Protein 7MI4 (pdb70)

Sequence (1978 aa):
DGSIPLIPVRMLNEHVYCPRLAYLMWVQGEFSHNEFTVDGVIRHRRVDAGGGVLPSETQEDSRIHARSVSLSSERLGITAKIDLVEGEGAYVSPVDYKRGKRPHVAGGAYEPERVQLCAQGLLLREHGFASDGGALYFVASRERVPVAFDDELIGRTLAAIDEMGRTALSGTMPPPLEDSPKCPRCSLVGICLPDEVRFLSHLSVEPRPIIPADGRGLPLYVQSPKAYVRKDGDCLVIEEERVRVAEARLGETSQVALFGNATLTTAALHECLRREIPVTWLSYGGWFMGHTVSTGHRNVETRTYQYQRSFDPETCLNLARRWIVAKIANCRTLLRRNWRGEGDEAKAPPGLLMSLQDDMRHAMRAPSLEVLLGIEGASAGRYFQHFSRMLRGGDGEGMGFDFTTRNRRPPKDPVNALLSFAYAMLTREWTVALAAVGLDPYRGFYHQPRFGRPALALDMMEPFRPLIADSTVLMAINNGEIRTGDFVRSAGGCNLTDSARKRFIAGFERRMEQEVTHPIFKYTISYRRLLEVQARLLTRYLSGEIPAYPNFVTGRGLPLYVQSPKAYVRKDGDCLVIEEERVRVAEARLGETSQVALFGNATLTTAALHECLRREIPVTWLSYGGWFMGHTVSTGHRNVETRTYQYQRSFDPETCLNLARRWIVAKIANCRTLLRRNWRGEGDEAKAPPGLLMSLQDDMRHAMRAPSLEVLLGIEGASAGRYFQHFSRMLRGGDGEGMGFDFTTRNRRPPKDPVNALLSFAYAMLTREWTVALAAVGLDPYRGFYHQPRFGRPALALDMMEPFRPLIADSTVLMAINNGEIRTGDFVRSAGGCNLTDSARKRFIAGFERRMEQEVTHPIFKYTISYRRLLEVQARLLTRYLSGEIPAYPNFVTDGSIPLIPVRMLNEHVYCPRLAYLMWVQGEFSHNEFTVDGVIRHRRVDAGGGVLPSETQEDSRIHARSVSLSSERLGITAKIDLVEGEGAYVSPVDYKRGKRPHVAGGAYEPERVQLCAQGLLLREHGFASDGGALYFVASRERVPVAFDDELIGRTLAAIDEMGRTALSGTMPPPLEDSPKCPRCSLVGICLPDEVRFLSHLSVEPRPIIPADGRGLPLYVQSPKAYVRKDGDCLVIEEERVRVAEARLGETSQVALFGNATLTTAALHECLRREIPVTWLSYGGWFMGHTVSTGHRNVETRTYQYQRSFDPETCLNLARRWIVAKIANCRTLLRRNWRGEGDEAKAPPGLLMSLQDDMRHAMRAPSLEVLLGIEGASAGRYFQHFSRMLRGGDGEGMGFDFTTRNRRPPKDPVNALLSFAYAMLTREWTVALAAVGLDPYRGFYHQPRFGRPALALDMMEPFRPLIADSTVLMAINNGEIRTGDFVRSAGGCNLTDSARKRFIAGFERRMEQEVTHPIFKYTISYRRLLEVQARLLTRYLSGEIPAYPNFVTGRGLPLYVQSPKAYVRKDGDCLVIEEERVRVAEARLGETSQVALFGNATLTTAALHECLRREIPVTWLSYGGWFMGHTVSTGHRNVETRTYQYQRSFDPETCLNLARRWIVAKIANCRTLLRRNWRGEGDEAKAPPGLLMSLQDDMRHAMRAPSLEVLLGIEGASAGRYFQHFSRMLRGGDGEGMGFDFTTRNRRPPKDPVNALLSFAYAMLTREWTVALAAVGLDPYRGFYHQPRFGRPALALDMMEPFRPLIADSTVLMAINNGEIRTGDFVRSAGGCNLTDSARKRFIAGFERRMEQEVTHPIFKYTISYRRLLEVQARLLTRYLSGEIPAYPNFVTMEHLYIVSYDIRNQRRWRRLFKTMHGFGCWLQLSVFQCRLDRIRIIKMEAAINEIVNHAEDHVLILDLGPAENVKPKVSSIGKTFDPILRQAVIVMEHLYIVSYDIRNQRRWRRLFKTMHGFGCWLQLSVFQCRLDRIRIIKMEAAINEIVNHAEDHVLILDLGPAENVKPKVSSIGKTFDPILRQAVIV

CATH classification: 3.90.320.10 (+2 more: 3.100.10.20, 1.20.120.920)

Structure (mmCIF, N/CA/C/O backbone):
data_7MI4
#
_entry.id   7MI4
#
_cell.length_a   1.00
_cell.length_b   1.00
_cell.length_c   1.00
_cell.angle_alpha   90.00
_cell.angle_beta   90.00
_cell.angle_gamma   90.00
#
_symmetry.space_group_name_H-M   'P 1'
#
loop_
_entity.id
_entity.type
_entity.pdbx_description
1 polymer 'CRISPR-associated exonuclease Cas4/endonuclease Cas1 fusion'
2 polymer 'CRISPR-associated endoribonuclease Cas2'
3 polymer 'DNA (35-MER)'
4 non-polymer 'IRON/SULFUR CLUSTER'
5 non-polymer 'MANGANESE (II) ION'
#
loop_
_atom_site.group_PDB
_atom_site.id
_atom_site.type_symbol
_atom_site.label_atom_id
_atom_site.label_alt_id
_atom_site.label_comp_id
_atom_site.label_asym_id
_atom_site.label_entity_id
_atom_site.label_seq_id
_atom_site.pdbx_PDB_ins_code
_atom_site.Cartn_x
_atom_site.Cartn_y
_atom_site.Cartn_z
_atom_site.occupancy
_atom_site.B_iso_or_equiv
_atom_site.auth_seq_id
_atom_site.auth_comp_id
_atom_site.auth_asym_id
_atom_site.auth_atom_id
_atom_site.pdbx_PDB_model_num
ATOM 1 N N . ASP A 1 5 ? 176.118 155.496 207.815 1.00 77.00 5 ASP A N 1
ATOM 2 C CA . ASP A 1 5 ? 174.978 154.631 208.090 1.00 77.00 5 ASP A CA 1
ATOM 3 C C . ASP A 1 5 ? 174.251 154.250 206.804 1.00 77.00 5 ASP A C 1
ATOM 4 O O . ASP A 1 5 ? 174.797 154.374 205.709 1.00 77.00 5 ASP A O 1
ATOM 9 N N . GLY A 1 6 ? 173.014 153.786 206.949 1.00 72.32 6 GLY A N 1
ATOM 10 C CA . GLY A 1 6 ? 172.199 153.428 205.807 1.00 72.32 6 GLY A CA 1
ATOM 11 C C . GLY A 1 6 ? 171.541 154.630 205.168 1.00 72.32 6 GLY A C 1
ATOM 12 O O . GLY A 1 6 ? 170.466 154.520 204.572 1.00 72.32 6 GLY A O 1
ATOM 13 N N . SER A 1 7 ? 172.182 155.791 205.281 1.00 71.27 7 SER A N 1
ATOM 14 C CA . SER A 1 7 ? 171.655 156.994 204.658 1.00 71.27 7 SER A CA 1
ATOM 15 C C . SER A 1 7 ? 171.658 156.913 203.140 1.00 71.27 7 SER A C 1
ATOM 16 O O . SER A 1 7 ? 171.022 157.751 202.495 1.00 71.27 7 SER A O 1
ATOM 19 N N . ILE A 1 8 ? 172.350 155.941 202.558 1.00 60.19 8 ILE A N 1
ATOM 20 C CA . ILE A 1 8 ? 172.440 155.844 201.107 1.00 60.19 8 ILE A CA 1
ATOM 21 C C . ILE A 1 8 ? 172.853 154.434 200.704 1.00 60.19 8 ILE A C 1
ATOM 22 O O . ILE A 1 8 ? 173.830 153.894 201.234 1.00 60.19 8 ILE A O 1
ATOM 27 N N . PRO A 1 9 ? 172.130 153.794 199.798 1.00 54.92 9 PRO A N 1
ATOM 28 C CA . PRO A 1 9 ? 172.542 152.482 199.309 1.00 54.92 9 PRO A CA 1
ATOM 29 C C . PRO A 1 9 ? 173.739 152.604 198.382 1.00 54.92 9 PRO A C 1
ATOM 30 O O . PRO A 1 9 ? 174.208 153.693 198.065 1.00 54.92 9 PRO A O 1
ATOM 34 N N . LEU A 1 10 ? 174.231 151.452 197.951 1.00 57.75 10 LEU A N 1
ATOM 35 C CA . LEU A 1 10 ? 175.315 151.436 196.987 1.00 57.75 10 LEU A CA 1
ATOM 36 C C . LEU A 1 10 ? 174.827 151.983 195.658 1.00 57.75 10 LEU A C 1
ATOM 37 O O . LEU A 1 10 ? 173.768 151.592 195.168 1.00 57.75 10 LEU A O 1
ATOM 42 N N . ILE A 1 11 ? 175.604 152.883 195.073 1.00 53.37 11 ILE A N 1
ATOM 43 C CA . ILE A 1 11 ? 175.240 153.515 193.811 1.00 53.37 11 ILE A CA 1
ATOM 44 C C . ILE A 1 11 ? 175.330 152.506 192.678 1.00 53.37 11 ILE A C 1
ATOM 45 O O . ILE A 1 11 ? 176.424 152.011 192.391 1.00 53.37 11 ILE A O 1
ATOM 50 N N . PRO A 1 12 ? 174.240 152.180 192.000 1.00 52.17 12 PRO A N 1
ATOM 51 C CA . PRO A 1 12 ? 174.357 151.368 190.792 1.00 52.17 12 PRO A CA 1
ATOM 52 C C . PRO A 1 12 ? 175.161 152.118 189.751 1.00 52.17 12 PRO A C 1
ATOM 53 O O . PRO A 1 12 ? 174.997 153.324 189.580 1.00 52.17 12 PRO A O 1
ATOM 57 N N . VAL A 1 13 ? 176.038 151.404 189.046 1.00 54.07 13 VAL A N 1
ATOM 58 C CA . VAL A 1 13 ? 176.928 152.113 188.143 1.00 54.07 13 VAL A CA 1
ATOM 59 C C . VAL A 1 13 ? 176.194 152.636 186.929 1.00 54.07 13 VAL A C 1
ATOM 60 O O . VAL A 1 13 ? 176.724 153.496 186.226 1.00 54.07 13 VAL A O 1
ATOM 64 N N . ARG A 1 14 ? 174.993 152.147 186.639 1.00 53.95 14 ARG A N 1
ATOM 65 C CA . ARG A 1 14 ? 174.221 152.796 185.591 1.00 53.95 14 ARG A CA 1
ATOM 66 C C . ARG A 1 14 ? 173.723 154.153 186.055 1.00 53.95 14 ARG A C 1
ATOM 67 O O . ARG A 1 14 ? 173.665 155.098 185.269 1.00 53.95 14 ARG A O 1
ATOM 75 N N . MET A 1 15 ? 173.369 154.282 187.330 1.00 52.31 15 MET A N 1
ATOM 76 C CA . MET A 1 15 ? 173.091 155.614 187.843 1.00 52.31 15 MET A CA 1
ATOM 77 C C . MET A 1 15 ? 174.342 156.470 187.843 1.00 52.31 15 MET A C 1
ATOM 78 O O . MET A 1 15 ? 174.251 157.692 187.726 1.00 52.31 15 MET A O 1
ATOM 83 N N . LEU A 1 16 ? 175.514 155.860 187.970 1.00 51.37 16 LEU A N 1
ATOM 84 C CA . LEU A 1 16 ? 176.742 156.623 187.801 1.00 51.37 16 LEU A CA 1
ATOM 85 C C . LEU A 1 16 ? 176.894 157.090 186.367 1.00 51.37 16 LEU A C 1
ATOM 86 O O . LEU A 1 16 ? 177.387 158.190 186.113 1.00 51.37 16 LEU A O 1
ATOM 91 N N . ASN A 1 17 ? 176.489 156.257 185.418 1.00 52.17 17 ASN A N 1
ATOM 92 C CA . ASN A 1 17 ? 176.474 156.667 184.024 1.00 52.17 17 ASN A CA 1
ATOM 93 C C . ASN A 1 17 ? 175.514 157.822 183.811 1.00 52.17 17 ASN A C 1
ATOM 94 O O . ASN A 1 17 ? 175.808 158.751 183.058 1.00 52.17 17 ASN A O 1
ATOM 99 N N . GLU A 1 18 ? 174.358 157.780 184.464 1.00 52.74 18 GLU A N 1
ATOM 100 C CA . GLU A 1 18 ? 173.365 158.826 184.256 1.00 52.74 18 GLU A CA 1
ATOM 101 C C . GLU A 1 18 ? 173.770 160.128 184.926 1.00 52.74 18 GLU A C 1
ATOM 102 O O . GLU A 1 18 ? 173.487 161.208 184.405 1.00 52.74 18 GLU A O 1
ATOM 108 N N . HIS A 1 19 ? 174.424 160.055 186.081 1.00 51.24 19 HIS A N 1
ATOM 109 C CA . HIS A 1 19 ? 174.736 161.275 186.810 1.00 51.24 19 HIS A CA 1
ATOM 110 C C . HIS A 1 19 ? 175.664 162.177 186.022 1.00 51.24 19 HIS A C 1
ATOM 111 O O . HIS A 1 19 ? 175.470 163.394 185.989 1.00 51.24 19 HIS A O 1
ATOM 118 N N . VAL A 1 20 ? 176.689 161.610 185.390 1.00 51.09 20 VAL A N 1
ATOM 119 C CA . VAL A 1 20 ? 177.586 162.429 184.590 1.00 51.09 20 VAL A CA 1
ATOM 120 C C . VAL A 1 20 ? 176.924 162.932 183.325 1.00 51.09 20 VAL A C 1
ATOM 121 O O . VAL A 1 20 ? 177.501 163.762 182.623 1.00 51.09 20 VAL A O 1
ATOM 125 N N . TYR A 1 21 ? 175.728 162.446 183.018 1.00 53.94 21 TYR A N 1
ATOM 126 C CA . TYR A 1 21 ? 174.950 162.923 181.886 1.00 53.94 21 TYR A CA 1
ATOM 127 C C . TYR A 1 21 ? 174.059 164.097 182.276 1.00 53.94 21 TYR A C 1
ATOM 128 O O . TYR A 1 21 ? 174.121 165.157 181.652 1.00 53.94 21 TYR A O 1
ATOM 137 N N . CYS A 1 22 ? 173.233 163.926 183.301 1.00 50.21 22 CYS A N 1
ATOM 138 C CA . CYS A 1 22 ? 172.362 164.973 183.814 1.00 50.21 22 CYS A CA 1
ATOM 139 C C . CYS A 1 22 ? 172.084 164.684 185.278 1.00 50.21 22 CYS A C 1
ATOM 140 O O . CYS A 1 22 ? 171.345 163.747 185.581 1.00 50.21 22 CYS A O 1
ATOM 143 N N . PRO A 1 23 ? 172.649 165.447 186.208 1.00 48.69 23 PRO A N 1
ATOM 144 C CA . PRO A 1 23 ? 172.460 165.121 187.629 1.00 48.69 23 PRO A CA 1
ATOM 145 C C . PRO A 1 23 ? 171.009 165.006 188.042 1.00 48.69 23 PRO A C 1
ATOM 146 O O . PRO A 1 23 ? 170.664 164.157 188.872 1.00 48.69 23 PRO A O 1
ATOM 150 N N . ARG A 1 24 ? 170.141 165.837 187.476 1.00 49.16 24 ARG A N 1
ATOM 151 C CA . ARG A 1 24 ? 168.719 165.704 187.747 1.00 49.16 24 ARG A CA 1
ATOM 152 C C . ARG A 1 24 ? 168.201 164.361 187.270 1.00 49.16 24 ARG A C 1
ATOM 153 O O . ARG A 1 24 ? 167.323 163.772 187.901 1.00 49.16 24 ARG A O 1
ATOM 161 N N . LEU A 1 25 ? 168.716 163.867 186.146 1.00 45.50 25 LEU A N 1
ATOM 162 C CA . LEU A 1 25 ? 168.281 162.565 185.659 1.00 45.50 25 LEU A CA 1
ATOM 163 C C . LEU A 1 25 ? 168.659 161.465 186.629 1.00 45.50 25 LEU A C 1
ATOM 164 O O . LEU A 1 25 ? 167.863 160.559 186.887 1.00 45.50 25 LEU A O 1
ATOM 169 N N . ALA A 1 26 ? 169.874 161.510 187.164 1.00 45.34 26 ALA A N 1
ATOM 170 C CA . ALA A 1 26 ? 170.260 160.509 188.146 1.00 45.34 26 ALA A CA 1
ATOM 171 C C . ALA A 1 26 ? 169.397 160.613 189.384 1.00 45.34 26 ALA A C 1
ATOM 172 O O . ALA A 1 26 ? 168.975 159.597 189.938 1.00 45.34 26 ALA A O 1
ATOM 174 N N . TYR A 1 27 ? 169.115 161.832 189.831 1.00 46.34 27 TYR A N 1
ATOM 175 C CA . TYR A 1 27 ? 168.266 161.986 191.003 1.00 46.34 27 TYR A CA 1
ATOM 176 C C . TYR A 1 27 ? 166.896 161.380 190.761 1.00 46.34 27 TYR A C 1
ATOM 177 O O . TYR A 1 27 ? 166.403 160.600 191.576 1.00 46.34 27 TYR A O 1
ATOM 186 N N . LEU A 1 28 ? 166.278 161.702 189.631 1.00 45.68 28 LEU A N 1
ATOM 187 C CA . LEU A 1 28 ? 164.966 161.144 189.336 1.00 45.68 28 LEU A CA 1
ATOM 188 C C . LEU A 1 28 ? 165.019 159.628 189.291 1.00 45.68 28 LEU A C 1
ATOM 189 O O . LEU A 1 28 ? 164.250 158.952 189.975 1.00 45.68 28 LEU A O 1
ATOM 194 N N . MET A 1 29 ? 165.940 159.073 188.508 1.00 45.24 29 MET A N 1
ATOM 195 C CA . MET A 1 29 ? 165.902 157.640 188.263 1.00 45.24 29 MET A CA 1
ATOM 196 C C . MET A 1 29 ? 166.323 156.833 189.476 1.00 45.24 29 MET A C 1
ATOM 197 O O . MET A 1 29 ? 165.907 155.682 189.616 1.00 45.24 29 MET A O 1
ATOM 202 N N . TRP A 1 30 ? 167.143 157.391 190.359 1.00 44.56 30 TRP A N 1
ATOM 203 C CA . TRP A 1 30 ? 167.671 156.605 191.461 1.00 44.56 30 TRP A CA 1
ATOM 204 C C . TRP A 1 30 ? 166.975 156.893 192.778 1.00 44.56 30 TRP A C 1
ATOM 205 O O . TRP A 1 30 ? 166.593 155.963 193.485 1.00 44.56 30 TRP A O 1
ATOM 216 N N . VAL A 1 31 ? 166.803 158.166 193.129 1.00 43.45 31 VAL A N 1
ATOM 217 C CA . VAL A 1 31 ? 166.220 158.515 194.415 1.00 43.45 31 VAL A CA 1
ATOM 218 C C . VAL A 1 31 ? 164.702 158.519 194.390 1.00 43.45 31 VAL A C 1
ATOM 219 O O . VAL A 1 31 ? 164.074 158.593 195.453 1.00 43.45 31 VAL A O 1
ATOM 223 N N . GLN A 1 32 ? 164.082 158.425 193.219 1.00 46.47 32 GLN A N 1
ATOM 224 C CA . GLN A 1 32 ? 162.626 158.415 193.194 1.00 46.47 32 GLN A CA 1
ATOM 225 C C . GLN A 1 32 ? 162.042 157.403 192.219 1.00 46.47 32 GLN A C 1
ATOM 226 O O . GLN A 1 32 ? 160.896 157.566 191.803 1.00 46.47 32 GLN A O 1
ATOM 232 N N . GLY A 1 33 ? 162.765 156.361 191.849 1.00 48.54 33 GLY A N 1
ATOM 233 C CA . GLY A 1 33 ? 162.243 155.507 190.806 1.00 48.54 33 GLY A CA 1
ATOM 234 C C . GLY A 1 33 ? 162.024 156.314 189.544 1.00 48.54 33 GLY A C 1
ATOM 235 O O . GLY A 1 33 ? 162.988 156.731 188.904 1.00 48.54 33 GLY A O 1
ATOM 236 N N . GLU A 1 34 ? 160.768 156.550 189.183 1.00 53.01 34 GLU A N 1
ATOM 237 C CA . GLU A 1 34 ? 160.407 157.474 188.110 1.00 53.01 34 GLU A CA 1
ATOM 238 C C . GLU A 1 34 ? 161.192 157.189 186.831 1.00 53.01 34 GLU A C 1
ATOM 239 O O . GLU A 1 34 ? 162.044 157.959 186.408 1.00 53.01 34 GLU A O 1
ATOM 245 N N . PHE A 1 35 ? 160.897 156.048 186.232 1.00 56.96 35 PHE A N 1
ATOM 246 C CA . PHE A 1 35 ? 161.412 155.739 184.912 1.00 56.96 35 PHE A CA 1
ATOM 247 C C . PHE A 1 35 ? 160.282 155.728 183.893 1.00 56.96 35 PHE A C 1
ATOM 248 O O . PHE A 1 35 ? 159.128 155.461 184.228 1.00 56.96 35 PHE A O 1
ATOM 256 N N . SER A 1 36 ? 160.623 156.036 182.646 1.00 57.42 36 SER A N 1
ATOM 257 C CA . SER A 1 36 ? 159.679 155.955 181.545 1.00 57.42 36 SER A CA 1
ATOM 258 C C . SER A 1 36 ? 160.445 155.625 180.279 1.00 57.42 36 SER A C 1
ATOM 259 O O . SER A 1 36 ? 161.628 155.939 180.149 1.00 57.42 36 SER A O 1
ATOM 262 N N . HIS A 1 37 ? 159.759 154.997 179.339 1.00 57.44 37 HIS A N 1
ATOM 263 C CA . HIS A 1 37 ? 160.391 154.489 178.137 1.00 57.44 37 HIS A CA 1
ATOM 264 C C . HIS A 1 37 ? 160.143 155.424 176.967 1.00 57.44 37 HIS A C 1
ATOM 265 O O . HIS A 1 37 ? 159.221 156.241 176.981 1.00 57.44 37 HIS A O 1
ATOM 272 N N . ASN A 1 38 ? 160.986 155.298 175.954 1.00 61.14 38 ASN A N 1
ATOM 273 C CA . ASN A 1 38 ? 160.774 155.962 174.680 1.00 61.14 38 ASN A CA 1
ATOM 274 C C . ASN A 1 38 ? 161.313 155.041 173.597 1.00 61.14 38 ASN A C 1
ATOM 275 O O . ASN A 1 38 ? 161.575 153.857 173.831 1.00 61.14 38 ASN A O 1
ATOM 280 N N . GLU A 1 39 ? 161.452 155.580 172.392 1.00 65.30 39 GLU A N 1
ATOM 281 C CA . GLU A 1 39 ? 162.098 154.849 171.314 1.00 65.30 39 GLU A CA 1
ATOM 282 C C . GLU A 1 39 ? 163.354 154.138 171.798 1.00 65.30 39 GLU A C 1
ATOM 283 O O . GLU A 1 39 ? 163.477 152.911 171.698 1.00 65.30 39 GLU A O 1
ATOM 289 N N . PHE A 1 40 ? 164.284 154.899 172.360 1.00 61.32 40 PHE A N 1
ATOM 290 C CA . PHE A 1 40 ? 165.645 154.424 172.541 1.00 61.32 40 PHE A CA 1
ATOM 291 C C . PHE A 1 40 ? 165.834 153.508 173.741 1.00 61.32 40 PHE A C 1
ATOM 292 O O . PHE A 1 40 ? 166.619 152.565 173.662 1.00 61.32 40 PHE A O 1
ATOM 300 N N . THR A 1 41 ? 165.156 153.748 174.860 1.00 62.00 41 THR A N 1
ATOM 301 C CA . THR A 1 41 ? 165.277 152.810 175.969 1.00 62.00 41 THR A CA 1
ATOM 302 C C . THR A 1 41 ? 164.730 151.446 175.585 1.00 62.00 41 THR A C 1
ATOM 303 O O . THR A 1 41 ? 165.341 150.413 175.880 1.00 62.00 41 THR A O 1
ATOM 307 N N . VAL A 1 42 ? 163.583 151.425 174.909 1.00 61.84 42 VAL A N 1
ATOM 308 C CA . VAL A 1 42 ? 163.019 150.166 174.445 1.00 61.84 42 VAL A CA 1
ATOM 309 C C . VAL A 1 42 ? 163.969 149.490 173.473 1.00 61.84 42 VAL A C 1
ATOM 310 O O . VAL A 1 42 ? 164.218 148.283 173.566 1.00 61.84 42 VAL A O 1
ATOM 314 N N . ASP A 1 43 ? 164.528 150.255 172.533 1.00 66.55 43 ASP A N 1
ATOM 315 C CA . ASP A 1 43 ? 165.445 149.665 171.565 1.00 66.55 43 ASP A CA 1
ATOM 316 C C . ASP A 1 43 ? 166.682 149.096 172.244 1.00 66.55 43 ASP A C 1
ATOM 317 O O . ASP A 1 43 ? 167.171 148.023 171.869 1.00 66.55 43 ASP A O 1
ATOM 322 N N . GLY A 1 44 ? 167.214 149.801 173.236 1.00 65.21 44 GLY A N 1
ATOM 323 C CA . GLY A 1 44 ? 168.380 149.297 173.933 1.00 65.21 44 GLY A CA 1
ATOM 324 C C . GLY A 1 44 ? 168.084 148.029 174.702 1.00 65.21 44 GLY A C 1
ATOM 325 O O . GLY A 1 44 ? 168.894 147.097 174.718 1.00 65.21 44 GLY A O 1
ATOM 326 N N . VAL A 1 45 ? 166.926 147.975 175.356 1.00 64.77 45 VAL A N 1
ATOM 327 C CA . VAL A 1 45 ? 166.546 146.746 176.039 1.00 64.77 45 VAL A CA 1
ATOM 328 C C . VAL A 1 45 ? 166.440 145.608 175.039 1.00 64.77 45 VAL A C 1
ATOM 329 O O . VAL A 1 45 ? 166.857 144.480 175.315 1.00 64.77 45 VAL A O 1
ATOM 333 N N . ILE A 1 46 ? 165.885 145.887 173.860 1.00 69.65 46 ILE A N 1
ATOM 334 C CA . ILE A 1 46 ? 165.746 144.849 172.843 1.00 69.65 46 ILE A CA 1
ATOM 335 C C . ILE A 1 46 ? 167.112 144.328 172.419 1.00 69.65 46 ILE A C 1
ATOM 336 O O . ILE A 1 46 ? 167.314 143.118 172.291 1.00 69.65 46 ILE A O 1
ATOM 341 N N . ARG A 1 47 ? 168.071 145.228 172.197 1.00 72.74 47 ARG A N 1
ATOM 342 C CA . ARG A 1 47 ? 169.438 144.794 171.904 1.00 72.74 47 ARG A CA 1
ATOM 343 C C . ARG A 1 47 ? 169.998 143.912 173.005 1.00 72.74 47 ARG A C 1
ATOM 344 O O . ARG A 1 47 ? 170.481 142.809 172.737 1.00 72.74 47 ARG A O 1
ATOM 352 N N . HIS A 1 48 ? 169.926 144.368 174.251 1.00 69.96 48 HIS A N 1
ATOM 353 C CA . HIS A 1 48 ? 170.616 143.651 175.314 1.00 69.96 48 HIS A CA 1
ATOM 354 C C . HIS A 1 48 ? 169.965 142.310 175.602 1.00 69.96 48 HIS A C 1
ATOM 355 O O . HIS A 1 48 ? 170.648 141.361 176.003 1.00 69.96 48 HIS A O 1
ATOM 362 N N . ARG A 1 49 ? 168.654 142.209 175.395 1.00 79.05 49 ARG A N 1
ATOM 363 C CA . ARG A 1 49 ? 167.901 141.083 175.932 1.00 79.05 49 ARG A CA 1
ATOM 364 C C . ARG A 1 49 ? 168.299 139.773 175.274 1.00 79.05 49 ARG A C 1
ATOM 365 O O . ARG A 1 49 ? 168.570 138.782 175.960 1.00 79.05 49 ARG A O 1
ATOM 373 N N . ARG A 1 50 ? 168.344 139.745 173.944 1.00 86.86 50 ARG A N 1
ATOM 374 C CA . ARG A 1 50 ? 168.469 138.469 173.250 1.00 86.86 50 ARG A CA 1
ATOM 375 C C . ARG A 1 50 ? 169.792 137.770 173.524 1.00 86.86 50 ARG A C 1
ATOM 376 O O . ARG A 1 50 ? 169.922 136.580 173.217 1.00 86.86 50 ARG A O 1
ATOM 384 N N . VAL A 1 51 ? 170.778 138.464 174.079 1.00 84.16 51 VAL A N 1
ATOM 385 C CA . VAL A 1 51 ? 172.060 137.819 174.311 1.00 84.16 51 VAL A CA 1
ATOM 386 C C . VAL A 1 51 ? 172.496 137.944 175.766 1.00 84.16 51 VAL A C 1
ATOM 387 O O . VAL A 1 51 ? 172.752 136.931 176.425 1.00 84.16 51 VAL A O 1
ATOM 391 N N . ASP A 1 52 ? 172.571 139.164 176.293 1.00 81.26 52 ASP A N 1
ATOM 392 C CA . ASP A 1 52 ? 173.223 139.354 177.581 1.00 81.26 52 ASP A CA 1
ATOM 393 C C . ASP A 1 52 ? 172.285 139.239 178.771 1.00 81.26 52 ASP A C 1
ATOM 394 O O . ASP A 1 52 ? 172.757 139.249 179.911 1.00 81.26 52 ASP A O 1
ATOM 399 N N . ALA A 1 53 ? 170.977 139.144 178.549 1.00 84.61 53 ALA A N 1
ATOM 400 C CA . ALA A 1 53 ? 170.092 138.814 179.657 1.00 84.61 53 ALA A CA 1
ATOM 401 C C . ALA A 1 53 ? 170.376 137.409 180.167 1.00 84.61 53 ALA A C 1
ATOM 402 O O . ALA A 1 53 ? 170.387 137.169 181.379 1.00 84.61 53 ALA A O 1
ATOM 404 N N . GLY A 1 54 ? 170.611 136.471 179.255 1.00 84.33 54 GLY A N 1
ATOM 405 C CA . GLY A 1 54 ? 170.964 135.124 179.664 1.00 84.33 54 GLY A CA 1
ATOM 406 C C . GLY A 1 54 ? 172.421 135.038 180.080 1.00 84.33 54 GLY A C 1
ATOM 407 O O . GLY A 1 54 ? 173.309 135.609 179.445 1.00 84.33 54 GLY A O 1
ATOM 408 N N . GLY A 1 55 ? 172.667 134.300 181.155 1.00 90.86 55 GLY A N 1
ATOM 409 C CA . GLY A 1 55 ? 173.997 134.196 181.709 1.00 90.86 55 GLY A CA 1
ATOM 410 C C . GLY A 1 55 ? 174.918 133.346 180.857 1.00 90.86 55 GLY A C 1
ATOM 411 O O . GLY A 1 55 ? 174.540 132.768 179.837 1.00 90.86 55 GLY A O 1
ATOM 412 N N . GLY A 1 56 ? 176.165 133.279 181.296 1.00 93.77 56 GLY A N 1
ATOM 413 C CA . GLY A 1 56 ? 177.198 132.526 180.607 1.00 93.77 56 GLY A CA 1
ATOM 414 C C . GLY A 1 56 ? 178.178 131.948 181.597 1.00 93.77 56 GLY A C 1
ATOM 415 O O . GLY A 1 56 ? 177.795 131.490 182.677 1.00 93.77 56 GLY A O 1
ATOM 416 N N . VAL A 1 57 ? 179.457 131.965 181.228 1.00 97.92 57 VAL A N 1
ATOM 417 C CA . VAL A 1 57 ? 180.498 131.405 182.079 1.00 97.92 57 VAL A CA 1
ATOM 418 C C . VAL A 1 57 ? 180.662 132.266 183.328 1.00 97.92 57 VAL A C 1
ATOM 419 O O . VAL A 1 57 ? 180.309 133.450 183.343 1.00 97.92 57 VAL A O 1
ATOM 423 N N . LEU A 1 58 ? 181.171 131.660 184.399 1.00 102.63 58 LEU A N 1
ATOM 424 C CA . LEU A 1 58 ? 181.500 132.389 185.611 1.00 102.63 58 LEU A CA 1
ATOM 425 C C . LEU A 1 58 ? 182.918 132.957 185.548 1.00 102.63 58 LEU A C 1
ATOM 426 O O . LEU A 1 58 ? 183.811 132.359 184.943 1.00 102.63 58 LEU A O 1
ATOM 431 N N . PRO A 1 59 ? 183.147 134.117 186.152 1.00 102.88 59 PRO A N 1
ATOM 432 C CA . PRO A 1 59 ? 184.526 134.565 186.366 1.00 102.88 59 PRO A CA 1
ATOM 433 C C . PRO A 1 59 ? 185.201 133.676 187.387 1.00 102.88 59 PRO A C 1
ATOM 434 O O . PRO A 1 59 ? 184.844 133.702 188.567 1.00 102.88 59 PRO A O 1
ATOM 438 N N . SER A 1 60 ? 186.167 132.883 186.942 1.00 106.31 60 SER A N 1
ATOM 439 C CA . SER A 1 60 ? 186.785 131.903 187.819 1.00 106.31 60 SER A CA 1
ATOM 440 C C . SER A 1 60 ? 187.408 132.581 189.030 1.00 106.31 60 SER A C 1
ATOM 441 O O . SER A 1 60 ? 188.083 133.605 188.906 1.00 106.31 60 SER A O 1
ATOM 444 N N . GLU A 1 61 ? 187.154 132.019 190.210 1.00 110.66 61 GLU A N 1
ATOM 445 C CA . GLU A 1 61 ? 187.833 132.488 191.413 1.00 110.66 61 GLU A CA 1
ATOM 446 C C . GLU A 1 61 ? 189.326 132.209 191.334 1.00 110.66 61 GLU A C 1
ATOM 447 O O . GLU A 1 61 ? 190.151 133.091 191.596 1.00 110.66 61 GLU A O 1
ATOM 453 N N . THR A 1 62 ? 189.689 130.983 190.973 1.00 113.21 62 THR A N 1
ATOM 454 C CA . THR A 1 62 ? 191.079 130.591 190.783 1.00 113.21 62 THR A CA 1
ATOM 455 C C . THR A 1 62 ? 191.385 130.685 189.294 1.00 113.21 62 THR A C 1
ATOM 456 O O . THR A 1 62 ? 190.942 129.843 188.508 1.00 113.21 62 THR A O 1
ATOM 460 N N . GLN A 1 63 ? 192.142 131.708 188.910 1.00 110.52 63 GLN A N 1
ATOM 461 C CA . GLN A 1 63 ? 192.457 131.977 187.514 1.00 110.52 63 GLN A CA 1
ATOM 462 C C . GLN A 1 63 ? 193.935 131.718 187.281 1.00 110.52 63 GLN A C 1
ATOM 463 O O . GLN A 1 63 ? 194.785 132.393 187.871 1.00 110.52 63 GLN A O 1
ATOM 469 N N . GLU A 1 64 ? 194.243 130.743 186.426 1.00 116.59 64 GLU A N 1
ATOM 470 C CA . GLU A 1 64 ? 195.628 130.506 186.035 1.00 116.59 64 GLU A CA 1
ATOM 471 C C . GLU A 1 64 ? 195.862 130.782 184.557 1.00 116.59 64 GLU A C 1
ATOM 472 O O . GLU A 1 64 ? 196.595 131.717 184.226 1.00 116.59 64 GLU A O 1
ATOM 478 N N . ASP A 1 65 ? 195.216 130.033 183.660 1.00 119.17 65 ASP A N 1
ATOM 479 C CA . ASP A 1 65 ? 195.344 130.256 182.218 1.00 119.17 65 ASP A CA 1
ATOM 480 C C . ASP A 1 65 ? 194.138 129.607 181.543 1.00 119.17 65 ASP A C 1
ATOM 481 O O . ASP A 1 65 ? 194.122 128.389 181.343 1.00 119.17 65 ASP A O 1
ATOM 486 N N . SER A 1 66 ? 193.153 130.424 181.179 1.00 111.24 66 SER A N 1
ATOM 487 C CA . SER A 1 66 ? 192.022 129.978 180.371 1.00 111.24 66 SER A CA 1
ATOM 488 C C . SER A 1 66 ? 191.189 131.198 180.017 1.00 111.24 66 SER A C 1
ATOM 489 O O . SER A 1 66 ? 191.156 132.177 180.764 1.00 111.24 66 SER A O 1
ATOM 492 N N . ARG A 1 67 ? 190.521 131.127 178.871 1.00 101.64 67 ARG A N 1
ATOM 493 C CA . ARG A 1 67 ? 189.707 132.237 178.406 1.00 101.64 67 ARG A CA 1
ATOM 494 C C . ARG A 1 67 ? 188.550 132.482 179.364 1.00 101.64 67 ARG A C 1
ATOM 495 O O . ARG A 1 67 ? 187.843 131.546 179.749 1.00 101.64 67 ARG A O 1
ATOM 503 N N . ILE A 1 68 ? 188.361 133.741 179.744 1.00 96.02 68 ILE A N 1
ATOM 504 C CA . ILE A 1 68 ? 187.237 134.164 180.568 1.00 96.02 68 ILE A CA 1
ATOM 505 C C . ILE A 1 68 ? 186.246 134.878 179.666 1.00 96.02 68 ILE A C 1
ATOM 506 O O . ILE A 1 68 ? 186.576 135.907 179.067 1.00 96.02 68 ILE A O 1
ATOM 511 N N . HIS A 1 69 ? 185.040 134.338 179.554 1.00 91.13 69 HIS A N 1
ATOM 512 C CA . HIS A 1 69 ? 184.014 134.942 178.714 1.00 91.13 69 HIS A CA 1
ATOM 513 C C . HIS A 1 69 ? 182.700 135.017 179.471 1.00 91.13 69 HIS A C 1
ATOM 514 O O . HIS A 1 69 ? 181.649 134.590 178.994 1.00 91.13 69 HIS A O 1
ATOM 521 N N . ALA A 1 70 ? 182.756 135.556 180.679 1.00 86.98 70 ALA A N 1
ATOM 522 C CA . ALA A 1 70 ? 181.565 135.692 181.497 1.00 86.98 70 ALA A CA 1
ATOM 523 C C . ALA A 1 70 ? 180.622 136.741 180.924 1.00 86.98 70 ALA A C 1
ATOM 524 O O . ALA A 1 70 ? 181.037 137.673 180.234 1.00 86.98 70 ALA A O 1
ATOM 526 N N . ARG A 1 71 ? 179.334 136.580 181.215 1.00 84.16 71 ARG A N 1
ATOM 527 C CA . ARG A 1 71 ? 178.304 137.474 180.705 1.00 84.16 71 ARG A CA 1
ATOM 528 C C . ARG A 1 71 ? 177.291 137.773 181.799 1.00 84.16 71 ARG A C 1
ATOM 529 O O . ARG A 1 71 ? 176.867 136.868 182.521 1.00 84.16 71 ARG A O 1
ATOM 537 N N . SER A 1 72 ? 176.897 139.042 181.905 1.00 76.78 72 SER A N 1
ATOM 538 C CA . SER A 1 72 ? 175.982 139.518 182.942 1.00 76.78 72 SER A CA 1
ATOM 539 C C . SER A 1 72 ? 176.485 139.128 184.331 1.00 76.78 72 SER A C 1
ATOM 540 O O . SER A 1 72 ? 175.889 138.329 185.046 1.00 76.78 72 SER A O 1
ATOM 543 N N . VAL A 1 73 ? 177.612 139.725 184.685 1.00 70.78 73 VAL A N 1
ATOM 544 C CA . VAL A 1 73 ? 178.320 139.405 185.914 1.00 70.78 73 VAL A CA 1
ATOM 545 C C . VAL A 1 73 ? 178.021 140.492 186.929 1.00 70.78 73 VAL A C 1
ATOM 546 O O . VAL A 1 73 ? 178.237 141.677 186.657 1.00 70.78 73 VAL A O 1
ATOM 550 N N . SER A 1 74 ? 177.529 140.103 188.095 1.00 66.96 74 SER A N 1
ATOM 551 C CA . SER A 1 74 ? 177.081 141.052 189.105 1.00 66.96 74 SER A CA 1
ATOM 552 C C . SER A 1 74 ? 178.132 141.155 190.198 1.00 66.96 74 SER A C 1
ATOM 553 O O . SER A 1 74 ? 178.330 140.209 190.963 1.00 66.96 74 SER A O 1
ATOM 556 N N . LEU A 1 75 ? 178.789 142.304 190.285 1.00 66.08 75 LEU A N 1
ATOM 557 C CA . LEU A 1 75 ? 179.748 142.583 191.339 1.00 66.08 75 LEU A CA 1
ATOM 558 C C . LEU A 1 75 ? 179.250 143.742 192.179 1.00 66.08 75 LEU A C 1
ATOM 559 O O . LEU A 1 75 ? 178.294 144.429 191.820 1.00 66.08 75 LEU A O 1
ATOM 564 N N . SER A 1 76 ? 179.910 143.951 193.308 1.00 68.10 76 SER A N 1
ATOM 565 C CA . SER A 1 76 ? 179.787 145.214 194.012 1.00 68.10 76 SER A CA 1
ATOM 566 C C . SER A 1 76 ? 180.924 145.309 195.004 1.00 68.10 76 SER A C 1
ATOM 567 O O . SER A 1 76 ? 181.373 144.300 195.544 1.00 68.10 76 SER A O 1
ATOM 570 N N . SER A 1 77 ? 181.372 146.525 195.247 1.00 68.65 77 SER A N 1
ATOM 571 C CA . SER A 1 77 ? 182.290 146.795 196.331 1.00 68.65 77 SER A CA 1
ATOM 572 C C . SER A 1 77 ? 181.668 147.847 197.222 1.00 68.65 77 SER A C 1
ATOM 573 O O . SER A 1 77 ? 181.062 148.804 196.744 1.00 68.65 77 SER A O 1
ATOM 576 N N . GLU A 1 78 ? 181.807 147.661 198.524 1.00 71.12 78 GLU A N 1
ATOM 577 C CA . GLU A 1 78 ? 181.215 148.604 199.451 1.00 71.12 78 GLU A CA 1
ATOM 578 C C . GLU A 1 78 ? 182.242 149.549 200.047 1.00 71.12 78 GLU A C 1
ATOM 579 O O . GLU A 1 78 ? 181.859 150.537 200.677 1.00 71.12 78 GLU A O 1
ATOM 585 N N . ARG A 1 79 ? 183.533 149.276 199.856 1.00 72.18 79 ARG A N 1
ATOM 586 C CA . ARG A 1 79 ? 184.539 150.310 200.058 1.00 72.18 79 ARG A CA 1
ATOM 587 C C . ARG A 1 79 ? 184.377 151.419 199.028 1.00 72.18 79 ARG A C 1
ATOM 588 O O . ARG A 1 79 ? 184.378 152.606 199.371 1.00 72.18 79 ARG A O 1
ATOM 596 N N . LEU A 1 80 ? 184.232 151.050 197.754 1.00 66.23 80 LEU A N 1
ATOM 597 C CA . LEU A 1 80 ? 183.984 152.056 196.727 1.00 66.23 80 LEU A CA 1
ATOM 598 C C . LEU A 1 80 ? 182.613 152.686 196.903 1.00 66.23 80 LEU A C 1
ATOM 599 O O . LEU A 1 80 ? 182.472 153.911 196.846 1.00 66.23 80 LEU A O 1
ATOM 604 N N . GLY A 1 81 ? 181.596 151.869 197.128 1.00 62.57 81 GLY A N 1
ATOM 605 C CA . GLY A 1 81 ? 180.241 152.346 197.206 1.00 62.57 81 GLY A CA 1
ATOM 606 C C . GLY A 1 81 ? 179.421 152.172 195.953 1.00 62.57 81 GLY A C 1
ATOM 607 O O . GLY A 1 81 ? 178.432 152.889 195.790 1.00 62.57 81 GLY A O 1
ATOM 608 N N . ILE A 1 82 ? 179.785 151.248 195.067 1.00 58.56 82 ILE A N 1
ATOM 609 C CA . ILE A 1 82 ? 179.060 151.061 193.822 1.00 58.56 82 ILE A CA 1
ATOM 610 C C . ILE A 1 82 ? 178.693 149.598 193.648 1.00 58.56 82 ILE A C 1
ATOM 611 O O . ILE A 1 82 ? 179.286 148.705 194.251 1.00 58.56 82 ILE A O 1
ATOM 616 N N . THR A 1 83 ? 177.690 149.368 192.809 1.00 60.65 83 THR A N 1
ATOM 617 C CA . THR A 1 83 ? 177.224 148.037 192.457 1.00 60.65 83 THR A CA 1
ATOM 618 C C . THR A 1 83 ? 177.023 147.993 190.957 1.00 60.65 83 THR A C 1
ATOM 619 O O . THR A 1 83 ? 176.557 148.968 190.372 1.00 60.65 83 THR A O 1
ATOM 623 N N . ALA A 1 84 ? 177.363 146.872 190.333 1.00 61.57 84 ALA A N 1
ATOM 624 C CA . ALA A 1 84 ? 177.304 146.808 188.885 1.00 61.57 84 ALA A CA 1
ATOM 625 C C . ALA A 1 84 ? 176.855 145.431 188.444 1.00 61.57 84 ALA A C 1
ATOM 626 O O . ALA A 1 84 ? 176.901 144.465 189.205 1.00 61.57 84 ALA A O 1
ATOM 628 N N . LYS A 1 85 ? 176.414 145.357 187.193 1.00 65.58 85 LYS A N 1
ATOM 629 C CA . LYS A 1 85 ? 176.055 144.102 186.545 1.00 65.58 85 LYS A CA 1
ATOM 630 C C . LYS A 1 85 ? 176.654 144.189 185.147 1.00 65.58 85 LYS A C 1
ATOM 631 O O . LYS A 1 85 ? 176.003 144.647 184.208 1.00 65.58 85 LYS A O 1
ATOM 637 N N . ILE A 1 86 ? 177.903 143.746 185.022 1.00 68.73 86 ILE A N 1
ATOM 638 C CA . ILE A 1 86 ? 178.694 143.999 183.825 1.00 68.73 86 ILE A CA 1
ATOM 639 C C . ILE A 1 86 ? 178.125 143.223 182.650 1.00 68.73 86 ILE A C 1
ATOM 640 O O . ILE A 1 86 ? 177.833 142.028 182.762 1.00 68.73 86 ILE A O 1
ATOM 645 N N . ASP A 1 87 ? 177.976 143.898 181.507 1.00 72.79 87 ASP A N 1
ATOM 646 C CA . ASP A 1 87 ? 177.398 143.236 180.341 1.00 72.79 87 ASP A CA 1
ATOM 647 C C . ASP A 1 87 ? 178.235 142.044 179.909 1.00 72.79 87 ASP A C 1
ATOM 648 O O . ASP A 1 87 ? 177.691 140.975 179.621 1.00 72.79 87 ASP A O 1
ATOM 653 N N . LEU A 1 88 ? 179.555 142.195 179.867 1.00 76.59 88 LEU A N 1
ATOM 654 C CA . LEU A 1 88 ? 180.392 141.055 179.526 1.00 76.59 88 LEU A CA 1
ATOM 655 C C . LEU A 1 88 ? 181.795 141.312 180.053 1.00 76.59 88 LEU A C 1
ATOM 656 O O . LEU A 1 88 ? 182.172 142.457 180.299 1.00 76.59 88 LEU A O 1
ATOM 661 N N . VAL A 1 89 ? 182.559 140.241 180.243 1.00 78.56 89 VAL A N 1
ATOM 662 C CA . VAL A 1 89 ? 183.919 140.334 180.759 1.00 78.56 89 VAL A CA 1
ATOM 663 C C . VAL A 1 89 ? 184.814 139.439 179.918 1.00 78.56 89 VAL A C 1
ATOM 664 O O . VAL A 1 89 ? 184.693 138.212 179.978 1.00 78.56 89 VAL A O 1
ATOM 668 N N . GLU A 1 90 ? 185.713 140.041 179.146 1.00 83.95 90 GLU A N 1
ATOM 669 C CA . GLU A 1 90 ? 186.650 139.297 178.314 1.00 83.95 90 GLU A CA 1
ATOM 670 C C . GLU A 1 90 ? 188.019 139.324 178.968 1.00 83.95 90 GLU A C 1
ATOM 671 O O . GLU A 1 90 ? 188.599 140.397 179.148 1.00 83.95 90 GLU A O 1
ATOM 677 N N . GLY A 1 91 ? 188.546 138.154 179.297 1.00 96.50 91 GLY A N 1
ATOM 678 C CA . GLY A 1 91 ? 189.836 138.118 179.948 1.00 96.50 91 GLY A CA 1
ATOM 679 C C . GLY A 1 91 ? 190.651 136.883 179.641 1.00 96.50 91 GLY A C 1
ATOM 680 O O . GLY A 1 91 ? 190.118 135.772 179.610 1.00 96.50 91 GLY A O 1
ATOM 681 N N . GLU A 1 92 ? 191.947 137.065 179.421 1.00 103.44 92 GLU A N 1
ATOM 682 C CA . GLU A 1 92 ? 192.869 135.959 179.187 1.00 103.44 92 GLU A CA 1
ATOM 683 C C . GLU A 1 92 ? 193.565 135.641 180.509 1.00 103.44 92 GLU A C 1
ATOM 684 O O . GLU A 1 92 ? 194.480 136.342 180.939 1.00 103.44 92 GLU A O 1
ATOM 690 N N . GLY A 1 93 ? 193.062 134.626 181.198 1.00 106.70 93 GLY A N 1
ATOM 691 C CA . GLY A 1 93 ? 193.712 134.145 182.397 1.00 106.70 93 GLY A CA 1
ATOM 692 C C . GLY A 1 93 ? 193.507 135.042 183.597 1.00 106.70 93 GLY A C 1
ATOM 693 O O . GLY A 1 93 ? 192.689 134.740 184.466 1.00 106.70 93 GLY A O 1
ATOM 694 N N . ALA A 1 94 ? 194.224 136.167 183.648 1.00 100.61 94 ALA A N 1
ATOM 695 C CA . ALA A 1 94 ? 194.140 137.048 184.806 1.00 100.61 94 ALA A CA 1
ATOM 696 C C . ALA A 1 94 ? 194.099 138.517 184.410 1.00 100.61 94 ALA A C 1
ATOM 697 O O . ALA A 1 94 ? 194.244 139.387 185.276 1.00 100.61 94 ALA A O 1
ATOM 699 N N . TYR A 1 95 ? 193.908 138.816 183.128 1.00 96.02 95 TYR A N 1
ATOM 700 C CA . TYR A 1 95 ? 193.819 140.183 182.624 1.00 96.02 95 TYR A CA 1
ATOM 701 C C . TYR A 1 95 ? 192.449 140.299 181.968 1.00 96.02 95 TYR A C 1
ATOM 702 O O . TYR A 1 95 ? 192.271 139.919 180.809 1.00 96.02 95 TYR A O 1
ATOM 711 N N . VAL A 1 96 ? 191.479 140.805 182.716 1.00 84.99 96 VAL A N 1
ATOM 712 C CA . VAL A 1 96 ? 190.108 140.864 182.267 1.00 84.99 96 VAL A CA 1
ATOM 713 C C . VAL A 1 96 ? 189.812 142.267 181.756 1.00 84.99 96 VAL A C 1
ATOM 714 O O . VAL A 1 96 ? 190.605 143.190 181.911 1.00 84.99 96 VAL A O 1
ATOM 718 N N . SER A 1 97 ? 188.667 142.426 181.123 1.00 78.09 97 SER A N 1
ATOM 719 C CA . SER A 1 97 ? 188.291 143.719 180.580 1.00 78.09 97 SER A CA 1
ATOM 720 C C . SER A 1 97 ? 186.781 143.800 180.432 1.00 78.09 97 SER A C 1
ATOM 721 O O . SER A 1 97 ? 186.177 142.954 179.758 1.00 78.09 97 SER A O 1
ATOM 724 N N . PRO A 1 98 ? 186.140 144.781 181.060 1.00 71.73 98 PRO A N 1
ATOM 725 C CA . PRO A 1 98 ? 184.694 144.940 180.900 1.00 71.73 98 PRO A CA 1
ATOM 726 C C . PRO A 1 98 ? 184.337 145.273 179.466 1.00 71.73 98 PRO A C 1
ATOM 727 O O . PRO A 1 98 ? 185.086 145.949 178.763 1.00 71.73 98 PRO A O 1
ATOM 731 N N . VAL A 1 99 ? 183.180 144.793 179.035 1.00 72.77 99 VAL A N 1
ATOM 732 C CA . VAL A 1 99 ? 182.636 145.111 177.726 1.00 72.77 99 VAL A CA 1
ATOM 733 C C . VAL A 1 99 ? 181.180 145.488 177.923 1.00 72.77 99 VAL A C 1
ATOM 734 O O . VAL A 1 99 ? 180.393 144.682 178.433 1.00 72.77 99 VAL A O 1
ATOM 738 N N . ASP A 1 100 ? 180.825 146.703 177.532 1.00 70.72 100 ASP A N 1
ATOM 739 C CA . ASP A 1 100 ? 179.467 147.202 177.655 1.00 70.72 100 ASP A CA 1
ATOM 740 C C . ASP A 1 100 ? 178.860 147.313 176.270 1.00 70.72 100 ASP A C 1
ATOM 741 O O . ASP A 1 100 ? 179.478 147.874 175.364 1.00 70.72 100 ASP A O 1
ATOM 746 N N . TYR A 1 101 ? 177.659 146.783 176.111 1.00 70.61 101 TYR A N 1
ATOM 747 C CA . TYR A 1 101 ? 176.958 146.878 174.845 1.00 70.61 101 TYR A CA 1
ATOM 748 C C . TYR A 1 101 ? 176.175 148.177 174.790 1.00 70.61 101 TYR A C 1
ATOM 749 O O . TYR A 1 101 ? 175.664 148.657 175.803 1.00 70.61 101 TYR A O 1
ATOM 758 N N . LYS A 1 102 ? 176.075 148.735 173.591 1.00 68.70 102 LYS A N 1
ATOM 759 C CA . LYS A 1 102 ? 175.280 149.929 173.359 1.00 68.70 102 LYS A CA 1
ATOM 760 C C . LYS A 1 102 ? 174.268 149.614 172.272 1.00 68.70 102 LYS A C 1
ATOM 761 O O . LYS A 1 102 ? 174.070 148.445 171.938 1.00 68.70 102 LYS A O 1
ATOM 767 N N . ARG A 1 103 ? 173.619 150.621 171.718 1.00 69.19 103 ARG A N 1
ATOM 768 C CA . ARG A 1 103 ? 172.577 150.342 170.742 1.00 69.19 103 ARG A CA 1
ATOM 769 C C . ARG A 1 103 ? 172.849 150.906 169.359 1.00 69.19 103 ARG A C 1
ATOM 770 O O . ARG A 1 103 ? 172.483 150.276 168.366 1.00 69.19 103 ARG A O 1
ATOM 778 N N . GLY A 1 104 ? 173.478 152.070 169.254 1.00 79.42 104 GLY A N 1
ATOM 779 C CA . GLY A 1 104 ? 173.527 152.809 168.015 1.00 79.42 104 GLY A CA 1
ATOM 780 C C . GLY A 1 104 ? 174.847 152.686 167.288 1.00 79.42 104 GLY A C 1
ATOM 781 O O . GLY A 1 104 ? 175.640 151.766 167.518 1.00 79.42 104 GLY A O 1
ATOM 782 N N . LYS A 1 105 ? 175.079 153.631 166.382 1.00 87.08 105 LYS A N 1
ATOM 783 C CA . LYS A 1 105 ? 176.324 153.700 165.641 1.00 87.08 105 LYS A CA 1
ATOM 784 C C . LYS A 1 105 ? 177.437 154.211 166.548 1.00 87.08 105 LYS A C 1
ATOM 785 O O . LYS A 1 105 ? 177.207 154.638 167.680 1.00 87.08 105 LYS A O 1
ATOM 791 N N . ARG A 1 106 ? 178.657 154.163 166.047 1.00 85.15 106 ARG A N 1
ATOM 792 C CA . ARG A 1 106 ? 179.739 154.836 166.738 1.00 85.15 106 ARG A CA 1
ATOM 793 C C . ARG A 1 106 ? 179.449 156.332 166.760 1.00 85.15 106 ARG A C 1
ATOM 794 O O . ARG A 1 106 ? 179.099 156.903 165.720 1.00 85.15 106 ARG A O 1
ATOM 802 N N . PRO A 1 107 ? 179.558 156.993 167.904 1.00 85.22 107 PRO A N 1
ATOM 803 C CA . PRO A 1 107 ? 179.291 158.431 167.947 1.00 85.22 107 PRO A CA 1
ATOM 804 C C . PRO A 1 107 ? 180.375 159.212 167.227 1.00 85.22 107 PRO A C 1
ATOM 805 O O . PRO A 1 107 ? 181.477 158.723 166.975 1.00 85.22 107 PRO A O 1
ATOM 809 N N . HIS A 1 108 ? 180.046 160.451 166.894 1.00 86.75 108 HIS A N 1
ATOM 810 C CA . HIS A 1 108 ? 180.945 161.297 166.116 1.00 86.75 108 HIS A CA 1
ATOM 811 C C . HIS A 1 108 ? 181.732 162.224 167.040 1.00 86.75 108 HIS A C 1
ATOM 812 O O . HIS A 1 108 ? 181.645 163.447 166.965 1.00 86.75 108 HIS A O 1
ATOM 819 N N . VAL A 1 109 ? 182.511 161.619 167.936 1.00 84.48 109 VAL A N 1
ATOM 820 C CA . VAL A 1 109 ? 183.264 162.362 168.936 1.00 84.48 109 VAL A CA 1
ATOM 821 C C . VAL A 1 109 ? 184.676 161.797 169.007 1.00 84.48 109 VAL A C 1
ATOM 822 O O . VAL A 1 109 ? 184.936 160.658 168.615 1.00 84.48 109 VAL A O 1
ATOM 826 N N . ALA A 1 110 ? 185.596 162.620 169.503 1.00 87.00 110 ALA A N 1
ATOM 827 C CA . ALA A 1 110 ? 186.977 162.192 169.663 1.00 87.00 110 ALA A CA 1
ATOM 828 C C . ALA A 1 110 ? 187.053 161.049 170.658 1.00 87.00 110 ALA A C 1
ATOM 829 O O . ALA A 1 110 ? 186.612 161.180 171.802 1.00 87.00 110 ALA A O 1
ATOM 831 N N . GLY A 1 111 ? 187.621 159.930 170.226 1.00 86.21 111 GLY A N 1
ATOM 832 C CA . GLY A 1 111 ? 187.668 158.740 171.038 1.00 86.21 111 GLY A CA 1
ATOM 833 C C . GLY A 1 111 ? 186.488 157.816 170.864 1.00 86.21 111 GLY A C 1
ATOM 834 O O . GLY A 1 111 ? 186.512 156.700 171.396 1.00 86.21 111 GLY A O 1
ATOM 835 N N . GLY A 1 112 ? 185.453 158.245 170.148 1.00 83.29 112 GLY A N 1
ATOM 836 C CA . GLY A 1 112 ? 184.344 157.371 169.832 1.00 83.29 112 GLY A CA 1
ATOM 837 C C . GLY A 1 112 ? 183.467 156.973 170.995 1.00 83.29 112 GLY A C 1
ATOM 838 O O . GLY A 1 112 ? 182.650 156.063 170.845 1.00 83.29 112 GLY A O 1
ATOM 839 N N . ALA A 1 113 ? 183.612 157.610 172.152 1.00 80.89 113 ALA A N 1
ATOM 840 C CA . ALA A 1 113 ? 182.800 157.279 173.313 1.00 80.89 113 ALA A CA 1
ATOM 841 C C . ALA A 1 113 ? 182.539 158.544 174.108 1.00 80.89 113 ALA A C 1
ATOM 842 O O . ALA A 1 113 ? 183.478 159.270 174.442 1.00 80.89 113 ALA A O 1
ATOM 844 N N . TYR A 1 114 ? 181.273 158.801 174.413 1.00 73.33 114 TYR A N 1
ATOM 845 C CA . TYR A 1 114 ? 180.925 160.021 175.115 1.00 73.33 114 TYR A CA 1
ATOM 846 C C . TYR A 1 114 ? 181.393 159.950 176.558 1.00 73.33 114 TYR A C 1
ATOM 847 O O . TYR A 1 114 ? 181.795 158.902 177.060 1.00 73.33 114 TYR A O 1
ATOM 856 N N . GLU A 1 115 ? 181.356 161.098 177.221 1.00 71.54 115 GLU A N 1
ATOM 857 C CA . GLU A 1 115 ? 181.800 161.160 178.609 1.00 71.54 115 GLU A CA 1
ATOM 858 C C . GLU A 1 115 ? 181.084 160.186 179.533 1.00 71.54 115 GLU A C 1
ATOM 859 O O . GLU A 1 115 ? 181.762 159.582 180.380 1.00 71.54 115 GLU A O 1
ATOM 865 N N . PRO A 1 116 ? 179.769 159.994 179.460 1.00 65.80 116 PRO A N 1
ATOM 866 C CA . PRO A 1 116 ? 179.124 159.078 180.406 1.00 65.80 116 PRO A CA 1
ATOM 867 C C . PRO A 1 116 ? 179.589 157.632 180.325 1.00 65.80 116 PRO A C 1
ATOM 868 O O . PRO A 1 116 ? 180.086 157.094 181.319 1.00 65.80 116 PRO A O 1
ATOM 872 N N . GLU A 1 117 ? 179.449 156.989 179.165 1.00 67.73 117 GLU A N 1
ATOM 873 C CA . GLU A 1 117 ? 179.809 155.579 179.076 1.00 67.73 117 GLU A CA 1
ATOM 874 C C . GLU A 1 117 ? 181.270 155.342 179.426 1.00 67.73 117 GLU A C 1
ATOM 875 O O . GLU A 1 117 ? 181.613 154.285 179.962 1.00 67.73 117 GLU A O 1
ATOM 881 N N . ARG A 1 118 ? 182.146 156.300 179.147 1.00 68.66 118 ARG A N 1
ATOM 882 C CA . ARG A 1 118 ? 183.526 156.132 179.576 1.00 68.66 118 ARG A CA 1
ATOM 883 C C . ARG A 1 118 ? 183.607 156.020 181.088 1.00 68.66 118 ARG A C 1
ATOM 884 O O . ARG A 1 118 ? 184.353 155.191 181.619 1.00 68.66 118 ARG A O 1
ATOM 892 N N . VAL A 1 119 ? 182.822 156.828 181.799 1.00 64.54 119 VAL A N 1
ATOM 893 C CA . VAL A 1 119 ? 182.810 156.767 183.255 1.00 64.54 119 VAL A CA 1
ATOM 894 C C . VAL A 1 119 ? 182.214 155.456 183.739 1.00 64.54 119 VAL A C 1
ATOM 895 O O . VAL A 1 119 ? 182.687 154.869 184.717 1.00 64.54 119 VAL A O 1
ATOM 899 N N . GLN A 1 120 ? 181.163 154.979 183.078 1.00 62.07 120 GLN A N 1
ATOM 900 C CA . GLN A 1 120 ? 180.589 153.696 183.468 1.00 62.07 120 GLN A CA 1
ATOM 901 C C . GLN A 1 120 ? 181.608 152.575 183.314 1.00 62.07 120 GLN A C 1
ATOM 902 O O . GLN A 1 120 ? 181.760 151.726 184.202 1.00 62.07 120 GLN A O 1
ATOM 908 N N . LEU A 1 121 ? 182.323 152.560 182.189 1.00 64.61 121 LEU A N 1
ATOM 909 C CA . LEU A 1 121 ? 183.317 151.518 181.962 1.00 64.61 121 LEU A CA 1
ATOM 910 C C . LEU A 1 121 ? 184.460 151.619 182.955 1.00 64.61 121 LEU A C 1
ATOM 911 O O . LEU A 1 121 ? 184.973 150.599 183.418 1.00 64.61 121 LEU A O 1
ATOM 916 N N . CYS A 1 122 ? 184.882 152.834 183.295 1.00 67.42 122 CYS A N 1
ATOM 917 C CA . CYS A 1 122 ? 185.934 152.960 184.296 1.00 67.42 122 CYS A CA 1
ATOM 918 C C . CYS A 1 122 ? 185.458 152.488 185.661 1.00 67.42 122 CYS A C 1
ATOM 919 O O . CYS A 1 122 ? 186.229 151.889 186.416 1.00 67.42 122 CYS A O 1
ATOM 922 N N . ALA A 1 123 ? 184.197 152.752 186.006 1.00 63.09 123 ALA A N 1
ATOM 923 C CA . ALA A 1 123 ? 183.686 152.287 187.291 1.00 63.09 123 ALA A CA 1
ATOM 924 C C . ALA A 1 123 ? 183.657 150.770 187.350 1.00 63.09 123 ALA A C 1
ATOM 925 O O . ALA A 1 123 ? 184.088 150.168 188.341 1.00 63.09 123 ALA A O 1
ATOM 927 N N . GLN A 1 124 ? 183.162 150.133 186.291 1.00 62.45 124 GLN A N 1
ATOM 928 C CA . GLN A 1 124 ? 183.190 148.677 186.250 1.00 62.45 124 GLN A CA 1
ATOM 929 C C . GLN A 1 124 ? 184.620 148.163 186.290 1.00 62.45 124 GLN A C 1
ATOM 930 O O . GLN A 1 124 ? 184.896 147.120 186.888 1.00 62.45 124 GLN A O 1
ATOM 936 N N . GLY A 1 125 ? 185.546 148.889 185.675 1.00 67.56 125 GLY A N 1
ATOM 937 C CA . GLY A 1 125 ? 186.942 148.502 185.751 1.00 67.56 125 GLY A CA 1
ATOM 938 C C . GLY A 1 125 ? 187.483 148.542 187.164 1.00 67.56 125 GLY A C 1
ATOM 939 O O . GLY A 1 125 ? 188.199 147.635 187.586 1.00 67.56 125 GLY A O 1
ATOM 940 N N . LEU A 1 126 ? 187.154 149.593 187.915 1.00 66.12 126 LEU A N 1
ATOM 941 C CA . LEU A 1 126 ? 187.576 149.639 189.309 1.00 66.12 126 LEU A CA 1
ATOM 942 C C . LEU A 1 126 ? 186.973 148.489 190.096 1.00 66.12 126 LEU A C 1
ATOM 943 O O . LEU A 1 126 ? 187.640 147.889 190.945 1.00 66.12 126 LEU A O 1
ATOM 948 N N . LEU A 1 127 ? 185.707 148.174 189.837 1.00 66.44 127 LEU A N 1
ATOM 949 C CA . LEU A 1 127 ? 185.080 147.058 190.534 1.00 66.44 127 LEU A CA 1
ATOM 950 C C . LEU A 1 127 ? 185.807 145.755 190.246 1.00 66.44 127 LEU A C 1
ATOM 951 O O . LEU A 1 127 ? 186.040 144.950 191.153 1.00 66.44 127 LEU A O 1
ATOM 956 N N . LEU A 1 128 ? 186.172 145.526 188.985 1.00 70.84 128 LEU A N 1
ATOM 957 C CA . LEU A 1 128 ? 186.927 144.322 188.658 1.00 70.84 128 LEU A CA 1
ATOM 958 C C . LEU A 1 128 ? 188.280 144.325 189.351 1.00 70.84 128 LEU A C 1
ATOM 959 O O . LEU A 1 128 ? 188.719 143.297 189.873 1.00 70.84 128 LEU A O 1
ATOM 964 N N . ARG A 1 129 ? 188.950 145.477 189.383 1.00 72.73 129 ARG A N 1
ATOM 965 C CA . ARG A 1 129 ? 190.219 145.560 190.097 1.00 72.73 129 ARG A CA 1
ATOM 966 C C . ARG A 1 129 ? 190.049 145.224 191.566 1.00 72.73 129 ARG A C 1
ATOM 967 O O . ARG A 1 129 ? 190.967 144.683 192.189 1.00 72.73 129 ARG A O 1
ATOM 975 N N . GLU A 1 130 ? 188.890 145.544 192.138 1.00 72.78 130 GLU A N 1
ATOM 976 C CA . GLU A 1 130 ? 188.668 145.288 193.556 1.00 72.78 130 GLU A CA 1
ATOM 977 C C . GLU A 1 130 ? 188.690 143.799 193.860 1.00 72.78 130 GLU A C 1
ATOM 978 O O . GLU A 1 130 ? 189.242 143.374 194.879 1.00 72.78 130 GLU A O 1
ATOM 984 N N . HIS A 1 131 ? 188.101 142.990 192.985 1.00 76.97 131 HIS A N 1
ATOM 985 C CA . HIS A 1 131 ? 187.980 141.558 193.214 1.00 76.97 131 HIS A CA 1
ATOM 986 C C . HIS A 1 131 ? 189.211 140.785 192.772 1.00 76.97 131 HIS A C 1
ATOM 987 O O . HIS A 1 131 ? 189.124 139.574 192.537 1.00 76.97 131 HIS A O 1
ATOM 994 N N . GLY A 1 132 ? 190.356 141.445 192.654 1.00 77.25 132 GLY A N 1
ATOM 995 C CA . GLY A 1 132 ? 191.573 140.750 192.290 1.00 77.25 132 GLY A CA 1
ATOM 996 C C . GLY A 1 132 ? 191.667 140.436 190.814 1.00 77.25 132 GLY A C 1
ATOM 997 O O . GLY A 1 132 ? 191.667 139.270 190.414 1.00 77.25 132 GLY A O 1
ATOM 998 N N . PHE A 1 133 ? 191.732 141.476 189.991 1.00 81.12 133 PHE A N 1
ATOM 999 C CA . PHE A 1 133 ? 191.913 141.327 188.559 1.00 81.12 133 PHE A CA 1
ATOM 1000 C C . PHE A 1 133 ? 192.721 142.507 188.051 1.00 81.12 133 PHE A C 1
ATOM 1001 O O . PHE A 1 133 ? 192.837 143.535 188.719 1.00 81.12 133 PHE A O 1
ATOM 1009 N N . ALA A 1 134 ? 193.291 142.349 186.864 1.00 86.59 134 ALA A N 1
ATOM 1010 C CA . ALA A 1 134 ? 194.062 143.407 186.223 1.00 86.59 134 ALA A CA 1
ATOM 1011 C C . ALA A 1 134 ? 193.340 143.801 184.946 1.00 86.59 134 ALA A C 1
ATOM 1012 O O . ALA A 1 134 ? 193.422 143.090 183.941 1.00 86.59 134 ALA A O 1
ATOM 1014 N N . SER A 1 135 ? 192.645 144.937 184.975 1.00 83.38 135 SER A N 1
ATOM 1015 C CA . SER A 1 135 ? 191.813 145.335 183.849 1.00 83.38 135 SER A CA 1
ATOM 1016 C C . SER A 1 135 ? 192.504 146.349 182.946 1.00 83.38 135 SER A C 1
ATOM 1017 O O . SER A 1 135 ? 192.782 146.051 181.782 1.00 83.38 135 SER A O 1
ATOM 1020 N N . ASP A 1 136 ? 192.814 147.530 183.476 1.00 83.62 136 ASP A N 1
ATOM 1021 C CA . ASP A 1 136 ? 193.508 148.577 182.730 1.00 83.62 136 ASP A CA 1
ATOM 1022 C C . ASP A 1 136 ? 192.937 148.788 181.331 1.00 83.62 136 ASP A C 1
ATOM 1023 O O . ASP A 1 136 ? 193.678 149.092 180.394 1.00 83.62 136 ASP A O 1
ATOM 1028 N N . GLY A 1 137 ? 191.632 148.625 181.168 1.00 78.94 137 GLY A N 1
ATOM 1029 C CA . GLY A 1 137 ? 191.028 148.826 179.865 1.00 78.94 137 GLY A CA 1
ATOM 1030 C C . GLY A 1 137 ? 189.618 148.290 179.825 1.00 78.94 137 GLY A C 1
ATOM 1031 O O . GLY A 1 137 ? 189.165 147.581 180.723 1.00 78.94 137 GLY A O 1
ATOM 1032 N N . GLY A 1 138 ? 188.929 148.644 178.750 1.00 73.14 138 GLY A N 1
ATOM 1033 C CA . GLY A 1 138 ? 187.573 148.205 178.529 1.00 73.14 138 GLY A CA 1
ATOM 1034 C C . GLY A 1 138 ? 187.192 148.436 177.087 1.00 73.14 138 GLY A C 1
ATOM 1035 O O . GLY A 1 138 ? 188.014 148.848 176.270 1.00 73.14 138 GLY A O 1
ATOM 1036 N N . ALA A 1 139 ? 185.927 148.188 176.779 1.00 72.27 139 ALA A N 1
ATOM 1037 C CA . ALA A 1 139 ? 185.470 148.324 175.405 1.00 72.27 139 ALA A CA 1
ATOM 1038 C C . ALA A 1 139 ? 183.996 148.686 175.403 1.00 72.27 139 ALA A C 1
ATOM 1039 O O . ALA A 1 139 ? 183.292 148.507 176.395 1.00 72.27 139 ALA A O 1
ATOM 1041 N N . LEU A 1 140 ? 183.540 149.214 174.272 1.00 73.80 140 LEU A N 1
ATOM 1042 C CA . LEU A 1 140 ? 182.117 149.471 174.036 1.00 73.80 140 LEU A CA 1
ATOM 1043 C C . LEU A 1 140 ? 181.754 148.740 172.751 1.00 73.80 140 LEU A C 1
ATOM 1044 O O . LEU A 1 140 ? 182.244 149.084 171.676 1.00 73.80 140 LEU A O 1
ATOM 1049 N N . TYR A 1 141 ? 180.903 147.732 172.864 1.00 76.58 141 TYR A N 1
ATOM 1050 C CA . TYR A 1 141 ? 180.542 146.911 171.714 1.00 76.58 141 TYR A CA 1
ATOM 1051 C C . TYR A 1 141 ? 179.180 147.364 171.216 1.00 76.58 141 TYR A C 1
ATOM 1052 O O . TYR A 1 141 ? 178.142 146.919 171.693 1.00 76.58 141 TYR A O 1
ATOM 1061 N N . PHE A 1 142 ? 179.177 148.277 170.252 1.00 78.88 142 PHE A N 1
ATOM 1062 C CA . PHE A 1 142 ? 177.928 148.736 169.660 1.00 78.88 142 PHE A CA 1
ATOM 1063 C C . PHE A 1 142 ? 177.250 147.623 168.887 1.00 78.88 142 PHE A C 1
ATOM 1064 O O . PHE A 1 142 ? 177.788 147.159 167.888 1.00 78.88 142 PHE A O 1
ATOM 1072 N N . VAL A 1 143 ? 176.055 147.211 169.302 1.00 80.93 143 VAL A N 1
ATOM 1073 C CA . VAL A 1 143 ? 175.452 146.028 168.696 1.00 80.93 143 VAL A CA 1
ATOM 1074 C C . VAL A 1 143 ? 175.138 146.258 167.224 1.00 80.93 143 VAL A C 1
ATOM 1075 O O . VAL A 1 143 ? 175.223 145.328 166.413 1.00 80.93 143 VAL A O 1
ATOM 1079 N N . ALA A 1 144 ? 174.788 147.489 166.848 1.00 83.52 144 ALA A N 1
ATOM 1080 C CA . ALA A 1 144 ? 174.335 147.737 165.483 1.00 83.52 144 ALA A CA 1
ATOM 1081 C C . ALA A 1 144 ? 175.452 147.519 164.466 1.00 83.52 144 ALA A C 1
ATOM 1082 O O . ALA A 1 144 ? 175.250 146.841 163.452 1.00 83.52 144 ALA A O 1
ATOM 1084 N N . SER A 1 145 ? 176.653 148.033 164.736 1.00 84.03 145 SER A N 1
ATOM 1085 C CA . SER A 1 145 ? 177.751 147.769 163.817 1.00 84.03 145 SER A CA 1
ATOM 1086 C C . SER A 1 145 ? 178.814 146.878 164.441 1.00 84.03 145 SER A C 1
ATOM 1087 O O . SER A 1 145 ? 179.818 146.606 163.783 1.00 84.03 145 SER A O 1
ATOM 1090 N N . ARG A 1 146 ? 178.622 146.405 165.677 1.00 83.55 146 ARG A N 1
ATOM 1091 C CA . ARG A 1 146 ? 179.633 145.592 166.357 1.00 83.55 146 ARG A CA 1
ATOM 1092 C C . ARG A 1 146 ? 181.043 146.069 166.095 1.00 83.55 146 ARG A C 1
ATOM 1093 O O . ARG A 1 146 ? 181.960 145.300 165.819 1.00 83.55 146 ARG A O 1
ATOM 1101 N N . GLU A 1 147 ? 181.189 147.371 166.211 1.00 82.73 147 GLU A N 1
ATOM 1102 C CA . GLU A 1 147 ? 182.454 148.069 166.099 1.00 82.73 147 GLU A CA 1
ATOM 1103 C C . GLU A 1 147 ? 182.972 148.325 167.510 1.00 82.73 147 GLU A C 1
ATOM 1104 O O . GLU A 1 147 ? 182.755 149.384 168.092 1.00 82.73 147 GLU A O 1
ATOM 1110 N N . ARG A 1 148 ? 183.664 147.333 168.061 1.00 78.06 148 ARG A N 1
ATOM 1111 C CA . ARG A 1 148 ? 184.223 147.455 169.399 1.00 78.06 148 ARG A CA 1
ATOM 1112 C C . ARG A 1 148 ? 185.127 148.670 169.494 1.00 78.06 148 ARG A C 1
ATOM 1113 O O . ARG A 1 148 ? 186.115 148.773 168.767 1.00 78.06 148 ARG A O 1
ATOM 1121 N N . VAL A 1 149 ? 184.786 149.590 170.386 1.00 76.99 149 VAL A N 1
ATOM 1122 C CA . VAL A 1 149 ? 185.575 150.799 170.596 1.00 76.99 149 VAL A CA 1
ATOM 1123 C C . VAL A 1 149 ? 186.307 150.691 171.926 1.00 76.99 149 VAL A C 1
ATOM 1124 O O . VAL A 1 149 ? 185.674 150.766 172.986 1.00 76.99 149 VAL A O 1
ATOM 1128 N N . PRO A 1 150 ? 187.620 150.491 171.923 1.00 73.50 150 PRO A N 1
ATOM 1129 C CA . PRO A 1 150 ? 188.348 150.377 173.188 1.00 73.50 150 PRO A CA 1
ATOM 1130 C C . PRO A 1 150 ? 188.321 151.674 173.977 1.00 73.50 150 PRO A C 1
ATOM 1131 O O . PRO A 1 150 ? 188.157 152.762 173.427 1.00 73.50 150 PRO A O 1
ATOM 1135 N N . VAL A 1 151 ? 188.460 151.533 175.290 1.00 72.38 151 VAL A N 1
ATOM 1136 C CA . VAL A 1 151 ? 188.597 152.648 176.217 1.00 72.38 151 VAL A CA 1
ATOM 1137 C C . VAL A 1 151 ? 189.718 152.310 177.183 1.00 72.38 151 VAL A C 1
ATOM 1138 O O . VAL A 1 151 ? 189.749 151.208 177.738 1.00 72.38 151 VAL A O 1
ATOM 1142 N N . ALA A 1 152 ? 190.639 153.241 177.379 1.00 74.96 152 ALA A N 1
ATOM 1143 C CA . ALA A 1 152 ? 191.752 153.044 178.294 1.00 74.96 152 ALA A CA 1
ATOM 1144 C C . ALA A 1 152 ? 191.499 153.831 179.570 1.00 74.96 152 ALA A C 1
ATOM 1145 O O . ALA A 1 152 ? 191.102 154.998 179.517 1.00 74.96 152 ALA A O 1
ATOM 1147 N N . PHE A 1 153 ? 191.729 153.191 180.714 1.00 77.22 153 PHE A N 1
ATOM 1148 C CA . PHE A 1 153 ? 191.451 153.809 182.007 1.00 77.22 153 PHE A CA 1
ATOM 1149 C C . PHE A 1 153 ? 192.559 154.809 182.316 1.00 77.22 153 PHE A C 1
ATOM 1150 O O . PHE A 1 153 ? 193.433 154.590 183.157 1.00 77.22 153 PHE A O 1
ATOM 1158 N N . ASP A 1 154 ? 192.515 155.934 181.609 1.00 83.07 154 ASP A N 1
ATOM 1159 C CA . ASP A 1 154 ? 193.408 157.041 181.906 1.00 83.07 154 ASP A CA 1
ATOM 1160 C C . ASP A 1 154 ? 193.213 157.493 183.349 1.00 83.07 154 ASP A C 1
ATOM 1161 O O . ASP A 1 154 ? 192.198 157.210 183.983 1.00 83.07 154 ASP A O 1
ATOM 1166 N N . ASP A 1 155 ? 194.205 158.206 183.873 1.00 85.34 155 ASP A N 1
ATOM 1167 C CA . ASP A 1 155 ? 194.203 158.488 185.303 1.00 85.34 155 ASP A CA 1
ATOM 1168 C C . ASP A 1 155 ? 193.095 159.462 185.686 1.00 85.34 155 ASP A C 1
ATOM 1169 O O . ASP A 1 155 ? 192.356 159.225 186.651 1.00 85.34 155 ASP A O 1
ATOM 1174 N N . GLU A 1 156 ? 192.969 160.577 184.962 1.00 82.42 156 GLU A N 1
ATOM 1175 C CA . GLU A 1 156 ? 191.930 161.524 185.343 1.00 82.42 156 GLU A CA 1
ATOM 1176 C C . GLU A 1 156 ? 190.547 161.043 184.931 1.00 82.42 156 GLU A C 1
ATOM 1177 O O . GLU A 1 156 ? 189.546 161.609 185.369 1.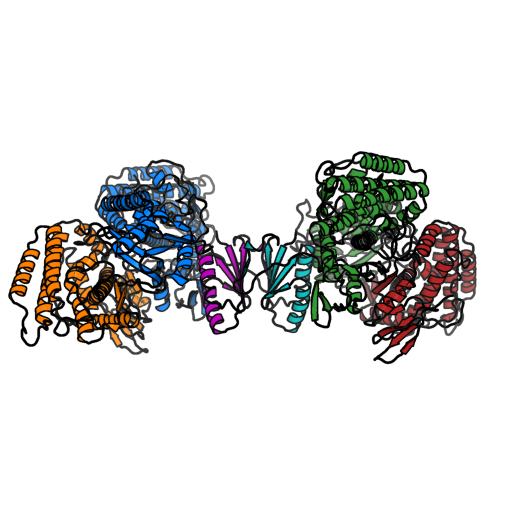00 82.42 156 GLU A O 1
ATOM 1183 N N . LEU A 1 157 ? 190.469 159.983 184.127 1.00 75.40 157 LEU A N 1
ATOM 1184 C CA . LEU A 1 157 ? 189.204 159.274 183.985 1.00 75.40 157 LEU A CA 1
ATOM 1185 C C . LEU A 1 157 ? 188.781 158.654 185.310 1.00 75.40 157 LEU A C 1
ATOM 1186 O O . LEU A 1 157 ? 187.613 158.743 185.704 1.00 75.40 157 LEU A O 1
ATOM 1191 N N . ILE A 1 158 ? 189.717 158.017 186.012 1.00 73.20 158 ILE A N 1
ATOM 1192 C CA . ILE A 1 158 ? 189.421 157.520 187.349 1.00 73.20 158 ILE A CA 1
ATOM 1193 C C . ILE A 1 158 ? 189.132 158.678 188.290 1.00 73.20 158 ILE A C 1
ATOM 1194 O O . ILE A 1 158 ? 188.282 158.576 189.186 1.00 73.20 158 ILE A O 1
ATOM 1199 N N . GLY A 1 159 ? 189.833 159.795 188.111 1.00 73.37 159 GLY A N 1
ATOM 1200 C CA . GLY A 1 159 ? 189.507 160.974 188.896 1.00 73.37 159 GLY A CA 1
ATOM 1201 C C . GLY A 1 159 ? 188.068 161.408 188.702 1.00 73.37 159 GLY A C 1
ATOM 1202 O O . GLY A 1 159 ? 187.351 161.685 189.666 1.00 73.37 159 GLY A O 1
ATOM 1203 N N . ARG A 1 160 ? 187.625 161.454 187.445 1.00 73.22 160 ARG A N 1
ATOM 1204 C CA . ARG A 1 160 ? 186.239 161.783 187.144 1.00 73.22 160 ARG A CA 1
ATOM 1205 C C . ARG A 1 160 ? 185.295 160.800 187.806 1.00 73.22 160 ARG A C 1
ATOM 1206 O O . ARG A 1 160 ? 184.274 161.197 188.370 1.00 73.22 160 ARG A O 1
ATOM 1214 N N . THR A 1 161 ? 185.613 159.508 187.733 1.00 67.05 161 THR A N 1
ATOM 1215 C CA . THR A 1 161 ? 184.709 158.499 188.270 1.00 67.05 161 THR A CA 1
ATOM 1216 C C . THR A 1 161 ? 184.538 158.654 189.772 1.00 67.05 161 THR A C 1
ATOM 1217 O O . THR A 1 161 ? 183.413 158.655 190.285 1.00 67.05 161 THR A O 1
ATOM 1221 N N . LEU A 1 162 ? 185.642 158.795 190.499 1.00 66.14 162 LEU A N 1
ATOM 1222 C CA . LEU A 1 162 ? 185.516 158.935 191.947 1.00 66.14 162 LEU A CA 1
ATOM 1223 C C . LEU A 1 162 ? 184.866 160.260 192.317 1.00 66.14 162 LEU A C 1
ATOM 1224 O O . LEU A 1 162 ? 184.086 160.331 193.278 1.00 66.14 162 LEU A O 1
ATOM 1229 N N . ALA A 1 163 ? 185.163 161.323 191.564 1.00 65.36 163 ALA A N 1
ATOM 1230 C CA . ALA A 1 163 ? 184.487 162.585 191.810 1.00 65.36 163 ALA A CA 1
ATOM 1231 C C . ALA A 1 163 ? 182.991 162.435 191.629 1.00 65.36 163 ALA A C 1
ATOM 1232 O O . ALA A 1 163 ? 182.212 162.955 192.429 1.00 65.36 163 ALA A O 1
ATOM 1234 N N . ALA A 1 164 ? 182.571 161.724 190.586 1.00 61.17 164 ALA A N 1
ATOM 1235 C CA . ALA A 1 164 ? 181.149 161.538 190.341 1.00 61.17 164 ALA A CA 1
ATOM 1236 C C . ALA A 1 164 ? 180.508 160.696 191.430 1.00 61.17 164 ALA A C 1
ATOM 1237 O O . ALA A 1 164 ? 179.360 160.937 191.806 1.00 61.17 164 ALA A O 1
ATOM 1239 N N . ILE A 1 165 ? 181.225 159.705 191.953 1.00 63.52 165 ILE A N 1
ATOM 1240 C CA . ILE A 1 165 ? 180.675 158.936 193.068 1.00 63.52 165 ILE A CA 1
ATOM 1241 C C . ILE A 1 165 ? 180.418 159.849 194.257 1.00 63.52 165 ILE A C 1
ATOM 1242 O O . ILE A 1 165 ? 179.336 159.830 194.860 1.00 63.52 165 ILE A O 1
ATOM 1247 N N . ASP A 1 166 ? 181.401 160.682 194.597 1.00 65.81 166 ASP A N 1
ATOM 1248 C CA . ASP A 1 166 ? 181.208 161.583 195.728 1.00 65.81 166 ASP A CA 1
ATOM 1249 C C . ASP A 1 166 ? 180.090 162.577 195.457 1.00 65.81 166 ASP A C 1
ATOM 1250 O O . ASP A 1 166 ? 179.281 162.873 196.344 1.00 65.81 166 ASP A O 1
ATOM 1255 N N . GLU A 1 167 ? 180.032 163.108 194.239 1.00 63.27 167 GLU A N 1
ATOM 1256 C CA . GLU A 1 167 ? 179.016 164.096 193.910 1.00 63.27 167 GLU A CA 1
ATOM 1257 C C . GLU A 1 167 ? 177.622 163.498 194.015 1.00 63.27 167 GLU A C 1
ATOM 1258 O O . GLU A 1 167 ? 176.716 164.119 194.581 1.00 63.27 167 GLU A O 1
ATOM 1264 N N . MET A 1 168 ? 177.431 162.284 193.497 1.00 58.37 168 MET A N 1
ATOM 1265 C CA . MET A 1 168 ? 176.119 161.665 193.605 1.00 58.37 168 MET A CA 1
ATOM 1266 C C . MET A 1 168 ? 175.769 161.386 195.051 1.00 58.37 168 MET A C 1
ATOM 1267 O O . MET A 1 168 ? 174.620 161.574 195.462 1.00 58.37 168 MET A O 1
ATOM 1272 N N . GLY A 1 169 ? 176.739 160.931 195.840 1.00 60.52 169 GLY A N 1
ATOM 1273 C CA . GLY A 1 169 ? 176.459 160.712 197.245 1.00 60.52 169 GLY A CA 1
ATOM 1274 C C . GLY A 1 169 ? 175.976 161.972 197.931 1.00 60.52 169 GLY A C 1
ATOM 1275 O O . GLY A 1 169 ? 174.970 161.964 198.647 1.00 60.52 169 GLY A O 1
ATOM 1276 N N . ARG A 1 170 ? 176.673 163.082 197.702 1.00 63.99 170 ARG A N 1
ATOM 1277 C CA . ARG A 1 170 ? 176.279 164.312 198.376 1.00 63.99 170 ARG A CA 1
ATOM 1278 C C . ARG A 1 170 ? 174.930 164.804 197.884 1.00 63.99 170 ARG A C 1
ATOM 1279 O O . ARG A 1 170 ? 174.085 165.208 198.690 1.00 63.99 170 ARG A O 1
ATOM 1287 N N . THR A 1 171 ? 174.694 164.770 196.574 1.00 59.16 171 THR A N 1
ATOM 1288 C CA . THR A 1 171 ? 173.427 165.282 196.081 1.00 59.16 171 THR A CA 1
ATOM 1289 C C . THR A 1 171 ? 172.260 164.407 196.497 1.00 59.16 171 THR A C 1
ATOM 1290 O O . THR A 1 171 ? 171.140 164.908 196.599 1.00 59.16 171 THR A O 1
ATOM 1294 N N . ALA A 1 172 ? 172.487 163.119 196.748 1.00 58.17 172 ALA A N 1
ATOM 1295 C CA . ALA A 1 172 ? 171.408 162.295 197.270 1.00 58.17 172 ALA A CA 1
ATOM 1296 C C . ALA A 1 172 ? 171.170 162.566 198.745 1.00 58.17 172 ALA A C 1
ATOM 1297 O O . ALA A 1 172 ? 170.020 162.624 199.185 1.00 58.17 172 ALA A O 1
ATOM 1299 N N . LEU A 1 173 ? 172.236 162.735 199.527 1.00 61.76 173 LEU A N 1
ATOM 1300 C CA . LEU A 1 173 ? 172.035 162.983 200.950 1.00 61.76 173 LEU A CA 1
ATOM 1301 C C . LEU A 1 173 ? 171.424 164.350 201.208 1.00 61.76 173 LEU A C 1
ATOM 1302 O O . LEU A 1 173 ? 170.735 164.534 202.215 1.00 61.76 173 LEU A O 1
ATOM 1307 N N . SER A 1 174 ? 171.672 165.321 200.329 1.00 60.28 174 SER A N 1
ATOM 1308 C CA . SER A 1 174 ? 171.151 166.662 200.564 1.00 60.28 174 SER A CA 1
ATOM 1309 C C . SER A 1 174 ? 169.632 166.673 200.544 1.00 60.28 174 SER A C 1
ATOM 1310 O O . SER A 1 174 ? 168.997 167.320 201.383 1.00 60.28 174 SER A O 1
ATOM 1313 N N . GLY A 1 175 ? 169.031 165.966 199.598 1.00 53.20 175 GLY A N 1
ATOM 1314 C CA . GLY A 1 175 ? 167.592 165.931 199.491 1.00 53.20 175 GLY A CA 1
ATOM 1315 C C . GLY A 1 175 ? 166.987 167.007 198.627 1.00 53.20 175 GLY A C 1
ATOM 1316 O O . GLY A 1 175 ? 165.774 167.223 198.695 1.00 53.20 175 GLY A O 1
ATOM 1317 N N . THR A 1 176 ? 167.786 167.693 197.818 1.00 53.38 176 THR A N 1
ATOM 1318 C CA . THR A 1 176 ? 167.299 168.732 196.924 1.00 53.38 176 THR A CA 1
ATOM 1319 C C . THR A 1 176 ? 167.611 168.328 195.495 1.00 53.38 176 THR A C 1
ATOM 1320 O O . THR A 1 176 ? 168.776 168.127 195.146 1.00 53.38 176 THR A O 1
ATOM 1324 N N . MET A 1 177 ? 166.581 168.215 194.683 1.00 54.53 177 MET A N 1
ATOM 1325 C CA . MET A 1 177 ? 166.757 167.768 193.315 1.00 54.53 177 MET A CA 1
ATOM 1326 C C . MET A 1 177 ? 167.477 168.837 192.515 1.00 54.53 177 MET A C 1
ATOM 1327 O O . MET A 1 177 ? 167.037 169.992 192.503 1.00 54.53 177 MET A O 1
ATOM 1332 N N . PRO A 1 178 ? 168.579 168.506 191.847 1.00 50.02 178 PRO A N 1
ATOM 1333 C CA . PRO A 1 178 ? 169.341 169.528 191.147 1.00 50.02 178 PRO A CA 1
ATOM 1334 C C . PRO A 1 178 ? 168.547 170.113 190.003 1.00 50.02 178 PRO A C 1
ATOM 1335 O O . PRO A 1 178 ? 167.652 169.455 189.442 1.00 50.02 178 PRO A O 1
ATOM 1339 N N . PRO A 1 179 ? 168.830 171.351 189.607 1.00 49.29 179 PRO A N 1
ATOM 1340 C CA . PRO A 1 179 ? 168.031 172.022 188.592 1.00 49.29 179 PRO A CA 1
ATOM 1341 C C . PRO A 1 179 ? 168.179 171.347 187.245 1.00 49.29 179 PRO A C 1
ATOM 1342 O O . PRO A 1 179 ? 169.110 170.558 187.041 1.00 49.29 179 PRO A O 1
ATOM 1346 N N . PRO A 1 180 ? 167.280 171.615 186.308 1.00 53.09 180 PRO A N 1
ATOM 1347 C CA . PRO A 1 180 ? 167.406 171.016 184.984 1.00 53.09 180 PRO A CA 1
ATOM 1348 C C . PRO A 1 180 ? 168.571 171.623 184.229 1.00 53.09 180 PRO A C 1
ATOM 1349 O O . PRO A 1 180 ? 169.121 172.657 184.605 1.00 53.09 180 PRO A O 1
ATOM 1353 N N . LEU A 1 181 ? 168.956 170.946 183.155 1.00 57.83 181 LEU A N 1
ATOM 1354 C CA . LEU A 1 181 ? 169.990 171.472 182.284 1.00 57.83 181 LEU A CA 1
ATOM 1355 C C . LEU A 1 181 ? 169.497 172.735 181.605 1.00 57.83 181 LEU A C 1
ATOM 1356 O O . LEU A 1 181 ? 168.299 172.921 181.391 1.00 57.83 181 LEU A O 1
ATOM 1361 N N . GLU A 1 182 ? 170.431 173.609 181.251 1.00 69.23 182 GLU A N 1
ATOM 1362 C CA . GLU A 1 182 ? 170.069 174.909 180.697 1.00 69.23 182 GLU A CA 1
ATOM 1363 C C . GLU A 1 182 ? 169.885 174.784 179.193 1.00 69.23 182 GLU A C 1
ATOM 1364 O O . GLU A 1 182 ? 170.845 174.881 178.429 1.00 69.23 182 GLU A O 1
ATOM 1370 N N . ASP A 1 183 ? 168.645 174.568 178.770 1.00 69.79 183 ASP A N 1
ATOM 1371 C CA . ASP A 1 183 ? 168.283 174.624 177.359 1.00 69.79 183 ASP A CA 1
ATOM 1372 C C . ASP A 1 183 ? 169.129 173.660 176.536 1.00 69.79 183 ASP A C 1
ATOM 1373 O O . ASP A 1 183 ? 169.489 173.934 175.393 1.00 69.79 183 ASP A O 1
ATOM 1378 N N . SER A 1 184 ? 169.436 172.519 177.121 1.00 62.43 184 SER A N 1
ATOM 1379 C CA . SER A 1 184 ? 170.362 171.581 176.522 1.00 62.43 184 SER A CA 1
ATOM 1380 C C . SER A 1 184 ? 169.723 170.834 175.363 1.00 62.43 184 SER A C 1
ATOM 1381 O O . SER A 1 184 ? 168.501 170.795 175.237 1.00 62.43 184 SER A O 1
ATOM 1384 N N . PRO A 1 185 ? 170.535 170.262 174.472 1.00 59.70 185 PRO A N 1
ATOM 1385 C CA . PRO A 1 185 ? 170.000 169.302 173.503 1.00 59.70 185 PRO A CA 1
ATOM 1386 C C . PRO A 1 185 ? 169.910 167.888 174.036 1.00 59.70 185 PRO A C 1
ATOM 1387 O O . PRO A 1 185 ? 169.371 167.021 173.339 1.00 59.70 185 PRO A O 1
ATOM 1391 N N . LYS A 1 186 ? 170.441 167.615 175.227 1.00 56.85 186 LYS A N 1
ATOM 1392 C CA . LYS A 1 186 ? 170.244 166.302 175.828 1.00 56.85 186 LYS A CA 1
ATOM 1393 C C . LYS A 1 186 ? 168.779 166.064 176.152 1.00 56.85 186 LYS A C 1
ATOM 1394 O O . LYS A 1 186 ? 168.246 164.982 175.891 1.00 56.85 186 LYS A O 1
ATOM 1400 N N . CYS A 1 187 ? 168.118 167.068 176.717 1.00 56.92 187 CYS A N 1
ATOM 1401 C CA . CYS A 1 187 ? 166.788 166.881 177.292 1.00 56.92 187 CYS A CA 1
ATOM 1402 C C . CYS A 1 187 ? 165.735 166.386 176.308 1.00 56.92 187 CYS A C 1
ATOM 1403 O O . CYS A 1 187 ? 164.911 165.548 176.704 1.00 56.92 187 CYS A O 1
ATOM 1406 N N . PRO A 1 188 ? 165.675 166.838 175.054 1.00 56.61 188 PRO A N 1
ATOM 1407 C CA . PRO A 1 188 ? 164.574 166.399 174.185 1.00 56.61 188 PRO A CA 1
ATOM 1408 C C . PRO A 1 188 ? 164.512 164.909 173.909 1.00 56.61 188 PRO A C 1
ATOM 1409 O O . PRO A 1 188 ? 163.660 164.472 173.134 1.00 56.61 188 PRO A O 1
ATOM 1413 N N . ARG A 1 189 ? 165.399 164.114 174.502 1.00 55.55 189 ARG A N 1
ATOM 1414 C CA . ARG A 1 189 ? 165.318 162.676 174.290 1.00 55.55 189 ARG A CA 1
ATOM 1415 C C . ARG A 1 189 ? 165.604 161.863 175.545 1.00 55.55 189 ARG A C 1
ATOM 1416 O O . ARG A 1 189 ? 165.797 160.650 175.445 1.00 55.55 189 ARG A O 1
ATOM 1424 N N . CYS A 1 190 ? 165.611 162.474 176.726 1.00 55.03 190 CYS A N 1
ATOM 1425 C CA . CYS A 1 190 ? 166.062 161.783 177.922 1.00 55.03 190 CYS A CA 1
ATOM 1426 C C . CYS A 1 190 ? 165.012 160.851 178.496 1.00 55.03 190 CYS A C 1
ATOM 1427 O O . CYS A 1 190 ? 165.194 160.346 179.605 1.00 55.03 190 CYS A O 1
ATOM 1430 N N . SER A 1 191 ? 163.902 160.643 177.796 1.00 53.17 191 SER A N 1
ATOM 1431 C CA . SER A 1 191 ? 162.903 159.649 178.176 1.00 53.17 191 SER A CA 1
ATOM 1432 C C . SER A 1 191 ? 162.282 159.927 179.534 1.00 53.17 191 SER A C 1
ATOM 1433 O O . SER A 1 191 ? 161.432 159.165 179.993 1.00 53.17 191 SER A O 1
ATOM 1436 N N . LEU A 1 192 ? 162.706 160.997 180.192 1.00 48.77 192 LEU A N 1
ATOM 1437 C CA . LEU A 1 192 ? 162.021 161.505 181.368 1.00 48.77 192 LEU A CA 1
ATOM 1438 C C . LEU A 1 192 ? 161.629 162.955 181.174 1.00 48.77 192 LEU A C 1
ATOM 1439 O O . LEU A 1 192 ? 161.163 163.592 182.121 1.00 48.77 192 LEU A O 1
ATOM 1444 N N . VAL A 1 193 ? 161.810 163.490 179.970 1.00 52.68 193 VAL A N 1
ATOM 1445 C CA . VAL A 1 193 ? 161.455 164.867 179.706 1.00 52.68 193 VAL A CA 1
ATOM 1446 C C . VAL A 1 193 ? 159.992 165.106 180.015 1.00 52.68 193 VAL A C 1
ATOM 1447 O O . VAL A 1 193 ? 159.603 166.228 180.346 1.00 52.68 193 VAL A O 1
ATOM 1451 N N . GLY A 1 194 ? 159.169 164.065 179.952 1.00 51.22 194 GLY A N 1
ATOM 1452 C CA . GLY A 1 194 ? 157.803 164.183 180.409 1.00 51.22 194 GLY A CA 1
ATOM 1453 C C . GLY A 1 194 ? 157.654 164.203 181.909 1.00 51.22 194 GLY A C 1
ATOM 1454 O O . GLY A 1 194 ? 156.556 164.479 182.398 1.00 51.22 194 GLY A O 1
ATOM 1455 N N . ILE A 1 195 ? 158.721 163.912 182.645 1.00 49.50 195 ILE A N 1
ATOM 1456 C CA . ILE A 1 195 ? 158.710 163.950 184.096 1.00 49.50 195 ILE A CA 1
ATOM 1457 C C . ILE A 1 195 ? 159.646 165.020 184.637 1.00 49.50 195 ILE A C 1
ATOM 1458 O O . ILE A 1 195 ? 159.345 165.657 185.646 1.00 49.50 195 ILE A O 1
ATOM 1463 N N . CYS A 1 196 ? 160.795 165.214 183.994 1.00 54.73 196 CYS A N 1
ATOM 1464 C CA . CYS A 1 196 ? 161.667 166.313 184.383 1.00 54.73 196 CYS A CA 1
ATOM 1465 C C . CYS A 1 196 ? 160.963 167.640 184.193 1.00 54.73 196 CYS A C 1
ATOM 1466 O O . CYS A 1 196 ? 161.063 168.529 185.043 1.00 54.73 196 CYS A O 1
ATOM 1469 N N . LEU A 1 197 ? 160.223 167.776 183.098 1.00 57.76 197 LEU A N 1
ATOM 1470 C CA . LEU A 1 197 ? 159.604 169.036 182.707 1.00 57.76 197 LEU A CA 1
ATOM 1471 C C . LEU A 1 197 ? 160.660 170.137 182.726 1.00 57.76 197 LEU A C 1
ATOM 1472 O O . LEU A 1 197 ? 160.573 171.076 183.533 1.00 57.76 197 LEU A O 1
ATOM 1477 N N . PRO A 1 198 ? 161.672 170.043 181.896 1.00 60.69 198 PRO A N 1
ATOM 1478 C CA . PRO A 1 198 ? 162.813 170.946 182.023 1.00 60.69 198 PRO A CA 1
ATOM 1479 C C . PRO A 1 198 ? 162.442 172.389 181.765 1.00 60.69 198 PRO A C 1
ATOM 1480 O O . PRO A 1 198 ? 162.648 173.252 182.622 1.00 60.69 198 PRO A O 1
ATOM 1484 N N . ASP A 1 199 ? 161.868 172.660 180.597 1.00 68.73 199 ASP A N 1
ATOM 1485 C CA . ASP A 1 199 ? 161.615 174.040 180.213 1.00 68.73 199 ASP A CA 1
ATOM 1486 C C . ASP A 1 199 ? 160.538 174.666 181.081 1.00 68.73 199 ASP A C 1
ATOM 1487 O O . ASP A 1 199 ? 160.610 175.854 181.404 1.00 68.73 199 ASP A O 1
ATOM 1492 N N . GLU A 1 200 ? 159.539 173.886 181.483 1.00 66.03 200 GLU A N 1
ATOM 1493 C CA . GLU A 1 200 ? 158.496 174.435 182.335 1.00 66.03 200 GLU A CA 1
ATOM 1494 C C . GLU A 1 200 ? 159.055 174.844 183.687 1.00 66.03 200 GLU A C 1
ATOM 1495 O O . GLU A 1 200 ? 158.776 175.942 184.177 1.00 66.03 200 GLU A O 1
ATOM 1501 N N . VAL A 1 201 ? 159.858 173.981 184.306 1.00 62.14 201 VAL A N 1
ATOM 1502 C CA . VAL A 1 201 ? 160.407 174.322 185.611 1.00 62.14 201 VAL A CA 1
ATOM 1503 C C . VAL A 1 201 ? 161.385 175.477 185.485 1.00 62.14 201 VAL A C 1
ATOM 1504 O O . VAL A 1 201 ? 161.441 176.358 186.350 1.00 62.14 201 VAL A O 1
ATOM 1508 N N . ARG A 1 202 ? 162.158 175.507 184.402 1.00 68.43 202 ARG A N 1
ATOM 1509 C CA . ARG A 1 202 ? 163.025 176.652 184.167 1.00 68.43 202 ARG A CA 1
ATOM 1510 C C . ARG A 1 202 ? 162.216 177.937 184.121 1.00 68.43 202 ARG A C 1
ATOM 1511 O O . ARG A 1 202 ? 162.509 178.897 184.840 1.00 68.43 202 ARG A O 1
ATOM 1519 N N . PHE A 1 203 ? 161.165 177.955 183.305 1.00 69.24 203 PHE A N 1
ATOM 1520 C CA . PHE A 1 203 ? 160.399 179.175 183.109 1.00 69.24 203 PHE A CA 1
ATOM 1521 C C . PHE A 1 203 ? 159.712 179.622 184.395 1.00 69.24 203 PHE A C 1
ATOM 1522 O O . PHE A 1 203 ? 159.746 180.805 184.736 1.00 69.24 203 PHE A O 1
ATOM 1530 N N . LEU A 1 204 ? 159.080 178.705 185.126 1.00 64.89 204 LEU A N 1
ATOM 1531 C CA . LEU A 1 204 ? 158.359 179.153 186.312 1.00 64.89 204 LEU A CA 1
ATOM 1532 C C . LEU A 1 204 ? 159.274 179.437 187.485 1.00 64.89 204 LEU A C 1
ATOM 1533 O O . LEU A 1 204 ? 158.922 180.243 188.347 1.00 64.89 204 LEU A O 1
ATOM 1538 N N . SER A 1 205 ? 160.435 178.804 187.552 1.00 68.61 205 SER A N 1
ATOM 1539 C CA . SER A 1 205 ? 161.350 179.091 188.642 1.00 68.61 205 SER A CA 1
ATOM 1540 C C . SER A 1 205 ? 162.087 180.406 188.448 1.00 68.61 205 SER A C 1
ATOM 1541 O O . SER A 1 205 ? 163.068 180.668 189.150 1.00 68.61 205 SER A O 1
ATOM 1544 N N . HIS A 1 206 ? 161.644 181.216 187.490 1.00 75.97 206 HIS A N 1
ATOM 1545 C CA . HIS A 1 206 ? 162.151 182.543 187.181 1.00 75.97 206 HIS A CA 1
ATOM 1546 C C . HIS A 1 206 ? 163.542 182.533 186.575 1.00 75.97 206 HIS A C 1
ATOM 1547 O O . HIS A 1 206 ? 164.158 183.595 186.450 1.00 75.97 206 HIS A O 1
ATOM 1554 N N . LEU A 1 207 ? 164.060 181.376 186.178 1.00 74.76 207 LEU A N 1
ATOM 1555 C CA . LEU A 1 207 ? 165.228 181.344 185.303 1.00 74.76 207 LEU A CA 1
ATOM 1556 C C . LEU A 1 207 ? 164.748 181.541 183.865 1.00 74.76 207 LEU A C 1
ATOM 1557 O O . LEU A 1 207 ? 165.038 180.764 182.959 1.00 74.76 207 LEU A O 1
ATOM 1562 N N . SER A 1 208 ? 164.028 182.647 183.682 1.00 82.03 208 SER A N 1
ATOM 1563 C CA . SER A 1 208 ? 163.007 182.748 182.648 1.00 82.03 208 SER A CA 1
ATOM 1564 C C . SER A 1 208 ? 163.568 182.597 181.242 1.00 82.03 208 SER A C 1
ATOM 1565 O O . SER A 1 208 ? 164.543 183.249 180.861 1.00 82.03 208 SER A O 1
ATOM 1568 N N . VAL A 1 209 ? 162.919 181.731 180.471 1.00 84.29 209 VAL A N 1
ATOM 1569 C CA . VAL A 1 209 ? 163.204 181.508 179.062 1.00 84.29 209 VAL A CA 1
ATOM 1570 C C . VAL A 1 209 ? 161.862 181.476 178.345 1.00 84.29 209 VAL A C 1
ATOM 1571 O O . VAL A 1 209 ? 160.825 181.779 178.944 1.00 84.29 209 VAL A O 1
ATOM 1575 N N . GLU A 1 210 ? 161.866 181.138 177.062 1.00 88.06 210 GLU A N 1
ATOM 1576 C CA . GLU A 1 210 ? 160.614 180.854 176.380 1.00 88.06 210 GLU A CA 1
ATOM 1577 C C . GLU A 1 210 ? 160.490 179.350 176.194 1.00 88.06 210 GLU A C 1
ATOM 1578 O O . GLU A 1 210 ? 161.304 178.759 175.467 1.00 88.06 210 GLU A O 1
ATOM 1584 N N . PRO A 1 211 ? 159.520 178.690 176.828 1.00 81.41 211 PRO A N 1
ATOM 1585 C CA . PRO A 1 211 ? 159.458 177.224 176.769 1.00 81.41 211 PRO A CA 1
ATOM 1586 C C . PRO A 1 211 ? 159.389 176.709 175.342 1.00 81.41 211 PRO A C 1
ATOM 1587 O O . PRO A 1 211 ? 158.505 177.078 174.569 1.00 81.41 211 PRO A O 1
ATOM 1591 N N . ARG A 1 212 ? 160.336 175.843 175.006 1.00 76.94 212 ARG A N 1
ATOM 1592 C CA . ARG A 1 212 ? 160.400 175.263 173.683 1.00 76.94 212 ARG A CA 1
ATOM 1593 C C . ARG A 1 212 ? 159.196 174.347 173.485 1.00 76.94 212 ARG A C 1
ATOM 1594 O O . ARG A 1 212 ? 158.586 173.905 174.460 1.00 76.94 212 ARG A O 1
ATOM 1602 N N . PRO A 1 213 ? 158.812 174.063 172.238 1.00 81.92 213 PRO A N 1
ATOM 1603 C CA . PRO A 1 213 ? 157.541 173.366 172.027 1.00 81.92 213 PRO A CA 1
ATOM 1604 C C . PRO A 1 213 ? 157.570 171.985 172.647 1.00 81.92 213 PRO A C 1
ATOM 1605 O O . PRO A 1 213 ? 158.627 171.368 172.786 1.00 81.92 213 PRO A O 1
ATOM 1609 N N . ILE A 1 214 ? 156.388 171.523 173.049 1.00 83.81 214 ILE A N 1
ATOM 1610 C CA . ILE A 1 214 ? 156.250 170.290 173.813 1.00 83.81 214 ILE A CA 1
ATOM 1611 C C . ILE A 1 214 ? 157.017 169.170 173.137 1.00 83.81 214 ILE A C 1
ATOM 1612 O O . ILE A 1 214 ? 156.793 168.854 171.964 1.00 83.81 214 ILE A O 1
ATOM 1617 N N . ILE A 1 215 ? 157.973 168.606 173.859 1.00 83.99 215 ILE A N 1
ATOM 1618 C CA . ILE A 1 215 ? 158.569 167.355 173.425 1.00 83.99 215 ILE A CA 1
ATOM 1619 C C . ILE A 1 215 ? 157.445 166.338 173.563 1.00 83.99 215 ILE A C 1
ATOM 1620 O O . ILE A 1 215 ? 157.102 165.936 174.685 1.00 83.99 215 ILE A O 1
ATOM 1625 N N . PRO A 1 216 ? 156.843 165.908 172.458 1.00 87.94 216 PRO A N 1
ATOM 1626 C CA . PRO A 1 216 ? 155.517 165.288 172.536 1.00 87.94 216 PRO A CA 1
ATOM 1627 C C . PRO A 1 216 ? 155.543 163.952 173.255 1.00 87.94 216 PRO A C 1
ATOM 1628 O O . PRO A 1 216 ? 156.558 163.253 173.291 1.00 87.94 216 PRO A O 1
ATOM 1632 N N . ALA A 1 217 ? 154.403 163.611 173.844 1.00 88.74 217 ALA A N 1
ATOM 1633 C CA . ALA A 1 217 ? 154.247 162.315 174.479 1.00 88.74 217 ALA A CA 1
ATOM 1634 C C . ALA A 1 217 ? 154.315 161.209 173.438 1.00 88.74 217 ALA A C 1
ATOM 1635 O O . ALA A 1 217 ? 154.010 161.412 172.260 1.00 88.74 217 ALA A O 1
ATOM 1637 N N . ASP A 1 218 ? 154.720 160.025 173.884 1.00 85.51 218 ASP A N 1
ATOM 1638 C CA . ASP A 1 218 ? 154.908 158.896 172.989 1.00 85.51 218 ASP A CA 1
ATOM 1639 C C . ASP A 1 218 ? 154.564 157.601 173.706 1.00 85.51 218 ASP A C 1
ATOM 1640 O O . ASP A 1 218 ? 154.798 157.465 174.910 1.00 85.51 218 ASP A O 1
ATOM 1645 N N . GLY A 1 219 ? 154.008 156.655 172.955 1.00 84.51 219 GLY A N 1
ATOM 1646 C CA . GLY A 1 219 ? 153.718 155.338 173.481 1.00 84.51 219 GLY A CA 1
ATOM 1647 C C . GLY A 1 219 ? 152.683 155.306 174.583 1.00 84.51 219 GLY A C 1
ATOM 1648 O O . GLY A 1 219 ? 152.891 154.658 175.612 1.00 84.51 219 GLY A O 1
ATOM 1649 N N . ARG A 1 220 ? 151.571 156.008 174.393 1.00 79.84 220 ARG A N 1
ATOM 1650 C CA . ARG A 1 220 ? 150.442 155.904 175.302 1.00 79.84 220 ARG A CA 1
ATOM 1651 C C . ARG A 1 220 ? 149.162 155.853 174.489 1.00 79.84 220 ARG A C 1
ATOM 1652 O O . ARG A 1 220 ? 149.032 156.548 173.479 1.00 79.84 220 ARG A O 1
ATOM 1660 N N . GLY A 1 221 ? 148.223 155.023 174.926 1.00 64.97 221 GLY A N 1
ATOM 1661 C CA . GLY A 1 221 ? 147.006 154.771 174.194 1.00 64.97 221 GLY A CA 1
ATOM 1662 C C . GLY A 1 221 ? 145.822 155.547 174.726 1.00 64.97 221 GLY A C 1
ATOM 1663 O O . GLY A 1 221 ? 145.961 156.533 175.456 1.00 64.97 221 GLY A O 1
ATOM 1664 N N . LEU A 1 222 ? 144.637 155.086 174.358 1.00 59.95 222 LEU A N 1
ATOM 1665 C CA . LEU A 1 222 ? 143.372 155.705 174.700 1.00 59.95 222 LEU A CA 1
ATOM 1666 C C . LEU A 1 222 ? 142.552 154.756 175.559 1.00 59.95 222 LEU A C 1
ATOM 1667 O O . LEU A 1 222 ? 142.774 153.543 175.536 1.00 59.95 222 LEU A O 1
ATOM 1672 N N . PRO A 1 223 ? 141.605 155.267 176.334 1.00 55.46 223 PRO A N 1
ATOM 1673 C CA . PRO A 1 223 ? 140.899 154.420 177.293 1.00 55.46 223 PRO A CA 1
ATOM 1674 C C . PRO A 1 223 ? 140.027 153.385 176.613 1.00 55.46 223 PRO A C 1
ATOM 1675 O O . PRO A 1 223 ? 139.820 153.383 175.403 1.00 55.46 223 PRO A O 1
ATOM 1679 N N . LEU A 1 224 ? 139.527 152.476 177.437 1.00 56.10 224 LEU A N 1
ATOM 1680 C CA . LEU A 1 224 ? 138.496 151.520 177.067 1.00 56.10 224 LEU A CA 1
ATOM 1681 C C . LEU A 1 224 ? 137.277 151.800 177.922 1.00 56.10 224 LEU A C 1
ATOM 1682 O O . LEU A 1 224 ? 137.349 151.717 179.150 1.00 56.10 224 LEU A O 1
ATOM 1687 N N . TYR A 1 225 ? 136.168 152.138 177.285 1.00 59.84 225 TYR A N 1
ATOM 1688 C CA . TYR A 1 225 ? 134.925 152.405 177.985 1.00 59.84 225 TYR A CA 1
ATOM 1689 C C . TYR A 1 225 ? 133.987 151.235 177.772 1.00 59.84 225 TYR A C 1
ATOM 1690 O O . TYR A 1 225 ? 133.765 150.821 176.635 1.00 59.84 225 TYR A O 1
ATOM 1699 N N . VAL A 1 226 ? 133.452 150.699 178.851 1.00 61.50 226 VAL A N 1
ATOM 1700 C CA . VAL A 1 226 ? 132.512 149.590 178.784 1.00 61.50 226 VAL A CA 1
ATOM 1701 C C . VAL A 1 226 ? 131.234 150.082 179.444 1.00 61.50 226 VAL A C 1
ATOM 1702 O O . VAL A 1 226 ? 131.038 149.939 180.651 1.00 61.50 226 VAL A O 1
ATOM 1706 N N . GLN A 1 227 ? 130.345 150.660 178.647 1.00 72.14 227 GLN A N 1
ATOM 1707 C CA . GLN A 1 227 ? 129.129 151.248 179.180 1.00 72.14 227 GLN A CA 1
ATOM 1708 C C . GLN A 1 227 ? 127.945 150.302 179.142 1.00 72.14 227 GLN A C 1
ATOM 1709 O O . GLN A 1 227 ? 126.997 150.496 179.908 1.00 72.14 227 GLN A O 1
ATOM 1715 N N . SER A 1 228 ? 127.966 149.304 178.272 1.00 74.16 228 SER A N 1
ATOM 1716 C CA . SER A 1 228 ? 126.848 148.381 178.177 1.00 74.16 228 SER A CA 1
ATOM 1717 C C . SER A 1 228 ? 126.681 147.647 179.499 1.00 74.16 228 SER A C 1
ATOM 1718 O O . SER A 1 228 ? 127.669 147.164 180.060 1.00 74.16 228 SER A O 1
ATOM 1721 N N . PRO A 1 229 ? 125.465 147.545 180.030 1.00 78.74 229 PRO A N 1
ATOM 1722 C CA . PRO A 1 229 ? 125.274 146.884 181.321 1.00 78.74 229 PRO A CA 1
ATOM 1723 C C . PRO A 1 229 ? 125.259 145.370 181.236 1.00 78.74 229 PRO A C 1
ATOM 1724 O O . PRO A 1 229 ? 125.078 144.713 182.265 1.00 78.74 229 PRO A O 1
ATOM 1728 N N . LYS A 1 230 ? 125.435 144.803 180.051 1.00 80.93 230 LYS A N 1
ATOM 1729 C CA . LYS A 1 230 ? 125.470 143.359 179.866 1.00 80.93 230 LYS A CA 1
ATOM 1730 C C . LYS A 1 230 ? 126.620 142.971 178.950 1.00 80.93 230 LYS A C 1
ATOM 1731 O O . LYS A 1 230 ? 126.482 142.166 178.029 1.00 80.93 230 LYS A O 1
ATOM 1737 N N . ALA A 1 231 ? 127.788 143.539 179.204 1.00 75.22 231 ALA A N 1
ATOM 1738 C CA . ALA A 1 231 ? 128.986 143.205 178.457 1.00 75.22 231 ALA A CA 1
ATOM 1739 C C . ALA A 1 231 ? 129.851 142.245 179.256 1.00 75.22 231 ALA A C 1
ATOM 1740 O O . ALA A 1 231 ? 129.763 142.168 180.485 1.00 75.22 231 ALA A O 1
ATOM 1742 N N . TYR A 1 232 ? 130.714 141.532 178.542 1.00 78.92 232 TYR A N 1
ATOM 1743 C CA . TYR A 1 232 ? 131.553 140.485 179.109 1.00 78.92 232 TYR A CA 1
ATOM 1744 C C . TYR A 1 232 ? 132.915 140.664 178.460 1.00 78.92 232 TYR A C 1
ATOM 1745 O O . TYR A 1 232 ? 133.084 140.349 177.281 1.00 78.92 232 TYR A O 1
ATOM 1754 N N . VAL A 1 233 ? 133.869 141.204 179.202 1.00 67.02 233 VAL A N 1
ATOM 1755 C CA . VAL A 1 233 ? 135.185 141.508 178.668 1.00 67.02 233 VAL A CA 1
ATOM 1756 C C . VAL A 1 233 ? 136.107 140.362 179.029 1.00 67.02 233 VAL A C 1
ATOM 1757 O O . VAL A 1 233 ? 136.369 140.115 180.212 1.00 67.02 233 VAL A O 1
ATOM 1761 N N . ARG A 1 234 ? 136.614 139.673 178.014 1.00 69.74 234 ARG A N 1
ATOM 1762 C CA . ARG A 1 234 ? 137.442 138.502 178.217 1.00 69.74 234 ARG A CA 1
ATOM 1763 C C . ARG A 1 234 ? 138.721 138.649 177.414 1.00 69.74 234 ARG A C 1
ATOM 1764 O O . ARG A 1 234 ? 138.803 139.438 176.472 1.00 69.74 234 ARG A O 1
ATOM 1772 N N . LYS A 1 235 ? 139.732 137.895 177.817 1.00 67.31 235 LYS A N 1
ATOM 1773 C CA . LYS A 1 235 ? 141.045 137.970 177.204 1.00 67.31 235 LYS A CA 1
ATOM 1774 C C . LYS A 1 235 ? 141.105 137.063 175.988 1.00 67.31 235 LYS A C 1
ATOM 1775 O O . LYS A 1 235 ? 140.508 135.986 175.974 1.00 67.31 235 LYS A O 1
ATOM 1781 N N . ASP A 1 236 ? 141.817 137.507 174.958 1.00 68.33 236 ASP A N 1
ATOM 1782 C CA . ASP A 1 236 ? 141.981 136.723 173.748 1.00 68.33 236 ASP A CA 1
ATOM 1783 C C . ASP A 1 236 ? 143.459 136.877 173.383 1.00 68.33 236 ASP A C 1
ATOM 1784 O O . ASP A 1 236 ? 143.852 137.231 172.279 1.00 68.33 236 ASP A O 1
ATOM 1789 N N . GLY A 1 237 ? 144.309 136.696 174.380 1.00 66.58 237 GLY A N 1
ATOM 1790 C CA . GLY A 1 237 ? 145.735 136.779 174.170 1.00 66.58 237 GLY A CA 1
ATOM 1791 C C . GLY A 1 237 ? 146.302 138.150 174.442 1.00 66.58 237 GLY A C 1
ATOM 1792 O O . GLY A 1 237 ? 146.562 138.492 175.595 1.00 66.58 237 GLY A O 1
ATOM 1793 N N . ASP A 1 238 ? 146.527 138.938 173.397 1.00 63.83 238 ASP A N 1
ATOM 1794 C CA . ASP A 1 238 ? 146.892 140.334 173.572 1.00 63.83 238 ASP A CA 1
ATOM 1795 C C . ASP A 1 238 ? 145.749 141.287 173.301 1.00 63.83 238 ASP A C 1
ATOM 1796 O O . ASP A 1 238 ? 145.688 142.344 173.922 1.00 63.83 238 ASP A O 1
ATOM 1801 N N . CYS A 1 239 ? 144.839 140.940 172.403 1.00 64.81 239 CYS A N 1
ATOM 1802 C CA . CYS A 1 239 ? 143.602 141.685 172.303 1.00 64.81 239 CYS A CA 1
ATOM 1803 C C . CYS A 1 239 ? 142.787 141.489 173.574 1.00 64.81 239 CYS A C 1
ATOM 1804 O O . CYS A 1 239 ? 143.183 140.778 174.495 1.00 64.81 239 CYS A O 1
ATOM 1807 N N . LEU A 1 240 ? 141.632 142.134 173.618 1.00 61.82 240 LEU A N 1
ATOM 1808 C CA . LEU A 1 240 ? 140.739 142.072 174.770 1.00 61.82 240 LEU A CA 1
ATOM 1809 C C . LEU A 1 240 ? 139.325 142.147 174.219 1.00 61.82 240 LEU A C 1
ATOM 1810 O O . LEU A 1 240 ? 138.816 143.244 173.985 1.00 61.82 240 LEU A O 1
ATOM 1815 N N . VAL A 1 241 ? 138.685 141.011 174.005 1.00 65.29 241 VAL A N 1
ATOM 1816 C CA . VAL A 1 241 ? 137.432 140.998 173.264 1.00 65.29 241 VAL A CA 1
ATOM 1817 C C . VAL A 1 241 ? 136.278 141.252 174.217 1.00 65.29 241 VAL A C 1
ATOM 1818 O O . VAL A 1 241 ? 136.167 140.617 175.270 1.00 65.29 241 VAL A O 1
ATOM 1822 N N . ILE A 1 242 ? 135.439 142.211 173.860 1.00 68.45 242 ILE A N 1
ATOM 1823 C CA . ILE A 1 242 ? 134.261 142.568 174.631 1.00 68.45 242 ILE A CA 1
ATOM 1824 C C . ILE A 1 242 ? 133.075 141.950 173.926 1.00 68.45 242 ILE A C 1
ATOM 1825 O O . ILE A 1 242 ? 132.637 142.449 172.888 1.00 68.45 242 ILE A O 1
ATOM 1830 N N . GLU A 1 243 ? 132.545 140.866 174.466 1.00 81.70 243 GLU A N 1
ATOM 1831 C CA . GLU A 1 243 ? 131.424 140.190 173.843 1.00 81.70 243 GLU A CA 1
ATOM 1832 C C . GLU A 1 243 ? 130.174 140.451 174.664 1.00 81.70 243 GLU A C 1
ATOM 1833 O O . GLU A 1 243 ? 130.219 140.455 175.897 1.00 81.70 243 GLU A O 1
ATOM 1839 N N . GLU A 1 244 ? 129.080 140.729 173.977 1.00 85.94 244 GLU A N 1
ATOM 1840 C CA . GLU A 1 244 ? 127.807 141.038 174.601 1.00 85.94 244 GLU A CA 1
ATOM 1841 C C . GLU A 1 244 ? 126.753 140.103 174.044 1.00 85.94 244 GLU A C 1
ATOM 1842 O O . GLU A 1 244 ? 126.531 140.070 172.832 1.00 85.94 244 GLU A O 1
ATOM 1848 N N . GLU A 1 245 ? 126.101 139.350 174.925 1.00 91.42 245 GLU A N 1
ATOM 1849 C CA . GLU A 1 245 ? 125.171 138.311 174.492 1.00 91.42 245 GLU A CA 1
ATOM 1850 C C . GLU A 1 245 ? 125.858 137.320 173.559 1.00 91.42 245 GLU A C 1
ATOM 1851 O O . GLU A 1 245 ? 125.323 136.963 172.509 1.00 91.42 245 GLU A O 1
ATOM 1857 N N . ARG A 1 246 ? 127.071 136.910 173.919 1.00 90.12 246 ARG A N 1
ATOM 1858 C CA . ARG A 1 246 ? 127.813 135.850 173.241 1.00 90.12 246 ARG A CA 1
ATOM 1859 C C . ARG A 1 246 ? 128.209 136.203 171.812 1.00 90.12 246 ARG A C 1
ATOM 1860 O O . ARG A 1 246 ? 128.500 135.309 171.016 1.00 90.12 246 ARG A O 1
ATOM 1868 N N . VAL A 1 247 ? 128.247 137.480 171.451 1.00 84.10 247 VAL A N 1
ATOM 1869 C CA . VAL A 1 247 ? 128.720 137.893 170.138 1.00 84.10 247 VAL A CA 1
ATOM 1870 C C . VAL A 1 247 ? 129.773 138.976 170.313 1.00 84.10 247 VAL A C 1
ATOM 1871 O O . VAL A 1 247 ? 129.620 139.877 171.142 1.00 84.10 247 VAL A O 1
ATOM 1875 N N . ARG A 1 248 ? 130.852 138.877 169.546 1.00 78.32 248 ARG A N 1
ATOM 1876 C CA . ARG A 1 248 ? 131.970 139.806 169.672 1.00 78.32 248 ARG A CA 1
ATOM 1877 C C . ARG A 1 248 ? 131.529 141.185 169.214 1.00 78.32 248 ARG A C 1
ATOM 1878 O O . ARG A 1 248 ? 131.334 141.426 168.023 1.00 78.32 248 ARG A O 1
ATOM 1886 N N . VAL A 1 249 ? 131.374 142.103 170.166 1.00 76.36 249 VAL A N 1
ATOM 1887 C CA . VAL A 1 249 ? 131.003 143.469 169.821 1.00 76.36 249 VAL A CA 1
ATOM 1888 C C . VAL A 1 249 ? 132.222 144.250 169.352 1.00 76.36 249 VAL A C 1
ATOM 1889 O O . VAL A 1 249 ? 132.188 144.911 168.309 1.00 76.36 249 VAL A O 1
ATOM 1893 N N . ALA A 1 250 ? 133.315 144.190 170.107 1.00 70.79 250 ALA A N 1
ATOM 1894 C CA . ALA A 1 250 ? 134.523 144.899 169.715 1.00 70.79 250 ALA A CA 1
ATOM 1895 C C . ALA A 1 250 ? 135.724 144.278 170.402 1.00 70.79 250 ALA A C 1
ATOM 1896 O O . ALA A 1 250 ? 135.597 143.590 171.415 1.00 70.79 250 ALA A O 1
ATOM 1898 N N . GLU A 1 251 ? 136.896 144.543 169.836 1.00 69.95 251 GLU A N 1
ATOM 1899 C CA . GLU A 1 251 ? 138.169 144.123 170.396 1.00 69.95 251 GLU A CA 1
ATOM 1900 C C . GLU A 1 251 ? 138.989 145.355 170.743 1.00 69.95 251 GLU A C 1
ATOM 1901 O O . GLU A 1 251 ? 138.865 146.399 170.103 1.00 69.95 251 GLU A O 1
ATOM 1907 N N . ALA A 1 252 ? 139.825 145.233 171.766 1.00 62.00 252 ALA A N 1
ATOM 1908 C CA . ALA A 1 252 ? 140.688 146.325 172.193 1.00 62.00 252 ALA A CA 1
ATOM 1909 C C . ALA A 1 252 ? 142.099 145.796 172.351 1.00 62.00 252 ALA A C 1
ATOM 1910 O O . ALA A 1 252 ? 142.321 144.841 173.097 1.00 62.00 252 ALA A O 1
ATOM 1912 N N . ARG A 1 253 ? 143.048 146.414 171.664 1.00 60.98 253 ARG A N 1
ATOM 1913 C CA . ARG A 1 253 ? 144.429 145.963 171.711 1.00 60.98 253 ARG A CA 1
ATOM 1914 C C . ARG A 1 253 ? 145.073 146.453 172.995 1.00 60.98 253 ARG A C 1
ATOM 1915 O O . ARG A 1 253 ? 145.108 147.658 173.253 1.00 60.98 253 ARG A O 1
ATOM 1923 N N . LEU A 1 254 ? 145.594 145.528 173.796 1.00 58.64 254 LEU A N 1
ATOM 1924 C CA . LEU A 1 254 ? 146.109 145.900 175.103 1.00 58.64 254 LEU A CA 1
ATOM 1925 C C . LEU A 1 254 ? 147.321 146.807 175.018 1.00 58.64 254 LEU A C 1
ATOM 1926 O O . LEU A 1 254 ? 147.543 147.605 175.929 1.00 58.64 254 LEU A O 1
ATOM 1931 N N . GLY A 1 255 ? 148.111 146.710 173.956 1.00 59.67 255 GLY A N 1
ATOM 1932 C CA . GLY A 1 255 ? 149.219 147.631 173.807 1.00 59.67 255 GLY A CA 1
ATOM 1933 C C . GLY A 1 255 ? 148.767 149.052 173.560 1.00 59.67 255 GLY A C 1
ATOM 1934 O O . GLY A 1 255 ? 149.518 149.998 173.805 1.00 59.67 255 GLY A O 1
ATOM 1935 N N . GLU A 1 256 ? 147.544 149.225 173.078 1.00 62.84 256 GLU A N 1
ATOM 1936 C CA . GLU A 1 256 ? 147.014 150.527 172.720 1.00 62.84 256 GLU A CA 1
ATOM 1937 C C . GLU A 1 256 ? 145.941 151.005 173.681 1.00 62.84 256 GLU A C 1
ATOM 1938 O O . GLU A 1 256 ? 145.280 152.006 173.405 1.00 62.84 256 GLU A O 1
ATOM 1944 N N . THR A 1 257 ? 145.750 150.314 174.794 1.00 57.13 257 THR A N 1
ATOM 1945 C CA . THR A 1 257 ? 144.767 150.688 175.798 1.00 57.13 257 THR A CA 1
ATOM 1946 C C . THR A 1 257 ? 145.482 151.283 176.998 1.00 57.13 257 THR A C 1
ATOM 1947 O O . THR A 1 257 ? 146.489 150.738 177.453 1.00 57.13 257 THR A O 1
ATOM 1951 N N . SER A 1 258 ? 144.969 152.401 177.503 1.00 56.05 258 SER A N 1
ATOM 1952 C CA . SER A 1 258 ? 145.605 153.095 178.609 1.00 56.05 258 SER A CA 1
ATOM 1953 C C . SER A 1 258 ? 144.818 153.053 179.907 1.00 56.05 258 SER A C 1
ATOM 1954 O O . SER A 1 258 ? 145.416 153.227 180.969 1.00 56.05 258 SER A O 1
ATOM 1957 N N . GLN A 1 259 ? 143.506 152.853 179.855 1.00 53.80 259 GLN A N 1
ATOM 1958 C CA . GLN A 1 259 ? 142.698 152.641 181.046 1.00 53.80 259 GLN A CA 1
ATOM 1959 C C . GLN A 1 259 ? 141.572 151.690 180.699 1.00 53.80 259 GLN A C 1
ATOM 1960 O O . GLN A 1 259 ? 141.386 151.313 179.546 1.00 53.80 259 GLN A O 1
ATOM 1966 N N . VAL A 1 260 ? 140.806 151.310 181.711 1.00 53.77 260 VAL A N 1
ATOM 1967 C CA . VAL A 1 260 ? 139.580 150.550 181.522 1.00 53.77 260 VAL A CA 1
ATOM 1968 C C . VAL A 1 260 ? 138.540 151.108 182.473 1.00 53.77 260 VAL A C 1
ATOM 1969 O O . VAL A 1 260 ? 138.821 151.297 183.658 1.00 53.77 260 VAL A O 1
ATOM 1973 N N . ALA A 1 261 ? 137.346 151.381 181.965 1.00 56.01 261 ALA A N 1
ATOM 1974 C CA . ALA A 1 261 ? 136.253 151.876 182.786 1.00 56.01 261 ALA A CA 1
ATOM 1975 C C . ALA A 1 261 ? 135.081 150.923 182.653 1.00 56.01 261 ALA A C 1
ATOM 1976 O O . ALA A 1 261 ? 134.574 150.716 181.549 1.00 56.01 261 ALA A O 1
ATOM 1978 N N . LEU A 1 262 ? 134.648 150.352 183.766 1.00 59.04 262 LEU A N 1
ATOM 1979 C CA . LEU A 1 262 ? 133.574 149.367 183.767 1.00 59.04 262 LEU A CA 1
ATOM 1980 C C . LEU A 1 262 ? 132.339 150.004 184.381 1.00 59.04 262 LEU A C 1
ATOM 1981 O O . LEU A 1 262 ? 132.265 150.185 185.596 1.00 59.04 262 LEU A O 1
ATOM 1986 N N . PHE A 1 263 ? 131.364 150.323 183.539 1.00 65.31 263 PHE A N 1
ATOM 1987 C CA . PHE A 1 263 ? 130.141 150.971 183.976 1.00 65.31 263 PHE A CA 1
ATOM 1988 C C . PHE A 1 263 ? 129.100 149.933 184.354 1.00 65.31 263 PHE A C 1
ATOM 1989 O O . PHE A 1 263 ? 128.783 149.048 183.558 1.00 65.31 263 PHE A O 1
ATOM 1997 N N . GLY A 1 264 ? 128.560 150.053 185.559 1.00 69.93 264 GLY A N 1
ATOM 1998 C CA . GLY A 1 264 ? 127.421 149.233 185.926 1.00 69.93 264 GLY A CA 1
ATOM 1999 C C . GLY A 1 264 ? 127.784 147.770 186.070 1.00 69.93 264 GLY A C 1
ATOM 2000 O O . GLY A 1 264 ? 128.846 147.412 186.585 1.00 69.93 264 GLY A O 1
ATOM 2001 N N . ASN A 1 265 ? 126.880 146.912 185.617 1.00 71.80 265 ASN A N 1
ATOM 2002 C CA . ASN A 1 265 ? 127.036 145.468 185.758 1.00 71.80 265 ASN A CA 1
ATOM 2003 C C . ASN A 1 265 ? 127.717 144.850 184.545 1.00 71.80 265 ASN A C 1
ATOM 2004 O O . ASN A 1 265 ? 127.233 143.879 183.973 1.00 71.80 265 ASN A O 1
ATOM 2009 N N . ALA A 1 266 ? 128.854 145.402 184.147 1.00 69.63 266 ALA A N 1
ATOM 2010 C CA . ALA A 1 266 ? 129.657 144.836 183.076 1.00 69.63 266 ALA A CA 1
ATOM 2011 C C . ALA A 1 266 ? 130.721 143.946 183.692 1.00 69.63 266 ALA A C 1
ATOM 2012 O O . ALA A 1 266 ? 131.423 144.365 184.614 1.00 69.63 266 ALA A O 1
ATOM 2014 N N . THR A 1 267 ? 130.833 142.721 183.196 1.00 70.58 267 THR A N 1
ATOM 2015 C CA . THR A 1 267 ? 131.707 141.732 183.809 1.00 70.58 267 THR A CA 1
ATOM 2016 C C . THR A 1 267 ? 133.061 141.720 183.123 1.00 70.58 267 THR A C 1
ATOM 2017 O O . THR A 1 267 ? 133.156 141.902 181.909 1.00 70.58 267 THR A O 1
ATOM 2021 N N . LEU A 1 268 ? 134.106 141.499 183.910 1.00 62.98 268 LEU A N 1
ATOM 2022 C CA . LEU A 1 268 ? 135.473 141.417 183.420 1.00 62.98 268 LEU A CA 1
ATOM 2023 C C . LEU A 1 268 ? 136.072 140.115 183.922 1.00 62.98 268 LEU A C 1
ATOM 2024 O O . LEU A 1 268 ? 136.249 139.942 185.130 1.00 62.98 268 LEU A O 1
ATOM 2029 N N . THR A 1 269 ? 136.373 139.201 183.005 1.00 66.42 269 THR A N 1
ATOM 2030 C CA . THR A 1 269 ? 136.885 137.903 183.411 1.00 66.42 269 THR A CA 1
ATOM 2031 C C . THR A 1 269 ? 138.193 138.062 184.162 1.00 66.42 269 THR A C 1
ATOM 2032 O O . THR A 1 269 ? 139.018 138.915 183.836 1.00 66.42 269 THR A O 1
ATOM 2036 N N . THR A 1 270 ? 138.383 137.219 185.174 1.00 67.99 270 THR A N 1
ATOM 2037 C CA . THR A 1 270 ? 139.533 137.371 186.053 1.00 67.99 270 THR A CA 1
ATOM 2038 C C . THR A 1 270 ? 140.840 137.319 185.286 1.00 67.99 270 THR A C 1
ATOM 2039 O O . THR A 1 270 ? 141.803 137.991 185.660 1.00 67.99 270 THR A O 1
ATOM 2043 N N . ALA A 1 271 ? 140.898 136.541 184.212 1.00 65.76 271 ALA A N 1
ATOM 2044 C CA . ALA A 1 271 ? 142.118 136.505 183.422 1.00 65.76 271 ALA A CA 1
ATOM 2045 C C . ALA A 1 271 ? 142.393 137.849 182.774 1.00 65.76 271 ALA A C 1
ATOM 2046 O O . ALA A 1 271 ? 143.543 138.298 182.727 1.00 65.76 271 ALA A O 1
ATOM 2048 N N . ALA A 1 272 ? 141.355 138.507 182.264 1.00 63.27 272 ALA A N 1
ATOM 2049 C CA . ALA A 1 272 ? 141.549 139.832 181.694 1.00 63.27 272 ALA A CA 1
ATOM 2050 C C . ALA A 1 272 ? 142.023 140.809 182.753 1.00 63.27 272 ALA A C 1
ATOM 2051 O O . ALA A 1 272 ? 142.876 141.662 182.490 1.00 63.27 272 ALA A O 1
ATOM 2053 N N . LEU A 1 273 ? 141.481 140.698 183.960 1.00 62.48 273 LEU A N 1
ATOM 2054 C CA . LEU A 1 273 ? 141.939 141.545 185.048 1.00 62.48 273 LEU A CA 1
ATOM 2055 C C . LEU A 1 273 ? 143.410 141.309 185.342 1.00 62.48 273 LEU A C 1
ATOM 2056 O O . LEU A 1 273 ? 144.167 142.261 185.542 1.00 62.48 273 LEU A O 1
ATOM 2061 N N . HIS A 1 274 ? 143.834 140.047 185.376 1.00 64.47 274 HIS A N 1
ATOM 2062 C CA . HIS A 1 274 ? 145.241 139.764 185.629 1.00 64.47 274 HIS A CA 1
ATOM 2063 C C . HIS A 1 274 ? 146.115 140.363 184.546 1.00 64.47 274 HIS A C 1
ATOM 2064 O O . HIS A 1 274 ? 147.156 140.962 184.835 1.00 64.47 274 HIS A O 1
ATOM 2071 N N . GLU A 1 275 ? 145.705 140.218 183.292 1.00 65.53 275 GLU A N 1
ATOM 2072 C CA . GLU A 1 275 ? 146.511 140.751 182.203 1.00 65.53 275 GLU A CA 1
ATOM 2073 C C . GLU A 1 275 ? 146.582 142.266 182.262 1.00 65.53 275 GLU A C 1
ATOM 2074 O O . GLU A 1 275 ? 147.614 142.855 181.934 1.00 65.53 275 GLU A O 1
ATOM 2080 N N . CYS A 1 276 ? 145.494 142.920 182.662 1.00 63.59 276 CYS A N 1
ATOM 2081 C CA . CYS A 1 276 ? 145.553 144.363 182.857 1.00 63.59 276 CYS A CA 1
ATOM 2082 C C . CYS A 1 276 ? 146.506 144.715 183.985 1.00 63.59 276 CYS A C 1
ATOM 2083 O O . CYS A 1 276 ? 147.242 145.701 183.902 1.00 63.59 276 CYS A O 1
ATOM 2086 N N . LEU A 1 277 ? 146.507 143.919 185.049 1.00 63.40 277 LEU A N 1
ATOM 2087 C CA . LEU A 1 277 ? 147.391 144.194 186.172 1.00 63.40 277 LEU A CA 1
ATOM 2088 C C . LEU A 1 277 ? 148.852 144.055 185.778 1.00 63.40 277 LEU A C 1
ATOM 2089 O O . LEU A 1 277 ? 149.701 144.813 186.256 1.00 63.40 277 LEU A O 1
ATOM 2094 N N . ARG A 1 278 ? 149.166 143.090 184.915 1.00 67.95 278 ARG A N 1
ATOM 2095 C CA . ARG A 1 278 ? 150.559 142.850 184.554 1.00 67.95 278 ARG A CA 1
ATOM 2096 C C . ARG A 1 278 ? 151.163 144.026 183.806 1.00 67.95 278 ARG A C 1
ATOM 2097 O O . ARG A 1 278 ? 152.387 144.117 183.695 1.00 67.95 278 ARG A O 1
ATOM 2105 N N . ARG A 1 279 ? 150.339 144.927 183.288 1.00 62.30 279 ARG A N 1
ATOM 2106 C CA . ARG A 1 279 ? 150.823 146.066 182.526 1.00 62.30 279 ARG A CA 1
ATOM 2107 C C . ARG A 1 279 ? 150.626 147.391 183.246 1.00 62.30 279 ARG A C 1
ATOM 2108 O O . ARG A 1 279 ? 150.903 148.443 182.665 1.00 62.30 279 ARG A O 1
ATOM 2116 N N . GLU A 1 280 ? 150.166 147.356 184.491 1.00 66.20 280 GLU A N 1
ATOM 2117 C CA . GLU A 1 280 ? 149.617 148.509 185.195 1.00 66.20 280 GLU A CA 1
ATOM 2118 C C . GLU A 1 280 ? 148.772 149.359 184.260 1.00 66.20 280 GLU A C 1
ATOM 2119 O O . GLU A 1 280 ? 149.067 150.519 183.984 1.00 66.20 280 GLU A O 1
ATOM 2125 N N . ILE A 1 281 ? 147.720 148.739 183.752 1.00 57.89 281 ILE A N 1
ATOM 2126 C CA . ILE A 1 281 ? 146.643 149.448 183.074 1.00 57.89 281 ILE A CA 1
ATOM 2127 C C . ILE A 1 281 ? 145.540 149.668 184.100 1.00 57.89 281 ILE A C 1
ATOM 2128 O O . ILE A 1 281 ? 144.904 148.692 184.519 1.00 57.89 281 ILE A O 1
ATOM 2133 N N . PRO A 1 282 ? 145.290 150.897 184.539 1.00 54.89 282 PRO A N 1
ATOM 2134 C CA . PRO A 1 282 ? 144.321 151.097 185.617 1.00 54.89 282 PRO A CA 1
ATOM 2135 C C . PRO A 1 282 ? 142.943 150.620 185.212 1.00 54.89 282 PRO A C 1
ATOM 2136 O O . PRO A 1 282 ? 142.487 150.866 184.098 1.00 54.89 282 PRO A O 1
ATOM 2140 N N . VAL A 1 283 ? 142.264 149.965 186.140 1.00 54.89 283 VAL A N 1
ATOM 2141 C CA . VAL A 1 283 ? 140.908 149.489 185.932 1.00 54.89 283 VAL A CA 1
ATOM 2142 C C . VAL A 1 283 ? 140.023 150.152 186.969 1.00 54.89 283 VAL A C 1
ATOM 2143 O O . VAL A 1 283 ? 140.301 150.070 188.168 1.00 54.89 283 VAL A O 1
ATOM 2147 N N . THR A 1 284 ? 138.963 150.806 186.518 1.00 54.60 284 THR A N 1
ATOM 2148 C CA . THR A 1 284 ? 138.123 151.600 187.395 1.00 54.60 284 THR A CA 1
ATOM 2149 C C . THR A 1 284 ? 136.692 151.117 187.292 1.00 54.60 284 THR A C 1
ATOM 2150 O O . THR A 1 284 ? 136.137 151.053 186.193 1.00 54.60 284 THR A O 1
ATOM 2154 N N . TRP A 1 285 ? 136.095 150.803 188.432 1.00 59.81 285 TRP A N 1
ATOM 2155 C CA . TRP A 1 285 ? 134.721 150.339 188.495 1.00 59.81 285 TRP A CA 1
ATOM 2156 C C . TRP A 1 285 ? 133.813 151.510 188.823 1.00 59.81 285 TRP A C 1
ATOM 2157 O O . TRP A 1 285 ? 134.074 152.264 189.765 1.00 59.81 285 TRP A O 1
ATOM 2168 N N . LEU A 1 286 ? 132.748 151.657 188.056 1.00 65.29 286 LEU A N 1
ATOM 2169 C CA . LEU A 1 286 ? 131.839 152.766 188.235 1.00 65.29 286 LEU A CA 1
ATOM 2170 C C . LEU A 1 286 ? 130.424 152.237 188.351 1.00 65.29 286 LEU A C 1
ATOM 2171 O O . LEU A 1 286 ? 130.103 151.167 187.836 1.00 65.29 286 LEU A O 1
ATOM 2176 N N . SER A 1 287 ? 129.576 152.996 189.028 1.00 73.22 287 SER A N 1
ATOM 2177 C CA . SER A 1 287 ? 128.169 152.665 189.016 1.00 73.22 287 SER A CA 1
ATOM 2178 C C . SER A 1 287 ? 127.603 152.840 187.617 1.00 73.22 287 SER A C 1
ATOM 2179 O O . SER A 1 287 ? 128.284 153.273 186.687 1.00 73.22 287 SER A O 1
ATOM 2182 N N . TYR A 1 288 ? 126.329 152.494 187.473 1.00 77.76 288 TYR A N 1
ATOM 2183 C CA . TYR A 1 288 ? 125.673 152.650 186.183 1.00 77.76 288 TYR A CA 1
ATOM 2184 C C . TYR A 1 288 ? 125.587 154.117 185.793 1.00 77.76 288 TYR A C 1
ATOM 2185 O O . TYR A 1 288 ? 125.681 154.462 184.610 1.00 77.76 288 TYR A O 1
ATOM 2194 N N . GLY A 1 289 ? 125.400 154.994 186.777 1.00 75.22 289 GLY A N 1
ATOM 2195 C CA . GLY A 1 289 ? 125.312 156.423 186.570 1.00 75.22 289 GLY A CA 1
ATOM 2196 C C . GLY A 1 289 ? 126.612 157.184 186.631 1.00 75.22 289 GLY A C 1
ATOM 2197 O O . GLY A 1 289 ? 126.596 158.412 186.551 1.00 75.22 289 GLY A O 1
ATOM 2198 N N . GLY A 1 290 ? 127.745 156.504 186.776 1.00 74.01 290 GLY A N 1
ATOM 2199 C CA . GLY A 1 290 ? 129.036 157.160 186.790 1.00 74.01 290 GLY A CA 1
ATOM 2200 C C . GLY A 1 290 ? 129.696 157.269 188.145 1.00 74.01 290 GLY A C 1
ATOM 2201 O O . GLY A 1 290 ? 130.843 157.721 188.214 1.00 74.01 290 GLY A O 1
ATOM 2202 N N . TRP A 1 291 ? 129.018 156.882 189.220 1.00 74.52 291 TRP A N 1
ATOM 2203 C CA . TRP A 1 291 ? 129.621 156.911 190.544 1.00 74.52 291 TRP A CA 1
ATOM 2204 C C . TRP A 1 291 ? 130.902 156.096 190.556 1.00 74.52 291 TRP A C 1
ATOM 2205 O O . TRP A 1 291 ? 130.921 154.953 190.105 1.00 74.52 291 TRP A O 1
ATOM 2216 N N . PHE A 1 292 ? 131.968 156.679 191.085 1.00 64.65 292 PHE A N 1
ATOM 2217 C CA . PHE A 1 292 ? 133.297 156.074 191.042 1.00 64.65 292 PHE A CA 1
ATOM 2218 C C . PHE A 1 292 ? 133.464 155.177 192.258 1.00 64.65 292 PHE A C 1
ATOM 2219 O O . PHE A 1 292 ? 133.809 155.648 193.342 1.00 64.65 292 PHE A O 1
ATOM 2227 N N . MET A 1 293 ? 133.224 153.875 192.094 1.00 66.53 293 MET A N 1
ATOM 2228 C CA . MET A 1 293 ? 133.248 153.015 193.267 1.00 66.53 293 MET A CA 1
ATOM 2229 C C . MET A 1 293 ? 134.676 152.708 193.681 1.00 66.53 293 MET A C 1
ATOM 2230 O O . MET A 1 293 ? 135.127 153.137 194.745 1.00 66.53 293 MET A O 1
ATOM 2235 N N . GLY A 1 294 ? 135.421 152.012 192.831 1.00 60.24 294 GLY A N 1
ATOM 2236 C CA . GLY A 1 294 ? 136.768 151.633 193.191 1.00 60.24 294 GLY A CA 1
ATOM 2237 C C . GLY A 1 294 ? 137.647 151.510 191.970 1.00 60.24 294 GLY A C 1
ATOM 2238 O O . GLY A 1 294 ? 137.201 151.677 190.837 1.00 60.24 294 GLY A O 1
ATOM 2239 N N . HIS A 1 295 ? 138.916 151.220 192.216 1.00 58.54 295 HIS A N 1
ATOM 2240 C CA . HIS A 1 295 ? 139.881 151.053 191.147 1.00 58.54 295 HIS A CA 1
ATOM 2241 C C . HIS A 1 295 ? 140.908 150.031 191.590 1.00 58.54 295 HIS A C 1
ATOM 2242 O O . HIS A 1 295 ? 140.771 149.404 192.640 1.00 58.54 295 HIS A O 1
ATOM 2249 N N . THR A 1 296 ? 141.950 149.870 190.791 1.00 56.46 296 THR A N 1
ATOM 2250 C CA . THR A 1 296 ? 142.977 148.883 191.064 1.00 56.46 296 THR A CA 1
ATOM 2251 C C . THR A 1 296 ? 144.287 149.582 191.390 1.00 56.46 296 THR A C 1
ATOM 2252 O O . THR A 1 296 ? 144.619 150.612 190.799 1.00 56.46 296 THR A O 1
ATOM 2256 N N . VAL A 1 297 ? 145.011 149.038 192.365 1.00 59.89 297 VAL A N 1
ATOM 2257 C CA . VAL A 1 297 ? 146.300 149.562 192.784 1.00 59.89 297 VAL A CA 1
ATOM 2258 C C . VAL A 1 297 ? 147.276 148.402 192.877 1.00 59.89 297 VAL A C 1
ATOM 2259 O O . VAL A 1 297 ? 146.889 147.236 192.870 1.00 59.89 297 VAL A O 1
ATOM 2263 N N . SER A 1 298 ? 148.563 148.733 192.966 1.00 65.09 298 SER A N 1
ATOM 2264 C CA . SER A 1 298 ? 149.585 147.686 193.022 1.00 65.09 298 SER A CA 1
ATOM 2265 C C . SER A 1 298 ? 150.753 148.188 193.870 1.00 65.09 298 SER A C 1
ATOM 2266 O O . SER A 1 298 ? 151.668 148.836 193.360 1.00 65.09 298 SER A O 1
ATOM 2269 N N . THR A 1 299 ? 150.711 147.862 195.162 1.00 65.95 299 THR A N 1
ATOM 2270 C CA . THR A 1 299 ? 151.838 148.055 196.075 1.00 65.95 299 THR A CA 1
ATOM 2271 C C . THR A 1 299 ? 152.411 149.465 195.990 1.00 65.95 299 THR A C 1
ATOM 2272 O O . THR A 1 299 ? 153.626 149.661 195.987 1.00 65.95 299 THR A O 1
ATOM 2276 N N . GLY A 1 300 ? 151.532 150.455 195.903 1.00 62.80 300 GLY A N 1
ATOM 2277 C CA . GLY A 1 300 ? 151.958 151.841 195.917 1.00 62.80 300 GLY A CA 1
ATOM 2278 C C . GLY A 1 300 ? 152.854 152.263 194.770 1.00 62.80 300 GLY A C 1
ATOM 2279 O O . GLY A 1 300 ? 153.241 151.452 193.925 1.00 62.80 300 GLY A O 1
ATOM 2280 N N . HIS A 1 301 ? 153.191 153.546 194.740 1.00 55.07 301 HIS A N 1
ATOM 2281 C CA . HIS A 1 301 ? 154.062 154.119 193.728 1.00 55.07 301 HIS A CA 1
ATOM 2282 C C . HIS A 1 301 ? 155.406 154.417 194.366 1.00 55.07 301 HIS A C 1
ATOM 2283 O O . HIS A 1 301 ? 155.463 155.048 195.425 1.00 55.07 301 HIS A O 1
ATOM 2290 N N . ARG A 1 302 ? 156.482 153.978 193.716 1.00 52.52 302 ARG A N 1
ATOM 2291 C CA . ARG A 1 302 ? 157.785 153.931 194.363 1.00 52.52 302 ARG A CA 1
ATOM 2292 C C . ARG A 1 302 ? 158.341 155.301 194.700 1.00 52.52 302 ARG A C 1
ATOM 2293 O O . ARG A 1 302 ? 159.296 155.385 195.475 1.00 52.52 302 ARG A O 1
ATOM 2301 N N . ASN A 1 303 ? 157.776 156.366 194.153 1.00 49.59 303 ASN A N 1
ATOM 2302 C CA . ASN A 1 303 ? 158.179 157.713 194.525 1.00 49.59 303 ASN A CA 1
ATOM 2303 C C . ASN A 1 303 ? 157.579 158.059 195.878 1.00 49.59 303 ASN A C 1
ATOM 2304 O O . ASN A 1 303 ? 156.356 158.061 196.035 1.00 49.59 303 ASN A O 1
ATOM 2309 N N . VAL A 1 304 ? 158.429 158.352 196.855 1.00 49.92 304 VAL A N 1
ATOM 2310 C CA . VAL A 1 304 ? 157.963 158.694 198.184 1.00 49.92 304 VAL A CA 1
ATOM 2311 C C . VAL A 1 304 ? 158.081 160.180 198.465 1.00 49.92 304 VAL A C 1
ATOM 2312 O O . VAL A 1 304 ? 157.248 160.726 199.196 1.00 49.92 304 VAL A O 1
ATOM 2316 N N . GLU A 1 305 ? 159.096 160.845 197.923 1.00 50.34 305 GLU A N 1
ATOM 2317 C CA . GLU A 1 305 ? 159.254 162.268 198.168 1.00 50.34 305 GLU A CA 1
ATOM 2318 C C . GLU A 1 305 ? 157.991 163.022 197.797 1.00 50.34 305 GLU A C 1
ATOM 2319 O O . GLU A 1 305 ? 157.582 163.948 198.505 1.00 50.34 305 GLU A O 1
ATOM 2325 N N . THR A 1 306 ? 157.341 162.620 196.708 1.00 48.41 306 THR A N 1
ATOM 2326 C CA . THR A 1 306 ? 156.127 163.300 196.283 1.00 48.41 306 THR A CA 1
ATOM 2327 C C . THR A 1 306 ? 155.042 163.206 197.341 1.00 48.41 306 THR A C 1
ATOM 2328 O O . THR A 1 306 ? 154.481 164.223 197.758 1.00 48.41 306 THR A O 1
ATOM 2332 N N . ARG A 1 307 ? 154.739 161.995 197.803 1.00 49.61 307 ARG A N 1
ATOM 2333 C CA . ARG A 1 307 ? 153.666 161.840 198.776 1.00 49.61 307 ARG A CA 1
ATOM 2334 C C . ARG A 1 307 ? 154.043 162.441 200.117 1.00 49.61 307 ARG A C 1
ATOM 2335 O O . ARG A 1 307 ? 153.191 163.016 200.803 1.00 49.61 307 ARG A O 1
ATOM 2343 N N . THR A 1 308 ? 155.303 162.305 200.522 1.00 50.71 308 THR A N 1
ATOM 2344 C CA . THR A 1 308 ? 155.721 162.898 201.784 1.00 50.71 308 THR A CA 1
ATOM 2345 C C . THR A 1 308 ? 155.528 164.400 201.756 1.00 50.71 308 THR A C 1
ATOM 2346 O O . THR A 1 308 ? 154.970 164.984 202.692 1.00 50.71 308 THR A O 1
ATOM 2350 N N . TYR A 1 309 ? 155.965 165.043 200.676 1.00 51.49 309 TYR A N 1
ATOM 2351 C CA . TYR A 1 309 ? 155.752 166.475 200.545 1.00 51.49 309 TYR A CA 1
ATOM 2352 C C . TYR A 1 309 ? 154.272 166.801 200.539 1.00 51.49 309 TYR A C 1
ATOM 2353 O O . TYR A 1 309 ? 153.842 167.755 201.193 1.00 51.49 309 TYR A O 1
ATOM 2362 N N . GLN A 1 310 ? 153.473 166.020 199.812 1.00 50.78 310 GLN A N 1
ATOM 2363 C CA . GLN A 1 310 ? 152.051 166.320 199.720 1.00 50.78 310 GLN A CA 1
ATOM 2364 C C . GLN A 1 310 ? 151.410 166.323 201.092 1.00 50.78 310 GLN A C 1
ATOM 2365 O O . GLN A 1 310 ? 150.700 167.260 201.450 1.00 50.78 310 GLN A O 1
ATOM 2371 N N . TYR A 1 311 ? 151.666 165.289 201.885 1.00 53.71 311 TYR A N 1
ATOM 2372 C CA . TYR A 1 311 ? 151.033 165.224 203.197 1.00 53.71 311 TYR A CA 1
ATOM 2373 C C . TYR A 1 311 ? 151.577 166.295 204.129 1.00 53.71 311 TYR A C 1
ATOM 2374 O O . TYR A 1 311 ? 150.807 166.968 204.830 1.00 53.71 311 TYR A O 1
ATOM 2383 N N . GLN A 1 312 ? 152.894 166.492 204.133 1.00 56.60 312 GLN A N 1
ATOM 2384 C CA . GLN A 1 312 ? 153.482 167.462 205.045 1.00 56.60 312 GLN A CA 1
ATOM 2385 C C . GLN A 1 312 ? 152.988 168.868 204.747 1.00 56.60 312 GLN A C 1
ATOM 2386 O O . GLN A 1 312 ? 152.786 169.665 205.666 1.00 56.60 312 GLN A O 1
ATOM 2392 N N . ARG A 1 313 ? 152.787 169.195 203.470 1.00 55.58 313 ARG A N 1
ATOM 2393 C CA . ARG A 1 313 ? 152.190 170.478 203.132 1.00 55.58 313 ARG A CA 1
ATOM 2394 C C . ARG A 1 313 ? 150.697 170.495 203.400 1.00 55.58 313 ARG A C 1
ATOM 2395 O O . ARG A 1 313 ? 150.146 171.548 203.725 1.00 55.58 313 ARG A O 1
ATOM 2403 N N . SER A 1 314 ? 150.029 169.351 203.269 1.00 56.44 314 SER A N 1
ATOM 2404 C CA . SER A 1 314 ? 148.615 169.282 203.595 1.00 56.44 314 SER A CA 1
ATOM 2405 C C . SER A 1 314 ? 148.367 169.637 205.046 1.00 56.44 314 SER A C 1
ATOM 2406 O O . SER A 1 314 ? 147.319 170.197 205.375 1.00 56.44 314 SER A O 1
ATOM 2409 N N . PHE A 1 315 ? 149.313 169.335 205.922 1.00 59.50 315 PHE A N 1
ATOM 2410 C CA . PHE A 1 315 ? 149.173 169.725 207.317 1.00 59.50 315 PHE A CA 1
ATOM 2411 C C . PHE A 1 315 ? 149.553 171.176 207.572 1.00 59.50 315 PHE A C 1
ATOM 2412 O O . PHE A 1 315 ? 149.813 171.535 208.724 1.00 59.50 315 PHE A O 1
ATOM 2420 N N . ASP A 1 316 ? 149.608 172.013 206.542 1.00 67.50 316 ASP A N 1
ATOM 2421 C CA . ASP A 1 316 ? 149.966 173.417 206.692 1.00 67.50 316 ASP A CA 1
ATOM 2422 C C . ASP A 1 316 ? 148.799 174.285 206.247 1.00 67.50 316 ASP A C 1
ATOM 2423 O O . ASP A 1 316 ? 148.382 174.195 205.081 1.00 67.50 316 ASP A O 1
ATOM 2428 N N . PRO A 1 317 ? 148.248 175.135 207.111 1.00 71.53 317 PRO A N 1
ATOM 2429 C CA . PRO A 1 317 ? 147.020 175.852 206.732 1.00 71.53 317 PRO A CA 1
ATOM 2430 C C . PRO A 1 317 ? 147.175 176.768 205.531 1.00 71.53 317 PRO A C 1
ATOM 2431 O O . PRO A 1 317 ? 146.480 176.567 204.534 1.00 71.53 317 PRO A O 1
ATOM 2435 N N . GLU A 1 318 ? 148.065 177.761 205.579 1.00 76.20 318 GLU A N 1
ATOM 2436 C CA . GLU A 1 318 ? 148.105 178.726 204.484 1.00 76.20 318 GLU A CA 1
ATOM 2437 C C . GLU A 1 318 ? 148.540 178.133 203.157 1.00 76.20 318 GLU A C 1
ATOM 2438 O O . GLU A 1 318 ? 148.212 178.708 202.122 1.00 76.20 318 GLU A O 1
ATOM 2444 N N . THR A 1 319 ? 149.259 177.015 203.135 1.00 68.65 319 THR A N 1
ATOM 2445 C CA . THR A 1 319 ? 149.472 176.352 201.853 1.00 68.65 319 THR A CA 1
ATOM 2446 C C . THR A 1 319 ? 148.149 175.876 201.277 1.00 68.65 319 THR A C 1
ATOM 2447 O O . THR A 1 319 ? 147.847 176.107 200.098 1.00 68.65 319 THR A O 1
ATOM 2451 N N . CYS A 1 320 ? 147.328 175.238 202.114 1.00 67.73 320 CYS A N 1
ATOM 2452 C CA . CYS A 1 320 ? 145.993 174.840 201.690 1.00 67.73 320 CYS A CA 1
ATOM 2453 C C . CYS A 1 320 ? 145.186 176.047 201.251 1.00 67.73 320 CYS A C 1
ATOM 2454 O O . CYS A 1 320 ? 144.484 176.002 200.237 1.00 67.73 320 CYS A O 1
ATOM 2457 N N . LEU A 1 321 ? 145.276 177.138 202.006 1.00 69.59 321 LEU A N 1
ATOM 2458 C CA . LEU A 1 321 ? 144.483 178.320 201.708 1.00 69.59 321 LEU A CA 1
ATOM 2459 C C . LEU A 1 321 ? 144.899 178.953 200.391 1.00 69.59 321 LEU A C 1
ATOM 2460 O O . LEU A 1 321 ? 144.045 179.332 199.586 1.00 69.59 321 LEU A O 1
ATOM 2465 N N . ASN A 1 322 ? 146.202 179.087 200.154 1.00 67.61 322 ASN A N 1
ATOM 2466 C CA . ASN A 1 322 ? 146.658 179.667 198.902 1.00 67.61 322 ASN A CA 1
ATOM 2467 C C . ASN A 1 322 ? 146.253 178.796 197.731 1.00 67.61 322 ASN A C 1
ATOM 2468 O O . ASN A 1 322 ? 145.776 179.302 196.710 1.00 67.61 322 ASN A O 1
ATOM 2473 N N . LEU A 1 323 ? 146.407 177.481 197.866 1.00 61.54 323 LEU A N 1
ATOM 2474 C CA . LEU A 1 323 ? 146.016 176.603 196.774 1.00 61.54 323 LEU A CA 1
ATOM 2475 C C . LEU A 1 323 ? 144.522 176.699 196.495 1.00 61.54 323 LEU A C 1
ATOM 2476 O O . LEU A 1 323 ? 144.107 176.792 195.336 1.00 61.54 323 LEU A O 1
ATOM 2481 N N . ALA A 1 324 ? 143.699 176.696 197.541 1.00 63.59 324 ALA A N 1
ATOM 2482 C CA . ALA A 1 324 ? 142.258 176.766 197.341 1.00 63.59 324 ALA A CA 1
ATOM 2483 C C . ALA A 1 324 ? 141.845 178.092 196.721 1.00 63.59 324 ALA A C 1
ATOM 2484 O O . ALA A 1 324 ? 140.966 178.131 195.851 1.00 63.59 324 ALA A O 1
ATOM 2486 N N . ARG A 1 325 ? 142.448 179.193 197.169 1.00 66.57 325 ARG A N 1
ATOM 2487 C CA . ARG A 1 325 ? 142.177 180.483 196.549 1.00 66.57 325 ARG A CA 1
ATOM 2488 C C . ARG A 1 325 ? 142.487 180.441 195.067 1.00 66.57 325 ARG A C 1
ATOM 2489 O O . ARG A 1 325 ? 141.638 180.781 194.239 1.00 66.57 325 ARG A O 1
ATOM 2497 N N . ARG A 1 326 ? 143.706 180.023 194.713 1.00 65.58 326 ARG A N 1
ATOM 2498 C CA . ARG A 1 326 ? 144.039 179.877 193.303 1.00 65.58 326 ARG A CA 1
ATOM 2499 C C . ARG A 1 326 ? 142.982 179.072 192.577 1.00 65.58 326 ARG A C 1
ATOM 2500 O O . ARG A 1 326 ? 142.521 179.469 191.506 1.00 65.58 326 ARG A O 1
ATOM 2508 N N . TRP A 1 327 ? 142.582 177.937 193.144 1.00 58.47 327 TRP A N 1
ATOM 2509 C CA . TRP A 1 327 ? 141.741 177.011 192.396 1.00 58.47 327 TRP A CA 1
ATOM 2510 C C . TRP A 1 327 ? 140.376 177.607 192.117 1.00 58.47 327 TRP A C 1
ATOM 2511 O O . TRP A 1 327 ? 139.912 177.608 190.974 1.00 58.47 327 TRP A O 1
ATOM 2522 N N . ILE A 1 328 ? 139.705 178.125 193.142 1.00 61.15 328 ILE A N 1
ATOM 2523 C CA . ILE A 1 328 ? 138.361 178.595 192.847 1.00 61.15 328 ILE A CA 1
ATOM 2524 C C . ILE A 1 328 ? 138.373 179.945 192.147 1.00 61.15 328 ILE A C 1
ATOM 2525 O O . ILE A 1 328 ? 137.416 180.261 191.435 1.00 61.15 328 ILE A O 1
ATOM 2530 N N . VAL A 1 329 ? 139.431 180.746 192.282 1.00 61.36 329 VAL A N 1
ATOM 2531 C CA . VAL A 1 329 ? 139.536 181.932 191.441 1.00 61.36 329 VAL A CA 1
ATOM 2532 C C . VAL A 1 329 ? 139.682 181.532 189.985 1.00 61.36 329 VAL A C 1
ATOM 2533 O O . VAL A 1 329 ? 139.079 182.141 189.096 1.00 61.36 329 VAL A O 1
ATOM 2537 N N . ALA A 1 330 ? 140.469 180.496 189.714 1.00 60.92 330 ALA A N 1
ATOM 2538 C CA . ALA A 1 330 ? 140.546 179.991 188.353 1.00 60.92 330 ALA A CA 1
ATOM 2539 C C . ALA A 1 330 ? 139.191 179.491 187.887 1.00 60.92 330 ALA A C 1
ATOM 2540 O O . ALA A 1 330 ? 138.806 179.706 186.734 1.00 60.92 330 ALA A O 1
ATOM 2542 N N . LYS A 1 331 ? 138.450 178.822 188.769 1.00 59.57 331 LYS A N 1
ATOM 2543 C CA . LYS A 1 331 ? 137.140 178.317 188.377 1.00 59.57 331 LYS A CA 1
ATOM 2544 C C . LYS A 1 331 ? 136.206 179.454 188.008 1.00 59.57 331 LYS A C 1
ATOM 2545 O O . LYS A 1 331 ? 135.499 179.387 187.001 1.00 59.57 331 LYS A O 1
ATOM 2551 N N . ILE A 1 332 ? 136.188 180.511 188.814 1.00 61.67 332 ILE A N 1
ATOM 2552 C CA . ILE A 1 332 ? 135.282 181.615 188.533 1.00 61.67 332 ILE A CA 1
ATOM 2553 C C . ILE A 1 332 ? 135.705 182.350 187.271 1.00 61.67 332 ILE A C 1
ATOM 2554 O O . ILE A 1 332 ? 134.863 182.761 186.466 1.00 61.67 332 ILE A O 1
ATOM 2559 N N . ALA A 1 333 ? 137.009 182.523 187.066 1.00 63.18 333 ALA A N 1
ATOM 2560 C CA . ALA A 1 333 ? 137.465 183.162 185.839 1.00 63.18 333 ALA A CA 1
ATOM 2561 C C . ALA A 1 333 ? 137.058 182.355 184.620 1.00 63.18 333 ALA A C 1
ATOM 2562 O O . ALA A 1 333 ? 136.603 182.915 183.617 1.00 63.18 333 ALA A O 1
ATOM 2564 N N . ASN A 1 334 ? 137.208 181.036 184.687 1.00 62.30 334 ASN A N 1
ATOM 2565 C CA . ASN A 1 334 ? 136.809 180.206 183.563 1.00 62.30 334 ASN A CA 1
ATOM 2566 C C . ASN A 1 334 ? 135.306 180.225 183.358 1.00 62.30 334 ASN A C 1
ATOM 2567 O O . ASN A 1 334 ? 134.841 180.172 182.217 1.00 62.30 334 ASN A O 1
ATOM 2572 N N . CYS A 1 335 ? 134.531 180.293 184.439 1.00 68.39 335 CYS A N 1
ATOM 2573 C CA . CYS A 1 335 ? 133.088 180.419 184.292 1.00 68.39 335 CYS A CA 1
ATOM 2574 C C . CYS A 1 335 ? 132.736 181.702 183.557 1.00 68.39 335 CYS A C 1
ATOM 2575 O O . CYS A 1 335 ? 131.914 181.695 182.636 1.00 68.39 335 CYS A O 1
ATOM 2578 N N . ARG A 1 336 ? 133.359 182.815 183.947 1.00 71.76 336 ARG A N 1
ATOM 2579 C CA . ARG A 1 336 ? 133.123 184.075 183.248 1.00 71.76 336 ARG A CA 1
ATOM 2580 C C . ARG A 1 336 ? 133.460 183.945 181.776 1.00 71.76 336 ARG A C 1
ATOM 2581 O O . ARG A 1 336 ? 132.693 184.373 180.908 1.00 71.76 336 ARG A O 1
ATOM 2589 N N . THR A 1 337 ? 134.620 183.368 181.480 1.00 69.98 337 THR A N 1
ATOM 2590 C CA . THR A 1 337 ? 135.065 183.282 180.099 1.00 69.98 337 THR A CA 1
ATOM 2591 C C . THR A 1 337 ? 134.120 182.428 179.275 1.00 69.98 337 THR A C 1
ATOM 2592 O O . THR A 1 337 ? 133.823 182.747 178.119 1.00 69.98 337 THR A O 1
ATOM 2596 N N . LEU A 1 338 ? 133.641 181.327 179.850 1.00 72.67 338 LEU A N 1
ATOM 2597 C CA . LEU A 1 338 ? 132.698 180.476 179.137 1.00 72.67 338 LEU A CA 1
ATOM 2598 C C . LEU A 1 338 ? 131.385 181.203 178.899 1.00 72.67 338 LEU A C 1
ATOM 2599 O O . LEU A 1 338 ? 130.856 181.210 177.777 1.00 72.67 338 LEU A O 1
ATOM 2604 N N . LEU A 1 339 ? 130.851 181.832 179.950 1.00 75.51 339 LEU A N 1
ATOM 2605 C CA . LEU A 1 339 ? 129.618 182.594 179.824 1.00 75.51 339 LEU A CA 1
ATOM 2606 C C . LEU A 1 339 ? 129.719 183.602 178.699 1.00 75.51 339 LEU A C 1
ATOM 2607 O O . LEU A 1 339 ? 128.800 183.737 177.891 1.00 75.51 339 LEU A O 1
ATOM 2612 N N . ARG A 1 340 ? 130.834 184.325 178.634 1.00 76.57 340 ARG A N 1
ATOM 2613 C CA . ARG A 1 340 ? 131.044 185.222 177.509 1.00 76.57 340 ARG A CA 1
ATOM 2614 C C . ARG A 1 340 ? 131.033 184.456 176.199 1.00 76.57 340 ARG A C 1
ATOM 2615 O O . ARG A 1 340 ? 130.063 184.510 175.438 1.00 76.57 340 ARG A O 1
ATOM 2623 N N . ARG A 1 341 ? 132.078 183.670 175.961 1.00 78.67 341 ARG A N 1
ATOM 2624 C CA . ARG A 1 341 ? 132.378 183.239 174.607 1.00 78.67 341 ARG A CA 1
ATOM 2625 C C . ARG A 1 341 ? 131.300 182.351 174.022 1.00 78.67 341 ARG A C 1
ATOM 2626 O O . ARG A 1 341 ? 131.211 182.246 172.796 1.00 78.67 341 ARG A O 1
ATOM 2634 N N . ASN A 1 342 ? 130.471 181.717 174.848 1.00 81.92 342 ASN A N 1
ATOM 2635 C CA . ASN A 1 342 ? 129.423 180.862 174.309 1.00 81.92 342 ASN A CA 1
ATOM 2636 C C . ASN A 1 342 ? 128.026 181.350 174.654 1.00 81.92 342 ASN A C 1
ATOM 2637 O O . ASN A 1 342 ? 127.080 180.564 174.591 1.00 81.92 342 ASN A O 1
ATOM 2642 N N . TRP A 1 343 ? 127.866 182.619 175.009 1.00 93.17 343 TRP A N 1
ATOM 2643 C CA . TRP A 1 343 ? 126.532 183.171 175.185 1.00 93.17 343 TRP A CA 1
ATOM 2644 C C . TRP A 1 343 ? 125.882 183.318 173.820 1.00 93.17 343 TRP A C 1
ATOM 2645 O O . TRP A 1 343 ? 126.482 183.883 172.902 1.00 93.17 343 TRP A O 1
ATOM 2656 N N . ARG A 1 344 ? 124.666 182.800 173.674 1.00 96.28 344 ARG A N 1
ATOM 2657 C CA . ARG A 1 344 ? 123.941 182.839 172.407 1.00 96.28 344 ARG A CA 1
ATOM 2658 C C . ARG A 1 344 ? 122.574 183.464 172.658 1.00 96.28 344 ARG A C 1
ATOM 2659 O O . ARG A 1 344 ? 121.610 182.778 172.998 1.00 96.28 344 ARG A O 1
ATOM 2667 N N . GLY A 1 345 ? 122.506 184.786 172.504 1.00 109.89 345 GLY A N 1
ATOM 2668 C CA . GLY A 1 345 ? 121.255 185.506 172.509 1.00 109.89 345 GLY A CA 1
ATOM 2669 C C . GLY A 1 345 ? 120.893 185.988 171.112 1.00 109.89 345 GLY A C 1
ATOM 2670 O O . GLY A 1 345 ? 121.604 185.762 170.136 1.00 109.89 345 GLY A O 1
ATOM 2671 N N . GLU A 1 346 ? 119.756 186.676 171.033 1.00 118.74 346 GLU A N 1
ATOM 2672 C CA . GLU A 1 346 ? 119.198 187.110 169.757 1.00 118.74 346 GLU A CA 1
ATOM 2673 C C . GLU A 1 346 ? 119.447 188.586 169.466 1.00 118.74 346 GLU A C 1
ATOM 2674 O O . GLU A 1 346 ? 119.939 188.928 168.388 1.00 118.74 346 GLU A O 1
ATOM 2680 N N . GLY A 1 347 ? 119.114 189.470 170.402 1.00 119.16 347 GLY A N 1
ATOM 2681 C CA . GLY A 1 347 ? 119.310 190.895 170.227 1.00 119.16 347 GLY A CA 1
ATOM 2682 C C . GLY A 1 347 ? 119.084 191.631 171.529 1.00 119.16 347 GLY A C 1
ATOM 2683 O O . GLY A 1 347 ? 118.053 191.440 172.182 1.00 119.16 347 GLY A O 1
ATOM 2684 N N . ASP A 1 348 ? 120.053 192.460 171.921 1.00 120.93 348 ASP A N 1
ATOM 2685 C CA . ASP A 1 348 ? 120.174 193.095 173.233 1.00 120.93 348 ASP A CA 1
ATOM 2686 C C . ASP A 1 348 ? 120.443 192.058 174.314 1.00 120.93 348 ASP A C 1
ATOM 2687 O O . ASP A 1 348 ? 120.746 192.419 175.456 1.00 120.93 348 ASP A O 1
ATOM 2692 N N . GLU A 1 349 ? 120.380 190.778 173.976 1.00 116.13 349 GLU A N 1
ATOM 2693 C CA . GLU A 1 349 ? 120.788 189.696 174.843 1.00 116.13 349 GLU A CA 1
ATOM 2694 C C . GLU A 1 349 ? 121.949 188.921 174.253 1.00 116.13 349 GLU A C 1
ATOM 2695 O O . GLU A 1 349 ? 122.523 188.072 174.944 1.00 116.13 349 GLU A O 1
ATOM 2701 N N . ALA A 1 350 ? 122.309 189.193 172.996 1.00 111.22 350 ALA A N 1
ATOM 2702 C CA . ALA A 1 350 ? 123.289 188.380 172.291 1.00 111.22 350 ALA A CA 1
ATOM 2703 C C . ALA A 1 350 ? 124.687 188.529 172.863 1.00 111.22 350 ALA A C 1
ATOM 2704 O O . ALA A 1 350 ? 125.577 187.758 172.493 1.00 111.22 350 ALA A O 1
ATOM 2706 N N . LYS A 1 351 ? 124.905 189.504 173.735 1.00 103.31 351 LYS A N 1
ATOM 2707 C CA . LYS A 1 351 ? 126.195 189.697 174.368 1.00 103.31 351 LYS A CA 1
ATOM 2708 C C . LYS A 1 351 ? 125.972 189.893 175.861 1.00 103.31 351 LYS A C 1
ATOM 2709 O O . LYS A 1 351 ? 124.941 190.418 176.286 1.00 103.31 351 LYS A O 1
ATOM 2715 N N . ALA A 1 352 ? 126.959 189.484 176.648 1.00 96.15 352 ALA A N 1
ATOM 2716 C CA . ALA A 1 352 ? 126.746 189.256 178.070 1.00 96.15 352 ALA A CA 1
ATOM 2717 C C . ALA A 1 352 ? 126.346 190.538 178.798 1.00 96.15 352 ALA A C 1
ATOM 2718 O O . ALA A 1 352 ? 126.838 191.622 178.474 1.00 96.15 352 ALA A O 1
ATOM 2720 N N . PRO A 1 353 ? 125.458 190.443 179.782 1.00 95.41 353 PRO A N 1
ATOM 2721 C CA . PRO A 1 353 ? 125.126 191.600 180.616 1.00 95.41 353 PRO A CA 1
ATOM 2722 C C . PRO A 1 353 ? 126.259 191.924 181.570 1.00 95.41 353 PRO A C 1
ATOM 2723 O O . PRO A 1 353 ? 126.678 191.068 182.363 1.00 95.41 353 PRO A O 1
ATOM 2727 N N . PRO A 1 354 ? 126.779 193.150 181.527 1.00 92.50 354 PRO A N 1
ATOM 2728 C CA . PRO A 1 354 ? 127.945 193.485 182.360 1.00 92.50 354 PRO A CA 1
ATOM 2729 C C . PRO A 1 354 ? 127.672 193.448 183.852 1.00 92.50 354 PRO A C 1
ATOM 2730 O O . PRO A 1 354 ? 128.626 193.333 184.629 1.00 92.50 354 PRO A O 1
ATOM 2734 N N . GLY A 1 355 ? 126.416 193.566 184.285 1.00 90.99 355 GLY A N 1
ATOM 2735 C CA . GLY A 1 355 ? 126.131 193.459 185.709 1.00 90.99 355 GLY A CA 1
ATOM 2736 C C . GLY A 1 355 ? 126.490 192.095 186.266 1.00 90.99 355 GLY A C 1
ATOM 2737 O O . GLY A 1 355 ? 127.081 191.984 187.344 1.00 90.99 355 GLY A O 1
ATOM 2738 N N . LEU A 1 356 ? 126.149 191.038 185.525 1.00 88.89 356 LEU A N 1
ATOM 2739 C CA . LEU A 1 356 ? 126.595 189.695 185.880 1.00 88.89 356 LEU A CA 1
ATOM 2740 C C . LEU A 1 356 ? 128.110 189.598 185.906 1.00 88.89 356 LEU A C 1
ATOM 2741 O O . LEU A 1 356 ? 128.682 188.983 186.809 1.00 88.89 356 LEU A O 1
ATOM 2746 N N . LEU A 1 357 ? 128.775 190.166 184.903 1.00 86.56 357 LEU A N 1
ATOM 2747 C CA . LEU A 1 357 ? 130.230 190.121 184.872 1.00 86.56 357 LEU A CA 1
ATOM 2748 C C . LEU A 1 357 ? 130.823 190.882 186.044 1.00 86.56 357 LEU A C 1
ATOM 2749 O O . LEU A 1 357 ? 131.841 190.467 186.610 1.00 86.56 357 LEU A O 1
ATOM 2754 N N . MET A 1 358 ? 130.199 192.001 186.420 1.00 90.17 358 MET A N 1
ATOM 2755 C CA . MET A 1 358 ? 130.605 192.714 187.626 1.00 90.17 358 MET A CA 1
ATOM 2756 C C . MET A 1 358 ? 130.487 191.820 188.848 1.00 90.17 358 MET A C 1
ATOM 2757 O O . MET A 1 358 ? 131.421 191.736 189.651 1.00 90.17 358 MET A O 1
ATOM 2762 N N . SER A 1 359 ? 129.348 191.141 189.008 1.00 86.09 359 SER A N 1
ATOM 2763 C CA . SER A 1 359 ? 129.173 190.273 190.168 1.00 86.09 359 SER A CA 1
ATOM 2764 C C . SER A 1 359 ? 130.204 189.151 190.181 1.00 86.09 359 SER A C 1
ATOM 2765 O O . SER A 1 359 ? 130.819 188.863 191.216 1.00 86.09 359 SER A O 1
ATOM 2768 N N . LEU A 1 360 ? 130.436 188.534 189.028 1.00 82.52 360 LEU A N 1
ATOM 2769 C CA . LEU A 1 360 ? 131.353 187.406 188.977 1.00 82.52 360 LEU A CA 1
ATOM 2770 C C . LEU A 1 360 ? 132.782 187.845 189.242 1.00 82.52 360 LEU A C 1
ATOM 2771 O O . LEU A 1 360 ? 133.514 187.163 189.960 1.00 82.52 360 LEU A O 1
ATOM 2776 N N . GLN A 1 361 ? 133.201 188.977 188.682 1.00 80.95 361 GLN A N 1
ATOM 2777 C CA . GLN A 1 361 ? 134.556 189.440 188.940 1.00 80.95 361 GLN A CA 1
ATOM 2778 C C . GLN A 1 361 ? 134.717 189.874 190.385 1.00 80.95 361 GLN A C 1
ATOM 2779 O O . GLN A 1 361 ? 135.751 189.602 191.010 1.00 80.95 361 GLN A O 1
ATOM 2785 N N . ASP A 1 362 ? 133.706 190.540 190.943 1.00 83.08 362 ASP A N 1
ATOM 2786 C CA . ASP A 1 362 ? 133.774 190.905 192.349 1.00 83.08 362 ASP A CA 1
ATOM 2787 C C . ASP A 1 362 ? 133.846 189.669 193.234 1.00 83.08 362 ASP A C 1
ATOM 2788 O O . ASP A 1 362 ? 134.524 189.688 194.262 1.00 83.08 362 ASP A O 1
ATOM 2793 N N . ASP A 1 363 ? 133.188 188.580 192.838 1.00 82.74 363 ASP A N 1
ATOM 2794 C CA . ASP A 1 363 ? 133.284 187.345 193.609 1.00 82.74 363 ASP A CA 1
ATOM 2795 C C . ASP A 1 363 ? 134.643 186.689 193.440 1.00 82.74 363 ASP A C 1
ATOM 2796 O O . ASP A 1 363 ? 135.201 186.156 194.407 1.00 82.74 363 ASP A O 1
ATOM 2801 N N . MET A 1 364 ? 135.187 186.719 192.223 1.00 75.96 364 MET A N 1
ATOM 2802 C CA . MET A 1 364 ? 136.565 186.293 192.011 1.00 75.96 364 MET A CA 1
ATOM 2803 C C . MET A 1 364 ? 137.475 186.981 193.009 1.00 75.96 364 MET A C 1
ATOM 2804 O O . MET A 1 364 ? 138.308 186.345 193.661 1.00 75.96 364 MET A O 1
ATOM 2809 N N . ARG A 1 365 ? 137.296 188.284 193.175 1.00 80.87 365 ARG A N 1
ATOM 2810 C CA . ARG A 1 365 ? 138.271 189.035 193.948 1.00 80.87 365 ARG A CA 1
ATOM 2811 C C . ARG A 1 365 ? 138.008 188.894 195.443 1.00 80.87 365 ARG A C 1
ATOM 2812 O O . ARG A 1 365 ? 138.949 188.828 196.246 1.00 80.87 365 ARG A O 1
ATOM 2820 N N . HIS A 1 366 ? 136.734 188.775 195.826 1.00 80.77 366 HIS A N 1
ATOM 2821 C CA . HIS A 1 366 ? 136.357 188.458 197.203 1.00 80.77 366 HIS A CA 1
ATOM 2822 C C . HIS A 1 366 ? 136.911 187.107 197.630 1.00 80.77 366 HIS A C 1
ATOM 2823 O O . HIS A 1 366 ? 137.235 186.901 198.802 1.00 80.77 366 HIS A O 1
ATOM 2830 N N . ALA A 1 367 ? 136.989 186.158 196.698 1.00 77.97 367 ALA A N 1
ATOM 2831 C CA . ALA A 1 367 ? 137.600 184.878 197.019 1.00 77.97 367 ALA A CA 1
ATOM 2832 C C . ALA A 1 367 ? 139.109 185.009 197.107 1.00 77.97 367 ALA A C 1
ATOM 2833 O O . ALA A 1 367 ? 139.734 184.445 198.008 1.00 77.97 367 ALA A O 1
ATOM 2835 N N . MET A 1 368 ? 139.704 185.776 196.196 1.00 80.52 368 MET A N 1
ATOM 2836 C CA . MET A 1 368 ? 141.141 186.005 196.255 1.00 80.52 368 MET A CA 1
ATOM 2837 C C . MET A 1 368 ? 141.560 186.602 197.590 1.00 80.52 368 MET A C 1
ATOM 2838 O O . MET A 1 368 ? 142.676 186.353 198.053 1.00 80.52 368 MET A O 1
ATOM 2843 N N . ARG A 1 369 ? 140.691 187.384 198.228 1.00 81.96 369 ARG A N 1
ATOM 2844 C CA . ARG A 1 369 ? 141.003 187.941 199.540 1.00 81.96 369 ARG A CA 1
ATOM 2845 C C . ARG A 1 369 ? 140.336 187.178 200.679 1.00 81.96 369 ARG A C 1
ATOM 2846 O O . ARG A 1 369 ? 139.973 187.780 201.693 1.00 81.96 369 ARG A O 1
ATOM 2854 N N . ALA A 1 370 ? 140.179 185.867 200.543 1.00 77.43 370 ALA A N 1
ATOM 2855 C CA . ALA A 1 370 ? 139.439 185.107 201.540 1.00 77.43 370 ALA A CA 1
ATOM 2856 C C . ALA A 1 370 ? 140.256 184.939 202.816 1.00 77.43 370 ALA A C 1
ATOM 2857 O O . ALA A 1 370 ? 141.476 184.777 202.757 1.00 77.43 370 ALA A O 1
ATOM 2859 N N . PRO A 1 371 ? 139.619 184.970 203.972 1.00 78.28 371 PRO A N 1
ATOM 2860 C CA . PRO A 1 371 ? 140.349 184.772 205.226 1.00 78.28 371 PRO A CA 1
ATOM 2861 C C . PRO A 1 371 ? 140.576 183.311 205.578 1.00 78.28 371 PRO A C 1
ATOM 2862 O O . PRO A 1 371 ? 141.607 182.973 206.164 1.00 78.28 371 PRO A O 1
ATOM 2866 N N . SER A 1 372 ? 139.633 182.434 205.250 1.00 81.19 372 SER A N 1
ATOM 2867 C CA . SER A 1 372 ? 139.745 181.034 205.636 1.00 81.19 372 SER A CA 1
ATOM 2868 C C . SER A 1 372 ? 138.934 180.184 204.671 1.00 81.19 372 SER A C 1
ATOM 2869 O O . SER A 1 372 ? 138.295 180.694 203.749 1.00 81.19 372 SER A O 1
ATOM 2872 N N . LEU A 1 373 ? 138.951 178.871 204.901 1.00 77.92 373 LEU A N 1
ATOM 2873 C CA . LEU A 1 373 ? 138.309 177.960 203.963 1.00 77.92 373 LEU A CA 1
ATOM 2874 C C . LEU A 1 373 ? 136.796 178.040 204.053 1.00 77.92 373 LEU A C 1
ATOM 2875 O O . LEU A 1 373 ? 136.104 177.758 203.070 1.00 77.92 373 LEU A O 1
ATOM 2880 N N . GLU A 1 374 ? 136.267 178.437 205.209 1.00 81.45 374 GLU A N 1
ATOM 2881 C CA . GLU A 1 374 ? 134.822 178.543 205.366 1.00 81.45 374 GLU A CA 1
ATOM 2882 C C . GLU A 1 374 ? 134.253 179.588 204.416 1.00 81.45 374 GLU A C 1
ATOM 2883 O O . GLU A 1 374 ? 133.335 179.307 203.630 1.00 81.45 374 GLU A O 1
ATOM 2889 N N . VAL A 1 375 ? 134.816 180.796 204.457 1.00 78.80 375 VAL A N 1
ATOM 2890 C CA . VAL A 1 375 ? 134.363 181.869 203.585 1.00 78.80 375 VAL A CA 1
ATOM 2891 C C . VAL A 1 375 ? 134.622 181.514 202.137 1.00 78.80 375 VAL A C 1
ATOM 2892 O O . VAL A 1 375 ? 133.848 181.882 201.248 1.00 78.80 375 VAL A O 1
ATOM 2896 N N . LEU A 1 376 ? 135.713 180.803 201.871 1.00 76.37 376 LEU A N 1
ATOM 2897 C CA . LEU A 1 376 ? 135.986 180.384 200.506 1.00 76.37 376 LEU A CA 1
ATOM 2898 C C . LEU A 1 376 ? 134.897 179.466 199.985 1.00 76.37 376 LEU A C 1
ATOM 2899 O O . LEU A 1 376 ? 134.445 179.615 198.846 1.00 76.37 376 LEU A O 1
ATOM 2904 N N . LEU A 1 377 ? 134.456 178.510 200.800 1.00 78.15 377 LEU A N 1
ATOM 2905 C CA . LEU A 1 377 ? 133.383 177.633 200.354 1.00 78.15 377 LEU A CA 1
ATOM 2906 C C . LEU A 1 377 ? 132.098 178.421 200.151 1.00 78.15 377 LEU A C 1
ATOM 2907 O O . LEU A 1 377 ? 131.359 178.183 199.187 1.00 78.15 377 LEU A O 1
ATOM 2912 N N . GLY A 1 378 ? 131.826 179.378 201.038 1.00 79.07 378 GLY A N 1
ATOM 2913 C CA . GLY A 1 378 ? 130.647 180.214 200.854 1.00 79.07 378 GLY A CA 1
ATOM 2914 C C . GLY A 1 378 ? 130.671 180.971 199.538 1.00 79.07 378 GLY A C 1
ATOM 2915 O O . GLY A 1 378 ? 129.677 181.009 198.803 1.00 79.07 378 GLY A O 1
ATOM 2916 N N . ILE A 1 379 ? 131.816 181.571 199.215 1.00 77.42 379 ILE A N 1
ATOM 2917 C CA . ILE A 1 379 ? 131.923 182.343 197.982 1.00 77.42 379 ILE A CA 1
ATOM 2918 C C . ILE A 1 379 ? 131.833 181.433 196.769 1.00 77.42 379 ILE A C 1
ATOM 2919 O O . ILE A 1 379 ? 131.227 181.792 195.751 1.00 77.42 379 ILE A O 1
ATOM 2924 N N . GLU A 1 380 ? 132.444 180.250 196.841 1.00 73.71 380 GLU A N 1
ATOM 2925 C CA . GLU A 1 380 ? 132.320 179.311 195.735 1.00 73.71 380 GLU A CA 1
ATOM 2926 C C . GLU A 1 380 ? 130.864 178.966 195.497 1.00 73.71 380 GLU A C 1
ATOM 2927 O O . GLU A 1 380 ? 130.401 178.942 194.352 1.00 73.71 380 GLU A O 1
ATOM 2933 N N . GLY A 1 381 ? 130.122 178.719 196.575 1.00 76.81 381 GLY A N 1
ATOM 2934 C CA . GLY A 1 381 ? 128.713 178.408 196.424 1.00 76.81 381 GLY A CA 1
ATOM 2935 C C . GLY A 1 381 ? 127.941 179.537 195.775 1.00 76.81 381 GLY A C 1
ATOM 2936 O O . GLY A 1 381 ? 127.160 179.317 194.850 1.00 76.81 381 GLY A O 1
ATOM 2937 N N . ALA A 1 382 ? 128.159 180.766 196.244 1.00 77.41 382 ALA A N 1
ATOM 2938 C CA . ALA A 1 382 ? 127.413 181.895 195.693 1.00 77.41 382 ALA A CA 1
ATOM 2939 C C . ALA A 1 382 ? 127.722 182.095 194.213 1.00 77.41 382 ALA A C 1
ATOM 2940 O O . ALA A 1 382 ? 126.814 182.290 193.391 1.00 77.41 382 ALA A O 1
ATOM 2942 N N . SER A 1 383 ? 129.003 182.047 193.852 1.00 78.93 383 SER A N 1
ATOM 2943 C CA . SER A 1 383 ? 129.371 182.255 192.459 1.00 78.93 383 SER A CA 1
ATOM 2944 C C . SER A 1 383 ? 128.835 181.149 191.569 1.00 78.93 383 SER A C 1
ATOM 2945 O O . SER A 1 383 ? 128.346 181.418 190.467 1.00 78.93 383 SER A O 1
ATOM 2948 N N . ALA A 1 384 ? 128.933 179.896 192.012 1.00 78.10 384 ALA A N 1
ATOM 2949 C CA . ALA A 1 384 ? 128.387 178.806 191.214 1.00 78.10 384 ALA A CA 1
ATOM 2950 C C . ALA A 1 384 ? 126.881 178.937 191.083 1.00 78.10 384 ALA A C 1
ATOM 2951 O O . ALA A 1 384 ? 126.311 178.608 190.039 1.00 78.10 384 ALA A O 1
ATOM 2953 N N . GLY A 1 385 ? 126.219 179.422 192.132 1.00 80.22 385 GLY A N 1
ATOM 2954 C CA . GLY A 1 385 ? 124.790 179.649 192.038 1.00 80.22 385 GLY A CA 1
ATOM 2955 C C . GLY A 1 385 ? 124.445 180.644 190.952 1.00 80.22 385 GLY A C 1
ATOM 2956 O O . GLY A 1 385 ? 123.565 180.398 190.127 1.00 80.22 385 GLY A O 1
ATOM 2957 N N . ARG A 1 386 ? 125.151 181.774 190.921 1.00 80.54 386 ARG A N 1
ATOM 2958 C CA . ARG A 1 386 ? 124.884 182.753 189.871 1.00 80.54 386 ARG A CA 1
ATOM 2959 C C . ARG A 1 386 ? 125.190 182.180 188.496 1.00 80.54 386 ARG A C 1
ATOM 2960 O O . ARG A 1 386 ? 124.417 182.361 187.543 1.00 80.54 386 ARG A O 1
ATOM 2968 N N . TYR A 1 387 ? 126.314 181.478 188.376 1.00 76.84 387 TYR A N 1
ATOM 2969 C CA . TYR A 1 387 ? 126.708 180.948 187.081 1.00 76.84 387 TYR A CA 1
ATOM 2970 C C . TYR A 1 387 ? 125.664 179.982 186.554 1.00 76.84 387 TYR A C 1
ATOM 2971 O O . TYR A 1 387 ? 125.276 180.048 185.388 1.00 76.84 387 TYR A O 1
ATOM 2980 N N . PHE A 1 388 ? 125.173 179.088 187.406 1.00 79.92 388 PHE A N 1
ATOM 2981 C CA . PHE A 1 388 ? 124.173 178.145 186.928 1.00 79.92 388 PHE A CA 1
ATOM 2982 C C . PHE A 1 388 ? 122.833 178.820 186.705 1.00 79.92 388 PHE A C 1
ATOM 2983 O O . PHE A 1 388 ? 122.096 178.432 185.795 1.00 79.92 388 PHE A O 1
ATOM 2991 N N . GLN A 1 389 ? 122.505 179.832 187.510 1.00 81.63 389 GLN A N 1
ATOM 2992 C CA . GLN A 1 389 ? 121.305 180.612 187.250 1.00 81.63 389 GLN A CA 1
ATOM 2993 C C . GLN A 1 389 ? 121.302 181.150 185.836 1.00 81.63 389 GLN A C 1
ATOM 2994 O O . GLN A 1 389 ? 120.263 181.156 185.173 1.00 81.63 389 GLN A O 1
ATOM 3000 N N . HIS A 1 390 ? 122.453 181.589 185.352 1.00 81.26 390 HIS A N 1
ATOM 3001 C CA . HIS A 1 390 ? 122.538 182.035 183.974 1.00 81.26 390 HIS A CA 1
ATOM 3002 C C . HIS A 1 390 ? 122.951 180.937 183.010 1.00 81.26 390 HIS A C 1
ATOM 3003 O O . HIS A 1 390 ? 123.099 181.213 181.822 1.00 81.26 390 HIS A O 1
ATOM 3010 N N . PHE A 1 391 ? 123.176 179.714 183.485 1.00 79.60 391 PHE A N 1
ATOM 3011 C CA . PHE A 1 391 ? 123.691 178.675 182.598 1.00 79.60 391 PHE A CA 1
ATOM 3012 C C . PHE A 1 391 ? 122.759 178.395 181.434 1.00 79.60 391 PHE A C 1
ATOM 3013 O O . PHE A 1 391 ? 123.208 178.250 180.294 1.00 79.60 391 PHE A O 1
ATOM 3021 N N . SER A 1 392 ? 121.459 178.306 181.696 1.00 87.27 392 SER A N 1
ATOM 3022 C CA . SER A 1 392 ? 120.511 177.983 180.636 1.00 87.27 392 SER A CA 1
ATOM 3023 C C . SER A 1 392 ? 120.450 179.048 179.566 1.00 87.27 392 SER A C 1
ATOM 3024 O O . SER A 1 392 ? 119.815 178.826 178.530 1.00 87.27 392 SER A O 1
ATOM 3027 N N . ARG A 1 393 ? 121.120 180.176 179.788 1.00 90.00 393 ARG A N 1
ATOM 3028 C CA . ARG A 1 393 ? 121.010 181.321 178.900 1.00 90.00 393 ARG A CA 1
ATOM 3029 C C . ARG A 1 393 ? 121.499 180.964 177.507 1.00 90.00 393 ARG A C 1
ATOM 3030 O O . ARG A 1 393 ? 121.106 181.603 176.526 1.00 90.00 393 ARG A O 1
ATOM 3038 N N . MET A 1 394 ? 122.352 179.942 177.413 1.00 85.09 394 MET A N 1
ATOM 3039 C CA . MET A 1 394 ? 123.360 179.844 176.374 1.00 85.09 394 MET A CA 1
ATOM 3040 C C . MET A 1 394 ? 123.443 178.489 175.691 1.00 85.09 394 MET A C 1
ATOM 3041 O O . MET A 1 394 ? 124.484 178.179 175.103 1.00 85.09 394 MET A O 1
ATOM 3046 N N . LEU A 1 395 ? 122.402 177.667 175.751 1.00 93.27 395 LEU A N 1
ATOM 3047 C CA . LEU A 1 395 ? 122.394 176.378 175.071 1.00 93.27 395 LEU A CA 1
ATOM 3048 C C . LEU A 1 395 ? 121.277 176.361 174.037 1.00 93.27 395 LEU A C 1
ATOM 3049 O O . LEU A 1 395 ? 120.133 176.703 174.349 1.00 93.27 395 LEU A O 1
ATOM 3054 N N . ARG A 1 396 ? 121.625 175.994 172.802 1.00 96.49 396 ARG A N 1
ATOM 3055 C CA . ARG A 1 396 ? 120.683 175.949 171.683 1.00 96.49 396 ARG A CA 1
ATOM 3056 C C . ARG A 1 396 ? 119.945 177.272 171.512 1.00 96.49 396 ARG A C 1
ATOM 3057 O O . ARG A 1 396 ? 118.820 177.312 171.006 1.00 96.49 396 ARG A O 1
ATOM 3065 N N . GLY A 1 397 ? 120.571 178.367 171.930 1.00 100.74 397 GLY A N 1
ATOM 3066 C CA . GLY A 1 397 ? 119.909 179.661 171.913 1.00 100.74 397 GLY A CA 1
ATOM 3067 C C . GLY A 1 397 ? 118.679 179.709 172.790 1.00 100.74 397 GLY A C 1
ATOM 3068 O O . GLY A 1 397 ? 117.771 180.513 172.542 1.00 100.74 397 GLY A O 1
ATOM 3069 N N . GLY A 1 398 ? 118.630 178.869 173.812 1.00 103.94 398 GLY A N 1
ATOM 3070 C CA . GLY A 1 398 ? 117.493 178.789 174.712 1.00 103.94 398 GLY A CA 1
ATOM 3071 C C . GLY A 1 398 ? 117.078 177.345 174.894 1.00 103.94 398 GLY A C 1
ATOM 3072 O O . GLY A 1 398 ? 117.460 176.457 174.130 1.00 103.94 398 GLY A O 1
ATOM 3073 N N . ASP A 1 399 ? 116.275 177.101 175.925 1.00 113.47 399 ASP A N 1
ATOM 3074 C CA . ASP A 1 399 ? 115.837 175.744 176.214 1.00 113.47 399 ASP A CA 1
ATOM 3075 C C . ASP A 1 399 ? 115.006 175.197 175.061 1.00 113.47 399 ASP A C 1
ATOM 3076 O O . ASP A 1 399 ? 114.211 175.915 174.448 1.00 113.47 399 ASP A O 1
ATOM 3081 N N . GLY A 1 400 ? 115.205 173.923 174.760 1.00 110.35 400 GLY A N 1
ATOM 3082 C CA . GLY A 1 400 ? 114.407 173.217 173.778 1.00 110.35 400 GLY A CA 1
ATOM 3083 C C . GLY A 1 400 ? 113.207 172.555 174.415 1.00 110.35 400 GLY A C 1
ATOM 3084 O O . GLY A 1 400 ? 112.731 172.964 175.478 1.00 110.35 400 GLY A O 1
ATOM 3085 N N . GLU A 1 401 ? 112.712 171.507 173.769 1.00 108.83 401 GLU A N 1
ATOM 3086 C CA . GLU A 1 401 ? 111.615 170.730 174.331 1.00 108.83 401 GLU A CA 1
ATOM 3087 C C . GLU A 1 401 ? 112.189 169.800 175.392 1.00 108.83 401 GLU A C 1
ATOM 3088 O O . GLU A 1 401 ? 113.007 168.932 175.080 1.00 108.83 401 GLU A O 1
ATOM 3094 N N . GLY A 1 402 ? 111.784 169.986 176.644 1.00 101.47 402 GLY A N 1
ATOM 3095 C CA . GLY A 1 402 ? 112.212 169.094 177.702 1.00 101.47 402 GLY A CA 1
ATOM 3096 C C . GLY A 1 402 ? 113.615 169.341 178.219 1.00 101.47 402 GLY A C 1
ATOM 3097 O O . GLY A 1 402 ? 113.915 168.974 179.355 1.00 101.47 402 GLY A O 1
ATOM 3098 N N . MET A 1 403 ? 114.474 169.958 177.409 1.00 97.84 403 MET A N 1
ATOM 3099 C CA . MET A 1 403 ? 115.856 170.226 177.781 1.00 97.84 403 MET A CA 1
ATOM 3100 C C . MET A 1 403 ? 115.897 171.375 178.769 1.00 97.84 403 MET A C 1
ATOM 3101 O O . MET A 1 403 ? 116.541 172.394 178.508 1.00 97.84 403 MET A O 1
ATOM 3106 N N . GLY A 1 404 ? 115.214 171.218 179.896 1.00 94.43 404 GLY A N 1
ATOM 3107 C CA . GLY A 1 404 ? 115.003 172.293 180.852 1.00 94.43 404 GLY A CA 1
ATOM 3108 C C . GLY A 1 404 ? 115.968 172.175 182.018 1.00 94.43 404 GLY A C 1
ATOM 3109 O O . GLY A 1 404 ? 116.014 171.145 182.694 1.00 94.43 404 GLY A O 1
ATOM 3110 N N . PHE A 1 405 ? 116.745 173.230 182.232 1.00 89.63 405 PHE A N 1
ATOM 3111 C CA . PHE A 1 405 ? 117.626 173.342 183.383 1.00 89.63 405 PHE A CA 1
ATOM 3112 C C . PHE A 1 405 ? 116.860 173.963 184.535 1.00 89.63 405 PHE A C 1
ATOM 3113 O O . PHE A 1 405 ? 116.139 174.945 184.344 1.00 89.63 405 PHE A O 1
ATOM 3121 N N . ASP A 1 406 ? 116.991 173.386 185.718 1.00 93.51 406 ASP A N 1
ATOM 3122 C CA . ASP A 1 406 ? 116.579 174.079 186.928 1.00 93.51 406 ASP A CA 1
ATOM 3123 C C . ASP A 1 406 ? 117.837 174.347 187.744 1.00 93.51 406 ASP A C 1
ATOM 3124 O O . ASP A 1 406 ? 118.531 173.414 188.163 1.00 93.51 406 ASP A O 1
ATOM 3129 N N . PHE A 1 407 ? 118.126 175.630 187.954 1.00 93.01 407 PHE A N 1
ATOM 3130 C CA . PHE A 1 407 ? 119.332 176.045 188.658 1.00 93.01 407 PHE A CA 1
ATOM 3131 C C . PHE A 1 407 ? 119.338 175.631 190.121 1.00 93.01 407 PHE A C 1
ATOM 3132 O O . PHE A 1 407 ? 120.408 175.543 190.729 1.00 93.01 407 PHE A O 1
ATOM 3140 N N . THR A 1 408 ? 118.167 175.394 190.704 1.00 96.84 408 THR A N 1
ATOM 3141 C CA . THR A 1 408 ? 118.076 174.997 192.102 1.00 96.84 408 THR A CA 1
ATOM 3142 C C . THR A 1 408 ? 118.193 173.495 192.297 1.00 96.84 408 THR A C 1
ATOM 3143 O O . THR A 1 408 ? 118.285 173.033 193.437 1.00 96.84 408 THR A O 1
ATOM 3147 N N . THR A 1 409 ? 118.189 172.733 191.212 1.00 96.29 409 THR A N 1
ATOM 3148 C CA . THR A 1 409 ? 118.227 171.284 191.281 1.00 96.29 409 THR A CA 1
ATOM 3149 C C . THR A 1 409 ? 119.640 170.724 191.292 1.00 96.29 409 THR A C 1
ATOM 3150 O O . THR A 1 409 ? 119.807 169.501 191.235 1.00 96.29 409 THR A O 1
ATOM 3154 N N . ARG A 1 410 ? 120.652 171.579 191.357 1.00 93.96 410 ARG A N 1
ATOM 3155 C CA . ARG A 1 410 ? 122.025 171.112 191.306 1.00 93.96 410 ARG A CA 1
ATOM 3156 C C . ARG A 1 410 ? 122.471 170.557 192.648 1.00 93.96 410 ARG A C 1
ATOM 3157 O O . ARG A 1 410 ? 121.842 170.784 193.684 1.00 93.96 410 ARG A O 1
ATOM 3165 N N . ASN A 1 411 ? 123.567 169.803 192.608 1.00 102.51 411 ASN A N 1
ATOM 3166 C CA . ASN A 1 411 ? 124.331 169.441 193.793 1.00 102.51 411 ASN A CA 1
ATOM 3167 C C . ASN A 1 411 ? 123.593 168.462 194.697 1.00 102.51 411 ASN A C 1
ATOM 3168 O O . ASN A 1 411 ? 123.755 168.515 195.916 1.00 102.51 411 ASN A O 1
ATOM 3173 N N . ARG A 1 412 ? 122.770 167.569 194.157 1.00 103.38 412 ARG A N 1
ATOM 3174 C CA . ARG A 1 412 ? 122.161 166.543 194.990 1.00 103.38 412 ARG A CA 1
ATOM 3175 C C . ARG A 1 412 ? 121.783 165.306 194.187 1.00 103.38 412 ARG A C 1
ATOM 3176 O O . ARG A 1 412 ? 121.745 165.327 192.954 1.00 103.38 412 ARG A O 1
ATOM 3184 N N . ARG A 1 413 ? 121.460 164.235 194.921 1.00 99.03 413 ARG A N 1
ATOM 3185 C CA . ARG A 1 413 ? 121.750 162.886 194.439 1.00 99.03 413 ARG A CA 1
ATOM 3186 C C . ARG A 1 413 ? 121.005 162.539 193.154 1.00 99.03 413 ARG A C 1
ATOM 3187 O O . ARG A 1 413 ? 121.661 162.395 192.109 1.00 99.03 413 ARG A O 1
ATOM 3195 N N . PRO A 1 414 ? 119.679 162.410 193.132 1.00 97.92 414 PRO A N 1
ATOM 3196 C CA . PRO A 1 414 ? 119.022 161.960 191.904 1.00 97.92 414 PRO A CA 1
ATOM 3197 C C . PRO A 1 414 ? 118.721 163.124 190.977 1.00 97.92 414 PRO A C 1
ATOM 3198 O O . PRO A 1 414 ? 117.988 164.055 191.341 1.00 97.92 414 PRO A O 1
ATOM 3202 N N . PRO A 1 415 ? 119.272 163.113 189.763 1.00 91.21 415 PRO A N 1
ATOM 3203 C CA . PRO A 1 415 ? 119.042 164.225 188.832 1.00 91.21 415 PRO A CA 1
ATOM 3204 C C . PRO A 1 415 ? 117.634 164.159 188.265 1.00 91.21 415 PRO A C 1
ATOM 3205 O O . PRO A 1 415 ? 117.266 163.179 187.616 1.00 91.21 415 PRO A O 1
ATOM 3209 N N . LYS A 1 416 ? 116.851 165.210 188.490 1.00 94.88 416 LYS A N 1
ATOM 3210 C CA . LYS A 1 416 ? 115.506 165.270 187.940 1.00 94.88 416 LYS A CA 1
ATOM 3211 C C . LYS A 1 416 ? 115.343 166.336 186.867 1.00 94.88 416 LYS A C 1
ATOM 3212 O O . LYS A 1 416 ? 114.266 166.923 186.746 1.00 94.88 416 LYS A O 1
ATOM 3218 N N . ASP A 1 417 ? 116.384 166.592 186.094 1.00 90.80 417 ASP A N 1
ATOM 3219 C CA . ASP A 1 417 ? 116.314 167.308 184.833 1.00 90.80 417 ASP A CA 1
ATOM 3220 C C . ASP A 1 417 ? 117.126 166.507 183.835 1.00 90.80 417 ASP A C 1
ATOM 3221 O O . ASP A 1 417 ? 117.973 165.700 184.228 1.00 90.80 417 ASP A O 1
ATOM 3226 N N . PRO A 1 418 ? 116.885 166.682 182.561 1.00 87.50 418 PRO A N 1
ATOM 3227 C CA . PRO A 1 418 ? 117.749 166.023 181.581 1.00 87.50 418 PRO A CA 1
ATOM 3228 C C . PRO A 1 418 ? 119.153 166.588 181.643 1.00 87.50 418 PRO A C 1
ATOM 3229 O O . PRO A 1 418 ? 120.140 165.855 181.767 1.00 87.50 418 PRO A O 1
ATOM 3233 N N . VAL A 1 419 ? 119.245 167.913 181.586 1.00 81.11 419 VAL A N 1
ATOM 3234 C CA . VAL A 1 419 ? 120.548 168.556 181.575 1.00 81.11 419 VAL A CA 1
ATOM 3235 C C . VAL A 1 419 ? 121.226 168.470 182.938 1.00 81.11 419 VAL A C 1
ATOM 3236 O O . VAL A 1 419 ? 122.456 168.447 183.017 1.00 81.11 419 VAL A O 1
ATOM 3240 N N . ASN A 1 420 ? 120.461 168.402 184.028 1.00 81.20 420 ASN A N 1
ATOM 3241 C CA . ASN A 1 420 ? 121.077 168.112 185.318 1.00 81.20 420 ASN A CA 1
ATOM 3242 C C . ASN A 1 420 ? 121.745 166.749 185.311 1.00 81.20 420 ASN A C 1
ATOM 3243 O O . ASN A 1 420 ? 122.867 166.597 185.804 1.00 81.20 420 ASN A O 1
ATOM 3248 N N . ALA A 1 421 ? 121.067 165.742 184.766 1.00 76.04 421 ALA A N 1
ATOM 3249 C CA . ALA A 1 421 ? 121.670 164.421 184.674 1.00 76.04 421 ALA A CA 1
ATOM 3250 C C . ALA A 1 421 ? 122.903 164.455 183.797 1.00 76.04 421 ALA A C 1
ATOM 3251 O O . ALA A 1 421 ? 123.911 163.809 184.100 1.00 76.04 421 ALA A O 1
ATOM 3253 N N . LEU A 1 422 ? 122.842 165.206 182.704 1.00 70.83 422 LEU A N 1
ATOM 3254 C CA . LEU A 1 422 ? 123.987 165.293 181.812 1.00 70.83 422 LEU A CA 1
ATOM 3255 C C . LEU A 1 422 ? 125.182 165.930 182.513 1.00 70.83 422 LEU A C 1
ATOM 3256 O O . LEU A 1 422 ? 126.311 165.435 182.408 1.00 70.83 422 LEU A O 1
ATOM 3261 N N . LEU A 1 423 ? 124.951 167.007 183.265 1.00 72.97 423 LEU A N 1
ATOM 3262 C CA . LEU A 1 423 ? 126.034 167.624 184.024 1.00 72.97 423 LEU A CA 1
ATOM 3263 C C . LEU A 1 423 ? 126.596 166.671 185.061 1.00 72.97 423 LEU A C 1
ATOM 3264 O O . LEU A 1 423 ? 127.813 166.582 185.236 1.00 72.97 423 LEU A O 1
ATOM 3269 N N . SER A 1 424 ? 125.728 165.989 185.800 1.00 68.44 424 SER A N 1
ATOM 3270 C CA . SER A 1 424 ? 126.235 165.122 186.852 1.00 68.44 424 SER A CA 1
ATOM 3271 C C . SER A 1 424 ? 127.050 163.984 186.265 1.00 68.44 424 SER A C 1
ATOM 3272 O O . SER A 1 424 ? 128.086 163.604 186.819 1.00 68.44 424 SER A O 1
ATOM 3275 N N . PHE A 1 425 ? 126.613 163.446 185.131 1.00 65.82 425 PHE A N 1
ATOM 3276 C CA . PHE A 1 425 ? 127.397 162.417 184.468 1.00 65.82 425 PHE A CA 1
ATOM 3277 C C . PHE A 1 425 ? 128.748 162.957 184.034 1.00 65.82 425 PHE A C 1
ATOM 3278 O O . PHE A 1 425 ? 129.778 162.310 184.247 1.00 65.82 425 PHE A O 1
ATOM 3286 N N . ALA A 1 426 ? 128.776 164.155 183.448 1.00 59.18 426 ALA A N 1
ATOM 3287 C CA . ALA A 1 426 ? 130.052 164.708 183.005 1.00 59.18 426 ALA A CA 1
ATOM 3288 C C . ALA A 1 426 ? 130.994 164.951 184.176 1.00 59.18 426 ALA A C 1
ATOM 3289 O O . ALA A 1 426 ? 132.192 164.675 184.083 1.00 59.18 426 ALA A O 1
ATOM 3291 N N . TYR A 1 427 ? 130.480 165.477 185.284 1.00 60.10 427 TYR A N 1
ATOM 3292 C CA . TYR A 1 427 ? 131.323 165.700 186.453 1.00 60.10 427 TYR A CA 1
ATOM 3293 C C . TYR A 1 427 ? 131.883 164.390 186.973 1.00 60.10 427 TYR A C 1
ATOM 3294 O O . TYR A 1 427 ? 133.089 164.263 187.221 1.00 60.10 427 TYR A O 1
ATOM 3303 N N . ALA A 1 428 ? 131.009 163.405 187.164 1.00 58.19 428 ALA A N 1
ATOM 3304 C CA . ALA A 1 428 ? 131.439 162.147 187.742 1.00 58.19 428 ALA A CA 1
ATOM 3305 C C . ALA A 1 428 ? 132.307 161.358 186.786 1.00 58.19 428 ALA A C 1
ATOM 3306 O O . ALA A 1 428 ? 132.927 160.380 187.203 1.00 58.19 428 ALA A O 1
ATOM 3308 N N . MET A 1 429 ? 132.363 161.751 185.521 1.00 60.72 429 MET A N 1
ATOM 3309 C CA . MET A 1 429 ? 133.198 161.061 184.561 1.00 60.72 429 MET A CA 1
ATOM 3310 C C . MET A 1 429 ? 134.450 161.851 184.215 1.00 60.72 429 MET A C 1
ATOM 3311 O O . MET A 1 429 ? 135.323 161.335 183.511 1.00 60.72 429 MET A O 1
ATOM 3316 N N . LEU A 1 430 ? 134.551 163.090 184.690 1.00 55.59 430 LEU A N 1
ATOM 3317 C CA . LEU A 1 430 ? 135.822 163.809 184.726 1.00 55.59 430 LEU A CA 1
ATOM 3318 C C . LEU A 1 430 ? 136.596 163.530 186.004 1.00 55.59 430 LEU A C 1
ATOM 3319 O O . LEU A 1 430 ? 137.835 163.574 186.002 1.00 55.59 430 LEU A O 1
ATOM 3324 N N . THR A 1 431 ? 135.889 163.270 187.102 1.00 52.51 431 THR A N 1
ATOM 3325 C CA . THR A 1 431 ? 136.574 162.926 188.340 1.00 52.51 431 THR A CA 1
ATOM 3326 C C . THR A 1 431 ? 137.440 161.693 188.155 1.00 52.51 431 THR A C 1
ATOM 3327 O O . THR A 1 431 ? 138.534 161.607 188.715 1.00 52.51 431 THR A O 1
ATOM 3331 N N . ARG A 1 432 ? 136.975 160.733 187.360 1.00 53.62 432 ARG A N 1
ATOM 3332 C CA . ARG A 1 432 ? 137.769 159.542 187.088 1.00 53.62 432 ARG A CA 1
ATOM 3333 C C . ARG A 1 432 ? 139.056 159.891 186.357 1.00 53.62 432 ARG A C 1
ATOM 3334 O O . ARG A 1 432 ? 140.133 159.384 186.689 1.00 53.62 432 ARG A O 1
ATOM 3342 N N . GLU A 1 433 ? 138.960 160.743 185.339 1.00 55.97 433 GLU A N 1
ATOM 3343 C CA . GLU A 1 433 ? 140.147 161.142 184.597 1.00 55.97 433 GLU A CA 1
ATOM 3344 C C . GLU A 1 433 ? 141.157 161.792 185.518 1.00 55.97 433 GLU A C 1
ATOM 3345 O O . GLU A 1 433 ? 142.351 161.475 185.481 1.00 55.97 433 GLU A O 1
ATOM 3351 N N . TRP A 1 434 ? 140.691 162.707 186.358 1.00 52.14 434 TRP A N 1
ATOM 3352 C CA . TRP A 1 434 ? 141.610 163.379 187.263 1.00 52.14 434 TRP A CA 1
ATOM 3353 C C . TRP A 1 434 ? 142.219 162.409 188.258 1.00 52.14 434 TRP A C 1
ATOM 3354 O O . TRP A 1 434 ? 143.407 162.507 188.569 1.00 52.14 434 TRP A O 1
ATOM 3365 N N . THR A 1 435 ? 141.432 161.469 188.775 1.00 48.36 435 THR A N 1
ATOM 3366 C CA . THR A 1 435 ? 141.986 160.514 189.723 1.00 48.36 435 THR A CA 1
ATOM 3367 C C . THR A 1 435 ? 143.074 159.678 189.082 1.00 48.36 435 THR A C 1
ATOM 3368 O O . THR A 1 435 ? 144.136 159.469 189.675 1.00 48.36 435 THR A O 1
ATOM 3372 N N . VAL A 1 436 ? 142.839 159.197 187.866 1.00 47.58 436 VAL A N 1
ATOM 3373 C CA . VAL A 1 436 ? 143.847 158.379 187.203 1.00 47.58 436 VAL A CA 1
ATOM 3374 C C . VAL A 1 436 ? 145.105 159.194 186.949 1.00 47.58 436 VAL A C 1
ATOM 3375 O O . VAL A 1 436 ? 146.224 158.749 187.233 1.00 47.58 436 VAL A O 1
ATOM 3379 N N . ALA A 1 437 ? 144.942 160.415 186.443 1.00 45.86 437 ALA A N 1
ATOM 3380 C CA . ALA A 1 437 ? 146.106 161.239 186.144 1.00 45.86 437 ALA A CA 1
ATOM 3381 C C . ALA A 1 437 ? 146.896 161.560 187.402 1.00 45.86 437 ALA A C 1
ATOM 3382 O O . ALA A 1 437 ? 148.127 161.584 187.376 1.00 45.86 437 ALA A O 1
ATOM 3384 N N . LEU A 1 438 ? 146.208 161.816 188.511 1.00 46.13 438 LEU A N 1
ATOM 3385 C CA . LEU A 1 438 ? 146.902 162.150 189.745 1.00 46.13 438 LEU A CA 1
ATOM 3386 C C . LEU A 1 438 ? 147.592 160.945 190.350 1.00 46.13 438 LEU A C 1
ATOM 3387 O O . LEU A 1 438 ? 148.653 161.085 190.959 1.00 46.13 438 LEU A O 1
ATOM 3392 N N . ALA A 1 439 ? 147.002 159.765 190.232 1.00 47.28 439 ALA A N 1
ATOM 3393 C CA . ALA A 1 439 ? 147.673 158.591 190.755 1.00 47.28 439 ALA A CA 1
ATOM 3394 C C . ALA A 1 439 ? 148.820 158.149 189.872 1.00 47.28 439 ALA A C 1
ATOM 3395 O O . ALA A 1 439 ? 149.693 157.417 190.339 1.00 47.28 439 ALA A O 1
ATOM 3397 N N . ALA A 1 440 ? 148.841 158.571 188.613 1.00 48.30 440 ALA A N 1
ATOM 3398 C CA . ALA A 1 440 ? 149.921 158.172 187.726 1.00 48.30 440 ALA A CA 1
ATOM 3399 C C . ALA A 1 440 ? 151.184 158.996 187.903 1.00 48.30 440 ALA A C 1
ATOM 3400 O O . ALA A 1 440 ? 152.197 158.668 187.285 1.00 48.30 440 ALA A O 1
ATOM 3402 N N . VAL A 1 441 ? 151.158 160.052 188.711 1.00 46.86 441 VAL A N 1
ATOM 3403 C CA . VAL A 1 441 ? 152.329 160.889 188.916 1.00 46.86 441 VAL A CA 1
ATOM 3404 C C . VAL A 1 441 ? 152.879 160.747 190.319 1.00 46.86 441 VAL A C 1
ATOM 3405 O O . VAL A 1 441 ? 153.680 161.576 190.751 1.00 46.86 441 VAL A O 1
ATOM 3409 N N . GLY A 1 442 ? 152.463 159.726 191.049 1.00 49.18 442 GLY A N 1
ATOM 3410 C CA . GLY A 1 442 ? 152.967 159.492 192.376 1.00 49.18 442 GLY A CA 1
ATOM 3411 C C . GLY A 1 442 ? 152.164 160.121 193.486 1.00 49.18 442 GLY A C 1
ATOM 3412 O O . GLY A 1 442 ? 152.347 159.742 194.644 1.00 49.18 442 GLY A O 1
ATOM 3413 N N . LEU A 1 443 ? 151.275 161.056 193.180 1.00 47.24 443 LEU A N 1
ATOM 3414 C CA . LEU A 1 443 ? 150.501 161.694 194.226 1.00 47.24 443 LEU A CA 1
ATOM 3415 C C . LEU A 1 443 ? 149.486 160.718 194.801 1.00 47.24 443 LEU A C 1
ATOM 3416 O O . LEU A 1 443 ? 149.281 159.619 194.289 1.00 47.24 443 LEU A O 1
ATOM 3421 N N . ASP A 1 444 ? 148.851 161.129 195.889 1.00 52.58 444 ASP A N 1
ATOM 3422 C CA . ASP A 1 444 ? 147.783 160.349 196.496 1.00 52.58 444 ASP A CA 1
ATOM 3423 C C . ASP A 1 444 ? 146.468 161.053 196.231 1.00 52.58 444 ASP A C 1
ATOM 3424 O O . ASP A 1 444 ? 146.203 162.094 196.846 1.00 52.58 444 ASP A O 1
ATOM 3429 N N . PRO A 1 445 ? 145.607 160.537 195.354 1.00 48.87 445 PRO A N 1
ATOM 3430 C CA . PRO A 1 445 ? 144.450 161.320 194.913 1.00 48.87 445 PRO A CA 1
ATOM 3431 C C . PRO A 1 445 ? 143.432 161.590 195.991 1.00 48.87 445 PRO A C 1
ATOM 3432 O O . PRO A 1 445 ? 142.470 162.313 195.722 1.00 48.87 445 PRO A O 1
ATOM 3436 N N . TYR A 1 446 ? 143.584 161.044 197.189 1.00 51.85 446 TYR A N 1
ATOM 3437 C CA . TYR A 1 446 ? 142.543 161.196 198.189 1.00 51.85 446 TYR A CA 1
ATOM 3438 C C . TYR A 1 446 ? 142.859 162.221 199.258 1.00 51.85 446 TYR A C 1
ATOM 3439 O O . TYR A 1 446 ? 141.946 162.637 199.973 1.00 51.85 446 TYR A O 1
ATOM 3448 N N . ARG A 1 447 ? 144.108 162.626 199.408 1.00 53.48 447 ARG A N 1
ATOM 3449 C CA . ARG A 1 447 ? 144.463 163.616 200.415 1.00 53.48 447 ARG A CA 1
ATOM 3450 C C . ARG A 1 447 ? 144.425 164.977 199.752 1.00 53.48 447 ARG A C 1
ATOM 3451 O O . ARG A 1 447 ? 145.323 165.326 198.986 1.00 53.48 447 ARG A O 1
ATOM 3459 N N . GLY A 1 448 ? 143.386 165.746 200.041 1.00 55.84 448 GLY A N 1
ATOM 3460 C CA . GLY A 1 448 ? 143.167 167.027 199.404 1.00 55.84 448 GLY A CA 1
ATOM 3461 C C . GLY A 1 448 ? 143.354 168.160 200.388 1.00 55.84 448 GLY A C 1
ATOM 3462 O O . GLY A 1 448 ? 143.225 167.977 201.598 1.00 55.84 448 GLY A O 1
ATOM 3463 N N . PHE A 1 449 ? 143.655 169.337 199.857 1.00 60.22 449 PHE A N 1
ATOM 3464 C CA . PHE A 1 449 ? 143.875 170.516 200.677 1.00 60.22 449 PHE A CA 1
ATOM 3465 C C . PHE A 1 449 ? 142.591 171.283 200.936 1.00 60.22 449 PHE A C 1
ATOM 3466 O O . PHE A 1 449 ? 142.411 171.846 202.019 1.00 60.22 449 PHE A O 1
ATOM 3474 N N . TYR A 1 450 ? 141.690 171.308 199.962 1.00 61.97 450 TYR A N 1
ATOM 3475 C CA . TYR A 1 450 ? 140.448 172.058 200.058 1.00 61.97 450 TYR A CA 1
ATOM 3476 C C . TYR A 1 450 ? 139.281 171.159 200.444 1.00 61.97 450 TYR A C 1
ATOM 3477 O O . TYR A 1 450 ? 138.613 171.399 201.451 1.00 61.97 450 TYR A O 1
ATOM 3486 N N . HIS A 1 451 ? 139.029 170.123 199.657 1.00 59.68 451 HIS A N 1
ATOM 3487 C CA . HIS A 1 451 ? 137.875 169.272 199.872 1.00 59.68 451 HIS A CA 1
ATOM 3488 C C . HIS A 1 451 ? 138.146 168.254 200.968 1.00 59.68 451 HIS A C 1
ATOM 3489 O O . HIS A 1 451 ? 139.289 167.977 201.329 1.00 59.68 451 HIS A O 1
ATOM 3496 N N . GLN A 1 452 ? 137.075 167.701 201.496 1.00 63.78 452 GLN A N 1
ATOM 3497 C CA . GLN A 1 452 ? 137.189 166.650 202.479 1.00 63.78 452 GLN A CA 1
ATOM 3498 C C . GLN A 1 452 ? 136.896 165.304 201.841 1.00 63.78 452 GLN A C 1
ATOM 3499 O O . GLN A 1 452 ? 136.073 165.212 200.929 1.00 63.78 452 GLN A O 1
ATOM 3505 N N . PRO A 1 453 ? 137.552 164.239 202.290 1.00 63.17 453 PRO A N 1
ATOM 3506 C CA . PRO A 1 453 ? 137.373 162.944 201.634 1.00 63.17 453 PRO A CA 1
ATOM 3507 C C . PRO A 1 453 ? 136.006 162.365 201.953 1.00 63.17 453 PRO A C 1
ATOM 3508 O O . PRO A 1 453 ? 135.575 162.355 203.106 1.00 63.17 453 PRO A O 1
ATOM 3512 N N . ARG A 1 454 ? 135.322 161.895 200.917 1.00 67.91 454 ARG A N 1
ATOM 3513 C CA . ARG A 1 454 ? 134.066 161.192 201.095 1.00 67.91 454 ARG A CA 1
ATOM 3514 C C . ARG A 1 454 ? 133.875 160.246 199.923 1.00 67.91 454 ARG A C 1
ATOM 3515 O O . ARG A 1 454 ? 134.491 160.404 198.868 1.00 67.91 454 ARG A O 1
ATOM 3523 N N . PHE A 1 455 ? 133.016 159.252 200.130 1.00 68.50 455 PHE A N 1
ATOM 3524 C CA . PHE A 1 455 ? 132.998 158.085 199.262 1.00 68.50 455 PHE A CA 1
ATOM 3525 C C . PHE A 1 455 ? 132.684 158.463 197.825 1.00 68.50 455 PHE A C 1
ATOM 3526 O O . PHE A 1 455 ? 131.791 159.265 197.553 1.00 68.50 455 PHE A O 1
ATOM 3534 N N . GLY A 1 456 ? 133.429 157.867 196.902 1.00 66.44 456 GLY A N 1
ATOM 3535 C CA . GLY A 1 456 ? 133.201 158.045 195.491 1.00 66.44 456 GLY A CA 1
ATOM 3536 C C . GLY A 1 456 ? 133.771 159.307 194.908 1.00 66.44 456 GLY A C 1
ATOM 3537 O O . GLY A 1 456 ? 133.708 159.489 193.689 1.00 66.44 456 GLY A O 1
ATOM 3538 N N . ARG A 1 457 ? 134.332 160.189 195.729 1.00 65.76 457 ARG A N 1
ATOM 3539 C CA . ARG A 1 457 ? 134.813 161.484 195.263 1.00 65.76 457 ARG A CA 1
ATOM 3540 C C . ARG A 1 457 ? 136.132 161.783 195.955 1.00 65.76 457 ARG A C 1
ATOM 3541 O O . ARG A 1 457 ? 136.159 162.337 197.060 1.00 65.76 457 ARG A O 1
ATOM 3549 N N . PRO A 1 458 ? 137.252 161.415 195.337 1.00 54.25 458 PRO A N 1
ATOM 3550 C CA . PRO A 1 458 ? 138.553 161.633 195.971 1.00 54.25 458 PRO A CA 1
ATOM 3551 C C . PRO A 1 458 ? 138.787 163.108 196.215 1.00 54.25 458 PRO A C 1
ATOM 3552 O O . PRO A 1 458 ? 138.444 163.950 195.390 1.00 54.25 458 PRO A O 1
ATOM 3556 N N . ALA A 1 459 ? 139.392 163.421 197.352 1.00 51.36 459 ALA A N 1
ATOM 3557 C CA . ALA A 1 459 ? 139.443 164.811 197.766 1.00 51.36 459 ALA A CA 1
ATOM 3558 C C . ALA A 1 459 ? 140.398 165.646 196.936 1.00 51.36 459 ALA A C 1
ATOM 3559 O O . ALA A 1 459 ? 140.293 166.871 196.959 1.00 51.36 459 ALA A O 1
ATOM 3561 N N . LEU A 1 460 ? 141.330 165.039 196.216 1.00 48.96 460 LEU A N 1
ATOM 3562 C CA . LEU A 1 460 ? 142.260 165.840 195.436 1.00 48.96 460 LEU A CA 1
ATOM 3563 C C . LEU A 1 460 ? 141.856 165.964 193.983 1.00 48.96 460 LEU A C 1
ATOM 3564 O O . LEU A 1 460 ? 142.098 167.007 193.372 1.00 48.96 460 LEU A O 1
ATOM 3569 N N . ALA A 1 461 ? 141.248 164.933 193.408 1.00 49.11 461 ALA A N 1
ATOM 3570 C CA . ALA A 1 461 ? 140.689 165.094 192.078 1.00 49.11 461 ALA A CA 1
ATOM 3571 C C . ALA A 1 461 ? 139.586 166.134 192.088 1.00 49.11 461 ALA A C 1
ATOM 3572 O O . ALA A 1 461 ? 139.519 166.984 191.197 1.00 49.11 461 ALA A O 1
ATOM 3574 N N . LEU A 1 462 ? 138.717 166.094 193.096 1.00 54.11 462 LEU A N 1
ATOM 3575 C CA . LEU A 1 462 ? 137.701 167.129 193.226 1.00 54.11 462 LEU A CA 1
ATOM 3576 C C . LEU A 1 462 ? 138.324 168.506 193.325 1.00 54.11 462 LEU A C 1
ATOM 3577 O O . LEU A 1 462 ? 137.729 169.485 192.872 1.00 54.11 462 LEU A O 1
ATOM 3582 N N . ASP A 1 463 ? 139.504 168.607 193.929 1.00 53.95 463 ASP A N 1
ATOM 3583 C CA . ASP A 1 463 ? 140.174 169.895 194.020 1.00 53.95 463 ASP A CA 1
ATOM 3584 C C . ASP A 1 463 ? 140.679 170.334 192.662 1.00 53.95 463 ASP A C 1
ATOM 3585 O O . ASP A 1 463 ? 140.222 171.336 192.108 1.00 53.95 463 ASP A O 1
ATOM 3590 N N . MET A 1 464 ? 141.599 169.581 192.092 1.00 52.69 464 MET A N 1
ATOM 3591 C CA . MET A 1 464 ? 142.251 170.061 190.889 1.00 52.69 464 MET A CA 1
ATOM 3592 C C . MET A 1 464 ? 141.367 169.989 189.662 1.00 52.69 464 MET A C 1
ATOM 3593 O O . MET A 1 464 ? 141.798 170.418 188.592 1.00 52.69 464 MET A O 1
ATOM 3598 N N . MET A 1 465 ? 140.162 169.455 189.768 1.00 56.09 465 MET A N 1
ATOM 3599 C CA . MET A 1 465 ? 139.230 169.565 188.666 1.00 56.09 465 MET A CA 1
ATOM 3600 C C . MET A 1 465 ? 138.450 170.865 188.692 1.00 56.09 465 MET A C 1
ATOM 3601 O O . MET A 1 465 ? 137.802 171.189 187.695 1.00 56.09 465 MET A O 1
ATOM 3606 N N . GLU A 1 466 ? 138.499 171.619 189.789 1.00 57.46 466 GLU A N 1
ATOM 3607 C CA . GLU A 1 466 ? 137.669 172.818 189.890 1.00 57.46 466 GLU A CA 1
ATOM 3608 C C . GLU A 1 466 ? 137.933 173.814 188.771 1.00 57.46 466 GLU A C 1
ATOM 3609 O O . GLU A 1 466 ? 136.961 174.309 188.180 1.00 57.46 466 GLU A O 1
ATOM 3615 N N . PRO A 1 467 ? 139.171 174.160 188.425 1.00 54.94 467 PRO A N 1
ATOM 3616 C CA . PRO A 1 467 ? 139.360 174.998 187.239 1.00 54.94 467 PRO A CA 1
ATOM 3617 C C . PRO A 1 467 ? 138.848 174.361 185.969 1.00 54.94 467 PRO A C 1
ATOM 3618 O O . PRO A 1 467 ? 138.427 175.079 185.058 1.00 54.94 467 PRO A O 1
ATOM 3622 N N . PHE A 1 468 ? 138.872 173.042 185.867 1.00 53.88 468 PHE A N 1
ATOM 3623 C CA . PHE A 1 468 ? 138.578 172.393 184.602 1.00 53.88 468 PHE A CA 1
ATOM 3624 C C . PHE A 1 468 ? 137.121 172.018 184.434 1.00 53.88 468 PHE A C 1
ATOM 3625 O O . PHE A 1 468 ? 136.761 171.491 183.381 1.00 53.88 468 PHE A O 1
ATOM 3633 N N . ARG A 1 469 ? 136.274 172.260 185.431 1.00 57.21 469 ARG A N 1
ATOM 3634 C CA . ARG A 1 469 ? 134.856 171.962 185.250 1.00 57.21 469 ARG A CA 1
ATOM 3635 C C . ARG A 1 469 ? 134.273 172.721 184.069 1.00 57.21 469 ARG A C 1
ATOM 3636 O O . ARG A 1 469 ? 133.775 172.075 183.132 1.00 57.21 469 ARG A O 1
ATOM 3644 N N . PRO A 1 470 ? 134.340 174.054 184.009 1.00 58.27 470 PRO A N 1
ATOM 3645 C CA . PRO A 1 470 ? 133.767 174.744 182.851 1.00 58.27 470 PRO A CA 1
ATOM 3646 C C . PRO A 1 470 ? 134.429 174.392 181.540 1.00 58.27 470 PRO A C 1
ATOM 3647 O O . PRO A 1 470 ? 133.754 174.376 180.508 1.00 58.27 470 PRO A O 1
ATOM 3651 N N . LEU A 1 471 ? 135.725 174.110 181.532 1.00 58.99 471 LEU A N 1
ATOM 3652 C CA . LEU A 1 471 ? 136.389 173.900 180.254 1.00 58.99 471 LEU A CA 1
ATOM 3653 C C . LEU A 1 471 ? 136.085 172.542 179.655 1.00 58.99 471 LEU A C 1
ATOM 3654 O O . LEU A 1 471 ? 136.052 172.412 178.429 1.00 58.99 471 LEU A O 1
ATOM 3659 N N . ILE A 1 472 ? 135.905 171.517 180.477 1.00 59.11 472 ILE A N 1
ATOM 3660 C CA . ILE A 1 472 ? 135.708 170.157 179.994 1.00 59.11 472 ILE A CA 1
ATOM 3661 C C . ILE A 1 472 ? 134.278 169.694 180.211 1.00 59.11 472 ILE A C 1
ATOM 3662 O O . ILE A 1 472 ? 133.569 169.389 179.256 1.00 59.11 472 ILE A O 1
ATOM 3667 N N . ALA A 1 473 ? 133.820 169.670 181.457 1.00 60.96 473 ALA A N 1
ATOM 3668 C CA . ALA A 1 473 ? 132.500 169.120 181.729 1.00 60.96 473 ALA A CA 1
ATOM 3669 C C . ALA A 1 473 ? 131.406 169.981 181.113 1.00 60.96 473 ALA A C 1
ATOM 3670 O O . ALA A 1 473 ? 130.627 169.515 180.271 1.00 60.96 473 ALA A O 1
ATOM 3672 N N . ASP A 1 474 ? 131.328 171.243 181.528 1.00 64.45 474 ASP A N 1
ATOM 3673 C CA . ASP A 1 474 ? 130.279 172.118 181.026 1.00 64.45 474 ASP A CA 1
ATOM 3674 C C . ASP A 1 474 ? 130.406 172.326 179.530 1.00 64.45 474 ASP A C 1
ATOM 3675 O O . ASP A 1 474 ? 129.401 172.388 178.818 1.00 64.45 474 ASP A O 1
ATOM 3680 N N . SER A 1 475 ? 131.630 172.447 179.031 1.00 64.25 475 SER A N 1
ATOM 3681 C CA . SER A 1 475 ? 131.805 172.606 177.598 1.00 64.25 475 SER A CA 1
ATOM 3682 C C . SER A 1 475 ? 131.302 171.386 176.847 1.00 64.25 475 SER A C 1
ATOM 3683 O O . SER A 1 475 ? 130.694 171.518 175.782 1.00 64.25 475 SER A O 1
ATOM 3686 N N . THR A 1 476 ? 131.552 170.188 177.372 1.00 65.55 476 THR A N 1
ATOM 3687 C CA . THR A 1 476 ? 131.055 168.996 176.704 1.00 65.55 476 THR A CA 1
ATOM 3688 C C . THR A 1 476 ? 129.541 168.956 176.716 1.00 65.55 476 THR A C 1
ATOM 3689 O O . THR A 1 476 ? 128.922 168.607 175.709 1.00 65.55 476 THR A O 1
ATOM 3693 N N . VAL A 1 477 ? 128.926 169.309 177.843 1.00 67.16 477 VAL A N 1
ATOM 3694 C CA . VAL A 1 477 ? 127.468 169.339 177.897 1.00 67.16 477 VAL A CA 1
ATOM 3695 C C . VAL A 1 477 ? 126.926 170.306 176.857 1.00 67.16 477 VAL A C 1
ATOM 3696 O O . VAL A 1 477 ? 125.991 169.990 176.110 1.00 67.16 477 VAL A O 1
ATOM 3700 N N . LEU A 1 478 ? 127.515 171.495 176.784 1.00 72.23 478 LEU A N 1
ATOM 3701 C CA . LEU A 1 478 ? 127.019 172.512 175.869 1.00 72.23 478 LEU A CA 1
ATOM 3702 C C . LEU A 1 478 ? 127.176 172.074 174.426 1.00 72.23 478 LEU A C 1
ATOM 3703 O O . LEU A 1 478 ? 126.249 172.204 173.623 1.00 72.23 478 LEU A O 1
ATOM 3708 N N . MET A 1 479 ? 128.348 171.562 174.072 1.00 74.74 479 MET A N 1
ATOM 3709 C CA . MET A 1 479 ? 128.569 171.140 172.698 1.00 74.74 479 MET A CA 1
ATOM 3710 C C . MET A 1 479 ? 127.673 169.965 172.340 1.00 74.74 479 MET A C 1
ATOM 3711 O O . MET A 1 479 ? 127.185 169.873 171.208 1.00 74.74 479 MET A O 1
ATOM 3716 N N . ALA A 1 480 ? 127.424 169.070 173.296 1.00 76.89 480 ALA A N 1
ATOM 3717 C CA . ALA A 1 480 ? 126.555 167.933 173.029 1.00 76.89 480 ALA A CA 1
ATOM 3718 C C . ALA A 1 480 ? 125.127 168.379 172.768 1.00 76.89 480 ALA A C 1
ATOM 3719 O O . ALA A 1 480 ? 124.489 167.908 171.821 1.00 76.89 480 ALA A O 1
ATOM 3721 N N . ILE A 1 481 ? 124.601 169.283 173.592 1.00 76.89 481 ILE A N 1
ATOM 3722 C CA . ILE A 1 481 ? 123.233 169.733 173.361 1.00 76.89 481 ILE A CA 1
ATOM 3723 C C . ILE A 1 481 ? 123.135 170.543 172.077 1.00 76.89 481 ILE A C 1
ATOM 3724 O O . ILE A 1 481 ? 122.229 170.328 171.265 1.00 76.89 481 ILE A O 1
ATOM 3729 N N . ASN A 1 482 ? 124.064 171.474 171.858 1.00 82.06 482 ASN A N 1
ATOM 3730 C CA . ASN A 1 482 ? 123.980 172.339 170.687 1.00 82.06 482 ASN A CA 1
ATOM 3731 C C . ASN A 1 482 ? 124.095 171.543 169.395 1.00 82.06 482 ASN A C 1
ATOM 3732 O O . ASN A 1 482 ? 123.280 171.710 168.483 1.00 82.06 482 ASN A O 1
ATOM 3737 N N . ASN A 1 483 ? 125.087 170.659 169.300 1.00 82.44 483 ASN A N 1
ATOM 3738 C CA . ASN A 1 483 ? 125.288 169.940 168.051 1.00 82.44 483 ASN A CA 1
ATOM 3739 C C . ASN A 1 483 ? 124.210 168.902 167.794 1.00 82.44 483 ASN A C 1
ATOM 3740 O O . ASN A 1 483 ? 124.175 168.326 166.703 1.00 82.44 483 ASN A O 1
ATOM 3745 N N . GLY A 1 484 ? 123.345 168.644 168.767 1.00 85.25 484 GLY A N 1
ATOM 3746 C CA . GLY A 1 484 ? 122.321 167.639 168.606 1.00 85.25 484 GLY A CA 1
ATOM 3747 C C . GLY A 1 484 ? 122.746 166.241 168.979 1.00 85.25 484 GLY A C 1
ATOM 3748 O O . GLY A 1 484 ? 122.108 165.276 168.550 1.00 85.25 484 GLY A O 1
ATOM 3749 N N . GLU A 1 485 ? 123.821 166.095 169.750 1.00 85.20 485 GLU A N 1
ATOM 3750 C CA . GLU A 1 485 ? 124.143 164.790 170.312 1.00 85.20 485 GLU A CA 1
ATOM 3751 C C . GLU A 1 485 ? 122.980 164.243 171.121 1.00 85.20 485 GLU A C 1
ATOM 3752 O O . GLU A 1 485 ? 122.677 163.050 171.048 1.00 85.20 485 GLU A O 1
ATOM 3758 N N . ILE A 1 486 ? 122.317 165.098 171.894 1.00 83.87 486 ILE A N 1
ATOM 3759 C CA . ILE A 1 486 ? 121.268 164.698 172.816 1.00 83.87 486 ILE A CA 1
ATOM 3760 C C . ILE A 1 486 ? 120.053 165.565 172.553 1.00 83.87 486 ILE A C 1
ATOM 3761 O O . ILE A 1 486 ? 120.164 166.793 172.491 1.00 83.87 486 ILE A O 1
ATOM 3766 N N . ARG A 1 487 ? 118.905 164.927 172.371 1.00 88.03 487 ARG A N 1
ATOM 3767 C CA . ARG A 1 487 ? 117.622 165.605 172.402 1.00 88.03 487 ARG A CA 1
ATOM 3768 C C . ARG A 1 487 ? 116.771 164.914 173.458 1.00 88.03 487 ARG A C 1
ATOM 3769 O O . ARG A 1 487 ? 117.235 164.016 174.164 1.00 88.03 487 ARG A O 1
ATOM 3777 N N . THR A 1 488 ? 115.515 165.335 173.576 1.00 91.06 488 THR A N 1
ATOM 3778 C CA . THR A 1 488 ? 114.702 164.893 174.702 1.00 91.06 488 THR A CA 1
ATOM 3779 C C . THR A 1 488 ? 114.425 163.399 174.644 1.00 91.06 488 THR A C 1
ATOM 3780 O O . THR A 1 488 ? 114.308 162.744 175.686 1.00 91.06 488 THR A O 1
ATOM 3784 N N . GLY A 1 489 ? 114.308 162.844 173.439 1.00 88.08 489 GLY A N 1
ATOM 3785 C CA . GLY A 1 489 ? 114.007 161.430 173.320 1.00 88.08 489 GLY A CA 1
ATOM 3786 C C . GLY A 1 489 ? 115.065 160.547 173.946 1.00 88.08 489 GLY A C 1
ATOM 3787 O O . GLY A 1 489 ? 114.770 159.434 174.385 1.00 88.08 489 GLY A O 1
ATOM 3788 N N . ASP A 1 490 ? 116.303 161.036 174.012 1.00 85.62 490 ASP A N 1
ATOM 3789 C CA . ASP A 1 490 ? 117.404 160.233 174.524 1.00 85.62 490 ASP A CA 1
ATOM 3790 C C . ASP A 1 490 ? 117.261 159.916 176.002 1.00 85.62 490 ASP A C 1
ATOM 3791 O O . ASP A 1 490 ? 117.908 158.985 176.485 1.00 85.62 490 ASP A O 1
ATOM 3796 N N . PHE A 1 491 ? 116.447 160.657 176.733 1.00 88.47 491 PHE A N 1
ATOM 3797 C CA . PHE A 1 491 ? 116.322 160.411 178.157 1.00 88.47 491 PHE A CA 1
ATOM 3798 C C . PHE A 1 491 ? 115.167 159.469 178.448 1.00 88.47 491 PHE A C 1
ATOM 3799 O O . PHE A 1 491 ? 114.223 159.340 177.669 1.00 88.47 491 PHE A O 1
ATOM 3807 N N . VAL A 1 492 ? 115.261 158.800 179.589 1.00 93.54 492 VAL A N 1
ATOM 3808 C CA . VAL A 1 492 ? 114.183 157.978 180.114 1.00 93.54 492 VAL A CA 1
ATOM 3809 C C . VAL A 1 492 ? 113.946 158.363 181.563 1.00 93.54 492 VAL A C 1
ATOM 3810 O O . VAL A 1 492 ? 114.891 158.504 182.349 1.00 93.54 492 VAL A O 1
ATOM 3814 N N . ARG A 1 493 ? 112.681 158.552 181.907 1.00 98.26 493 ARG A N 1
ATOM 3815 C CA . ARG A 1 493 ? 112.319 158.871 183.271 1.00 98.26 493 ARG A CA 1
ATOM 3816 C C . ARG A 1 493 ? 112.524 157.657 184.163 1.00 98.26 493 ARG A C 1
ATOM 3817 O O . ARG A 1 493 ? 112.725 156.534 183.697 1.00 98.26 493 ARG A O 1
ATOM 3825 N N . SER A 1 494 ? 112.486 157.902 185.466 1.00 103.28 494 SER A N 1
ATOM 3826 C CA . SER A 1 494 ? 112.522 156.837 186.452 1.00 103.28 494 SER A CA 1
ATOM 3827 C C . SER A 1 494 ? 112.094 157.431 187.781 1.00 103.28 494 SER A C 1
ATOM 3828 O O . SER A 1 494 ? 112.117 158.651 187.970 1.00 103.28 494 SER A O 1
ATOM 3831 N N . ALA A 1 495 ? 111.710 156.547 188.703 1.00 108.60 495 ALA A N 1
ATOM 3832 C CA . ALA A 1 495 ? 111.320 156.995 190.033 1.00 108.60 495 ALA A CA 1
ATOM 3833 C C . ALA A 1 495 ? 112.412 157.836 190.673 1.00 108.60 495 ALA A C 1
ATOM 3834 O O . ALA A 1 495 ? 112.118 158.808 191.379 1.00 108.60 495 ALA A O 1
ATOM 3836 N N . GLY A 1 496 ? 113.675 157.486 190.435 1.00 106.34 496 GLY A N 1
ATOM 3837 C CA . GLY A 1 496 ? 114.759 158.314 190.932 1.00 106.34 496 GLY A CA 1
ATOM 3838 C C . GLY A 1 496 ? 114.807 159.677 190.266 1.00 106.34 496 GLY A C 1
ATOM 3839 O O . GLY A 1 496 ? 114.948 160.703 190.936 1.00 106.34 496 GLY A O 1
ATOM 3840 N N . GLY A 1 497 ? 114.671 159.710 188.942 1.00 102.07 497 GLY A N 1
ATOM 3841 C CA . GLY A 1 497 ? 114.887 160.947 188.216 1.00 102.07 497 GLY A CA 1
ATOM 3842 C C . GLY A 1 497 ? 114.974 160.764 186.717 1.00 102.07 497 GLY A C 1
ATOM 3843 O O . GLY A 1 497 ? 114.066 160.202 186.106 1.00 102.07 497 GLY A O 1
ATOM 3844 N N . CYS A 1 498 ? 116.049 161.252 186.109 1.00 96.46 498 CYS A N 1
ATOM 3845 C CA . CYS A 1 498 ? 116.269 161.130 184.676 1.00 96.46 498 CYS A CA 1
ATOM 3846 C C . CYS A 1 498 ? 117.507 160.282 184.434 1.00 96.46 498 CYS A C 1
ATOM 3847 O O . CYS A 1 498 ? 118.462 160.345 185.212 1.00 96.46 498 CYS A O 1
ATOM 3850 N N . ASN A 1 499 ? 117.494 159.492 183.368 1.00 92.22 499 ASN A N 1
ATOM 3851 C CA . ASN A 1 499 ? 118.669 158.739 182.965 1.00 92.22 499 ASN A CA 1
ATOM 3852 C C . ASN A 1 499 ? 118.752 158.736 181.450 1.00 92.22 499 ASN A C 1
ATOM 3853 O O . ASN A 1 499 ? 117.855 159.220 180.761 1.00 92.22 499 ASN A O 1
ATOM 3858 N N . LEU A 1 500 ? 119.829 158.169 180.926 1.00 83.59 500 LEU A N 1
ATOM 3859 C CA . LEU A 1 500 ? 120.078 158.163 179.496 1.00 83.59 500 LEU A CA 1
ATOM 3860 C C . LEU A 1 500 ? 119.945 156.755 178.940 1.00 83.59 500 LEU A C 1
ATOM 3861 O O . LEU A 1 500 ? 120.331 155.783 179.592 1.00 83.59 500 LEU A O 1
ATOM 3866 N N . THR A 1 501 ? 119.397 156.650 177.736 1.00 83.83 501 THR A N 1
ATOM 3867 C CA . THR A 1 501 ? 119.416 155.387 177.024 1.00 83.83 501 THR A CA 1
ATOM 3868 C C . THR A 1 501 ? 120.835 155.057 176.584 1.00 83.83 501 THR A C 1
ATOM 3869 O O . THR A 1 501 ? 121.721 155.913 176.562 1.00 83.83 501 THR A O 1
ATOM 3873 N N . ASP A 1 502 ? 121.046 153.793 176.221 1.00 81.73 502 ASP A N 1
ATOM 3874 C CA . ASP A 1 502 ? 122.373 153.374 175.794 1.00 81.73 502 ASP A CA 1
ATOM 3875 C C . ASP A 1 502 ? 122.822 154.153 174.570 1.00 81.73 502 ASP A C 1
ATOM 3876 O O . ASP A 1 502 ? 123.992 154.542 174.464 1.00 81.73 502 ASP A O 1
ATOM 3881 N N . SER A 1 503 ? 121.909 154.394 173.633 1.00 81.42 503 SER A N 1
ATOM 3882 C CA . SER A 1 503 ? 122.257 155.226 172.490 1.00 81.42 503 SER A CA 1
ATOM 3883 C C . SER A 1 503 ? 122.718 156.602 172.932 1.00 81.42 503 SER A C 1
ATOM 3884 O O . SER A 1 503 ? 123.553 157.219 172.266 1.00 81.42 503 SER A O 1
ATOM 3887 N N . ALA A 1 504 ? 122.164 157.114 174.032 1.00 79.24 504 ALA A N 1
ATOM 3888 C CA . ALA A 1 504 ? 122.616 158.392 174.554 1.00 79.24 504 ALA A CA 1
ATOM 3889 C C . ALA A 1 504 ? 123.961 158.271 175.244 1.00 79.24 504 ALA A C 1
ATOM 3890 O O . ALA A 1 504 ? 124.822 159.139 175.082 1.00 79.24 504 ALA A O 1
ATOM 3892 N N . ARG A 1 505 ? 124.148 157.223 176.040 1.00 74.19 505 ARG A N 1
ATOM 3893 C CA . ARG A 1 505 ? 125.380 157.109 176.803 1.00 74.19 505 ARG A CA 1
ATOM 3894 C C . ARG A 1 505 ? 126.577 156.943 175.888 1.00 74.19 505 ARG A C 1
ATOM 3895 O O . ARG A 1 505 ? 127.618 157.562 176.115 1.00 74.19 505 ARG A O 1
ATOM 3903 N N . LYS A 1 506 ? 126.449 156.136 174.840 1.00 71.69 506 LYS A N 1
ATOM 3904 C CA . LYS A 1 506 ? 127.579 155.962 173.936 1.00 71.69 506 LYS A CA 1
ATOM 3905 C C . LYS A 1 506 ? 127.939 157.268 173.245 1.00 71.69 506 LYS A C 1
ATOM 3906 O O . LYS A 1 506 ? 129.118 157.625 173.154 1.00 71.69 506 LYS A O 1
ATOM 3912 N N . ARG A 1 507 ? 126.941 158.001 172.759 1.00 74.92 507 ARG A N 1
ATOM 3913 C CA . ARG A 1 507 ? 127.234 159.256 172.078 1.00 74.92 507 ARG A CA 1
ATOM 3914 C C . ARG A 1 507 ? 127.842 160.271 173.031 1.00 74.92 507 ARG A C 1
ATOM 3915 O O . ARG A 1 507 ? 128.801 160.965 172.676 1.00 74.92 507 ARG A O 1
ATOM 3923 N N . PHE A 1 508 ? 127.307 160.372 174.246 1.00 66.77 508 PHE A N 1
ATOM 3924 C CA . PHE A 1 508 ? 127.841 161.338 175.195 1.00 66.77 508 PHE A CA 1
ATOM 3925 C C . PHE A 1 508 ? 129.265 160.996 175.590 1.00 66.77 508 PHE A C 1
ATOM 3926 O O . PHE A 1 508 ? 130.114 161.884 175.707 1.00 66.77 508 PHE A O 1
ATOM 3934 N N . ILE A 1 509 ? 129.545 159.717 175.819 1.00 62.26 509 ILE A N 1
ATOM 3935 C CA . ILE A 1 509 ? 130.897 159.321 176.176 1.00 62.26 509 ILE A CA 1
ATOM 3936 C C . ILE A 1 509 ? 131.847 159.595 175.024 1.00 62.26 509 ILE A C 1
ATOM 3937 O O . ILE A 1 509 ? 132.982 160.033 175.231 1.00 62.26 509 ILE A O 1
ATOM 3942 N N . ALA A 1 510 ? 131.404 159.355 173.793 1.00 63.00 510 ALA A N 1
ATOM 3943 C CA . ALA A 1 510 ? 132.253 159.680 172.655 1.00 63.00 510 ALA A CA 1
ATOM 3944 C C . ALA A 1 510 ? 132.529 161.172 172.597 1.00 63.00 510 ALA A C 1
ATOM 3945 O O . ALA A 1 510 ? 133.646 161.593 172.280 1.00 63.00 510 ALA A O 1
ATOM 3947 N N . GLY A 1 511 ? 131.521 161.987 172.897 1.00 64.96 511 GLY A N 1
ATOM 3948 C CA . GLY A 1 511 ? 131.737 163.424 172.923 1.00 64.96 511 GLY A CA 1
ATOM 3949 C C . GLY A 1 511 ? 132.736 163.838 173.983 1.00 64.96 511 GLY A C 1
ATOM 3950 O O . GLY A 1 511 ? 133.613 164.669 173.738 1.00 64.96 511 GLY A O 1
ATOM 3951 N N . PHE A 1 512 ? 132.623 163.257 175.173 1.00 60.98 512 PHE A N 1
ATOM 3952 C CA . PHE A 1 512 ? 133.570 163.573 176.233 1.00 60.98 512 PHE A CA 1
ATOM 3953 C C . PHE A 1 512 ? 134.978 163.162 175.839 1.00 60.98 512 PHE A C 1
ATOM 3954 O O . PHE A 1 512 ? 135.945 163.874 176.123 1.00 60.98 512 PHE A O 1
ATOM 3962 N N . GLU A 1 513 ? 135.116 162.007 175.195 1.00 64.96 513 GLU A N 1
ATOM 3963 C CA . GLU A 1 513 ? 136.431 161.580 174.737 1.00 64.96 513 GLU A CA 1
ATOM 3964 C C . GLU A 1 513 ? 136.995 162.553 173.717 1.00 64.96 513 GLU A C 1
ATOM 3965 O O . GLU A 1 513 ? 138.179 162.907 173.772 1.00 64.96 513 GLU A O 1
ATOM 3971 N N . ARG A 1 514 ? 136.164 162.996 172.776 1.00 66.76 514 ARG A N 1
ATOM 3972 C CA . ARG A 1 514 ? 136.633 163.962 171.794 1.00 66.76 514 ARG A CA 1
ATOM 3973 C C . ARG A 1 514 ? 137.080 165.240 172.474 1.00 66.76 514 ARG A C 1
ATOM 3974 O O . ARG A 1 514 ? 138.060 165.864 172.058 1.00 66.76 514 ARG A O 1
ATOM 3982 N N . ARG A 1 515 ? 136.372 165.647 173.524 1.00 62.50 515 ARG A N 1
ATOM 3983 C CA . ARG A 1 515 ? 136.799 166.821 174.273 1.00 62.50 515 ARG A CA 1
ATOM 3984 C C . ARG A 1 515 ? 138.150 166.595 174.929 1.00 62.50 515 ARG A C 1
ATOM 3985 O O . ARG A 1 515 ? 139.017 167.472 174.898 1.00 62.50 515 ARG A O 1
ATOM 3993 N N . MET A 1 516 ? 138.352 165.425 175.530 1.00 64.04 516 MET A N 1
ATOM 3994 C CA . MET A 1 516 ? 139.614 165.172 176.213 1.00 64.04 516 MET A CA 1
ATOM 3995 C C . MET A 1 516 ? 140.781 165.123 175.247 1.00 64.04 516 MET A C 1
ATOM 3996 O O . MET A 1 516 ? 141.886 165.536 175.601 1.00 64.04 516 MET A O 1
ATOM 4001 N N . GLU A 1 517 ? 140.575 164.624 174.035 1.00 66.25 517 GLU A N 1
ATOM 4002 C CA . GLU A 1 517 ? 141.655 164.571 173.061 1.00 66.25 517 GLU A CA 1
ATOM 4003 C C . GLU A 1 517 ? 141.680 165.791 172.152 1.00 66.25 517 GLU A C 1
ATOM 4004 O O . GLU A 1 517 ? 142.197 165.713 171.035 1.00 66.25 517 GLU A O 1
ATOM 4010 N N . GLN A 1 518 ? 141.141 166.914 172.607 1.00 68.61 518 GLN A N 1
ATOM 4011 C CA . GLN A 1 518 ? 141.045 168.126 171.808 1.00 68.61 518 GLN A CA 1
ATOM 4012 C C . GLN A 1 518 ? 142.121 169.111 172.230 1.00 68.61 518 GLN A C 1
ATOM 4013 O O . GLN A 1 518 ? 142.154 169.540 173.385 1.00 68.61 518 GLN A O 1
ATOM 4019 N N . GLU A 1 519 ? 142.977 169.490 171.288 1.00 71.95 519 GLU A N 1
ATOM 4020 C CA . GLU A 1 519 ? 144.136 170.312 171.598 1.00 71.95 519 GLU A CA 1
ATOM 4021 C C . GLU A 1 519 ? 143.736 171.730 171.971 1.00 71.95 519 GLU A C 1
ATOM 4022 O O . GLU A 1 519 ? 142.758 172.273 171.455 1.00 71.95 519 GLU A O 1
ATOM 4028 N N . VAL A 1 520 ? 144.501 172.327 172.879 1.00 69.96 520 VAL A N 1
ATOM 4029 C CA . VAL A 1 520 ? 144.387 173.728 173.239 1.00 69.96 520 VAL A CA 1
ATOM 4030 C C . VAL A 1 520 ? 145.782 174.334 173.220 1.00 69.96 520 VAL A C 1
ATOM 4031 O O . VAL A 1 520 ? 146.751 173.677 172.854 1.00 69.96 520 VAL A O 1
ATOM 4035 N N . THR A 1 521 ? 145.881 175.599 173.615 1.00 69.77 521 THR A N 1
ATOM 4036 C CA . THR A 1 521 ? 147.167 176.265 173.762 1.00 69.77 521 THR A CA 1
ATOM 4037 C C . THR A 1 521 ? 147.309 176.748 175.193 1.00 69.77 521 THR A C 1
ATOM 4038 O O . THR A 1 521 ? 146.449 177.478 175.692 1.00 69.77 521 THR A O 1
ATOM 4042 N N . HIS A 1 522 ? 148.386 176.349 175.837 1.00 67.73 522 HIS A N 1
ATOM 4043 C CA . HIS A 1 522 ? 148.603 176.723 177.223 1.00 67.73 522 HIS A CA 1
ATOM 4044 C C . HIS A 1 522 ? 148.782 178.231 177.332 1.00 67.73 522 HIS A C 1
ATOM 4045 O O . HIS A 1 522 ? 149.551 178.811 176.564 1.00 67.73 522 HIS A O 1
ATOM 4052 N N . PRO A 1 523 ? 148.082 178.899 178.246 1.00 67.04 523 PRO A N 1
ATOM 4053 C CA . PRO A 1 523 ? 148.288 180.344 178.398 1.00 67.04 523 PRO A CA 1
ATOM 4054 C C . PRO A 1 523 ? 149.710 180.716 178.755 1.00 67.04 523 PRO A C 1
ATOM 4055 O O . PRO A 1 523 ? 150.214 181.743 178.287 1.00 67.04 523 PRO A O 1
ATOM 4059 N N . ILE A 1 524 ? 150.377 179.905 179.566 1.00 67.05 524 ILE A N 1
ATOM 4060 C CA . ILE A 1 524 ? 151.672 180.283 180.112 1.00 67.05 524 ILE A CA 1
ATOM 4061 C C . ILE A 1 524 ? 152.802 179.863 179.191 1.00 67.05 524 ILE A C 1
ATOM 4062 O O . ILE A 1 524 ? 153.694 180.654 178.882 1.00 67.05 524 ILE A O 1
ATOM 4067 N N . PHE A 1 525 ? 152.787 178.619 178.728 1.00 68.44 525 PHE A N 1
ATOM 4068 C CA . PHE A 1 525 ? 153.882 178.107 177.924 1.00 68.44 525 PHE A CA 1
ATOM 4069 C C . PHE A 1 525 ? 153.637 178.215 176.429 1.00 68.44 525 PHE A C 1
ATOM 4070 O O . PHE A 1 525 ? 154.602 178.208 175.661 1.00 68.44 525 PHE A O 1
ATOM 4078 N N . LYS A 1 526 ? 152.383 178.311 176.002 1.00 70.69 526 LYS A N 1
ATOM 4079 C CA . LYS A 1 526 ? 152.032 178.581 174.612 1.00 70.69 526 LYS A CA 1
ATOM 4080 C C . LYS A 1 526 ? 152.533 177.486 173.671 1.00 70.69 526 LYS A C 1
ATOM 4081 O O . LYS A 1 526 ? 153.369 177.710 172.800 1.00 70.69 526 LYS A O 1
ATOM 4087 N N . TYR A 1 527 ? 151.998 176.286 173.860 1.00 72.43 527 TYR A N 1
ATOM 4088 C CA . TYR A 1 527 ? 152.124 175.233 172.866 1.00 72.43 527 TYR A CA 1
ATOM 4089 C C . TYR A 1 527 ? 150.845 174.413 172.843 1.00 72.43 527 TYR A C 1
ATOM 4090 O O . TYR A 1 527 ? 150.093 174.380 173.818 1.00 72.43 527 TYR A O 1
ATOM 4099 N N . THR A 1 528 ? 150.597 173.764 171.711 1.00 69.99 528 THR A N 1
ATOM 4100 C CA . THR A 1 528 ? 149.379 172.985 171.542 1.00 69.99 528 THR A CA 1
ATOM 4101 C C . THR A 1 528 ? 149.501 171.686 172.319 1.00 69.99 528 THR A C 1
ATOM 4102 O O . THR A 1 528 ? 150.388 170.873 172.049 1.00 69.99 528 THR A O 1
ATOM 4106 N N . ILE A 1 529 ? 148.610 171.488 173.282 1.00 65.89 529 ILE A N 1
ATOM 4107 C CA . ILE A 1 529 ? 148.629 170.319 174.147 1.00 65.89 529 ILE A CA 1
ATOM 4108 C C . ILE A 1 529 ? 147.201 169.823 174.312 1.00 65.89 529 ILE A C 1
ATOM 4109 O O . ILE A 1 529 ? 146.289 170.617 174.561 1.00 65.89 529 ILE A O 1
ATOM 4114 N N . SER A 1 530 ? 147.000 168.521 174.155 1.00 63.61 530 SER A N 1
ATOM 4115 C CA . SER A 1 530 ? 145.680 167.960 174.373 1.00 63.61 530 SER A CA 1
ATOM 4116 C C . SER A 1 530 ? 145.300 168.076 175.842 1.00 63.61 530 SER A C 1
ATOM 4117 O O . SER A 1 530 ? 146.151 168.210 176.718 1.00 63.61 530 SER A O 1
ATOM 4120 N N . TYR A 1 531 ? 143.998 168.037 176.110 1.00 61.07 531 TYR A N 1
ATOM 4121 C CA . TYR A 1 531 ? 143.540 168.167 177.486 1.00 61.07 531 TYR A CA 1
ATOM 4122 C C . TYR A 1 531 ? 144.044 167.021 178.345 1.00 61.07 531 TYR A C 1
ATOM 4123 O O . TYR A 1 531 ? 144.414 167.221 179.507 1.00 61.07 531 TYR A O 1
ATOM 4132 N N . ARG A 1 532 ? 144.057 165.810 177.796 1.00 61.65 532 ARG A N 1
ATOM 4133 C CA . ARG A 1 532 ? 144.519 164.665 178.565 1.00 61.65 532 ARG A CA 1
ATOM 4134 C C . ARG A 1 532 ? 145.979 164.820 178.956 1.00 61.65 532 ARG A C 1
ATOM 4135 O O . ARG A 1 532 ? 146.358 164.520 180.091 1.00 61.65 532 ARG A O 1
ATOM 4143 N N . ARG A 1 533 ? 146.817 165.282 178.030 1.00 66.90 533 ARG A N 1
ATOM 4144 C CA . ARG A 1 533 ? 148.199 165.578 178.382 1.00 66.90 533 ARG A CA 1
ATOM 4145 C C . ARG A 1 533 ? 148.269 166.721 179.376 1.00 66.90 533 ARG A C 1
ATOM 4146 O O . ARG A 1 533 ? 149.157 166.760 180.234 1.00 66.90 533 ARG A O 1
ATOM 4154 N N . LEU A 1 534 ? 147.352 167.671 179.259 1.00 58.11 534 LEU A N 1
ATOM 4155 C CA . LEU A 1 534 ? 147.392 168.834 180.126 1.00 58.11 534 LEU A CA 1
ATOM 4156 C C . LEU A 1 534 ? 147.127 168.443 181.567 1.00 58.11 534 LEU A C 1
ATOM 4157 O O . LEU A 1 534 ? 147.706 169.023 182.487 1.00 58.11 534 LEU A O 1
ATOM 4162 N N . LEU A 1 535 ? 146.254 167.465 181.788 1.00 55.75 535 LEU A N 1
ATOM 4163 C CA . LEU A 1 535 ? 146.008 167.022 183.153 1.00 55.75 535 LEU A CA 1
ATOM 4164 C C . LEU A 1 535 ? 147.274 166.454 183.777 1.00 55.75 535 LEU A C 1
ATOM 4165 O O . LEU A 1 535 ? 147.594 166.752 184.933 1.00 55.75 535 LEU A O 1
ATOM 4170 N N . GLU A 1 536 ? 148.016 165.647 183.022 1.00 60.96 536 GLU A N 1
ATOM 4171 C CA . GLU A 1 536 ? 149.258 165.093 183.543 1.00 60.96 536 GLU A CA 1
ATOM 4172 C C . GLU A 1 536 ? 150.275 166.186 183.813 1.00 60.96 536 GLU A C 1
ATOM 4173 O O . GLU A 1 536 ? 150.962 166.168 184.839 1.00 60.96 536 GLU A O 1
ATOM 4179 N N . VAL A 1 537 ? 150.400 167.137 182.891 1.00 54.79 537 VAL A N 1
ATOM 4180 C CA . VAL A 1 537 ? 151.363 168.215 183.078 1.00 54.79 537 VAL A CA 1
ATOM 4181 C C . VAL A 1 537 ? 151.025 169.015 184.322 1.00 54.79 537 VAL A C 1
ATOM 4182 O O . VAL A 1 537 ? 151.909 169.385 185.100 1.00 54.79 537 VAL A O 1
ATOM 4186 N N . GLN A 1 538 ? 149.742 169.286 184.541 1.00 53.45 538 GLN A N 1
ATOM 4187 C CA . GLN A 1 538 ? 149.347 170.037 185.724 1.00 53.45 538 GLN A CA 1
ATOM 4188 C C . GLN A 1 538 ? 149.595 169.244 186.998 1.00 53.45 538 GLN A C 1
ATOM 4189 O O . GLN A 1 538 ? 150.020 169.808 188.011 1.00 53.45 538 GLN A O 1
ATOM 4195 N N . ALA A 1 539 ? 149.339 167.939 186.977 1.00 50.66 539 ALA A N 1
ATOM 4196 C CA . ALA A 1 539 ? 149.642 167.136 188.154 1.00 50.66 539 ALA A CA 1
ATOM 4197 C C . ALA A 1 539 ? 151.128 167.177 188.469 1.00 50.66 539 ALA A C 1
ATOM 4198 O O . ALA A 1 539 ? 151.528 167.343 189.629 1.00 50.66 539 ALA A O 1
ATOM 4200 N N . ARG A 1 540 ? 151.964 167.043 187.444 1.00 48.27 540 ARG A N 1
ATOM 4201 C CA . ARG A 1 540 ? 153.400 167.082 187.671 1.00 48.27 540 ARG A CA 1
ATOM 4202 C C . ARG A 1 540 ? 153.829 168.431 188.218 1.00 48.27 540 ARG A C 1
ATOM 4203 O O . ARG A 1 540 ? 154.680 168.508 189.110 1.00 48.27 540 ARG A O 1
ATOM 4211 N N . LEU A 1 541 ? 153.256 169.509 187.693 1.00 48.63 541 LEU A N 1
ATOM 4212 C CA . LEU A 1 541 ? 153.613 170.822 188.203 1.00 48.63 541 LEU A CA 1
ATOM 4213 C C . LEU A 1 541 ? 153.171 170.993 189.643 1.00 48.63 541 LEU A C 1
ATOM 4214 O O . LEU A 1 541 ? 153.842 171.683 190.410 1.00 48.63 541 LEU A O 1
ATOM 4219 N N . LEU A 1 542 ? 152.059 170.379 190.038 1.00 49.04 542 LEU A N 1
ATOM 4220 C CA . LEU A 1 542 ? 151.702 170.414 191.451 1.00 49.04 542 LEU A CA 1
ATOM 4221 C C . LEU A 1 542 ? 152.734 169.681 192.289 1.00 49.04 542 LEU A C 1
ATOM 4222 O O . LEU A 1 542 ? 153.088 170.132 193.385 1.00 49.04 542 LEU A O 1
ATOM 4227 N N . THR A 1 543 ? 153.217 168.538 191.803 1.00 47.51 543 THR A N 1
ATOM 4228 C CA . THR A 1 543 ? 154.262 167.839 192.547 1.00 47.51 543 THR A CA 1
ATOM 4229 C C . THR A 1 543 ? 155.486 168.721 192.708 1.00 47.51 543 THR A C 1
ATOM 4230 O O . THR A 1 543 ? 156.069 168.797 193.794 1.00 47.51 543 THR A O 1
ATOM 4234 N N . ARG A 1 544 ? 155.880 169.409 191.638 1.00 49.68 544 ARG A N 1
ATOM 4235 C CA . ARG A 1 544 ? 157.029 170.300 191.732 1.00 49.68 544 ARG A CA 1
ATOM 4236 C C . ARG A 1 544 ? 156.772 171.429 192.715 1.00 49.68 544 ARG A C 1
ATOM 4237 O O . ARG A 1 544 ? 157.651 171.774 193.506 1.00 49.68 544 ARG A O 1
ATOM 4245 N N . TYR A 1 545 ? 155.579 172.018 192.688 1.00 50.10 545 TYR A N 1
ATOM 4246 C CA . TYR A 1 545 ? 155.304 173.124 193.595 1.00 50.10 545 TYR A CA 1
ATOM 4247 C C . TYR A 1 545 ? 155.375 172.672 195.040 1.00 50.10 545 TYR A C 1
ATOM 4248 O O . TYR A 1 545 ? 155.961 173.354 195.884 1.00 50.10 545 TYR A O 1
ATOM 4257 N N . LEU A 1 546 ? 154.777 171.523 195.349 1.00 50.32 546 LEU A N 1
ATOM 4258 C CA . LEU A 1 546 ? 154.873 171.010 196.710 1.00 50.32 546 LEU A CA 1
ATOM 4259 C C . LEU A 1 546 ? 156.307 170.684 197.065 1.00 50.32 546 LEU A C 1
ATOM 4260 O O . LEU A 1 546 ? 156.696 170.773 198.231 1.00 50.32 546 LEU A O 1
ATOM 4265 N N . SER A 1 547 ? 157.109 170.322 196.070 1.00 50.96 547 SER A N 1
ATOM 4266 C CA . SER A 1 547 ? 158.511 170.026 196.297 1.00 50.96 547 SER A CA 1
ATOM 4267 C C . SER A 1 547 ? 159.316 171.255 196.654 1.00 50.96 547 SER A C 1
ATOM 4268 O O . SER A 1 547 ? 160.496 171.123 196.984 1.00 50.96 547 SER A O 1
ATOM 4271 N N . GLY A 1 548 ? 158.726 172.438 196.578 1.00 52.28 548 GLY A N 1
ATOM 4272 C CA . GLY A 1 548 ? 159.482 173.648 196.781 1.00 52.28 548 GLY A CA 1
ATOM 4273 C C . GLY A 1 548 ? 160.367 174.020 195.621 1.00 52.28 548 GLY A C 1
ATOM 4274 O O . GLY A 1 548 ? 161.179 174.939 195.751 1.00 52.28 548 GLY A O 1
ATOM 4275 N N . GLU A 1 549 ? 160.247 173.332 194.493 1.00 55.57 549 GLU A N 1
ATOM 4276 C CA . GLU A 1 549 ? 161.104 173.625 193.357 1.00 55.57 549 GLU A CA 1
ATOM 4277 C C . GLU A 1 549 ? 160.687 174.906 192.657 1.00 55.57 549 GLU A C 1
ATOM 4278 O O . GLU A 1 549 ? 161.543 175.699 192.260 1.00 55.57 549 GLU A O 1
ATOM 4284 N N . ILE A 1 550 ? 159.388 175.130 192.497 1.00 53.34 550 ILE A N 1
ATOM 4285 C CA . ILE A 1 550 ? 158.902 176.323 191.811 1.00 53.34 550 ILE A CA 1
ATOM 4286 C C . ILE A 1 550 ? 158.150 177.193 192.808 1.00 53.34 550 ILE A C 1
ATOM 4287 O O . ILE A 1 550 ? 157.673 176.685 193.828 1.00 53.34 550 ILE A O 1
ATOM 4292 N N . PRO A 1 551 ? 158.032 178.501 192.575 1.00 55.47 551 PRO A N 1
ATOM 4293 C CA . PRO A 1 551 ? 157.409 179.352 193.595 1.00 55.47 551 PRO A CA 1
ATOM 4294 C C . PRO A 1 551 ? 155.923 179.112 193.771 1.00 55.47 551 PRO A C 1
ATOM 4295 O O . PRO A 1 551 ? 155.440 179.117 194.909 1.00 55.47 551 PRO A O 1
ATOM 4299 N N . ALA A 1 552 ? 155.174 178.910 192.691 1.00 55.35 552 ALA A N 1
ATOM 4300 C CA . ALA A 1 552 ? 153.733 178.776 192.823 1.00 55.35 552 ALA A CA 1
ATOM 4301 C C . ALA A 1 552 ? 153.174 177.933 191.690 1.00 55.35 552 ALA A C 1
ATOM 4302 O O . ALA A 1 552 ? 153.767 177.820 190.618 1.00 55.35 552 ALA A O 1
ATOM 4304 N N . TYR A 1 553 ? 152.011 177.363 191.943 1.00 57.01 553 TYR A N 1
ATOM 4305 C CA . TYR A 1 553 ? 151.346 176.458 191.016 1.00 57.01 553 TYR A CA 1
ATOM 4306 C C . TYR A 1 553 ? 150.671 177.249 189.900 1.00 57.01 553 TYR A C 1
ATOM 4307 O O . TYR A 1 553 ? 149.968 178.222 190.180 1.00 57.01 553 TYR A O 1
ATOM 4316 N N . PRO A 1 554 ? 150.872 176.880 188.633 1.00 59.04 554 PRO A N 1
ATOM 4317 C CA . PRO A 1 554 ? 150.236 177.591 187.513 1.00 59.04 554 PRO A CA 1
ATOM 4318 C C . PRO A 1 554 ? 148.832 177.062 187.269 1.00 59.04 554 PRO A C 1
ATOM 4319 O O . PRO A 1 554 ? 148.659 175.917 186.847 1.00 59.04 554 PRO A O 1
ATOM 4323 N N . ASN A 1 555 ? 147.831 177.909 187.480 1.00 61.84 555 ASN A N 1
ATOM 4324 C CA . ASN A 1 555 ? 146.466 177.431 187.623 1.00 61.84 555 ASN A CA 1
ATOM 4325 C C . ASN A 1 555 ? 145.720 177.239 186.317 1.00 61.84 555 ASN A C 1
ATOM 4326 O O . ASN A 1 555 ? 144.599 176.727 186.348 1.00 61.84 555 ASN A O 1
ATOM 4331 N N . PHE A 1 556 ? 146.289 177.627 185.181 1.00 61.24 556 PHE A N 1
ATOM 4332 C CA . PHE A 1 556 ? 145.627 177.468 183.888 1.00 61.24 556 PHE A CA 1
ATOM 4333 C C . PHE A 1 556 ? 144.286 178.206 183.865 1.00 61.24 556 PHE A C 1
ATOM 4334 O O . PHE A 1 556 ? 143.211 177.614 183.832 1.00 61.24 556 PHE A O 1
ATOM 4342 N N . VAL A 1 557 ? 144.384 179.521 183.930 1.00 62.99 557 VAL A N 1
ATOM 4343 C CA . VAL A 1 557 ? 143.246 180.393 183.685 1.00 62.99 557 VAL A CA 1
ATOM 4344 C C . VAL A 1 557 ? 143.242 180.757 182.212 1.00 62.99 557 VAL A C 1
ATOM 4345 O O . VAL A 1 557 ? 144.270 181.170 181.668 1.00 62.99 557 VAL A O 1
ATOM 4349 N N . THR A 1 558 ? 142.100 180.598 181.559 1.00 62.85 558 THR A N 1
ATOM 4350 C CA . THR A 1 558 ? 142.007 180.977 180.160 1.00 62.85 558 THR A CA 1
ATOM 4351 C C . THR A 1 558 ? 140.919 182.013 179.943 1.00 62.85 558 THR A C 1
ATOM 4352 O O . THR A 1 558 ? 141.055 182.891 179.093 1.00 62.85 558 THR A O 1
ATOM 4356 N N . GLY B 1 219 ? 138.931 142.934 217.864 1.00 105.57 219 GLY B N 1
ATOM 4357 C CA . GLY B 1 219 ? 138.768 142.886 216.418 1.00 105.57 219 GLY B CA 1
ATOM 4358 C C . GLY B 1 219 ? 137.358 143.030 215.845 1.00 105.57 219 GLY B C 1
ATOM 4359 O O . GLY B 1 219 ? 136.400 143.236 216.593 1.00 105.57 219 GLY B O 1
ATOM 4360 N N . ARG B 1 220 ? 137.259 142.962 214.502 1.00 104.48 220 ARG B N 1
ATOM 4361 C CA . ARG B 1 220 ? 136.013 143.024 213.721 1.00 104.48 220 ARG B CA 1
ATOM 4362 C C . ARG B 1 220 ? 135.773 141.829 212.803 1.00 104.48 220 ARG B C 1
ATOM 4363 O O . ARG B 1 220 ? 134.609 141.468 212.594 1.00 104.48 220 ARG B O 1
ATOM 4371 N N . GLY B 1 221 ? 136.804 141.205 212.254 1.00 101.10 221 GLY B N 1
ATOM 4372 C CA . GLY B 1 221 ? 136.607 140.263 211.173 1.00 101.10 221 GLY B CA 1
ATOM 4373 C C . GLY B 1 221 ? 137.921 139.797 210.593 1.00 101.10 221 GLY B C 1
ATOM 4374 O O . GLY B 1 221 ? 138.995 140.268 210.959 1.00 101.10 221 GLY B O 1
ATOM 4375 N N . LEU B 1 222 ? 137.808 138.844 209.672 1.00 98.14 222 LEU B N 1
ATOM 4376 C CA . LEU B 1 222 ? 138.981 138.136 209.222 1.00 98.14 222 LEU B CA 1
ATOM 4377 C C . LEU B 1 222 ? 138.980 137.962 207.712 1.00 98.14 222 LEU B C 1
ATOM 4378 O O . LEU B 1 222 ? 137.912 137.862 207.093 1.00 98.14 222 LEU B O 1
ATOM 4383 N N . PRO B 1 223 ? 140.159 137.930 207.108 1.00 90.56 223 PRO B N 1
ATOM 4384 C CA . PRO B 1 223 ? 140.250 137.737 205.662 1.00 90.56 223 PRO B CA 1
ATOM 4385 C C . PRO B 1 223 ? 139.718 136.385 205.235 1.00 90.56 223 PRO B C 1
ATOM 4386 O O . PRO B 1 223 ? 139.824 135.390 205.954 1.00 90.56 223 PRO B O 1
ATOM 4390 N N . LEU B 1 224 ? 139.145 136.361 204.038 1.00 86.92 224 LEU B N 1
ATOM 4391 C CA . LEU B 1 224 ? 138.584 135.156 203.443 1.00 86.92 224 LEU B CA 1
ATOM 4392 C C . LEU B 1 224 ? 139.440 134.760 202.253 1.00 86.92 224 LEU B C 1
ATOM 4393 O O . LEU B 1 224 ? 139.621 135.554 201.328 1.00 86.92 224 LEU B O 1
ATOM 4398 N N . TYR B 1 225 ? 139.954 133.539 202.269 1.00 90.09 225 TYR B N 1
ATOM 4399 C CA . TYR B 1 225 ? 140.882 133.065 201.250 1.00 90.09 225 TYR B CA 1
ATOM 4400 C C . TYR B 1 225 ? 140.184 132.015 200.400 1.00 90.09 225 TYR B C 1
ATOM 4401 O O . TYR B 1 225 ? 139.901 130.912 200.875 1.00 90.09 225 TYR B O 1
ATOM 4410 N N . VAL B 1 226 ? 139.925 132.354 199.141 1.00 87.21 226 VAL B N 1
ATOM 4411 C CA . VAL B 1 226 ? 139.203 131.478 198.226 1.00 87.21 226 VAL B CA 1
ATOM 4412 C C . VAL B 1 226 ? 140.248 130.669 197.466 1.00 87.21 226 VAL B C 1
ATOM 4413 O O . VAL B 1 226 ? 140.691 131.055 196.386 1.00 87.21 226 VAL B O 1
ATOM 4417 N N . GLN B 1 227 ? 140.643 129.529 198.038 1.00 92.02 227 GLN B N 1
ATOM 4418 C CA . GLN B 1 227 ? 141.685 128.711 197.424 1.00 92.02 227 GLN B CA 1
ATOM 4419 C C . GLN B 1 227 ? 141.238 128.115 196.097 1.00 92.02 227 GLN B C 1
ATOM 4420 O O . GLN B 1 227 ? 142.042 127.991 195.167 1.00 92.02 227 GLN B O 1
ATOM 4426 N N . SER B 1 228 ? 139.981 127.730 195.993 1.00 91.72 228 SER B N 1
ATOM 4427 C CA . SER B 1 228 ? 139.537 126.973 194.839 1.00 91.72 228 SER B CA 1
ATOM 4428 C C . SER B 1 228 ? 139.641 127.815 193.578 1.00 91.72 228 SER B C 1
ATOM 4429 O O . SER B 1 228 ? 138.924 128.815 193.455 1.00 91.72 228 SER B O 1
ATOM 4432 N N . PRO B 1 229 ? 140.487 127.447 192.616 1.00 90.48 229 PRO B N 1
ATOM 4433 C CA . PRO B 1 229 ? 140.430 128.104 191.309 1.00 90.48 229 PRO B CA 1
ATOM 4434 C C . PRO B 1 229 ? 139.123 127.864 190.595 1.00 90.48 229 PRO B C 1
ATOM 4435 O O . PRO B 1 229 ? 138.809 128.591 189.650 1.00 90.48 229 PRO B O 1
ATOM 4439 N N . LYS B 1 230 ? 138.352 126.866 191.009 1.00 92.11 230 LYS B N 1
ATOM 4440 C CA . LYS B 1 230 ? 137.065 126.596 190.392 1.00 92.11 230 LYS B CA 1
ATOM 4441 C C . LYS B 1 230 ? 136.022 127.630 190.781 1.00 92.11 230 LYS B C 1
ATOM 4442 O O . LYS B 1 230 ? 134.972 127.711 190.136 1.00 92.11 230 LYS B O 1
ATOM 4448 N N . ALA B 1 231 ? 136.284 128.410 191.822 1.00 89.89 231 ALA B N 1
ATOM 4449 C CA . ALA B 1 231 ? 135.216 129.022 192.598 1.00 89.89 231 ALA B CA 1
ATOM 4450 C C . ALA B 1 231 ? 134.472 130.102 191.825 1.00 89.89 231 ALA B C 1
ATOM 4451 O O . ALA B 1 231 ? 135.009 130.747 190.922 1.00 89.89 231 ALA B O 1
ATOM 4453 N N . TYR B 1 232 ? 133.216 130.299 192.217 1.00 91.90 232 TYR B N 1
ATOM 4454 C CA . TYR B 1 232 ? 132.355 131.352 191.699 1.00 91.90 232 TYR B CA 1
ATOM 4455 C C . TYR B 1 232 ? 131.686 131.997 192.900 1.00 91.90 232 TYR B C 1
ATOM 4456 O O . TYR B 1 232 ? 130.990 131.315 193.652 1.00 91.90 232 TYR B O 1
ATOM 4465 N N . VAL B 1 233 ? 131.911 133.289 193.103 1.00 88.86 233 VAL B N 1
ATOM 4466 C CA . VAL B 1 233 ? 131.505 133.976 194.321 1.00 88.86 233 VAL B CA 1
ATOM 4467 C C . VAL B 1 233 ? 130.369 134.925 193.988 1.00 88.86 233 VAL B C 1
ATOM 4468 O O . VAL B 1 233 ? 130.501 135.776 193.099 1.00 88.86 233 VAL B O 1
ATOM 4472 N N . ARG B 1 234 ? 129.261 134.786 194.705 1.00 94.40 234 ARG B N 1
ATOM 4473 C CA . ARG B 1 234 ? 128.107 135.654 194.545 1.00 94.40 234 ARG B CA 1
ATOM 4474 C C . ARG B 1 234 ? 127.827 136.399 195.842 1.00 94.40 234 ARG B C 1
ATOM 4475 O O . ARG B 1 234 ? 128.420 136.132 196.889 1.00 94.40 234 ARG B O 1
ATOM 4483 N N . LYS B 1 235 ? 126.879 137.325 195.768 1.00 95.19 235 LYS B N 1
ATOM 4484 C CA . LYS B 1 235 ? 126.368 138.024 196.937 1.00 95.19 235 LYS B CA 1
ATOM 4485 C C . LYS B 1 235 ? 124.966 137.525 197.239 1.00 95.19 235 LYS B C 1
ATOM 4486 O O . LYS B 1 235 ? 124.112 137.484 196.347 1.00 95.19 235 LYS B O 1
ATOM 4492 N N . ASP B 1 236 ? 124.731 137.147 198.491 1.00 101.65 236 ASP B N 1
ATOM 4493 C CA . ASP B 1 236 ? 123.415 136.728 198.964 1.00 101.65 236 ASP B CA 1
ATOM 4494 C C . ASP B 1 236 ? 122.996 137.698 200.059 1.00 101.65 236 ASP B C 1
ATOM 4495 O O . ASP B 1 236 ? 123.202 137.440 201.246 1.00 101.65 236 ASP B O 1
ATOM 4500 N N . GLY B 1 237 ? 122.394 138.812 199.655 1.00 103.18 237 GLY B N 1
ATOM 4501 C CA . GLY B 1 237 ? 121.983 139.818 200.610 1.00 103.18 237 GLY B CA 1
ATOM 4502 C C . GLY B 1 237 ? 123.140 140.321 201.444 1.00 103.18 237 GLY B C 1
ATOM 4503 O O . GLY B 1 237 ? 123.989 141.073 200.960 1.00 103.18 237 GLY B O 1
ATOM 4504 N N . ASP B 1 238 ? 123.181 139.904 202.708 1.00 104.28 238 ASP B N 1
ATOM 4505 C CA . ASP B 1 238 ? 124.265 140.247 203.619 1.00 104.28 238 ASP B CA 1
ATOM 4506 C C . ASP B 1 238 ? 125.353 139.185 203.647 1.00 104.28 238 ASP B C 1
ATOM 4507 O O . ASP B 1 238 ? 126.157 139.147 204.586 1.00 104.28 238 ASP B O 1
ATOM 4512 N N . CYS B 1 239 ? 125.406 138.322 202.639 1.00 103.57 239 CYS B N 1
ATOM 4513 C CA . CYS B 1 239 ? 126.290 137.169 202.651 1.00 103.57 239 CYS B CA 1
ATOM 4514 C C . CYS B 1 239 ? 127.050 137.064 201.340 1.00 103.57 239 CYS B C 1
ATOM 4515 O O . CYS B 1 239 ? 126.573 137.493 200.287 1.00 103.57 239 CYS B O 1
ATOM 4518 N N . LEU B 1 240 ? 128.240 136.482 201.418 1.00 98.78 240 LEU B N 1
ATOM 4519 C CA . LEU B 1 240 ? 129.075 136.214 200.256 1.00 98.78 240 LEU B CA 1
ATOM 4520 C C . LEU B 1 240 ? 129.204 134.708 200.104 1.00 98.78 240 LEU B C 1
ATOM 4521 O O . LEU B 1 240 ? 129.859 134.054 200.922 1.00 98.78 240 LEU B O 1
ATOM 4526 N N . VAL B 1 241 ? 128.597 134.161 199.058 1.00 97.53 241 VAL B N 1
ATOM 4527 C CA . VAL B 1 241 ? 128.416 132.722 198.923 1.00 97.53 241 VAL B CA 1
ATOM 4528 C C . VAL B 1 241 ? 129.426 132.191 197.919 1.00 97.53 241 VAL B C 1
ATOM 4529 O O . VAL B 1 241 ? 129.598 132.762 196.835 1.00 97.53 241 VAL B O 1
ATOM 4533 N N . ILE B 1 242 ? 130.102 131.108 198.286 1.00 97.07 242 ILE B N 1
ATOM 4534 C CA . ILE B 1 242 ? 131.081 130.457 197.427 1.00 97.07 242 ILE B CA 1
ATOM 4535 C C . ILE B 1 242 ? 130.426 129.243 196.792 1.00 97.07 242 ILE B C 1
ATOM 4536 O O . ILE B 1 242 ? 129.874 128.392 197.498 1.00 97.07 242 ILE B O 1
ATOM 4541 N N . GLU B 1 243 ? 130.488 129.149 195.469 1.00 100.16 243 GLU B N 1
ATOM 4542 C CA . GLU B 1 243 ? 129.991 127.981 194.763 1.00 100.16 243 GLU B CA 1
ATOM 4543 C C . GLU B 1 243 ? 131.117 127.348 193.963 1.00 100.16 243 GLU B C 1
ATOM 4544 O O . GLU B 1 243 ? 132.080 128.012 193.576 1.00 100.16 243 GLU B O 1
ATOM 4550 N N . GLU B 1 244 ? 130.978 126.047 193.723 1.00 105.30 244 GLU B N 1
ATOM 4551 C CA . GLU B 1 244 ? 132.023 125.226 193.130 1.00 105.30 244 GLU B CA 1
ATOM 4552 C C . GLU B 1 244 ? 131.674 124.772 191.720 1.00 105.30 244 GLU B C 1
ATOM 4553 O O . GLU B 1 244 ? 132.431 125.022 190.781 1.00 105.30 244 GLU B O 1
ATOM 4559 N N . GLU B 1 245 ? 130.547 124.092 191.556 1.00 108.14 245 GLU B N 1
ATOM 4560 C CA . GLU B 1 245 ? 130.049 123.625 190.269 1.00 108.14 245 GLU B CA 1
ATOM 4561 C C . GLU B 1 245 ? 128.542 123.787 190.219 1.00 108.14 245 GLU B C 1
ATOM 4562 O O . GLU B 1 245 ? 127.805 122.869 189.861 1.00 108.14 245 GLU B O 1
ATOM 4568 N N . ARG B 1 246 ? 128.073 124.976 190.594 1.00 103.32 246 ARG B N 1
ATOM 4569 C CA . ARG B 1 246 ? 126.707 125.285 191.005 1.00 103.32 246 ARG B CA 1
ATOM 4570 C C . ARG B 1 246 ? 126.391 124.683 192.362 1.00 103.32 246 ARG B C 1
ATOM 4571 O O . ARG B 1 246 ? 125.229 124.710 192.782 1.00 103.32 246 ARG B O 1
ATOM 4579 N N . VAL B 1 247 ? 127.388 124.155 193.069 1.00 102.95 247 VAL B N 1
ATOM 4580 C CA . VAL B 1 247 ? 127.228 123.602 194.406 1.00 102.95 247 VAL B CA 1
ATOM 4581 C C . VAL B 1 247 ? 127.997 124.463 195.399 1.00 102.95 247 VAL B C 1
ATOM 4582 O O . VAL B 1 247 ? 129.117 124.911 195.120 1.00 102.95 247 VAL B O 1
ATOM 4586 N N . ARG B 1 248 ? 127.388 124.705 196.556 1.00 99.16 248 ARG B N 1
ATOM 4587 C CA . ARG B 1 248 ? 127.929 125.605 197.563 1.00 99.16 248 ARG B CA 1
ATOM 4588 C C . ARG B 1 248 ? 129.189 125.032 198.197 1.00 99.16 248 ARG B C 1
ATOM 4589 O O . ARG B 1 248 ? 129.402 123.819 198.216 1.00 99.16 248 ARG B O 1
ATOM 4597 N N . VAL B 1 249 ? 130.034 125.922 198.713 1.00 100.26 249 VAL B N 1
ATOM 4598 C CA . VAL B 1 249 ? 131.223 125.507 199.446 1.00 100.26 249 VAL B CA 1
ATOM 4599 C C . VAL B 1 249 ? 131.194 126.092 200.852 1.00 100.26 249 VAL B C 1
ATOM 4600 O O . VAL B 1 249 ? 131.211 125.352 201.839 1.00 100.26 249 VAL B O 1
ATOM 4604 N N . ALA B 1 250 ? 131.147 127.417 200.960 1.00 100.57 250 ALA B N 1
ATOM 4605 C CA . ALA B 1 250 ? 131.242 128.070 202.259 1.00 100.57 250 ALA B CA 1
ATOM 4606 C C . ALA B 1 250 ? 130.650 129.469 202.158 1.00 100.57 250 ALA B C 1
ATOM 4607 O O . ALA B 1 250 ? 130.183 129.891 201.097 1.00 100.57 250 ALA B O 1
ATOM 4609 N N . GLU B 1 251 ? 130.676 130.190 203.280 1.00 103.53 251 GLU B N 1
ATOM 4610 C CA . GLU B 1 251 ? 130.120 131.532 203.366 1.00 103.53 251 GLU B CA 1
ATOM 4611 C C . GLU B 1 251 ? 131.068 132.436 204.135 1.00 103.53 251 GLU B C 1
ATOM 4612 O O . GLU B 1 251 ? 131.908 131.968 204.906 1.00 103.53 251 GLU B O 1
ATOM 4618 N N . ALA B 1 252 ? 130.923 133.741 203.913 1.00 103.29 252 ALA B N 1
ATOM 4619 C CA . ALA B 1 252 ? 131.647 134.760 204.661 1.00 103.29 252 ALA B CA 1
ATOM 4620 C C . ALA B 1 252 ? 130.718 135.690 205.422 1.00 103.29 252 ALA B C 1
ATOM 4621 O O . ALA B 1 252 ? 130.913 135.913 206.622 1.00 103.29 252 ALA B O 1
ATOM 4623 N N . ARG B 1 253 ? 129.727 136.257 204.741 1.00 103.92 253 ARG B N 1
ATOM 4624 C CA . ARG B 1 253 ? 128.611 137.022 205.291 1.00 103.92 253 ARG B CA 1
ATOM 4625 C C . ARG B 1 253 ? 128.988 138.425 205.749 1.00 103.92 253 ARG B C 1
ATOM 4626 O O . ARG B 1 253 ? 128.215 139.056 206.478 1.00 103.92 253 ARG B O 1
ATOM 4634 N N . LEU B 1 254 ? 130.154 138.927 205.358 1.00 98.61 254 LEU B N 1
ATOM 4635 C CA . LEU B 1 254 ? 130.514 140.342 205.309 1.00 98.61 254 LEU B CA 1
ATOM 4636 C C . LEU B 1 254 ? 130.531 141.019 206.672 1.00 98.61 254 LEU B C 1
ATOM 4637 O O . LEU B 1 254 ? 130.892 142.194 206.748 1.00 98.61 254 LEU B O 1
ATOM 4642 N N . GLY B 1 255 ? 130.166 140.332 207.745 1.00 104.49 255 GLY B N 1
ATOM 4643 C CA . GLY B 1 255 ? 130.190 140.950 209.052 1.00 104.49 255 GLY B CA 1
ATOM 4644 C C . GLY B 1 255 ? 131.571 140.843 209.652 1.00 104.49 255 GLY B C 1
ATOM 4645 O O . GLY B 1 255 ? 132.130 141.825 210.147 1.00 104.49 255 GLY B O 1
ATOM 4646 N N . GLU B 1 256 ? 132.133 139.641 209.601 1.00 103.57 256 GLU B N 1
ATOM 4647 C CA . GLU B 1 256 ? 133.503 139.398 210.018 1.00 103.57 256 GLU B CA 1
ATOM 4648 C C . GLU B 1 256 ? 134.447 139.227 208.837 1.00 103.57 256 GLU B C 1
ATOM 4649 O O . GLU B 1 256 ? 135.334 138.368 208.879 1.00 103.57 256 GLU B O 1
ATOM 4655 N N . THR B 1 257 ? 134.272 140.005 207.777 1.00 97.72 257 THR B N 1
ATOM 4656 C CA . THR B 1 257 ? 135.131 139.847 206.617 1.00 97.72 257 THR B CA 1
ATOM 4657 C C . THR B 1 257 ? 136.224 140.907 206.579 1.00 97.72 257 THR B C 1
ATOM 4658 O O . THR B 1 257 ? 136.136 141.958 207.212 1.00 97.72 257 THR B O 1
ATOM 4662 N N . SER B 1 258 ? 137.259 140.605 205.809 1.00 89.61 258 SER B N 1
ATOM 4663 C CA . SER B 1 258 ? 138.365 141.505 205.520 1.00 89.61 258 SER B CA 1
ATOM 4664 C C . SER B 1 258 ? 138.632 141.225 204.045 1.00 89.61 258 SER B C 1
ATOM 4665 O O . SER B 1 258 ? 137.726 140.797 203.321 1.00 89.61 258 SER B O 1
ATOM 4668 N N . GLN B 1 259 ? 139.841 141.523 203.567 1.00 79.55 259 GLN B N 1
ATOM 4669 C CA . GLN B 1 259 ? 140.125 141.343 202.146 1.00 79.55 259 GLN B CA 1
ATOM 4670 C C . GLN B 1 259 ? 139.592 140.008 201.656 1.00 79.55 259 GLN B C 1
ATOM 4671 O O . GLN B 1 259 ? 139.670 138.997 202.353 1.00 79.55 259 GLN B O 1
ATOM 4677 N N . VAL B 1 260 ? 139.052 140.011 200.451 1.00 74.46 260 VAL B N 1
ATOM 4678 C CA . VAL B 1 260 ? 138.643 138.792 199.777 1.00 74.46 260 VAL B CA 1
ATOM 4679 C C . VAL B 1 260 ? 139.748 138.457 198.791 1.00 74.46 260 VAL B C 1
ATOM 4680 O O . VAL B 1 260 ? 140.000 139.212 197.849 1.00 74.46 260 VAL B O 1
ATOM 4684 N N . ALA B 1 261 ? 140.431 137.344 199.012 1.00 75.94 261 ALA B N 1
ATOM 4685 C CA . ALA B 1 261 ? 141.563 136.964 198.183 1.00 75.94 261 ALA B CA 1
ATOM 4686 C C . ALA B 1 261 ? 141.110 135.935 197.163 1.00 75.94 261 ALA B C 1
ATOM 4687 O O . ALA B 1 261 ? 140.664 134.847 197.531 1.00 75.94 261 ALA B O 1
ATOM 4689 N N . LEU B 1 262 ? 141.228 136.271 195.888 1.00 77.23 262 LEU B N 1
ATOM 4690 C CA . LEU B 1 262 ? 140.771 135.406 194.811 1.00 77.23 262 LEU B CA 1
ATOM 4691 C C . LEU B 1 262 ? 141.993 134.847 194.105 1.00 77.23 262 LEU B C 1
ATOM 4692 O O . LEU B 1 262 ? 142.849 135.611 193.653 1.00 77.23 262 LEU B O 1
ATOM 4697 N N . PHE B 1 263 ? 142.075 133.527 194.003 1.00 82.60 263 PHE B N 1
ATOM 4698 C CA . PHE B 1 263 ? 143.210 132.915 193.337 1.00 82.60 263 PHE B CA 1
ATOM 4699 C C . PHE B 1 263 ? 142.933 132.783 191.841 1.00 82.60 263 PHE B C 1
ATOM 4700 O O . PHE B 1 263 ? 141.923 133.264 191.327 1.00 82.60 263 PHE B O 1
ATOM 4708 N N . GLY B 1 264 ? 143.845 132.132 191.129 1.00 86.99 264 GLY B N 1
ATOM 4709 C CA . GLY B 1 264 ? 143.818 132.138 189.679 1.00 86.99 264 GLY B CA 1
ATOM 4710 C C . GLY B 1 264 ? 142.520 131.699 189.034 1.00 86.99 264 GLY B C 1
ATOM 4711 O O . GLY B 1 264 ? 142.044 130.587 189.269 1.00 86.99 264 GLY B O 1
ATOM 4712 N N . ASN B 1 265 ? 141.949 132.572 188.207 1.00 85.95 265 ASN B N 1
ATOM 4713 C CA . ASN B 1 265 ? 140.709 132.302 187.476 1.00 85.95 265 ASN B CA 1
ATOM 4714 C C . ASN B 1 265 ? 139.568 131.882 188.395 1.00 85.95 265 ASN B C 1
ATOM 4715 O O . ASN B 1 265 ? 138.716 131.075 188.026 1.00 85.95 265 ASN B O 1
ATOM 4720 N N . ALA B 1 266 ? 139.537 132.437 189.598 1.00 82.63 266 ALA B N 1
ATOM 4721 C CA . ALA B 1 266 ? 138.303 132.398 190.359 1.00 82.63 266 ALA B CA 1
ATOM 4722 C C . ALA B 1 266 ? 137.362 133.452 189.791 1.00 82.63 266 ALA B C 1
ATOM 4723 O O . ALA B 1 266 ? 137.745 134.255 188.941 1.00 82.63 266 ALA B O 1
ATOM 4725 N N . THR B 1 267 ? 136.114 133.462 190.234 1.00 85.17 267 THR B N 1
ATOM 4726 C CA . THR B 1 267 ? 135.168 134.431 189.701 1.00 85.17 267 THR B CA 1
ATOM 4727 C C . THR B 1 267 ? 134.494 135.178 190.837 1.00 85.17 267 THR B C 1
ATOM 4728 O O . THR B 1 267 ? 134.125 134.580 191.848 1.00 85.17 267 THR B O 1
ATOM 4732 N N . LEU B 1 268 ? 134.334 136.486 190.666 1.00 80.47 268 LEU B N 1
ATOM 4733 C CA . LEU B 1 268 ? 133.661 137.341 191.638 1.00 80.47 268 LEU B CA 1
ATOM 4734 C C . LEU B 1 268 ? 132.629 138.171 190.891 1.00 80.47 268 LEU B C 1
ATOM 4735 O O . LEU B 1 268 ? 132.995 139.064 190.123 1.00 80.47 268 LEU B O 1
ATOM 4740 N N . THR B 1 269 ? 131.347 137.880 191.099 1.00 80.41 269 THR B N 1
ATOM 4741 C CA . THR B 1 269 ? 130.314 138.580 190.348 1.00 80.41 269 THR B CA 1
ATOM 4742 C C . THR B 1 269 ? 130.368 140.074 190.627 1.00 80.41 269 THR B C 1
ATOM 4743 O O . THR B 1 269 ? 130.586 140.501 191.763 1.00 80.41 269 THR B O 1
ATOM 4747 N N . THR B 1 270 ? 130.156 140.873 189.579 1.00 76.45 270 THR B N 1
ATOM 4748 C CA . THR B 1 270 ? 130.313 142.318 189.708 1.00 76.45 270 THR B CA 1
ATOM 4749 C C . THR B 1 270 ? 129.390 142.901 190.761 1.00 76.45 270 THR B C 1
ATOM 4750 O O . THR B 1 270 ? 129.716 143.926 191.360 1.00 76.45 270 THR B O 1
ATOM 4754 N N . ALA B 1 271 ? 128.231 142.289 190.989 1.00 77.53 271 ALA B N 1
ATOM 4755 C CA . ALA B 1 271 ? 127.396 142.734 192.096 1.00 77.53 271 ALA B CA 1
ATOM 4756 C C . ALA B 1 271 ? 128.088 142.491 193.427 1.00 77.53 271 ALA B C 1
ATOM 4757 O O . ALA B 1 271 ? 128.064 143.350 194.315 1.00 77.53 271 ALA B O 1
ATOM 4759 N N . ALA B 1 272 ? 128.724 141.332 193.582 1.00 76.87 272 ALA B N 1
ATOM 4760 C CA . ALA B 1 272 ? 129.480 141.078 194.800 1.00 76.87 272 ALA B CA 1
ATOM 4761 C C . ALA B 1 272 ? 130.651 142.036 194.920 1.00 76.87 272 ALA B C 1
ATOM 4762 O O . ALA B 1 272 ? 130.969 142.504 196.016 1.00 76.87 272 ALA B O 1
ATOM 4764 N N . LEU B 1 273 ? 131.308 142.337 193.802 1.00 71.17 273 LEU B N 1
ATOM 4765 C CA . LEU B 1 273 ? 132.405 143.294 193.835 1.00 71.17 273 LEU B CA 1
ATOM 4766 C C . LEU B 1 273 ? 131.924 144.661 194.285 1.00 71.17 273 LEU B C 1
ATOM 4767 O O . LEU B 1 273 ? 132.575 145.318 195.102 1.00 71.17 273 LEU B O 1
ATOM 4772 N N . HIS B 1 274 ? 130.786 145.109 193.762 1.00 71.37 274 HIS B N 1
ATOM 4773 C CA . HIS B 1 274 ? 130.254 146.400 194.167 1.00 71.37 274 HIS B CA 1
ATOM 4774 C C . HIS B 1 274 ? 129.883 146.397 195.637 1.00 71.37 274 HIS B C 1
ATOM 4775 O O . HIS B 1 274 ? 130.094 147.390 196.338 1.00 71.37 274 HIS B O 1
ATOM 4782 N N . GLU B 1 275 ? 129.321 145.294 196.126 1.00 77.02 275 GLU B N 1
ATOM 4783 C CA . GLU B 1 275 ? 128.986 145.237 197.542 1.00 77.02 275 GLU B CA 1
ATOM 4784 C C . GLU B 1 275 ? 130.233 145.248 198.410 1.00 77.02 275 GLU B C 1
ATOM 4785 O O . GLU B 1 275 ? 130.206 145.779 199.524 1.00 77.02 275 GLU B O 1
ATOM 4791 N N . CYS B 1 276 ? 131.325 144.657 197.933 1.00 74.20 276 CYS B N 1
ATOM 4792 C CA . CYS B 1 276 ? 132.582 144.767 198.661 1.00 74.20 276 CYS B CA 1
ATOM 4793 C C . CYS B 1 276 ? 133.083 146.203 198.670 1.00 74.20 276 CYS B C 1
ATOM 4794 O O . CYS B 1 276 ? 133.510 146.711 199.712 1.00 74.20 276 CYS B O 1
ATOM 4797 N N . LEU B 1 277 ? 133.033 146.873 197.518 1.00 70.12 277 LEU B N 1
ATOM 4798 C CA . LEU B 1 277 ? 133.554 148.233 197.426 1.00 70.12 277 LEU B CA 1
ATOM 4799 C C . LEU B 1 277 ? 132.754 149.195 198.291 1.00 70.12 277 LEU B C 1
ATOM 4800 O O . LEU B 1 277 ? 133.329 150.042 198.980 1.00 70.12 277 LEU B O 1
ATOM 4805 N N . ARG B 1 278 ? 131.428 1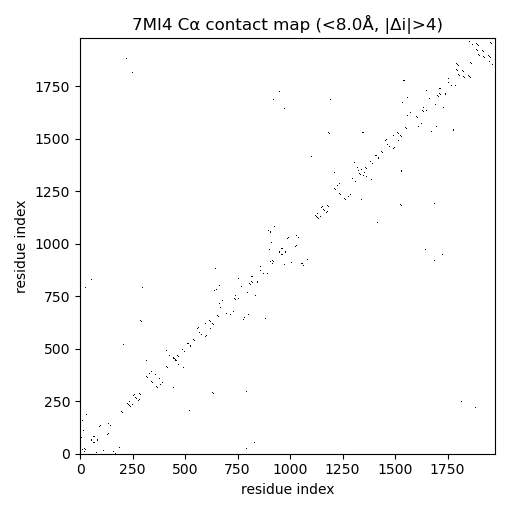49.073 198.279 1.00 74.00 278 ARG B N 1
ATOM 4806 C CA . ARG B 1 278 ? 130.605 149.955 199.092 1.00 74.00 278 ARG B CA 1
ATOM 4807 C C . ARG B 1 278 ? 130.935 149.809 200.565 1.00 74.00 278 ARG B C 1
ATOM 4808 O O . ARG B 1 278 ? 130.814 150.772 201.328 1.00 74.00 278 ARG B O 1
ATOM 4816 N N . ARG B 1 279 ? 131.345 148.617 200.986 1.00 80.48 279 ARG B N 1
ATOM 4817 C CA . ARG B 1 279 ? 131.800 148.403 202.349 1.00 80.48 279 ARG B CA 1
ATOM 4818 C C . ARG B 1 279 ? 133.306 148.496 202.486 1.00 80.48 279 ARG B C 1
ATOM 4819 O O . ARG B 1 279 ? 133.829 148.275 203.579 1.00 80.48 279 ARG B O 1
ATOM 4827 N N . GLU B 1 280 ? 134.003 148.822 201.406 1.00 76.36 280 GLU B N 1
ATOM 4828 C CA . GLU B 1 280 ? 135.381 149.289 201.483 1.00 76.36 280 GLU B CA 1
ATOM 4829 C C . GLU B 1 280 ? 136.302 148.172 201.981 1.00 76.36 280 GLU B C 1
ATOM 4830 O O . GLU B 1 280 ? 137.077 148.328 202.925 1.00 76.36 280 GLU B O 1
ATOM 4836 N N . ILE B 1 281 ? 136.199 147.036 201.305 1.00 73.91 281 ILE B N 1
ATOM 4837 C CA . ILE B 1 281 ? 136.892 145.793 201.630 1.00 73.91 281 ILE B CA 1
ATOM 4838 C C . ILE B 1 281 ? 137.928 145.535 200.542 1.00 73.91 281 ILE B C 1
ATOM 4839 O O . ILE B 1 281 ? 137.565 145.424 199.366 1.00 73.91 281 ILE B O 1
ATOM 4844 N N . PRO B 1 282 ? 139.192 145.419 200.873 1.00 69.53 282 PRO B N 1
ATOM 4845 C CA . PRO B 1 282 ? 140.243 145.361 199.839 1.00 69.53 282 PRO B CA 1
ATOM 4846 C C . PRO B 1 282 ? 140.374 144.020 199.124 1.00 69.53 282 PRO B C 1
ATOM 4847 O O . PRO B 1 282 ? 141.195 143.178 199.448 1.00 69.53 282 PRO B O 1
ATOM 4851 N N . VAL B 1 283 ? 139.550 143.819 198.097 1.00 66.35 283 VAL B N 1
ATOM 4852 C CA . VAL B 1 283 ? 139.652 142.614 197.280 1.00 66.35 283 VAL B CA 1
ATOM 4853 C C . VAL B 1 283 ? 141.045 142.530 196.686 1.00 66.35 283 VAL B C 1
ATOM 4854 O O . VAL B 1 283 ? 141.519 143.476 196.049 1.00 66.35 283 VAL B O 1
ATOM 4858 N N . THR B 1 284 ? 141.710 141.398 196.883 1.00 69.51 284 THR B N 1
ATOM 4859 C CA . THR B 1 284 ? 143.062 141.196 196.385 1.00 69.51 284 THR B CA 1
ATOM 4860 C C . THR B 1 284 ? 143.104 139.979 195.474 1.00 69.51 284 THR B C 1
ATOM 4861 O O . THR B 1 284 ? 142.436 138.974 195.730 1.00 69.51 284 THR B O 1
ATOM 4865 N N . TRP B 1 285 ? 143.874 140.085 194.398 1.00 68.56 285 TRP B N 1
ATOM 4866 C CA . TRP B 1 285 ? 143.925 139.063 193.364 1.00 68.56 285 TRP B CA 1
ATOM 4867 C C . TRP B 1 285 ? 145.283 138.388 193.392 1.00 68.56 285 TRP B C 1
ATOM 4868 O O . TRP B 1 285 ? 146.304 139.031 193.133 1.00 68.56 285 TRP B O 1
ATOM 4879 N N . LEU B 1 286 ? 145.294 137.097 193.685 1.00 77.04 286 LEU B N 1
ATOM 4880 C CA . LEU B 1 286 ? 146.509 136.308 193.657 1.00 77.04 286 LEU B CA 1
ATOM 4881 C C . LEU B 1 286 ? 146.453 135.334 192.492 1.00 77.04 286 LEU B C 1
ATOM 4882 O O . LEU B 1 286 ? 145.375 134.925 192.058 1.00 77.04 286 LEU B O 1
ATOM 4887 N N . SER B 1 287 ? 147.623 134.962 191.990 1.00 88.46 287 SER B N 1
ATOM 4888 C CA . SER B 1 287 ? 147.692 133.956 190.949 1.00 88.46 287 SER B CA 1
ATOM 4889 C C . SER B 1 287 ? 147.238 132.611 191.502 1.00 88.46 287 SER B C 1
ATOM 4890 O O . SER B 1 287 ? 146.895 132.476 192.676 1.00 88.46 287 SER B O 1
ATOM 4893 N N . TYR B 1 288 ? 147.232 131.594 190.643 1.00 96.11 288 TYR B N 1
ATOM 4894 C CA . TYR B 1 288 ? 146.805 130.274 191.092 1.00 96.11 288 TYR B CA 1
ATOM 4895 C C . TYR B 1 288 ? 147.705 129.767 192.204 1.00 96.11 288 TYR B C 1
ATOM 4896 O O . TYR B 1 288 ? 147.230 129.229 193.208 1.00 96.11 288 TYR B O 1
ATOM 4905 N N . GLY B 1 289 ? 149.015 129.923 192.036 1.00 94.58 289 GLY B N 1
ATOM 4906 C CA . GLY B 1 289 ? 149.932 129.481 193.068 1.00 94.58 289 GLY B CA 1
ATOM 4907 C C . GLY B 1 289 ? 149.807 130.292 194.340 1.00 94.58 289 GLY B C 1
ATOM 4908 O O . GLY B 1 289 ? 149.873 129.747 195.443 1.00 94.58 289 GLY B O 1
ATOM 4909 N N . GLY B 1 290 ? 149.609 131.596 194.207 1.00 86.11 290 GLY B N 1
ATOM 4910 C CA . GLY B 1 290 ? 149.588 132.470 195.358 1.00 86.11 290 GLY B CA 1
ATOM 4911 C C . GLY B 1 290 ? 150.414 133.708 195.109 1.00 86.11 290 GLY B C 1
ATOM 4912 O O . GLY B 1 290 ? 150.622 134.524 196.009 1.00 86.11 290 GLY B O 1
ATOM 4913 N N . TRP B 1 291 ? 150.903 133.852 193.883 1.00 83.58 291 TRP B N 1
ATOM 4914 C CA . TRP B 1 291 ? 151.629 135.055 193.514 1.00 83.58 291 TRP B CA 1
ATOM 4915 C C . TRP B 1 291 ? 150.694 136.249 193.517 1.00 83.58 291 TRP B C 1
ATOM 4916 O O . TRP B 1 291 ? 149.612 136.201 192.929 1.00 83.58 291 TRP B O 1
ATOM 4927 N N . PHE B 1 292 ? 151.113 137.323 194.173 1.00 73.84 292 PHE B N 1
ATOM 4928 C CA . PHE B 1 292 ? 150.298 138.527 194.219 1.00 73.84 292 PHE B CA 1
ATOM 4929 C C . PHE B 1 292 ? 150.264 139.191 192.855 1.00 73.84 292 PHE B C 1
ATOM 4930 O O . PHE B 1 292 ? 151.278 139.251 192.156 1.00 73.84 292 PHE B O 1
ATOM 4938 N N . MET B 1 293 ? 149.096 139.709 192.476 1.00 73.03 293 MET B N 1
ATOM 4939 C CA . MET B 1 293 ? 148.940 140.350 191.180 1.00 73.03 293 MET B CA 1
ATOM 4940 C C . MET B 1 293 ? 148.311 141.731 191.241 1.00 73.03 293 MET B C 1
ATOM 4941 O O . MET B 1 293 ? 148.329 142.434 190.229 1.00 73.03 293 MET B O 1
ATOM 4946 N N . GLY B 1 294 ? 147.748 142.133 192.364 1.00 69.97 294 GLY B N 1
ATOM 4947 C CA . GLY B 1 294 ? 147.151 143.450 192.468 1.00 69.97 294 GLY B CA 1
ATOM 4948 C C . GLY B 1 294 ? 146.038 143.453 193.490 1.00 69.97 294 GLY B C 1
ATOM 4949 O O . GLY B 1 294 ? 145.546 142.415 193.918 1.00 69.97 294 GLY B O 1
ATOM 4950 N N . HIS B 1 295 ? 145.643 144.652 193.876 1.00 65.21 295 HIS B N 1
ATOM 4951 C CA . HIS B 1 295 ? 144.552 144.853 194.804 1.00 65.21 295 HIS B CA 1
ATOM 4952 C C . HIS B 1 295 ? 143.362 145.436 194.065 1.00 65.21 295 HIS B C 1
ATOM 4953 O O . HIS B 1 295 ? 143.361 145.550 192.840 1.00 65.21 295 HIS B O 1
ATOM 4960 N N . THR B 1 296 ? 142.335 145.802 194.821 1.00 61.60 296 THR B N 1
ATOM 4961 C CA . THR B 1 296 ? 141.202 146.538 194.272 1.00 61.60 296 THR B CA 1
ATOM 4962 C C . THR B 1 296 ? 140.599 147.311 195.436 1.00 61.60 296 THR B C 1
ATOM 4963 O O . THR B 1 296 ? 139.828 146.753 196.218 1.00 61.60 296 THR B O 1
ATOM 4967 N N . VAL B 1 297 ? 140.962 148.574 195.557 1.00 60.85 297 VAL B N 1
ATOM 4968 C CA . VAL B 1 297 ? 140.570 149.368 196.707 1.00 60.85 297 VAL B CA 1
ATOM 4969 C C . VAL B 1 297 ? 139.425 150.280 196.310 1.00 60.85 297 VAL B C 1
ATOM 4970 O O . VAL B 1 297 ? 139.237 150.604 195.135 1.00 60.85 297 VAL B O 1
ATOM 4974 N N . SER B 1 298 ? 138.650 150.683 197.303 1.00 64.49 298 SER B N 1
ATOM 4975 C CA . SER B 1 298 ? 137.495 151.536 197.102 1.00 64.49 298 SER B CA 1
ATOM 4976 C C . SER B 1 298 ? 137.872 153.001 197.246 1.00 64.49 298 SER B C 1
ATOM 4977 O O . SER B 1 298 ? 138.807 153.359 197.962 1.00 64.49 298 SER B O 1
ATOM 4980 N N . THR B 1 299 ? 137.108 153.855 196.576 1.00 65.57 299 THR B N 1
ATOM 4981 C CA . THR B 1 299 ? 137.349 155.293 196.603 1.00 65.57 299 THR B CA 1
ATOM 4982 C C . THR B 1 299 ? 136.576 155.933 197.751 1.00 65.57 299 THR B C 1
ATOM 4983 O O . THR B 1 299 ? 135.727 156.798 197.567 1.00 65.57 299 THR B O 1
ATOM 4987 N N . GLY B 1 300 ? 136.903 155.493 198.961 1.00 69.86 300 GLY B N 1
ATOM 4988 C CA . GLY B 1 300 ? 136.306 156.059 200.149 1.00 69.86 300 GLY B CA 1
ATOM 4989 C C . GLY B 1 300 ? 137.368 156.385 201.177 1.00 69.86 300 GLY B C 1
ATOM 4990 O O . GLY B 1 300 ? 138.512 155.943 201.081 1.00 69.86 300 GLY B O 1
ATOM 4991 N N . HIS B 1 301 ? 136.967 157.161 202.157 1.00 73.35 301 HIS B N 1
ATOM 4992 C CA . HIS B 1 301 ? 137.908 157.585 203.181 1.00 73.35 301 HIS B CA 1
ATOM 4993 C C . HIS B 1 301 ? 138.216 156.518 204.140 1.00 73.35 301 HIS B C 1
ATOM 4994 O O . HIS B 1 301 ? 138.716 156.878 205.201 1.00 73.35 301 HIS B O 1
ATOM 5001 N N . ARG B 1 302 ? 137.913 155.245 203.887 1.00 76.00 302 ARG B N 1
ATOM 5002 C CA . ARG B 1 302 ? 138.170 154.218 204.893 1.00 76.00 302 ARG B CA 1
ATOM 5003 C C . ARG B 1 302 ? 139.632 154.220 205.284 1.00 76.00 302 ARG B C 1
ATOM 5004 O O . ARG B 1 302 ? 139.973 154.155 206.467 1.00 76.00 302 ARG B O 1
ATOM 5012 N N . ASN B 1 303 ? 140.509 154.288 204.291 1.00 68.71 303 ASN B N 1
ATOM 5013 C CA . ASN B 1 303 ? 141.917 154.010 204.496 1.00 68.71 303 ASN B CA 1
ATOM 5014 C C . ASN B 1 303 ? 142.765 155.263 204.431 1.00 68.71 303 ASN B C 1
ATOM 5015 O O . ASN B 1 303 ? 143.850 155.300 205.015 1.00 68.71 303 ASN B O 1
ATOM 5020 N N . VAL B 1 304 ? 142.290 156.293 203.734 1.00 65.79 304 VAL B N 1
ATOM 5021 C CA . VAL B 1 304 ? 143.036 157.541 203.685 1.00 65.79 304 VAL B CA 1
ATOM 5022 C C . VAL B 1 304 ? 143.190 158.113 205.077 1.00 65.79 304 VAL B C 1
ATOM 5023 O O . VAL B 1 304 ? 144.172 158.802 205.369 1.00 65.79 304 VAL B O 1
ATOM 5027 N N . GLU B 1 305 ? 142.235 157.837 205.959 1.00 69.82 305 GLU B N 1
ATOM 5028 C CA . GLU B 1 305 ? 142.442 158.140 207.364 1.00 69.82 305 GLU B CA 1
ATOM 5029 C C . GLU B 1 305 ? 143.660 157.404 207.894 1.00 69.82 305 GLU B C 1
ATOM 5030 O O . GLU B 1 305 ? 144.491 157.990 208.592 1.00 69.82 305 GLU B O 1
ATOM 5036 N N . THR B 1 306 ? 143.795 156.123 207.561 1.00 66.12 306 THR B N 1
ATOM 5037 C CA . THR B 1 306 ? 144.967 155.386 208.008 1.00 66.12 306 THR B CA 1
ATOM 5038 C C . THR B 1 306 ? 146.235 155.942 207.383 1.00 66.12 306 THR B C 1
ATOM 5039 O O . THR B 1 306 ? 147.252 156.090 208.065 1.00 66.12 306 THR B O 1
ATOM 5043 N N . ARG B 1 307 ? 146.200 156.260 206.090 1.00 61.38 307 ARG B N 1
ATOM 5044 C CA . ARG B 1 307 ? 147.391 156.807 205.451 1.00 61.38 307 ARG B CA 1
ATOM 5045 C C . ARG B 1 307 ? 147.753 158.166 206.017 1.00 61.38 307 ARG B C 1
ATOM 5046 O O . ARG B 1 307 ? 148.931 158.447 206.256 1.00 61.38 307 ARG B O 1
ATOM 5054 N N . THR B 1 308 ? 146.767 159.034 206.230 1.00 62.67 308 THR B N 1
ATOM 5055 C CA . THR B 1 308 ? 147.108 160.339 206.770 1.00 62.67 308 THR B CA 1
ATOM 5056 C C . THR B 1 308 ? 147.589 160.231 208.202 1.00 62.67 308 THR B C 1
ATOM 5057 O O . THR B 1 308 ? 148.456 161.001 208.612 1.00 62.67 308 THR B O 1
ATOM 5061 N N . TYR B 1 309 ? 147.073 159.273 208.970 1.00 68.63 309 TYR B N 1
ATOM 5062 C CA . TYR B 1 309 ? 147.610 159.066 210.306 1.00 68.63 309 TYR B CA 1
ATOM 5063 C C . TYR B 1 309 ? 149.043 158.581 210.241 1.00 68.63 309 TYR B C 1
ATOM 5064 O O . TYR B 1 309 ? 149.895 159.053 210.997 1.00 68.63 309 TYR B O 1
ATOM 5073 N N . GLN B 1 310 ? 149.341 157.672 209.318 1.00 61.74 310 GLN B N 1
ATOM 5074 C CA . GLN B 1 310 ? 150.708 157.191 209.186 1.00 61.74 310 GLN B CA 1
ATOM 5075 C C . GLN B 1 310 ? 151.652 158.324 208.821 1.00 61.74 310 GLN B C 1
ATOM 5076 O O . GLN B 1 310 ? 152.727 158.461 209.407 1.00 61.74 310 GLN B O 1
ATOM 5082 N N . TYR B 1 311 ? 151.263 159.163 207.864 1.00 59.11 311 TYR B N 1
ATOM 5083 C CA . TYR B 1 311 ? 152.183 160.205 207.427 1.00 59.11 311 TYR B CA 1
ATOM 5084 C C . TYR B 1 311 ? 152.312 161.303 208.468 1.00 59.11 311 TYR B C 1
ATOM 5085 O O . TYR B 1 311 ? 153.409 161.816 208.698 1.00 59.11 311 TYR B O 1
ATOM 5094 N N . GLN B 1 312 ? 151.213 161.676 209.114 1.00 65.86 312 GLN B N 1
ATOM 5095 C CA . GLN B 1 312 ? 151.283 162.686 210.157 1.00 65.86 312 GLN B CA 1
ATOM 5096 C C . GLN B 1 312 ? 152.081 162.197 211.347 1.00 65.86 312 GLN B C 1
ATOM 5097 O O . GLN B 1 312 ? 152.752 162.991 212.011 1.00 65.86 312 GLN B O 1
ATOM 5103 N N . ARG B 1 313 ? 152.032 160.904 211.630 1.00 69.29 313 ARG B N 1
ATOM 5104 C CA . ARG B 1 313 ? 152.679 160.382 212.814 1.00 69.29 313 ARG B CA 1
ATOM 5105 C C . ARG B 1 313 ? 154.092 159.894 212.551 1.00 69.29 313 ARG B C 1
ATOM 5106 O O . ARG B 1 313 ? 154.845 159.686 213.505 1.00 69.29 313 ARG B O 1
ATOM 5114 N N . SER B 1 314 ? 154.484 159.720 211.290 1.00 66.66 314 SER B N 1
ATOM 5115 C CA . SER B 1 314 ? 155.853 159.319 211.007 1.00 66.66 314 SER B CA 1
ATOM 5116 C C . SER B 1 314 ? 156.845 160.433 211.283 1.00 66.66 314 SER B C 1
ATOM 5117 O O . SER B 1 314 ? 158.041 160.163 211.406 1.00 66.66 314 SER B O 1
ATOM 5120 N N . PHE B 1 315 ? 156.382 161.676 211.374 1.00 68.47 315 PHE B N 1
ATOM 5121 C CA . PHE B 1 315 ? 157.266 162.797 211.648 1.00 68.47 315 PHE B CA 1
ATOM 5122 C C . PHE B 1 315 ? 157.609 162.932 213.122 1.00 68.47 315 PHE B C 1
ATOM 5123 O O . PHE B 1 315 ? 158.407 163.804 213.476 1.00 68.47 315 PHE B O 1
ATOM 5131 N N . ASP B 1 316 ? 157.023 162.114 213.978 1.00 84.44 316 ASP B N 1
ATOM 5132 C CA . ASP B 1 316 ? 157.196 162.190 215.418 1.00 84.44 316 ASP B CA 1
ATOM 5133 C C . ASP B 1 316 ? 158.398 161.369 215.888 1.00 84.44 316 ASP B C 1
ATOM 5134 O O . ASP B 1 316 ? 158.736 160.344 215.292 1.00 84.44 316 ASP B O 1
ATOM 5139 N N . PRO B 1 317 ? 159.073 161.816 216.941 1.00 88.72 317 PRO B N 1
ATOM 5140 C CA . PRO B 1 317 ? 160.196 161.042 217.490 1.00 88.72 317 PRO B CA 1
ATOM 5141 C C . PRO B 1 317 ? 159.807 159.824 218.321 1.00 88.72 317 PRO B C 1
ATOM 5142 O O . PRO B 1 317 ? 160.426 158.776 218.143 1.00 88.72 317 PRO B O 1
ATOM 5146 N N . GLU B 1 318 ? 158.845 159.913 219.254 1.00 91.82 318 GLU B N 1
ATOM 5147 C CA . GLU B 1 318 ? 158.439 158.689 219.943 1.00 91.82 318 GLU B CA 1
ATOM 5148 C C . GLU B 1 318 ? 157.723 157.705 219.041 1.00 91.82 318 GLU B C 1
ATOM 5149 O O . GLU B 1 318 ? 157.847 156.507 219.260 1.00 91.82 318 GLU B O 1
ATOM 5155 N N . THR B 1 319 ? 156.943 158.150 218.066 1.00 86.04 319 THR B N 1
ATOM 5156 C CA . THR B 1 319 ? 156.333 157.172 217.179 1.00 86.04 319 THR B CA 1
ATOM 5157 C C . THR B 1 319 ? 157.400 156.294 216.541 1.00 86.04 319 THR B C 1
ATOM 5158 O O . THR B 1 319 ? 157.422 155.070 216.739 1.00 86.04 319 THR B O 1
ATOM 5162 N N . CYS B 1 320 ? 158.335 156.920 215.823 1.00 86.53 320 CYS B N 1
ATOM 5163 C CA . CYS B 1 320 ? 159.422 156.176 215.200 1.00 86.53 320 CYS B CA 1
ATOM 5164 C C . CYS B 1 320 ? 160.190 155.374 216.239 1.00 86.53 320 CYS B C 1
ATOM 5165 O O . CYS B 1 320 ? 160.365 154.160 216.102 1.00 86.53 320 CYS B O 1
ATOM 5168 N N . LEU B 1 321 ? 160.606 156.037 217.314 1.00 89.61 321 LEU B N 1
ATOM 5169 C CA . LEU B 1 321 ? 161.494 155.420 218.290 1.00 89.61 321 LEU B CA 1
ATOM 5170 C C . LEU B 1 321 ? 160.817 154.271 219.019 1.00 89.61 321 LEU B C 1
ATOM 5171 O O . LEU B 1 321 ? 161.400 153.197 219.176 1.00 89.61 321 LEU B O 1
ATOM 5176 N N . ASN B 1 322 ? 159.595 154.492 219.491 1.00 89.68 322 ASN B N 1
ATOM 5177 C CA . ASN B 1 322 ? 158.849 153.503 220.246 1.00 89.68 322 ASN B CA 1
ATOM 5178 C C . ASN B 1 322 ? 158.542 152.279 219.398 1.00 89.68 322 ASN B C 1
ATOM 5179 O O . ASN B 1 322 ? 158.803 151.143 219.820 1.00 89.68 322 ASN B O 1
ATOM 5184 N N . LEU B 1 323 ? 157.983 152.472 218.197 1.00 85.75 323 LEU B N 1
ATOM 5185 C CA . LEU B 1 323 ? 157.747 151.294 217.374 1.00 85.75 323 LEU B CA 1
ATOM 5186 C C . LEU B 1 323 ? 159.049 150.603 217.005 1.00 85.75 323 LEU B C 1
ATOM 5187 O O . LEU B 1 323 ? 159.082 149.375 216.897 1.00 85.75 323 LEU B O 1
ATOM 5192 N N . ALA B 1 324 ? 160.131 151.358 216.823 1.00 88.84 324 ALA B N 1
ATOM 5193 C CA . ALA B 1 324 ? 161.405 150.723 216.520 1.00 88.84 324 ALA B CA 1
ATOM 5194 C C . ALA B 1 324 ? 161.888 149.876 217.685 1.00 88.84 324 ALA B C 1
ATOM 5195 O O . ALA B 1 324 ? 162.376 148.759 217.489 1.00 88.84 324 ALA B O 1
ATOM 5197 N N . ARG B 1 325 ? 161.768 150.395 218.904 1.00 92.04 325 ARG B N 1
ATOM 5198 C CA . ARG B 1 325 ? 162.179 149.630 220.072 1.00 92.04 325 ARG B CA 1
ATOM 5199 C C . ARG B 1 325 ? 161.364 148.356 220.188 1.00 92.04 325 ARG B C 1
ATOM 5200 O O . ARG B 1 325 ? 161.911 147.279 220.449 1.00 92.04 325 ARG B O 1
ATOM 5208 N N . ARG B 1 326 ? 160.054 148.455 219.974 1.00 89.30 326 ARG B N 1
ATOM 5209 C CA . ARG B 1 326 ? 159.221 147.263 220.045 1.00 89.30 326 ARG B CA 1
ATOM 5210 C C . ARG B 1 326 ? 159.612 146.256 218.972 1.00 89.30 326 ARG B C 1
ATOM 5211 O O . ARG B 1 326 ? 159.731 145.057 219.249 1.00 89.30 326 ARG B O 1
ATOM 5219 N N . TRP B 1 327 ? 159.834 146.723 217.744 1.00 82.90 327 TRP B N 1
ATOM 5220 C CA . TRP B 1 327 ? 160.182 145.803 216.672 1.00 82.90 327 TRP B CA 1
ATOM 5221 C C . TRP B 1 327 ? 161.494 145.103 216.964 1.00 82.90 327 TRP B C 1
ATOM 5222 O O . TRP B 1 327 ? 161.619 143.894 216.755 1.00 82.90 327 TRP B O 1
ATOM 5233 N N . ILE B 1 328 ? 162.480 145.838 217.469 1.00 89.42 328 ILE B N 1
ATOM 5234 C CA . ILE B 1 328 ? 163.774 145.219 217.715 1.00 89.42 328 ILE B CA 1
ATOM 5235 C C . ILE B 1 328 ? 163.698 144.240 218.875 1.00 89.42 328 ILE B C 1
ATOM 5236 O O . ILE B 1 328 ? 164.262 143.145 218.804 1.00 89.42 328 ILE B O 1
ATOM 5241 N N . VAL B 1 329 ? 163.014 144.604 219.961 1.00 91.24 329 VAL B N 1
ATOM 5242 C CA . VAL B 1 329 ? 162.928 143.666 221.075 1.00 91.24 329 VAL B CA 1
ATOM 5243 C C . VAL B 1 329 ? 162.198 142.404 220.641 1.00 91.24 329 VAL B C 1
ATOM 5244 O O . VAL B 1 329 ? 162.573 141.294 221.032 1.00 91.24 329 VAL B O 1
ATOM 5248 N N . ALA B 1 330 ? 161.175 142.541 219.796 1.00 90.12 330 ALA B N 1
ATOM 5249 C CA . ALA B 1 330 ? 160.482 141.360 219.300 1.00 90.12 330 ALA B CA 1
ATOM 5250 C C . ALA B 1 330 ? 161.386 140.520 218.413 1.00 90.12 330 ALA B C 1
ATOM 5251 O O . ALA B 1 330 ? 161.364 139.288 218.488 1.00 90.12 330 ALA B O 1
ATOM 5253 N N . LYS B 1 331 ? 162.178 141.165 217.556 1.00 89.76 331 LYS B N 1
ATOM 5254 C CA . LYS B 1 331 ? 163.094 140.426 216.692 1.00 89.76 331 LYS B CA 1
ATOM 5255 C C . LYS B 1 331 ? 164.105 139.642 217.517 1.00 89.76 331 LYS B C 1
ATOM 5256 O O . LYS B 1 331 ? 164.370 138.465 217.248 1.00 89.76 331 LYS B O 1
ATOM 5262 N N . ILE B 1 332 ? 164.668 140.280 218.543 1.00 97.30 332 ILE B N 1
ATOM 5263 C CA . ILE B 1 332 ? 165.640 139.612 219.405 1.00 97.30 332 ILE B CA 1
ATOM 5264 C C . ILE B 1 332 ? 164.990 138.443 220.130 1.00 97.30 332 ILE B C 1
ATOM 5265 O O . ILE B 1 332 ? 165.579 137.366 220.275 1.00 97.30 332 ILE B O 1
ATOM 5270 N N . ALA B 1 333 ? 163.776 138.659 220.642 1.00 99.23 333 ALA B N 1
ATOM 5271 C CA . ALA B 1 333 ? 163.087 137.602 221.361 1.00 99.23 333 ALA B CA 1
ATOM 5272 C C . ALA B 1 333 ? 162.798 136.424 220.451 1.00 99.23 333 ALA B C 1
ATOM 5273 O O . ALA B 1 333 ? 162.958 135.269 220.854 1.00 99.23 333 ALA B O 1
ATOM 5275 N N . ASN B 1 334 ? 162.372 136.692 219.220 1.00 97.51 334 ASN B N 1
ATOM 5276 C CA . ASN B 1 334 ? 162.166 135.608 218.271 1.00 97.51 334 ASN B CA 1
ATOM 5277 C C . ASN B 1 334 ? 163.471 134.884 217.981 1.00 97.51 334 ASN B C 1
ATOM 5278 O O . ASN B 1 334 ? 163.489 133.658 217.856 1.00 97.51 334 ASN B O 1
ATOM 5283 N N . CYS B 1 335 ? 164.576 135.623 217.877 1.00 103.37 335 CYS B N 1
ATOM 5284 C CA . CYS B 1 335 ? 165.864 134.986 217.618 1.00 103.37 335 CYS B CA 1
ATOM 5285 C C . CYS B 1 335 ? 166.257 134.040 218.747 1.00 103.37 335 CYS B C 1
ATOM 5286 O O . CYS B 1 335 ? 166.675 132.903 218.505 1.00 103.37 335 CYS B O 1
ATOM 5289 N N . ARG B 1 336 ? 166.131 134.489 219.995 1.00 107.95 336 ARG B N 1
ATOM 5290 C CA . ARG B 1 336 ? 166.547 133.634 221.105 1.00 107.95 336 ARG B CA 1
ATOM 5291 C C . ARG B 1 336 ? 165.572 132.481 221.307 1.00 107.95 336 ARG B C 1
ATOM 5292 O O . ARG B 1 336 ? 165.974 131.375 221.692 1.00 107.95 336 ARG B O 1
ATOM 5300 N N . THR B 1 337 ? 164.286 132.709 221.045 1.00 107.18 337 THR B N 1
ATOM 5301 C CA . THR B 1 337 ? 163.337 131.609 221.090 1.00 107.18 337 THR B CA 1
ATOM 5302 C C . THR B 1 337 ? 163.650 130.587 220.012 1.00 107.18 337 THR B C 1
ATOM 5303 O O . THR B 1 337 ? 163.553 129.384 220.248 1.00 107.18 337 THR B O 1
ATOM 5307 N N . LEU B 1 338 ? 164.054 131.041 218.829 1.00 109.24 338 LEU B N 1
ATOM 5308 C CA . LEU B 1 338 ? 164.474 130.105 217.798 1.00 109.24 338 LEU B CA 1
ATOM 5309 C C . LEU B 1 338 ? 165.763 129.391 218.175 1.00 109.24 338 LEU B C 1
ATOM 5310 O O . LEU B 1 338 ? 165.961 128.239 217.775 1.00 109.24 338 LEU B O 1
ATOM 5315 N N . LEU B 1 339 ? 166.634 130.046 218.943 1.00 113.89 339 LEU B N 1
ATOM 5316 C CA . LEU B 1 339 ? 167.788 129.355 219.509 1.00 113.89 339 LEU B CA 1
ATOM 5317 C C . LEU B 1 339 ? 167.340 128.202 220.397 1.00 113.89 339 LEU B C 1
ATOM 5318 O O . LEU B 1 339 ? 167.761 127.056 220.213 1.00 113.89 339 LEU B O 1
ATOM 5323 N N . ARG B 1 340 ? 166.455 128.488 221.348 1.00 112.73 340 ARG B N 1
ATOM 5324 C CA . ARG B 1 340 ? 165.998 127.447 222.257 1.00 112.73 340 ARG B CA 1
ATOM 5325 C C . ARG B 1 340 ? 165.098 126.427 221.568 1.00 112.73 340 ARG B C 1
ATOM 5326 O O . ARG B 1 340 ? 164.894 125.339 222.111 1.00 112.73 340 ARG B O 1
ATOM 5334 N N . ARG B 1 341 ? 164.557 126.751 220.392 1.00 113.43 341 ARG B N 1
ATOM 5335 C CA . ARG B 1 341 ? 163.755 125.786 219.646 1.00 113.43 341 ARG B CA 1
ATOM 5336 C C . ARG B 1 341 ? 164.652 124.826 218.880 1.00 113.43 341 ARG B C 1
ATOM 5337 O O . ARG B 1 341 ? 164.584 123.607 219.059 1.00 113.43 341 ARG B O 1
ATOM 5345 N N . ASN B 1 342 ? 165.508 125.374 218.019 1.00 119.18 342 ASN B N 1
ATOM 5346 C CA . ASN B 1 342 ? 166.138 124.638 216.935 1.00 119.18 342 ASN B CA 1
ATOM 5347 C C . ASN B 1 342 ? 167.617 124.383 217.167 1.00 119.18 342 ASN B C 1
ATOM 5348 O O . ASN B 1 342 ? 168.337 124.064 216.216 1.00 119.18 342 ASN B O 1
ATOM 5353 N N . TRP B 1 343 ? 168.093 124.551 218.394 1.00 129.70 343 TRP B N 1
ATOM 5354 C CA . TRP B 1 343 ? 169.494 124.280 218.675 1.00 129.70 343 TRP B CA 1
ATOM 5355 C C . TRP B 1 343 ? 169.781 122.812 218.417 1.00 129.70 343 TRP B C 1
ATOM 5356 O O . TRP B 1 343 ? 169.162 121.933 219.023 1.00 129.70 343 TRP B O 1
ATOM 5367 N N . ARG B 1 344 ? 170.730 122.545 217.528 1.00 130.34 344 ARG B N 1
ATOM 5368 C CA . ARG B 1 344 ? 171.052 121.178 217.148 1.00 130.34 344 ARG B CA 1
ATOM 5369 C C . ARG B 1 344 ? 172.517 120.859 217.397 1.00 130.34 344 ARG B C 1
ATOM 5370 O O . ARG B 1 344 ? 173.121 120.091 216.645 1.00 130.34 344 ARG B O 1
ATOM 5378 N N . GLY B 1 345 ? 173.101 121.445 218.441 1.00 135.08 345 GLY B N 1
ATOM 5379 C CA . GLY B 1 345 ? 174.394 121.003 218.924 1.00 135.08 345 GLY B CA 1
ATOM 5380 C C . GLY B 1 345 ? 174.228 119.692 219.661 1.00 135.08 345 GLY B C 1
ATOM 5381 O O . GLY B 1 345 ? 174.585 119.565 220.836 1.00 135.08 345 GLY B O 1
ATOM 5382 N N . GLU B 1 346 ? 173.679 118.709 218.957 1.00 137.85 346 GLU B N 1
ATOM 5383 C CA . GLU B 1 346 ? 173.186 117.491 219.575 1.00 137.85 346 GLU B CA 1
ATOM 5384 C C . GLU B 1 346 ? 174.319 116.512 219.854 1.00 137.85 346 GLU B C 1
ATOM 5385 O O . GLU B 1 346 ? 175.313 116.445 219.126 1.00 137.85 346 GLU B O 1
ATOM 5391 N N . GLY B 1 347 ? 174.159 115.754 220.936 1.00 140.89 347 GLY B N 1
ATOM 5392 C CA . GLY B 1 347 ? 175.148 114.782 221.352 1.00 140.89 347 GLY B CA 1
ATOM 5393 C C . GLY B 1 347 ? 175.893 115.192 222.605 1.00 140.89 347 GLY B C 1
ATOM 5394 O O . GLY B 1 347 ? 176.116 114.368 223.497 1.00 140.89 347 GLY B O 1
ATOM 5395 N N . ASP B 1 348 ? 176.283 116.464 222.690 1.00 143.85 348 ASP B N 1
ATOM 5396 C CA . ASP B 1 348 ? 177.023 116.950 223.848 1.00 143.85 348 ASP B CA 1
ATOM 5397 C C . ASP B 1 348 ? 176.575 118.309 224.364 1.00 143.85 348 ASP B C 1
ATOM 5398 O O . ASP B 1 348 ? 176.938 118.659 225.491 1.00 143.85 348 ASP B O 1
ATOM 5403 N N . GLU B 1 349 ? 175.817 119.085 223.596 1.00 140.62 349 GLU B N 1
ATOM 5404 C CA . GLU B 1 349 ? 175.431 120.446 223.953 1.00 140.62 349 GLU B CA 1
ATOM 5405 C C . GLU B 1 349 ? 173.950 120.662 223.691 1.00 140.62 349 GLU B C 1
ATOM 5406 O O . GLU B 1 349 ? 173.544 121.611 223.017 1.00 140.62 349 GLU B O 1
ATOM 5412 N N . ALA B 1 350 ? 173.125 119.752 224.217 1.00 141.48 350 ALA B N 1
ATOM 5413 C CA . ALA B 1 350 ? 171.686 119.780 223.967 1.00 141.48 350 ALA B CA 1
ATOM 5414 C C . ALA B 1 350 ? 171.073 121.152 224.208 1.00 141.48 350 ALA B C 1
ATOM 5415 O O . ALA B 1 350 ? 170.040 121.482 223.614 1.00 141.48 350 ALA B O 1
ATOM 5417 N N . LYS B 1 351 ? 171.683 121.961 225.066 1.00 138.01 351 LYS B N 1
ATOM 5418 C CA . LYS B 1 351 ? 171.224 123.316 225.320 1.00 138.01 351 LYS B CA 1
ATOM 5419 C C . LYS B 1 351 ? 172.232 124.327 224.794 1.00 138.01 351 LYS B C 1
ATOM 5420 O O . LYS B 1 351 ? 173.442 124.085 224.798 1.00 138.01 351 LYS B O 1
ATOM 5426 N N . ALA B 1 352 ? 171.717 125.460 224.332 1.00 132.91 352 ALA B N 1
ATOM 5427 C CA . ALA B 1 352 ? 172.572 126.573 223.986 1.00 132.91 352 ALA B CA 1
ATOM 5428 C C . ALA B 1 352 ? 173.276 127.081 225.239 1.00 132.91 352 ALA B C 1
ATOM 5429 O O . ALA B 1 352 ? 172.772 126.917 226.351 1.00 132.91 352 ALA B O 1
ATOM 5431 N N . PRO B 1 353 ? 174.456 127.673 225.088 1.00 129.35 353 PRO B N 1
ATOM 5432 C CA . PRO B 1 353 ? 175.139 128.269 226.237 1.00 129.35 353 PRO B CA 1
ATOM 5433 C C . PRO B 1 353 ? 174.269 129.328 226.885 1.00 129.35 353 PRO B C 1
ATOM 5434 O O . PRO B 1 353 ? 173.963 130.355 226.262 1.00 129.35 353 PRO B O 1
ATOM 5438 N N . PRO B 1 354 ? 173.847 129.117 228.132 1.00 128.78 354 PRO B N 1
ATOM 5439 C CA . PRO B 1 354 ? 172.987 130.112 228.789 1.00 128.78 354 PRO B CA 1
ATOM 5440 C C . PRO B 1 354 ? 173.650 131.466 228.945 1.00 128.78 354 PRO B C 1
ATOM 5441 O O . PRO B 1 354 ? 172.949 132.461 229.165 1.00 128.78 354 PRO B O 1
ATOM 5445 N N . GLY B 1 355 ? 174.979 131.535 228.852 1.00 127.74 355 GLY B N 1
ATOM 5446 C CA . GLY B 1 355 ? 175.635 132.828 228.772 1.00 127.74 355 GLY B CA 1
ATOM 5447 C C . GLY B 1 355 ? 175.223 133.607 227.538 1.00 127.74 355 GLY B C 1
ATOM 5448 O O . GLY B 1 355 ? 175.030 134.822 227.594 1.00 127.74 355 GLY B O 1
ATOM 5449 N N . LEU B 1 356 ? 175.082 132.915 226.404 1.00 125.22 356 LEU B N 1
ATOM 5450 C CA . LEU B 1 356 ? 174.554 133.550 225.200 1.00 125.22 356 LEU B CA 1
ATOM 5451 C C . LEU B 1 356 ? 173.121 134.017 225.410 1.00 125.22 356 LEU B C 1
ATOM 5452 O O . LEU B 1 356 ? 172.748 135.117 224.990 1.00 125.22 356 LEU B O 1
ATOM 5457 N N . LEU B 1 357 ? 172.300 133.181 226.045 1.00 123.20 357 LEU B N 1
ATOM 5458 C CA . LEU B 1 357 ? 170.906 133.535 226.278 1.00 123.20 357 LEU B CA 1
ATOM 5459 C C . LEU B 1 357 ? 170.790 134.727 227.222 1.00 123.20 357 LEU B C 1
ATOM 5460 O O . LEU B 1 357 ? 169.979 135.631 226.993 1.00 123.20 357 LEU B O 1
ATOM 5465 N N . MET B 1 358 ? 171.593 134.745 228.286 1.00 124.82 358 MET B N 1
ATOM 5466 C CA . MET B 1 358 ? 171.633 135.910 229.156 1.00 124.82 358 MET B CA 1
ATOM 5467 C C . MET B 1 358 ? 172.126 137.137 228.402 1.00 124.82 358 MET B C 1
ATOM 5468 O O . MET B 1 358 ? 171.623 138.247 228.609 1.00 124.82 358 MET B O 1
ATOM 5473 N N . SER B 1 359 ? 173.115 136.962 227.525 1.00 120.74 359 SER B N 1
ATOM 5474 C CA . SER B 1 359 ? 173.617 138.087 226.741 1.00 120.74 359 SER B CA 1
ATOM 5475 C C . SER B 1 359 ? 172.519 138.672 225.864 1.00 120.74 359 SER B C 1
ATOM 5476 O O . SER B 1 359 ? 172.348 139.894 225.796 1.00 120.74 359 SER B O 1
ATOM 5479 N N . LEU B 1 360 ? 171.763 137.814 225.182 1.00 118.43 360 LEU B N 1
ATOM 5480 C CA . LEU B 1 360 ? 170.701 138.321 224.320 1.00 118.43 360 LEU B CA 1
ATOM 5481 C C . LEU B 1 360 ? 169.557 138.904 225.131 1.00 118.43 360 LEU B C 1
ATOM 5482 O O . LEU B 1 360 ? 168.917 139.858 224.688 1.00 118.43 360 LEU B O 1
ATOM 5487 N N . GLN B 1 361 ? 169.297 138.368 226.321 1.00 118.67 361 GLN B N 1
ATOM 5488 C CA . GLN B 1 361 ? 168.313 138.979 227.210 1.00 118.67 361 GLN B CA 1
ATOM 5489 C C . GLN B 1 361 ? 168.768 140.391 227.577 1.00 118.67 361 GLN B C 1
ATOM 5490 O O . GLN B 1 361 ? 167.988 141.350 227.518 1.00 118.67 361 GLN B O 1
ATOM 5496 N N . ASP B 1 362 ? 170.052 140.545 227.904 1.00 118.98 362 ASP B N 1
ATOM 5497 C CA . ASP B 1 362 ? 170.569 141.864 228.247 1.00 118.98 362 ASP B CA 1
ATOM 5498 C C . ASP B 1 362 ? 170.445 142.818 227.073 1.00 118.98 362 ASP B C 1
ATOM 5499 O O . ASP B 1 362 ? 170.028 143.973 227.234 1.00 118.98 362 ASP B O 1
ATOM 5504 N N . ASP B 1 363 ? 170.791 142.343 225.879 1.00 116.81 363 ASP B N 1
ATOM 5505 C CA . ASP B 1 363 ? 170.645 143.177 224.696 1.00 116.81 363 ASP B CA 1
ATOM 5506 C C . ASP B 1 363 ? 169.187 143.532 224.452 1.00 116.81 363 ASP B C 1
ATOM 5507 O O . ASP B 1 363 ? 168.891 144.629 223.972 1.00 116.81 363 ASP B O 1
ATOM 5512 N N . MET B 1 364 ? 168.268 142.629 224.789 1.00 113.02 364 MET B N 1
ATOM 5513 C CA . MET B 1 364 ? 166.852 142.928 224.647 1.00 113.02 364 MET B CA 1
ATOM 5514 C C . MET B 1 364 ? 166.440 144.055 225.577 1.00 113.02 364 MET B C 1
ATOM 5515 O O . MET B 1 364 ? 165.697 144.958 225.177 1.00 113.02 364 MET B O 1
ATOM 5520 N N . ARG B 1 365 ? 166.921 144.035 226.818 1.00 116.54 365 ARG B N 1
ATOM 5521 C CA . ARG B 1 365 ? 166.607 145.158 227.704 1.00 116.54 365 ARG B CA 1
ATOM 5522 C C . ARG B 1 365 ? 167.201 146.442 227.149 1.00 116.54 365 ARG B C 1
ATOM 5523 O O . ARG B 1 365 ? 166.564 147.502 227.175 1.00 116.54 365 ARG B O 1
ATOM 5531 N N . HIS B 1 366 ? 168.434 146.364 226.645 1.00 114.82 366 HIS B N 1
ATOM 5532 C CA . HIS B 1 366 ? 169.065 147.547 226.073 1.00 114.82 366 HIS B CA 1
ATOM 5533 C C . HIS B 1 366 ? 168.215 148.114 224.945 1.00 114.82 366 HIS B C 1
ATOM 5534 O O . HIS B 1 366 ? 168.030 149.331 224.837 1.00 114.82 366 HIS B O 1
ATOM 5541 N N . ALA B 1 367 ? 167.678 147.235 224.100 1.00 109.83 367 ALA B N 1
ATOM 5542 C CA . ALA B 1 367 ? 166.788 147.679 223.035 1.00 109.83 367 ALA B CA 1
ATOM 5543 C C . ALA B 1 367 ? 165.503 148.268 223.595 1.00 109.83 367 ALA B C 1
ATOM 5544 O O . ALA B 1 367 ? 164.931 149.185 222.999 1.00 109.83 367 ALA B O 1
ATOM 5546 N N . MET B 1 368 ? 165.033 147.751 224.732 1.00 111.51 368 MET B N 1
ATOM 5547 C CA . MET B 1 368 ? 163.896 148.372 225.403 1.00 111.51 368 MET B CA 1
ATOM 5548 C C . MET B 1 368 ? 164.210 149.807 225.790 1.00 111.51 368 MET B C 1
ATOM 5549 O O . MET B 1 368 ? 163.357 150.691 225.664 1.00 111.51 368 MET B O 1
ATOM 5554 N N . ARG B 1 369 ? 165.426 150.060 226.268 1.00 113.66 369 ARG B N 1
ATOM 5555 C CA . ARG B 1 369 ? 165.805 151.390 226.725 1.00 113.66 369 ARG B CA 1
ATOM 5556 C C . ARG B 1 369 ? 166.885 152.030 225.860 1.00 113.66 369 ARG B C 1
ATOM 5557 O O . ARG B 1 369 ? 167.802 152.670 226.384 1.00 113.66 369 ARG B O 1
ATOM 5565 N N . ALA B 1 370 ? 166.799 151.868 224.546 1.00 107.55 370 ALA B N 1
ATOM 5566 C CA . ALA B 1 370 ? 167.672 152.621 223.661 1.00 107.55 370 ALA B CA 1
ATOM 5567 C C . ALA B 1 370 ? 167.267 154.094 223.673 1.00 107.55 370 ALA B C 1
ATOM 5568 O O . ALA B 1 370 ? 166.073 154.409 223.717 1.00 107.55 370 ALA B O 1
ATOM 5570 N N . PRO B 1 371 ? 168.222 155.016 223.654 1.00 106.13 371 PRO B N 1
ATOM 5571 C CA . PRO B 1 371 ? 167.866 156.438 223.707 1.00 106.13 371 PRO B CA 1
ATOM 5572 C C . PRO B 1 371 ? 167.345 156.985 222.390 1.00 106.13 371 PRO B C 1
ATOM 5573 O O . PRO B 1 371 ? 166.371 157.743 222.382 1.00 106.13 371 PRO B O 1
ATOM 5577 N N . SER B 1 372 ? 167.975 156.626 221.275 1.00 102.38 372 SER B N 1
ATOM 5578 C CA . SER B 1 372 ? 167.603 157.196 219.988 1.00 102.38 372 SER B CA 1
ATOM 5579 C C . SER B 1 372 ? 167.816 156.162 218.891 1.00 102.38 372 SER B C 1
ATOM 5580 O O . SER B 1 372 ? 168.328 155.066 219.129 1.00 102.38 372 SER B O 1
ATOM 5583 N N . LEU B 1 373 ? 167.424 156.537 217.672 1.00 98.16 373 LEU B N 1
ATOM 5584 C CA . LEU B 1 373 ? 167.349 155.579 216.574 1.00 98.16 373 LEU B CA 1
ATOM 5585 C C . LEU B 1 373 ? 168.718 155.036 216.188 1.00 98.16 373 LEU B C 1
ATOM 5586 O O . LEU B 1 373 ? 168.847 153.849 215.882 1.00 98.16 373 LEU B O 1
ATOM 5591 N N . GLU B 1 374 ? 169.746 155.884 216.159 1.00 102.11 374 GLU B N 1
ATOM 5592 C CA . GLU B 1 374 ? 171.054 155.405 215.720 1.00 102.11 374 GLU B CA 1
ATOM 5593 C C . GLU B 1 374 ? 171.654 154.436 216.731 1.00 102.11 374 GLU B C 1
ATOM 5594 O O . GLU B 1 374 ? 172.297 153.449 216.351 1.00 102.11 374 GLU B O 1
ATOM 5600 N N . VAL B 1 375 ? 171.442 154.691 218.023 1.00 99.72 375 VAL B N 1
ATOM 5601 C CA . VAL B 1 375 ? 171.897 153.747 219.036 1.00 99.72 375 VAL B CA 1
ATOM 5602 C C . VAL B 1 375 ? 171.194 152.418 218.855 1.00 99.72 375 VAL B C 1
ATOM 5603 O O . VAL B 1 375 ? 171.806 151.349 218.966 1.00 99.72 375 VAL B O 1
ATOM 5607 N N . LEU B 1 376 ? 169.891 152.464 218.590 1.00 96.00 376 LEU B N 1
ATOM 5608 C CA . LEU B 1 376 ? 169.143 151.237 218.381 1.00 96.00 376 LEU B CA 1
ATOM 5609 C C . LEU B 1 376 ? 169.649 150.506 217.152 1.00 96.00 376 LEU B C 1
ATOM 5610 O O . LEU B 1 376 ? 169.747 149.280 217.154 1.00 96.00 376 LEU B O 1
ATOM 5615 N N . LEU B 1 377 ? 169.989 151.238 216.095 1.00 96.45 377 LEU B N 1
ATOM 5616 C CA . LEU B 1 377 ? 170.513 150.584 214.904 1.00 96.45 377 LEU B CA 1
ATOM 5617 C C . LEU B 1 377 ? 171.832 149.891 215.201 1.00 96.45 377 LEU B C 1
ATOM 5618 O O . LEU B 1 377 ? 172.051 148.745 214.787 1.00 96.45 377 LEU B O 1
ATOM 5623 N N . GLY B 1 378 ? 172.724 150.568 215.922 1.00 96.15 378 GLY B N 1
ATOM 5624 C CA . GLY B 1 378 ? 173.998 149.946 216.252 1.00 96.15 378 GLY B CA 1
ATOM 5625 C C . GLY B 1 378 ? 173.824 148.709 217.124 1.00 96.15 378 GLY B C 1
ATOM 5626 O O . GLY B 1 378 ? 174.429 147.661 216.872 1.00 96.15 378 GLY B O 1
ATOM 5627 N N . ILE B 1 379 ? 172.969 148.808 218.142 1.00 97.93 379 ILE B N 1
ATOM 5628 C CA . ILE B 1 379 ? 172.769 147.700 219.039 1.00 97.93 379 ILE B CA 1
ATOM 5629 C C . ILE B 1 379 ? 172.092 146.542 218.310 1.00 97.93 379 ILE B C 1
ATOM 5630 O O . ILE B 1 379 ? 172.413 145.369 218.549 1.00 97.93 379 ILE B O 1
ATOM 5635 N N . GLU B 1 380 ? 171.158 146.849 217.413 1.00 95.74 380 GLU B N 1
ATOM 5636 C CA . GLU B 1 380 ? 170.500 145.834 216.615 1.00 95.74 380 GLU B CA 1
ATOM 5637 C C . GLU B 1 380 ? 171.502 145.081 215.763 1.00 95.74 380 GLU B C 1
ATOM 5638 O O . GLU B 1 380 ? 171.476 143.844 215.688 1.00 95.74 380 GLU B O 1
ATOM 5644 N N . GLY B 1 381 ? 172.376 145.818 215.086 1.00 101.39 381 GLY B N 1
ATOM 5645 C CA . GLY B 1 381 ? 173.398 145.174 214.289 1.00 101.39 381 GLY B CA 1
ATOM 5646 C C . GLY B 1 381 ? 174.267 144.269 215.135 1.00 101.39 381 GLY B C 1
ATOM 5647 O O . GLY B 1 381 ? 174.553 143.129 214.755 1.00 101.39 381 GLY B O 1
ATOM 5648 N N . ALA B 1 382 ? 174.672 144.753 216.310 1.00 102.21 382 ALA B N 1
ATOM 5649 C CA . ALA B 1 382 ? 175.481 143.921 217.190 1.00 102.21 382 ALA B CA 1
ATOM 5650 C C . ALA B 1 382 ? 174.764 142.619 217.511 1.00 102.21 382 ALA B C 1
ATOM 5651 O O . ALA B 1 382 ? 175.256 141.533 217.183 1.00 102.21 382 ALA B O 1
ATOM 5653 N N . SER B 1 383 ? 173.558 142.716 218.070 1.00 105.35 383 SER B N 1
ATOM 5654 C CA . SER B 1 383 ? 172.864 141.526 218.552 1.00 105.35 383 SER B CA 1
ATOM 5655 C C . SER B 1 383 ? 172.572 140.553 217.420 1.00 105.35 383 SER B C 1
ATOM 5656 O O . SER B 1 383 ? 172.680 139.333 217.597 1.00 105.35 383 SER B O 1
ATOM 5659 N N . ALA B 1 384 ? 172.187 141.067 216.254 1.00 104.92 384 ALA B N 1
ATOM 5660 C CA . ALA B 1 384 ? 171.959 140.187 215.115 1.00 104.92 384 ALA B CA 1
ATOM 5661 C C . ALA B 1 384 ? 173.243 139.492 214.697 1.00 104.92 384 ALA B C 1
ATOM 5662 O O . ALA B 1 384 ? 173.226 138.316 214.324 1.00 104.92 384 ALA B O 1
ATOM 5664 N N . GLY B 1 385 ? 174.370 140.195 214.757 1.00 107.69 385 GLY B N 1
ATOM 5665 C CA . GLY B 1 385 ? 175.631 139.536 214.476 1.00 107.69 385 GLY B CA 1
ATOM 5666 C C . GLY B 1 385 ? 175.944 138.418 215.453 1.00 107.69 385 GLY B C 1
ATOM 5667 O O . GLY B 1 385 ? 176.392 137.341 215.058 1.00 107.69 385 GLY B O 1
ATOM 5668 N N . ARG B 1 386 ? 175.710 138.653 216.743 1.00 109.03 386 ARG B N 1
ATOM 5669 C CA . ARG B 1 386 ? 176.065 137.604 217.699 1.00 109.03 386 ARG B CA 1
ATOM 5670 C C . ARG B 1 386 ? 175.083 136.439 217.629 1.00 109.03 386 ARG B C 1
ATOM 5671 O O . ARG B 1 386 ? 175.435 135.310 217.985 1.00 109.03 386 ARG B O 1
ATOM 5679 N N . TYR B 1 387 ? 173.857 136.687 217.176 1.00 108.83 387 TYR B N 1
ATOM 5680 C CA . TYR B 1 387 ? 172.975 135.587 216.786 1.00 108.83 387 TYR B CA 1
ATOM 5681 C C . TYR B 1 387 ? 173.507 134.823 215.578 1.00 108.83 387 TYR B C 1
ATOM 5682 O O . TYR B 1 387 ? 173.491 133.585 215.552 1.00 108.83 387 TYR B O 1
ATOM 5691 N N . PHE B 1 388 ? 173.938 135.531 214.545 1.00 106.09 388 PHE B N 1
ATOM 5692 C CA . PHE B 1 388 ? 174.436 134.816 213.384 1.00 106.09 388 PHE B CA 1
ATOM 5693 C C . PHE B 1 388 ? 175.735 134.104 213.688 1.00 106.09 388 PHE B C 1
ATOM 5694 O O . PHE B 1 388 ? 176.136 133.224 212.924 1.00 106.09 388 PHE B O 1
ATOM 5702 N N . GLN B 1 389 ? 176.400 134.465 214.785 1.00 111.90 389 GLN B N 1
ATOM 5703 C CA . GLN B 1 389 ? 177.598 133.731 215.171 1.00 111.90 389 GLN B CA 1
ATOM 5704 C C . GLN B 1 389 ? 177.279 132.268 215.435 1.00 111.90 389 GLN B C 1
ATOM 5705 O O . GLN B 1 389 ? 178.076 131.385 215.100 1.00 111.90 389 GLN B O 1
ATOM 5711 N N . HIS B 1 390 ? 176.113 131.990 216.012 1.00 115.02 390 HIS B N 1
ATOM 5712 C CA . HIS B 1 390 ? 175.694 130.627 216.291 1.00 115.02 390 HIS B CA 1
ATOM 5713 C C . HIS B 1 390 ? 174.580 130.176 215.367 1.00 115.02 390 HIS B C 1
ATOM 5714 O O . HIS B 1 390 ? 173.968 129.137 215.612 1.00 115.02 390 HIS B O 1
ATOM 5721 N N . PHE B 1 391 ? 174.259 130.961 214.343 1.00 112.83 391 PHE B N 1
ATOM 5722 C CA . PHE B 1 391 ? 173.338 130.442 213.341 1.00 112.83 391 PHE B CA 1
ATOM 5723 C C . PHE B 1 391 ? 173.849 129.150 212.715 1.00 112.83 391 PHE B C 1
ATOM 5724 O O . PHE B 1 391 ? 173.070 128.210 212.532 1.00 112.83 391 PHE B O 1
ATOM 5732 N N . SER B 1 392 ? 175.140 129.069 212.382 1.00 118.61 392 SER B N 1
ATOM 5733 C CA . SER B 1 392 ? 175.657 127.837 211.786 1.00 118.61 392 SER B CA 1
ATOM 5734 C C . SER B 1 392 ? 175.665 126.689 212.781 1.00 118.61 392 SER B C 1
ATOM 5735 O O . SER B 1 392 ? 175.745 125.524 212.380 1.00 118.61 392 SER B O 1
ATOM 5738 N N . ARG B 1 393 ? 175.590 127.004 214.073 1.00 121.06 393 ARG B N 1
ATOM 5739 C CA . ARG B 1 393 ? 175.434 125.999 215.114 1.00 121.06 393 ARG B CA 1
ATOM 5740 C C . ARG B 1 393 ? 174.105 125.269 214.996 1.00 121.06 393 ARG B C 1
ATOM 5741 O O . ARG B 1 393 ? 173.936 124.207 215.602 1.00 121.06 393 ARG B O 1
ATOM 5749 N N . MET B 1 394 ? 173.160 125.818 214.232 1.00 118.56 394 MET B N 1
ATOM 5750 C CA . MET B 1 394 ? 171.810 125.280 214.120 1.00 118.56 394 MET B CA 1
ATOM 5751 C C . MET B 1 394 ? 171.615 124.383 212.912 1.00 118.56 394 MET B C 1
ATOM 5752 O O . MET B 1 394 ? 170.475 124.015 212.615 1.00 118.56 394 MET B O 1
ATOM 5757 N N . LEU B 1 395 ? 172.682 124.034 212.206 1.00 124.62 395 LEU B N 1
ATOM 5758 C CA . LEU B 1 395 ? 172.561 123.251 210.985 1.00 124.62 395 LEU B CA 1
ATOM 5759 C C . LEU B 1 395 ? 172.332 121.791 211.338 1.00 124.62 395 LEU B C 1
ATOM 5760 O O . LEU B 1 395 ? 171.987 121.478 212.483 1.00 124.62 395 LEU B O 1
ATOM 5765 N N . ARG B 1 396 ? 172.517 120.885 210.377 1.00 127.03 396 ARG B N 1
ATOM 5766 C CA . ARG B 1 396 ? 172.163 119.484 210.587 1.00 127.03 396 ARG B CA 1
ATOM 5767 C C . ARG B 1 396 ? 172.949 118.844 211.730 1.00 127.03 396 ARG B C 1
ATOM 5768 O O . ARG B 1 396 ? 172.795 117.643 211.976 1.00 127.03 396 ARG B O 1
ATOM 5776 N N . GLY B 1 397 ? 173.769 119.615 212.440 1.00 132.83 397 GLY B N 1
ATOM 5777 C CA . GLY B 1 397 ? 174.413 119.152 213.650 1.00 132.83 397 GLY B CA 1
ATOM 5778 C C . GLY B 1 397 ? 175.819 119.684 213.809 1.00 132.83 397 GLY B C 1
ATOM 5779 O O . GLY B 1 397 ? 176.284 119.899 214.931 1.00 132.83 397 GLY B O 1
ATOM 5780 N N . GLY B 1 398 ? 176.503 119.915 212.690 1.00 133.84 398 GLY B N 1
ATOM 5781 C CA . GLY B 1 398 ? 177.831 120.478 212.689 1.00 133.84 398 GLY B CA 1
ATOM 5782 C C . GLY B 1 398 ? 177.989 121.550 211.624 1.00 133.84 398 GLY B C 1
ATOM 5783 O O . GLY B 1 398 ? 177.026 122.061 211.055 1.00 133.84 398 GLY B O 1
ATOM 5784 N N . ASP B 1 399 ? 179.250 121.892 211.370 1.00 137.51 399 ASP B N 1
ATOM 5785 C CA . ASP B 1 399 ? 179.555 122.785 210.263 1.00 137.51 399 ASP B CA 1
ATOM 5786 C C . ASP B 1 399 ? 179.131 122.137 208.953 1.00 137.51 399 ASP B C 1
ATOM 5787 O O . ASP B 1 399 ? 179.352 120.944 208.727 1.00 137.51 399 ASP B O 1
ATOM 5792 N N . GLY B 1 400 ? 178.518 122.932 208.088 1.00 135.26 400 GLY B N 1
ATOM 5793 C CA . GLY B 1 400 ? 177.943 122.410 206.869 1.00 135.26 400 GLY B CA 1
ATOM 5794 C C . GLY B 1 400 ? 178.885 122.419 205.686 1.00 135.26 400 GLY B C 1
ATOM 5795 O O . GLY B 1 400 ? 178.538 122.981 204.647 1.00 135.26 400 GLY B O 1
ATOM 5796 N N . GLU B 1 401 ? 180.077 121.835 205.833 1.00 136.44 401 GLU B N 1
ATOM 5797 C CA . GLU B 1 401 ? 181.075 121.827 204.767 1.00 136.44 401 GLU B CA 1
ATOM 5798 C C . GLU B 1 401 ? 180.435 121.525 203.418 1.00 136.44 401 GLU B C 1
ATOM 5799 O O . GLU B 1 401 ? 179.770 120.501 203.242 1.00 136.44 401 GLU B O 1
ATOM 5805 N N . GLY B 1 402 ? 180.645 122.434 202.466 1.00 130.53 402 GLY B N 1
ATOM 5806 C CA . GLY B 1 402 ? 179.870 122.515 201.256 1.00 130.53 402 GLY B CA 1
ATOM 5807 C C . GLY B 1 402 ? 178.770 123.555 201.326 1.00 130.53 402 GLY B C 1
ATOM 5808 O O . GLY B 1 402 ? 178.271 123.993 200.286 1.00 130.53 402 GLY B O 1
ATOM 5809 N N . MET B 1 403 ? 178.382 123.952 202.537 1.00 122.98 403 MET B N 1
ATOM 5810 C CA . MET B 1 403 ? 177.476 125.074 202.777 1.00 122.98 403 MET B CA 1
ATOM 5811 C C . MET B 1 403 ? 178.118 125.887 203.897 1.00 122.98 403 MET B C 1
ATOM 5812 O O . MET B 1 403 ? 177.782 125.717 205.072 1.00 122.98 403 MET B O 1
ATOM 5817 N N . GLY B 1 404 ? 179.041 126.773 203.529 1.00 115.94 404 GLY B N 1
ATOM 5818 C CA . GLY B 1 404 ? 179.754 127.570 204.505 1.00 115.94 404 GLY B CA 1
ATOM 5819 C C . GLY B 1 404 ? 179.009 128.856 204.788 1.00 115.94 404 GLY B C 1
ATOM 5820 O O . GLY B 1 404 ? 178.448 129.473 203.879 1.00 115.94 404 GLY B O 1
ATOM 5821 N N . PHE B 1 405 ? 179.000 129.253 206.054 1.00 109.84 405 PHE B N 1
ATOM 5822 C CA . PHE B 1 405 ? 178.320 130.460 206.495 1.00 109.84 405 PHE B CA 1
ATOM 5823 C C . PHE B 1 405 ? 179.348 131.447 207.023 1.00 109.84 405 PHE B C 1
ATOM 5824 O O . PHE B 1 405 ? 180.165 131.096 207.880 1.00 109.84 405 PHE B O 1
ATOM 5832 N N . ASP B 1 406 ? 179.304 132.677 206.520 1.00 110.85 406 ASP B N 1
ATOM 5833 C CA . ASP B 1 406 ? 180.224 133.723 206.945 1.00 110.85 406 ASP B CA 1
ATOM 5834 C C . ASP B 1 406 ? 179.538 134.637 207.947 1.00 110.85 406 ASP B C 1
ATOM 5835 O O . ASP B 1 406 ? 178.470 135.188 207.668 1.00 110.85 406 ASP B O 1
ATOM 5840 N N . PHE B 1 407 ? 180.172 134.809 209.104 1.00 111.02 407 PHE B N 1
ATOM 5841 C CA . PHE B 1 407 ? 179.582 135.594 210.176 1.00 111.02 407 PHE B CA 1
ATOM 5842 C C . PHE B 1 407 ? 179.620 137.081 209.879 1.00 111.02 407 PHE B C 1
ATOM 5843 O O . PHE B 1 407 ? 178.833 137.836 210.457 1.00 111.02 407 PHE B O 1
ATOM 5851 N N . THR B 1 408 ? 180.519 137.517 208.999 1.00 108.24 408 THR B N 1
ATOM 5852 C CA . THR B 1 408 ? 180.811 138.931 208.821 1.00 108.24 408 THR B CA 1
ATOM 5853 C C . THR B 1 408 ? 180.417 139.479 207.462 1.00 108.24 408 THR B C 1
ATOM 5854 O O . THR B 1 408 ? 180.036 140.647 207.375 1.00 108.24 408 THR B O 1
ATOM 5858 N N . THR B 1 409 ? 180.469 138.670 206.405 1.00 107.59 409 THR B N 1
ATOM 5859 C CA . THR B 1 409 ? 180.113 139.137 205.072 1.00 107.59 409 THR B CA 1
ATOM 5860 C C . THR B 1 409 ? 178.618 139.184 204.868 1.00 107.59 409 THR B C 1
ATOM 5861 O O . THR B 1 409 ? 178.147 139.067 203.732 1.00 107.59 409 THR B O 1
ATOM 5865 N N . ARG B 1 410 ? 177.878 139.300 205.966 1.00 107.41 410 ARG B N 1
ATOM 5866 C CA . ARG B 1 410 ? 176.430 139.396 205.921 1.00 107.41 410 ARG B CA 1
ATOM 5867 C C . ARG B 1 410 ? 175.974 140.460 204.934 1.00 107.41 410 ARG B C 1
ATOM 5868 O O . ARG B 1 410 ? 176.640 141.478 204.734 1.00 107.41 410 ARG B O 1
ATOM 5876 N N . ASN B 1 411 ? 174.840 140.190 204.295 1.00 106.67 411 ASN B N 1
ATOM 5877 C CA . ASN B 1 411 ? 173.997 141.187 203.645 1.00 106.67 411 ASN B CA 1
ATOM 5878 C C . ASN B 1 411 ? 174.690 142.061 202.609 1.00 106.67 411 ASN B C 1
ATOM 5879 O O . ASN B 1 411 ? 174.164 143.122 202.263 1.00 106.67 411 ASN B O 1
ATOM 5884 N N . ARG B 1 412 ? 175.847 141.661 202.095 1.00 103.54 412 ARG B N 1
ATOM 5885 C CA . ARG B 1 412 ? 176.345 142.374 200.931 1.00 103.54 412 ARG B CA 1
ATOM 5886 C C . ARG B 1 412 ? 175.551 141.956 199.701 1.00 103.54 412 ARG B C 1
ATOM 5887 O O . ARG B 1 412 ? 175.101 140.814 199.588 1.00 103.54 412 ARG B O 1
ATOM 5895 N N . ARG B 1 413 ? 175.376 142.905 198.781 1.00 97.43 413 ARG B N 1
ATOM 5896 C CA . ARG B 1 413 ? 174.353 142.763 197.746 1.00 97.43 413 ARG B CA 1
ATOM 5897 C C . ARG B 1 413 ? 174.469 141.462 196.964 1.00 97.43 413 ARG B C 1
ATOM 5898 O O . ARG B 1 413 ? 173.440 140.792 196.778 1.00 97.43 413 ARG B O 1
ATOM 5906 N N . PRO B 1 414 ? 175.636 141.043 196.484 1.00 96.46 414 PRO B N 1
ATOM 5907 C CA . PRO B 1 414 ? 175.755 139.697 195.954 1.00 96.46 414 PRO B CA 1
ATOM 5908 C C . PRO B 1 414 ? 176.001 138.716 197.082 1.00 96.46 414 PRO B C 1
ATOM 5909 O O . PRO B 1 414 ? 176.774 139.002 198.007 1.00 96.46 414 PRO B O 1
ATOM 5913 N N . PRO B 1 415 ? 175.359 137.575 197.053 1.00 103.26 415 PRO B N 1
ATOM 5914 C CA . PRO B 1 415 ? 175.576 136.583 198.109 1.00 103.26 415 PRO B CA 1
ATOM 5915 C C . PRO B 1 415 ? 176.890 135.838 197.938 1.00 103.26 415 PRO B C 1
ATOM 5916 O O . PRO B 1 415 ? 177.081 135.139 196.943 1.00 103.26 415 PRO B O 1
ATOM 5920 N N . LYS B 1 416 ? 177.803 135.977 198.900 1.00 106.39 416 LYS B N 1
ATOM 5921 C CA . LYS B 1 416 ? 179.095 135.309 198.779 1.00 106.39 416 LYS B CA 1
ATOM 5922 C C . LYS B 1 416 ? 179.119 133.919 199.403 1.00 106.39 416 LYS B C 1
ATOM 5923 O O . LYS B 1 416 ? 180.139 133.229 199.298 1.00 106.39 416 LYS B O 1
ATOM 5929 N N . ASP B 1 417 ? 178.044 133.492 200.049 1.00 110.14 417 ASP B N 1
ATOM 5930 C CA . ASP B 1 417 ? 177.951 132.159 200.621 1.00 110.14 417 ASP B CA 1
ATOM 5931 C C . ASP B 1 417 ? 176.634 131.509 200.244 1.00 110.14 417 ASP B C 1
ATOM 5932 O O . ASP B 1 417 ? 175.620 132.192 200.065 1.00 110.14 417 ASP B O 1
ATOM 5937 N N . PRO B 1 418 ? 176.614 130.181 200.125 1.00 109.26 418 PRO B N 1
ATOM 5938 C CA . PRO B 1 418 ? 175.344 129.499 199.837 1.00 109.26 418 PRO B CA 1
ATOM 5939 C C . PRO B 1 418 ? 174.298 129.712 200.915 1.00 109.26 418 PRO B C 1
ATOM 5940 O O . PRO B 1 418 ? 173.126 129.967 200.604 1.00 109.26 418 PRO B O 1
ATOM 5944 N N . VAL B 1 419 ? 174.695 129.630 202.184 1.00 105.38 419 VAL B N 1
ATOM 5945 C CA . VAL B 1 419 ? 173.754 129.915 203.259 1.00 105.38 419 VAL B CA 1
ATOM 5946 C C . VAL B 1 419 ? 173.308 131.365 203.197 1.00 105.38 419 VAL B C 1
ATOM 5947 O O . VAL B 1 419 ? 172.129 131.677 203.396 1.00 105.38 419 VAL B O 1
ATOM 5951 N N . ASN B 1 420 ? 174.238 132.277 202.915 1.00 103.39 420 ASN B N 1
ATOM 5952 C CA . ASN B 1 420 ? 173.854 133.675 202.783 1.00 103.39 420 ASN B CA 1
ATOM 5953 C C . ASN B 1 420 ? 173.002 133.907 201.546 1.00 103.39 420 ASN B C 1
ATOM 5954 O O . ASN B 1 420 ? 172.145 134.793 201.552 1.00 103.39 420 ASN B O 1
ATOM 5959 N N . ALA B 1 421 ? 173.205 133.126 200.487 1.00 99.15 421 ALA B N 1
ATOM 5960 C CA . ALA B 1 421 ? 172.317 133.219 199.335 1.00 99.15 421 ALA B CA 1
ATOM 5961 C C . ALA B 1 421 ? 170.897 132.836 199.715 1.00 99.15 421 ALA B C 1
ATOM 5962 O O . ALA B 1 421 ? 169.933 133.534 199.368 1.00 99.15 421 ALA B O 1
ATOM 5964 N N . LEU B 1 422 ? 170.748 131.730 200.443 1.00 98.05 422 LEU B N 1
ATOM 5965 C CA . LEU B 1 422 ? 169.424 131.349 200.914 1.00 98.05 422 LEU B CA 1
ATOM 5966 C C . LEU B 1 422 ? 168.832 132.432 201.798 1.00 98.05 422 LEU B C 1
ATOM 5967 O O . LEU B 1 422 ? 167.652 132.773 201.668 1.00 98.05 422 LEU B O 1
ATOM 5972 N N . LEU B 1 423 ? 169.636 132.982 202.705 1.00 92.89 423 LEU B N 1
ATOM 5973 C CA . LEU B 1 423 ? 169.129 133.993 203.621 1.00 92.89 423 LEU B CA 1
ATOM 5974 C C . LEU B 1 423 ? 168.635 135.216 202.868 1.00 92.89 423 LEU B C 1
ATOM 5975 O O . LEU B 1 423 ? 167.550 135.734 203.147 1.00 92.89 423 LEU B O 1
ATOM 5980 N N . SER B 1 424 ? 169.415 135.692 201.902 1.00 91.63 424 SER B N 1
ATOM 5981 C CA . SER B 1 424 ? 169.009 136.877 201.160 1.00 91.63 424 SER B CA 1
ATOM 5982 C C . SER B 1 424 ? 167.753 136.617 200.345 1.00 91.63 424 SER B C 1
ATOM 5983 O O . SER B 1 424 ? 166.858 137.468 200.289 1.00 91.63 424 SER B O 1
ATOM 5986 N N . PHE B 1 425 ? 167.655 135.449 199.708 1.00 92.98 425 PHE B N 1
ATOM 5987 C CA . PHE B 1 425 ? 166.473 135.175 198.901 1.00 92.98 425 PHE B CA 1
ATOM 5988 C C . PHE B 1 425 ? 165.229 135.061 199.771 1.00 92.98 425 PHE B C 1
ATOM 5989 O O . PHE B 1 425 ? 164.161 135.588 199.423 1.00 92.98 425 PHE B O 1
ATOM 5997 N N . ALA B 1 426 ? 165.349 134.401 200.922 1.00 88.77 426 ALA B N 1
ATOM 5998 C CA . ALA B 1 426 ? 164.216 134.322 201.834 1.00 88.77 426 ALA B CA 1
ATOM 5999 C C . ALA B 1 426 ? 163.828 135.699 202.342 1.00 88.77 426 ALA B C 1
ATOM 6000 O O . ALA B 1 426 ? 162.639 136.011 202.460 1.00 88.77 426 ALA B O 1
ATOM 6002 N N . TYR B 1 427 ? 164.818 136.537 202.650 1.00 84.17 427 TYR B N 1
ATOM 6003 C CA . TYR B 1 427 ? 164.525 137.887 203.111 1.00 84.17 427 TYR B CA 1
ATOM 6004 C C . TYR B 1 427 ? 163.780 138.677 202.051 1.00 84.17 427 TYR B C 1
ATOM 6005 O O . TYR B 1 427 ? 162.849 139.425 202.364 1.00 84.17 427 TYR B O 1
ATOM 6014 N N . ALA B 1 428 ? 164.179 138.533 200.791 1.00 81.72 428 ALA B N 1
ATOM 6015 C CA . ALA B 1 428 ? 163.498 139.258 199.726 1.00 81.72 428 ALA B CA 1
ATOM 6016 C C . ALA B 1 428 ? 162.054 138.803 199.578 1.00 81.72 428 ALA B C 1
ATOM 6017 O O . ALA B 1 428 ? 161.148 139.631 199.418 1.00 81.72 428 ALA B O 1
ATOM 6019 N N . MET B 1 429 ? 161.812 137.495 199.625 1.00 84.01 429 MET B N 1
ATOM 6020 C CA . MET B 1 429 ? 160.431 137.039 199.507 1.00 84.01 429 MET B CA 1
ATOM 6021 C C . MET B 1 429 ? 159.591 137.489 200.696 1.00 84.01 429 MET B C 1
ATOM 6022 O O . MET B 1 429 ? 158.426 137.873 200.532 1.00 84.01 429 MET B O 1
ATOM 6027 N N . LEU B 1 430 ? 160.163 137.461 201.896 1.00 77.97 430 LEU B N 1
ATOM 6028 C CA . LEU B 1 430 ? 159.434 137.945 203.059 1.00 77.97 430 LEU B CA 1
ATOM 6029 C C . LEU B 1 430 ? 159.112 139.422 202.921 1.00 77.97 430 LEU B C 1
ATOM 6030 O O . LEU B 1 430 ? 158.016 139.865 203.286 1.00 77.97 430 LEU B O 1
ATOM 6035 N N . THR B 1 431 ? 160.052 140.200 202.391 1.00 74.77 431 THR B N 1
ATOM 6036 C CA . THR B 1 431 ? 159.791 141.614 202.164 1.00 74.77 431 THR B CA 1
ATOM 6037 C C . THR B 1 431 ? 158.644 141.809 201.182 1.00 74.77 431 THR B C 1
ATOM 6038 O O . THR B 1 431 ? 157.799 142.686 201.379 1.00 74.77 431 THR B O 1
ATOM 6042 N N . ARG B 1 432 ? 158.593 141.006 200.118 1.00 73.64 432 ARG B N 1
ATOM 6043 C CA . ARG B 1 432 ? 157.486 141.133 199.169 1.00 73.64 432 ARG B CA 1
ATOM 6044 C C . ARG B 1 432 ? 156.146 140.813 199.821 1.00 73.64 432 ARG B C 1
ATOM 6045 O O . ARG B 1 432 ? 155.157 141.534 199.620 1.00 73.64 432 ARG B O 1
ATOM 6053 N N . GLU B 1 433 ? 156.090 139.721 200.589 1.00 74.46 433 GLU B N 1
ATOM 6054 C CA . GLU B 1 433 ? 154.857 139.369 201.291 1.00 74.46 433 GLU B CA 1
ATOM 6055 C C . GLU B 1 433 ? 154.405 140.495 202.201 1.00 74.46 433 GLU B C 1
ATOM 6056 O O . GLU B 1 433 ? 153.218 140.833 202.247 1.00 74.46 433 GLU B O 1
ATOM 6062 N N . TRP B 1 434 ? 155.336 141.071 202.953 1.00 70.47 434 TRP B N 1
ATOM 6063 C CA . TRP B 1 434 ? 154.979 142.166 203.838 1.00 70.47 434 TRP B CA 1
ATOM 6064 C C . TRP B 1 434 ? 154.526 143.391 203.066 1.00 70.47 434 TRP B C 1
ATOM 6065 O O . TRP B 1 434 ? 153.631 144.107 203.520 1.00 70.47 434 TRP B O 1
ATOM 6076 N N . THR B 1 435 ? 155.129 143.658 201.910 1.00 66.03 435 THR B N 1
ATOM 6077 C CA . THR B 1 435 ? 154.693 144.789 201.101 1.00 66.03 435 THR B CA 1
ATOM 6078 C C . THR B 1 435 ? 153.244 144.624 200.678 1.00 66.03 435 THR B C 1
ATOM 6079 O O . THR B 1 435 ? 152.434 145.545 200.824 1.00 66.03 435 THR B O 1
ATOM 6083 N N . VAL B 1 436 ? 152.893 143.451 200.153 1.00 65.47 436 VAL B N 1
ATOM 6084 C CA . VAL B 1 436 ? 151.526 143.279 199.671 1.00 65.47 436 VAL B CA 1
ATOM 6085 C C . VAL B 1 436 ? 150.545 143.274 200.836 1.00 65.47 436 VAL B C 1
ATOM 6086 O O . VAL B 1 436 ? 149.432 143.796 200.724 1.00 65.47 436 VAL B O 1
ATOM 6090 N N . ALA B 1 437 ? 150.935 142.699 201.973 1.00 64.76 437 ALA B N 1
ATOM 6091 C CA . ALA B 1 437 ? 150.053 142.720 203.132 1.00 64.76 437 ALA B CA 1
ATOM 6092 C C . ALA B 1 437 ? 149.821 144.139 203.627 1.00 64.76 437 ALA B C 1
ATOM 6093 O O . ALA B 1 437 ? 148.698 144.501 203.989 1.00 64.76 437 ALA B O 1
ATOM 6095 N N . LEU B 1 438 ? 150.872 144.955 203.660 1.00 64.01 438 LEU B N 1
ATOM 6096 C CA . LEU B 1 438 ? 150.722 146.332 204.107 1.00 64.01 438 LEU B CA 1
ATOM 6097 C C . LEU B 1 438 ? 149.867 147.133 203.144 1.00 64.01 438 LEU B C 1
ATOM 6098 O O . LEU B 1 438 ? 149.038 147.938 203.569 1.00 64.01 438 LEU B O 1
ATOM 6103 N N . ALA B 1 439 ? 150.061 146.940 201.845 1.00 62.84 439 ALA B N 1
ATOM 6104 C CA . ALA B 1 439 ? 149.261 147.683 200.887 1.00 62.84 439 ALA B CA 1
ATOM 6105 C C . ALA B 1 439 ? 147.821 147.210 200.857 1.00 62.84 439 ALA B C 1
ATOM 6106 O O . ALA B 1 439 ? 146.948 147.968 200.431 1.00 62.84 439 ALA B O 1
ATOM 6108 N N . ALA B 1 440 ? 147.555 145.974 201.278 1.00 66.05 440 ALA B N 1
ATOM 6109 C CA . ALA B 1 440 ? 146.176 145.509 201.365 1.00 66.05 440 ALA B CA 1
ATOM 6110 C C . ALA B 1 440 ? 145.375 146.385 202.309 1.00 66.05 440 ALA B C 1
ATOM 6111 O O . ALA B 1 440 ? 144.310 146.895 201.951 1.00 66.05 440 ALA B O 1
ATOM 6113 N N . VAL B 1 441 ? 145.873 146.575 203.516 1.00 63.34 441 VAL B N 1
ATOM 6114 C CA . VAL B 1 441 ? 145.335 147.613 204.369 1.00 63.34 441 VAL B CA 1
ATOM 6115 C C . VAL B 1 441 ? 145.710 148.965 203.778 1.00 63.34 441 VAL B C 1
ATOM 6116 O O . VAL B 1 441 ? 146.597 149.077 202.934 1.00 63.34 441 VAL B O 1
ATOM 6120 N N . GLY B 1 442 ? 145.022 150.006 204.210 1.00 65.05 442 GLY B N 1
ATOM 6121 C CA . GLY B 1 442 ? 145.340 151.311 203.679 1.00 65.05 442 GLY B CA 1
ATOM 6122 C C . GLY B 1 442 ? 146.596 151.906 204.271 1.00 65.05 442 GLY B C 1
ATOM 6123 O O . GLY B 1 442 ? 146.526 152.847 205.062 1.00 65.05 442 GLY B O 1
ATOM 6124 N N . LEU B 1 443 ? 147.750 151.367 203.911 1.00 60.18 443 LEU B N 1
ATOM 6125 C CA . LEU B 1 443 ? 149.016 151.861 204.418 1.00 60.18 443 LEU B CA 1
ATOM 6126 C C . LEU B 1 443 ? 149.968 152.056 203.257 1.00 60.18 443 LEU B C 1
ATOM 6127 O O . LEU B 1 443 ? 149.895 151.347 202.255 1.00 60.18 443 LEU B O 1
ATOM 6132 N N . ASP B 1 444 ? 150.859 153.029 203.388 1.00 59.21 444 ASP B N 1
ATOM 6133 C CA . ASP B 1 444 ? 151.868 153.251 202.368 1.00 59.21 444 ASP B CA 1
ATOM 6134 C C . ASP B 1 444 ? 153.108 152.479 202.773 1.00 59.21 444 ASP B C 1
ATOM 6135 O O . ASP B 1 444 ? 153.800 152.895 203.710 1.00 59.21 444 ASP B O 1
ATOM 6140 N N . PRO B 1 445 ? 153.433 151.369 202.115 1.00 56.49 445 PRO B N 1
ATOM 6141 C CA . PRO B 1 445 ? 154.583 150.579 202.554 1.00 56.49 445 PRO B CA 1
ATOM 6142 C C . PRO B 1 445 ? 155.896 151.304 202.414 1.00 56.49 445 PRO B C 1
ATOM 6143 O O . PRO B 1 445 ? 156.887 150.868 203.007 1.00 56.49 445 PRO B O 1
ATOM 6147 N N . TYR B 1 446 ? 155.944 152.392 201.661 1.00 55.06 446 TYR B N 1
ATOM 6148 C CA . TYR B 1 446 ? 157.198 153.045 201.334 1.00 55.06 446 TYR B CA 1
ATOM 6149 C C . TYR B 1 446 ? 157.544 154.191 202.267 1.00 55.06 446 TYR B C 1
ATOM 6150 O O . TYR B 1 446 ? 158.506 154.911 202.000 1.00 55.06 446 TYR B O 1
ATOM 6159 N N . ARG B 1 447 ? 156.791 154.388 203.339 1.00 55.69 447 ARG B N 1
ATOM 6160 C CA . ARG B 1 447 ? 157.071 155.444 204.308 1.00 55.69 447 ARG B CA 1
ATOM 6161 C C . ARG B 1 447 ? 157.277 154.792 205.663 1.00 55.69 447 ARG B C 1
ATOM 6162 O O . ARG B 1 447 ? 156.309 154.469 206.353 1.00 55.69 447 ARG B O 1
ATOM 6170 N N . GLY B 1 448 ? 158.527 154.607 206.051 1.00 59.94 448 GLY B N 1
ATOM 6171 C CA . GLY B 1 448 ? 158.849 153.839 207.227 1.00 59.94 448 GLY B CA 1
ATOM 6172 C C . GLY B 1 448 ? 159.065 154.692 208.452 1.00 59.94 448 GLY B C 1
ATOM 6173 O O . GLY B 1 448 ? 159.294 155.890 208.367 1.00 59.94 448 GLY B O 1
ATOM 6174 N N . PHE B 1 449 ? 158.990 154.044 209.607 1.00 68.96 449 PHE B N 1
ATOM 6175 C CA . PHE B 1 449 ? 159.243 154.702 210.878 1.00 68.96 449 PHE B CA 1
ATOM 6176 C C . PHE B 1 449 ? 160.671 154.538 211.358 1.00 68.96 449 PHE B C 1
ATOM 6177 O O . PHE B 1 449 ? 161.200 155.437 212.015 1.00 68.96 449 PHE B O 1
ATOM 6185 N N . TYR B 1 450 ? 161.307 153.418 211.042 1.00 71.29 450 TYR B N 1
ATOM 6186 C CA . TYR B 1 450 ? 162.642 153.116 211.526 1.00 71.29 450 TYR B CA 1
ATOM 6187 C C . TYR B 1 450 ? 163.679 153.101 210.416 1.00 71.29 450 TYR B C 1
ATOM 6188 O O . TYR B 1 450 ? 164.743 153.702 210.561 1.00 71.29 450 TYR B O 1
ATOM 6197 N N . HIS B 1 451 ? 163.395 152.447 209.299 1.00 64.52 451 HIS B N 1
ATOM 6198 C CA . HIS B 1 451 ? 164.335 152.419 208.189 1.00 64.52 451 HIS B CA 1
ATOM 6199 C C . HIS B 1 451 ? 164.272 153.748 207.445 1.00 64.52 451 HIS B C 1
ATOM 6200 O O . HIS B 1 451 ? 163.631 154.703 207.886 1.00 64.52 451 HIS B O 1
ATOM 6207 N N . GLN B 1 452 ? 164.945 153.833 206.309 1.00 61.05 452 GLN B N 1
ATOM 6208 C CA . GLN B 1 452 ? 164.933 155.111 205.625 1.00 61.05 452 GLN B CA 1
ATOM 6209 C C . GLN B 1 452 ? 164.135 155.020 204.334 1.00 61.05 452 GLN B C 1
ATOM 6210 O O . GLN B 1 452 ? 164.200 154.005 203.636 1.00 61.05 452 GLN B O 1
ATOM 6216 N N . PRO B 1 453 ? 163.390 156.056 203.992 1.00 55.67 453 PRO B N 1
ATOM 6217 C CA . PRO B 1 453 ? 162.307 155.906 203.016 1.00 55.67 453 PRO B CA 1
ATOM 6218 C C . PRO B 1 453 ? 162.699 155.790 201.552 1.00 55.67 453 PRO B C 1
ATOM 6219 O O . PRO B 1 453 ? 162.130 154.960 200.841 1.00 55.67 453 PRO B O 1
ATOM 6223 N N . ARG B 1 454 ? 163.634 156.601 201.073 1.00 50.48 454 ARG B N 1
ATOM 6224 C CA . ARG B 1 454 ? 163.747 156.840 199.640 1.00 50.48 454 ARG B CA 1
ATOM 6225 C C . ARG B 1 454 ? 164.488 155.706 198.942 1.00 50.48 454 ARG B C 1
ATOM 6226 O O . ARG B 1 454 ? 164.708 154.633 199.503 1.00 50.48 454 ARG B O 1
ATOM 6234 N N . PHE B 1 455 ? 164.859 155.942 197.686 1.00 47.53 455 PHE B N 1
ATOM 6235 C CA . PHE B 1 455 ? 165.583 155.034 196.798 1.00 47.53 455 PHE B CA 1
ATOM 6236 C C . PHE B 1 455 ? 164.760 153.836 196.361 1.00 47.53 455 PHE B C 1
ATOM 6237 O O . PHE B 1 455 ? 165.315 152.896 195.795 1.00 47.53 455 PHE B O 1
ATOM 6245 N N . GLY B 1 456 ? 163.454 153.845 196.587 1.00 49.43 456 GLY B N 1
ATOM 6246 C CA . GLY B 1 456 ? 162.631 152.718 196.210 1.00 49.43 456 GLY B CA 1
ATOM 6247 C C . GLY B 1 456 ? 162.560 151.608 197.228 1.00 49.43 456 GLY B C 1
ATOM 6248 O O . GLY B 1 456 ? 161.926 150.585 196.960 1.00 49.43 456 GLY B O 1
ATOM 6249 N N . ARG B 1 457 ? 163.185 151.768 198.368 1.00 54.13 457 ARG B N 1
ATOM 6250 C CA . ARG B 1 457 ? 163.129 150.750 199.401 1.00 54.13 457 ARG B CA 1
ATOM 6251 C C . ARG B 1 457 ? 161.771 150.783 200.085 1.00 54.13 457 ARG B C 1
ATOM 6252 O O . ARG B 1 457 ? 161.319 151.854 200.487 1.00 54.13 457 ARG B O 1
ATOM 6260 N N . PRO B 1 458 ? 161.105 149.653 200.245 1.00 55.68 458 PRO B N 1
ATOM 6261 C CA . PRO B 1 458 ? 159.882 149.653 201.045 1.00 55.68 458 PRO B CA 1
ATOM 6262 C C . PRO B 1 458 ? 160.250 149.830 202.494 1.00 55.68 458 PRO B C 1
ATOM 6263 O O . PRO B 1 458 ? 160.699 148.879 203.126 1.00 55.68 458 PRO B O 1
ATOM 6267 N N . ALA B 1 459 ? 160.066 151.017 203.041 1.00 55.90 459 ALA B N 1
ATOM 6268 C CA . ALA B 1 459 ? 160.611 151.292 204.354 1.00 55.90 459 ALA B CA 1
ATOM 6269 C C . ALA B 1 459 ? 159.688 150.884 205.481 1.00 55.90 459 ALA B C 1
ATOM 6270 O O . ALA B 1 459 ? 160.094 150.961 206.641 1.00 55.90 459 ALA B O 1
ATOM 6272 N N . LEU B 1 460 ? 158.465 150.466 205.185 1.00 57.66 460 LEU B N 1
ATOM 6273 C CA . LEU B 1 460 ? 157.601 149.936 206.226 1.00 57.66 460 LEU B CA 1
ATOM 6274 C C . LEU B 1 460 ? 157.552 148.422 206.222 1.00 57.66 460 LEU B C 1
ATOM 6275 O O . LEU B 1 460 ? 157.454 147.813 207.288 1.00 57.66 460 LEU B O 1
ATOM 6280 N N . ALA B 1 461 ? 157.645 147.799 205.051 1.00 61.77 461 ALA B N 1
ATOM 6281 C CA . ALA B 1 461 ? 157.882 146.366 205.013 1.00 61.77 461 ALA B CA 1
ATOM 6282 C C . ALA B 1 461 ? 159.188 146.023 205.705 1.00 61.77 461 ALA B C 1
ATOM 6283 O O . ALA B 1 461 ? 159.252 145.083 206.499 1.00 61.77 461 ALA B O 1
ATOM 6285 N N . LEU B 1 462 ? 160.246 146.776 205.413 1.00 63.24 462 LEU B N 1
ATOM 6286 C CA . LEU B 1 462 ? 161.520 146.543 206.076 1.00 63.24 462 LEU B CA 1
ATOM 6287 C C . LEU B 1 462 ? 161.423 146.807 207.566 1.00 63.24 462 LEU B C 1
ATOM 6288 O O . LEU B 1 462 ? 162.140 146.186 208.352 1.00 63.24 462 LEU B O 1
ATOM 6293 N N . ASP B 1 463 ? 160.561 147.732 207.974 1.00 69.15 463 ASP B N 1
ATOM 6294 C CA . ASP B 1 463 ? 160.430 148.023 209.393 1.00 69.15 463 ASP B CA 1
ATOM 6295 C C . ASP B 1 463 ? 159.697 146.910 210.117 1.00 69.15 463 ASP B C 1
ATOM 6296 O O . ASP B 1 463 ? 160.038 146.574 211.255 1.00 69.15 463 ASP B O 1
ATOM 6301 N N . MET B 1 464 ? 158.686 146.329 209.485 1.00 71.80 464 MET B N 1
ATOM 6302 C CA . MET B 1 464 ? 157.830 145.389 210.186 1.00 71.80 464 MET B CA 1
ATOM 6303 C C . MET B 1 464 ? 158.252 143.943 210.017 1.00 71.80 464 MET B C 1
ATOM 6304 O O . MET B 1 464 ? 157.876 143.106 210.838 1.00 71.80 464 MET B O 1
ATOM 6309 N N . MET B 1 465 ? 159.007 143.620 208.978 1.00 74.04 465 MET B N 1
ATOM 6310 C CA . MET B 1 465 ? 159.474 142.258 208.814 1.00 74.04 465 MET B CA 1
ATOM 6311 C C . MET B 1 465 ? 160.543 141.886 209.824 1.00 74.04 465 MET B C 1
ATOM 6312 O O . MET B 1 465 ? 160.927 140.716 209.884 1.00 74.04 465 MET B O 1
ATOM 6317 N N . GLU B 1 466 ? 161.037 142.840 210.606 1.00 77.14 466 GLU B N 1
ATOM 6318 C CA . GLU B 1 466 ? 162.110 142.529 211.547 1.00 77.14 466 GLU B CA 1
ATOM 6319 C C . GLU B 1 466 ? 161.714 141.467 212.562 1.00 77.14 466 GLU B C 1
ATOM 6320 O O . GLU B 1 466 ? 162.471 140.496 212.724 1.00 77.14 466 GLU B O 1
ATOM 6326 N N . PRO B 1 467 ? 160.578 141.557 213.259 1.00 79.11 467 PRO B N 1
ATOM 6327 C CA . PRO B 1 467 ? 160.201 140.448 214.143 1.00 79.11 467 PRO B CA 1
ATOM 6328 C C . PRO B 1 467 ? 160.028 139.139 213.413 1.00 79.11 467 PRO B C 1
ATOM 6329 O O . PRO B 1 467 ? 160.266 138.078 213.996 1.00 79.11 467 PRO B O 1
ATOM 6333 N N . PHE B 1 468 ? 159.634 139.178 212.152 1.00 80.21 468 PHE B N 1
ATOM 6334 C CA . PHE B 1 468 ? 159.296 137.972 211.419 1.00 80.21 468 PHE B CA 1
ATOM 6335 C C . PHE B 1 468 ? 160.475 137.372 210.678 1.00 80.21 468 PHE B C 1
ATOM 6336 O O . PHE B 1 468 ? 160.309 136.338 210.027 1.00 80.21 468 PHE B O 1
ATOM 6344 N N . ARG B 1 469 ? 161.649 137.991 210.743 1.00 83.92 469 ARG B N 1
ATOM 6345 C CA . ARG B 1 469 ? 162.813 137.397 210.091 1.00 83.92 469 ARG B CA 1
ATOM 6346 C C . ARG B 1 469 ? 163.120 136.008 210.626 1.00 83.92 469 ARG B C 1
ATOM 6347 O O . ARG B 1 469 ? 163.234 135.072 209.815 1.00 83.92 469 ARG B O 1
ATOM 6355 N N . PRO B 1 470 ? 163.243 135.785 211.939 1.00 89.79 470 PRO B N 1
ATOM 6356 C CA . PRO B 1 470 ? 163.536 134.426 212.405 1.00 89.79 470 PRO B CA 1
ATOM 6357 C C . PRO B 1 470 ? 162.417 133.445 212.118 1.00 89.79 470 PRO B C 1
ATOM 6358 O O . PRO B 1 470 ? 162.687 132.266 211.867 1.00 89.79 470 PRO B O 1
ATOM 6362 N N . LEU B 1 471 ? 161.162 133.893 212.152 1.00 89.25 471 LEU B N 1
ATOM 6363 C CA . LEU B 1 471 ? 160.065 132.937 212.080 1.00 89.25 471 LEU B CA 1
ATOM 6364 C C . LEU B 1 471 ? 159.821 132.450 210.663 1.00 89.25 471 LEU B C 1
ATOM 6365 O O . LEU B 1 471 ? 159.370 131.320 210.472 1.00 89.25 471 LEU B O 1
ATOM 6370 N N . ILE B 1 472 ? 160.059 133.284 209.658 1.00 87.63 472 ILE B N 1
ATOM 6371 C CA . ILE B 1 472 ? 159.708 132.922 208.298 1.00 87.63 472 ILE B CA 1
ATOM 6372 C C . ILE B 1 472 ? 160.921 132.807 207.385 1.00 87.63 472 ILE B C 1
ATOM 6373 O O . ILE B 1 472 ? 160.885 132.024 206.432 1.00 87.63 472 ILE B O 1
ATOM 6378 N N . ALA B 1 473 ? 162.000 133.542 207.645 1.00 92.85 473 ALA B N 1
ATOM 6379 C CA . ALA B 1 473 ? 163.174 133.484 206.786 1.00 92.85 473 ALA B CA 1
ATOM 6380 C C . ALA B 1 473 ? 164.223 132.521 207.325 1.00 92.85 473 ALA B C 1
ATOM 6381 O O . ALA B 1 473 ? 164.591 131.552 206.651 1.00 92.85 473 ALA B O 1
ATOM 6383 N N . ASP B 1 474 ? 164.720 132.778 208.536 1.00 97.53 474 ASP B N 1
ATOM 6384 C CA . ASP B 1 474 ? 165.624 131.833 209.175 1.00 97.53 474 ASP B CA 1
ATOM 6385 C C . ASP B 1 474 ? 164.973 130.464 209.295 1.00 97.53 474 ASP B C 1
ATOM 6386 O O . ASP B 1 474 ? 165.609 129.442 209.018 1.00 97.53 474 ASP B O 1
ATOM 6391 N N . SER B 1 475 ? 163.691 130.422 209.670 1.00 98.50 475 SER B N 1
ATOM 6392 C CA . SER B 1 475 ? 163.014 129.142 209.821 1.00 98.50 475 SER B CA 1
ATOM 6393 C C . SER B 1 475 ? 162.899 128.421 208.488 1.00 98.50 475 SER B C 1
ATOM 6394 O O . SER B 1 475 ? 163.072 127.203 208.422 1.00 98.50 475 SER B O 1
ATOM 6397 N N . THR B 1 476 ? 162.596 129.147 207.413 1.00 100.55 476 THR B N 1
ATOM 6398 C CA . THR B 1 476 ? 162.498 128.489 206.115 1.00 100.55 476 THR B CA 1
ATOM 6399 C C . THR B 1 476 ? 163.840 127.941 205.671 1.00 100.55 476 THR B C 1
ATOM 6400 O O . THR B 1 476 ? 163.914 126.833 205.128 1.00 100.55 476 THR B O 1
ATOM 6404 N N . VAL B 1 477 ? 164.912 128.705 205.873 1.00 104.02 477 VAL B N 1
ATOM 6405 C CA . VAL B 1 477 ? 166.230 128.211 205.489 1.00 104.02 477 VAL B CA 1
ATOM 6406 C C . VAL B 1 477 ? 166.586 126.973 206.296 1.00 104.02 477 VAL B C 1
ATOM 6407 O O . VAL B 1 477 ? 167.080 125.978 205.750 1.00 104.02 477 VAL B O 1
ATOM 6411 N N . LEU B 1 478 ? 166.338 127.008 207.605 1.00 107.70 478 LEU B N 1
ATOM 6412 C CA . LEU B 1 478 ? 166.621 125.842 208.429 1.00 107.70 478 LEU B CA 1
ATOM 6413 C C . LEU B 1 478 ? 165.795 124.646 207.984 1.00 107.70 478 LEU B C 1
ATOM 6414 O O . LEU B 1 478 ? 166.309 123.529 207.901 1.00 107.70 478 LEU B O 1
ATOM 6419 N N . MET B 1 479 ? 164.513 124.862 207.686 1.00 110.50 479 MET B N 1
ATOM 6420 C CA . MET B 1 479 ? 163.672 123.789 207.171 1.00 110.50 479 MET B CA 1
ATOM 6421 C C . MET B 1 479 ? 164.284 123.168 205.926 1.00 110.50 479 MET B C 1
ATOM 6422 O O . MET B 1 479 ? 164.493 121.950 205.863 1.00 110.50 479 MET B O 1
ATOM 6427 N N . ALA B 1 480 ? 164.609 123.999 204.941 1.00 110.34 480 ALA B N 1
ATOM 6428 C CA . ALA B 1 480 ? 165.046 123.493 203.652 1.00 110.34 480 ALA B CA 1
ATOM 6429 C C . ALA B 1 480 ? 166.477 122.988 203.669 1.00 110.34 480 ALA B C 1
ATOM 6430 O O . ALA B 1 480 ? 166.908 122.368 202.692 1.00 110.34 480 ALA B O 1
ATOM 6432 N N . ILE B 1 481 ? 167.230 123.243 204.735 1.00 112.06 481 ILE B N 1
ATOM 6433 C CA . ILE B 1 481 ? 168.598 122.742 204.778 1.00 112.06 481 ILE B CA 1
ATOM 6434 C C . ILE B 1 481 ? 168.699 121.524 205.685 1.00 112.06 481 ILE B C 1
ATOM 6435 O O . ILE B 1 481 ? 169.574 120.673 205.499 1.00 112.06 481 ILE B O 1
ATOM 6440 N N . ASN B 1 482 ? 167.808 121.419 206.667 1.00 113.96 482 ASN B N 1
ATOM 6441 C CA . ASN B 1 482 ? 167.767 120.226 207.492 1.00 113.96 482 ASN B CA 1
ATOM 6442 C C . ASN B 1 482 ? 166.869 119.156 206.902 1.00 113.96 482 ASN B C 1
ATOM 6443 O O . ASN B 1 482 ? 166.857 118.029 207.403 1.00 113.96 482 ASN B O 1
ATOM 6448 N N . ASN B 1 483 ? 166.113 119.483 205.858 1.00 115.81 483 ASN B N 1
ATOM 6449 C CA . ASN B 1 483 ? 165.342 118.492 205.128 1.00 115.81 483 ASN B CA 1
ATOM 6450 C C . ASN B 1 483 ? 166.029 118.059 203.843 1.00 115.81 483 ASN B C 1
ATOM 6451 O O . ASN B 1 483 ? 165.409 117.384 203.017 1.00 115.81 483 ASN B O 1
ATOM 6456 N N . GLY B 1 484 ? 167.287 118.446 203.646 1.00 116.79 484 GLY B N 1
ATOM 6457 C CA . GLY B 1 484 ? 168.020 118.042 202.467 1.00 116.79 484 GLY B CA 1
ATOM 6458 C C . GLY B 1 484 ? 167.521 118.626 201.169 1.00 116.79 484 GLY B C 1
ATOM 6459 O O . GLY B 1 484 ? 167.969 118.196 200.103 1.00 116.79 484 GLY B O 1
ATOM 6460 N N . GLU B 1 485 ? 166.605 119.592 201.221 1.00 114.15 485 GLU B N 1
ATOM 6461 C CA . GLU B 1 485 ? 166.070 120.168 199.993 1.00 114.15 485 GLU B CA 1
ATOM 6462 C C . GLU B 1 485 ? 167.132 120.962 199.244 1.00 114.15 485 GLU B C 1
ATOM 6463 O O . GLU B 1 485 ? 167.121 121.016 198.009 1.00 114.15 485 GLU B O 1
ATOM 6469 N N . ILE B 1 486 ? 168.057 121.580 199.969 1.00 116.13 486 ILE B N 1
ATOM 6470 C CA . ILE B 1 486 ? 169.094 122.416 199.381 1.00 116.13 486 ILE B CA 1
ATOM 6471 C C . ILE B 1 486 ? 170.438 121.753 199.636 1.00 116.13 486 ILE B C 1
ATOM 6472 O O . ILE B 1 486 ? 170.785 121.460 200.786 1.00 116.13 486 ILE B O 1
ATOM 6477 N N . ARG B 1 487 ? 171.194 121.520 198.569 1.00 118.98 487 ARG B N 1
ATOM 6478 C CA . ARG B 1 487 ? 172.476 120.845 198.665 1.00 118.98 487 ARG B CA 1
ATOM 6479 C C . ARG B 1 487 ? 173.530 121.630 197.901 1.00 118.98 487 ARG B C 1
ATOM 6480 O O . ARG B 1 487 ? 173.221 122.538 197.126 1.00 118.98 487 ARG B O 1
ATOM 6488 N N . THR B 1 488 ? 174.790 121.261 198.134 1.00 119.03 488 THR B N 1
ATOM 6489 C CA . THR B 1 488 ? 175.906 122.012 197.572 1.00 119.03 488 THR B CA 1
ATOM 6490 C C . THR B 1 488 ? 175.862 122.046 196.053 1.00 119.03 488 THR B C 1
ATOM 6491 O O . THR B 1 488 ? 176.388 122.979 195.440 1.00 119.03 488 THR B O 1
ATOM 6495 N N . GLY B 1 489 ? 175.244 121.045 195.427 1.00 117.32 489 GLY B N 1
ATOM 6496 C CA . GLY B 1 489 ? 175.170 121.029 193.980 1.00 117.32 489 GLY B CA 1
ATOM 6497 C C . GLY B 1 489 ? 174.220 122.053 193.402 1.00 117.32 489 GLY B C 1
ATOM 6498 O O . GLY B 1 489 ? 174.229 122.274 192.187 1.00 117.32 489 GLY B O 1
ATOM 6499 N N . ASP B 1 490 ? 173.403 122.685 194.243 1.00 116.87 490 ASP B N 1
ATOM 6500 C CA . ASP B 1 490 ? 172.401 123.630 193.769 1.00 116.87 490 ASP B CA 1
ATOM 6501 C C . ASP B 1 490 ? 172.957 125.027 193.524 1.00 116.87 490 ASP B C 1
ATOM 6502 O O . ASP B 1 490 ? 172.232 125.878 193.001 1.00 116.87 490 ASP B O 1
ATOM 6507 N N . PHE B 1 491 ? 174.212 125.277 193.874 1.00 114.24 491 PHE B N 1
ATOM 6508 C CA . PHE B 1 491 ? 174.801 126.605 193.863 1.00 114.24 491 PHE B CA 1
ATOM 6509 C C . PHE B 1 491 ? 175.805 126.752 192.731 1.00 114.24 491 PHE B C 1
ATOM 6510 O O . PHE B 1 491 ? 176.425 125.780 192.293 1.00 114.24 491 PHE B O 1
ATOM 6518 N N . VAL B 1 492 ? 175.953 127.985 192.258 1.00 113.05 492 VAL B N 1
ATOM 6519 C CA . VAL B 1 492 ? 176.988 128.355 191.303 1.00 113.05 492 VAL B CA 1
ATOM 6520 C C . VAL B 1 492 ? 177.783 129.492 191.917 1.00 113.05 492 VAL B C 1
ATOM 6521 O O . VAL B 1 492 ? 177.198 130.455 192.425 1.00 113.05 492 VAL B O 1
ATOM 6525 N N . ARG B 1 493 ? 179.104 129.375 191.896 1.00 114.01 493 ARG B N 1
ATOM 6526 C CA . ARG B 1 493 ? 179.979 130.360 192.518 1.00 114.01 493 ARG B CA 1
ATOM 6527 C C . ARG B 1 493 ? 180.784 131.072 191.446 1.00 114.01 493 ARG B C 1
ATOM 6528 O O . ARG B 1 493 ? 181.294 130.432 190.522 1.00 114.01 493 ARG B O 1
ATOM 6536 N N . SER B 1 494 ? 180.898 132.388 191.571 1.00 108.82 494 SER B N 1
ATOM 6537 C CA . SER B 1 494 ? 181.562 133.192 190.550 1.00 108.82 494 SER B CA 1
ATOM 6538 C C . SER B 1 494 ? 182.234 134.379 191.229 1.00 108.82 494 SER B C 1
ATOM 6539 O O . SER B 1 494 ? 181.584 135.391 191.496 1.00 108.82 494 SER B O 1
ATOM 6542 N N . ALA B 1 495 ? 183.524 134.229 191.514 1.00 107.67 495 ALA B N 1
ATOM 6543 C CA . ALA B 1 495 ? 184.398 135.349 191.851 1.00 107.67 495 ALA B CA 1
ATOM 6544 C C . ALA B 1 495 ? 183.792 136.232 192.934 1.00 107.67 495 ALA B C 1
ATOM 6545 O O . ALA B 1 495 ? 183.933 137.455 192.930 1.00 107.67 495 ALA B O 1
ATOM 6547 N N . GLY B 1 496 ? 183.106 135.600 193.871 1.00 107.90 496 GLY B N 1
ATOM 6548 C CA . GLY B 1 496 ? 182.448 136.323 194.932 1.00 107.90 496 GLY B CA 1
ATOM 6549 C C . GLY B 1 496 ? 180.945 136.407 194.823 1.00 107.90 496 GLY B C 1
ATOM 6550 O O . GLY B 1 496 ? 180.364 137.382 195.311 1.00 107.90 496 GLY B O 1
ATOM 6551 N N . GLY B 1 497 ? 180.304 135.441 194.178 1.00 109.92 497 GLY B N 1
ATOM 6552 C CA . GLY B 1 497 ? 178.860 135.356 194.204 1.00 109.92 497 GLY B CA 1
ATOM 6553 C C . GLY B 1 497 ? 178.380 133.921 194.175 1.00 109.92 497 GLY B C 1
ATOM 6554 O O . GLY B 1 497 ? 178.723 133.171 193.261 1.00 109.92 497 GLY B O 1
ATOM 6555 N N . CYS B 1 498 ? 177.589 133.526 195.166 1.00 110.90 498 CYS B N 1
ATOM 6556 C CA . CYS B 1 498 ? 177.000 132.194 195.225 1.00 110.90 498 CYS B CA 1
ATOM 6557 C C . CYS B 1 498 ? 175.505 132.337 194.980 1.00 110.90 498 CYS B C 1
ATOM 6558 O O . CYS B 1 498 ? 174.785 132.863 195.831 1.00 110.90 498 CYS B O 1
ATOM 6561 N N . ASN B 1 499 ? 175.035 131.872 193.828 1.00 111.94 499 ASN B N 1
ATOM 6562 C CA . ASN B 1 499 ? 173.630 132.016 193.477 1.00 111.94 499 ASN B CA 1
ATOM 6563 C C . ASN B 1 499 ? 173.018 130.659 193.170 1.00 111.94 499 ASN B C 1
ATOM 6564 O O . ASN B 1 499 ? 173.694 129.744 192.696 1.00 111.94 499 ASN B O 1
ATOM 6569 N N . LEU B 1 500 ? 171.721 130.548 193.437 1.00 110.39 500 LEU B N 1
ATOM 6570 C CA . LEU B 1 500 ? 170.986 129.307 193.256 1.00 110.39 500 LEU B CA 1
ATOM 6571 C C . LEU B 1 500 ? 170.781 128.990 191.779 1.00 110.39 500 LEU B C 1
ATOM 6572 O O . LEU B 1 500 ? 170.890 129.852 190.905 1.00 110.39 500 LEU B O 1
ATOM 6577 N N . THR B 1 501 ? 170.470 127.729 191.511 1.00 113.80 501 THR B N 1
ATOM 6578 C CA . THR B 1 501 ? 170.067 127.282 190.188 1.00 113.80 501 THR B CA 1
ATOM 6579 C C . THR B 1 501 ? 168.548 127.237 190.100 1.00 113.80 501 THR B C 1
ATOM 6580 O O . THR B 1 501 ? 167.851 127.110 191.107 1.00 113.80 501 THR B O 1
ATOM 6584 N N . ASP B 1 502 ? 168.040 127.321 188.870 1.00 113.37 502 ASP B N 1
ATOM 6585 C CA . ASP B 1 502 ? 166.608 127.530 188.674 1.00 113.37 502 ASP B CA 1
ATOM 6586 C C . ASP B 1 502 ? 165.781 126.459 189.374 1.00 113.37 502 ASP B C 1
ATOM 6587 O O . ASP B 1 502 ? 164.847 126.771 190.122 1.00 113.37 502 ASP B O 1
ATOM 6592 N N . SER B 1 503 ? 166.118 125.190 189.156 1.00 112.00 503 SER B N 1
ATOM 6593 C CA . SER B 1 503 ? 165.395 124.118 189.826 1.00 112.00 503 SER B CA 1
ATOM 6594 C C . SER B 1 503 ? 165.455 124.301 191.333 1.00 112.00 503 SER B C 1
ATOM 6595 O O . SER B 1 503 ? 164.436 124.210 192.030 1.00 112.00 503 SER B O 1
ATOM 6598 N N . ALA B 1 504 ? 166.644 124.614 191.843 1.00 112.05 504 ALA B N 1
ATOM 6599 C CA . ALA B 1 504 ? 166.792 124.912 193.258 1.00 112.05 504 ALA B CA 1
ATOM 6600 C C . ALA B 1 504 ? 166.034 126.169 193.655 1.00 112.05 504 ALA B C 1
ATOM 6601 O O . ALA B 1 504 ? 165.415 126.199 194.721 1.00 112.05 504 ALA B O 1
ATOM 6603 N N . ARG B 1 505 ? 166.046 127.205 192.818 1.00 113.59 505 ARG B N 1
ATOM 6604 C CA . ARG B 1 505 ? 165.296 128.414 193.142 1.00 113.59 505 ARG B CA 1
ATOM 6605 C C . ARG B 1 505 ? 163.825 128.102 193.401 1.00 113.59 505 ARG B C 1
ATOM 6606 O O . ARG B 1 505 ? 163.270 128.486 194.436 1.00 113.59 505 ARG B O 1
ATOM 6614 N N . LYS B 1 506 ? 163.173 127.388 192.488 1.00 110.70 506 LYS B N 1
ATOM 6615 C CA . LYS B 1 506 ? 161.735 127.181 192.667 1.00 110.70 506 LYS B CA 1
ATOM 6616 C C . LYS B 1 506 ? 161.410 126.055 193.652 1.00 110.70 506 LYS B C 1
ATOM 6617 O O . LYS B 1 506 ? 160.339 126.074 194.275 1.00 110.70 506 LYS B O 1
ATOM 6623 N N . ARG B 1 507 ? 162.327 125.113 193.874 1.00 108.09 507 ARG B N 1
ATOM 6624 C CA . ARG B 1 507 ? 162.166 124.233 195.028 1.00 108.09 507 ARG B CA 1
ATOM 6625 C C . ARG B 1 507 ? 162.169 125.041 196.315 1.00 108.09 507 ARG B C 1
ATOM 6626 O O . ARG B 1 507 ? 161.351 124.807 197.214 1.00 108.09 507 ARG B O 1
ATOM 6634 N N . PHE B 1 508 ? 163.068 126.021 196.411 1.00 103.08 508 PHE B N 1
ATOM 6635 C CA . PHE B 1 508 ? 163.087 126.864 197.596 1.00 103.08 508 PHE B CA 1
ATOM 6636 C C . PHE B 1 508 ? 161.842 127.731 197.682 1.00 103.08 508 PHE B C 1
ATOM 6637 O O . PHE B 1 508 ? 161.363 128.004 198.782 1.00 103.08 508 PHE B O 1
ATOM 6645 N N . ILE B 1 509 ? 161.305 128.170 196.547 1.00 103.33 509 ILE B N 1
ATOM 6646 C CA . ILE B 1 509 ? 160.045 128.910 196.571 1.00 103.33 509 ILE B CA 1
ATOM 6647 C C . ILE B 1 509 ? 158.923 128.036 197.121 1.00 103.33 509 ILE B C 1
ATOM 6648 O O . ILE B 1 509 ? 158.089 128.491 197.917 1.00 103.33 509 ILE B O 1
ATOM 6653 N N . ALA B 1 510 ? 158.875 126.772 196.702 1.00 101.12 510 ALA B N 1
ATOM 6654 C CA . ALA B 1 510 ? 157.897 125.854 197.272 1.00 101.12 510 ALA B CA 1
ATOM 6655 C C . ALA B 1 510 ? 158.094 125.716 198.773 1.00 101.12 510 ALA B C 1
ATOM 6656 O O . ALA B 1 510 ? 157.121 125.669 199.536 1.00 101.12 510 ALA B O 1
ATOM 6658 N N . GLY B 1 511 ? 159.349 125.640 199.214 1.00 99.17 511 GLY B N 1
ATOM 6659 C CA . GLY B 1 511 ? 159.611 125.559 200.643 1.00 99.17 511 GLY B CA 1
ATOM 6660 C C . GLY B 1 511 ? 159.154 126.795 201.394 1.00 99.17 511 GLY B C 1
ATOM 6661 O O . GLY B 1 511 ? 158.631 126.705 202.509 1.00 99.17 511 GLY B O 1
ATOM 6662 N N . PHE B 1 512 ? 159.352 127.968 200.797 1.00 93.53 512 PHE B N 1
ATOM 6663 C CA . PHE B 1 512 ? 158.909 129.203 201.429 1.00 93.53 512 PHE B CA 1
ATOM 6664 C C . PHE B 1 512 ? 157.396 129.222 201.542 1.00 93.53 512 PHE B C 1
ATOM 6665 O O . PHE B 1 512 ? 156.848 129.622 202.572 1.00 93.53 512 PHE B O 1
ATOM 6673 N N . GLU B 1 513 ? 156.702 128.775 200.492 1.00 98.42 513 GLU B N 1
ATOM 6674 C CA . GLU B 1 513 ? 155.266 128.556 200.618 1.00 98.42 513 GLU B CA 1
ATOM 6675 C C . GLU B 1 513 ? 154.952 127.672 201.810 1.00 98.42 513 GLU B C 1
ATOM 6676 O O . GLU B 1 513 ? 154.204 128.073 202.706 1.00 98.42 513 GLU B O 1
ATOM 6682 N N . ARG B 1 514 ? 155.562 126.487 201.864 1.00 100.08 514 ARG B N 1
ATOM 6683 C CA . ARG B 1 514 ? 155.218 125.519 202.899 1.00 100.08 514 ARG B CA 1
ATOM 6684 C C . ARG B 1 514 ? 155.401 126.111 204.284 1.00 100.08 514 ARG B C 1
ATOM 6685 O O . ARG B 1 514 ? 154.638 125.803 205.205 1.00 100.08 514 ARG B O 1
ATOM 6693 N N . ARG B 1 515 ? 156.415 126.956 204.457 1.00 97.28 515 ARG B N 1
ATOM 6694 C CA . ARG B 1 515 ? 156.550 127.634 205.740 1.00 97.28 515 ARG B CA 1
ATOM 6695 C C . ARG B 1 515 ? 155.490 128.713 205.912 1.00 97.28 515 ARG B C 1
ATOM 6696 O O . ARG B 1 515 ? 155.069 128.993 207.038 1.00 97.28 515 ARG B O 1
ATOM 6704 N N . MET B 1 516 ? 155.050 129.334 204.820 1.00 97.14 516 MET B N 1
ATOM 6705 C CA . MET B 1 516 ? 154.001 130.339 204.934 1.00 97.14 516 MET B CA 1
ATOM 6706 C C . MET B 1 516 ? 152.624 129.727 205.127 1.00 97.14 516 MET B C 1
ATOM 6707 O O . MET B 1 516 ? 151.674 130.453 205.428 1.00 97.14 516 MET B O 1
ATOM 6712 N N . GLU B 1 517 ? 152.493 128.419 204.953 1.00 101.26 517 GLU B N 1
ATOM 6713 C CA . GLU B 1 517 ? 151.204 127.770 205.107 1.00 101.26 517 GLU B CA 1
ATOM 6714 C C . GLU B 1 517 ? 150.953 127.287 206.526 1.00 101.26 517 GLU B C 1
ATOM 6715 O O . GLU B 1 517 ? 149.824 126.898 206.835 1.00 101.26 517 GLU B O 1
ATOM 6721 N N . GLN B 1 518 ? 151.958 127.311 207.392 1.00 101.93 518 GLN B N 1
ATOM 6722 C CA . GLN B 1 518 ? 151.777 126.755 208.720 1.00 101.93 518 GLN B CA 1
ATOM 6723 C C . GLN B 1 518 ? 150.847 127.638 209.539 1.00 101.93 518 GLN B C 1
ATOM 6724 O O . GLN B 1 518 ? 150.692 128.831 209.285 1.00 101.93 518 GLN B O 1
ATOM 6730 N N . GLU B 1 519 ? 150.239 127.035 210.547 1.00 107.70 519 GLU B N 1
ATOM 6731 C CA . GLU B 1 519 ? 149.295 127.719 211.408 1.00 107.70 519 GLU B CA 1
ATOM 6732 C C . GLU B 1 519 ? 149.972 128.057 212.725 1.00 107.70 519 GLU B C 1
ATOM 6733 O O . GLU B 1 519 ? 150.601 127.193 213.338 1.00 107.70 519 GLU B O 1
ATOM 6739 N N . VAL B 1 520 ? 149.852 129.308 213.152 1.00 108.82 520 VAL B N 1
ATOM 6740 C CA . VAL B 1 520 ? 150.230 129.690 214.501 1.00 108.82 520 VAL B CA 1
ATOM 6741 C C . VAL B 1 520 ? 149.051 130.437 215.106 1.00 108.82 520 VAL B C 1
ATOM 6742 O O . VAL B 1 520 ? 148.293 131.114 214.405 1.00 108.82 520 VAL B O 1
ATOM 6746 N N . THR B 1 521 ? 148.892 130.293 216.420 1.00 116.75 521 THR B N 1
ATOM 6747 C CA . THR B 1 521 ? 147.610 130.486 217.073 1.00 116.75 521 THR B CA 1
ATOM 6748 C C . THR B 1 521 ? 147.400 131.842 217.724 1.00 116.75 521 THR B C 1
ATOM 6749 O O . THR B 1 521 ? 146.249 132.259 217.865 1.00 116.75 521 THR B O 1
ATOM 6753 N N . HIS B 1 522 ? 148.457 132.543 218.127 1.00 116.99 522 HIS B N 1
ATOM 6754 C CA . HIS B 1 522 ? 148.357 133.567 219.162 1.00 116.99 522 HIS B CA 1
ATOM 6755 C C . HIS B 1 522 ? 148.885 134.914 218.687 1.00 116.99 522 HIS B C 1
ATOM 6756 O O . HIS B 1 522 ? 150.032 135.272 218.992 1.00 116.99 522 HIS B O 1
ATOM 6763 N N . PRO B 1 523 ? 148.091 135.692 217.929 1.00 116.06 523 PRO B N 1
ATOM 6764 C CA . PRO B 1 523 ? 148.400 137.125 217.824 1.00 116.06 523 PRO B CA 1
ATOM 6765 C C . PRO B 1 523 ? 148.150 137.817 219.150 1.00 116.06 523 PRO B C 1
ATOM 6766 O O . PRO B 1 523 ? 149.078 138.281 219.820 1.00 116.06 523 PRO B O 1
ATOM 6770 N N . ILE B 1 524 ? 146.877 137.882 219.533 1.00 120.21 524 ILE B N 1
ATOM 6771 C CA . ILE B 1 524 ? 146.462 138.074 220.915 1.00 120.21 524 ILE B CA 1
ATOM 6772 C C . ILE B 1 524 ? 145.234 137.210 221.168 1.00 120.21 524 ILE B C 1
ATOM 6773 O O . ILE B 1 524 ? 144.858 136.958 222.318 1.00 120.21 524 ILE B O 1
ATOM 6778 N N . PHE B 1 525 ? 144.607 136.750 220.086 1.00 123.51 525 PHE B N 1
ATOM 6779 C CA . PHE B 1 525 ? 143.389 135.949 220.122 1.00 123.51 525 PHE B CA 1
ATOM 6780 C C . PHE B 1 525 ? 143.691 134.610 219.471 1.00 123.51 525 PHE B C 1
ATOM 6781 O O . PHE B 1 525 ? 144.185 134.566 218.342 1.00 123.51 525 PHE B O 1
ATOM 6789 N N . LYS B 1 526 ? 143.382 133.526 220.170 1.00 121.52 526 LYS B N 1
ATOM 6790 C CA . LYS B 1 526 ? 143.942 132.215 219.851 1.00 121.52 526 LYS B CA 1
ATOM 6791 C C . LYS B 1 526 ? 143.036 131.516 218.846 1.00 121.52 526 LYS B C 1
ATOM 6792 O O . LYS B 1 526 ? 142.040 130.896 219.221 1.00 121.52 526 LYS B O 1
ATOM 6798 N N . TYR B 1 527 ? 143.364 131.625 217.550 1.00 117.26 527 TYR B N 1
ATOM 6799 C CA . TYR B 1 527 ? 142.543 130.949 216.549 1.00 117.26 527 TYR B CA 1
ATOM 6800 C C . TYR B 1 527 ? 143.330 130.417 215.351 1.00 117.26 527 TYR B C 1
ATOM 6801 O O . TYR B 1 527 ? 142.757 130.255 214.268 1.00 117.26 527 TYR B O 1
ATOM 6810 N N . THR B 1 528 ? 144.622 130.140 215.516 1.00 113.97 528 THR B N 1
ATOM 6811 C CA . THR B 1 528 ? 145.390 129.304 214.583 1.00 113.97 528 THR B CA 1
ATOM 6812 C C . THR B 1 528 ? 145.271 129.788 213.133 1.00 113.97 528 THR B C 1
ATOM 6813 O O . THR B 1 528 ? 144.718 129.119 212.260 1.00 113.97 528 THR B O 1
ATOM 6817 N N . ILE B 1 529 ? 145.815 130.981 212.902 1.00 106.97 529 ILE B N 1
ATOM 6818 C CA . ILE B 1 529 ? 145.840 131.540 211.559 1.00 106.97 529 ILE B CA 1
ATOM 6819 C C . ILE B 1 529 ? 147.066 131.027 210.813 1.00 106.97 529 ILE B C 1
ATOM 6820 O O . ILE B 1 529 ? 148.095 130.693 211.402 1.00 106.97 529 ILE B O 1
ATOM 6825 N N . SER B 1 530 ? 146.958 130.988 209.492 1.00 99.80 530 SER B N 1
ATOM 6826 C CA . SER B 1 530 ? 148.142 130.797 208.677 1.00 99.80 530 SER B CA 1
ATOM 6827 C C . SER B 1 530 ? 149.001 132.054 208.728 1.00 99.80 530 SER B C 1
ATOM 6828 O O . SER B 1 530 ? 148.525 133.144 209.048 1.00 99.80 530 SER B O 1
ATOM 6831 N N . TYR B 1 531 ? 150.288 131.895 208.419 1.00 92.77 531 TYR B N 1
ATOM 6832 C CA . TYR B 1 531 ? 151.197 133.033 208.505 1.00 92.77 531 TYR B CA 1
ATOM 6833 C C . TYR B 1 531 ? 150.765 134.152 207.571 1.00 92.77 531 TYR B C 1
ATOM 6834 O O . TYR B 1 531 ? 150.772 135.331 207.952 1.00 92.77 531 TYR B O 1
ATOM 6843 N N . ARG B 1 532 ? 150.368 133.801 206.349 1.00 91.25 532 ARG B N 1
ATOM 6844 C CA . ARG B 1 532 ? 150.003 134.807 205.365 1.00 91.25 532 ARG B CA 1
ATOM 6845 C C . ARG B 1 532 ? 148.807 135.640 205.804 1.00 91.25 532 ARG B C 1
ATOM 6846 O O . ARG B 1 532 ? 148.615 136.745 205.291 1.00 91.25 532 ARG B O 1
ATOM 6854 N N . ARG B 1 533 ? 147.996 135.145 206.734 1.00 90.94 533 ARG B N 1
ATOM 6855 C CA . ARG B 1 533 ? 146.931 135.953 207.307 1.00 90.94 533 ARG B CA 1
ATOM 6856 C C . ARG B 1 533 ? 147.338 136.614 208.610 1.00 90.94 533 ARG B C 1
ATOM 6857 O O . ARG B 1 533 ? 146.795 137.668 208.964 1.00 90.94 533 ARG B O 1
ATOM 6865 N N . LEU B 1 534 ? 148.286 136.019 209.329 1.00 87.97 534 LEU B N 1
ATOM 6866 C CA . LEU B 1 534 ? 148.839 136.693 210.491 1.00 87.97 534 LEU B CA 1
ATOM 6867 C C . LEU B 1 534 ? 149.481 138.007 210.093 1.00 87.97 534 LEU B C 1
ATOM 6868 O O . LEU B 1 534 ? 149.441 138.974 210.859 1.00 87.97 534 LEU B O 1
ATOM 6873 N N . LEU B 1 535 ? 150.064 138.064 208.894 1.00 82.81 535 LEU B N 1
ATOM 6874 C CA . LEU B 1 535 ? 150.624 139.323 208.413 1.00 82.81 535 LEU B CA 1
ATOM 6875 C C . LEU B 1 535 ? 149.562 140.413 208.369 1.00 82.81 535 LEU B C 1
ATOM 6876 O O . LEU B 1 535 ? 149.778 141.528 208.858 1.00 82.81 535 LEU B O 1
ATOM 6881 N N . GLU B 1 536 ? 148.403 140.111 207.787 1.00 83.72 536 GLU B N 1
ATOM 6882 C CA . GLU B 1 536 ? 147.344 141.109 207.739 1.00 83.72 536 GLU B CA 1
ATOM 6883 C C . GLU B 1 536 ? 146.849 141.455 209.130 1.00 83.72 536 GLU B C 1
ATOM 6884 O O . GLU B 1 536 ? 146.517 142.611 209.407 1.00 83.72 536 GLU B O 1
ATOM 6890 N N . VAL B 1 537 ? 146.746 140.460 210.005 1.00 84.10 537 VAL B N 1
ATOM 6891 C CA . VAL B 1 537 ? 146.304 140.747 211.364 1.00 84.10 537 VAL B CA 1
ATOM 6892 C C . VAL B 1 537 ? 147.241 141.755 212.011 1.00 84.10 537 VAL B C 1
ATOM 6893 O O . VAL B 1 537 ? 146.806 142.715 212.656 1.00 84.10 537 VAL B O 1
ATOM 6897 N N . GLN B 1 538 ? 148.546 141.570 211.814 1.00 84.22 538 GLN B N 1
ATOM 6898 C CA . GLN B 1 538 ? 149.515 142.509 212.363 1.00 84.22 538 GLN B CA 1
ATOM 6899 C C . GLN B 1 538 ? 149.379 143.888 211.731 1.00 84.22 538 GLN B C 1
ATOM 6900 O O . GLN B 1 538 ? 149.454 144.907 212.426 1.00 84.22 538 GLN B O 1
ATOM 6906 N N . ALA B 1 539 ? 149.187 143.946 210.413 1.00 81.03 539 ALA B N 1
ATOM 6907 C CA . ALA B 1 539 ? 149.053 145.243 209.754 1.00 81.03 539 ALA B CA 1
ATOM 6908 C C . ALA B 1 539 ? 147.828 145.992 210.256 1.00 81.03 539 ALA B C 1
ATOM 6909 O O . ALA B 1 539 ? 147.880 147.206 210.504 1.00 81.03 539 ALA B O 1
ATOM 6911 N N . ARG B 1 540 ? 146.710 145.287 210.392 1.00 81.78 540 ARG B N 1
ATOM 6912 C CA . ARG B 1 540 ? 145.508 145.910 210.918 1.00 81.78 540 ARG B CA 1
ATOM 6913 C C . ARG B 1 540 ? 145.729 146.368 212.345 1.00 81.78 540 ARG B C 1
ATOM 6914 O O . ARG B 1 540 ? 145.282 147.452 212.729 1.00 81.78 540 ARG B O 1
ATOM 6922 N N . LEU B 1 541 ? 146.430 145.563 213.140 1.00 79.97 541 LEU B N 1
ATOM 6923 C CA . LEU B 1 541 ? 146.782 145.994 214.483 1.00 79.97 541 LEU B CA 1
ATOM 6924 C C . LEU B 1 541 ? 147.590 147.279 214.443 1.00 79.97 541 LEU B C 1
ATOM 6925 O O . LEU B 1 541 ? 147.450 148.134 215.319 1.00 79.97 541 LEU B O 1
ATOM 6930 N N . LEU B 1 542 ? 148.443 147.433 213.434 1.00 76.79 542 LEU B N 1
ATOM 6931 C CA . LEU B 1 542 ? 149.250 148.645 213.346 1.00 76.79 542 LEU B CA 1
ATOM 6932 C C . LEU B 1 542 ? 148.388 149.860 213.052 1.00 76.79 542 LEU B C 1
ATOM 6933 O O . LEU B 1 542 ? 148.503 150.893 213.723 1.00 76.79 542 LEU B O 1
ATOM 6938 N N . THR B 1 543 ? 147.539 149.765 212.029 1.00 78.91 543 THR B N 1
ATOM 6939 C CA . THR B 1 543 ? 146.653 150.887 211.730 1.00 78.91 543 THR B CA 1
ATOM 6940 C C . THR B 1 543 ? 145.742 151.178 212.903 1.00 78.91 543 THR B C 1
ATOM 6941 O O . THR B 1 543 ? 145.284 152.310 213.078 1.00 78.91 543 THR B O 1
ATOM 6945 N N . ARG B 1 544 ? 145.452 150.162 213.701 1.00 84.91 544 ARG B N 1
ATOM 6946 C CA . ARG B 1 544 ? 144.566 150.336 214.830 1.00 84.91 544 ARG B CA 1
ATOM 6947 C C . ARG B 1 544 ? 145.303 150.975 215.995 1.00 84.91 544 ARG B C 1
ATOM 6948 O O . ARG B 1 544 ? 144.697 151.721 216.769 1.00 84.91 544 ARG B O 1
ATOM 6956 N N . TYR B 1 545 ? 146.607 150.717 216.118 1.00 81.25 545 TYR B N 1
ATOM 6957 C CA . TYR B 1 545 ? 147.435 151.475 217.054 1.00 81.25 545 TYR B CA 1
ATOM 6958 C C . TYR B 1 545 ? 147.495 152.934 216.654 1.00 81.25 545 TYR B C 1
ATOM 6959 O O . TYR B 1 545 ? 147.301 153.828 217.483 1.00 81.25 545 TYR B O 1
ATOM 6968 N N . LEU B 1 546 ? 147.816 153.190 215.393 1.00 79.74 546 LEU B N 1
ATOM 6969 C CA . LEU B 1 546 ? 147.681 154.529 214.859 1.00 79.74 546 LEU B CA 1
ATOM 6970 C C . LEU B 1 546 ? 146.225 154.958 214.992 1.00 79.74 546 LEU B C 1
ATOM 6971 O O . LEU B 1 546 ? 145.325 154.137 215.171 1.00 79.74 546 LEU B O 1
ATOM 6976 N N . SER B 1 547 ? 145.999 156.264 214.947 1.00 83.40 547 SER B N 1
ATOM 6977 C CA . SER B 1 547 ? 144.677 156.851 215.141 1.00 83.40 547 SER B CA 1
ATOM 6978 C C . SER B 1 547 ? 144.152 156.623 216.549 1.00 83.40 547 SER B C 1
ATOM 6979 O O . SER B 1 547 ? 143.056 157.081 216.883 1.00 83.40 547 SER B O 1
ATOM 6982 N N . GLY B 1 548 ? 144.913 155.935 217.385 1.00 86.27 548 GLY B N 1
ATOM 6983 C CA . GLY B 1 548 ? 144.602 155.856 218.793 1.00 86.27 548 GLY B CA 1
ATOM 6984 C C . GLY B 1 548 ? 143.421 154.984 219.149 1.00 86.27 548 GLY B C 1
ATOM 6985 O O . GLY B 1 548 ? 142.424 155.464 219.697 1.00 86.27 548 GLY B O 1
ATOM 6986 N N . GLU B 1 549 ? 143.513 153.697 218.829 1.00 88.29 549 GLU B N 1
ATOM 6987 C CA . GLU B 1 549 ? 142.603 152.711 219.390 1.00 88.29 549 GLU B CA 1
ATOM 6988 C C . GLU B 1 549 ? 143.288 151.892 220.476 1.00 88.29 549 GLU B C 1
ATOM 6989 O O . GLU B 1 549 ? 142.844 151.886 221.626 1.00 88.29 549 GLU B O 1
ATOM 6995 N N . ILE B 1 550 ? 144.385 151.228 220.136 1.00 86.27 550 ILE B N 1
ATOM 6996 C CA . ILE B 1 550 ? 145.085 150.350 221.064 1.00 86.27 550 ILE B CA 1
ATOM 6997 C C . ILE B 1 550 ? 146.504 150.859 221.287 1.00 86.27 550 ILE B C 1
ATOM 6998 O O . ILE B 1 550 ? 147.298 150.941 220.340 1.00 86.27 550 ILE B O 1
ATOM 7003 N N . PRO B 1 551 ? 146.861 151.234 222.512 1.00 87.22 551 PRO B N 1
ATOM 7004 C CA . PRO B 1 551 ? 148.218 151.735 222.768 1.00 87.22 551 PRO B CA 1
ATOM 7005 C C . PRO B 1 551 ? 149.278 150.680 222.486 1.00 87.22 551 PRO B C 1
ATOM 7006 O O . PRO B 1 551 ? 149.096 149.497 222.778 1.00 87.22 551 PRO B O 1
ATOM 7010 N N . ALA B 1 552 ? 150.376 151.123 221.876 1.00 88.54 552 ALA B N 1
ATOM 7011 C CA . ALA B 1 552 ? 151.664 150.436 221.906 1.00 88.54 552 ALA B CA 1
ATOM 7012 C C . ALA B 1 552 ? 151.710 149.169 221.056 1.00 88.54 552 ALA B C 1
ATOM 7013 O O . ALA B 1 552 ? 152.607 148.349 221.243 1.00 88.54 552 ALA B O 1
ATOM 7015 N N . TYR B 1 553 ? 150.772 148.995 220.116 1.00 86.56 553 TYR B N 1
ATOM 7016 C CA . TYR B 1 553 ? 150.933 148.010 219.045 1.00 86.56 553 TYR B CA 1
ATOM 7017 C C . TYR B 1 553 ? 151.367 146.626 219.523 1.00 86.56 553 TYR B C 1
ATOM 7018 O O . TYR B 1 553 ? 152.563 146.313 219.495 1.00 86.56 553 TYR B O 1
ATOM 7027 N N . PRO B 1 554 ? 150.458 145.783 219.974 1.00 88.94 554 PRO B N 1
ATOM 7028 C CA . PRO B 1 554 ? 150.873 144.540 220.635 1.00 88.94 554 PRO B CA 1
ATOM 7029 C C . PRO B 1 554 ? 151.526 143.553 219.682 1.00 88.94 554 PRO B C 1
ATOM 7030 O O . PRO B 1 554 ? 150.864 142.692 219.097 1.00 88.94 554 PRO B O 1
ATOM 7034 N N . ASN B 1 555 ? 152.836 143.712 219.507 1.00 91.07 555 ASN B N 1
ATOM 7035 C CA . ASN B 1 555 ? 153.629 142.892 218.600 1.00 91.07 555 ASN B CA 1
ATOM 7036 C C . ASN B 1 555 ? 153.435 141.402 218.837 1.00 91.07 555 ASN B C 1
ATOM 7037 O O . ASN B 1 555 ? 153.083 140.968 219.936 1.00 91.07 555 ASN B O 1
ATOM 7042 N N . PHE B 1 556 ? 153.679 140.622 217.786 1.00 94.74 556 PHE B N 1
ATOM 7043 C CA . PHE B 1 556 ? 153.589 139.169 217.862 1.00 94.74 556 PHE B CA 1
ATOM 7044 C C . PHE B 1 556 ? 154.950 138.574 218.187 1.00 94.74 556 PHE B C 1
ATOM 7045 O O . PHE B 1 556 ? 155.884 138.680 217.388 1.00 94.74 556 PHE B O 1
ATOM 7053 N N . VAL B 1 557 ? 155.059 137.932 219.342 1.00 96.70 557 VAL B N 1
ATOM 7054 C CA . VAL B 1 557 ? 156.284 137.263 219.756 1.00 96.70 557 VAL B CA 1
ATOM 7055 C C . VAL B 1 557 ? 155.935 135.871 220.259 1.00 96.70 557 VAL B C 1
ATOM 7056 O O . VAL B 1 557 ? 154.930 135.683 220.951 1.00 96.70 557 VAL B O 1
ATOM 7060 N N . THR B 1 558 ? 156.744 134.891 219.884 1.00 100.68 558 THR B N 1
ATOM 7061 C CA . THR B 1 558 ? 156.526 133.534 220.351 1.00 100.68 558 THR B CA 1
ATOM 7062 C C . THR B 1 558 ? 157.501 133.212 221.472 1.00 100.68 558 THR B C 1
ATOM 7063 O O . THR B 1 558 ? 157.766 134.052 222.330 1.00 100.68 558 THR B O 1
ATOM 7067 N N . ASP C 1 5 ? 134.689 169.247 96.004 1.00 91.15 5 ASP C N 1
ATOM 7068 C CA . ASP C 1 5 ? 135.121 167.899 95.659 1.00 91.15 5 ASP C CA 1
ATOM 7069 C C . ASP C 1 5 ? 135.581 167.133 96.895 1.00 91.15 5 ASP C C 1
ATOM 7070 O O . ASP C 1 5 ? 135.268 167.508 98.024 1.00 91.15 5 ASP C O 1
ATOM 7075 N N . GLY C 1 6 ? 136.327 166.056 96.670 1.00 85.25 6 GLY C N 1
ATOM 7076 C CA . GLY C 1 6 ? 136.863 165.264 97.757 1.00 85.25 6 GLY C CA 1
ATOM 7077 C C . GLY C 1 6 ? 138.123 165.862 98.341 1.00 85.25 6 GLY C C 1
ATOM 7078 O O . GLY C 1 6 ? 138.980 165.145 98.862 1.00 85.25 6 GLY C O 1
ATOM 7079 N N . SER C 1 7 ? 138.246 167.186 98.263 1.00 80.09 7 SER C N 1
ATOM 7080 C CA . SER C 1 7 ? 139.397 167.859 98.839 1.00 80.09 7 SER C CA 1
ATOM 7081 C C . SER C 1 7 ? 139.441 167.746 100.354 1.00 80.09 7 SER C C 1
ATOM 7082 O O . SER C 1 7 ? 140.477 168.055 100.948 1.00 80.09 7 SER C O 1
ATOM 7085 N N . ILE C 1 8 ? 138.357 167.316 100.990 1.00 67.26 8 ILE C N 1
ATOM 7086 C CA . ILE C 1 8 ? 138.316 167.240 102.444 1.00 67.26 8 ILE C CA 1
ATOM 7087 C C . ILE C 1 8 ? 137.203 166.297 102.884 1.00 67.26 8 ILE C C 1
ATOM 7088 O O . ILE C 1 8 ? 136.061 166.421 102.426 1.00 67.26 8 ILE C O 1
ATOM 7093 N N . PRO C 1 9 ? 137.489 165.332 103.744 1.00 63.54 9 PRO C N 1
ATOM 7094 C CA . PRO C 1 9 ? 136.438 164.467 104.269 1.00 63.54 9 PRO C CA 1
ATOM 7095 C C . PRO C 1 9 ? 135.579 165.214 105.275 1.00 63.54 9 PRO C C 1
ATOM 7096 O O . PRO C 1 9 ? 135.827 166.366 105.615 1.00 63.54 9 PRO C O 1
ATOM 7100 N N . LEU C 1 10 ? 134.548 164.528 105.747 1.00 66.59 10 LEU C N 1
ATOM 7101 C CA . LEU C 1 10 ? 133.705 165.096 106.782 1.00 66.59 10 LEU C CA 1
ATOM 7102 C C . LEU C 1 10 ? 134.496 165.228 108.071 1.00 66.59 10 LEU C C 1
ATOM 7103 O O . LEU C 1 10 ? 135.176 164.292 108.491 1.00 66.59 10 LEU C O 1
ATOM 7108 N N . ILE C 1 11 ? 134.402 166.390 108.701 1.00 60.09 11 ILE C N 1
ATOM 7109 C CA . ILE C 1 11 ? 135.135 166.665 109.931 1.00 60.09 11 ILE C CA 1
ATOM 7110 C C . ILE C 1 11 ? 134.558 165.847 111.075 1.00 60.09 11 ILE C C 1
ATOM 7111 O O . ILE C 1 11 ? 133.396 166.047 111.439 1.00 60.09 11 ILE C O 1
ATOM 7116 N N . PRO C 1 12 ? 135.311 164.940 111.679 1.00 57.31 12 PRO C N 1
ATOM 7117 C CA . PRO C 1 12 ? 134.828 164.298 112.899 1.00 57.31 12 PRO C CA 1
ATOM 7118 C C . PRO C 1 12 ? 134.654 165.337 113.986 1.00 57.31 12 PRO C C 1
ATOM 7119 O O . PRO C 1 12 ? 135.482 166.234 114.137 1.00 57.31 12 PRO C O 1
ATOM 7123 N N . VAL C 1 13 ? 133.571 165.221 114.754 1.00 58.97 13 VAL C N 1
ATOM 7124 C CA . VAL C 1 13 ? 133.295 166.279 115.711 1.00 58.97 13 VAL C CA 1
ATOM 7125 C C . VAL C 1 13 ? 134.268 166.256 116.868 1.00 58.97 13 VAL C C 1
ATOM 7126 O O . VAL C 1 13 ? 134.361 167.242 117.599 1.00 58.97 13 VAL C O 1
ATOM 7130 N N . ARG C 1 14 ? 134.996 165.165 117.079 1.00 57.08 14 ARG C N 1
ATOM 7131 C CA . ARG C 1 14 ? 136.062 165.230 118.068 1.00 57.08 14 ARG C CA 1
ATOM 7132 C C . ARG C 1 14 ? 137.210 166.083 117.560 1.00 57.08 14 ARG C C 1
ATOM 7133 O O . ARG C 1 14 ? 137.840 166.804 118.334 1.00 57.08 14 ARG C O 1
ATOM 7141 N N . MET C 1 15 ? 137.498 166.031 116.264 1.00 55.97 15 MET C N 1
ATOM 7142 C CA . MET C 1 15 ? 138.449 166.988 115.723 1.00 55.97 15 MET C CA 1
ATOM 7143 C C . MET C 1 15 ? 137.905 168.401 115.802 1.00 55.97 15 MET C C 1
ATOM 7144 O O . MET C 1 15 ? 138.678 169.353 115.903 1.00 55.97 15 MET C O 1
ATOM 7149 N N . LEU C 1 16 ? 136.588 168.564 115.759 1.00 55.67 16 LEU C N 1
ATOM 7150 C CA . LEU C 1 16 ? 136.020 169.881 116.005 1.00 55.67 16 LEU C CA 1
ATOM 7151 C C . LEU C 1 16 ? 136.246 170.306 117.443 1.00 55.67 16 LEU C C 1
ATOM 7152 O O . LEU C 1 16 ? 136.478 171.483 117.722 1.00 55.67 16 LEU C O 1
ATOM 7157 N N . ASN C 1 17 ? 136.165 169.360 118.369 1.00 56.86 17 ASN C N 1
ATOM 7158 C CA . ASN C 1 17 ? 136.493 169.644 119.755 1.00 56.86 17 ASN C CA 1
ATOM 7159 C C . ASN C 1 17 ? 137.949 170.047 119.893 1.00 56.86 17 ASN C C 1
ATOM 7160 O O . ASN C 1 17 ? 138.278 170.955 120.658 1.00 56.86 17 ASN C O 1
ATOM 7165 N N . GLU C 1 18 ? 138.836 169.381 119.164 1.00 56.10 18 GLU C N 1
ATOM 7166 C CA . GLU C 1 18 ? 140.258 169.675 119.297 1.00 56.10 18 GLU C CA 1
ATOM 7167 C C . GLU C 1 18 ? 140.620 170.999 118.646 1.00 56.10 18 GLU C C 1
ATOM 7168 O O . GLU C 1 18 ? 141.495 171.713 119.138 1.00 56.10 18 GLU C O 1
ATOM 7174 N N . HIS C 1 19 ? 139.972 171.346 117.539 1.00 54.96 19 HIS C N 1
ATOM 7175 C CA . HIS C 1 19 ? 140.361 172.552 116.823 1.00 54.96 19 HIS C CA 1
ATOM 7176 C C . HIS C 1 19 ? 140.157 173.794 117.666 1.00 54.96 19 HIS C C 1
ATOM 7177 O O . HIS C 1 19 ? 141.006 174.688 117.677 1.00 54.96 19 HIS C O 1
ATOM 7184 N N . VAL C 1 20 ? 139.031 173.886 118.370 1.00 54.58 20 VAL C N 1
ATOM 7185 C CA . VAL C 1 20 ? 138.804 175.042 119.223 1.00 54.58 20 VAL C CA 1
ATOM 7186 C C . VAL C 1 20 ? 139.710 175.041 120.436 1.00 54.58 20 VAL C C 1
ATOM 7187 O O . VAL C 1 20 ? 139.748 176.029 121.170 1.00 54.58 20 VAL C O 1
ATOM 7191 N N . TYR C 1 21 ? 140.437 173.955 120.665 1.00 57.89 21 TYR C N 1
ATOM 7192 C CA . TYR C 1 21 ? 141.415 173.873 121.738 1.00 57.89 21 TYR C CA 1
ATOM 7193 C C . TYR C 1 21 ? 142.788 174.349 121.279 1.00 57.89 21 TYR C C 1
ATOM 7194 O O . TYR C 1 21 ? 143.375 175.238 121.899 1.00 57.89 21 TYR C O 1
ATOM 7203 N N . CYS C 1 22 ? 143.309 173.775 120.202 1.00 52.30 22 CYS C N 1
ATOM 7204 C CA . CYS C 1 22 ? 144.587 174.164 119.623 1.00 52.30 22 CYS C CA 1
ATOM 7205 C C . CYS C 1 22 ? 144.563 173.815 118.146 1.00 52.30 22 CYS C C 1
ATOM 7206 O O . CYS C 1 22 ? 144.624 172.635 117.801 1.00 52.30 22 CYS C O 1
ATOM 7209 N N . PRO C 1 23 ? 144.475 174.794 117.251 1.00 50.43 23 PRO C N 1
ATOM 7210 C CA . PRO C 1 23 ? 144.360 174.464 115.822 1.00 50.43 23 PRO C CA 1
ATOM 7211 C C . PRO C 1 23 ? 145.463 173.563 115.313 1.00 50.43 23 PRO C C 1
ATOM 7212 O O . PRO C 1 23 ? 145.217 172.695 114.467 1.00 50.43 23 PRO C O 1
ATOM 7216 N N . ARG C 1 24 ? 146.681 173.740 115.812 1.00 50.04 24 ARG C N 1
ATOM 7217 C CA . ARG C 1 24 ? 147.759 172.835 115.446 1.00 50.04 24 ARG C CA 1
ATOM 7218 C C . ARG C 1 24 ? 147.454 171.420 115.897 1.00 50.04 24 ARG C C 1
ATOM 7219 O O . ARG C 1 24 ? 147.805 170.458 115.212 1.00 50.04 24 ARG C O 1
ATOM 7227 N N . LEU C 1 25 ? 146.819 171.267 117.057 1.00 46.73 25 LEU C N 1
ATOM 7228 C CA . LEU C 1 25 ? 146.469 169.932 117.522 1.00 46.73 25 LEU C CA 1
ATOM 7229 C C . LEU C 1 25 ? 145.478 169.269 116.589 1.00 46.73 25 LEU C C 1
ATOM 7230 O O . LEU C 1 25 ? 145.604 168.082 116.285 1.00 46.73 25 LEU C O 1
ATOM 7235 N N . ALA C 1 26 ? 144.472 170.010 116.137 1.00 46.98 26 ALA C N 1
ATOM 7236 C CA . ALA C 1 26 ? 143.529 169.435 115.191 1.00 46.98 26 ALA C CA 1
ATOM 7237 C C . ALA C 1 26 ? 144.222 169.073 113.897 1.00 46.98 26 ALA C C 1
ATOM 7238 O O . ALA C 1 26 ? 143.962 168.015 113.323 1.00 46.98 26 ALA C O 1
ATOM 7240 N N . TYR C 1 27 ? 145.118 169.934 113.423 1.00 48.26 27 TYR C N 1
ATOM 7241 C CA . TYR C 1 27 ? 145.832 169.619 112.195 1.00 48.26 27 TYR C CA 1
ATOM 7242 C C . TYR C 1 27 ? 146.630 168.338 112.347 1.00 48.26 27 TYR C C 1
ATOM 7243 O O . TYR C 1 27 ? 146.545 167.443 111.506 1.00 48.26 27 TYR C O 1
ATOM 7252 N N . LEU C 1 28 ? 147.389 168.218 113.430 1.00 45.93 28 LEU C N 1
ATOM 7253 C CA . LEU C 1 28 ? 148.170 167.007 113.639 1.00 45.93 28 LEU C CA 1
ATOM 7254 C C . LEU C 1 28 ? 147.271 165.786 113.700 1.00 45.93 28 LEU C C 1
ATOM 7255 O O . LEU C 1 28 ? 147.480 164.816 112.970 1.00 45.93 28 LEU C O 1
ATOM 7260 N N . MET C 1 29 ? 146.247 165.822 114.547 1.00 48.79 29 MET C N 1
ATOM 7261 C CA . MET C 1 29 ? 145.482 164.612 114.800 1.00 48.79 29 MET C CA 1
ATOM 7262 C C . MET C 1 29 ? 144.606 164.224 113.624 1.00 48.79 29 MET C C 1
ATOM 7263 O O . MET C 1 29 ? 144.289 163.043 113.464 1.00 48.79 29 MET C O 1
ATOM 7268 N N . TRP C 1 30 ? 144.195 165.175 112.795 1.00 49.13 30 TRP C N 1
ATOM 7269 C CA . TRP C 1 30 ? 143.249 164.861 111.737 1.00 49.13 30 TRP C CA 1
ATOM 7270 C C . TRP C 1 30 ? 143.905 164.748 110.374 1.00 49.13 30 TRP C C 1
ATOM 7271 O O . TRP C 1 30 ? 143.651 163.789 109.649 1.00 49.13 30 TRP C O 1
ATOM 7282 N N . VAL C 1 31 ? 144.746 165.712 110.003 1.00 46.80 31 VAL C N 1
ATOM 7283 C CA . VAL C 1 31 ? 145.345 165.711 108.677 1.00 46.80 31 VAL C CA 1
ATOM 7284 C C . VAL C 1 31 ? 146.596 164.857 108.599 1.00 46.80 31 VAL C C 1
ATOM 7285 O O . VAL C 1 31 ? 147.092 164.598 107.495 1.00 46.80 31 VAL C O 1
ATOM 7289 N N . GLN C 1 32 ? 147.125 164.391 109.725 1.00 49.39 32 GLN C N 1
ATOM 7290 C CA . GLN C 1 32 ? 148.318 163.560 109.652 1.00 49.39 32 GLN C CA 1
ATOM 7291 C C . GLN C 1 32 ? 148.284 162.363 110.592 1.00 49.39 32 GLN C C 1
ATOM 7292 O O . GLN C 1 32 ? 149.344 161.838 110.928 1.00 49.39 32 GLN C O 1
ATOM 7298 N N . GLY C 1 33 ? 147.122 161.901 111.018 1.00 50.97 33 GLY C N 1
ATOM 7299 C CA . GLY C 1 33 ? 147.131 160.868 112.030 1.00 50.97 33 GLY C CA 1
ATOM 7300 C C . GLY C 1 33 ? 147.844 161.369 113.267 1.00 50.97 33 GLY C C 1
ATOM 7301 O O . GLY C 1 33 ? 147.326 162.237 113.969 1.00 50.97 33 GLY C O 1
ATOM 7302 N N . GLU C 1 34 ? 149.032 160.843 113.541 1.00 56.25 34 GLU C N 1
ATOM 7303 C CA . GLU C 1 34 ? 149.916 161.366 114.580 1.00 56.25 34 GLU C CA 1
ATOM 7304 C C . GLU C 1 34 ? 149.187 161.533 115.912 1.00 56.25 34 GLU C C 1
ATOM 7305 O O . GLU C 1 34 ? 148.948 162.635 116.385 1.00 56.25 34 GLU C O 1
ATOM 7311 N N . PHE C 1 35 ? 148.820 160.406 116.497 1.00 56.98 35 PHE C N 1
ATOM 7312 C CA . PHE C 1 35 ? 148.301 160.400 117.852 1.00 56.98 35 PHE C CA 1
ATOM 7313 C C . PHE C 1 35 ? 149.285 159.719 118.791 1.00 56.98 35 PHE C C 1
ATOM 7314 O O . PHE C 1 35 ? 150.063 158.858 118.381 1.00 56.98 35 PHE C O 1
ATOM 7322 N N . SER C 1 36 ? 149.255 160.126 120.056 1.00 58.52 36 SER C N 1
ATOM 7323 C CA . SER C 1 36 ? 150.051 159.490 121.091 1.00 58.52 36 SER C CA 1
ATOM 7324 C C . SER C 1 36 ? 149.311 159.610 122.409 1.00 58.52 36 SER C C 1
ATOM 7325 O O . SER C 1 36 ? 148.524 160.532 122.617 1.00 58.52 36 SER C O 1
ATOM 7328 N N . HIS C 1 37 ? 149.577 158.674 123.305 1.00 61.51 37 HIS C N 1
ATOM 7329 C CA . HIS C 1 37 ? 148.842 158.573 124.550 1.00 61.51 37 HIS C CA 1
ATOM 7330 C C . HIS C 1 37 ? 149.646 159.166 125.694 1.00 61.51 37 HIS C C 1
ATOM 7331 O O . HIS C 1 37 ? 150.865 159.319 125.611 1.00 61.51 37 HIS C O 1
ATOM 7338 N N . ASN C 1 38 ? 148.942 159.506 126.763 1.00 64.62 38 ASN C N 1
ATOM 7339 C CA . ASN C 1 38 ? 149.569 159.892 128.014 1.00 64.62 38 ASN C CA 1
ATOM 7340 C C . ASN C 1 38 ? 148.670 159.402 129.139 1.00 64.62 38 ASN C C 1
ATOM 7341 O O . ASN C 1 38 ? 147.771 158.581 128.932 1.00 64.62 38 ASN C O 1
ATOM 7346 N N . GLU C 1 39 ? 148.933 159.886 130.346 1.00 69.41 39 GLU C N 1
ATOM 7347 C CA . GLU C 1 39 ? 148.054 159.613 131.471 1.00 69.41 39 GLU C CA 1
ATOM 7348 C C . GLU C 1 39 ? 146.589 159.753 131.079 1.00 69.41 39 GLU C C 1
ATOM 7349 O O . GLU C 1 39 ? 145.800 158.806 131.196 1.00 69.41 39 GLU C O 1
ATOM 7355 N N . PHE C 1 40 ? 146.221 160.923 130.576 1.00 65.08 40 PHE C N 1
ATOM 7356 C CA . PHE C 1 40 ? 144.822 161.306 130.491 1.00 65.08 40 PHE C CA 1
ATOM 7357 C C . PHE C 1 40 ? 144.076 160.696 129.313 1.00 65.08 40 PHE C C 1
ATOM 7358 O O . PHE C 1 40 ? 142.901 160.360 129.453 1.00 65.08 40 PHE C O 1
ATOM 7366 N N . THR C 1 41 ? 144.702 160.547 128.150 1.00 64.41 41 THR C N 1
ATOM 7367 C CA . THR C 1 41 ? 144.005 159.878 127.058 1.00 64.41 41 THR C CA 1
ATOM 7368 C C . THR C 1 41 ? 143.707 158.432 127.414 1.00 64.41 41 THR C C 1
ATOM 7369 O O . THR C 1 41 ? 142.601 157.935 127.170 1.00 64.41 41 THR C O 1
ATOM 7373 N N . VAL C 1 42 ? 144.678 157.745 128.011 1.00 66.18 42 VAL C N 1
ATOM 7374 C CA . VAL C 1 42 ? 144.458 156.373 128.445 1.00 66.18 42 VAL C CA 1
ATOM 7375 C C . VAL C 1 42 ? 143.352 156.321 129.484 1.00 66.18 42 VAL C C 1
ATOM 7376 O O . VAL C 1 42 ? 142.459 155.469 129.418 1.00 66.18 42 VAL C O 1
ATOM 7380 N N . ASP C 1 43 ? 143.383 157.237 130.454 1.00 69.96 43 ASP C N 1
ATOM 7381 C CA . ASP C 1 43 ? 142.353 157.238 131.487 1.00 69.96 43 ASP C CA 1
ATOM 7382 C C . ASP C 1 43 ? 140.972 157.489 130.898 1.00 69.96 43 ASP C C 1
ATOM 7383 O O . ASP C 1 43 ? 139.987 156.869 131.313 1.00 69.96 43 ASP C O 1
ATOM 7388 N N . GLY C 1 44 ? 140.874 158.402 129.939 1.00 70.69 44 GLY C N 1
ATOM 7389 C CA . GLY C 1 44 ? 139.589 158.669 129.327 1.00 70.69 44 GLY C CA 1
ATOM 7390 C C . GLY C 1 44 ? 139.068 157.481 128.549 1.00 70.69 44 GLY C C 1
ATOM 7391 O O . GLY C 1 44 ? 137.874 157.170 128.595 1.00 70.69 44 GLY C O 1
ATOM 7392 N N . VAL C 1 45 ? 139.950 156.803 127.818 1.00 69.74 45 VAL C N 1
ATOM 7393 C CA . VAL C 1 45 ? 139.526 155.598 127.120 1.00 69.74 45 VAL C CA 1
ATOM 7394 C C . VAL C 1 45 ? 139.030 154.567 128.119 1.00 69.74 45 VAL C C 1
ATOM 7395 O O . VAL C 1 45 ? 138.032 153.881 127.881 1.00 69.74 45 VAL C O 1
ATOM 7399 N N . ILE C 1 46 ? 139.715 154.445 129.255 1.00 75.17 46 ILE C N 1
ATOM 7400 C CA . ILE C 1 46 ? 139.304 153.478 130.268 1.00 75.17 46 ILE C CA 1
ATOM 7401 C C . ILE C 1 46 ? 137.911 153.806 130.788 1.00 75.17 46 ILE C C 1
ATOM 7402 O O . ILE C 1 46 ? 137.068 152.918 130.939 1.00 75.17 46 ILE C O 1
ATOM 7407 N N . ARG C 1 47 ? 137.645 155.083 131.068 1.00 78.42 47 ARG C N 1
ATOM 7408 C CA . ARG C 1 47 ? 136.293 155.487 131.456 1.00 78.42 47 ARG C CA 1
ATOM 7409 C C . ARG C 1 47 ? 135.267 155.113 130.403 1.00 78.42 47 ARG C C 1
ATOM 7410 O O . ARG C 1 47 ? 134.262 154.467 130.712 1.00 78.42 47 ARG C O 1
ATOM 7418 N N . HIS C 1 48 ? 135.509 155.488 129.151 1.00 75.90 48 HIS C N 1
ATOM 7419 C CA . HIS C 1 48 ? 134.472 155.322 128.143 1.00 75.90 48 HIS C CA 1
ATOM 7420 C C . HIS C 1 48 ? 134.231 153.857 127.821 1.00 75.90 48 HIS C C 1
ATOM 7421 O O . HIS C 1 48 ? 133.109 153.473 127.475 1.00 75.90 48 HIS C O 1
ATOM 7428 N N . ARG C 1 49 ? 135.265 153.026 127.939 1.00 85.69 49 ARG C N 1
ATOM 7429 C CA . ARG C 1 49 ? 135.215 151.690 127.361 1.00 85.69 49 ARG C CA 1
ATOM 7430 C C . ARG C 1 49 ? 134.186 150.813 128.054 1.00 85.69 49 ARG C C 1
ATOM 7431 O O . ARG C 1 49 ? 133.361 150.172 127.396 1.00 85.69 49 ARG C O 1
ATOM 7439 N N . ARG C 1 50 ? 134.213 150.772 129.385 1.00 91.69 50 ARG C N 1
ATOM 7440 C CA . ARG C 1 50 ? 133.430 149.768 130.094 1.00 91.69 50 ARG C CA 1
ATOM 7441 C C . ARG C 1 50 ? 131.930 149.948 129.917 1.00 91.69 50 ARG C C 1
ATOM 7442 O O . ARG C 1 50 ? 131.169 149.031 130.240 1.00 91.69 50 ARG C O 1
ATOM 7450 N N . VAL C 1 51 ? 131.479 151.096 129.425 1.00 91.60 51 VAL C N 1
ATOM 7451 C CA . VAL C 1 51 ? 130.046 151.296 129.286 1.00 91.60 51 VAL C CA 1
ATOM 7452 C C . VAL C 1 51 ? 129.670 151.691 127.863 1.00 91.60 51 VAL C C 1
ATOM 7453 O O . VAL C 1 51 ? 128.847 151.023 127.230 1.00 91.60 51 VAL C O 1
ATOM 7457 N N . ASP C 1 52 ? 130.267 152.757 127.333 1.00 88.46 52 ASP C N 1
ATOM 7458 C CA . ASP C 1 52 ? 129.761 153.324 126.091 1.00 88.46 52 ASP C CA 1
ATOM 7459 C C . ASP C 1 52 ? 130.395 152.738 124.841 1.00 88.46 52 ASP C C 1
ATOM 7460 O O . ASP C 1 52 ? 129.944 153.049 123.735 1.00 88.46 52 ASP C O 1
ATOM 7465 N N . ALA C 1 53 ? 131.430 151.913 124.974 1.00 92.23 53 ALA C N 1
ATOM 7466 C CA . ALA C 1 53 ? 131.905 151.177 123.810 1.00 92.23 53 ALA C CA 1
ATOM 7467 C C . ALA C 1 53 ? 130.846 150.196 123.332 1.00 92.23 53 ALA C C 1
ATOM 7468 O O . ALA C 1 53 ? 130.627 150.043 122.125 1.00 92.23 53 ALA C O 1
ATOM 7470 N N . GLY C 1 54 ? 130.176 149.525 124.264 1.00 99.15 54 GLY C N 1
ATOM 7471 C CA . GLY C 1 54 ? 129.100 148.627 123.891 1.00 99.15 54 GLY C CA 1
ATOM 7472 C C . GLY C 1 54 ? 127.827 149.393 123.575 1.00 99.15 54 GLY C C 1
ATOM 7473 O O . GLY C 1 54 ? 127.459 150.344 124.265 1.00 99.15 54 GLY C O 1
ATOM 7474 N N . GLY C 1 55 ? 127.143 148.959 122.525 1.00 106.68 55 GLY C N 1
ATOM 7475 C CA . GLY C 1 55 ? 125.957 149.642 122.063 1.00 106.68 55 GLY C CA 1
ATOM 7476 C C . GLY C 1 55 ? 124.770 149.434 122.983 1.00 106.68 55 GLY C C 1
ATOM 7477 O O . GLY C 1 55 ? 124.815 148.710 123.978 1.00 106.68 55 GLY C O 1
ATOM 7478 N N . GLY C 1 56 ? 123.680 150.097 122.629 1.00 109.44 56 GLY C N 1
ATOM 7479 C CA . GLY C 1 56 ? 122.446 150.038 123.393 1.00 109.44 56 GLY C CA 1
ATOM 7480 C C . GLY C 1 56 ? 121.253 150.147 122.476 1.00 109.44 56 GLY C C 1
ATOM 7481 O O . GLY C 1 56 ? 121.245 149.587 121.376 1.00 109.44 56 GLY C O 1
ATOM 7482 N N . VAL C 1 57 ? 120.234 150.871 122.931 1.00 106.79 57 VAL C N 1
ATOM 7483 C CA . VAL C 1 57 ? 119.009 151.024 122.157 1.00 106.79 57 VAL C CA 1
ATOM 7484 C C . VAL C 1 57 ? 119.287 151.868 120.916 1.00 106.79 57 VAL C C 1
ATOM 7485 O O . VAL C 1 57 ? 120.245 152.645 120.868 1.00 106.79 57 VAL C O 1
ATOM 7489 N N . LEU C 1 58 ? 118.460 151.690 119.886 1.00 109.22 58 LEU C N 1
ATOM 7490 C CA . LEU C 1 58 ? 118.529 152.516 118.694 1.00 109.22 58 LEU C CA 1
ATOM 7491 C C . LEU C 1 58 ? 117.688 153.783 118.849 1.00 109.22 58 LEU C C 1
ATOM 7492 O O . LEU C 1 58 ? 116.652 153.776 119.519 1.00 109.22 58 LEU C O 1
ATOM 7497 N N . PRO C 1 59 ? 118.120 154.889 118.254 1.00 109.99 59 PRO C N 1
ATOM 7498 C CA . PRO C 1 59 ? 117.226 156.044 118.131 1.00 109.99 59 PRO C CA 1
ATOM 7499 C C . PRO C 1 59 ? 116.107 155.726 117.165 1.00 109.99 59 PRO C C 1
ATOM 7500 O O . PRO C 1 59 ? 116.344 155.584 115.963 1.00 109.99 59 PRO C O 1
ATOM 7504 N N . SER C 1 60 ? 114.891 155.603 117.680 1.00 113.43 60 SER C N 1
ATOM 7505 C CA . SER C 1 60 ? 113.775 155.173 116.855 1.00 113.43 60 SER C CA 1
ATOM 7506 C C . SER C 1 60 ? 113.573 156.123 115.684 1.00 113.43 60 SER C C 1
ATOM 7507 O O . SER C 1 60 ? 113.605 157.345 115.846 1.00 113.43 60 SER C O 1
ATOM 7510 N N . GLU C 1 61 ? 113.393 155.554 114.493 1.00 116.72 61 GLU C N 1
ATOM 7511 C CA . GLU C 1 61 ? 113.027 156.363 113.336 1.00 116.72 61 GLU C CA 1
ATOM 7512 C C . GLU C 1 61 ? 111.646 156.974 113.519 1.00 116.72 61 GLU C C 1
ATOM 7513 O O . GLU C 1 61 ? 111.451 158.176 113.307 1.00 116.72 61 GLU C O 1
ATOM 7519 N N . THR C 1 62 ? 110.676 156.156 113.913 1.00 120.54 62 THR C N 1
ATOM 7520 C CA . THR C 1 62 ? 109.322 156.612 114.200 1.00 120.54 62 THR C CA 1
ATOM 7521 C C . THR C 1 62 ? 109.214 156.815 115.705 1.00 120.54 62 THR C C 1
ATOM 7522 O O . THR C 1 62 ? 109.149 155.844 116.465 1.00 120.54 62 THR C O 1
ATOM 7526 N N . GLN C 1 63 ? 109.194 158.073 116.132 1.00 117.56 63 GLN C N 1
ATOM 7527 C CA . GLN C 1 63 ? 109.171 158.427 117.544 1.00 117.56 63 GLN C CA 1
ATOM 7528 C C . GLN C 1 63 ? 107.823 159.041 117.879 1.00 117.56 63 GLN C C 1
ATOM 7529 O O . GLN C 1 63 ? 107.470 160.097 117.343 1.00 117.56 63 GLN C O 1
ATOM 7535 N N . GLU C 1 64 ? 107.069 158.383 118.760 1.00 122.39 64 GLU C N 1
ATOM 7536 C CA . GLU C 1 64 ? 105.820 158.958 119.246 1.00 122.39 64 GLU C CA 1
ATOM 7537 C C . GLU C 1 64 ? 105.873 159.270 120.734 1.00 122.39 64 GLU C C 1
ATOM 7538 O O . GLU C 1 64 ? 105.819 160.444 121.108 1.00 122.39 64 GLU C O 1
ATOM 7544 N N . ASP C 1 65 ? 106.034 158.259 121.591 1.00 124.53 65 ASP C N 1
ATOM 7545 C CA . ASP C 1 65 ? 106.142 158.468 123.037 1.00 124.53 65 ASP C CA 1
ATOM 7546 C C . ASP C 1 65 ? 106.807 157.230 123.634 1.00 124.53 65 ASP C C 1
ATOM 7547 O O . ASP C 1 65 ? 106.144 156.210 123.840 1.00 124.53 65 ASP C O 1
ATOM 7552 N N . SER C 1 66 ? 108.102 157.335 123.924 1.00 117.26 66 SER C N 1
ATOM 7553 C CA . SER C 1 66 ? 108.829 156.302 124.656 1.00 117.26 66 SER C CA 1
ATOM 7554 C C . SER C 1 66 ? 110.224 156.826 124.943 1.00 117.26 66 SER C C 1
ATOM 7555 O O . SER C 1 66 ? 110.760 157.639 124.189 1.00 117.26 66 SER C O 1
ATOM 7558 N N . ARG C 1 67 ? 110.803 156.353 126.041 1.00 109.40 67 ARG C N 1
ATOM 7559 C CA . ARG C 1 67 ? 112.128 156.794 126.442 1.00 109.40 67 ARG C CA 1
ATOM 7560 C C . ARG C 1 67 ? 113.161 156.373 125.406 1.00 109.40 67 ARG C C 1
ATOM 7561 O O . ARG C 1 67 ? 113.190 155.215 124.981 1.00 109.40 67 ARG C O 1
ATOM 7569 N N . ILE C 1 68 ? 114.005 157.317 125.004 1.00 102.94 68 ILE C N 1
ATOM 7570 C CA . ILE C 1 68 ? 115.119 157.057 124.102 1.00 102.94 68 ILE C CA 1
ATOM 7571 C C . ILE C 1 68 ? 116.393 157.057 124.930 1.00 102.94 68 ILE C C 1
ATOM 7572 O O . ILE C 1 68 ? 116.740 158.073 125.542 1.00 102.94 68 ILE C O 1
ATOM 7577 N N . HIS C 1 69 ? 117.086 155.927 124.964 1.00 94.58 69 HIS C N 1
ATOM 7578 C CA . HIS C 1 69 ? 118.322 155.818 125.727 1.00 94.58 69 HIS C CA 1
ATOM 7579 C C . HIS C 1 69 ? 119.400 155.162 124.882 1.00 94.58 69 HIS C C 1
ATOM 7580 O O . HIS C 1 69 ? 120.051 154.201 125.289 1.00 94.58 69 HIS C O 1
ATOM 7587 N N . ALA C 1 70 ? 119.585 155.678 123.676 1.00 90.99 70 ALA C N 1
ATOM 7588 C CA . ALA C 1 70 ? 120.592 155.143 122.779 1.00 90.99 70 ALA C CA 1
ATOM 7589 C C . ALA C 1 70 ? 121.996 155.457 123.279 1.00 90.99 70 ALA C C 1
ATOM 7590 O O . ALA C 1 70 ? 122.223 156.437 123.988 1.00 90.99 70 ALA C O 1
ATOM 7592 N N . ARG C 1 71 ? 122.946 154.606 122.902 1.00 91.27 71 ARG C N 1
ATOM 7593 C CA . ARG C 1 71 ? 124.330 154.745 123.333 1.00 91.27 71 ARG C CA 1
ATOM 7594 C C . ARG C 1 71 ? 125.267 154.455 122.171 1.00 91.27 71 ARG C C 1
ATOM 7595 O O . ARG C 1 71 ? 125.060 153.492 121.429 1.00 91.27 71 ARG C O 1
ATOM 7603 N N . SER C 1 72 ? 126.302 155.282 122.029 1.00 84.58 72 SER C N 1
ATOM 7604 C CA . SER C 1 72 ? 127.261 155.191 120.929 1.00 84.58 72 SER C CA 1
ATOM 7605 C C . SER C 1 72 ? 126.543 155.199 119.580 1.00 84.58 72 SER C C 1
ATOM 7606 O O . SER C 1 72 ? 126.538 154.226 118.832 1.00 84.58 72 SER C O 1
ATOM 7609 N N . VAL C 1 73 ? 125.933 156.339 119.299 1.00 77.59 73 VAL C N 1
ATOM 7610 C CA . VAL C 1 73 ? 125.095 156.515 118.124 1.00 77.59 73 VAL C CA 1
ATOM 7611 C C . VAL C 1 73 ? 125.896 157.275 117.083 1.00 77.59 73 VAL C C 1
ATOM 7612 O O . VAL C 1 73 ? 126.404 158.366 117.360 1.00 77.59 73 VAL C O 1
ATOM 7616 N N . SER C 1 74 ? 126.009 156.714 115.889 1.00 71.99 74 SER C N 1
ATOM 7617 C CA . SER C 1 74 ? 126.854 157.276 114.843 1.00 71.99 74 SER C CA 1
ATOM 7618 C C . SER C 1 74 ? 125.981 157.990 113.824 1.00 71.99 74 SER C C 1
ATOM 7619 O O . SER C 1 74 ? 125.238 157.347 113.081 1.00 71.99 74 SER C O 1
ATOM 7622 N N . LEU C 1 75 ? 126.086 159.312 113.773 1.00 72.55 75 LEU C N 1
ATOM 7623 C CA . LEU C 1 75 ? 125.392 160.117 112.785 1.00 72.55 75 LEU C CA 1
ATOM 7624 C C . LEU C 1 75 ? 126.407 160.819 111.905 1.00 72.55 75 LEU C C 1
ATOM 7625 O O . LEU C 1 75 ? 127.603 160.834 112.192 1.00 72.55 75 LEU C O 1
ATOM 7630 N N . SER C 1 76 ? 125.914 161.400 110.822 1.00 74.31 76 SER C N 1
ATOM 7631 C CA . SER C 1 76 ? 126.687 162.396 110.101 1.00 74.31 76 SER C CA 1
ATOM 7632 C C . SER C 1 76 ? 125.746 163.148 109.188 1.00 74.31 76 SER C C 1
ATOM 7633 O O . SER C 1 76 ? 124.773 162.587 108.688 1.00 74.31 76 SER C O 1
ATOM 7636 N N . SER C 1 77 ? 126.051 164.412 108.967 1.00 74.22 77 SER C N 1
ATOM 7637 C CA . SER C 1 77 ? 125.383 165.188 107.946 1.00 74.22 77 SER C CA 1
ATOM 7638 C C . SER C 1 77 ? 126.436 165.733 107.007 1.00 74.22 77 SER C C 1
ATOM 7639 O O . SER C 1 77 ? 127.505 166.164 107.436 1.00 74.22 77 SER C O 1
ATOM 7642 N N . GLU C 1 78 ? 126.139 165.700 105.718 1.00 78.38 78 GLU C N 1
ATOM 7643 C CA . GLU C 1 78 ? 127.103 166.173 104.747 1.00 78.38 78 GLU C CA 1
ATOM 7644 C C . GLU C 1 78 ? 126.757 167.552 104.215 1.00 78.38 78 GLU C C 1
ATOM 7645 O O . GLU C 1 78 ? 127.593 168.171 103.553 1.00 78.38 78 GLU C O 1
ATOM 7651 N N . ARG C 1 79 ? 125.552 168.049 104.496 1.00 78.71 79 ARG C N 1
ATOM 7652 C CA . ARG C 1 79 ? 125.298 169.477 104.355 1.00 78.71 79 ARG C CA 1
ATOM 7653 C C . ARG C 1 79 ? 126.120 170.267 105.363 1.00 78.71 79 ARG C C 1
ATOM 7654 O O . ARG C 1 79 ? 126.770 171.257 105.012 1.00 78.71 79 ARG C O 1
ATOM 7662 N N . LEU C 1 80 ? 126.108 169.840 106.627 1.00 73.86 80 LEU C N 1
ATOM 7663 C CA . LEU C 1 80 ? 126.943 170.495 107.627 1.00 73.86 80 LEU C CA 1
ATOM 7664 C C . LEU C 1 80 ? 128.416 170.246 107.353 1.00 73.86 80 LEU C C 1
ATOM 7665 O O . LEU C 1 80 ? 129.228 171.175 107.392 1.00 73.86 80 LEU C O 1
ATOM 7670 N N . GLY C 1 81 ? 128.776 169.005 107.066 1.00 68.57 81 GLY C N 1
ATOM 7671 C CA . GLY C 1 81 ? 130.156 168.636 106.893 1.00 68.57 81 GLY C CA 1
ATOM 7672 C C . GLY C 1 81 ? 130.808 167.989 108.088 1.00 68.57 81 GLY C C 1
ATOM 7673 O O . GLY C 1 81 ? 132.036 168.016 108.178 1.00 68.57 81 GLY C O 1
ATOM 7674 N N . ILE C 1 82 ? 130.038 167.404 109.003 1.00 65.00 82 ILE C N 1
ATOM 7675 C CA . ILE C 1 82 ? 130.604 166.800 110.197 1.00 65.00 82 ILE C CA 1
ATOM 7676 C C . ILE C 1 82 ? 130.090 165.380 110.357 1.00 65.00 82 ILE C C 1
ATOM 7677 O O . ILE C 1 82 ? 129.060 164.999 109.802 1.00 65.00 82 ILE C O 1
ATOM 7682 N N . THR C 1 83 ? 130.834 164.597 111.128 1.00 67.04 83 THR C N 1
ATOM 7683 C CA . THR C 1 83 ? 130.486 163.225 111.457 1.00 67.04 83 THR C CA 1
ATOM 7684 C C . THR C 1 83 ? 130.717 163.026 112.940 1.00 67.04 83 THR C C 1
ATOM 7685 O O . THR 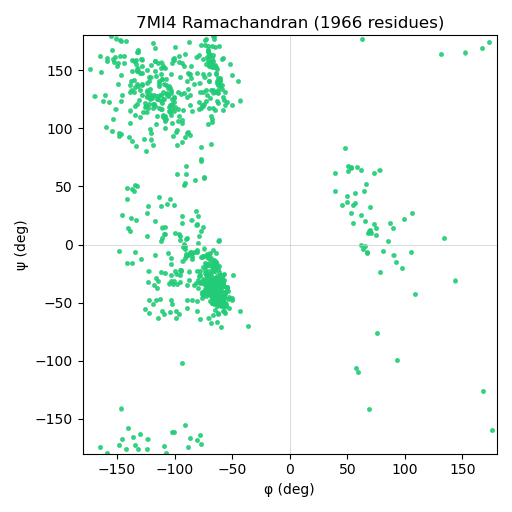C 1 83 ? 131.687 163.548 113.485 1.00 67.04 83 THR C O 1
ATOM 7689 N N . ALA C 1 84 ? 129.841 162.274 113.594 1.00 67.50 84 ALA C N 1
ATOM 7690 C CA . ALA C 1 84 ? 129.940 162.142 115.035 1.00 67.50 84 ALA C CA 1
ATOM 7691 C C . ALA C 1 84 ? 129.557 160.738 115.455 1.00 67.50 84 ALA C C 1
ATOM 7692 O O . ALA C 1 84 ? 128.926 159.992 114.706 1.00 67.50 84 ALA C O 1
ATOM 7694 N N . LYS C 1 85 ? 129.953 160.387 116.674 1.00 71.73 85 LYS C N 1
ATOM 7695 C CA . LYS C 1 85 ? 129.577 159.129 117.306 1.00 71.73 85 LYS C CA 1
ATOM 7696 C C . LYS C 1 85 ? 129.218 159.493 118.740 1.00 71.73 85 LYS C C 1
ATOM 7697 O O . LYS C 1 85 ? 130.069 159.473 119.630 1.00 71.73 85 LYS C O 1
ATOM 7703 N N . ILE C 1 86 ? 127.948 159.830 118.953 1.00 75.48 86 ILE C N 1
ATOM 7704 C CA . ILE C 1 86 ? 127.513 160.446 120.199 1.00 75.48 86 ILE C CA 1
ATOM 7705 C C . ILE C 1 86 ? 127.613 159.447 121.339 1.00 75.48 86 ILE C C 1
ATOM 7706 O O . ILE C 1 86 ? 127.170 158.301 121.216 1.00 75.48 86 ILE C O 1
ATOM 7711 N N . ASP C 1 87 ? 128.186 159.882 122.463 1.00 80.05 87 ASP C N 1
ATOM 7712 C CA . ASP C 1 87 ? 128.357 158.973 123.592 1.00 80.05 87 ASP C CA 1
ATOM 7713 C C . ASP C 1 87 ? 127.020 158.449 124.089 1.00 80.05 87 ASP C C 1
ATOM 7714 O O . ASP C 1 87 ? 126.880 157.250 124.347 1.00 80.05 87 ASP C O 1
ATOM 7719 N N . LEU C 1 88 ? 126.023 159.317 124.220 1.00 83.21 88 LEU C N 1
ATOM 7720 C CA . LEU C 1 88 ? 124.710 158.839 124.625 1.00 83.21 88 LEU C CA 1
ATOM 7721 C C . LEU C 1 88 ? 123.670 159.861 124.193 1.00 83.21 88 LEU C C 1
ATOM 7722 O O . LEU C 1 88 ? 123.993 161.025 123.965 1.00 83.21 88 LEU C O 1
ATOM 7727 N N . VAL C 1 89 ? 122.424 159.415 124.064 1.00 84.11 89 VAL C N 1
ATOM 7728 C CA . VAL C 1 89 ? 121.327 160.277 123.641 1.00 84.11 89 VAL C CA 1
ATOM 7729 C C . VAL C 1 89 ? 120.136 160.017 124.547 1.00 84.11 89 VAL C C 1
ATOM 7730 O O . VAL C 1 89 ? 119.537 158.939 124.488 1.00 84.11 89 VAL C O 1
ATOM 7734 N N . GLU C 1 90 ? 119.784 160.996 125.374 1.00 90.21 90 GLU C N 1
ATOM 7735 C CA . GLU C 1 90 ? 118.642 160.885 126.273 1.00 90.21 90 GLU C CA 1
ATOM 7736 C C . GLU C 1 90 ? 117.492 161.702 125.713 1.00 90.21 90 GLU C C 1
ATOM 7737 O O . GLU C 1 90 ? 117.612 162.920 125.565 1.00 90.21 90 GLU C O 1
ATOM 7743 N N . GLY C 1 91 ? 116.377 161.046 125.430 1.00 103.61 91 GLY C N 1
ATOM 7744 C CA . GLY C 1 91 ? 115.256 161.765 124.869 1.00 103.61 91 GLY C CA 1
ATOM 7745 C C . GLY C 1 91 ? 113.907 161.198 125.239 1.00 103.61 91 GLY C C 1
ATOM 7746 O O . GLY C 1 91 ? 113.718 159.979 125.243 1.00 103.61 91 GLY C O 1
ATOM 7747 N N . GLU C 1 92 ? 112.957 162.073 125.546 1.00 111.37 92 GLU C N 1
ATOM 7748 C CA . GLU C 1 92 ? 111.587 161.674 125.850 1.00 111.37 92 GLU C CA 1
ATOM 7749 C C . GLU C 1 92 ? 110.755 161.848 124.581 1.00 111.37 92 GLU C C 1
ATOM 7750 O O . GLU C 1 92 ? 110.373 162.957 124.209 1.00 111.37 92 GLU C O 1
ATOM 7756 N N . GLY C 1 93 ? 110.553 160.749 123.867 1.00 114.78 93 GLY C N 1
ATOM 7757 C CA . GLY C 1 93 ? 109.674 160.758 122.718 1.00 114.78 93 GLY C CA 1
ATOM 7758 C C . GLY C 1 93 ? 110.278 161.421 121.501 1.00 114.78 93 GLY C C 1
ATOM 7759 O O . GLY C 1 93 ? 110.727 160.738 120.580 1.00 114.78 93 GLY C O 1
ATOM 7760 N N . ALA C 1 94 ? 110.321 162.755 121.491 1.00 107.41 94 ALA C N 1
ATOM 7761 C CA . ALA C 1 94 ? 110.819 163.471 120.323 1.00 107.41 94 ALA C CA 1
ATOM 7762 C C . ALA C 1 94 ? 111.708 164.647 120.704 1.00 107.41 94 ALA C C 1
ATOM 7763 O O . ALA C 1 94 ? 112.028 165.474 119.844 1.00 107.41 94 ALA C O 1
ATOM 7765 N N . TYR C 1 95 ? 112.111 164.744 121.967 1.00 101.09 95 TYR C N 1
ATOM 7766 C CA . TYR C 1 95 ? 112.988 165.805 122.454 1.00 101.09 95 TYR C CA 1
ATOM 7767 C C . TYR C 1 95 ? 114.220 165.105 123.015 1.00 101.09 95 TYR C C 1
ATOM 7768 O O . TYR C 1 95 ? 114.221 164.654 124.162 1.00 101.09 95 TYR C O 1
ATOM 7777 N N . VAL C 1 96 ? 115.258 164.999 122.198 1.00 93.19 96 VAL C N 1
ATOM 7778 C CA . VAL C 1 96 ? 116.446 164.259 122.554 1.00 93.19 96 VAL C CA 1
ATOM 7779 C C . VAL C 1 96 ? 117.514 165.232 123.032 1.00 93.19 96 VAL C C 1
ATOM 7780 O O . VAL C 1 96 ? 117.375 166.445 122.925 1.00 93.19 96 VAL C O 1
ATOM 7784 N N . SER C 1 97 ? 118.585 164.696 123.585 1.00 83.13 97 SER C N 1
ATOM 7785 C CA . SER C 1 97 ? 119.657 165.532 124.091 1.00 83.13 97 SER C CA 1
ATOM 7786 C C . SER C 1 97 ? 120.954 164.741 124.136 1.00 83.13 97 SER C C 1
ATOM 7787 O O . SER C 1 97 ? 121.013 163.680 124.773 1.00 83.13 97 SER C O 1
ATOM 7790 N N . PRO C 1 98 ? 121.999 165.208 123.458 1.00 76.84 98 PRO C N 1
ATOM 7791 C CA . PRO C 1 98 ? 123.287 164.517 123.519 1.00 76.84 98 PRO C CA 1
ATOM 7792 C C . PRO C 1 98 ? 123.856 164.544 124.922 1.00 76.84 98 PRO C C 1
ATOM 7793 O O . PRO C 1 98 ? 123.664 165.501 125.670 1.00 76.84 98 PRO C O 1
ATOM 7797 N N . VAL C 1 99 ? 124.562 163.480 125.277 1.00 78.68 99 VAL C N 1
ATOM 7798 C CA . VAL C 1 99 ? 125.268 163.392 126.544 1.00 78.68 99 VAL C CA 1
ATOM 7799 C C . VAL C 1 99 ? 126.666 162.887 126.245 1.00 78.68 99 VAL C C 1
ATOM 7800 O O . VAL C 1 99 ? 126.827 161.795 125.689 1.00 78.68 99 VAL C O 1
ATOM 7804 N N . ASP C 1 100 ? 127.669 163.676 126.602 1.00 76.81 100 ASP C N 1
ATOM 7805 C CA . ASP C 1 100 ? 129.061 163.324 126.383 1.00 76.81 100 ASP C CA 1
ATOM 7806 C C . ASP C 1 100 ? 129.706 163.028 127.723 1.00 76.81 100 ASP C C 1
ATOM 7807 O O . ASP C 1 100 ? 129.570 163.810 128.665 1.00 76.81 100 ASP C O 1
ATOM 7812 N N . TYR C 1 101 ? 130.404 161.907 127.804 1.00 75.27 101 TYR C N 1
ATOM 7813 C CA . TYR C 1 101 ? 131.110 161.549 129.019 1.00 75.27 101 TYR C CA 1
ATOM 7814 C C . TYR C 1 101 ? 132.493 162.176 129.010 1.00 75.27 101 TYR C C 1
ATOM 7815 O O . TYR C 1 101 ? 133.123 162.316 127.962 1.00 75.27 101 TYR C O 1
ATOM 7824 N N . LYS C 1 102 ? 132.963 162.541 130.195 1.00 73.45 102 LYS C N 1
ATOM 7825 C CA . LYS C 1 102 ? 134.307 163.069 130.365 1.00 73.45 102 LYS C CA 1
ATOM 7826 C C . LYS C 1 102 ? 135.026 162.202 131.382 1.00 73.45 102 LYS C C 1
ATOM 7827 O O . LYS C 1 102 ? 134.547 161.116 131.711 1.00 73.45 102 LYS C O 1
ATOM 7833 N N . ARG C 1 103 ? 136.162 162.648 131.884 1.00 74.68 103 ARG C N 1
ATOM 7834 C CA . ARG C 1 103 ? 136.920 161.798 132.788 1.00 74.68 103 ARG C CA 1
ATOM 7835 C C . ARG C 1 103 ? 137.099 162.371 134.182 1.00 74.68 103 ARG C C 1
ATOM 7836 O O . ARG C 1 103 ? 137.104 161.613 135.153 1.00 74.68 103 ARG C O 1
ATOM 7844 N N . GLY C 1 104 ? 137.247 163.683 134.321 1.00 83.84 104 GLY C N 1
ATOM 7845 C CA . GLY C 1 104 ? 137.699 164.280 135.555 1.00 83.84 104 GLY C CA 1
ATOM 7846 C C . GLY C 1 104 ? 136.588 164.901 136.371 1.00 83.84 104 GLY C C 1
ATOM 7847 O O . GLY C 1 104 ? 135.402 164.598 136.203 1.00 83.84 104 GLY C O 1
ATOM 7848 N N . LYS C 1 105 ? 136.987 165.781 137.284 1.00 89.74 105 LYS C N 1
ATOM 7849 C CA . LYS C 1 105 ? 136.046 166.518 138.107 1.00 89.74 105 LYS C CA 1
ATOM 7850 C C . LYS C 1 105 ? 135.365 167.597 137.274 1.00 89.74 105 LYS C C 1
ATOM 7851 O O . LYS C 1 105 ? 135.728 167.856 136.125 1.00 89.74 105 LYS C O 1
ATOM 7857 N N . ARG C 1 106 ? 134.366 168.231 137.857 1.00 89.06 106 ARG C N 1
ATOM 7858 C CA . ARG C 1 106 ? 133.814 169.419 137.236 1.00 89.06 106 ARG C CA 1
ATOM 7859 C C . ARG C 1 106 ? 134.898 170.490 137.184 1.00 89.06 106 ARG C C 1
ATOM 7860 O O . ARG C 1 106 ? 135.572 170.730 138.193 1.00 89.06 106 ARG C O 1
ATOM 7868 N N . PRO C 1 107 ? 135.114 171.134 136.044 1.00 90.35 107 PRO C N 1
ATOM 7869 C CA . PRO C 1 107 ? 136.144 172.169 135.973 1.00 90.35 107 PRO C CA 1
ATOM 7870 C C . PRO C 1 107 ? 135.738 173.403 136.760 1.00 90.35 107 PRO C C 1
ATOM 7871 O O . PRO C 1 107 ? 134.570 173.614 137.089 1.00 90.35 107 PRO C O 1
ATOM 7875 N N . HIS C 1 108 ? 136.730 174.228 137.060 1.00 96.35 108 HIS C N 1
ATOM 7876 C CA . HIS C 1 108 ? 136.516 175.408 137.891 1.00 96.35 108 HIS C CA 1
ATOM 7877 C C . HIS C 1 108 ? 136.337 176.646 137.016 1.00 96.35 108 HIS C C 1
ATOM 7878 O O . HIS C 1 108 ? 137.105 177.603 137.076 1.00 96.35 108 HIS C O 1
ATOM 7885 N N . VAL C 1 109 ? 135.301 176.616 136.180 1.00 91.47 109 VAL C N 1
ATOM 7886 C CA . VAL C 1 109 ? 135.041 177.687 135.228 1.00 91.47 109 VAL C CA 1
ATOM 7887 C C . VAL C 1 109 ? 133.556 178.021 135.257 1.00 91.47 109 VAL C C 1
ATOM 7888 O O . VAL C 1 109 ? 132.721 177.216 135.674 1.00 91.47 109 VAL C O 1
ATOM 7892 N N . ALA C 1 110 ? 133.235 179.235 134.818 1.00 91.89 110 ALA C N 1
ATOM 7893 C CA . ALA C 1 110 ? 131.847 179.668 134.756 1.00 91.89 110 ALA C CA 1
ATOM 7894 C C . ALA C 1 110 ? 131.078 178.800 133.777 1.00 91.89 110 ALA C C 1
ATOM 7895 O O . ALA C 1 110 ? 131.446 178.696 132.604 1.00 91.89 110 ALA C O 1
ATOM 7897 N N . GLY C 1 111 ? 130.005 178.184 134.255 1.00 88.14 111 GLY C N 1
ATOM 7898 C CA . GLY C 1 111 ? 129.244 177.257 133.457 1.00 88.14 111 GLY C CA 1
ATOM 7899 C C . GLY C 1 111 ? 129.702 175.822 133.557 1.00 88.14 111 GLY C C 1
ATOM 7900 O O . GLY C 1 111 ? 129.018 174.933 133.036 1.00 88.14 111 GLY C O 1
ATOM 7901 N N . GLY C 1 112 ? 130.839 175.568 134.198 1.00 86.98 112 GLY C N 1
ATOM 7902 C CA . GLY C 1 112 ? 131.275 174.211 134.444 1.00 86.98 112 GLY C CA 1
ATOM 7903 C C . GLY C 1 112 ? 131.701 173.425 133.227 1.00 86.98 112 GLY C C 1
ATOM 7904 O O . GLY C 1 112 ? 131.867 172.208 133.328 1.00 86.98 112 GLY C O 1
ATOM 7905 N N . ALA C 1 113 ? 131.872 174.069 132.077 1.00 79.84 113 ALA C N 1
ATOM 7906 C CA . ALA C 1 113 ? 132.283 173.376 130.867 1.00 79.84 113 ALA C CA 1
ATOM 7907 C C . ALA C 1 113 ? 133.165 174.296 130.046 1.00 79.84 113 ALA C C 1
ATOM 7908 O O . ALA C 1 113 ? 132.784 175.437 129.772 1.00 79.84 113 ALA C O 1
ATOM 7910 N N . TYR C 1 114 ? 134.334 173.803 129.654 1.00 70.66 114 TYR C N 1
ATOM 7911 C CA . TYR C 1 114 ? 135.267 174.636 128.921 1.00 70.66 114 TYR C CA 1
ATOM 7912 C C . TYR C 1 114 ? 134.755 174.888 127.513 1.00 70.66 114 TYR C C 1
ATOM 7913 O O . TYR C 1 114 ? 133.802 174.267 127.048 1.00 70.66 114 TYR C O 1
ATOM 7922 N N . GLU C 1 115 ? 135.395 175.835 126.841 1.00 70.15 115 GLU C N 1
ATOM 7923 C CA . GLU C 1 115 ? 134.982 176.183 125.487 1.00 70.15 115 GLU C CA 1
ATOM 7924 C C . GLU C 1 115 ? 134.964 175.005 124.523 1.00 70.15 115 GLU C C 1
ATOM 7925 O O . GLU C 1 115 ? 134.014 174.917 123.729 1.00 70.15 115 GLU C O 1
ATOM 7931 N N . PRO C 1 116 ? 135.941 174.100 124.508 1.00 66.81 116 PRO C N 1
ATOM 7932 C CA . PRO C 1 116 ? 135.897 173.012 123.527 1.00 66.81 116 PRO C CA 1
ATOM 7933 C C . PRO C 1 116 ? 134.701 172.080 123.651 1.00 66.81 116 PRO C C 1
ATOM 7934 O O . PRO C 1 116 ? 133.928 171.949 122.696 1.00 66.81 116 PRO C O 1
ATOM 7938 N N . GLU C 1 117 ? 134.522 171.432 124.802 1.00 66.93 117 GLU C N 1
ATOM 7939 C CA . GLU C 1 117 ? 133.434 170.471 124.927 1.00 66.93 117 GLU C CA 1
ATOM 7940 C C . GLU C 1 117 ? 132.077 171.111 124.679 1.00 66.93 117 GLU C C 1
ATOM 7941 O O . GLU C 1 117 ? 131.164 170.451 124.175 1.00 66.93 117 GLU C O 1
ATOM 7947 N N . ARG C 1 118 ? 131.915 172.388 125.009 1.00 70.43 118 ARG C N 1
ATOM 7948 C CA . ARG C 1 118 ? 130.659 173.043 124.677 1.00 70.43 118 ARG C CA 1
ATOM 7949 C C . ARG C 1 118 ? 130.439 173.045 123.174 1.00 70.43 118 ARG C C 1
ATOM 7950 O O . ARG C 1 118 ? 129.324 172.800 122.702 1.00 70.43 118 ARG C O 1
ATOM 7958 N N . VAL C 1 119 ? 131.498 173.290 122.405 1.00 65.01 119 VAL C N 1
ATOM 7959 C CA . VAL C 1 119 ? 131.386 173.281 120.952 1.00 65.01 119 VAL C CA 1
ATOM 7960 C C . VAL C 1 119 ? 131.105 171.879 120.439 1.00 65.01 119 VAL C C 1
ATOM 7961 O O . VAL C 1 119 ? 130.325 171.693 119.500 1.00 65.01 119 VAL C O 1
ATOM 7965 N N . GLN C 1 120 ? 131.739 170.871 121.030 1.00 66.25 120 GLN C N 1
ATOM 7966 C CA . GLN C 1 120 ? 131.462 169.501 120.612 1.00 66.25 120 GLN C CA 1
ATOM 7967 C C . GLN C 1 120 ? 130.000 169.147 120.843 1.00 66.25 120 GLN C C 1
ATOM 7968 O O . GLN C 1 120 ? 129.341 168.562 119.974 1.00 66.25 120 GLN C O 1
ATOM 7974 N N . LEU C 1 121 ? 129.470 169.503 122.014 1.00 68.71 121 LEU C N 1
ATOM 7975 C CA . LEU C 1 121 ? 128.078 169.198 122.316 1.00 68.71 121 LEU C CA 1
ATOM 7976 C C . LEU C 1 121 ? 127.135 169.958 121.403 1.00 68.71 121 LEU C C 1
ATOM 7977 O O . LEU C 1 121 ? 126.108 169.422 120.983 1.00 68.71 121 LEU C O 1
ATOM 7982 N N . CYS C 1 122 ? 127.454 171.209 121.083 1.00 72.26 122 CYS C N 1
ATOM 7983 C CA . CYS C 1 122 ? 126.601 171.940 120.155 1.00 72.26 122 CYS C CA 1
ATOM 7984 C C . CYS C 1 122 ? 126.643 171.326 118.764 1.00 72.26 122 CYS C C 1
ATOM 7985 O O . CYS C 1 122 ? 125.624 171.292 118.068 1.00 72.26 122 CYS C O 1
ATOM 7988 N N . ALA C 1 123 ? 127.808 170.843 118.332 1.00 70.37 123 ALA C N 1
ATOM 7989 C CA . ALA C 1 123 ? 127.888 170.212 117.019 1.00 70.37 123 ALA C CA 1
ATOM 7990 C C . ALA C 1 123 ? 127.050 168.947 116.970 1.00 70.37 123 ALA C C 1
ATOM 7991 O O . ALA C 1 123 ? 126.295 168.726 116.014 1.00 70.37 123 ALA C O 1
ATOM 7993 N N . GLN C 1 124 ? 127.160 168.108 117.997 1.00 69.18 124 GLN C N 1
ATOM 7994 C CA . GLN C 1 124 ? 126.316 166.922 118.051 1.00 69.18 124 GLN C CA 1
ATOM 7995 C C . GLN C 1 124 ? 124.847 167.306 118.111 1.00 69.18 124 GLN C C 1
ATOM 7996 O O . GLN C 1 124 ? 123.993 166.623 117.541 1.00 69.18 124 GLN C O 1
ATOM 8002 N N . GLY C 1 125 ? 124.533 168.409 118.783 1.00 70.95 125 GLY C N 1
ATOM 8003 C CA . GLY C 1 125 ? 123.161 168.880 118.805 1.00 70.95 125 GLY C CA 1
ATOM 8004 C C . GLY C 1 125 ? 122.654 169.265 117.432 1.00 70.95 125 GLY C C 1
ATOM 8005 O O . GLY C 1 125 ? 121.526 168.935 117.067 1.00 70.95 125 GLY C O 1
ATOM 8006 N N . LEU C 1 126 ? 123.474 169.970 116.653 1.00 71.61 126 LEU C N 1
ATOM 8007 C CA . LEU C 1 126 ? 123.068 170.292 115.290 1.00 71.61 126 LEU C CA 1
ATOM 8008 C C . LEU C 1 126 ? 122.867 169.028 114.473 1.00 71.61 126 LEU C C 1
ATOM 8009 O O . LEU C 1 126 ? 121.928 168.938 113.675 1.00 71.61 126 LEU C O 1
ATOM 8014 N N . LEU C 1 127 ? 123.745 168.045 114.647 1.00 71.32 127 LEU C N 1
ATOM 8015 C CA . LEU C 1 127 ? 123.587 166.793 113.917 1.00 71.32 127 LEU C CA 1
ATOM 8016 C C . LEU C 1 127 ? 122.269 166.120 114.264 1.00 71.32 127 LEU C C 1
ATOM 8017 O O . LEU C 1 127 ? 121.568 165.617 113.381 1.00 71.32 127 LEU C O 1
ATOM 8022 N N . LEU C 1 128 ? 121.916 166.096 115.548 1.00 77.11 128 LEU C N 1
ATOM 8023 C CA . LEU C 1 128 ? 120.634 165.520 115.935 1.00 77.11 128 LEU C CA 1
ATOM 8024 C C . LEU C 1 128 ? 119.481 166.309 115.336 1.00 77.11 128 LEU C C 1
ATOM 8025 O O . LEU C 1 128 ? 118.506 165.726 114.853 1.00 77.11 128 LEU C O 1
ATOM 8030 N N . ARG C 1 129 ? 119.579 167.638 115.341 1.00 78.52 129 ARG C N 1
ATOM 8031 C CA . ARG C 1 129 ? 118.540 168.446 114.714 1.00 78.52 129 ARG C CA 1
ATOM 8032 C C . ARG C 1 129 ? 118.401 168.121 113.239 1.00 78.52 129 ARG C C 1
ATOM 8033 O O . ARG C 1 129 ? 117.302 168.214 112.685 1.00 78.52 129 ARG C O 1
ATOM 8041 N N . GLU C 1 130 ? 119.501 167.749 112.588 1.00 79.53 130 GLU C N 1
ATOM 8042 C CA . GLU C 1 130 ? 119.453 167.458 111.160 1.00 79.53 130 GLU C CA 1
ATOM 8043 C C . GLU C 1 130 ? 118.574 166.253 110.869 1.00 79.53 130 GLU C C 1
ATOM 8044 O O . GLU C 1 130 ? 117.818 166.247 109.893 1.00 79.53 130 GLU C O 1
ATOM 8050 N N . HIS C 1 131 ? 118.653 165.225 111.708 1.00 83.80 131 HIS C N 1
ATOM 8051 C CA . HIS C 1 131 ? 117.929 163.983 111.481 1.00 83.80 131 HIS C CA 1
ATOM 8052 C C . HIS C 1 131 ? 116.506 164.026 112.012 1.00 83.80 131 HIS C C 1
ATOM 8053 O O . HIS C 1 131 ? 115.907 162.971 112.250 1.00 83.80 131 HIS C O 1
ATOM 8060 N N . GLY C 1 132 ? 115.945 165.214 112.203 1.00 89.54 132 GLY C N 1
ATOM 8061 C CA . GLY C 1 132 ? 114.573 165.316 112.654 1.00 89.54 132 GLY C CA 1
ATOM 8062 C C . GLY C 1 132 ? 114.407 165.063 114.136 1.00 89.54 132 GLY C C 1
ATOM 8063 O O . GLY C 1 132 ? 113.772 164.089 114.543 1.00 89.54 132 GLY C O 1
ATOM 8064 N N . PHE C 1 133 ? 114.992 165.930 114.953 1.00 91.97 133 PHE C N 1
ATOM 8065 C CA . PHE C 1 133 ? 114.845 165.863 116.396 1.00 91.97 133 PHE C CA 1
ATOM 8066 C C . PHE C 1 133 ? 114.879 167.276 116.948 1.00 91.97 133 PHE C C 1
ATOM 8067 O O . PHE C 1 133 ? 115.324 168.211 116.282 1.00 91.97 133 PHE C O 1
ATOM 8075 N N . ALA C 1 134 ? 114.392 167.430 118.172 1.00 94.93 134 ALA C N 1
ATOM 8076 C CA . ALA C 1 134 ? 114.396 168.717 118.856 1.00 94.93 134 ALA C CA 1
ATOM 8077 C C . ALA C 1 134 ? 115.289 168.593 120.078 1.00 94.93 134 ALA C C 1
ATOM 8078 O O . ALA C 1 134 ? 114.880 168.020 121.092 1.00 94.93 134 ALA C O 1
ATOM 8080 N N . SER C 1 135 ? 116.501 169.138 119.994 1.00 89.99 135 SER C N 1
ATOM 8081 C CA . SER C 1 135 ? 117.479 168.959 121.058 1.00 89.99 135 SER C CA 1
ATOM 8082 C C . SER C 1 135 ? 117.538 170.156 121.998 1.00 89.99 135 SER C C 1
ATOM 8083 O O . SER C 1 135 ? 117.212 170.031 123.180 1.00 89.99 135 SER C O 1
ATOM 8086 N N . ASP C 1 136 ? 117.919 171.323 121.481 1.00 89.05 136 ASP C N 1
ATOM 8087 C CA . ASP C 1 136 ? 117.987 172.554 122.265 1.00 89.05 136 ASP C CA 1
ATOM 8088 C C . ASP C 1 136 ? 118.659 172.360 123.621 1.00 89.05 136 ASP C C 1
ATOM 8089 O O . ASP C 1 136 ? 118.278 172.999 124.603 1.00 89.05 136 ASP C O 1
ATOM 8094 N N . GLY C 1 137 ? 119.651 171.483 123.696 1.00 85.63 137 GLY C N 1
ATOM 8095 C CA . GLY C 1 137 ? 120.339 171.265 124.953 1.00 85.63 137 GLY C CA 1
ATOM 8096 C C . GLY C 1 137 ? 121.198 170.026 124.900 1.00 85.63 137 GLY C C 1
ATOM 8097 O O . GLY C 1 137 ? 121.115 169.214 123.979 1.00 85.63 137 GLY C O 1
ATOM 8098 N N . GLY C 1 138 ? 122.030 169.893 125.924 1.00 77.05 138 GLY C N 1
ATOM 8099 C CA . GLY C 1 138 ? 122.910 168.758 126.056 1.00 77.05 138 GLY C CA 1
ATOM 8100 C C . GLY C 1 138 ? 123.440 168.687 127.467 1.00 77.05 138 GLY C C 1
ATOM 8101 O O . GLY C 1 138 ? 123.047 169.465 128.335 1.00 77.05 138 GLY C O 1
ATOM 8102 N N . ALA C 1 139 ? 124.360 167.758 127.689 1.00 76.70 139 ALA C N 1
ATOM 8103 C CA . ALA C 1 139 ? 124.895 167.568 129.028 1.00 76.70 139 ALA C CA 1
ATOM 8104 C C . ALA C 1 139 ? 126.312 167.033 128.927 1.00 76.70 139 ALA C C 1
ATOM 8105 O O . ALA C 1 139 ? 126.730 166.520 127.891 1.00 76.70 139 ALA C O 1
ATOM 8107 N N . LEU C 1 140 ? 127.054 167.175 130.021 1.00 79.47 140 LEU C N 1
ATOM 8108 C CA . LEU C 1 140 ? 128.384 166.575 130.157 1.00 79.47 140 LEU C CA 1
ATOM 8109 C C . LEU C 1 140 ? 128.346 165.725 131.420 1.00 79.47 140 LEU C C 1
ATOM 8110 O O . LEU C 1 140 ? 128.203 166.251 132.523 1.00 79.47 140 LEU C O 1
ATOM 8115 N N . TYR C 1 141 ? 128.469 164.417 131.257 1.00 81.87 141 TYR C N 1
ATOM 8116 C CA . TYR C 1 141 ? 128.371 163.499 132.386 1.00 81.87 141 TYR C CA 1
ATOM 8117 C C . TYR C 1 141 ? 129.777 163.087 132.787 1.00 81.87 141 TYR C C 1
ATOM 8118 O O . TYR C 1 141 ? 130.350 162.149 132.243 1.00 81.87 141 TYR C O 1
ATOM 8127 N N . PHE C 1 142 ? 130.354 163.807 133.741 1.00 84.45 142 PHE C N 1
ATOM 8128 C CA . PHE C 1 142 ? 131.677 163.461 134.243 1.00 84.45 142 PHE C CA 1
ATOM 8129 C C . PHE C 1 142 ? 131.652 162.135 134.977 1.00 84.45 142 PHE C C 1
ATOM 8130 O O . PHE C 1 142 ? 131.007 162.024 136.014 1.00 84.45 142 PHE C O 1
ATOM 8138 N N . VAL C 1 143 ? 132.376 161.134 134.484 1.00 87.79 143 VAL C N 1
ATOM 8139 C CA . VAL C 1 143 ? 132.239 159.799 135.056 1.00 87.79 143 VAL C CA 1
ATOM 8140 C C . VAL C 1 143 ? 132.716 159.763 136.502 1.00 87.79 143 VAL C C 1
ATOM 8141 O O . VAL C 1 143 ? 132.169 159.018 137.325 1.00 87.79 143 VAL C O 1
ATOM 8145 N N . ALA C 1 144 ? 133.723 160.568 136.844 1.00 91.58 144 ALA C N 1
ATOM 8146 C CA . ALA C 1 144 ? 134.318 160.473 138.174 1.00 91.58 144 ALA C CA 1
ATOM 8147 C C . ALA C 1 144 ? 133.338 160.891 139.266 1.00 91.58 144 ALA C C 1
ATOM 8148 O O . ALA C 1 144 ? 133.181 160.185 140.269 1.00 91.58 144 ALA C O 1
ATOM 8150 N N . SER C 1 145 ? 132.625 162.002 139.074 1.00 91.86 145 SER C N 1
ATOM 8151 C CA . SER C 1 145 ? 131.627 162.375 140.068 1.00 91.86 145 SER C CA 1
ATOM 8152 C C . SER C 1 145 ? 130.212 162.260 139.525 1.00 91.86 145 SER C C 1
ATOM 8153 O O . SER C 1 145 ? 129.272 162.582 140.251 1.00 91.86 145 SER C O 1
ATOM 8156 N N . ARG C 1 146 ? 130.028 161.802 138.282 1.00 90.63 146 ARG C N 1
ATOM 8157 C CA . ARG C 1 146 ? 128.694 161.725 137.678 1.00 90.63 146 ARG C CA 1
ATOM 8158 C C . ARG C 1 146 ? 127.821 162.906 138.032 1.00 90.63 146 ARG C C 1
ATOM 8159 O O . ARG C 1 146 ? 126.649 162.781 138.376 1.00 90.63 146 ARG C O 1
ATOM 8167 N N . GLU C 1 147 ? 128.431 164.066 137.916 1.00 89.25 147 GLU C N 1
ATOM 8168 C CA . GLU C 1 147 ? 127.792 165.352 138.109 1.00 89.25 147 GLU C CA 1
ATOM 8169 C C . GLU C 1 147 ? 127.426 165.902 136.734 1.00 89.25 147 GLU C C 1
ATOM 8170 O O . GLU C 1 147 ? 128.169 166.671 136.132 1.00 89.25 147 GLU C O 1
ATOM 8176 N N . ARG C 1 148 ? 126.263 165.493 136.239 1.00 83.22 148 ARG C N 1
ATOM 8177 C CA . ARG C 1 148 ? 125.791 165.952 134.941 1.00 83.22 148 ARG C CA 1
ATOM 8178 C C . ARG C 1 148 ? 125.729 167.468 134.899 1.00 83.22 148 ARG C C 1
ATOM 8179 O O . ARG C 1 148 ? 125.018 168.088 135.691 1.00 83.22 148 ARG C O 1
ATOM 8187 N N . VAL C 1 149 ? 126.476 168.062 133.979 1.00 81.26 149 VAL C N 1
ATOM 8188 C CA . VAL C 1 149 ? 126.499 169.511 133.814 1.00 81.26 149 VAL C CA 1
ATOM 8189 C C . VAL C 1 149 ? 125.755 169.880 132.538 1.00 81.26 149 VAL C C 1
ATOM 8190 O O . VAL C 1 149 ? 126.255 169.618 131.437 1.00 81.26 149 VAL C O 1
ATOM 8194 N N . PRO C 1 150 ? 124.563 170.456 132.632 1.00 78.89 150 PRO C N 1
ATOM 8195 C CA . PRO C 1 150 ? 123.824 170.814 131.421 1.00 78.89 150 PRO C CA 1
ATOM 8196 C C . PRO C 1 150 ? 124.532 171.894 130.622 1.00 78.89 150 PRO C C 1
ATOM 8197 O O . PRO C 1 150 ? 125.316 172.681 131.151 1.00 78.89 150 PRO C O 1
ATOM 8201 N N . VAL C 1 151 ? 124.259 171.899 129.323 1.00 80.24 151 VAL C N 1
ATOM 8202 C CA . VAL C 1 151 ? 124.721 172.926 128.399 1.00 80.24 151 VAL C CA 1
ATOM 8203 C C . VAL C 1 151 ? 123.549 173.311 127.514 1.00 80.24 151 VAL C C 1
ATOM 8204 O O . VAL C 1 151 ? 122.867 172.438 126.970 1.00 80.24 151 VAL C O 1
ATOM 8208 N N . ALA C 1 152 ? 123.307 174.606 127.374 1.00 80.85 152 ALA C N 1
ATOM 8209 C CA . ALA C 1 152 ? 122.225 175.101 126.538 1.00 80.85 152 ALA C CA 1
ATOM 8210 C C . ALA C 1 152 ? 122.801 175.649 125.242 1.00 80.85 152 ALA C C 1
ATOM 8211 O O . ALA C 1 152 ? 123.791 176.385 125.259 1.00 80.85 152 ALA C O 1
ATOM 8213 N N . PHE C 1 153 ? 122.181 175.288 124.121 1.00 81.61 153 PHE C N 1
ATOM 8214 C CA . PHE C 1 153 ? 122.681 175.683 122.807 1.00 81.61 153 PHE C CA 1
ATOM 8215 C C . PHE C 1 153 ? 122.317 177.143 122.568 1.00 81.61 153 PHE C C 1
ATOM 8216 O O . PHE C 1 153 ? 121.424 177.483 121.789 1.00 81.61 153 PHE C O 1
ATOM 8224 N N . ASP C 1 154 ? 123.033 178.023 123.261 1.00 88.62 154 ASP C N 1
ATOM 8225 C CA . ASP C 1 154 ? 122.907 179.449 123.017 1.00 88.62 154 ASP C CA 1
ATOM 8226 C C . ASP C 1 154 ? 123.236 179.759 121.562 1.00 88.62 154 ASP C C 1
ATOM 8227 O O . ASP C 1 154 ? 123.872 178.972 120.861 1.00 88.62 154 ASP C O 1
ATOM 8232 N N . ASP C 1 155 ? 122.792 180.924 121.100 1.00 88.84 155 ASP C N 1
ATOM 8233 C CA . ASP C 1 155 ? 122.867 181.202 119.671 1.00 88.84 155 ASP C CA 1
ATOM 8234 C C . ASP C 1 155 ? 124.306 181.391 119.207 1.00 88.84 155 ASP C C 1
ATOM 8235 O O . ASP C 1 155 ? 124.722 180.810 118.196 1.00 88.84 155 ASP C O 1
ATOM 8240 N N . GLU C 1 156 ? 125.084 182.216 119.913 1.00 87.21 156 GLU C N 1
ATOM 8241 C CA . GLU C 1 156 ? 126.452 182.422 119.455 1.00 87.21 156 GLU C CA 1
ATOM 8242 C C . GLU C 1 156 ? 127.341 181.231 119.775 1.00 87.21 156 GLU C C 1
ATOM 8243 O O . GLU C 1 156 ? 128.459 181.147 119.265 1.00 87.21 156 GLU C O 1
ATOM 8249 N N . LEU C 1 157 ? 126.854 180.287 120.580 1.00 80.08 157 LEU C N 1
ATOM 8250 C CA . LEU C 1 157 ? 127.502 178.983 120.641 1.00 80.08 157 LEU C CA 1
ATOM 8251 C C . LEU C 1 157 ? 127.420 178.276 119.295 1.00 80.08 157 LEU C C 1
ATOM 8252 O O . LEU C 1 157 ? 128.407 177.703 118.822 1.00 80.08 157 LEU C O 1
ATOM 8257 N N . ILE C 1 158 ? 126.247 178.303 118.662 1.00 79.24 158 ILE C N 1
ATOM 8258 C CA . ILE C 1 158 ? 126.128 177.768 117.312 1.00 79.24 158 ILE C CA 1
ATOM 8259 C C . ILE C 1 158 ? 126.964 178.591 116.345 1.00 79.24 158 ILE C C 1
ATOM 8260 O O . ILE C 1 158 ? 127.551 178.055 115.394 1.00 79.24 158 ILE C O 1
ATOM 8265 N N . GLY C 1 159 ? 127.031 179.902 116.563 1.00 78.28 159 GLY C N 1
ATOM 8266 C CA . GLY C 1 159 ? 127.918 180.715 115.749 1.00 78.28 159 GLY C CA 1
ATOM 8267 C C . GLY C 1 159 ? 129.359 180.253 115.842 1.00 78.28 159 GLY C C 1
ATOM 8268 O O . GLY C 1 159 ? 130.048 180.108 114.829 1.00 78.28 159 GLY C O 1
ATOM 8269 N N . ARG C 1 160 ? 129.825 180.000 117.066 1.00 79.35 160 ARG C N 1
ATOM 8270 C CA . ARG C 1 160 ? 131.169 179.479 117.268 1.00 79.35 160 ARG C CA 1
ATOM 8271 C C . ARG C 1 160 ? 131.349 178.157 116.552 1.00 79.35 160 ARG C C 1
ATOM 8272 O O . ARG C 1 160 ? 132.379 177.926 115.916 1.00 79.35 160 ARG C O 1
ATOM 8280 N N . THR C 1 161 ? 130.361 177.269 116.655 1.00 71.98 161 THR C N 1
ATOM 8281 C CA . THR C 1 161 ? 130.502 175.943 116.066 1.00 71.98 161 THR C CA 1
ATOM 8282 C C . THR C 1 161 ? 130.639 176.023 114.555 1.00 71.98 161 THR C C 1
ATOM 8283 O O . THR C 1 161 ? 131.534 175.405 113.966 1.00 71.98 161 THR C O 1
ATOM 8287 N N . LEU C 1 162 ? 129.767 176.787 113.904 1.00 70.38 162 LEU C N 1
ATOM 8288 C CA . LEU C 1 162 ? 129.863 176.878 112.449 1.00 70.38 162 LEU C CA 1
ATOM 8289 C C . LEU C 1 162 ? 131.125 177.616 112.025 1.00 70.38 162 LEU C C 1
ATOM 8290 O O . LEU C 1 162 ? 131.749 177.265 111.013 1.00 70.38 162 LEU C O 1
ATOM 8295 N N . ALA C 1 163 ? 131.527 178.635 112.789 1.00 69.00 163 ALA C N 1
ATOM 8296 C CA . ALA C 1 163 ? 132.782 179.302 112.488 1.00 69.00 163 ALA C CA 1
ATOM 8297 C C . ALA C 1 163 ? 133.939 178.327 112.568 1.00 69.00 163 ALA C C 1
ATOM 8298 O O . ALA C 1 163 ? 134.825 178.342 111.714 1.00 69.00 163 ALA C O 1
ATOM 8300 N N . ALA C 1 164 ? 133.945 177.470 113.586 1.00 65.60 164 ALA C N 1
ATOM 8301 C CA . ALA C 1 164 ? 135.024 176.505 113.735 1.00 65.60 164 ALA C CA 1
ATOM 8302 C C . ALA C 1 164 ? 135.008 175.485 112.611 1.00 65.60 164 ALA C C 1
ATOM 8303 O O . ALA C 1 164 ? 136.067 175.047 112.156 1.00 65.60 164 ALA C O 1
ATOM 8305 N N . ILE C 1 165 ? 133.827 175.089 112.145 1.00 64.36 165 ILE C N 1
ATOM 8306 C CA . ILE C 1 165 ? 133.777 174.181 111.001 1.00 64.36 165 ILE C CA 1
ATOM 8307 C C . ILE C 1 165 ? 134.433 174.827 109.791 1.00 64.36 165 ILE C C 1
ATOM 8308 O O . ILE C 1 165 ? 135.276 174.219 109.116 1.00 64.36 165 ILE C O 1
ATOM 8313 N N . ASP C 1 166 ? 134.076 176.080 109.512 1.00 68.74 166 ASP C N 1
ATOM 8314 C CA . ASP C 1 166 ? 134.676 176.751 108.364 1.00 68.74 166 ASP C CA 1
ATOM 8315 C C . ASP C 1 166 ? 136.174 176.930 108.551 1.00 68.74 166 ASP C C 1
ATOM 8316 O O . ASP C 1 166 ? 136.953 176.746 107.609 1.00 68.74 166 ASP C O 1
ATOM 8321 N N . GLU C 1 167 ? 136.596 177.296 109.758 1.00 66.13 167 GLU C N 1
ATOM 8322 C CA . GLU C 1 167 ? 138.010 177.525 110.010 1.00 66.13 167 GLU C CA 1
ATOM 8323 C C . GLU C 1 167 ? 138.811 176.248 109.815 1.00 66.13 167 GLU C C 1
ATOM 8324 O O . GLU C 1 167 ? 139.874 176.267 109.184 1.00 66.13 167 GLU C O 1
ATOM 8330 N N . MET C 1 168 ? 138.313 175.122 110.328 1.00 61.74 168 MET C N 1
ATOM 8331 C CA . MET C 1 168 ? 139.035 173.874 110.136 1.00 61.74 168 MET C CA 1
ATOM 8332 C C . MET C 1 168 ? 139.079 173.494 108.671 1.00 61.74 168 MET C C 1
ATOM 8333 O O . MET C 1 168 ? 140.104 173.013 108.181 1.00 61.74 168 MET C O 1
ATOM 8338 N N . GLY C 1 169 ? 137.976 173.692 107.954 1.00 64.42 169 GLY C N 1
ATOM 8339 C CA . GLY C 1 169 ? 137.997 173.398 106.534 1.00 64.42 169 GLY C CA 1
ATOM 8340 C C . GLY C 1 169 ? 139.066 174.187 105.808 1.00 64.42 169 GLY C C 1
ATOM 8341 O O . GLY C 1 169 ? 139.845 173.635 105.024 1.00 64.42 169 GLY C O 1
ATOM 8342 N N . ARG C 1 170 ? 139.134 175.489 106.075 1.00 68.91 170 ARG C N 1
ATOM 8343 C CA . ARG C 1 170 ? 140.113 176.302 105.367 1.00 68.91 170 ARG C CA 1
ATOM 8344 C C . ARG C 1 170 ? 141.531 175.929 105.762 1.00 68.91 170 ARG C C 1
ATOM 8345 O O . ARG C 1 170 ? 142.406 175.812 104.898 1.00 68.91 170 ARG C O 1
ATOM 8353 N N . THR C 1 171 ? 141.784 175.726 107.053 1.00 63.07 171 THR C N 1
ATOM 8354 C CA . THR C 1 171 ? 143.147 175.417 107.455 1.00 63.07 171 THR C CA 1
ATOM 8355 C C . THR C 1 171 ? 143.586 174.049 106.967 1.00 63.07 171 THR C C 1
ATOM 8356 O O . THR C 1 171 ? 144.784 173.834 106.785 1.00 63.07 171 THR C O 1
ATOM 8360 N N . ALA C 1 172 ? 142.655 173.124 106.742 1.00 62.24 172 ALA C N 1
ATOM 8361 C CA . ALA C 1 172 ? 143.044 171.852 106.154 1.00 62.24 172 ALA C CA 1
ATOM 8362 C C . ALA C 1 172 ? 143.305 171.988 104.664 1.00 62.24 172 ALA C C 1
ATOM 8363 O O . ALA C 1 172 ? 144.257 171.400 104.146 1.00 62.24 172 ALA C O 1
ATOM 8365 N N . LEU C 1 173 ? 142.477 172.755 103.955 1.00 64.62 173 LEU C N 1
ATOM 8366 C CA . LEU C 1 173 ? 142.697 172.892 102.519 1.00 64.62 173 LEU C CA 1
ATOM 8367 C C . LEU C 1 173 ? 143.957 173.683 102.211 1.00 64.62 173 LEU C C 1
ATOM 8368 O O . LEU C 1 173 ? 144.567 173.477 101.158 1.00 64.62 173 LEU C O 1
ATOM 8373 N N . SER C 1 174 ? 144.355 174.595 103.097 1.00 65.06 174 SER C N 1
ATOM 8374 C CA . SER C 1 174 ? 145.529 175.414 102.818 1.00 65.06 174 SER C CA 1
ATOM 8375 C C . SER C 1 174 ? 146.785 174.564 102.734 1.00 65.06 174 SER C C 1
ATOM 8376 O O . SER C 1 174 ? 147.623 174.767 101.849 1.00 65.06 174 SER C O 1
ATOM 8379 N N . GLY C 1 175 ? 146.936 173.611 103.642 1.00 63.33 175 GLY C N 1
ATOM 8380 C CA . GLY C 1 175 ? 148.106 172.766 103.651 1.00 63.33 175 GLY C CA 1
ATOM 8381 C C . GLY C 1 175 ? 149.264 173.284 104.465 1.00 63.33 175 GLY C C 1
ATOM 8382 O O . GLY C 1 175 ? 150.380 172.779 104.312 1.00 63.33 175 GLY C O 1
ATOM 8383 N N . THR C 1 176 ? 149.044 174.274 105.320 1.00 61.84 176 THR C N 1
ATOM 8384 C CA . THR C 1 176 ? 150.087 174.827 106.172 1.00 61.84 176 THR C CA 1
ATOM 8385 C C . THR C 1 176 ? 149.688 174.624 107.621 1.00 61.84 176 THR C C 1
ATOM 8386 O O . THR C 1 176 ? 148.637 175.105 108.050 1.00 61.84 176 THR C O 1
ATOM 8390 N N . MET C 1 177 ? 150.520 173.923 108.362 1.00 57.10 177 MET C N 1
ATOM 8391 C CA . MET C 1 177 ? 150.205 173.609 109.742 1.00 57.10 177 MET C CA 1
ATOM 8392 C C . MET C 1 177 ? 150.265 174.872 110.582 1.00 57.10 177 MET C C 1
ATOM 8393 O O . MET C 1 177 ? 151.281 175.575 110.555 1.00 57.10 177 MET C O 1
ATOM 8398 N N . PRO C 1 178 ? 149.213 175.199 111.326 1.00 51.76 178 PRO C N 1
ATOM 8399 C CA . PRO C 1 178 ? 149.206 176.450 112.068 1.00 51.76 178 PRO C CA 1
ATOM 8400 C C . PRO C 1 178 ? 150.259 176.447 113.151 1.00 51.76 178 PRO C C 1
ATOM 8401 O O . PRO C 1 178 ? 150.656 175.381 113.654 1.00 51.76 178 PRO C O 1
ATOM 8405 N N . PRO C 1 179 ? 150.750 177.614 113.556 1.00 52.32 179 PRO C N 1
ATOM 8406 C CA . PRO C 1 179 ? 151.848 177.684 114.509 1.00 52.32 179 PRO C CA 1
ATOM 8407 C C . PRO C 1 179 ? 151.426 177.167 115.868 1.00 52.32 179 PRO C C 1
ATOM 8408 O O . PRO C 1 179 ? 150.227 177.036 116.141 1.00 52.32 179 PRO C O 1
ATOM 8412 N N . PRO C 1 180 ? 152.374 176.849 116.740 1.00 54.60 180 PRO C N 1
ATOM 8413 C CA . PRO C 1 180 ? 152.011 176.385 118.074 1.00 54.60 180 PRO C CA 1
ATOM 8414 C C . PRO C 1 180 ? 151.441 177.518 118.902 1.00 54.60 180 PRO C C 1
ATOM 8415 O O . PRO C 1 180 ? 151.552 178.694 118.557 1.00 54.60 180 PRO C O 1
ATOM 8419 N N . LEU C 1 181 ? 150.807 177.143 120.004 1.00 60.84 181 LEU C N 1
ATOM 8420 C CA . LEU C 1 181 ? 150.306 178.132 120.940 1.00 60.84 181 LEU C CA 1
ATOM 8421 C C . LEU C 1 181 ? 151.468 178.874 121.575 1.00 60.84 181 LEU C C 1
ATOM 8422 O O . LEU C 1 181 ? 152.571 178.344 121.705 1.00 60.84 181 LEU C O 1
ATOM 8427 N N . GLU C 1 182 ? 151.215 180.111 121.984 1.00 69.96 182 GLU C N 1
ATOM 8428 C CA . GLU C 1 182 ? 152.282 180.960 122.503 1.00 69.96 182 GLU C CA 1
ATOM 8429 C C . GLU C 1 182 ? 152.453 180.704 123.992 1.00 69.96 182 GLU C C 1
ATOM 8430 O O . GLU C 1 182 ? 151.765 181.301 124.819 1.00 69.96 182 GLU C O 1
ATOM 8436 N N . ASP C 1 183 ? 153.376 179.812 124.331 1.00 70.48 183 ASP C N 1
ATOM 8437 C CA . ASP C 1 183 ? 153.790 179.608 125.714 1.00 70.48 183 ASP C CA 1
ATOM 8438 C C . ASP C 1 183 ? 152.599 179.264 126.599 1.00 70.48 183 ASP C C 1
ATOM 8439 O O . ASP C 1 183 ? 152.527 179.657 127.762 1.00 70.48 183 ASP C O 1
ATOM 8444 N N . SER C 1 184 ? 151.666 178.515 126.046 1.00 63.46 184 SER C N 1
ATOM 8445 C CA . SER C 1 184 ? 150.409 178.246 126.713 1.00 63.46 184 SER C CA 1
ATOM 8446 C C . SER C 1 184 ? 150.583 177.232 127.831 1.00 63.46 184 SER C C 1
ATOM 8447 O O . SER C 1 184 ? 151.573 176.505 127.874 1.00 63.46 184 SER C O 1
ATOM 8450 N N . PRO C 1 185 ? 149.645 177.190 128.780 1.00 60.12 185 PRO C N 1
ATOM 8451 C CA . PRO C 1 185 ? 149.600 176.065 129.717 1.00 60.12 185 PRO C CA 1
ATOM 8452 C C . PRO C 1 185 ? 148.842 174.865 129.190 1.00 60.12 185 PRO C C 1
ATOM 8453 O O . PRO C 1 185 ? 148.837 173.823 129.855 1.00 60.12 185 PRO C O 1
ATOM 8457 N N . LYS C 1 186 ? 148.179 174.979 128.039 1.00 58.62 186 LYS C N 1
ATOM 8458 C CA . LYS C 1 186 ? 147.562 173.804 127.437 1.00 58.62 186 LYS C CA 1
ATOM 8459 C C . LYS C 1 186 ? 148.613 172.790 127.015 1.00 58.62 186 LYS C C 1
ATOM 8460 O O . LYS C 1 186 ? 148.455 171.589 127.248 1.00 58.62 186 LYS C O 1
ATOM 8466 N N . CYS C 1 187 ? 149.690 173.263 126.399 1.00 57.72 187 CYS C N 1
ATOM 8467 C CA . CYS C 1 187 ? 150.643 172.377 125.737 1.00 57.72 187 CYS C CA 1
ATOM 8468 C C . CYS C 1 187 ? 151.288 171.342 126.651 1.00 57.72 187 CYS C C 1
ATOM 8469 O O . CYS C 1 187 ? 151.468 170.199 126.205 1.00 57.72 187 CYS C O 1
ATOM 8472 N N . PRO C 1 188 ? 151.670 171.640 127.894 1.00 59.53 188 PRO C N 1
ATOM 8473 C CA . PRO C 1 188 ? 152.379 170.628 128.689 1.00 59.53 188 PRO C CA 1
ATOM 8474 C C . PRO C 1 188 ? 151.603 169.356 128.971 1.00 59.53 188 PRO C C 1
ATOM 8475 O O . PRO C 1 188 ? 152.103 168.489 129.690 1.00 59.53 188 PRO C O 1
ATOM 8479 N N . ARG C 1 189 ? 150.388 169.220 128.446 1.00 59.89 189 ARG C N 1
ATOM 8480 C CA . ARG C 1 189 ? 149.654 167.982 128.663 1.00 59.89 189 ARG C CA 1
ATOM 8481 C C . ARG C 1 189 ? 148.884 167.513 127.436 1.00 59.89 189 ARG C C 1
ATOM 8482 O O . ARG C 1 189 ? 148.044 166.620 127.558 1.00 59.89 189 ARG C O 1
ATOM 8490 N N . CYS C 1 190 ? 149.152 168.060 126.254 1.00 55.11 190 CYS C N 1
ATOM 8491 C CA . CYS C 1 190 ? 148.318 167.784 125.096 1.00 55.11 190 CYS C CA 1
ATOM 8492 C C . CYS C 1 190 ? 148.620 166.440 124.459 1.00 55.11 190 CYS C C 1
ATOM 8493 O O . CYS C 1 190 ? 148.117 166.162 123.369 1.00 55.11 190 CYS C O 1
ATOM 8496 N N . SER C 1 191 ? 149.457 165.619 125.084 1.00 54.22 191 SER C N 1
ATOM 8497 C CA . SER C 1 191 ? 149.694 164.248 124.644 1.00 54.22 191 SER C CA 1
ATOM 8498 C C . SER C 1 191 ? 150.280 164.170 123.245 1.00 54.22 191 SER C C 1
ATOM 8499 O O . SER C 1 191 ? 150.520 163.077 122.735 1.00 54.22 191 SER C O 1
ATOM 8502 N N . LEU C 1 192 ? 150.497 165.313 122.609 1.00 49.79 192 LEU C N 1
ATOM 8503 C CA . LEU C 1 192 ? 151.277 165.383 121.386 1.00 49.79 192 LEU C CA 1
ATOM 8504 C C . LEU C 1 192 ? 152.431 166.351 121.541 1.00 49.79 192 LEU C C 1
ATOM 8505 O O . LEU C 1 192 ? 153.118 166.644 120.561 1.00 49.79 192 LEU C O 1
ATOM 8510 N N . VAL C 1 193 ? 152.657 166.856 122.751 1.00 52.66 193 VAL C N 1
ATOM 8511 C CA . VAL C 1 193 ? 153.744 167.782 122.981 1.00 52.66 193 VAL C CA 1
ATOM 8512 C C . VAL C 1 193 ? 155.064 167.163 122.571 1.00 52.66 193 VAL C C 1
ATOM 8513 O O . VAL C 1 193 ? 155.998 167.878 122.206 1.00 52.66 193 VAL C O 1
ATOM 8517 N N . GLY C 1 194 ? 155.156 165.837 122.586 1.00 51.50 194 GLY C N 1
ATOM 8518 C CA . GLY C 1 194 ? 156.318 165.178 122.036 1.00 51.50 194 GLY C CA 1
ATOM 8519 C C . GLY C 1 194 ? 156.361 165.159 120.529 1.00 51.50 194 GLY C C 1
ATOM 8520 O O . GLY C 1 194 ? 157.391 164.782 119.964 1.00 51.50 194 GLY C O 1
ATOM 8521 N N . ILE C 1 195 ? 155.275 165.545 119.869 1.00 49.76 195 ILE C N 1
ATOM 8522 C CA . ILE C 1 195 ? 155.217 165.617 118.420 1.00 49.76 195 ILE C CA 1
ATOM 8523 C C . ILE C 1 195 ? 155.021 167.045 117.937 1.00 49.76 195 ILE C C 1
ATOM 8524 O O . ILE C 1 195 ? 155.568 167.433 116.905 1.00 49.76 195 ILE C O 1
ATOM 8529 N N . CYS C 1 196 ? 154.225 167.834 118.655 1.00 53.19 196 CYS C N 1
ATOM 8530 C CA . CYS C 1 196 ? 154.106 169.245 118.318 1.00 53.19 196 CYS C CA 1
ATOM 8531 C C . CYS C 1 196 ? 155.447 169.936 118.450 1.00 53.19 196 CYS C C 1
ATOM 8532 O O . CYS C 1 196 ? 155.817 170.753 117.602 1.00 53.19 196 CYS C O 1
ATOM 8535 N N . LEU C 1 197 ? 156.199 169.594 119.491 1.00 57.44 197 LEU C N 1
ATOM 8536 C CA . LEU C 1 197 ? 157.444 170.270 119.829 1.00 57.44 197 LEU C CA 1
ATOM 8537 C C . LEU C 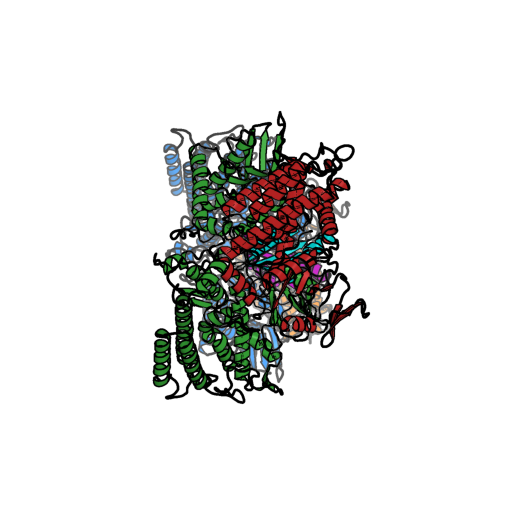1 197 ? 157.197 171.775 119.874 1.00 57.44 197 LEU C C 1
ATOM 8538 O O . LEU C 1 197 ? 157.752 172.527 119.056 1.00 57.44 197 LEU C O 1
ATOM 8543 N N . PRO C 1 198 ? 156.362 172.243 120.772 1.00 60.55 198 PRO C N 1
ATOM 8544 C CA . PRO C 1 198 ? 155.927 173.637 120.716 1.00 60.55 198 PRO C CA 1
ATOM 8545 C C . PRO C 1 198 ? 157.064 174.608 120.937 1.00 60.55 198 PRO C C 1
ATOM 8546 O O . PRO C 1 198 ? 157.331 175.464 120.090 1.00 60.55 198 PRO C O 1
ATOM 8550 N N . ASP C 1 199 ? 157.759 174.469 122.062 1.00 68.17 199 ASP C N 1
ATOM 8551 C CA . ASP C 1 199 ? 158.772 175.452 122.417 1.00 68.17 199 ASP C CA 1
ATOM 8552 C C . ASP C 1 199 ? 159.959 175.388 121.474 1.00 68.17 199 ASP C C 1
ATOM 8553 O O . ASP C 1 199 ? 160.552 176.419 121.147 1.00 68.17 199 ASP C O 1
ATOM 8558 N N . GLU C 1 200 ? 160.315 174.194 121.010 1.00 68.12 200 GLU C N 1
ATOM 8559 C CA . GLU C 1 200 ? 161.432 174.085 120.085 1.00 68.12 200 GLU C CA 1
ATOM 8560 C C . GLU C 1 200 ? 161.122 174.782 118.771 1.00 68.12 200 GLU C C 1
ATOM 8561 O O . GLU C 1 200 ? 161.943 175.545 118.255 1.00 68.12 200 GLU C O 1
ATOM 8567 N N . VAL C 1 201 ? 159.936 174.543 118.215 1.00 65.04 201 VAL C N 1
ATOM 8568 C CA . VAL C 1 201 ? 159.599 175.177 116.947 1.00 65.04 201 VAL C CA 1
ATOM 8569 C C . VAL C 1 201 ? 159.456 176.678 117.131 1.00 65.04 201 VAL C C 1
ATOM 8570 O O . VAL C 1 201 ? 159.856 177.464 116.266 1.00 65.04 201 VAL C O 1
ATOM 8574 N N . ARG C 1 202 ? 158.902 177.104 118.264 1.00 68.42 202 ARG C N 1
ATOM 8575 C CA . ARG C 1 202 ? 158.851 178.530 118.549 1.00 68.42 202 ARG C CA 1
ATOM 8576 C C . ARG C 1 202 ? 160.246 179.131 118.530 1.00 68.42 202 ARG C C 1
ATOM 8577 O O . ARG C 1 202 ? 160.505 180.112 117.826 1.00 68.42 202 ARG C O 1
ATOM 8585 N N . PHE C 1 203 ? 161.170 178.526 119.273 1.00 71.79 203 PHE C N 1
ATOM 8586 C CA . PHE C 1 203 ? 162.503 179.093 119.407 1.00 71.79 203 PHE C CA 1
ATOM 8587 C C . PHE C 1 203 ? 163.242 179.115 118.074 1.00 71.79 203 PHE C C 1
ATOM 8588 O O . PHE C 1 203 ? 163.863 180.121 117.727 1.00 71.79 203 PHE C O 1
ATOM 8596 N N . LEU C 1 204 ? 163.199 178.026 117.309 1.00 69.99 204 LEU C N 1
ATOM 8597 C CA . LEU C 1 204 ? 163.974 178.026 116.073 1.00 69.99 204 LEU C CA 1
ATOM 8598 C C . LEU C 1 204 ? 163.311 178.815 114.963 1.00 69.99 204 LEU C C 1
ATOM 8599 O O . LEU C 1 204 ? 164.005 179.308 114.073 1.00 69.99 204 LEU C O 1
ATOM 8604 N N . SER C 1 205 ? 161.995 178.951 114.979 1.00 72.20 205 SER C N 1
ATOM 8605 C CA . SER C 1 205 ? 161.338 179.740 113.952 1.00 72.20 205 SER C CA 1
ATOM 8606 C C . SER C 1 205 ? 161.489 181.234 114.186 1.00 72.20 205 SER C C 1
ATOM 8607 O O . SER C 1 205 ? 160.788 182.027 113.551 1.00 72.20 205 SER C O 1
ATOM 8610 N N . HIS C 1 206 ? 162.369 181.621 115.106 1.00 77.85 206 HIS C N 1
ATOM 8611 C CA . HIS C 1 206 ? 162.721 182.992 115.438 1.00 77.85 206 HIS C CA 1
ATOM 8612 C C . HIS C 1 206 ? 161.608 183.750 116.138 1.00 77.85 206 HIS C C 1
ATOM 8613 O O . HIS C 1 206 ? 161.710 184.969 116.297 1.00 77.85 206 HIS C O 1
ATOM 8620 N N . LEU C 1 207 ? 160.551 183.075 116.578 1.00 75.67 207 LEU C N 1
ATOM 8621 C CA . LEU C 1 207 ? 159.625 183.680 117.530 1.00 75.67 207 LEU C CA 1
ATOM 8622 C C . LEU C 1 207 ? 160.218 183.525 118.931 1.00 75.67 207 LEU C C 1
ATOM 8623 O O . LEU C 1 207 ? 159.595 183.019 119.861 1.00 75.67 207 LEU C O 1
ATOM 8628 N N . SER C 1 208 ? 161.448 184.024 119.057 1.00 80.62 208 SER C N 1
ATOM 8629 C CA . SER C 1 208 ? 162.407 183.497 120.018 1.00 80.62 208 SER C CA 1
ATOM 8630 C C . SER C 1 208 ? 161.945 183.644 121.460 1.00 80.62 208 SER C C 1
ATOM 8631 O O . SER C 1 208 ? 161.535 184.721 121.902 1.00 80.62 208 SER C O 1
ATOM 8634 N N . VAL C 1 209 ? 162.035 182.538 122.192 1.00 82.23 209 VAL C N 1
ATOM 8635 C CA . VAL C 1 209 ? 161.759 182.470 123.618 1.00 82.23 209 VAL C CA 1
ATOM 8636 C C . VAL C 1 209 ? 162.887 181.662 124.242 1.00 82.23 209 VAL C C 1
ATOM 8637 O O . VAL C 1 209 ? 163.876 181.346 123.572 1.00 82.23 209 VAL C O 1
ATOM 8641 N N . GLU C 1 210 ? 162.771 181.344 125.525 1.00 83.35 210 GLU C N 1
ATOM 8642 C CA . GLU C 1 210 ? 163.681 180.381 126.122 1.00 83.35 210 GLU C CA 1
ATOM 8643 C C . GLU C 1 210 ? 162.943 179.065 126.311 1.00 83.35 210 GLU C C 1
ATOM 8644 O O . GLU C 1 210 ? 161.983 179.014 127.096 1.00 83.35 210 GLU C O 1
ATOM 8650 N N . PRO C 1 211 ? 163.329 177.993 125.617 1.00 79.20 211 PRO C N 1
ATOM 8651 C CA . PRO C 1 211 ? 162.554 176.748 125.683 1.00 79.20 211 PRO C CA 1
ATOM 8652 C C . PRO C 1 211 ? 162.406 176.238 127.106 1.00 79.20 211 PRO C C 1
ATOM 8653 O O . PRO C 1 211 ? 163.388 176.017 127.814 1.00 79.20 211 PRO C O 1
ATOM 8657 N N . ARG C 1 212 ? 161.157 176.048 127.512 1.00 75.76 212 ARG C N 1
ATOM 8658 C CA . ARG C 1 212 ? 160.856 175.563 128.840 1.00 75.76 212 ARG C CA 1
ATOM 8659 C C . ARG C 1 212 ? 161.340 174.121 128.962 1.00 75.76 212 ARG C C 1
ATOM 8660 O O . ARG C 1 212 ? 161.532 173.444 127.952 1.00 75.76 212 ARG C O 1
ATOM 8668 N N . PRO C 1 213 ? 161.571 173.629 130.183 1.00 81.92 213 PRO C N 1
ATOM 8669 C CA . PRO C 1 213 ? 162.234 172.330 130.312 1.00 81.92 213 PRO C CA 1
ATOM 8670 C C . PRO C 1 213 ? 161.391 171.228 129.706 1.00 81.92 213 PRO C C 1
ATOM 8671 O O . PRO C 1 213 ? 160.164 171.320 129.643 1.00 81.92 213 PRO C O 1
ATOM 8675 N N . ILE C 1 214 ? 162.078 170.192 129.228 1.00 85.23 214 ILE C N 1
ATOM 8676 C CA . ILE C 1 214 ? 161.448 169.122 128.465 1.00 85.23 214 ILE C CA 1
ATOM 8677 C C . ILE C 1 214 ? 160.224 168.610 129.200 1.00 85.23 214 ILE C C 1
ATOM 8678 O O . ILE C 1 214 ? 160.301 168.185 130.358 1.00 85.23 214 ILE C O 1
ATOM 8683 N N . ILE C 1 215 ? 159.075 168.708 128.549 1.00 81.77 215 ILE C N 1
ATOM 8684 C CA . ILE C 1 215 ? 157.904 168.000 129.032 1.00 81.77 215 ILE C CA 1
ATOM 8685 C C . ILE C 1 215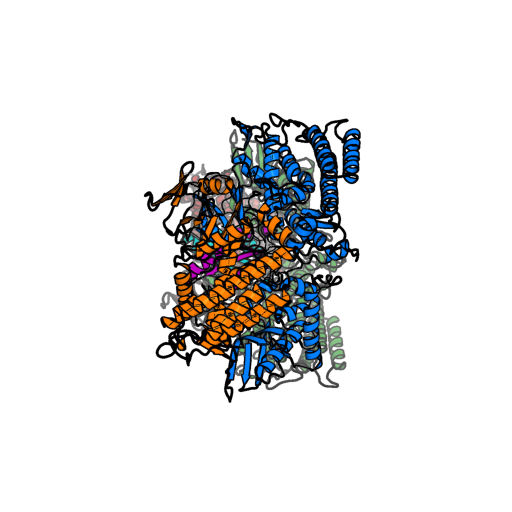 ? 158.245 166.531 128.825 1.00 81.77 215 ILE C C 1
ATOM 8686 O O . ILE C 1 215 ? 158.231 166.042 127.686 1.00 81.77 215 ILE C O 1
ATOM 8691 N N . PRO C 1 216 ? 158.563 165.800 129.890 1.00 88.99 216 PRO C N 1
ATOM 8692 C CA . PRO C 1 216 ? 159.298 164.543 129.727 1.00 88.99 216 PRO C CA 1
ATOM 8693 C C . PRO C 1 216 ? 158.477 163.479 129.021 1.00 88.99 216 PRO C C 1
ATOM 8694 O O . PRO C 1 216 ? 157.245 163.477 129.059 1.00 88.99 216 PRO C O 1
ATOM 8698 N N . ALA C 1 217 ? 159.186 162.573 128.358 1.00 90.28 217 ALA C N 1
ATOM 8699 C CA . ALA C 1 217 ? 158.543 161.437 127.724 1.00 90.28 217 ALA C CA 1
ATOM 8700 C C . ALA C 1 217 ? 157.924 160.529 128.775 1.00 90.28 217 ALA C C 1
ATOM 8701 O O . ALA C 1 217 ? 158.361 160.487 129.928 1.00 90.28 217 ALA C O 1
ATOM 8703 N N . ASP C 1 218 ? 156.894 159.796 128.367 1.00 91.00 218 ASP C N 1
ATOM 8704 C CA . ASP C 1 218 ? 156.155 158.943 129.281 1.00 91.00 218 ASP C CA 1
ATOM 8705 C C . ASP C 1 218 ? 155.662 157.704 128.552 1.00 91.00 218 ASP C C 1
ATOM 8706 O O . ASP C 1 218 ? 155.320 157.763 127.367 1.00 91.00 218 ASP C O 1
ATOM 8711 N N . GLY C 1 219 ? 155.629 156.586 129.270 1.00 85.85 219 GLY C N 1
ATOM 8712 C CA . GLY C 1 219 ? 155.090 155.353 128.736 1.00 85.85 219 GLY C CA 1
ATOM 8713 C C . GLY C 1 219 ? 155.858 154.778 127.566 1.00 85.85 219 GLY C C 1
ATOM 8714 O O . GLY C 1 219 ? 155.258 154.394 126.558 1.00 85.85 219 GLY C O 1
ATOM 8715 N N . ARG C 1 220 ? 157.181 154.722 127.674 1.00 78.58 220 ARG C N 1
ATOM 8716 C CA . ARG C 1 220 ? 157.995 154.028 126.691 1.00 78.58 220 ARG C CA 1
ATOM 8717 C C . ARG C 1 220 ? 159.069 153.236 127.416 1.00 78.58 220 ARG C C 1
ATOM 8718 O O . ARG C 1 220 ? 159.629 153.704 128.410 1.00 78.58 220 ARG C O 1
ATOM 8726 N N . GLY C 1 221 ? 159.344 152.036 126.922 1.00 61.42 221 GLY C N 1
ATOM 8727 C CA . GLY C 1 221 ? 160.246 151.117 127.572 1.00 61.42 221 GLY C CA 1
ATOM 8728 C C . GLY C 1 221 ? 161.627 151.105 126.954 1.00 61.42 221 GLY C C 1
ATOM 8729 O O . GLY C 1 221 ? 162.027 152.021 126.228 1.00 61.42 221 GLY C O 1
ATOM 8730 N N . LEU C 1 222 ? 162.363 150.043 127.245 1.00 56.83 222 LEU C N 1
ATOM 8731 C CA . LEU C 1 222 ? 163.734 149.851 126.812 1.00 56.83 222 LEU C CA 1
ATOM 8732 C C . LEU C 1 222 ? 163.819 148.633 125.907 1.00 56.83 222 LEU C C 1
ATOM 8733 O O . LEU C 1 222 ? 162.951 147.757 125.954 1.00 56.83 222 LEU C O 1
ATOM 8738 N N . PRO C 1 223 ? 164.841 148.544 125.066 1.00 53.02 223 PRO C N 1
ATOM 8739 C CA . PRO C 1 223 ? 164.884 147.478 124.067 1.00 53.02 223 PRO C CA 1
ATOM 8740 C C . PRO C 1 223 ? 165.056 146.110 124.694 1.00 53.02 223 PRO C C 1
ATOM 8741 O O . PRO C 1 223 ? 165.299 145.952 125.887 1.00 53.02 223 PRO C O 1
ATOM 8745 N N . LEU C 1 224 ? 164.904 145.104 123.844 1.00 52.11 224 LEU C N 1
ATOM 8746 C CA . LEU C 1 224 ? 165.232 143.722 124.151 1.00 52.11 224 LEU C CA 1
ATOM 8747 C C . LEU C 1 224 ? 166.342 143.292 123.213 1.00 52.11 224 LEU C C 1
ATOM 8748 O O . LEU C 1 224 ? 166.162 143.304 121.993 1.00 52.11 224 LEU C O 1
ATOM 8753 N N . TYR C 1 225 ? 167.484 142.924 123.770 1.00 55.29 225 TYR C N 1
ATOM 8754 C CA . TYR C 1 225 ? 168.615 142.464 122.985 1.00 55.29 225 TYR C CA 1
ATOM 8755 C C . TYR C 1 225 ? 168.737 140.963 123.143 1.00 55.29 225 TYR C C 1
ATOM 8756 O O . TYR C 1 225 ? 168.754 140.460 124.265 1.00 55.29 225 TYR C O 1
ATOM 8765 N N . VAL C 1 226 ? 168.808 140.254 122.034 1.00 57.31 226 VAL C N 1
ATOM 8766 C CA . VAL C 1 226 ? 168.958 138.807 122.045 1.00 57.31 226 VAL C CA 1
ATOM 8767 C C . VAL C 1 226 ? 170.248 138.511 121.296 1.00 57.31 226 VAL C C 1
ATOM 8768 O O . VAL C 1 226 ? 170.255 138.322 120.079 1.00 57.31 226 VAL C O 1
ATOM 8772 N N . GLN C 1 227 ? 171.354 138.460 122.026 1.00 67.15 227 GLN C N 1
ATOM 8773 C CA . GLN C 1 227 ? 172.655 138.275 121.408 1.00 67.15 227 GLN C CA 1
ATOM 8774 C C . GLN C 1 227 ? 173.096 136.825 121.372 1.00 67.15 227 GLN C C 1
ATOM 8775 O O . GLN C 1 227 ? 173.939 136.475 120.542 1.00 67.15 227 GLN C O 1
ATOM 8781 N N . SER C 1 228 ? 172.566 135.986 122.249 1.00 72.08 228 SER C N 1
ATOM 8782 C CA . SER C 1 228 ? 172.969 134.590 122.275 1.00 72.08 228 SER C CA 1
ATOM 8783 C C . SER C 1 228 ? 172.611 133.933 120.950 1.00 72.08 228 SER C C 1
ATOM 8784 O O . SER C 1 228 ? 171.492 134.111 120.460 1.00 72.08 228 SER C O 1
ATOM 8787 N N . PRO C 1 229 ? 173.521 133.179 120.338 1.00 75.47 229 PRO C N 1
ATOM 8788 C CA . PRO C 1 229 ? 173.227 132.569 119.042 1.00 75.47 229 PRO C CA 1
ATOM 8789 C C . PRO C 1 229 ? 172.388 131.309 119.137 1.00 75.47 229 PRO C C 1
ATOM 8790 O O . PRO C 1 229 ? 172.103 130.698 118.103 1.00 75.47 229 PRO C O 1
ATOM 8794 N N . LYS C 1 230 ? 171.993 130.902 120.336 1.00 76.45 230 LYS C N 1
ATOM 8795 C CA . LYS C 1 230 ? 171.160 129.726 120.533 1.00 76.45 230 LYS C CA 1
ATOM 8796 C C . LYS C 1 230 ? 170.049 130.025 121.528 1.00 76.45 230 LYS C C 1
ATOM 8797 O O . LYS C 1 230 ? 169.763 129.254 122.444 1.00 76.45 230 LYS C O 1
ATOM 8803 N N . ALA C 1 231 ? 169.394 131.162 121.350 1.00 71.67 231 ALA C N 1
ATOM 8804 C CA . ALA C 1 231 ? 168.265 131.540 122.179 1.00 71.67 231 ALA C CA 1
ATOM 8805 C C . ALA C 1 231 ? 166.962 131.262 121.448 1.00 71.67 231 ALA C C 1
ATOM 8806 O O . ALA C 1 231 ? 166.917 131.188 120.217 1.00 71.67 231 ALA C O 1
ATOM 8808 N N . TYR C 1 232 ? 165.893 131.138 122.224 1.00 74.17 232 TYR C N 1
ATOM 8809 C CA . TYR C 1 232 ? 164.577 130.768 121.724 1.00 74.17 232 TYR C CA 1
ATOM 8810 C C . TYR C 1 232 ? 163.597 131.663 122.462 1.00 74.17 232 TYR C C 1
ATOM 8811 O O . TYR C 1 232 ? 163.351 131.461 123.653 1.00 74.17 232 TYR C O 1
ATOM 8820 N N . VAL C 1 233 ? 163.072 132.672 121.783 1.00 66.10 233 VAL C N 1
ATOM 8821 C CA . VAL C 1 233 ? 162.195 133.648 122.403 1.00 66.10 233 VAL C CA 1
ATOM 8822 C C . VAL C 1 233 ? 160.766 133.236 122.114 1.00 66.10 233 VAL C C 1
ATOM 8823 O O . VAL C 1 233 ? 160.340 133.219 120.954 1.00 66.10 233 VAL C O 1
ATOM 8827 N N . ARG C 1 234 ? 160.021 132.922 123.166 1.00 65.80 234 ARG C N 1
ATOM 8828 C CA . ARG C 1 234 ? 158.665 132.431 123.029 1.00 65.80 234 ARG C CA 1
ATOM 8829 C C . ARG C 1 234 ? 157.745 133.248 123.916 1.00 65.80 234 ARG C C 1
ATOM 8830 O O . ARG C 1 234 ? 158.181 133.914 124.856 1.00 65.80 234 ARG C O 1
ATOM 8838 N N . LYS C 1 235 ? 156.463 133.210 123.588 1.00 65.23 235 LYS C N 1
ATOM 8839 C CA . LYS C 1 235 ? 155.463 133.994 124.289 1.00 65.23 235 LYS C CA 1
ATOM 8840 C C . LYS C 1 235 ? 154.974 133.241 125.513 1.00 65.23 235 LYS C C 1
ATOM 8841 O O . LYS C 1 235 ? 154.856 132.015 125.494 1.00 65.23 235 LYS C O 1
ATOM 8847 N N . ASP C 1 236 ? 154.700 133.975 126.586 1.00 66.96 236 ASP C N 1
ATOM 8848 C CA . ASP C 1 236 ? 154.195 133.383 127.809 1.00 66.96 236 ASP C CA 1
ATOM 8849 C C . ASP C 1 236 ? 153.089 134.333 128.273 1.00 66.96 236 ASP C C 1
ATOM 8850 O O . ASP C 1 236 ? 153.033 134.811 129.398 1.00 66.96 236 ASP C O 1
ATOM 8855 N N . GLY C 1 237 ? 152.228 134.696 127.337 1.00 66.32 237 GLY C N 1
ATOM 8856 C CA . GLY C 1 237 ? 151.115 135.563 127.643 1.00 66.32 237 GLY C CA 1
ATOM 8857 C C . GLY C 1 237 ? 151.408 137.023 127.400 1.00 66.32 237 GLY C C 1
ATOM 8858 O O . GLY C 1 237 ? 151.318 137.489 126.265 1.00 66.32 237 GLY C O 1
ATOM 8859 N N . ASP C 1 238 ? 151.731 137.766 128.452 1.00 65.96 238 ASP C N 1
ATOM 8860 C CA . ASP C 1 238 ? 152.210 139.129 128.292 1.00 65.96 238 ASP C CA 1
ATOM 8861 C C . ASP C 1 238 ? 153.706 139.260 128.477 1.00 65.96 238 ASP C C 1
ATOM 8862 O O . ASP C 1 238 ? 154.317 140.117 127.846 1.00 65.96 238 ASP C O 1
ATOM 8867 N N . CYS C 1 239 ? 154.312 138.430 129.314 1.00 63.61 239 CYS C N 1
ATOM 8868 C CA . CYS C 1 239 ? 155.757 138.343 129.324 1.00 63.61 239 CYS C CA 1
ATOM 8869 C C . CYS C 1 239 ? 156.240 137.762 128.003 1.00 63.61 239 CYS C C 1
ATOM 8870 O O . CYS C 1 239 ? 155.456 137.429 127.115 1.00 63.61 239 CYS C O 1
ATOM 8873 N N . LEU C 1 240 ? 157.552 137.643 127.875 1.00 62.05 240 LEU C N 1
ATOM 8874 C CA . LEU C 1 240 ? 158.181 137.125 126.666 1.00 62.05 240 LEU C CA 1
ATOM 8875 C C . LEU C 1 240 ? 159.420 136.370 127.119 1.00 62.05 240 LEU C C 1
ATOM 8876 O O . LEU C 1 240 ? 160.473 136.979 127.309 1.00 62.05 240 LEU C O 1
ATOM 8881 N N . VAL C 1 241 ? 159.317 135.064 127.297 1.00 64.21 241 VAL C N 1
ATOM 8882 C CA . VAL C 1 241 ? 160.384 134.323 127.951 1.00 64.21 241 VAL C CA 1
ATOM 8883 C C . VAL C 1 241 ? 161.420 133.911 126.920 1.00 64.21 241 VAL C C 1
ATOM 8884 O O . VAL C 1 241 ? 161.088 133.358 125.866 1.00 64.21 241 VAL C O 1
ATOM 8888 N N . ILE C 1 242 ? 162.674 134.216 127.212 1.00 68.13 242 ILE C N 1
ATOM 8889 C CA . ILE C 1 242 ? 163.798 133.870 126.360 1.00 68.13 242 ILE C CA 1
ATOM 8890 C C . ILE C 1 242 ? 164.466 132.667 126.987 1.00 68.13 242 ILE C C 1
ATOM 8891 O O . ILE C 1 242 ? 165.171 132.798 127.989 1.00 68.13 242 ILE C O 1
ATOM 8896 N N . GLU C 1 243 ? 164.256 131.492 126.421 1.00 81.03 243 GLU C N 1
ATOM 8897 C CA . GLU C 1 243 ? 164.833 130.281 126.971 1.00 81.03 243 GLU C CA 1
ATOM 8898 C C . GLU C 1 243 ? 165.959 129.817 126.065 1.00 81.03 243 GLU C C 1
ATOM 8899 O O . GLU C 1 243 ? 165.850 129.886 124.838 1.00 81.03 243 GLU C O 1
ATOM 8905 N N . GLU C 1 244 ? 167.058 129.406 126.674 1.00 82.43 244 GLU C N 1
ATOM 8906 C CA . GLU C 1 244 ? 168.241 128.962 125.962 1.00 82.43 244 GLU C CA 1
ATOM 8907 C C . GLU C 1 244 ? 168.613 127.577 126.453 1.00 82.43 244 GLU C C 1
ATOM 8908 O O . GLU C 1 244 ? 168.850 127.385 127.647 1.00 82.43 244 GLU C O 1
ATOM 8914 N N . GLU C 1 245 ? 168.670 126.616 125.536 1.00 84.79 245 GLU C N 1
ATOM 8915 C CA . GLU C 1 245 ? 168.873 125.221 125.911 1.00 84.79 245 GLU C CA 1
ATOM 8916 C C . GLU C 1 245 ? 167.804 124.761 126.897 1.00 84.79 245 GLU C C 1
ATOM 8917 O O . GLU C 1 245 ? 168.105 124.131 127.911 1.00 84.79 245 GLU C O 1
ATOM 8923 N N . ARG C 1 246 ? 166.553 125.120 126.623 1.00 89.27 246 ARG C N 1
ATOM 8924 C CA . ARG C 1 246 ? 165.383 124.643 127.357 1.00 89.27 246 ARG C CA 1
ATOM 8925 C C . ARG C 1 246 ? 165.343 125.112 128.807 1.00 89.27 246 ARG C C 1
ATOM 8926 O O . ARG C 1 246 ? 164.647 124.514 129.629 1.00 89.27 246 ARG C O 1
ATOM 8934 N N . VAL C 1 247 ? 166.057 126.174 129.160 1.00 82.04 247 VAL C N 1
ATOM 8935 C CA . VAL C 1 247 ? 165.980 126.740 130.500 1.00 82.04 247 VAL C CA 1
ATOM 8936 C C . VAL C 1 247 ? 165.717 128.233 130.389 1.00 82.04 247 VAL C C 1
ATOM 8937 O O . VAL C 1 247 ? 166.303 128.917 129.544 1.00 82.04 247 VAL C O 1
ATOM 8941 N N . ARG C 1 248 ? 164.820 128.736 131.229 1.00 78.66 248 ARG C N 1
ATOM 8942 C CA . ARG C 1 248 ? 164.418 130.138 131.172 1.00 78.66 248 ARG C CA 1
ATOM 8943 C C . ARG C 1 248 ? 165.589 131.011 131.588 1.00 78.66 248 ARG C C 1
ATOM 8944 O O . ARG C 1 248 ? 165.957 131.061 132.762 1.00 78.66 248 ARG C O 1
ATOM 8952 N N . VAL C 1 249 ? 166.178 131.711 130.621 1.00 77.09 249 VAL C N 1
ATOM 8953 C CA . VAL C 1 249 ? 167.277 132.616 130.930 1.00 77.09 249 VAL C CA 1
ATOM 8954 C C . VAL C 1 249 ? 166.745 133.934 131.475 1.00 77.09 249 VAL C C 1
ATOM 8955 O O . VAL C 1 249 ? 167.210 134.426 132.508 1.00 77.09 249 VAL C O 1
ATOM 8959 N N . ALA C 1 250 ? 165.766 134.526 130.796 1.00 72.53 250 ALA C N 1
ATOM 8960 C CA . ALA C 1 250 ? 165.198 135.780 131.264 1.00 72.53 250 ALA C CA 1
ATOM 8961 C C . ALA C 1 250 ? 163.817 135.970 130.665 1.00 72.53 250 ALA C C 1
ATOM 8962 O O . ALA C 1 250 ? 163.471 135.363 129.651 1.00 72.53 250 ALA C O 1
ATOM 8964 N N . GLU C 1 251 ? 163.037 136.832 131.308 1.00 71.45 251 GLU C N 1
ATOM 8965 C CA . GLU C 1 251 ? 161.719 137.223 130.839 1.00 71.45 251 GLU C CA 1
ATOM 8966 C C . GLU C 1 251 ? 161.721 138.712 130.540 1.00 71.45 251 GLU C C 1
ATOM 8967 O O . GLU C 1 251 ? 162.453 139.483 131.162 1.00 71.45 251 GLU C O 1
ATOM 8973 N N . ALA C 1 252 ? 160.902 139.118 129.577 1.00 61.99 252 ALA C N 1
ATOM 8974 C CA . ALA C 1 252 ? 160.785 140.519 129.201 1.00 61.99 252 ALA C CA 1
ATOM 8975 C C . ALA C 1 252 ? 159.315 140.885 129.143 1.00 61.99 252 ALA C C 1
ATOM 8976 O O . ALA C 1 252 ? 158.548 140.247 128.421 1.00 61.99 252 ALA C O 1
ATOM 8978 N N . ARG C 1 253 ? 158.926 141.909 129.889 1.00 60.85 253 ARG C N 1
ATOM 8979 C CA . ARG C 1 253 ? 157.532 142.318 129.939 1.00 60.85 253 ARG C CA 1
ATOM 8980 C C . ARG C 1 253 ? 157.203 143.128 128.698 1.00 60.85 253 ARG C C 1
ATOM 8981 O O . ARG C 1 253 ? 157.840 144.149 128.434 1.00 60.85 253 ARG C O 1
ATOM 8989 N N . LEU C 1 254 ? 156.203 142.685 127.942 1.00 58.97 254 LEU C N 1
ATOM 8990 C CA . LEU C 1 254 ? 155.910 143.325 126.670 1.00 58.97 254 LEU C CA 1
ATOM 8991 C C . LEU C 1 254 ? 155.433 144.755 126.830 1.00 58.97 254 LEU C C 1
ATOM 8992 O O . LEU C 1 254 ? 155.647 145.568 125.930 1.00 58.97 254 LEU C O 1
ATOM 8997 N N . GLY C 1 255 ? 154.792 145.087 127.945 1.00 61.26 255 GLY C N 1
ATOM 8998 C CA . GLY C 1 255 ? 154.411 146.468 128.162 1.00 61.26 255 GLY C CA 1
ATOM 8999 C C . GLY C 1 255 ? 155.602 147.376 128.366 1.00 61.26 255 GLY C C 1
ATOM 9000 O O . GLY C 1 255 ? 155.504 148.588 128.167 1.00 61.26 255 GLY C O 1
ATOM 9001 N N . GLU C 1 256 ? 156.734 146.811 128.763 1.00 62.67 256 GLU C N 1
ATOM 9002 C CA . GLU C 1 256 ? 157.928 147.575 129.075 1.00 62.67 256 GLU C CA 1
ATOM 9003 C C . GLU C 1 256 ? 159.023 147.394 128.039 1.00 62.67 256 GLU C C 1
ATOM 9004 O O . GLU C 1 256 ? 160.150 147.837 128.262 1.00 62.67 256 GLU C O 1
ATOM 9010 N N . THR C 1 257 ? 158.722 146.752 126.920 1.00 54.18 257 THR C N 1
ATOM 9011 C CA . THR C 1 257 ? 159.681 146.537 125.849 1.00 54.18 257 THR C CA 1
ATOM 9012 C C . THR C 1 257 ? 159.357 147.471 124.697 1.00 54.18 257 THR C C 1
ATOM 9013 O O . THR C 1 257 ? 158.194 147.605 124.315 1.00 54.18 257 THR C O 1
ATOM 9017 N N . SER C 1 258 ? 160.382 148.119 124.149 1.00 53.91 258 SER C N 1
ATOM 9018 C CA . SER C 1 258 ? 160.185 149.086 123.084 1.00 53.91 258 SER C CA 1
ATOM 9019 C C . SER C 1 258 ? 160.730 148.649 121.736 1.00 53.91 258 SER C C 1
ATOM 9020 O O . SER C 1 258 ? 160.272 149.165 120.716 1.00 53.91 258 SER C O 1
ATOM 9023 N N . GLN C 1 259 ? 161.699 147.742 121.700 1.00 52.44 259 GLN C N 1
ATOM 9024 C CA . GLN C 1 259 ? 162.171 147.149 120.459 1.00 52.44 259 GLN C CA 1
ATOM 9025 C C . GLN C 1 259 ? 162.581 145.718 120.735 1.00 52.44 259 GLN C C 1
ATOM 9026 O O . GLN C 1 259 ? 162.590 145.265 121.876 1.00 52.44 259 GLN C O 1
ATOM 9032 N N . VAL C 1 260 ? 162.934 145.005 119.677 1.00 50.98 260 VAL C N 1
ATOM 9033 C CA . VAL C 1 260 ? 163.524 143.679 119.787 1.00 50.98 260 VAL C CA 1
ATOM 9034 C C . VAL C 1 260 ? 164.638 143.582 118.764 1.00 50.98 260 VAL C C 1
ATOM 9035 O O . VAL C 1 260 ? 164.442 143.935 117.599 1.00 50.98 260 VAL C O 1
ATOM 9039 N N . ALA C 1 261 ? 165.804 143.116 119.187 1.00 49.68 261 ALA C N 1
ATOM 9040 C CA . ALA C 1 261 ? 166.934 142.934 118.290 1.00 49.68 261 ALA C CA 1
ATOM 9041 C C . ALA C 1 261 ? 167.367 141.482 118.350 1.00 49.68 261 ALA C C 1
ATOM 9042 O O . ALA C 1 261 ? 167.733 140.989 119.418 1.00 49.68 261 ALA C O 1
ATOM 9044 N N . LEU C 1 262 ? 167.333 140.802 117.215 1.00 55.04 262 LEU C N 1
ATOM 9045 C CA . LEU C 1 262 ? 167.658 139.384 117.148 1.00 55.04 262 LEU C CA 1
ATOM 9046 C C . LEU C 1 262 ? 168.998 139.230 116.447 1.00 55.04 262 LEU C C 1
ATOM 9047 O O . LEU C 1 262 ? 169.087 139.377 115.227 1.00 55.04 262 LEU C O 1
ATOM 9052 N N . PHE C 1 263 ? 170.030 138.916 117.218 1.00 58.23 263 PHE C N 1
ATOM 9053 C CA . PHE C 1 263 ? 171.377 138.774 116.693 1.00 58.23 263 PHE C CA 1
ATOM 9054 C C . PHE C 1 263 ? 171.622 137.342 116.254 1.00 58.23 263 PHE C C 1
ATOM 9055 O O . PHE C 1 263 ? 171.431 136.408 117.033 1.00 58.23 263 PHE C O 1
ATOM 9063 N N . GLY C 1 264 ? 172.061 137.175 115.014 1.00 63.30 264 GLY C N 1
ATOM 9064 C CA . GLY C 1 264 ? 172.512 135.867 114.576 1.00 63.30 264 GLY C CA 1
ATOM 9065 C C . GLY C 1 264 ? 171.378 134.871 114.468 1.00 63.30 264 GLY C C 1
ATOM 9066 O O . GLY C 1 264 ? 170.270 135.192 114.029 1.00 63.30 264 GLY C O 1
ATOM 9067 N N . ASN C 1 265 ? 171.663 133.638 114.865 1.00 69.33 265 ASN C N 1
ATOM 9068 C CA . ASN C 1 265 ? 170.709 132.540 114.746 1.00 69.33 265 ASN C CA 1
ATOM 9069 C C . ASN C 1 265 ? 169.873 132.376 116.007 1.00 69.33 265 ASN C C 1
ATOM 9070 O O . ASN C 1 265 ? 169.756 131.284 116.551 1.00 69.33 265 ASN C O 1
ATOM 9075 N N . ALA C 1 266 ? 169.274 133.461 116.477 1.00 65.40 266 ALA C N 1
ATOM 9076 C CA . ALA C 1 266 ? 168.359 133.413 117.604 1.00 65.40 266 ALA C CA 1
ATOM 9077 C C . ALA C 1 266 ? 166.942 133.299 117.069 1.00 65.40 266 ALA C C 1
ATOM 9078 O O . ALA C 1 266 ? 166.546 134.072 116.193 1.00 65.40 266 ALA C O 1
ATOM 9080 N N . THR C 1 267 ? 166.187 132.337 117.580 1.00 68.19 267 THR C N 1
ATOM 9081 C CA . THR C 1 267 ? 164.872 132.035 117.035 1.00 68.19 267 THR C CA 1
ATOM 9082 C C . THR C 1 267 ? 163.793 132.767 117.812 1.00 68.19 267 THR C C 1
ATOM 9083 O O . THR C 1 267 ? 163.891 132.932 119.029 1.00 68.19 267 THR C O 1
ATOM 9087 N N . LEU C 1 268 ? 162.761 133.201 117.099 1.00 62.74 268 LEU C N 1
ATOM 9088 C CA . LEU C 1 268 ? 161.620 133.890 117.682 1.00 62.74 268 LEU C CA 1
ATOM 9089 C C . LEU C 1 268 ? 160.361 133.171 117.232 1.00 62.74 268 LEU C C 1
ATOM 9090 O O . LEU C 1 268 ? 160.044 133.168 116.040 1.00 62.74 268 LEU C O 1
ATOM 9095 N N . THR C 1 269 ? 159.652 132.558 118.174 1.00 65.07 269 THR C N 1
ATOM 9096 C CA . THR C 1 269 ? 158.471 131.789 117.814 1.00 65.07 269 THR C CA 1
ATOM 9097 C C . THR C 1 269 ? 157.440 132.684 117.152 1.00 65.07 269 THR C C 1
ATOM 9098 O O . THR C 1 269 ? 157.264 133.843 117.527 1.00 65.07 269 THR C O 1
ATOM 9102 N N . THR C 1 270 ? 156.746 132.129 116.161 1.00 65.45 270 THR C N 1
ATOM 9103 C CA . THR C 1 270 ? 155.833 132.933 115.362 1.00 65.45 270 THR C CA 1
ATOM 9104 C C . THR C 1 270 ? 154.776 133.603 116.216 1.00 65.45 270 THR C C 1
ATOM 9105 O O . THR C 1 270 ? 154.341 134.713 115.904 1.00 65.45 270 THR C O 1
ATOM 9109 N N . ALA C 1 271 ? 154.352 132.959 117.297 1.00 62.19 271 ALA C N 1
ATOM 9110 C CA . ALA C 1 271 ? 153.376 133.593 118.168 1.00 62.19 271 ALA C CA 1
ATOM 9111 C C . ALA C 1 271 ? 153.950 134.836 118.824 1.00 62.19 271 ALA C C 1
ATOM 9112 O O . ALA C 1 271 ? 153.261 135.854 118.946 1.00 62.19 271 ALA C O 1
ATOM 9114 N N . ALA C 1 272 ? 155.206 134.776 119.257 1.00 60.77 272 ALA C N 1
ATOM 9115 C CA . ALA C 1 272 ? 155.831 135.959 119.829 1.00 60.77 272 ALA C CA 1
ATOM 9116 C C . ALA C 1 272 ? 155.929 137.067 118.798 1.00 60.77 272 ALA C C 1
ATOM 9117 O O . ALA C 1 272 ? 155.727 138.243 119.111 1.00 60.77 272 ALA C O 1
ATOM 9119 N N . LEU C 1 273 ? 156.240 136.708 117.557 1.00 60.20 273 LEU C N 1
ATOM 9120 C CA . LEU C 1 273 ? 156.277 137.701 116.497 1.00 60.20 273 LEU C CA 1
ATOM 9121 C C . LEU C 1 273 ? 154.916 138.346 116.306 1.00 60.20 273 LEU C C 1
ATOM 9122 O O . LEU C 1 273 ? 154.820 139.566 116.150 1.00 60.20 273 LEU C O 1
ATOM 9127 N N . HIS C 1 274 ? 153.851 137.547 116.310 1.00 62.82 274 HIS C N 1
ATOM 9128 C CA . HIS C 1 274 ? 152.519 138.116 116.155 1.00 62.82 274 HIS C CA 1
ATOM 9129 C C . HIS C 1 274 ? 152.205 139.069 117.291 1.00 62.82 274 HIS C C 1
ATOM 9130 O O . HIS C 1 274 ? 151.669 140.160 117.069 1.00 62.82 274 HIS C O 1
ATOM 9137 N N . GLU C 1 275 ? 152.534 138.677 118.515 1.00 63.23 275 GLU C N 1
ATOM 9138 C CA . GLU C 1 275 ? 152.239 139.536 119.652 1.00 63.23 275 GLU C CA 1
ATOM 9139 C C . GLU C 1 275 ? 153.035 140.828 119.587 1.00 63.23 275 GLU C C 1
ATOM 9140 O O . GLU C 1 275 ? 152.538 141.886 119.980 1.00 63.23 275 GLU C O 1
ATOM 9146 N N . CYS C 1 276 ? 154.275 140.766 119.109 1.00 59.57 276 CYS C N 1
ATOM 9147 C CA . CYS C 1 276 ? 155.031 141.994 118.907 1.00 59.57 276 CYS C CA 1
ATOM 9148 C C . CYS C 1 276 ? 154.379 142.860 117.844 1.00 59.57 276 CYS C C 1
ATOM 9149 O O . CYS C 1 276 ? 154.337 144.086 117.970 1.00 59.57 276 CYS C O 1
ATOM 9152 N N . LEU C 1 277 ? 153.864 142.239 116.789 1.00 60.88 277 LEU C N 1
ATOM 9153 C CA . LEU C 1 277 ? 153.224 143.001 115.726 1.00 60.88 277 LEU C CA 1
ATOM 9154 C C . LEU C 1 277 ? 151.968 143.699 116.220 1.00 60.88 277 LEU C C 1
ATOM 9155 O O . LEU C 1 277 ? 151.670 144.818 115.796 1.00 60.88 277 LEU C O 1
ATOM 9160 N N . ARG C 1 278 ? 151.215 143.053 117.110 1.00 66.17 278 ARG C N 1
ATOM 9161 C CA . ARG C 1 278 ? 149.956 143.630 117.566 1.00 66.17 278 ARG C CA 1
ATOM 9162 C C . ARG C 1 278 ? 150.170 144.916 118.345 1.00 66.17 278 ARG C C 1
ATOM 9163 O O . ARG C 1 278 ? 149.222 145.679 118.539 1.00 66.17 278 ARG C O 1
ATOM 9171 N N . ARG C 1 279 ? 151.388 145.177 118.799 1.00 61.03 279 ARG C N 1
ATOM 9172 C CA . ARG C 1 279 ? 151.681 146.365 119.583 1.00 61.03 279 ARG C CA 1
ATOM 9173 C C . ARG C 1 279 ? 152.549 147.370 118.842 1.00 61.03 279 ARG C C 1
ATOM 9174 O O . ARG C 1 279 ? 152.952 148.375 119.433 1.00 61.03 279 ARG C O 1
ATOM 9182 N N . GLU C 1 280 ? 152.832 147.121 117.570 1.00 65.86 280 GLU C N 1
ATOM 9183 C CA . GLU C 1 280 ? 153.893 147.785 116.820 1.00 65.86 280 GLU C CA 1
ATOM 9184 C C . GLU C 1 280 ? 155.126 147.977 117.690 1.00 65.86 280 GLU C C 1
ATOM 9185 O O . GLU C 1 280 ? 155.556 149.092 117.977 1.00 65.86 280 GLU C O 1
ATOM 9191 N N . ILE C 1 281 ? 155.671 146.856 118.130 1.00 56.54 281 ILE C N 1
ATOM 9192 C CA . ILE C 1 281 ? 156.998 146.810 118.728 1.00 56.54 281 ILE C CA 1
ATOM 9193 C C . ILE C 1 281 ? 157.968 146.402 117.627 1.00 56.54 281 ILE C C 1
ATOM 9194 O O . ILE C 1 281 ? 157.914 145.251 117.173 1.00 56.54 281 ILE C O 1
ATOM 9199 N N . PRO C 1 282 ? 158.843 147.288 117.163 1.00 51.10 282 PRO C N 1
ATOM 9200 C CA . PRO C 1 282 ? 159.688 146.940 116.020 1.00 51.10 282 PRO C CA 1
ATOM 9201 C C . PRO C 1 282 ? 160.576 145.756 116.334 1.00 51.10 282 PRO C C 1
ATOM 9202 O O . PRO C 1 282 ? 161.157 145.665 117.413 1.00 51.10 282 PRO C O 1
ATOM 9206 N N . VAL C 1 283 ? 160.707 144.862 115.367 1.00 50.48 283 VAL C N 1
ATOM 9207 C CA . VAL C 1 283 ? 161.566 143.697 115.486 1.00 50.48 283 VAL C CA 1
ATOM 9208 C C . VAL C 1 283 ? 162.607 143.777 114.386 1.00 50.48 283 VAL C C 1
ATOM 9209 O O . VAL C 1 283 ? 162.259 143.906 113.209 1.00 50.48 283 VAL C O 1
ATOM 9213 N N . THR C 1 284 ? 163.875 143.704 114.759 1.00 51.61 284 THR C N 1
ATOM 9214 C CA . THR C 1 284 ? 164.962 143.912 113.821 1.00 51.61 284 THR C CA 1
ATOM 9215 C C . THR C 1 284 ? 165.872 142.702 113.830 1.00 51.61 284 THR C C 1
ATOM 9216 O O . THR C 1 284 ? 166.358 142.300 114.889 1.00 51.61 284 THR C O 1
ATOM 9220 N N . TRP C 1 285 ? 166.117 142.142 112.655 1.00 56.18 285 TRP C N 1
ATOM 9221 C CA . TRP C 1 285 ? 166.980 140.985 112.501 1.00 56.18 285 TRP C CA 1
ATOM 9222 C C . TRP C 1 285 ? 168.369 141.449 112.104 1.00 56.18 285 TRP C C 1
ATOM 9223 O O . TRP C 1 285 ? 168.525 142.249 111.176 1.00 56.18 285 TRP C O 1
ATOM 9234 N N . LEU C 1 286 ? 169.375 140.944 112.795 1.00 57.58 286 LEU C N 1
ATOM 9235 C CA . LEU C 1 286 ? 170.738 141.351 112.547 1.00 57.58 286 LEU C CA 1
ATOM 9236 C C . LEU C 1 286 ? 171.596 140.119 112.339 1.00 57.58 286 LEU C C 1
ATOM 9237 O O . LEU C 1 286 ? 171.286 139.038 112.839 1.00 57.58 286 LEU C O 1
ATOM 9242 N N . SER C 1 287 ? 172.682 140.288 111.600 1.00 63.36 287 SER C N 1
ATOM 9243 C CA . SER C 1 287 ? 173.653 139.219 111.518 1.00 63.36 287 SER C CA 1
ATOM 9244 C C . SER C 1 287 ? 174.301 138.999 112.875 1.00 63.36 287 SER C C 1
ATOM 9245 O O . SER C 1 287 ? 174.043 139.710 113.845 1.00 63.36 287 SER C O 1
ATOM 9248 N N . TYR C 1 288 ? 175.162 137.989 112.934 1.00 69.72 288 TYR C N 1
ATOM 9249 C CA . TYR C 1 288 ? 175.868 137.705 114.176 1.00 69.72 288 TYR C CA 1
ATOM 9250 C C . TYR C 1 288 ? 176.792 138.855 114.547 1.00 69.72 288 TYR C C 1
ATOM 9251 O O . TYR C 1 288 ? 176.981 139.153 115.732 1.00 69.72 288 TYR C O 1
ATOM 9260 N N . GLY C 1 289 ? 177.382 139.504 113.547 1.00 66.01 289 GLY C N 1
ATOM 9261 C CA . GLY C 1 289 ? 178.275 140.625 113.737 1.00 66.01 289 GLY C CA 1
ATOM 9262 C C . GLY C 1 289 ? 177.633 141.989 113.758 1.00 66.01 289 GLY C C 1
ATOM 9263 O O . GLY C 1 289 ? 178.346 142.990 113.828 1.00 66.01 289 GLY C O 1
ATOM 9264 N N . GLY C 1 290 ? 176.309 142.073 113.696 1.00 62.74 290 GLY C N 1
ATOM 9265 C CA . GLY C 1 290 ? 175.617 143.344 113.765 1.00 62.74 290 GLY C CA 1
ATOM 9266 C C . GLY C 1 290 ? 175.054 143.850 112.457 1.00 62.74 290 GLY C C 1
ATOM 9267 O O . GLY C 1 290 ? 174.363 144.873 112.463 1.00 62.74 290 GLY C O 1
ATOM 9268 N N . TRP C 1 291 ? 175.328 143.183 111.342 1.00 68.21 291 TRP C N 1
ATOM 9269 C CA . TRP C 1 291 ? 174.769 143.590 110.061 1.00 68.21 291 TRP C CA 1
ATOM 9270 C C . TRP C 1 291 ? 173.254 143.642 110.143 1.00 68.21 291 TRP C C 1
ATOM 9271 O O . TRP C 1 291 ? 172.619 142.696 110.602 1.00 68.21 291 TRP C O 1
ATOM 9282 N N . PHE C 1 292 ? 172.675 144.742 109.683 1.00 60.00 292 PHE C N 1
ATOM 9283 C CA . PHE C 1 292 ? 171.242 144.992 109.821 1.00 60.00 292 PHE C CA 1
ATOM 9284 C C . PHE C 1 292 ? 170.524 144.387 108.626 1.00 60.00 292 PHE C C 1
ATOM 9285 O O . PHE C 1 292 ? 170.442 145.005 107.564 1.00 60.00 292 PHE C O 1
ATOM 9293 N N . MET C 1 293 ? 169.995 143.173 108.782 1.00 63.06 293 MET C N 1
ATOM 9294 C CA . MET C 1 293 ? 169.418 142.515 107.621 1.00 63.06 293 MET C CA 1
ATOM 9295 C C . MET C 1 293 ? 168.045 143.082 107.307 1.00 63.06 293 MET C C 1
ATOM 9296 O O . MET C 1 293 ? 167.852 143.725 106.273 1.00 63.06 293 MET C O 1
ATOM 9301 N N . GLY C 1 294 ? 167.089 142.901 108.211 1.00 56.89 294 GLY C N 1
ATOM 9302 C CA . GLY C 1 294 ? 165.746 143.361 107.947 1.00 56.89 294 GLY C CA 1
ATOM 9303 C C . GLY C 1 294 ? 165.027 143.717 109.225 1.00 56.89 294 GLY C C 1
ATOM 9304 O O . GLY C 1 294 ? 165.557 143.566 110.324 1.00 56.89 294 GLY C O 1
ATOM 9305 N N . HIS C 1 295 ? 163.804 144.202 109.069 1.00 55.87 295 HIS C N 1
ATOM 9306 C CA . HIS C 1 295 ? 162.981 144.576 110.201 1.00 55.87 295 HIS C CA 1
ATOM 9307 C C . HIS C 1 295 ? 161.531 144.327 109.837 1.00 55.87 295 HIS C C 1
ATOM 9308 O O . HIS C 1 295 ? 161.226 143.767 108.785 1.00 55.87 295 HIS C O 1
ATOM 9315 N N . THR C 1 296 ? 160.631 144.757 110.707 1.00 54.43 296 THR C N 1
ATOM 9316 C CA . THR C 1 296 ? 159.212 144.532 110.511 1.00 54.43 296 THR C CA 1
ATOM 9317 C C . THR C 1 296 ? 158.511 145.859 110.269 1.00 54.43 296 THR C C 1
ATOM 9318 O O . THR C 1 296 ? 158.856 146.877 110.875 1.00 54.43 296 THR C O 1
ATOM 9322 N N . VAL C 1 297 ? 157.549 145.851 109.351 1.00 60.12 297 VAL C N 1
ATOM 9323 C CA . VAL C 1 297 ? 156.760 147.025 109.016 1.00 60.12 297 VAL C CA 1
ATOM 9324 C C . VAL C 1 297 ? 155.295 146.623 108.998 1.00 60.12 297 VAL C C 1
ATOM 9325 O O . VAL C 1 297 ? 154.954 145.442 108.988 1.00 60.12 297 VAL C O 1
ATOM 9329 N N . SER C 1 298 ? 154.419 147.625 108.995 1.00 67.31 298 SER C N 1
ATOM 9330 C CA . SER C 1 298 ? 152.983 147.341 109.016 1.00 67.31 298 SER C CA 1
ATOM 9331 C C . SER C 1 298 ? 152.255 148.443 108.245 1.00 67.31 298 SER C C 1
ATOM 9332 O O . SER C 1 298 ? 151.900 149.477 108.812 1.00 67.31 298 SER C O 1
ATOM 9335 N N . THR C 1 299 ? 152.028 148.192 106.956 1.00 67.90 299 THR C N 1
ATOM 9336 C CA . THR C 1 299 ? 151.154 149.017 106.121 1.00 67.90 299 THR C CA 1
ATOM 9337 C C . THR C 1 299 ? 151.486 150.500 106.234 1.00 67.90 299 THR C C 1
ATOM 9338 O O . THR C 1 299 ? 150.599 151.348 106.319 1.00 67.90 299 THR C O 1
ATOM 9342 N N . GLY C 1 300 ? 152.774 150.817 106.254 1.00 65.08 300 GLY C N 1
ATOM 9343 C CA . GLY C 1 300 ? 153.207 152.201 106.258 1.00 65.08 300 GLY C CA 1
ATOM 9344 C C . GLY C 1 300 ? 152.778 153.019 107.460 1.00 65.08 300 GLY C C 1
ATOM 9345 O O . GLY C 1 300 ? 152.052 152.541 108.336 1.00 65.08 300 GLY C O 1
ATOM 9346 N N . HIS C 1 301 ? 153.228 154.265 107.504 1.00 58.35 301 HIS C N 1
ATOM 9347 C CA . HIS C 1 301 ? 152.897 155.197 108.569 1.00 58.35 301 HIS C CA 1
ATOM 9348 C C . HIS C 1 301 ? 151.923 156.223 108.021 1.00 58.35 301 HIS C C 1
ATOM 9349 O O . HIS C 1 301 ? 152.168 156.809 106.964 1.00 58.35 301 HIS C O 1
ATOM 9356 N N . ARG C 1 302 ? 150.829 156.448 108.746 1.00 57.39 302 ARG C N 1
ATOM 9357 C CA . ARG C 1 302 ? 149.692 157.166 108.190 1.00 57.39 302 ARG C CA 1
ATOM 9358 C C . ARG C 1 302 ? 149.989 158.621 107.881 1.00 57.39 302 ARG C C 1
ATOM 9359 O O . ARG C 1 302 ? 149.204 159.254 107.172 1.00 57.39 302 ARG C O 1
ATOM 9367 N N . ASN C 1 303 ? 151.089 159.162 108.380 1.00 54.58 303 ASN C N 1
ATOM 9368 C CA . ASN C 1 303 ? 151.497 160.512 108.026 1.00 54.58 303 ASN C CA 1
ATOM 9369 C C . ASN C 1 303 ? 152.105 160.502 106.633 1.00 54.58 303 ASN C C 1
ATOM 9370 O O . ASN C 1 303 ? 153.102 159.818 106.394 1.00 54.58 303 ASN C O 1
ATOM 9375 N N . VAL C 1 304 ? 151.512 161.256 105.714 1.00 54.79 304 VAL C N 1
ATOM 9376 C CA . VAL C 1 304 ? 152.009 161.317 104.354 1.00 54.79 304 VAL C CA 1
ATOM 9377 C C . VAL C 1 304 ? 152.736 162.618 104.070 1.00 54.79 304 VAL C C 1
ATOM 9378 O O . VAL C 1 304 ? 153.686 162.621 103.281 1.00 54.79 304 VAL C O 1
ATOM 9382 N N . GLU C 1 305 ? 152.310 163.723 104.676 1.00 56.09 305 GLU C N 1
ATOM 9383 C CA . GLU C 1 305 ? 152.971 164.993 104.431 1.00 56.09 305 GLU C CA 1
ATOM 9384 C C . GLU C 1 305 ? 154.458 164.890 104.710 1.00 56.09 305 GLU C C 1
ATOM 9385 O O . GLU C 1 305 ? 155.275 165.444 103.969 1.00 56.09 305 GLU C O 1
ATOM 9391 N N . THR C 1 306 ? 154.831 164.155 105.755 1.00 52.67 306 THR C N 1
ATOM 9392 C CA . THR C 1 306 ? 156.239 164.017 106.092 1.00 52.67 306 THR C CA 1
ATOM 9393 C C . THR C 1 306 ? 157.015 163.361 104.963 1.00 52.67 306 THR C C 1
ATOM 9394 O O . THR C 1 306 ? 158.026 163.895 104.501 1.00 52.67 306 THR C O 1
ATOM 9398 N N . ARG C 1 307 ? 156.551 162.206 104.491 1.00 53.50 307 ARG C N 1
ATOM 9399 C CA . ARG C 1 307 ? 157.287 161.503 103.448 1.00 53.50 307 ARG C CA 1
ATOM 9400 C C . ARG C 1 307 ? 157.236 162.255 102.131 1.00 53.50 307 ARG C C 1
ATOM 9401 O O . ARG C 1 307 ? 158.220 162.270 101.384 1.00 53.50 307 ARG C O 1
ATOM 9409 N N . THR C 1 308 ? 156.099 162.868 101.814 1.00 53.44 308 THR C N 1
ATOM 9410 C CA . THR C 1 308 ? 156.014 163.634 100.579 1.00 53.44 308 THR C CA 1
ATOM 9411 C C . THR C 1 308 ? 157.025 164.762 100.582 1.00 53.44 308 THR C C 1
ATOM 9412 O O . THR C 1 308 ? 157.757 164.959 99.607 1.00 53.44 308 THR C O 1
ATOM 9416 N N . TYR C 1 309 ? 157.094 165.504 101.685 1.00 52.63 309 TYR C N 1
ATOM 9417 C CA . TYR C 1 309 ? 158.087 166.560 101.790 1.00 52.63 309 TYR C CA 1
ATOM 9418 C C . TYR C 1 309 ? 159.490 165.993 101.693 1.00 52.63 309 TYR C C 1
ATOM 9419 O O . TYR C 1 309 ? 160.343 166.558 101.005 1.00 52.63 309 TYR C O 1
ATOM 9428 N N . GLN C 1 310 ? 159.748 164.874 102.370 1.00 53.13 310 GLN C N 1
ATOM 9429 C CA . GLN C 1 310 ? 161.093 164.316 102.362 1.00 53.13 310 GLN C CA 1
ATOM 9430 C C . GLN C 1 310 ? 161.539 164.000 100.951 1.00 53.13 310 GLN C C 1
ATOM 9431 O O . GLN C 1 310 ? 162.632 164.383 100.538 1.00 53.13 310 GLN C O 1
ATOM 9437 N N . TYR C 1 311 ? 160.696 163.317 100.184 1.00 57.08 311 TYR C N 1
ATOM 9438 C CA . TYR C 1 311 ? 161.100 162.949 98.833 1.00 57.08 311 TYR C CA 1
ATOM 9439 C C . TYR C 1 311 ? 161.203 164.170 97.932 1.00 57.08 311 TYR C C 1
ATOM 9440 O O . TYR C 1 311 ? 162.175 164.313 97.175 1.00 57.08 311 TYR C O 1
ATOM 9449 N N . GLN C 1 312 ? 160.231 165.076 98.016 1.00 60.10 312 GLN C N 1
ATOM 9450 C CA . GLN C 1 312 ? 160.241 166.238 97.140 1.00 60.10 312 GLN C CA 1
ATOM 9451 C C . GLN C 1 312 ? 161.461 167.108 97.393 1.00 60.10 312 GLN C C 1
ATOM 9452 O O . GLN C 1 312 ? 162.023 167.681 96.456 1.00 60.10 312 GLN C O 1
ATOM 9458 N N . ARG C 1 313 ? 161.888 167.223 98.650 1.00 58.82 313 ARG C N 1
ATOM 9459 C CA . ARG C 1 313 ? 163.125 167.933 98.937 1.00 58.82 313 ARG C CA 1
ATOM 9460 C C . ARG C 1 313 ? 164.346 167.112 98.569 1.00 58.82 313 ARG C C 1
ATOM 9461 O O . ARG C 1 313 ? 165.376 167.680 98.199 1.00 58.82 313 ARG C O 1
ATOM 9469 N N . SER C 1 314 ? 164.256 165.788 98.662 1.00 60.29 314 SER C N 1
ATOM 9470 C CA . SER C 1 314 ? 165.361 164.942 98.241 1.00 60.29 314 SER C CA 1
ATOM 9471 C C . SER C 1 314 ? 165.678 165.142 96.774 1.00 60.29 314 SER C C 1
ATOM 9472 O O . SER C 1 314 ? 166.836 165.023 96.370 1.00 60.29 314 SER C O 1
ATOM 9475 N N . PHE C 1 315 ? 164.676 165.456 95.967 1.00 64.93 315 PHE C N 1
ATOM 9476 C CA . PHE C 1 315 ? 164.928 165.743 94.562 1.00 64.93 315 PHE C CA 1
ATOM 9477 C C . PHE C 1 315 ? 165.421 167.162 94.323 1.00 64.93 315 PHE C C 1
ATOM 9478 O O . PHE C 1 315 ? 165.341 167.643 93.189 1.00 64.93 315 PHE C O 1
ATOM 9486 N N . ASP C 1 316 ? 165.912 167.850 95.349 1.00 71.88 316 ASP C N 1
ATOM 9487 C CA . ASP C 1 316 ? 166.403 169.215 95.213 1.00 71.88 316 ASP C CA 1
ATOM 9488 C C . ASP C 1 316 ? 167.880 169.257 95.571 1.00 71.88 316 ASP C C 1
ATOM 9489 O O . ASP C 1 316 ? 168.242 168.910 96.706 1.00 71.88 316 ASP C O 1
ATOM 9494 N N . PRO C 1 317 ? 168.762 169.675 94.665 1.00 76.77 317 PRO C N 1
ATOM 9495 C CA . PRO C 1 317 ? 170.200 169.560 94.954 1.00 76.77 317 PRO C CA 1
ATOM 9496 C C . PRO C 1 317 ? 170.663 170.364 96.156 1.00 76.77 317 PRO C C 1
ATOM 9497 O O . PRO C 1 317 ? 171.181 169.773 97.105 1.00 76.77 317 PRO C O 1
ATOM 9501 N N . GLU C 1 318 ? 170.491 171.687 96.161 1.00 78.70 318 GLU C N 1
ATOM 9502 C CA . GLU C 1 318 ? 171.070 172.470 97.250 1.00 78.70 318 GLU C CA 1
ATOM 9503 C C . GLU C 1 318 ? 170.456 172.183 98.607 1.00 78.70 318 GLU C C 1
ATOM 9504 O O . GLU C 1 318 ? 171.114 172.439 99.613 1.00 78.70 318 GLU C O 1
ATOM 9510 N N . THR C 1 319 ? 169.234 171.667 98.687 1.00 72.19 319 THR C N 1
ATOM 9511 C CA . THR C 1 319 ? 168.761 171.200 99.985 1.00 72.19 319 THR C CA 1
ATOM 9512 C C . THR C 1 319 ? 169.615 170.041 100.473 1.00 72.19 319 THR C C 1
ATOM 9513 O O . THR C 1 319 ? 170.064 170.023 101.627 1.00 72.19 319 THR C O 1
ATOM 9517 N N . CYS C 1 320 ? 169.878 169.078 99.587 1.00 69.65 320 CYS C N 1
ATOM 9518 C CA . CYS C 1 320 ? 170.777 167.982 99.922 1.00 69.65 320 CYS C CA 1
ATOM 9519 C C . CYS C 1 320 ? 172.150 168.508 100.296 1.00 69.65 320 CYS C C 1
ATOM 9520 O O . CYS C 1 320 ? 172.762 168.041 101.260 1.00 69.65 320 CYS C O 1
ATOM 9523 N N . LEU C 1 321 ? 172.647 169.482 99.541 1.00 71.29 321 LEU C N 1
ATOM 9524 C CA . LEU C 1 321 ? 173.986 169.999 99.776 1.00 71.29 321 LEU C CA 1
ATOM 9525 C C . LEU C 1 321 ? 174.081 170.714 101.113 1.00 71.29 321 LEU C C 1
ATOM 9526 O O . LEU C 1 321 ? 175.046 170.518 101.855 1.00 71.29 321 LEU C O 1
ATOM 9531 N N . ASN C 1 322 ? 173.100 171.552 101.437 1.00 70.05 322 ASN C N 1
ATOM 9532 C CA . ASN C 1 322 ? 173.128 172.247 102.713 1.00 70.05 322 ASN C CA 1
ATOM 9533 C C . ASN C 1 322 ? 173.039 171.263 103.860 1.00 70.05 322 ASN C C 1
ATOM 9534 O O . ASN C 1 322 ? 173.780 171.378 104.842 1.00 70.05 322 ASN C O 1
ATOM 9539 N N . LEU C 1 323 ? 172.160 170.270 103.746 1.00 65.51 323 LEU C N 1
ATOM 9540 C CA . LEU C 1 323 ? 172.051 169.290 104.815 1.00 65.51 323 LEU C CA 1
ATOM 9541 C C . LEU C 1 323 ? 173.351 168.516 104.991 1.00 65.51 323 LEU C C 1
ATOM 9542 O O . LEU C 1 323 ? 173.814 168.321 106.118 1.00 65.51 323 LEU C O 1
ATOM 9547 N N . ALA C 1 324 ? 173.963 168.082 103.891 1.00 64.38 324 ALA C N 1
ATOM 9548 C CA . ALA C 1 324 ? 175.200 167.320 103.993 1.00 64.38 324 ALA C CA 1
ATOM 9549 C C . ALA C 1 324 ? 176.327 168.160 104.573 1.00 64.38 324 ALA C C 1
ATOM 9550 O O . ALA C 1 324 ? 177.124 167.667 105.381 1.00 64.38 324 ALA C O 1
ATOM 9552 N N . ARG C 1 325 ? 176.427 169.423 104.159 1.00 67.28 325 ARG C N 1
ATOM 9553 C CA . ARG C 1 325 ? 177.417 170.314 104.749 1.00 67.28 325 ARG C CA 1
ATOM 9554 C C . ARG C 1 325 ? 177.228 170.406 106.249 1.00 67.28 325 ARG C C 1
ATOM 9555 O O . ARG C 1 325 ? 178.168 170.180 107.015 1.00 67.28 325 ARG C O 1
ATOM 9563 N N . ARG C 1 326 ? 176.010 170.739 106.688 1.00 67.47 326 ARG C N 1
ATOM 9564 C CA . ARG C 1 326 ? 175.738 170.760 108.119 1.00 67.47 326 ARG C CA 1
ATOM 9565 C C . ARG C 1 326 ? 176.196 169.476 108.777 1.00 67.47 326 ARG C C 1
ATOM 9566 O O . ARG C 1 326 ? 176.865 169.509 109.812 1.00 67.47 326 ARG C O 1
ATOM 9574 N N . TRP C 1 327 ? 175.849 168.332 108.192 1.00 59.30 327 TRP C N 1
ATOM 9575 C CA . TRP C 1 327 ? 176.062 167.070 108.889 1.00 59.30 327 TRP C CA 1
ATOM 9576 C C . TRP C 1 327 ? 177.538 166.781 109.069 1.00 59.30 327 TRP C C 1
ATOM 9577 O O . TRP C 1 327 ? 177.990 166.482 110.178 1.00 59.30 327 TRP C O 1
ATOM 9588 N N . ILE C 1 328 ? 178.321 166.862 107.998 1.00 62.18 328 ILE C N 1
ATOM 9589 C CA . ILE C 1 328 ? 179.710 166.481 108.197 1.00 62.18 328 ILE C CA 1
ATOM 9590 C C . ILE C 1 328 ? 180.506 167.578 108.887 1.00 62.18 328 ILE C C 1
ATOM 9591 O O . ILE C 1 328 ? 181.515 167.275 109.529 1.00 62.18 328 ILE C O 1
ATOM 9596 N N . VAL C 1 329 ? 180.081 168.841 108.817 1.00 65.42 329 VAL C N 1
ATOM 9597 C CA . VAL C 1 329 ? 180.717 169.851 109.655 1.00 65.42 329 VAL C CA 1
ATOM 9598 C C . VAL C 1 329 ? 180.458 169.556 111.121 1.00 65.42 329 VAL C C 1
ATOM 9599 O O . VAL C 1 329 ? 181.352 169.689 111.962 1.00 65.42 329 VAL C O 1
ATOM 9603 N N . ALA C 1 330 ? 179.241 169.138 111.452 1.00 62.24 330 ALA C N 1
ATOM 9604 C CA . ALA C 1 330 ? 178.975 168.721 112.819 1.00 62.24 330 ALA C CA 1
ATOM 9605 C C . ALA C 1 330 ? 179.833 167.528 113.196 1.00 62.24 330 ALA C C 1
ATOM 9606 O O . ALA C 1 330 ? 180.341 167.451 114.318 1.00 62.24 330 ALA C O 1
ATOM 9608 N N . LYS C 1 331 ? 180.011 166.587 112.271 1.00 61.78 331 LYS C N 1
ATOM 9609 C CA . LYS C 1 331 ? 180.827 165.417 112.576 1.00 61.78 331 LYS C CA 1
ATOM 9610 C C . LYS C 1 331 ? 182.260 165.815 112.872 1.00 61.78 331 LYS C C 1
ATOM 9611 O O . LYS C 1 331 ? 182.865 165.328 113.829 1.00 61.78 331 LYS C O 1
ATOM 9617 N N . ILE C 1 332 ? 182.824 166.703 112.059 1.00 64.60 332 ILE C N 1
ATOM 9618 C CA . ILE C 1 332 ? 184.211 167.092 112.269 1.00 64.60 332 ILE C CA 1
ATOM 9619 C C . ILE C 1 332 ? 184.355 167.897 113.552 1.00 64.60 332 ILE C C 1
ATOM 9620 O O . ILE C 1 332 ? 185.329 167.734 114.294 1.00 64.60 332 ILE C O 1
ATOM 9625 N N . ALA C 1 333 ? 183.393 168.768 113.844 1.00 66.30 333 ALA C N 1
ATOM 9626 C CA . ALA C 1 333 ? 183.453 169.514 115.093 1.00 66.30 333 ALA C CA 1
ATOM 9627 C C . ALA C 1 333 ? 183.405 168.579 116.288 1.00 66.30 333 ALA C C 1
ATOM 9628 O O . ALA C 1 333 ? 184.156 168.751 117.254 1.00 66.30 333 ALA C O 1
ATOM 9630 N N . ASN C 1 334 ? 182.532 167.579 116.241 1.00 66.02 334 ASN C N 1
ATOM 9631 C CA . ASN C 1 334 ? 182.458 166.632 117.341 1.00 66.02 334 ASN C CA 1
ATOM 9632 C C . ASN C 1 334 ? 183.717 165.792 117.444 1.00 66.02 334 ASN C C 1
ATOM 9633 O O . ASN C 1 334 ? 184.138 165.449 118.551 1.00 66.02 334 ASN C O 1
ATOM 9638 N N . CYS C 1 335 ? 184.327 165.445 116.312 1.00 70.96 335 CYS C N 1
ATOM 9639 C CA . CYS C 1 335 ? 185.595 164.730 116.359 1.00 70.96 335 CYS C CA 1
ATOM 9640 C C . CYS C 1 335 ? 186.654 165.565 117.060 1.00 70.96 335 CYS C C 1
ATOM 9641 O O . CYS C 1 335 ? 187.382 165.065 117.922 1.00 70.96 335 CYS C O 1
ATOM 9644 N N . ARG C 1 336 ? 186.748 166.847 116.705 1.00 74.49 336 ARG C N 1
ATOM 9645 C CA . ARG C 1 336 ? 187.697 167.730 117.376 1.00 74.49 336 ARG C CA 1
ATOM 9646 C C . ARG C 1 336 ? 187.435 167.765 118.869 1.00 74.49 336 ARG C C 1
ATOM 9647 O O . ARG C 1 336 ? 188.359 167.657 119.680 1.00 74.49 336 ARG C O 1
ATOM 9655 N N . THR C 1 337 ? 186.173 167.935 119.248 1.00 73.15 337 THR C N 1
ATOM 9656 C CA . THR C 1 337 ? 185.840 168.071 120.657 1.00 73.15 337 THR C CA 1
ATOM 9657 C C . THR C 1 337 ? 186.185 166.806 121.420 1.00 73.15 337 THR C C 1
ATOM 9658 O O . THR C 1 337 ? 186.679 166.865 122.551 1.00 73.15 337 THR C O 1
ATOM 9662 N N . LEU C 1 338 ? 185.921 165.647 120.822 1.00 75.01 338 LEU C N 1
ATOM 9663 C CA . LEU C 1 338 ? 186.258 164.389 121.476 1.00 75.01 338 LEU C CA 1
ATOM 9664 C C . LEU C 1 338 ? 187.763 164.240 121.619 1.00 75.01 338 LEU C C 1
ATOM 9665 O O . LEU C 1 338 ? 188.270 163.910 122.702 1.00 75.01 338 LEU C O 1
ATOM 9670 N N . LEU C 1 339 ? 188.495 164.490 120.529 1.00 77.92 339 LEU C N 1
ATOM 9671 C CA . LEU C 1 339 ? 189.948 164.418 120.565 1.00 77.92 339 LEU C CA 1
ATOM 9672 C C . LEU C 1 339 ? 190.503 165.271 121.687 1.00 77.92 339 LEU C C 1
ATOM 9673 O O . LEU C 1 339 ? 191.384 164.836 122.430 1.00 77.92 339 LEU C O 1
ATOM 9678 N N . ARG C 1 340 ? 189.999 166.494 121.822 1.00 78.90 340 ARG C N 1
ATOM 9679 C CA . ARG C 1 340 ? 190.402 167.315 122.953 1.00 78.90 340 ARG C CA 1
ATOM 9680 C C . ARG C 1 340 ? 190.056 166.635 124.264 1.00 78.90 340 ARG C C 1
ATOM 9681 O O . ARG C 1 340 ? 190.930 166.108 124.957 1.00 78.90 340 ARG C O 1
ATOM 9689 N N . ARG C 1 341 ? 188.766 166.571 124.578 1.00 82.96 341 ARG C N 1
ATOM 9690 C CA . ARG C 1 341 ? 188.357 166.341 125.953 1.00 82.96 341 ARG C CA 1
ATOM 9691 C C . ARG C 1 341 ? 188.777 164.980 126.470 1.00 82.96 341 ARG C C 1
ATOM 9692 O O . ARG C 1 341 ? 188.864 164.804 127.688 1.00 82.96 341 ARG C O 1
ATOM 9700 N N . ASN C 1 342 ? 189.050 164.016 125.594 1.00 89.09 342 ASN C N 1
ATOM 9701 C CA . ASN C 1 342 ? 189.461 162.701 126.067 1.00 89.09 342 ASN C CA 1
ATOM 9702 C C . ASN C 1 342 ? 190.864 162.326 125.625 1.00 89.09 342 ASN C C 1
ATOM 9703 O O . ASN C 1 342 ? 191.202 161.141 125.629 1.00 89.09 342 ASN C O 1
ATOM 9708 N N . TRP C 1 343 ? 191.692 163.293 125.250 1.00 94.47 343 TRP C N 1
ATOM 9709 C CA . TRP C 1 343 ? 193.092 163.001 124.979 1.00 94.47 343 TRP C CA 1
ATOM 9710 C C . TRP C 1 343 ? 193.792 162.710 126.296 1.00 94.47 343 TRP C C 1
ATOM 9711 O O . TRP C 1 343 ? 193.674 163.486 127.248 1.00 94.47 343 TRP C O 1
ATOM 9722 N N . ARG C 1 344 ? 194.507 161.592 126.362 1.00 98.22 344 ARG C N 1
ATOM 9723 C CA . ARG C 1 344 ? 195.203 161.174 127.577 1.00 98.22 344 ARG C CA 1
ATOM 9724 C C . ARG C 1 344 ? 196.665 160.925 127.228 1.00 98.22 344 ARG C C 1
ATOM 9725 O O . ARG C 1 344 ? 197.049 159.825 126.829 1.00 98.22 344 ARG C O 1
ATOM 9733 N N . GLY C 1 345 ? 197.478 161.971 127.368 1.00 111.16 345 GLY C N 1
ATOM 9734 C CA . GLY C 1 345 ? 198.914 161.858 127.272 1.00 111.16 345 GLY C CA 1
ATOM 9735 C C . GLY C 1 345 ? 199.568 162.006 128.638 1.00 111.16 345 GLY C C 1
ATOM 9736 O O . GLY C 1 345 ? 198.914 162.190 129.661 1.00 111.16 345 GLY C O 1
ATOM 9737 N N . GLU C 1 346 ? 200.898 161.929 128.634 1.00 123.05 346 GLU C N 1
ATOM 9738 C CA . GLU C 1 346 ? 201.679 161.930 129.866 1.00 123.05 346 GLU C CA 1
ATOM 9739 C C . GLU C 1 346 ? 202.327 163.279 130.162 1.00 123.05 346 GLU C C 1
ATOM 9740 O O . GLU C 1 346 ? 202.180 163.803 131.269 1.00 123.05 346 GLU C O 1
ATOM 9746 N N . GLY C 1 347 ? 203.044 163.849 129.199 1.00 122.55 347 GLY C N 1
ATOM 9747 C CA . GLY C 1 347 ? 203.700 165.129 129.377 1.00 122.55 347 GLY C CA 1
ATOM 9748 C C . GLY C 1 347 ? 204.223 165.651 128.057 1.00 122.55 347 GLY C C 1
ATOM 9749 O O . GLY C 1 347 ? 204.924 164.932 127.337 1.00 122.55 347 GLY C O 1
ATOM 9750 N N . ASP C 1 348 ? 203.872 166.894 127.725 1.00 125.50 348 ASP C N 1
ATOM 9751 C CA . ASP C 1 348 ? 204.053 167.528 126.420 1.00 125.50 348 ASP C CA 1
ATOM 9752 C C . ASP C 1 348 ? 203.179 166.861 125.368 1.00 125.50 348 ASP C C 1
ATOM 9753 O O . ASP C 1 348 ? 203.065 167.367 124.247 1.00 125.50 348 ASP C O 1
ATOM 9758 N N . GLU C 1 349 ? 202.527 165.759 125.710 1.00 119.28 349 GLU C N 1
ATOM 9759 C CA . GLU C 1 349 ? 201.527 165.125 124.881 1.00 119.28 349 GLU C CA 1
ATOM 9760 C C . GLU C 1 349 ? 200.170 165.123 125.555 1.00 119.28 349 GLU C C 1
ATOM 9761 O O . GLU C 1 349 ? 199.176 164.769 124.911 1.00 119.28 349 GLU C O 1
ATOM 9767 N N . ALA C 1 350 ? 200.104 165.510 126.831 1.00 113.55 350 ALA C N 1
ATOM 9768 C CA . ALA C 1 350 ? 198.881 165.370 127.607 1.00 113.55 350 ALA C CA 1
ATOM 9769 C C . ALA C 1 350 ? 197.780 166.301 127.131 1.00 113.55 350 ALA C C 1
ATOM 9770 O O . ALA C 1 350 ? 196.634 166.156 127.566 1.00 113.55 350 ALA C O 1
ATOM 9772 N N . LYS C 1 351 ? 198.100 167.257 126.268 1.00 107.29 351 LYS C N 1
ATOM 9773 C CA . LYS C 1 351 ? 197.110 168.165 125.723 1.00 107.29 351 LYS C CA 1
ATOM 9774 C C . LYS C 1 351 ? 197.314 168.249 124.216 1.00 107.29 351 LYS C C 1
ATOM 9775 O O . LYS C 1 351 ? 198.434 168.113 123.719 1.00 107.29 351 LYS C O 1
ATOM 9781 N N . ALA C 1 352 ? 196.224 168.494 123.501 1.00 97.93 352 ALA C N 1
ATOM 9782 C CA . ALA C 1 352 ? 196.184 168.232 122.070 1.00 97.93 352 ALA C CA 1
ATOM 9783 C C . ALA C 1 352 ? 197.195 169.087 121.307 1.00 97.93 352 ALA C C 1
ATOM 9784 O O . ALA C 1 352 ? 197.423 170.248 121.656 1.00 97.93 352 ALA C O 1
ATOM 9786 N N . PRO C 1 353 ? 197.811 168.539 120.266 1.00 95.38 353 PRO C N 1
ATOM 9787 C CA . PRO C 1 353 ? 198.689 169.332 119.402 1.00 95.38 353 PRO C CA 1
ATOM 9788 C C . PRO C 1 353 ? 197.883 170.270 118.526 1.00 95.38 353 PRO C C 1
ATOM 9789 O O . PRO C 1 353 ? 197.007 169.827 117.769 1.00 95.38 353 PRO C O 1
ATOM 9793 N N . PRO C 1 354 ? 198.152 171.574 118.594 1.00 97.15 354 PRO C N 1
ATOM 9794 C CA . PRO C 1 354 ? 197.333 172.535 117.841 1.00 97.15 354 PRO C CA 1
ATOM 9795 C C . PRO C 1 354 ? 197.446 172.399 116.334 1.00 97.15 354 PRO C C 1
ATOM 9796 O O . PRO C 1 354 ? 196.550 172.868 115.624 1.00 97.15 354 PRO C O 1
ATOM 9800 N N . GLY C 1 355 ? 198.520 171.801 115.815 1.00 96.31 355 GLY C N 1
ATOM 9801 C CA . GLY C 1 355 ? 198.607 171.598 114.376 1.00 96.31 355 GLY C CA 1
ATOM 9802 C C . GLY C 1 355 ? 197.507 170.693 113.855 1.00 96.31 355 GLY C C 1
ATOM 9803 O O . GLY C 1 355 ? 196.893 170.971 112.820 1.00 96.31 355 GLY C O 1
ATOM 9804 N N . LEU C 1 356 ? 197.234 169.605 114.578 1.00 93.30 356 LEU C N 1
ATOM 9805 C CA . LEU C 1 356 ? 196.086 168.762 114.265 1.00 93.30 356 LEU C CA 1
ATOM 9806 C C . LEU C 1 356 ? 194.784 169.539 114.343 1.00 93.30 356 LEU C C 1
ATOM 9807 O O . LEU C 1 356 ? 193.911 169.384 113.486 1.00 93.30 356 LEU C O 1
ATOM 9812 N N . LEU C 1 357 ? 194.619 170.350 115.385 1.00 92.02 357 LEU C N 1
ATOM 9813 C CA . LEU C 1 357 ? 193.399 171.134 115.514 1.00 92.02 357 LEU C CA 1
ATOM 9814 C C . LEU C 1 357 ? 193.271 172.134 114.380 1.00 92.02 357 LEU C C 1
ATOM 9815 O O . LEU C 1 357 ? 192.164 172.385 113.887 1.00 92.02 357 LEU C O 1
ATOM 9820 N N . MET C 1 358 ? 194.394 172.716 113.954 1.00 94.84 358 MET C N 1
ATOM 9821 C CA . MET C 1 358 ? 194.391 173.573 112.773 1.00 94.84 358 MET C CA 1
ATOM 9822 C C . MET C 1 358 ? 193.908 172.809 111.553 1.00 94.84 358 MET C C 1
ATOM 9823 O O . MET C 1 358 ? 193.045 173.293 110.815 1.00 94.84 358 MET C O 1
ATOM 9828 N N . SER C 1 359 ? 194.452 171.611 111.321 1.00 90.90 359 SER C N 1
ATOM 9829 C CA . SER C 1 359 ? 194.034 170.834 110.158 1.00 90.90 359 SER C CA 1
ATOM 9830 C C . SER C 1 359 ? 192.551 170.491 110.224 1.00 90.90 359 SER C C 1
ATOM 9831 O O . SER C 1 359 ? 191.820 170.634 109.235 1.00 90.90 359 SER C O 1
ATOM 9834 N N . LEU C 1 360 ? 192.081 170.076 111.394 1.00 86.19 360 LEU C N 1
ATOM 9835 C CA . LEU C 1 360 ? 190.692 169.662 111.516 1.00 86.19 360 LEU C CA 1
ATOM 9836 C C . LEU C 1 360 ? 189.749 170.839 111.346 1.00 86.19 360 LEU C C 1
ATOM 9837 O O . LEU C 1 360 ? 188.718 170.714 110.684 1.00 86.19 360 LEU C O 1
ATOM 9842 N N . GLN C 1 361 ? 190.079 171.992 111.924 1.00 87.40 361 GLN C N 1
ATOM 9843 C CA . GLN C 1 361 ? 189.210 173.147 111.756 1.00 87.40 361 GLN C CA 1
ATOM 9844 C C . GLN C 1 361 ? 189.236 173.643 110.321 1.00 87.40 361 GLN C C 1
ATOM 9845 O O . GLN C 1 361 ? 188.195 174.023 109.770 1.00 87.40 361 GLN C O 1
ATOM 9851 N N . ASP C 1 362 ? 190.411 173.639 109.691 1.00 87.52 362 ASP C N 1
ATOM 9852 C CA . ASP C 1 362 ? 190.476 174.024 108.290 1.00 87.52 362 ASP C CA 1
ATOM 9853 C C . ASP C 1 362 ? 189.665 173.075 107.422 1.00 87.52 362 ASP C C 1
ATOM 9854 O O . ASP C 1 362 ? 189.056 173.506 106.442 1.00 87.52 362 ASP C O 1
ATOM 9859 N N . ASP C 1 363 ? 189.614 171.792 107.780 1.00 88.30 363 ASP C N 1
ATOM 9860 C CA . ASP C 1 363 ? 188.790 170.853 107.027 1.00 88.30 363 ASP C CA 1
ATOM 9861 C C . ASP C 1 363 ? 187.312 171.074 107.292 1.00 88.30 363 ASP C C 1
ATOM 9862 O O . ASP C 1 363 ? 186.493 170.981 106.370 1.00 88.30 363 ASP C O 1
ATOM 9867 N N . MET C 1 364 ? 186.954 171.367 108.543 1.00 80.22 364 MET C N 1
ATOM 9868 C CA . MET C 1 364 ? 185.592 171.787 108.852 1.00 80.22 364 MET C CA 1
ATOM 9869 C C . MET C 1 364 ? 185.173 172.901 107.912 1.00 80.22 364 MET C C 1
ATOM 9870 O O . MET C 1 364 ? 184.089 172.868 107.324 1.00 80.22 364 MET C O 1
ATOM 9875 N N . ARG C 1 365 ? 186.047 173.879 107.726 1.00 84.72 365 ARG C N 1
ATOM 9876 C CA . ARG C 1 365 ? 185.625 175.074 107.015 1.00 84.72 365 ARG C CA 1
ATOM 9877 C C . ARG C 1 365 ? 185.670 174.858 105.507 1.00 84.72 365 ARG C C 1
ATOM 9878 O O . ARG C 1 365 ? 184.811 175.361 104.770 1.00 84.72 365 ARG C O 1
ATOM 9886 N N . HIS C 1 366 ? 186.628 174.053 105.038 1.00 85.02 366 HIS C N 1
ATOM 9887 C CA . HIS C 1 366 ? 186.676 173.622 103.641 1.00 85.02 366 HIS C CA 1
ATOM 9888 C C . HIS C 1 366 ? 185.430 172.835 103.264 1.00 85.02 366 HIS C C 1
ATOM 9889 O O . HIS C 1 366 ? 184.976 172.886 102.118 1.00 85.02 366 HIS C O 1
ATOM 9896 N N . ALA C 1 367 ? 184.885 172.067 104.206 1.00 80.67 367 ALA C N 1
ATOM 9897 C CA . ALA C 1 367 ? 183.638 171.367 103.936 1.00 80.67 367 ALA C CA 1
ATOM 9898 C C . ALA C 1 367 ? 182.467 172.330 103.950 1.00 80.67 367 ALA C C 1
ATOM 9899 O O . ALA C 1 367 ? 181.579 172.248 103.098 1.00 80.67 367 ALA C O 1
ATOM 9901 N N . MET C 1 368 ? 182.466 173.270 104.894 1.00 81.84 368 MET C N 1
ATOM 9902 C CA . MET C 1 368 ? 181.411 174.272 104.931 1.00 81.84 368 MET C CA 1
ATOM 9903 C C . MET C 1 368 ? 181.323 175.044 103.624 1.00 81.84 368 MET C C 1
ATOM 9904 O O . MET C 1 368 ? 180.237 175.484 103.240 1.00 81.84 368 MET C O 1
ATOM 9909 N N . ARG C 1 369 ? 182.442 175.219 102.922 1.00 82.02 369 ARG C N 1
ATOM 9910 C CA . ARG C 1 369 ? 182.422 175.896 101.630 1.00 82.02 369 ARG C CA 1
ATOM 9911 C C . ARG C 1 369 ? 182.470 174.927 100.454 1.00 82.02 369 ARG C C 1
ATOM 9912 O O . ARG C 1 369 ? 183.048 175.252 99.413 1.00 82.02 369 ARG C O 1
ATOM 9920 N N . ALA C 1 370 ? 181.865 173.753 100.588 1.00 76.60 370 ALA C N 1
ATOM 9921 C CA . ALA C 1 370 ? 181.984 172.741 99.549 1.00 76.60 370 ALA C CA 1
ATOM 9922 C C . ALA C 1 370 ? 181.140 173.105 98.333 1.00 76.60 370 ALA C C 1
ATOM 9923 O O . ALA C 1 370 ? 180.049 173.659 98.476 1.00 76.60 370 ALA C O 1
ATOM 9925 N N . PRO C 1 371 ? 181.612 172.808 97.137 1.00 78.92 371 PRO C N 1
ATOM 9926 C CA . PRO C 1 371 ? 180.823 173.098 95.936 1.00 78.92 371 PRO C CA 1
ATOM 9927 C C . PRO C 1 371 ? 179.789 172.033 95.611 1.00 78.92 371 PRO C C 1
ATOM 9928 O O . PRO C 1 371 ? 178.715 172.356 95.099 1.00 78.92 371 PRO C O 1
ATOM 9932 N N . SER C 1 372 ? 180.088 170.766 95.881 1.00 79.09 372 SER C N 1
ATOM 9933 C CA . SER C 1 372 ? 179.181 169.688 95.514 1.00 79.09 372 SER C CA 1
ATOM 9934 C C . SER C 1 372 ? 179.426 168.498 96.428 1.00 79.09 372 SER C C 1
ATOM 9935 O O . SER C 1 372 ? 180.295 168.527 97.300 1.00 79.09 372 SER C O 1
ATOM 9938 N N . LEU C 1 373 ? 178.654 167.432 96.209 1.00 76.69 373 LEU C N 1
ATOM 9939 C CA . LEU C 1 373 ? 178.724 166.288 97.108 1.00 76.69 373 LEU C CA 1
ATOM 9940 C C . LEU C 1 373 ? 180.007 165.502 96.915 1.00 76.69 373 LEU C C 1
ATOM 9941 O O . LEU C 1 373 ? 180.476 164.847 97.851 1.00 76.69 373 LEU C O 1
ATOM 9946 N N . GLU C 1 374 ? 180.597 165.568 95.723 1.00 80.62 374 GLU C N 1
ATOM 9947 C CA . GLU C 1 374 ? 181.836 164.844 95.467 1.00 80.62 374 GLU C CA 1
ATOM 9948 C C . GLU C 1 374 ? 182.953 165.353 96.368 1.00 80.62 374 GLU C C 1
ATOM 9949 O O . GLU C 1 374 ? 183.596 164.579 97.092 1.00 80.62 374 GLU C O 1
ATOM 9955 N N . VAL C 1 375 ? 183.171 166.669 96.357 1.00 77.22 375 VAL C N 1
ATOM 9956 C CA . VAL C 1 375 ? 184.203 167.270 97.188 1.00 77.22 375 VAL C CA 1
ATOM 9957 C C . VAL C 1 375 ? 183.876 167.077 98.652 1.00 77.22 375 VAL C C 1
ATOM 9958 O O . VAL C 1 375 ? 184.775 166.914 99.484 1.00 77.22 375 VAL C O 1
ATOM 9962 N N . LEU C 1 376 ? 182.593 167.098 98.998 1.00 75.23 376 LEU C N 1
ATOM 9963 C CA . LEU C 1 376 ? 182.214 166.862 100.382 1.00 75.23 376 LEU C CA 1
ATOM 9964 C C . LEU C 1 376 ? 182.621 165.473 100.833 1.00 75.23 376 LEU C C 1
ATOM 9965 O O . LEU C 1 376 ? 183.145 165.304 101.938 1.00 75.23 376 LEU C O 1
ATOM 9970 N N . LEU C 1 377 ? 182.395 164.463 99.997 1.00 75.86 377 LEU C N 1
ATOM 9971 C CA . LEU C 1 377 ? 182.807 163.119 100.376 1.00 75.86 377 LEU C CA 1
ATOM 9972 C C . LEU C 1 377 ? 184.321 163.036 100.486 1.00 75.86 377 LEU C C 1
ATOM 9973 O O . LEU C 1 377 ? 184.853 162.391 101.398 1.00 75.86 377 LEU C O 1
ATOM 9978 N N . GLY C 1 378 ? 185.034 163.700 99.575 1.00 76.70 378 GLY C N 1
ATOM 9979 C CA . GLY C 1 378 ? 186.487 163.718 99.672 1.00 76.70 378 GLY C CA 1
ATOM 9980 C C . GLY C 1 378 ? 186.975 164.313 100.981 1.00 76.70 378 GLY C C 1
ATOM 9981 O O . GLY C 1 378 ? 187.858 163.759 101.646 1.00 76.70 378 GLY C O 1
ATOM 9982 N N . ILE C 1 379 ? 186.392 165.444 101.377 1.00 76.03 379 ILE C N 1
ATOM 9983 C CA . ILE C 1 379 ? 186.816 166.101 102.608 1.00 76.03 379 ILE C CA 1
ATOM 9984 C C . ILE C 1 379 ? 186.447 165.260 103.820 1.00 76.03 379 ILE C C 1
ATOM 9985 O O . ILE C 1 379 ? 187.210 165.182 104.790 1.00 76.03 379 ILE C O 1
ATOM 9990 N N . GLU C 1 380 ? 185.271 164.632 103.798 1.00 74.36 380 GLU C N 1
ATOM 9991 C CA . GLU C 1 380 ? 184.909 163.753 104.899 1.00 74.36 380 GLU C CA 1
ATOM 9992 C C . GLU C 1 380 ? 185.926 162.638 105.040 1.00 74.36 380 GLU C C 1
ATOM 9993 O O . GLU C 1 380 ? 186.362 162.319 106.152 1.00 74.36 380 GLU C O 1
ATOM 9999 N N . GLY C 1 381 ? 186.332 162.050 103.917 1.00 77.31 381 GLY C N 1
ATOM 10000 C CA . GLY C 1 381 ? 187.323 160.992 103.974 1.00 77.31 381 GLY C CA 1
ATOM 10001 C C . GLY C 1 381 ? 188.636 161.466 104.560 1.00 77.31 381 GLY C C 1
ATOM 10002 O O . GLY C 1 381 ? 189.209 160.814 105.431 1.00 77.31 381 GLY C O 1
ATOM 10003 N N . ALA C 1 382 ? 189.124 162.618 104.098 1.00 77.92 382 ALA C N 1
ATOM 10004 C CA . ALA C 1 382 ? 190.409 163.110 104.588 1.00 77.92 382 ALA C CA 1
ATOM 10005 C C . ALA C 1 382 ? 190.357 163.402 106.084 1.00 77.92 382 ALA C C 1
ATOM 10006 O O . ALA C 1 382 ? 191.264 163.023 106.842 1.00 77.92 382 ALA C O 1
ATOM 10008 N N . SER C 1 383 ? 189.298 164.074 106.532 1.00 79.63 383 SER C N 1
ATOM 10009 C CA . SER C 1 383 ? 189.197 164.408 107.946 1.00 79.63 383 SER C CA 1
ATOM 10010 C C . SER C 1 383 ? 189.066 163.164 108.806 1.00 79.63 383 SER C C 1
ATOM 10011 O O . SER C 1 383 ? 189.687 163.075 109.869 1.00 79.63 383 SER C O 1
ATOM 10014 N N . ALA C 1 384 ? 188.250 162.201 108.379 1.00 80.89 384 ALA C N 1
ATOM 10015 C CA . ALA C 1 384 ? 188.131 160.968 109.146 1.00 80.89 384 ALA C CA 1
ATOM 10016 C C . ALA C 1 384 ? 189.451 160.221 109.173 1.00 80.89 384 ALA C C 1
ATOM 10017 O O . ALA C 1 384 ? 189.797 159.594 110.179 1.00 80.89 384 ALA C O 1
ATOM 10019 N N . GLY C 1 385 ? 190.206 160.281 108.078 1.00 83.48 385 GLY C N 1
ATOM 10020 C CA . GLY C 1 385 ? 191.516 159.659 108.073 1.00 83.48 385 GLY C CA 1
ATOM 10021 C C . GLY C 1 385 ? 192.428 160.248 109.126 1.00 83.48 385 GLY C C 1
ATOM 10022 O O . GLY C 1 385 ? 193.062 159.521 109.891 1.00 83.48 385 GLY C O 1
ATOM 10023 N N . ARG C 1 386 ? 192.488 161.578 109.196 1.00 82.61 386 ARG C N 1
ATOM 10024 C CA . ARG C 1 386 ? 193.325 162.200 110.219 1.00 82.61 386 ARG C CA 1
ATOM 10025 C C . ARG C 1 386 ? 192.832 161.856 111.615 1.00 82.61 386 ARG C C 1
ATOM 10026 O O . ARG C 1 386 ? 193.628 161.538 112.512 1.00 82.61 386 ARG C O 1
ATOM 10034 N N . TYR C 1 387 ? 191.518 161.909 111.817 1.00 79.74 387 TYR C N 1
ATOM 10035 C CA . TYR C 1 387 ? 190.972 161.652 113.140 1.00 79.74 387 TYR C CA 1
ATOM 10036 C C . TYR C 1 387 ? 191.316 160.249 113.601 1.00 79.74 387 TYR C C 1
ATOM 10037 O O . TYR C 1 387 ? 191.743 160.046 114.738 1.00 79.74 387 TYR C O 1
ATOM 10046 N N . PHE C 1 388 ? 191.162 159.262 112.725 1.00 84.23 388 PHE C N 1
ATOM 10047 C CA . PHE C 1 388 ? 191.480 157.904 113.140 1.00 84.23 388 PHE C CA 1
ATOM 10048 C C . PHE C 1 388 ? 192.977 157.697 113.267 1.00 84.23 388 PHE C C 1
ATOM 10049 O O . PHE C 1 388 ? 193.419 156.931 114.128 1.00 84.23 388 PHE C O 1
ATOM 10057 N N . GLN C 1 389 ? 193.771 158.371 112.434 1.00 86.25 389 GLN C N 1
ATOM 10058 C CA . GLN C 1 389 ? 195.215 158.328 112.606 1.00 86.25 389 GLN C CA 1
ATOM 10059 C C . GLN C 1 389 ? 195.607 158.725 114.012 1.00 86.25 389 GLN C C 1
ATOM 10060 O O . GLN C 1 389 ? 196.506 158.121 114.603 1.00 86.25 389 GLN C O 1
ATOM 10066 N N . HIS C 1 390 ? 194.938 159.721 114.570 1.00 87.09 390 HIS C N 1
ATOM 10067 C CA . HIS C 1 390 ? 195.204 160.093 115.948 1.00 87.09 390 HIS C CA 1
ATOM 10068 C C . HIS C 1 390 ? 194.301 159.389 116.946 1.00 87.09 390 HIS C C 1
ATOM 10069 O O . HIS C 1 390 ? 194.407 159.662 118.139 1.00 87.09 390 HIS C O 1
ATOM 10076 N N . PHE C 1 391 ? 193.396 158.523 116.496 1.00 85.19 391 PHE C N 1
ATOM 10077 C CA . PHE C 1 391 ? 192.437 157.929 117.424 1.00 85.19 391 PHE C CA 1
ATOM 10078 C C . PHE C 1 391 ? 193.116 157.134 118.524 1.00 85.19 391 PHE C C 1
ATOM 10079 O O . PHE C 1 391 ? 192.733 157.230 119.693 1.00 85.19 391 PHE C O 1
ATOM 10087 N N . SER C 1 392 ? 194.119 156.334 118.174 1.00 91.15 392 SER C N 1
ATOM 10088 C CA . SER C 1 392 ? 194.780 155.499 119.170 1.00 91.15 392 SER C CA 1
ATOM 10089 C C . SER C 1 392 ? 195.497 156.307 120.225 1.00 91.15 392 SER C C 1
ATOM 10090 O O . SER C 1 392 ? 195.955 155.732 121.217 1.00 91.15 392 SER C O 1
ATOM 10093 N N . ARG C 1 393 ? 195.570 157.623 120.041 1.00 92.04 393 ARG C N 1
ATOM 10094 C CA . ARG C 1 393 ? 196.362 158.476 120.911 1.00 92.04 393 ARG C CA 1
ATOM 10095 C C . ARG C 1 393 ? 195.843 158.413 122.337 1.00 92.04 393 ARG C C 1
ATOM 10096 O O . ARG C 1 393 ? 196.586 158.686 123.284 1.00 92.04 393 ARG C O 1
ATOM 10104 N N . MET C 1 394 ? 194.568 158.049 122.496 1.00 89.13 394 MET C N 1
ATOM 10105 C CA . MET C 1 394 ? 193.747 158.504 123.602 1.00 89.13 394 MET C CA 1
ATOM 10106 C C . MET C 1 394 ? 192.952 157.412 124.299 1.00 89.13 394 MET C C 1
ATOM 10107 O O . MET C 1 394 ? 191.956 157.725 124.959 1.00 89.13 394 MET C O 1
ATOM 10112 N N . LEU C 1 395 ? 193.341 156.148 124.174 1.00 95.73 395 LEU C N 1
ATOM 10113 C CA . LEU C 1 395 ? 192.658 155.059 124.862 1.00 95.73 395 LEU C CA 1
ATOM 10114 C C . LEU C 1 395 ? 193.630 154.380 125.818 1.00 95.73 395 LEU C C 1
ATOM 10115 O O . LEU C 1 395 ? 194.745 154.025 125.426 1.00 95.73 395 LEU C O 1
ATOM 10120 N N . ARG C 1 396 ? 193.210 154.234 127.076 1.00 99.86 396 ARG C N 1
ATOM 10121 C CA . ARG C 1 396 ? 194.027 153.628 128.129 1.00 99.86 396 ARG C CA 1
ATOM 10122 C C . ARG C 1 396 ? 195.393 154.297 128.239 1.00 99.86 396 ARG C C 1
ATOM 10123 O O . ARG C 1 396 ? 196.371 153.678 128.668 1.00 99.86 396 ARG C O 1
ATOM 10131 N N . GLY C 1 397 ? 195.473 155.567 127.856 1.00 105.04 397 GLY C N 1
ATOM 10132 C CA . GLY C 1 397 ? 196.750 156.260 127.819 1.00 105.04 397 GLY C CA 1
ATOM 10133 C C . GLY C 1 397 ? 197.736 155.633 126.860 1.00 105.04 397 GLY C C 1
ATOM 10134 O O . GLY C 1 397 ? 198.952 155.775 127.039 1.00 105.04 397 GLY C O 1
ATOM 10135 N N . GLY C 1 398 ? 197.239 154.945 125.843 1.00 108.84 398 GLY C N 1
ATOM 10136 C CA . GLY C 1 398 ? 198.074 154.267 124.869 1.00 108.84 398 GLY C CA 1
ATOM 10137 C C . GLY C 1 398 ? 197.588 152.847 124.670 1.00 108.84 398 GLY C C 1
ATOM 10138 O O . GLY C 1 398 ? 196.818 152.306 125.465 1.00 108.84 398 GLY C O 1
ATOM 10139 N N . ASP C 1 399 ? 198.048 152.225 123.589 1.00 116.93 399 ASP C N 1
ATOM 10140 C CA . ASP C 1 399 ? 197.623 150.869 123.280 1.00 116.93 399 ASP C CA 1
ATOM 10141 C C . ASP C 1 399 ? 198.066 149.911 124.378 1.00 116.93 399 ASP C C 1
ATOM 10142 O O . ASP C 1 399 ? 199.163 150.034 124.930 1.00 116.93 399 ASP C O 1
ATOM 10147 N N . GLY C 1 400 ? 197.200 148.963 124.702 1.00 117.91 400 GLY C N 1
ATOM 10148 C CA . GLY C 1 400 ? 197.516 147.899 125.632 1.00 117.91 400 GLY C CA 1
ATOM 10149 C C . GLY C 1 400 ? 198.091 146.695 124.920 1.00 117.91 400 GLY C C 1
ATOM 10150 O O . GLY C 1 400 ? 198.649 146.798 123.824 1.00 117.91 400 GLY C O 1
ATOM 10151 N N . GLU C 1 401 ? 197.944 145.531 125.539 1.00 114.40 401 GLU C N 1
ATOM 10152 C CA . GLU C 1 401 ? 198.372 144.288 124.909 1.00 114.40 401 GLU C CA 1
ATOM 10153 C C . GLU C 1 401 ? 197.310 143.880 123.897 1.00 114.40 401 GLU C C 1
ATOM 10154 O O . GLU C 1 401 ? 196.165 143.616 124.269 1.00 114.40 401 GLU C O 1
ATOM 10160 N N . GLY C 1 402 ? 197.672 143.846 122.618 1.00 110.54 402 GLY C N 1
ATOM 10161 C CA . GLY C 1 402 ? 196.752 143.386 121.598 1.00 110.54 402 GLY C CA 1
ATOM 10162 C C . GLY C 1 402 ? 195.707 144.399 121.176 1.00 110.54 402 GLY C C 1
ATOM 10163 O O . GLY C 1 402 ? 195.184 144.303 120.067 1.00 110.54 402 GLY C O 1
ATOM 10164 N N . MET C 1 403 ? 195.399 145.367 122.039 1.00 104.63 403 MET C N 1
ATOM 10165 C CA . MET C 1 403 ? 194.392 146.380 121.759 1.00 104.63 403 MET C CA 1
ATOM 10166 C C . MET C 1 403 ? 194.948 147.383 120.768 1.00 104.63 403 MET C C 1
ATOM 10167 O O . MET C 1 403 ? 195.010 148.578 121.064 1.00 104.63 403 MET C O 1
ATOM 10172 N N . GLY C 1 404 ? 195.353 146.904 119.598 1.00 98.52 404 GLY C N 1
ATOM 10173 C CA . GLY C 1 404 ? 196.077 147.703 118.622 1.00 98.52 404 GLY C CA 1
ATOM 10174 C C . GLY C 1 404 ? 195.147 148.188 117.526 1.00 98.52 404 GLY C C 1
ATOM 10175 O O . GLY C 1 404 ? 194.485 147.387 116.862 1.00 98.52 404 GLY C O 1
ATOM 10176 N N . PHE C 1 405 ? 195.091 149.503 117.357 1.00 96.42 405 PHE C N 1
ATOM 10177 C CA . PHE C 1 405 ? 194.361 150.130 116.267 1.00 96.42 405 PHE C CA 1
ATOM 10178 C C . PHE C 1 405 ? 195.272 150.248 115.062 1.00 96.42 405 PHE C C 1
ATOM 10179 O O . PHE C 1 405 ? 196.433 150.644 115.196 1.00 96.42 405 PHE C O 1
ATOM 10187 N N . ASP C 1 406 ? 194.767 149.884 113.894 1.00 100.17 406 ASP C N 1
ATOM 10188 C CA . ASP C 1 406 ? 195.425 150.261 112.655 1.00 100.17 406 ASP C CA 1
ATOM 10189 C C . ASP C 1 406 ? 194.492 151.220 111.924 1.00 100.17 406 ASP C C 1
ATOM 10190 O O . ASP C 1 406 ? 193.369 150.857 111.560 1.00 100.17 406 ASP C O 1
ATOM 10195 N N . PHE C 1 407 ? 194.969 152.448 111.725 1.00 100.85 407 PHE C N 1
ATOM 10196 C CA . PHE C 1 407 ? 194.169 153.494 111.101 1.00 100.85 407 PHE C CA 1
ATOM 10197 C C . PHE C 1 407 ? 193.842 153.204 109.645 1.00 100.85 407 PHE C C 1
ATOM 10198 O O . PHE C 1 407 ? 192.875 153.755 109.111 1.00 100.85 407 PHE C O 1
ATOM 10206 N N . THR C 1 408 ? 194.635 152.365 108.985 1.00 101.83 408 THR C N 1
ATOM 10207 C CA . THR C 1 408 ? 194.402 152.032 107.587 1.00 101.83 408 THR C CA 1
ATOM 10208 C C . THR C 1 408 ? 193.444 150.866 107.412 1.00 101.83 408 THR C C 1
ATOM 10209 O O . THR C 1 408 ? 193.038 150.574 106.285 1.00 101.83 408 THR C O 1
ATOM 10213 N N . THR C 1 409 ? 193.081 150.200 108.500 1.00 100.16 409 THR C N 1
ATOM 10214 C CA . THR C 1 409 ? 192.226 149.029 108.444 1.00 100.16 409 THR C CA 1
ATOM 10215 C C . THR C 1 409 ? 190.747 149.366 108.534 1.00 100.16 409 THR C C 1
ATOM 10216 O O . THR C 1 409 ? 189.921 148.450 108.611 1.00 100.16 409 THR C O 1
ATOM 10220 N N . ARG C 1 410 ? 190.394 150.645 108.531 1.00 97.94 410 ARG C N 1
ATOM 10221 C CA . ARG C 1 410 ? 189.004 151.034 108.679 1.00 97.94 410 ARG C CA 1
ATOM 10222 C C . ARG C 1 410 ? 188.242 150.871 107.375 1.00 97.94 410 ARG C C 1
ATOM 10223 O O . ARG C 1 410 ? 188.825 150.737 106.296 1.00 97.94 410 ARG C O 1
ATOM 10231 N N . ASN C 1 411 ? 186.917 150.867 107.495 1.00 104.35 411 ASN C N 1
ATOM 10232 C CA . ASN C 1 411 ? 186.012 151.038 106.367 1.00 104.35 411 ASN C CA 1
ATOM 10233 C C . ASN C 1 411 ? 186.010 149.844 105.422 1.00 104.35 411 ASN C C 1
ATOM 10234 O O . ASN C 1 411 ? 185.834 150.019 104.217 1.00 104.35 411 ASN C O 1
ATOM 10239 N N . ARG C 1 412 ? 186.215 148.625 105.912 1.00 103.43 412 ARG C N 1
ATOM 10240 C CA . ARG C 1 412 ? 186.084 147.462 105.047 1.00 103.43 412 ARG C CA 1
ATOM 10241 C C . ARG C 1 412 ? 185.744 146.202 105.831 1.00 103.43 412 ARG C C 1
ATOM 10242 O O . ARG C 1 412 ? 185.862 146.158 107.059 1.00 103.43 412 ARG C O 1
ATOM 10250 N N . ARG C 1 413 ? 185.360 145.162 105.085 1.00 98.83 413 ARG C N 1
ATOM 10251 C CA . ARG C 1 413 ? 184.387 144.197 105.596 1.00 98.83 413 ARG C CA 1
ATOM 10252 C C . ARG C 1 413 ? 184.881 143.448 106.830 1.00 98.83 413 ARG C C 1
ATOM 10253 O O . ARG C 1 413 ? 184.322 143.666 107.918 1.00 98.83 413 ARG C O 1
ATOM 10261 N N . PRO C 1 414 ? 185.900 142.592 106.763 1.00 99.31 414 PRO C N 1
ATOM 10262 C CA . PRO C 1 414 ? 186.259 141.810 107.946 1.00 99.31 414 PRO C CA 1
ATOM 10263 C C . PRO C 1 414 ? 187.221 142.570 108.842 1.00 99.31 414 PRO C C 1
ATOM 10264 O O . PRO C 1 414 ? 188.329 142.935 108.422 1.00 99.31 414 PRO C O 1
ATOM 10268 N N . PRO C 1 415 ? 186.836 142.833 110.090 1.00 95.15 415 PRO C N 1
ATOM 10269 C CA . PRO C 1 415 ? 187.710 143.590 110.996 1.00 95.15 415 PRO C CA 1
ATOM 10270 C C . PRO C 1 415 ? 188.864 142.722 111.466 1.00 95.15 415 PRO C C 1
ATOM 10271 O O . PRO C 1 415 ? 188.652 141.685 112.095 1.00 95.15 415 PRO C O 1
ATOM 10275 N N . LYS C 1 416 ? 190.089 143.154 111.181 1.00 99.51 416 LYS C N 1
ATOM 10276 C CA . LYS C 1 416 ? 191.263 142.425 111.637 1.00 99.51 416 LYS C CA 1
ATOM 10277 C C . LYS C 1 416 ? 192.064 143.177 112.689 1.00 99.51 416 LYS C C 1
ATOM 10278 O O . LYS C 1 416 ? 193.290 143.049 112.732 1.00 99.51 416 LYS C O 1
ATOM 10284 N N . ASP C 1 417 ? 191.399 143.951 113.529 1.00 93.96 417 ASP C N 1
ATOM 10285 C CA . ASP C 1 417 ? 191.939 144.461 114.776 1.00 93.96 417 ASP C CA 1
ATOM 10286 C C . ASP C 1 417 ? 190.878 144.227 115.833 1.00 93.96 417 ASP C C 1
ATOM 10287 O O . ASP C 1 417 ? 189.701 144.054 115.505 1.00 93.96 417 ASP C O 1
ATOM 10292 N N . PRO C 1 418 ? 191.251 144.194 117.087 1.00 90.00 418 PRO C N 1
ATOM 10293 C CA . PRO C 1 418 ? 190.228 144.107 118.128 1.00 90.00 418 PRO C CA 1
ATOM 10294 C C . PRO C 1 418 ? 189.388 145.368 118.157 1.00 90.00 418 PRO C C 1
ATOM 10295 O O . PRO C 1 418 ? 188.155 145.325 118.106 1.00 90.00 418 PRO C O 1
ATOM 10299 N N . VAL C 1 419 ? 190.066 146.511 118.211 1.00 84.54 419 VAL C N 1
ATOM 10300 C CA . VAL C 1 419 ? 189.359 147.777 118.305 1.00 84.54 419 VAL C CA 1
ATOM 10301 C C . VAL C 1 419 ? 188.670 148.133 116.993 1.00 84.54 419 VAL C C 1
ATOM 10302 O O . VAL C 1 419 ? 187.641 148.811 116.998 1.00 84.54 419 VAL C O 1
ATOM 10306 N N . ASN C 1 420 ? 189.195 147.680 115.854 1.00 83.64 420 ASN C N 1
ATOM 10307 C CA . ASN C 1 420 ? 188.447 147.830 114.611 1.00 83.64 420 ASN C CA 1
ATOM 10308 C C . ASN C 1 420 ? 187.127 147.084 114.674 1.00 83.64 420 ASN C C 1
ATOM 10309 O O . ASN C 1 420 ? 186.089 147.608 114.259 1.00 83.64 420 ASN C O 1
ATOM 10314 N N . ALA C 1 421 ? 187.148 145.853 115.178 1.00 76.85 421 ALA C N 1
ATOM 10315 C CA . ALA C 1 421 ? 185.910 145.101 115.321 1.00 76.85 421 ALA C CA 1
ATOM 10316 C C . ALA C 1 421 ? 184.968 145.798 116.280 1.00 76.85 421 ALA C C 1
ATOM 10317 O O . ALA C 1 421 ? 183.756 145.844 116.051 1.00 76.85 421 ALA C O 1
ATOM 10319 N N . LEU C 1 422 ? 185.509 146.347 117.361 1.00 70.66 422 LEU C N 1
ATOM 10320 C CA . LEU C 1 422 ? 184.671 147.037 118.327 1.00 70.66 422 LEU C CA 1
ATOM 10321 C C . LEU C 1 422 ? 184.005 148.259 117.704 1.00 70.66 422 LEU C C 1
ATOM 10322 O O . LEU C 1 422 ? 182.804 148.485 117.890 1.00 70.66 422 LEU C O 1
ATOM 10327 N N . LEU C 1 423 ? 184.760 149.041 116.930 1.00 70.52 423 LEU C N 1
ATOM 10328 C CA . LEU C 1 423 ? 184.173 150.186 116.242 1.00 70.52 423 LEU C CA 1
ATOM 10329 C C . LEU C 1 423 ? 183.109 149.752 115.254 1.00 70.52 423 LEU C C 1
ATOM 10330 O O . LEU C 1 423 ? 182.047 150.371 115.163 1.00 70.52 423 LEU C O 1
ATOM 10335 N N . SER C 1 424 ? 183.392 148.723 114.463 1.00 65.03 424 SER C N 1
ATOM 10336 C CA . SER C 1 424 ? 182.421 148.328 113.454 1.00 65.03 424 SER C CA 1
ATOM 10337 C C . SER C 1 424 ? 181.143 147.831 114.104 1.00 65.03 424 SER C C 1
ATOM 10338 O O . SER C 1 424 ? 180.042 148.121 113.623 1.00 65.03 424 SER C O 1
ATOM 10341 N N . PHE C 1 425 ? 181.266 147.104 115.209 1.00 60.16 425 PHE C N 1
ATOM 10342 C CA . PHE C 1 425 ? 180.079 146.677 115.931 1.00 60.16 425 PHE C CA 1
ATOM 10343 C C . PHE C 1 425 ? 179.300 147.872 116.452 1.00 60.16 425 PHE C C 1
ATOM 10344 O O . PHE C 1 425 ? 178.074 147.926 116.315 1.00 60.16 425 PHE C O 1
ATOM 10352 N N . ALA C 1 426 ? 179.989 148.856 117.029 1.00 59.45 426 ALA C N 1
ATOM 10353 C CA . ALA C 1 426 ? 179.280 150.018 117.555 1.00 59.45 426 ALA C CA 1
ATOM 10354 C C . ALA C 1 426 ? 178.572 150.789 116.448 1.00 59.45 426 ALA C C 1
ATOM 10355 O O . ALA C 1 426 ? 177.436 151.235 116.625 1.00 59.45 426 ALA C O 1
ATOM 10357 N N . TYR C 1 427 ? 179.226 150.968 115.304 1.00 57.97 427 TYR C N 1
ATOM 10358 C CA . TYR C 1 427 ? 178.589 151.666 114.193 1.00 57.97 427 TYR C CA 1
ATOM 10359 C C . TYR C 1 427 ? 177.355 150.919 113.722 1.00 57.97 427 TYR C C 1
ATOM 10360 O O . TYR C 1 427 ? 176.276 151.504 113.558 1.00 57.97 427 TYR C O 1
ATOM 10369 N N . ALA C 1 428 ? 177.505 149.619 113.480 1.00 56.41 428 ALA C N 1
ATOM 10370 C CA . ALA C 1 428 ? 176.405 148.844 112.942 1.00 56.41 428 ALA C CA 1
ATOM 10371 C C . ALA C 1 428 ? 175.302 148.653 113.961 1.00 56.41 428 ALA C C 1
ATOM 10372 O O . ALA C 1 428 ? 174.214 148.210 113.594 1.00 56.41 428 ALA C O 1
ATOM 10374 N N . MET C 1 429 ? 175.554 148.967 115.223 1.00 58.88 429 MET C N 1
ATOM 10375 C CA . MET C 1 429 ? 174.535 148.839 116.243 1.00 58.88 429 MET C CA 1
ATOM 10376 C C . MET C 1 429 ? 173.973 150.186 116.668 1.00 58.88 429 MET C C 1
ATOM 10377 O O . MET C 1 429 ? 173.006 150.231 117.433 1.00 58.88 429 MET C O 1
ATOM 10382 N N . LEU C 1 430 ? 174.563 151.280 116.192 1.00 53.08 430 LEU C N 1
ATOM 10383 C CA . LEU C 1 430 ? 173.923 152.592 116.236 1.00 53.08 430 LEU C CA 1
ATOM 10384 C C . LEU C 1 430 ? 173.051 152.841 115.016 1.00 53.08 430 LEU C C 1
ATOM 10385 O O . LEU C 1 430 ? 172.057 153.577 115.102 1.00 53.08 430 LEU C O 1
ATOM 10390 N N . THR C 1 431 ? 173.419 152.263 113.875 1.00 50.30 431 THR C N 1
ATOM 10391 C CA . THR C 1 431 ? 172.587 152.406 112.689 1.00 50.30 431 THR C CA 1
ATOM 10392 C C . THR C 1 431 ? 171.188 151.873 112.941 1.00 50.30 431 THR C C 1
ATOM 10393 O O . THR C 1 431 ? 170.206 152.438 112.458 1.00 50.30 431 THR C O 1
ATOM 10397 N N . ARG C 1 432 ? 171.076 150.793 113.710 1.00 53.79 432 ARG C N 1
ATOM 10398 C CA . ARG C 1 432 ? 169.765 150.250 114.044 1.00 53.79 432 ARG C CA 1
ATOM 10399 C C . ARG C 1 432 ? 168.948 151.241 114.859 1.00 53.79 432 ARG C C 1
ATOM 10400 O O . ARG C 1 432 ? 167.755 151.442 114.604 1.00 53.79 432 ARG C O 1
ATOM 10408 N N . GLU C 1 433 ? 169.571 151.857 115.861 1.00 53.27 433 GLU C N 1
ATOM 10409 C CA . GLU C 1 433 ? 168.865 152.832 116.679 1.00 53.27 433 GLU C CA 1
ATOM 10410 C C . GLU C 1 433 ? 168.346 153.969 115.825 1.00 53.27 433 GLU C C 1
ATOM 10411 O O . GLU C 1 433 ? 167.187 154.380 115.944 1.00 53.27 433 GLU C O 1
ATOM 10417 N N . TRP C 1 434 ? 169.197 154.487 114.948 1.00 50.96 434 TRP C N 1
ATOM 10418 C CA . TRP C 1 434 ? 168.767 155.590 114.102 1.00 50.96 434 TRP C CA 1
ATOM 10419 C C . TRP C 1 434 ? 167.657 155.166 113.158 1.00 50.96 434 TRP C C 1
ATOM 10420 O O . TRP C 1 434 ? 166.716 155.928 112.928 1.00 50.96 434 TRP C O 1
ATOM 10431 N N . THR C 1 435 ? 167.741 153.963 112.596 1.00 46.95 435 THR C N 1
ATOM 10432 C CA . THR C 1 435 ? 166.688 153.519 111.695 1.00 46.95 435 THR C CA 1
ATOM 10433 C C . THR C 1 435 ? 165.359 153.424 112.415 1.00 46.95 435 THR C C 1
ATOM 10434 O O . THR C 1 435 ? 164.332 153.870 111.897 1.00 46.95 435 THR C O 1
ATOM 10438 N N . VAL C 1 436 ? 165.354 152.855 113.616 1.00 46.92 436 VAL C N 1
ATOM 10439 C CA . VAL C 1 436 ? 164.102 152.728 114.352 1.00 46.92 436 VAL C CA 1
ATOM 10440 C C . VAL C 1 436 ? 163.543 154.103 114.684 1.00 46.92 436 VAL C C 1
ATOM 10441 O O . VAL C 1 436 ? 162.355 154.378 114.481 1.00 46.92 436 VAL C O 1
ATOM 10445 N N . ALA C 1 437 ? 164.399 155.002 115.169 1.00 44.56 437 ALA C N 1
ATOM 10446 C CA . ALA C 1 437 ? 163.925 156.328 115.540 1.00 44.56 437 ALA C CA 1
ATOM 10447 C C . ALA C 1 437 ? 163.382 157.080 114.337 1.00 44.56 437 ALA C C 1
ATOM 10448 O O . ALA C 1 437 ? 162.385 157.795 114.446 1.00 44.56 437 ALA C O 1
ATOM 10450 N N . LEU C 1 438 ? 164.026 156.938 113.182 1.00 45.60 438 LEU C N 1
ATOM 10451 C CA . LEU C 1 438 ? 163.569 157.646 111.995 1.00 45.60 438 LEU C CA 1
ATOM 10452 C C . LEU C 1 438 ? 162.284 157.062 111.448 1.00 45.60 438 LEU C C 1
ATOM 10453 O O . LEU C 1 438 ? 161.454 157.796 110.911 1.00 45.60 438 LEU C O 1
ATOM 10458 N N . ALA C 1 439 ? 162.109 155.752 111.534 1.00 44.93 439 ALA C N 1
ATOM 10459 C CA . ALA C 1 439 ? 160.861 155.179 111.067 1.00 44.93 439 ALA C CA 1
ATOM 10460 C C . ALA C 1 439 ? 159.721 155.434 112.029 1.00 44.93 439 ALA C C 1
ATOM 10461 O O . ALA C 1 439 ? 158.561 155.339 111.628 1.00 44.93 439 ALA C O 1
ATOM 10463 N N . ALA C 1 440 ? 160.019 155.753 113.283 1.00 45.01 440 ALA C N 1
ATOM 10464 C CA . ALA C 1 440 ? 158.958 156.006 114.244 1.00 45.01 440 ALA C CA 1
ATOM 10465 C C . ALA C 1 440 ? 158.375 157.404 114.147 1.00 45.01 440 ALA C C 1
ATOM 10466 O O . ALA C 1 440 ? 157.393 157.686 114.835 1.00 45.01 440 ALA C O 1
ATOM 10468 N N . VAL C 1 441 ? 158.945 158.286 113.332 1.00 46.86 441 VAL C N 1
ATOM 10469 C CA . VAL C 1 441 ? 158.443 159.645 113.201 1.00 46.86 441 VAL C CA 1
ATOM 10470 C C . VAL C 1 441 ? 157.826 159.884 111.840 1.00 46.86 441 VAL C C 1
ATOM 10471 O O . VAL C 1 441 ? 157.610 161.034 111.457 1.00 46.86 441 VAL C O 1
ATOM 10475 N N . GLY C 1 442 ? 157.547 158.830 111.091 1.00 49.48 442 GLY C N 1
ATOM 10476 C CA . GLY C 1 442 ? 156.920 158.966 109.803 1.00 49.48 442 GLY C CA 1
ATOM 10477 C C . GLY C 1 442 ? 157.869 159.067 108.636 1.00 49.48 442 GLY C C 1
ATOM 10478 O O . GLY C 1 442 ? 157.434 158.895 107.497 1.00 49.48 442 GLY C O 1
ATOM 10479 N N . LEU C 1 443 ? 159.148 159.325 108.874 1.00 49.11 443 LEU C N 1
ATOM 10480 C CA . LEU C 1 443 ? 160.082 159.448 107.773 1.00 49.11 443 LEU C CA 1
ATOM 10481 C C . LEU C 1 443 ? 160.330 158.088 107.137 1.00 49.11 443 LEU C C 1
ATOM 10482 O O . LEU C 1 443 ? 159.907 157.050 107.642 1.00 49.11 443 LEU C O 1
ATOM 10487 N N . ASP C 1 444 ? 161.018 158.103 106.006 1.00 53.76 444 ASP C N 1
ATOM 10488 C CA . ASP C 1 444 ? 161.419 156.877 105.333 1.00 53.76 444 ASP C CA 1
ATOM 10489 C C . ASP C 1 444 ? 162.915 156.706 105.503 1.00 53.76 444 ASP C C 1
ATOM 10490 O O . ASP C 1 444 ? 163.685 157.435 104.864 1.00 53.76 444 ASP C O 1
ATOM 10495 N N . PRO C 1 445 ? 163.384 155.765 106.323 1.00 50.12 445 PRO C N 1
ATOM 10496 C CA . PRO C 1 445 ? 164.805 155.743 106.679 1.00 50.12 445 PRO C CA 1
ATOM 10497 C C . PRO C 1 445 ? 165.730 155.426 105.532 1.00 50.12 445 PRO C C 1
ATOM 10498 O O . PRO C 1 445 ? 166.946 155.470 105.730 1.00 50.12 445 PRO C O 1
ATOM 10502 N N . TYR C 1 446 ? 165.224 155.100 104.351 1.00 51.85 446 TYR C N 1
ATOM 10503 C CA . TYR C 1 446 ? 166.105 154.670 103.281 1.00 51.85 446 TYR C CA 1
ATOM 10504 C C . TYR C 1 446 ? 166.361 155.728 102.229 1.00 51.85 446 TYR C C 1
ATOM 10505 O O . TYR C 1 446 ? 167.304 155.579 101.450 1.00 51.85 446 TYR C O 1
ATOM 10514 N N . ARG C 1 447 ? 165.554 156.773 102.161 1.00 52.84 447 ARG C N 1
ATOM 10515 C CA . ARG C 1 447 ? 165.761 157.823 101.174 1.00 52.84 447 ARG C CA 1
ATOM 10516 C C . ARG C 1 447 ? 166.602 158.902 101.822 1.00 52.84 447 ARG C C 1
ATOM 10517 O O . ARG C 1 447 ? 166.108 159.671 102.644 1.00 52.84 447 ARG C O 1
ATOM 10525 N N . GLY C 1 448 ? 167.875 158.958 101.457 1.00 54.06 448 GLY C N 1
ATOM 10526 C CA . GLY C 1 448 ? 168.818 159.870 102.068 1.00 54.06 448 GLY C CA 1
ATOM 10527 C C . GLY C 1 448 ? 169.246 160.942 101.091 1.00 54.06 448 GLY C C 1
ATOM 10528 O O . GLY C 1 448 ? 169.175 160.758 99.877 1.00 54.06 448 GLY C O 1
ATOM 10529 N N . PHE C 1 449 ? 169.696 162.065 101.633 1.00 56.65 449 PHE C N 1
ATOM 10530 C CA . PHE C 1 449 ? 170.133 163.188 100.821 1.00 56.65 449 PHE C CA 1
ATOM 10531 C C . PHE C 1 449 ? 171.607 163.103 100.469 1.00 56.65 449 PHE C C 1
ATOM 10532 O O . PHE C 1 449 ? 172.008 163.501 99.373 1.00 56.65 449 PHE C O 1
ATOM 10540 N N . TYR C 1 450 ? 172.421 162.584 101.380 1.00 62.66 450 TYR C N 1
ATOM 10541 C CA . TYR C 1 450 ? 173.861 162.503 101.193 1.00 62.66 450 TYR C CA 1
ATOM 10542 C C . TYR C 1 450 ? 174.289 161.116 100.736 1.00 62.66 450 TYR C C 1
ATOM 10543 O O . TYR C 1 450 ? 174.913 160.968 99.684 1.00 62.66 450 TYR C O 1
ATOM 10552 N N . HIS C 1 451 ? 173.957 160.093 101.511 1.00 59.21 451 HIS C N 1
ATOM 10553 C CA . HIS C 1 451 ? 174.412 158.747 101.225 1.00 59.21 451 HIS C CA 1
ATOM 10554 C C . HIS C 1 451 ? 173.547 158.096 100.158 1.00 59.21 451 HIS C C 1
ATOM 10555 O O . HIS C 1 451 ? 172.428 158.524 99.877 1.00 59.21 451 HIS C O 1
ATOM 10562 N N . GLN C 1 452 ? 174.082 157.052 99.563 1.00 66.49 452 GLN C N 1
ATOM 10563 C CA . GLN C 1 452 ? 173.335 156.282 98.597 1.00 66.49 452 GLN C CA 1
ATOM 10564 C C . GLN C 1 452 ? 172.853 154.986 99.223 1.00 66.49 452 GLN C C 1
ATOM 10565 O O . GLN C 1 452 ? 173.534 154.415 100.078 1.00 66.49 452 GLN C O 1
ATOM 10571 N N . PRO C 1 453 ? 171.684 154.493 98.828 1.00 66.49 453 PRO C N 1
ATOM 10572 C CA . PRO C 1 453 ? 171.139 153.302 99.480 1.00 66.49 453 PRO C CA 1
ATOM 10573 C C . PRO C 1 453 ? 171.916 152.064 99.073 1.00 66.49 453 PRO C C 1
ATOM 10574 O O . PRO C 1 453 ? 172.195 151.849 97.893 1.00 66.49 453 PRO C O 1
ATOM 10578 N N . ARG C 1 454 ? 172.275 151.256 100.063 1.00 67.83 454 ARG C N 1
ATOM 10579 C CA . ARG C 1 454 ? 172.900 149.973 99.806 1.00 67.83 454 ARG C CA 1
ATOM 10580 C C . ARG C 1 454 ? 172.591 149.047 100.969 1.00 67.83 454 ARG C C 1
ATOM 10581 O O . ARG C 1 454 ? 172.238 149.491 102.063 1.00 67.83 454 ARG C O 1
ATOM 10589 N N . PHE C 1 455 ? 172.723 147.749 100.711 1.00 65.87 455 PHE C N 1
ATOM 10590 C CA . PHE C 1 455 ? 172.131 146.748 101.585 1.00 65.87 455 PHE C CA 1
ATOM 10591 C C . PHE C 1 455 ? 172.689 146.835 102.995 1.00 65.87 455 PHE C C 1
ATOM 10592 O O . PHE C 1 455 ? 173.894 146.984 103.199 1.00 65.87 455 PHE C O 1
ATOM 10600 N N . GLY C 1 456 ? 171.795 146.736 103.970 1.00 63.41 456 GLY C N 1
ATOM 10601 C CA . GLY C 1 456 ? 172.168 146.707 105.361 1.00 63.41 456 GLY C CA 1
ATOM 10602 C C . GLY C 1 456 ? 172.448 148.052 105.972 1.00 63.41 456 GLY C C 1
ATOM 10603 O O . GLY C 1 456 ? 172.677 148.126 107.183 1.00 63.41 456 GLY C O 1
ATOM 10604 N N . ARG C 1 457 ? 172.437 149.122 105.185 1.00 60.11 457 ARG C N 1
ATOM 10605 C CA . ARG C 1 457 ? 172.802 150.447 105.673 1.00 60.11 457 ARG C CA 1
ATOM 10606 C C . ARG C 1 457 ? 171.844 151.461 105.070 1.00 60.11 457 ARG C C 1
ATOM 10607 O O . ARG C 1 457 ? 172.069 151.968 103.965 1.00 60.11 457 ARG C O 1
ATOM 10615 N N . PRO C 1 458 ? 170.752 151.769 105.765 1.00 52.05 458 PRO C N 1
ATOM 10616 C CA . PRO C 1 458 ? 169.768 152.705 105.219 1.00 52.05 458 PRO C CA 1
ATOM 10617 C C . PRO C 1 458 ? 170.395 154.061 104.981 1.00 52.05 458 PRO C C 1
ATOM 10618 O O . PRO C 1 458 ? 171.203 154.535 105.775 1.00 52.05 458 PRO C O 1
ATOM 10622 N N . ALA C 1 459 ? 170.006 154.698 103.886 1.00 51.97 459 ALA C N 1
ATOM 10623 C CA . ALA C 1 459 ? 170.726 155.886 103.466 1.00 51.97 459 ALA C CA 1
ATOM 10624 C C . ALA C 1 459 ? 170.463 157.087 104.353 1.00 51.97 459 ALA C C 1
ATOM 10625 O O . ALA C 1 459 ? 171.241 158.038 104.313 1.00 51.97 459 ALA C O 1
ATOM 10627 N N . LEU C 1 460 ? 169.396 157.090 105.139 1.00 50.27 460 LEU C N 1
ATOM 10628 C CA . LEU C 1 460 ? 169.131 158.250 105.975 1.00 50.27 460 LEU C CA 1
ATOM 10629 C C . LEU C 1 460 ? 169.621 158.077 107.396 1.00 50.27 460 LEU C C 1
ATOM 10630 O O . LEU C 1 460 ? 170.049 159.054 108.014 1.00 50.27 460 LEU C O 1
ATOM 10635 N N . ALA C 1 461 ? 169.573 156.865 107.935 1.00 49.84 461 ALA C N 1
ATOM 10636 C CA . ALA C 1 461 ? 170.204 156.639 109.223 1.00 49.84 461 ALA C CA 1
ATOM 10637 C C . ALA C 1 461 ? 171.699 156.874 109.131 1.00 49.84 461 ALA C C 1
ATOM 10638 O O . ALA C 1 461 ? 172.288 157.508 110.009 1.00 49.84 461 ALA C O 1
ATOM 10640 N N . LEU C 1 462 ? 172.330 156.383 108.066 1.00 53.15 462 LEU C N 1
ATOM 10641 C CA . LEU C 1 462 ? 173.743 156.667 107.859 1.00 53.15 462 LEU C CA 1
ATOM 10642 C C . LEU C 1 462 ? 174.004 158.156 107.793 1.00 53.15 462 LEU C C 1
ATOM 10643 O O . LEU C 1 462 ? 175.074 158.613 108.197 1.00 53.15 462 LEU C O 1
ATOM 10648 N N . ASP C 1 463 ? 173.054 158.926 107.269 1.00 54.28 463 ASP C N 1
ATOM 10649 C CA . ASP C 1 463 ? 173.227 160.370 107.215 1.00 54.28 463 ASP C CA 1
ATOM 10650 C C . ASP C 1 463 ? 173.142 160.973 108.601 1.00 54.28 463 ASP C C 1
ATOM 10651 O O . ASP C 1 463 ? 174.117 161.523 109.115 1.00 54.28 463 ASP C O 1
ATOM 10656 N N . MET C 1 464 ? 171.993 160.853 109.238 1.00 54.89 464 MET C N 1
ATOM 10657 C CA . MET C 1 464 ? 171.801 161.579 110.478 1.00 54.89 464 MET C CA 1
ATOM 10658 C C . MET C 1 464 ? 172.561 160.980 111.643 1.00 54.89 464 MET C C 1
ATOM 10659 O O . MET C 1 464 ? 172.514 161.543 112.737 1.00 54.89 464 MET C O 1
ATOM 10664 N N . MET C 1 465 ? 173.244 159.863 111.460 1.00 55.89 465 MET C N 1
ATOM 10665 C CA . MET C 1 465 ? 174.139 159.391 112.494 1.00 55.89 465 MET C CA 1
ATOM 10666 C C . MET C 1 465 ? 175.514 160.023 112.406 1.00 55.89 465 MET C C 1
ATOM 10667 O O . MET C 1 465 ? 176.290 159.892 113.354 1.00 55.89 465 MET C O 1
ATOM 10672 N N . GLU C 1 466 ? 175.834 160.709 111.310 1.00 57.33 466 GLU C N 1
ATOM 10673 C CA . GLU C 1 466 ? 177.189 161.231 111.143 1.00 57.33 466 GLU C CA 1
ATOM 10674 C C . GLU C 1 466 ? 177.603 162.165 112.270 1.00 57.33 466 GLU C C 1
ATOM 10675 O O . GLU C 1 466 ? 178.718 162.005 112.790 1.00 57.33 466 GLU C O 1
ATOM 10681 N N . PRO C 1 467 ? 176.801 163.139 112.697 1.00 56.50 467 PRO C N 1
ATOM 10682 C CA . PRO C 1 467 ? 177.192 163.897 113.887 1.00 56.50 467 PRO C CA 1
ATOM 10683 C C . PRO C 1 467 ? 177.329 163.043 115.124 1.00 56.50 467 PRO C C 1
ATOM 10684 O O . PRO C 1 467 ? 178.136 163.367 115.999 1.00 56.50 467 PRO C O 1
ATOM 10688 N N . PHE C 1 468 ? 176.570 161.965 115.237 1.00 55.91 468 PHE C N 1
ATOM 10689 C CA . PHE C 1 468 ? 176.520 161.223 116.484 1.00 55.91 468 PHE C CA 1
ATOM 10690 C C . PHE C 1 468 ? 177.516 160.086 116.555 1.00 55.91 468 PHE C C 1
ATOM 10691 O O . PHE C 1 468 ? 177.578 159.413 117.585 1.00 55.91 468 PHE C O 1
ATOM 10699 N N . ARG C 1 469 ? 178.289 159.839 115.501 1.00 58.99 469 ARG C N 1
ATOM 10700 C CA . ARG C 1 469 ? 179.298 158.786 115.587 1.00 58.99 469 ARG C CA 1
ATOM 10701 C C . ARG C 1 469 ? 180.278 159.045 116.720 1.00 58.99 469 ARG C C 1
ATOM 10702 O O . ARG C 1 469 ? 180.379 158.200 117.626 1.00 58.99 469 ARG C O 1
ATOM 10710 N N . PRO C 1 470 ? 180.980 160.180 116.775 1.00 60.63 470 PRO C N 1
ATOM 10711 C CA . PRO C 1 470 ? 181.912 160.387 117.886 1.00 60.63 470 PRO C CA 1
ATOM 10712 C C . PRO C 1 470 ? 181.248 160.428 119.241 1.00 60.63 470 PRO C C 1
ATOM 10713 O O . PRO C 1 470 ? 181.855 160.001 120.225 1.00 60.63 470 PRO C O 1
ATOM 10717 N N . LEU C 1 471 ? 180.023 160.928 119.340 1.00 62.35 471 LEU C N 1
ATOM 10718 C CA . LEU C 1 471 ? 179.436 161.089 120.662 1.00 62.35 471 LEU C CA 1
ATOM 10719 C C . LEU C 1 471 ? 178.953 159.778 121.249 1.00 62.35 471 LEU C C 1
ATOM 10720 O O . LEU C 1 471 ? 178.980 159.612 122.471 1.00 62.35 471 LEU C O 1
ATOM 10725 N N . ILE C 1 472 ? 178.471 158.857 120.423 1.00 62.00 472 ILE C N 1
ATOM 10726 C CA . ILE C 1 472 ? 177.893 157.610 120.903 1.00 62.00 472 ILE C CA 1
ATOM 10727 C C . ILE C 1 472 ? 178.794 156.426 120.592 1.00 62.00 472 ILE C C 1
ATOM 10728 O O . ILE C 1 472 ? 179.263 155.744 121.499 1.00 62.00 472 ILE C O 1
ATOM 10733 N N . ALA C 1 473 ? 179.082 156.188 119.318 1.00 62.57 473 ALA C N 1
ATOM 10734 C CA . ALA C 1 473 ? 179.840 154.998 118.961 1.00 62.57 473 ALA C CA 1
ATOM 10735 C C . ALA C 1 473 ? 181.264 155.070 119.495 1.00 62.57 473 ALA C C 1
ATOM 10736 O O . ALA C 1 473 ? 181.691 154.219 120.285 1.00 62.57 473 ALA C O 1
ATOM 10738 N N . ASP C 1 474 ? 182.017 156.080 119.066 1.00 64.61 474 ASP C N 1
ATOM 10739 C CA . ASP C 1 474 ? 183.405 156.193 119.489 1.00 64.61 474 ASP C CA 1
ATOM 10740 C C . ASP C 1 474 ? 183.508 156.387 120.989 1.00 64.61 474 ASP C C 1
ATOM 10741 O O . ASP C 1 474 ? 184.413 155.848 121.630 1.00 64.61 474 ASP C O 1
ATOM 10746 N N . SER C 1 475 ? 182.600 157.163 121.568 1.00 65.76 475 SER C N 1
ATOM 10747 C CA . SER C 1 475 ? 182.633 157.346 123.009 1.00 65.76 475 SER C CA 1
ATOM 10748 C C . SER C 1 475 ? 182.401 156.032 123.733 1.00 65.76 475 SER C C 1
ATOM 10749 O O . SER C 1 475 ? 183.040 155.762 124.753 1.00 65.76 475 SER C O 1
ATOM 10752 N N . THR C 1 476 ? 181.486 155.203 123.236 1.00 67.68 476 THR C N 1
ATOM 10753 C CA . THR C 1 476 ? 181.261 153.917 123.876 1.00 67.68 476 THR C CA 1
ATOM 10754 C C . THR C 1 476 ? 182.483 153.030 123.762 1.00 67.68 476 THR C C 1
ATOM 10755 O O . THR C 1 476 ? 182.855 152.359 124.728 1.00 67.68 476 THR C O 1
ATOM 10759 N N . VAL C 1 477 ? 183.120 153.010 122.594 1.00 67.98 477 VAL C N 1
ATOM 10760 C CA . VAL C 1 477 ? 184.333 152.212 122.440 1.00 67.98 477 VAL C CA 1
ATOM 10761 C C . VAL C 1 477 ? 185.389 152.669 123.434 1.00 67.98 477 VAL C C 1
ATOM 10762 O O . VAL C 1 477 ? 186.023 151.857 124.118 1.00 67.98 477 VAL C O 1
ATOM 10766 N N . LEU C 1 478 ? 185.581 153.981 123.538 1.00 71.63 478 LEU C N 1
ATOM 10767 C CA . LEU C 1 478 ? 186.620 154.509 124.409 1.00 71.63 478 LEU C CA 1
ATOM 10768 C C . LEU C 1 478 ? 186.330 154.189 125.863 1.00 71.63 478 LEU C C 1
ATOM 10769 O O . LEU C 1 478 ? 187.214 153.747 126.600 1.00 71.63 478 LEU C O 1
ATOM 10774 N N . MET C 1 479 ? 185.097 154.419 126.299 1.00 75.58 479 MET C N 1
ATOM 10775 C CA . MET C 1 479 ? 184.760 154.151 127.688 1.00 75.58 479 MET C CA 1
ATOM 10776 C C . MET C 1 479 ? 184.854 152.665 127.993 1.00 75.58 479 MET C C 1
ATOM 10777 O O . MET C 1 479 ? 185.271 152.276 129.090 1.00 75.58 479 MET C O 1
ATOM 10782 N N . ALA C 1 480 ? 184.494 151.816 127.029 1.00 76.37 480 ALA C N 1
ATOM 10783 C CA . ALA C 1 480 ? 184.582 150.380 127.245 1.00 76.37 480 ALA C CA 1
ATOM 10784 C C . ALA C 1 480 ? 186.024 149.932 127.405 1.00 76.37 480 ALA C C 1
ATOM 10785 O O . ALA C 1 480 ? 186.339 149.153 128.309 1.00 76.37 480 ALA C O 1
ATOM 10787 N N . ILE C 1 481 ? 186.919 150.407 126.541 1.00 76.49 481 ILE C N 1
ATOM 10788 C CA . ILE C 1 481 ? 188.312 149.998 126.674 1.00 76.49 481 ILE C CA 1
ATOM 10789 C C . ILE C 1 481 ? 188.928 150.569 127.943 1.00 76.49 481 ILE C C 1
ATOM 10790 O O . ILE C 1 481 ? 189.601 149.853 128.693 1.00 76.49 481 ILE C O 1
ATOM 10795 N N . ASN C 1 482 ? 188.704 151.854 128.217 1.00 83.63 482 ASN C N 1
ATOM 10796 C CA . ASN C 1 482 ? 189.333 152.482 129.374 1.00 83.63 482 ASN C CA 1
ATOM 10797 C C . ASN C 1 482 ? 188.867 151.849 130.676 1.00 83.63 482 ASN C C 1
ATOM 10798 O O . ASN C 1 482 ? 189.685 151.497 131.530 1.00 83.63 482 ASN C O 1
ATOM 10803 N N . ASN C 1 483 ? 187.557 151.677 130.845 1.00 82.51 483 ASN C N 1
ATOM 10804 C CA . ASN C 1 483 ? 187.059 151.158 132.111 1.00 82.51 483 ASN C CA 1
ATOM 10805 C C . ASN C 1 483 ? 187.374 149.685 132.301 1.00 82.51 483 ASN C C 1
ATOM 10806 O O . ASN C 1 483 ? 187.143 149.154 133.391 1.00 82.51 483 ASN C O 1
ATOM 10811 N N . GLY C 1 484 ? 187.881 149.014 131.273 1.00 85.99 484 GLY C N 1
ATOM 10812 C CA . GLY C 1 484 ? 188.164 147.602 131.372 1.00 85.99 484 GLY C CA 1
ATOM 10813 C C . GLY C 1 484 ? 187.002 146.702 131.039 1.00 85.99 484 GLY C C 1
ATOM 10814 O O . GLY C 1 484 ? 187.006 145.532 131.431 1.00 85.99 484 GLY C O 1
ATOM 10815 N N . GLU C 1 485 ? 185.988 147.214 130.344 1.00 86.49 485 GLU C N 1
ATOM 10816 C CA . GLU C 1 485 ? 184.951 146.338 129.815 1.00 86.49 485 GLU C CA 1
ATOM 10817 C C . GLU C 1 485 ? 185.549 145.256 128.933 1.00 86.49 485 GLU C C 1
ATOM 10818 O O . GLU C 1 485 ? 185.128 144.099 128.994 1.00 86.49 485 GLU C O 1
ATOM 10824 N N . ILE C 1 486 ? 186.531 145.612 128.110 1.00 86.70 486 ILE C N 1
ATOM 10825 C CA . ILE C 1 486 ? 187.112 144.718 127.122 1.00 86.70 486 ILE C CA 1
ATOM 10826 C C . ILE C 1 486 ? 188.618 144.738 127.295 1.00 86.70 486 ILE C C 1
ATOM 10827 O O . ILE C 1 486 ? 189.224 145.812 127.355 1.00 86.70 486 ILE C O 1
ATOM 10832 N N . ARG C 1 487 ? 189.212 143.558 127.403 1.00 91.96 487 ARG C N 1
ATOM 10833 C CA . ARG C 1 487 ? 190.649 143.394 127.281 1.00 91.96 487 ARG C CA 1
ATOM 10834 C C . ARG C 1 487 ? 190.894 142.378 126.174 1.00 91.96 487 ARG C C 1
ATOM 10835 O O . ARG C 1 487 ? 189.962 141.922 125.508 1.00 91.96 487 ARG C O 1
ATOM 10843 N N . THR C 1 488 ? 192.158 142.019 125.968 1.00 97.48 488 THR C N 1
ATOM 10844 C CA . THR C 1 488 ? 192.509 141.232 124.792 1.00 97.48 488 THR C CA 1
ATOM 10845 C C . THR C 1 488 ? 191.895 139.842 124.842 1.00 97.48 488 THR C C 1
ATOM 10846 O O . THR C 1 488 ? 191.558 139.269 123.800 1.00 97.48 488 THR C O 1
ATOM 10850 N N . GLY C 1 489 ? 191.750 139.279 126.040 1.00 94.29 489 GLY C N 1
ATOM 10851 C CA . GLY C 1 489 ? 191.204 137.939 126.149 1.00 94.29 489 GLY C CA 1
ATOM 10852 C C . GLY C 1 489 ? 189.797 137.829 125.604 1.00 94.29 489 GLY C C 1
ATOM 10853 O O . GLY C 1 489 ? 189.384 136.759 125.153 1.00 94.29 489 GLY C O 1
ATOM 10854 N N . ASP C 1 490 ? 189.051 138.933 125.619 1.00 89.09 490 ASP C N 1
ATOM 10855 C CA . ASP C 1 490 ? 187.661 138.910 125.188 1.00 89.09 490 ASP C CA 1
ATOM 10856 C C . ASP C 1 490 ? 187.510 138.615 123.706 1.00 89.09 490 ASP C C 1
ATOM 10857 O O . ASP C 1 490 ? 186.422 138.229 123.276 1.00 89.09 490 ASP C O 1
ATOM 10862 N N . PHE C 1 491 ? 188.555 138.790 122.917 1.00 89.86 491 PHE C N 1
ATOM 10863 C CA . PHE C 1 491 ? 188.433 138.563 121.489 1.00 89.86 491 PHE C CA 1
ATOM 10864 C C . PHE C 1 491 ? 188.832 137.143 121.127 1.00 89.86 491 PHE C C 1
ATOM 10865 O O . PHE C 1 491 ? 189.583 136.479 121.841 1.00 89.86 491 PHE C O 1
ATOM 10873 N N . VAL C 1 492 ? 188.307 136.682 120.000 1.00 95.89 492 VAL C N 1
ATOM 10874 C CA . VAL C 1 492 ? 188.697 135.412 119.409 1.00 95.89 492 VAL C CA 1
ATOM 10875 C C . VAL C 1 492 ? 189.022 135.642 117.944 1.00 95.89 492 VAL C C 1
ATOM 10876 O O . VAL C 1 492 ? 188.278 136.318 117.223 1.00 95.89 492 VAL C O 1
ATOM 10880 N N . ARG C 1 493 ? 190.149 135.095 117.514 1.00 103.48 493 ARG C N 1
ATOM 10881 C CA . ARG C 1 493 ? 190.544 135.198 116.126 1.00 103.48 493 ARG C CA 1
ATOM 10882 C C . ARG C 1 493 ? 189.636 134.341 115.259 1.00 103.48 493 ARG C C 1
ATOM 10883 O O . ARG C 1 493 ? 188.863 133.513 115.746 1.00 103.48 493 ARG C O 1
ATOM 10891 N N . SER C 1 494 ? 189.727 134.564 113.955 1.00 108.66 494 SER C N 1
ATOM 10892 C CA . SER C 1 494 ? 189.035 133.738 112.981 1.00 108.66 494 SER C CA 1
ATOM 10893 C C . SER C 1 494 ? 189.643 134.029 111.622 1.00 108.66 494 SER C C 1
ATOM 10894 O O . SER C 1 494 ? 190.303 135.054 111.426 1.00 108.66 494 SER C O 1
ATOM 10897 N N . ALA C 1 495 ? 189.403 133.113 110.682 1.00 112.84 495 ALA C N 1
ATOM 10898 C CA . ALA C 1 495 ? 189.897 133.306 109.325 1.00 112.84 495 ALA C CA 1
ATOM 10899 C C . ALA C 1 495 ? 189.437 134.636 108.755 1.00 112.84 495 ALA C C 1
ATOM 10900 O O . ALA C 1 495 ? 190.186 135.294 108.024 1.00 112.84 495 ALA C O 1
ATOM 10902 N N . GLY C 1 496 ? 188.214 135.053 109.081 1.00 111.57 496 GLY C N 1
ATOM 10903 C CA . GLY C 1 496 ? 187.761 136.364 108.653 1.00 111.57 496 GLY C CA 1
ATOM 10904 C C . GLY C 1 496 ? 188.532 137.494 109.311 1.00 111.57 496 GLY C C 1
ATOM 10905 O O . GLY C 1 496 ? 188.957 138.441 108.645 1.00 111.57 496 GLY C O 1
ATOM 10906 N N . GLY C 1 497 ? 188.744 137.401 110.622 1.00 104.18 497 GLY C N 1
ATOM 10907 C CA . GLY C 1 497 ? 189.310 138.520 111.352 1.00 104.18 497 GLY C CA 1
ATOM 10908 C C . GLY C 1 497 ? 189.224 138.370 112.854 1.00 104.18 497 GLY C C 1
ATOM 10909 O O . GLY C 1 497 ? 189.690 137.373 113.407 1.00 104.18 497 GLY C O 1
ATOM 10910 N N . CYS C 1 498 ? 188.653 139.360 113.531 1.00 96.86 498 CYS C N 1
ATOM 10911 C CA . CYS C 1 498 ? 188.489 139.336 114.977 1.00 96.86 498 CYS C CA 1
ATOM 10912 C C . CYS C 1 498 ? 187.006 139.329 115.308 1.00 96.86 498 CYS C C 1
ATOM 10913 O O . CYS C 1 498 ? 186.210 139.945 114.596 1.00 96.86 498 CYS C O 1
ATOM 10916 N N . ASN C 1 499 ? 186.635 138.636 116.377 1.00 90.70 499 ASN C N 1
ATOM 10917 C CA . ASN C 1 499 ? 185.267 138.665 116.864 1.00 90.70 499 ASN C CA 1
ATOM 10918 C C . ASN C 1 499 ? 185.288 138.660 118.382 1.00 90.70 499 ASN C C 1
ATOM 10919 O O . ASN C 1 499 ? 186.341 138.531 119.004 1.00 90.70 499 ASN C O 1
ATOM 10924 N N . LEU C 1 500 ? 184.113 138.785 118.981 1.00 82.00 500 LEU C N 1
ATOM 10925 C CA . LEU C 1 500 ? 183.991 138.875 120.425 1.00 82.00 500 LEU C CA 1
ATOM 10926 C C . LEU C 1 500 ? 183.337 137.620 120.981 1.00 82.00 500 LEU C C 1
ATOM 10927 O O . LEU C 1 500 ? 182.430 137.058 120.364 1.00 82.00 500 LEU C O 1
ATOM 10932 N N . THR C 1 501 ? 183.802 137.185 122.146 1.00 83.99 501 THR C N 1
ATOM 10933 C CA . THR C 1 501 ? 183.114 136.131 122.867 1.00 83.99 501 THR C CA 1
ATOM 10934 C C . THR C 1 501 ? 181.787 136.646 123.405 1.00 83.99 501 THR C C 1
ATOM 10935 O O . THR C 1 501 ? 181.544 137.853 123.480 1.00 83.99 501 THR C O 1
ATOM 10939 N N . ASP C 1 502 ? 180.920 135.712 123.791 1.00 82.23 502 ASP C N 1
ATOM 10940 C CA . ASP C 1 502 ? 179.618 136.102 124.310 1.00 82.23 502 ASP C CA 1
ATOM 10941 C C . ASP C 1 502 ? 179.762 136.958 125.557 1.00 82.23 502 ASP C C 1
ATOM 10942 O O . ASP C 1 502 ? 179.027 137.937 125.738 1.00 82.23 502 ASP C O 1
ATOM 10947 N N . SER C 1 503 ? 180.707 136.611 126.427 1.00 79.39 503 SER C N 1
ATOM 10948 C CA . SER C 1 503 ? 180.960 137.457 127.584 1.00 79.39 503 SER C CA 1
ATOM 10949 C C . SER C 1 503 ? 181.333 138.866 127.165 1.00 79.39 503 SER C C 1
ATOM 10950 O O . SER C 1 503 ? 181.035 139.825 127.881 1.00 79.39 503 SER C O 1
ATOM 10953 N N . ALA C 1 504 ? 182.012 139.011 126.027 1.00 77.90 504 ALA C N 1
ATOM 10954 C CA . ALA C 1 504 ? 182.331 140.338 125.527 1.00 77.90 504 ALA C CA 1
ATOM 10955 C C . ALA C 1 504 ? 181.115 141.019 124.930 1.00 77.90 504 ALA C C 1
ATOM 10956 O O . ALA C 1 504 ? 180.908 142.216 125.144 1.00 77.90 504 ALA C O 1
ATOM 10958 N N . ARG C 1 505 ? 180.320 140.286 124.157 1.00 73.38 505 ARG C N 1
ATOM 10959 C CA . ARG C 1 505 ? 179.197 140.913 123.480 1.00 73.38 505 ARG C CA 1
ATOM 10960 C C . ARG C 1 505 ? 178.174 141.423 124.476 1.00 73.38 505 ARG C C 1
ATOM 10961 O O . ARG C 1 505 ? 177.654 142.529 124.316 1.00 73.38 505 ARG C O 1
ATOM 10969 N N . LYS C 1 506 ? 177.885 140.651 125.519 1.00 72.06 506 LYS C N 1
ATOM 10970 C CA . LYS C 1 506 ? 176.913 141.117 126.499 1.00 72.06 506 LYS C CA 1
ATOM 10971 C C . LYS C 1 506 ? 177.397 142.374 127.203 1.00 72.06 506 LYS C C 1
ATOM 10972 O O . LYS C 1 506 ? 176.635 143.332 127.371 1.00 72.06 506 LYS C O 1
ATOM 10978 N N . ARG C 1 507 ? 178.661 142.400 127.615 1.00 74.36 507 ARG C N 1
ATOM 10979 C CA . ARG C 1 507 ? 179.171 143.577 128.304 1.00 74.36 507 ARG C CA 1
ATOM 10980 C C . ARG C 1 507 ? 179.189 144.789 127.388 1.00 74.36 507 ARG C C 1
ATOM 10981 O O . ARG C 1 507 ? 178.814 145.891 127.801 1.00 74.36 507 ARG C O 1
ATOM 10989 N N . PHE C 1 508 ? 179.612 144.609 126.138 1.00 66.67 508 PHE C N 1
ATOM 10990 C CA . PHE C 1 508 ? 179.663 145.738 125.221 1.00 66.67 508 PHE C CA 1
ATOM 10991 C C . PHE C 1 508 ? 178.274 146.273 124.926 1.00 66.67 508 PHE C C 1
ATOM 10992 O O . PHE C 1 508 ? 178.071 147.489 124.860 1.00 66.67 508 PHE C O 1
ATOM 11000 N N . ILE C 1 509 ? 177.307 145.384 124.726 1.00 62.89 509 ILE C N 1
ATOM 11001 C CA . ILE C 1 509 ? 175.949 145.833 124.465 1.00 62.89 509 ILE C CA 1
ATOM 11002 C C . ILE C 1 509 ? 175.392 146.559 125.676 1.00 62.89 509 ILE C C 1
ATOM 11003 O O . ILE C 1 509 ? 174.694 147.568 125.544 1.00 62.89 509 ILE C O 1
ATOM 11008 N N . ALA C 1 510 ? 175.695 146.071 126.877 1.00 65.81 510 ALA C N 1
ATOM 11009 C CA . ALA C 1 510 ? 175.250 146.781 128.067 1.00 65.81 510 ALA C CA 1
ATOM 11010 C C . ALA C 1 510 ? 175.870 148.165 128.133 1.00 65.81 510 ALA C C 1
ATOM 11011 O O . ALA C 1 510 ? 175.208 149.133 128.522 1.00 65.81 510 ALA C O 1
ATOM 11013 N N . GLY C 1 511 ? 177.142 148.278 127.758 1.00 67.12 511 GLY C N 1
ATOM 11014 C CA . GLY C 1 511 ? 177.775 149.585 127.737 1.00 67.12 511 GLY C CA 1
ATOM 11015 C C . GLY C 1 511 ? 177.125 150.525 126.744 1.00 67.12 511 GLY C C 1
ATOM 11016 O O . GLY C 1 511 ? 176.888 151.698 127.042 1.00 67.12 511 GLY C O 1
ATOM 11017 N N . PHE C 1 512 ? 176.817 150.021 125.553 1.00 62.45 512 PHE C N 1
ATOM 11018 C CA . PHE C 1 512 ? 176.153 150.851 124.558 1.00 62.45 512 PHE C CA 1
ATOM 11019 C C . PHE C 1 512 ? 174.786 151.295 125.050 1.00 62.45 512 PHE C C 1
ATOM 11020 O O . PHE C 1 512 ? 174.377 152.438 124.827 1.00 62.45 512 PHE C O 1
ATOM 11028 N N . GLU C 1 513 ? 174.058 150.399 125.710 1.00 64.36 513 GLU C N 1
ATOM 11029 C CA . GLU C 1 513 ? 172.763 150.775 126.260 1.00 64.36 513 GLU C CA 1
ATOM 11030 C C . GLU C 1 513 ? 172.911 151.863 127.308 1.00 64.36 513 GLU C C 1
ATOM 11031 O O . GLU C 1 513 ? 172.135 152.825 127.332 1.00 64.36 513 GLU C O 1
ATOM 11037 N N . ARG C 1 514 ? 173.902 151.728 128.187 1.00 68.21 514 ARG C N 1
ATOM 11038 C CA . ARG C 1 514 ? 174.122 152.758 129.192 1.00 68.21 514 ARG C CA 1
ATOM 11039 C C . ARG C 1 514 ? 174.436 154.086 128.535 1.00 68.21 514 ARG C C 1
ATOM 11040 O O . ARG C 1 514 ? 174.008 155.141 129.011 1.00 68.21 514 ARG C O 1
ATOM 11048 N N . ARG C 1 515 ? 175.186 154.056 127.436 1.00 65.47 515 ARG C N 1
ATOM 11049 C CA . ARG C 1 515 ? 175.453 155.289 126.709 1.00 65.47 515 ARG C CA 1
ATOM 11050 C C . ARG C 1 515 ? 174.174 155.888 126.148 1.00 65.47 515 ARG C C 1
ATOM 11051 O O . ARG C 1 515 ? 173.960 157.099 126.231 1.00 65.47 515 ARG C O 1
ATOM 11059 N N . MET C 1 516 ? 173.311 155.056 125.571 1.00 64.73 516 MET C N 1
ATOM 11060 C CA . MET C 1 516 ? 172.088 155.583 124.977 1.00 64.73 516 MET C CA 1
ATOM 11061 C C . MET C 1 516 ? 171.159 156.170 126.021 1.00 64.73 516 MET C C 1
ATOM 11062 O O . MET C 1 516 ? 170.462 157.146 125.740 1.00 64.73 516 MET C O 1
ATOM 11067 N N . GLU C 1 517 ? 171.120 155.603 127.220 1.00 67.55 517 GLU C N 1
ATOM 11068 C CA . GLU C 1 517 ? 170.260 156.138 128.265 1.00 67.55 517 GLU C CA 1
ATOM 11069 C C . GLU C 1 517 ? 170.984 157.129 129.165 1.00 67.55 517 GLU C C 1
ATOM 11070 O O . GLU C 1 517 ? 170.582 157.320 130.315 1.00 67.55 517 GLU C O 1
ATOM 11076 N N . GLN C 1 518 ? 172.035 157.765 128.666 1.00 70.93 518 GLN C N 1
ATOM 11077 C CA . GLN C 1 518 ? 172.848 158.684 129.448 1.00 70.93 518 GLN C CA 1
ATOM 11078 C C . GLN C 1 518 ? 172.495 160.118 129.093 1.00 70.93 518 GLN C C 1
ATOM 11079 O O . GLN C 1 518 ? 172.642 160.527 127.939 1.00 70.93 518 GLN C O 1
ATOM 11085 N N . GLU C 1 519 ? 172.063 160.883 130.088 1.00 73.73 519 GLU C N 1
ATOM 11086 C CA . GLU C 1 519 ? 171.556 162.226 129.851 1.00 73.73 519 GLU C CA 1
ATOM 11087 C C . GLU C 1 519 ? 172.665 163.181 129.441 1.00 73.73 519 GLU C C 1
ATOM 11088 O O . GLU C 1 519 ? 173.807 163.060 129.885 1.00 73.73 519 GLU C O 1
ATOM 11094 N N . VAL C 1 520 ? 172.318 164.135 128.583 1.00 69.39 520 VAL C N 1
ATOM 11095 C CA . VAL C 1 520 ? 173.183 165.237 128.205 1.00 69.39 520 VAL C CA 1
ATOM 11096 C C . VAL C 1 520 ? 172.380 166.525 128.315 1.00 69.39 520 VAL C C 1
ATOM 11097 O O . VAL C 1 520 ? 171.234 166.518 128.751 1.00 69.39 520 VAL C O 1
ATOM 11101 N N . THR C 1 521 ? 172.990 167.636 127.918 1.00 71.02 521 THR C N 1
ATOM 11102 C CA . THR C 1 521 ? 172.301 168.917 127.854 1.00 71.02 521 THR C CA 1
ATOM 11103 C C . THR C 1 521 ? 172.371 169.441 126.432 1.00 71.02 521 THR C C 1
ATOM 11104 O O . THR C 1 521 ? 173.461 169.574 125.870 1.00 71.02 521 THR C O 1
ATOM 11108 N N . HIS C 1 522 ? 171.221 169.741 125.866 1.00 70.42 522 HIS C N 1
ATOM 11109 C CA . HIS C 1 522 ? 171.170 170.217 124.495 1.00 70.42 522 HIS C CA 1
ATOM 11110 C C . HIS C 1 522 ? 171.869 171.565 124.387 1.00 70.42 522 HIS C C 1
ATOM 11111 O O . HIS C 1 522 ? 171.612 172.454 125.201 1.00 70.42 522 HIS C O 1
ATOM 11118 N N . PRO C 1 523 ? 172.768 171.751 123.423 1.00 70.96 523 PRO C N 1
ATOM 11119 C CA . PRO C 1 523 ? 173.408 173.063 123.274 1.00 70.96 523 PRO C CA 1
ATOM 11120 C C . PRO C 1 523 ? 172.427 174.185 123.012 1.00 70.96 523 PRO C C 1
ATOM 11121 O O . PRO C 1 523 ? 172.621 175.301 123.506 1.00 70.96 523 PRO C O 1
ATOM 11125 N N . ILE C 1 524 ? 171.370 173.919 122.254 1.00 69.67 524 ILE C N 1
ATOM 11126 C CA . ILE C 1 524 ? 170.486 174.980 121.795 1.00 69.67 524 ILE C CA 1
ATOM 11127 C C . ILE C 1 524 ? 169.375 175.242 122.794 1.00 69.67 524 ILE C C 1
ATOM 11128 O O . ILE C 1 524 ? 169.108 176.388 123.157 1.00 69.67 524 ILE C O 1
ATOM 11133 N N . PHE C 1 525 ? 168.712 174.193 123.264 1.00 70.13 525 PHE C N 1
ATOM 11134 C CA . PHE C 1 525 ? 167.570 174.363 124.145 1.00 70.13 525 PHE C CA 1
ATOM 11135 C C . PHE C 1 525 ? 167.922 174.265 125.619 1.00 70.13 525 PHE C C 1
ATOM 11136 O O . PHE C 1 525 ? 167.171 174.780 126.451 1.00 70.13 525 PHE C O 1
ATOM 11144 N N . LYS C 1 526 ? 169.034 173.622 125.958 1.00 72.63 526 LYS C N 1
ATOM 11145 C CA . LYS C 1 526 ? 169.559 173.602 127.319 1.00 72.63 526 LYS C CA 1
ATOM 11146 C C . LYS C 1 526 ? 168.584 172.951 128.300 1.00 72.63 526 LYS C C 1
ATOM 11147 O O . LYS C 1 526 ? 168.076 173.581 129.224 1.00 72.63 526 LYS C O 1
ATOM 11153 N N . TYR C 1 527 ? 168.334 171.666 128.084 1.00 75.51 527 TYR C N 1
ATOM 11154 C CA . TYR C 1 527 ? 167.695 170.837 129.092 1.00 75.51 527 TYR C CA 1
ATOM 11155 C C . TYR C 1 527 ? 168.284 169.438 129.035 1.00 75.51 527 TYR C C 1
ATOM 11156 O O . TYR C 1 527 ? 168.825 169.017 128.011 1.00 75.51 527 TYR C O 1
ATOM 11165 N N . THR C 1 528 ? 168.189 168.726 130.152 1.00 74.60 528 THR C N 1
ATOM 11166 C CA . THR C 1 528 ? 168.760 167.389 130.244 1.00 74.60 528 THR C CA 1
ATOM 11167 C C . THR C 1 528 ? 167.878 166.413 129.486 1.00 74.60 528 THR C C 1
ATOM 11168 O O . THR C 1 528 ? 166.704 166.235 129.822 1.00 74.60 528 THR C O 1
ATOM 11172 N N . ILE C 1 529 ? 168.440 165.777 128.466 1.00 69.83 529 ILE C N 1
ATOM 11173 C CA . ILE C 1 529 ? 167.711 164.852 127.614 1.00 69.83 529 ILE C CA 1
ATOM 11174 C C . ILE C 1 529 ? 168.595 163.642 127.355 1.00 69.83 529 ILE C C 1
ATOM 11175 O O . ILE C 1 529 ? 169.779 163.790 127.039 1.00 69.83 529 ILE C O 1
ATOM 11180 N N . SER C 1 530 ? 168.033 162.450 127.508 1.00 65.77 530 SER C N 1
ATOM 11181 C CA . SER C 1 530 ? 168.788 161.249 127.205 1.00 65.77 530 SER C CA 1
ATOM 11182 C C . SER C 1 530 ? 169.078 161.177 125.713 1.00 65.77 530 SER C C 1
ATOM 11183 O O . SER C 1 530 ? 168.401 161.797 124.896 1.00 65.77 530 SER C O 1
ATOM 11186 N N . TYR C 1 531 ? 170.110 160.418 125.357 1.00 62.92 531 TYR C N 1
ATOM 11187 C CA . TYR C 1 531 ? 170.478 160.311 123.952 1.00 62.92 531 TYR C CA 1
ATOM 11188 C C . TYR C 1 531 ? 169.363 159.679 123.138 1.00 62.92 531 TYR C C 1
ATOM 11189 O O . TYR C 1 531 ? 169.102 160.090 122.002 1.00 62.92 531 TYR C O 1
ATOM 11198 N N . ARG C 1 532 ? 168.700 158.670 123.696 1.00 61.53 532 ARG C N 1
ATOM 11199 C CA . ARG C 1 532 ? 167.626 158.011 122.968 1.00 61.53 532 ARG C CA 1
ATOM 11200 C C . ARG C 1 532 ? 166.490 158.977 122.676 1.00 61.53 532 ARG C C 1
ATOM 11201 O O . ARG C 1 532 ? 165.940 158.980 121.572 1.00 61.53 532 ARG C O 1
ATOM 11209 N N . ARG C 1 533 ? 166.118 159.801 123.653 1.00 66.10 533 ARG C N 1
ATOM 11210 C CA . ARG C 1 533 ? 165.127 160.838 123.394 1.00 66.10 533 ARG C CA 1
ATOM 11211 C C . ARG C 1 533 ? 165.656 161.851 122.399 1.00 66.10 533 ARG C C 1
ATOM 11212 O O . ARG C 1 533 ? 164.896 162.413 121.603 1.00 66.10 533 ARG C O 1
ATOM 11220 N N . LEU C 1 534 ? 166.955 162.114 122.446 1.00 60.04 534 LEU C N 1
ATOM 11221 C CA . LEU C 1 534 ? 167.528 163.123 121.575 1.00 60.04 534 LEU C CA 1
ATOM 11222 C C . LEU C 1 534 ? 167.438 162.697 120.123 1.00 60.04 534 LEU C C 1
ATOM 11223 O O . LEU C 1 534 ? 167.234 163.532 119.240 1.00 60.04 534 LEU C O 1
ATOM 11228 N N . LEU C 1 535 ? 167.589 161.404 119.850 1.00 57.56 535 LEU C N 1
ATOM 11229 C CA . LEU C 1 535 ? 167.459 160.944 118.474 1.00 57.56 535 LEU C CA 1
ATOM 11230 C C . LEU C 1 535 ? 166.059 161.212 117.943 1.00 57.56 535 LEU C C 1
ATOM 11231 O O . LEU C 1 535 ? 165.894 161.676 116.809 1.00 57.56 535 LEU C O 1
ATOM 11236 N N . GLU C 1 536 ? 165.038 160.941 118.752 1.00 62.56 536 GLU C N 1
ATOM 11237 C CA . GLU C 1 536 ? 163.671 161.202 118.321 1.00 62.56 536 GLU C CA 1
ATOM 11238 C C . GLU C 1 536 ? 163.436 162.687 118.113 1.00 62.56 536 GLU C C 1
ATOM 11239 O O . GLU C 1 536 ? 162.799 163.093 117.136 1.00 62.56 536 GLU C O 1
ATOM 11245 N N . VAL C 1 537 ? 163.927 163.512 119.034 1.00 55.70 537 VAL C N 1
ATOM 11246 C CA . VAL C 1 537 ? 163.734 164.950 118.905 1.00 55.70 537 VAL C CA 1
ATOM 11247 C C . VAL C 1 537 ? 164.390 165.460 117.635 1.00 55.70 537 VAL C C 1
ATOM 11248 O O . VAL C 1 537 ? 163.825 166.290 116.916 1.00 55.70 537 VAL C O 1
ATOM 11252 N N . GLN C 1 538 ? 165.585 164.965 117.327 1.00 55.19 538 GLN C N 1
ATOM 11253 C CA . GLN C 1 538 ? 166.263 165.400 116.115 1.00 55.19 538 GLN C CA 1
ATOM 11254 C C . GLN C 1 538 ? 165.534 164.928 114.866 1.00 55.19 538 GLN C C 1
ATOM 11255 O O . GLN C 1 538 ? 165.442 165.666 113.880 1.00 55.19 538 GLN C O 1
ATOM 11261 N N . ALA C 1 539 ? 165.008 163.706 114.879 1.00 53.56 539 ALA C N 1
ATOM 11262 C CA . ALA C 1 539 ? 164.233 163.253 113.732 1.00 53.56 539 ALA C CA 1
ATOM 11263 C C . ALA C 1 539 ? 163.016 164.137 113.519 1.00 53.56 539 ALA C C 1
ATOM 11264 O O . ALA C 1 539 ? 162.711 164.537 112.387 1.00 53.56 539 ALA C O 1
ATOM 11266 N N . ARG C 1 540 ? 162.314 164.465 114.599 1.00 51.24 540 ARG C N 1
ATOM 11267 C CA . ARG C 1 540 ? 161.141 165.316 114.470 1.00 51.24 540 ARG C CA 1
ATOM 11268 C C . ARG C 1 540 ? 161.519 166.688 113.944 1.00 51.24 540 ARG C C 1
ATOM 11269 O O . ARG C 1 540 ? 160.809 167.261 113.110 1.00 51.24 540 ARG C O 1
ATOM 11277 N N . LEU C 1 541 ? 162.631 167.237 114.420 1.00 51.51 541 LEU C N 1
ATOM 11278 C CA . LEU C 1 541 ? 163.050 168.537 113.925 1.00 51.51 541 LEU C CA 1
ATOM 11279 C C . LEU C 1 541 ? 163.423 168.475 112.458 1.00 51.51 541 LEU C C 1
ATOM 11280 O O . LEU C 1 541 ? 163.216 169.448 111.733 1.00 51.51 541 LEU C O 1
ATOM 11285 N N . LEU C 1 542 ? 163.966 167.353 111.992 1.00 52.11 542 LEU C N 1
ATOM 11286 C CA . LEU C 1 542 ? 164.194 167.226 110.559 1.00 52.11 542 LEU C CA 1
ATOM 11287 C C . LEU C 1 542 ? 162.881 167.232 109.798 1.00 52.11 542 LEU C C 1
ATOM 11288 O O . LEU C 1 542 ? 162.779 167.839 108.725 1.00 52.11 542 LEU C O 1
ATOM 11293 N N . THR C 1 543 ? 161.866 166.547 110.324 1.00 52.47 543 THR C N 1
ATOM 11294 C CA . THR C 1 543 ? 160.567 166.584 109.658 1.00 52.47 543 THR C CA 1
ATOM 11295 C C . THR C 1 543 ? 160.049 168.008 109.575 1.00 52.47 543 THR C C 1
ATOM 11296 O O . THR C 1 543 ? 159.548 168.436 108.530 1.00 52.47 543 THR C O 1
ATOM 11300 N N . ARG C 1 544 ? 160.179 168.764 110.663 1.00 53.14 544 ARG C N 1
ATOM 11301 C CA . ARG C 1 544 ? 159.732 170.151 110.641 1.00 53.14 544 ARG C CA 1
ATOM 11302 C C . ARG C 1 544 ? 160.523 170.968 109.635 1.00 53.14 544 ARG C C 1
ATOM 11303 O O . ARG C 1 544 ? 159.948 171.775 108.903 1.00 53.14 544 ARG C O 1
ATOM 11311 N N . TYR C 1 545 ? 161.839 170.779 109.576 1.00 52.04 545 TYR C N 1
ATOM 11312 C CA . TYR C 1 545 ? 162.637 171.565 108.644 1.00 52.04 545 TYR C CA 1
ATOM 11313 C C . TYR C 1 545 ? 162.235 171.279 107.211 1.00 52.04 545 TYR C C 1
ATOM 11314 O O . TYR C 1 545 ? 162.089 172.199 106.404 1.00 52.04 545 TYR C O 1
ATOM 11323 N N . LEU C 1 546 ? 162.059 170.004 106.870 1.00 50.74 546 LEU C N 1
ATOM 11324 C CA . LEU C 1 546 ? 161.607 169.679 105.523 1.00 50.74 546 LEU C CA 1
ATOM 11325 C C . LEU C 1 546 ? 160.222 170.232 105.269 1.00 50.74 546 LEU C C 1
ATOM 11326 O O . LEU C 1 546 ? 159.882 170.563 104.131 1.00 50.74 546 LEU C O 1
ATOM 11331 N N . SER C 1 547 ? 159.417 170.355 106.319 1.00 52.45 547 SER C N 1
ATOM 11332 C CA . SER C 1 547 ? 158.084 170.909 106.190 1.00 52.45 547 SER C CA 1
ATOM 11333 C C . SER C 1 547 ? 158.095 172.389 105.879 1.00 52.45 547 SER C C 1
ATOM 11334 O O . SER C 1 547 ? 157.030 172.957 105.631 1.00 52.45 547 SER C O 1
ATOM 11337 N N . GLY C 1 548 ? 159.254 173.029 105.906 1.00 51.98 548 GLY C N 1
ATOM 11338 C CA . GLY C 1 548 ? 159.305 174.460 105.746 1.00 51.98 548 GLY C CA 1
ATOM 11339 C C . GLY C 1 548 ? 158.858 175.230 106.961 1.00 51.98 548 GLY C C 1
ATOM 11340 O O . GLY C 1 548 ? 158.702 176.450 106.879 1.00 51.98 548 GLY C O 1
ATOM 11341 N N . GLU C 1 549 ? 158.635 174.557 108.083 1.00 54.80 549 GLU C N 1
ATOM 11342 C CA . GLU C 1 549 ? 158.165 175.247 109.272 1.00 54.80 549 GLU C CA 1
ATOM 11343 C C . GLU C 1 549 ? 159.274 176.044 109.933 1.00 54.80 549 GLU C C 1
ATOM 11344 O O . GLU C 1 549 ? 159.043 177.169 110.381 1.00 54.80 549 GLU C O 1
ATOM 11350 N N . ILE C 1 550 ? 160.479 175.490 110.003 1.00 55.11 550 ILE C N 1
ATOM 11351 C CA . ILE C 1 550 ? 161.594 176.177 110.645 1.00 55.11 550 ILE C CA 1
ATOM 11352 C C . ILE C 1 550 ? 162.645 176.502 109.592 1.00 55.11 550 ILE C C 1
ATOM 11353 O O . ILE C 1 550 ? 162.689 175.847 108.546 1.00 55.11 550 ILE C O 1
ATOM 11358 N N . PRO C 1 551 ? 163.496 177.506 109.807 1.00 59.53 551 PRO C N 1
ATOM 11359 C CA . PRO C 1 551 ? 164.429 177.889 108.741 1.00 59.53 551 PRO C CA 1
ATOM 11360 C C . PRO C 1 551 ? 165.504 176.858 108.466 1.00 59.53 551 PRO C C 1
ATOM 11361 O O . PRO C 1 551 ? 165.835 176.626 107.298 1.00 59.53 551 PRO C O 1
ATOM 11365 N N . ALA C 1 552 ? 166.071 176.233 109.494 1.00 57.81 552 ALA C N 1
ATOM 11366 C CA . ALA C 1 552 ? 167.173 175.313 109.266 1.00 57.81 552 ALA C CA 1
ATOM 11367 C C . ALA C 1 552 ? 167.224 174.265 110.364 1.00 57.81 552 ALA C C 1
ATOM 11368 O O . ALA C 1 552 ? 166.737 174.472 111.475 1.00 57.81 552 ALA C O 1
ATOM 11370 N N . TYR C 1 553 ? 167.843 173.147 110.036 1.00 58.11 553 TYR C N 1
ATOM 11371 C CA . TYR C 1 553 ? 167.933 171.995 110.923 1.00 58.11 553 TYR C CA 1
ATOM 11372 C C . TYR C 1 553 ? 169.003 172.229 111.985 1.00 58.11 553 TYR C C 1
ATOM 11373 O O . TYR C 1 553 ? 170.114 172.644 111.650 1.00 58.11 553 TYR C O 1
ATOM 11382 N N . PRO C 1 554 ? 168.705 171.998 113.265 1.00 60.60 554 PRO C N 1
ATOM 11383 C CA . PRO C 1 554 ? 169.698 172.189 114.334 1.00 60.60 554 PRO C CA 1
ATOM 11384 C C . PRO C 1 554 ? 170.568 170.951 114.486 1.00 60.60 554 PRO C C 1
ATOM 11385 O O . PRO C 1 554 ? 170.089 169.896 114.903 1.00 60.60 554 PRO C O 1
ATOM 11389 N N . ASN C 1 555 ? 171.858 171.091 114.201 1.00 64.26 555 ASN C N 1
ATOM 11390 C CA . ASN C 1 555 ? 172.701 169.930 113.969 1.00 64.26 555 ASN C CA 1
ATOM 11391 C C . ASN C 1 555 ? 173.285 169.308 115.223 1.00 64.26 555 ASN C C 1
ATOM 11392 O O . ASN C 1 555 ? 173.915 168.254 115.119 1.00 64.26 555 ASN C O 1
ATOM 11397 N N . PHE C 1 556 ? 173.105 169.914 116.392 1.00 63.88 556 PHE C N 1
ATOM 11398 C CA . PHE C 1 556 ? 173.637 169.366 117.638 1.00 63.88 556 PHE C CA 1
ATOM 11399 C C . PHE C 1 556 ? 175.159 169.216 117.564 1.00 63.88 556 PHE C C 1
ATOM 11400 O O . PHE C 1 556 ? 175.710 168.120 117.528 1.00 63.88 556 PHE C O 1
ATOM 11408 N N . VAL C 1 557 ? 175.819 170.358 117.496 1.00 69.15 557 VAL C N 1
ATOM 11409 C CA . VAL C 1 557 ? 177.263 170.427 117.656 1.00 69.15 557 VAL C CA 1
ATOM 11410 C C . VAL C 1 557 ? 177.561 170.677 119.123 1.00 69.15 557 VAL C C 1
ATOM 11411 O O . VAL C 1 557 ? 176.982 171.580 119.733 1.00 69.15 557 VAL C O 1
ATOM 11415 N N . THR C 1 558 ? 178.449 169.879 119.698 1.00 69.13 558 THR C N 1
ATOM 11416 C CA . THR C 1 558 ? 178.824 170.094 121.085 1.00 69.13 558 THR C CA 1
ATOM 11417 C C . THR C 1 558 ? 180.318 170.327 121.219 1.00 69.13 558 THR C C 1
ATOM 11418 O O . THR C 1 558 ? 180.754 171.100 122.070 1.00 69.13 558 THR C O 1
ATOM 11422 N N . GLY D 1 219 ? 157.476 138.165 83.481 1.00 104.30 219 GLY D N 1
ATOM 11423 C CA . GLY D 1 219 ? 157.676 137.987 84.911 1.00 104.30 219 GLY D CA 1
ATOM 11424 C C . GLY D 1 219 ? 158.950 137.282 85.379 1.00 104.30 219 GLY D C 1
ATOM 11425 O O . GLY D 1 219 ? 159.801 136.927 84.562 1.00 104.30 219 GLY D O 1
ATOM 11426 N N . ARG D 1 220 ? 159.080 137.127 86.713 1.00 102.87 220 ARG D N 1
ATOM 11427 C CA . ARG D 1 220 ? 160.186 136.442 87.401 1.00 102.87 220 ARG D CA 1
ATOM 11428 C C . ARG D 1 220 ? 159.759 135.296 88.313 1.00 102.87 220 ARG D C 1
ATOM 11429 O O . ARG D 1 220 ? 160.518 134.328 88.443 1.00 102.87 220 ARG D O 1
ATOM 11437 N N . GLY D 1 221 ? 158.594 135.355 88.943 1.00 97.87 221 GLY D N 1
ATOM 11438 C CA . GLY D 1 221 ? 158.289 134.436 90.018 1.00 97.87 221 GLY D CA 1
ATOM 11439 C C . GLY D 1 221 ? 156.985 134.786 90.696 1.00 97.87 221 GLY D C 1
ATOM 11440 O O . GLY D 1 221 ? 156.352 135.796 90.403 1.00 97.87 221 GLY D O 1
ATOM 11441 N N . LEU D 1 222 ? 156.594 133.910 91.618 1.00 93.32 222 LEU D N 1
ATOM 11442 C CA . LEU D 1 222 ? 155.259 133.984 92.159 1.00 93.32 222 LEU D CA 1
ATOM 11443 C C . LEU D 1 222 ? 155.259 133.794 93.666 1.00 93.32 222 LEU D C 1
ATOM 11444 O O . LEU D 1 222 ? 156.116 133.082 94.209 1.00 93.32 222 LEU D O 1
ATOM 11449 N N . PRO D 1 223 ? 154.317 134.422 94.355 1.00 87.72 223 PRO D N 1
ATOM 11450 C CA . PRO D 1 223 ? 154.227 134.270 95.806 1.00 87.72 223 PRO D CA 1
ATOM 11451 C C . PRO D 1 223 ? 153.916 132.843 96.209 1.00 87.72 223 PRO D C 1
ATOM 11452 O O . PRO D 1 223 ? 153.214 132.110 95.511 1.00 87.72 223 PRO D O 1
ATOM 11456 N N . LEU D 1 224 ? 154.450 132.459 97.362 1.00 84.01 224 LEU D N 1
ATOM 11457 C CA . LEU D 1 224 ? 154.260 131.131 97.929 1.00 84.01 224 LEU D CA 1
ATOM 11458 C C . LEU D 1 224 ? 153.411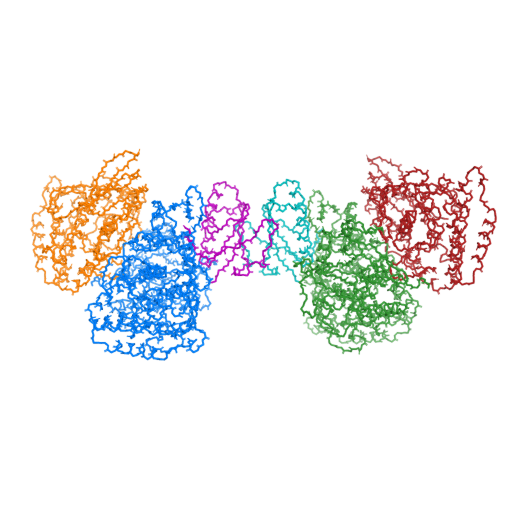 131.258 99.182 1.00 84.01 224 LEU D C 1
ATOM 11459 O O . LEU D 1 224 ? 153.778 131.983 100.108 1.00 84.01 224 LEU D O 1
ATOM 11464 N N . TYR D 1 225 ? 152.292 130.550 99.217 1.00 85.69 225 TYR D N 1
ATOM 11465 C CA . TYR D 1 225 ? 151.329 130.659 100.305 1.00 85.69 225 TYR D CA 1
ATOM 11466 C C . TYR D 1 225 ? 151.355 129.372 101.116 1.00 85.69 225 TYR D C 1
ATOM 11467 O O . TYR D 1 225 ? 150.925 128.320 100.635 1.00 85.69 225 TYR D O 1
ATOM 11476 N N . VAL D 1 226 ? 151.843 129.462 102.349 1.00 83.15 226 VAL D N 1
ATOM 11477 C CA . VAL D 1 226 ? 151.993 128.302 103.220 1.00 83.15 226 VAL D CA 1
ATOM 11478 C C . VAL D 1 226 ? 150.726 128.212 104.062 1.00 83.15 226 VAL D C 1
ATOM 11479 O O . VAL D 1 226 ? 150.655 128.747 105.166 1.00 83.15 226 VAL D O 1
ATOM 11483 N N . GLN D 1 227 ? 149.714 127.520 103.533 1.00 87.79 227 GLN D N 1
ATOM 11484 C CA . GLN D 1 227 ? 148.434 127.424 104.231 1.00 87.79 227 GLN D CA 1
ATOM 11485 C C . GLN D 1 227 ? 148.546 126.638 105.528 1.00 87.79 227 GLN D C 1
ATOM 11486 O O . GLN D 1 227 ? 147.878 126.967 106.515 1.00 87.79 227 GLN D O 1
ATOM 11492 N N . SER D 1 228 ? 149.360 125.602 105.546 1.00 89.18 228 SER D N 1
ATOM 11493 C CA . SER D 1 228 ? 149.366 124.691 106.674 1.00 89.18 228 SER D CA 1
ATOM 11494 C C . SER D 1 228 ? 149.846 125.401 107.929 1.00 89.18 228 SER D C 1
ATOM 11495 O O . SER D 1 228 ? 151.012 125.808 107.989 1.00 89.18 228 SER D O 1
ATOM 11498 N N . PRO D 1 229 ? 149.007 125.553 108.954 1.00 90.85 229 PRO D N 1
ATOM 11499 C CA . PRO D 1 229 ? 149.514 126.017 110.246 1.00 90.85 229 PRO D CA 1
ATOM 11500 C C . PRO D 1 229 ? 150.493 125.051 110.866 1.00 90.85 229 PRO D C 1
ATOM 11501 O O . PRO D 1 229 ? 151.228 125.439 111.778 1.00 90.85 229 PRO D O 1
ATOM 11505 N N . LYS D 1 230 ? 150.527 123.806 110.410 1.00 94.69 230 LYS D N 1
ATOM 11506 C CA . LYS D 1 230 ? 151.465 122.830 110.936 1.00 94.69 230 LYS D CA 1
ATOM 11507 C C . LYS D 1 230 ? 152.884 123.095 110.461 1.00 94.69 230 LYS D C 1
ATOM 11508 O O . LYS D 1 230 ? 153.831 122.542 111.028 1.00 94.69 230 LYS D O 1
ATOM 11514 N N . ALA D 1 231 ? 153.047 123.917 109.432 1.00 90.87 231 ALA D N 1
ATOM 11515 C CA . ALA D 1 231 ? 154.219 123.834 108.575 1.00 90.87 231 ALA D CA 1
ATOM 11516 C C . ALA D 1 231 ? 155.496 124.270 109.279 1.00 90.87 231 ALA D C 1
ATOM 11517 O O . ALA D 1 231 ? 155.485 125.079 110.211 1.00 90.87 231 ALA D O 1
ATOM 11519 N N . TYR D 1 232 ? 156.610 123.727 108.796 1.00 90.22 232 TYR D N 1
ATOM 11520 C CA . TYR D 1 232 ? 157.950 124.084 109.239 1.00 90.22 232 TYR D CA 1
ATOM 11521 C C . TYR D 1 232 ? 158.787 124.269 107.985 1.00 90.22 232 TYR D C 1
ATOM 11522 O O . TYR D 1 232 ? 158.917 123.335 107.193 1.00 90.22 232 TYR D O 1
ATOM 11531 N N . VAL D 1 233 ? 159.328 125.463 107.783 1.00 86.54 233 VAL D N 1
ATOM 11532 C CA . VAL D 1 233 ? 159.973 125.834 106.531 1.00 86.54 233 VAL D CA 1
ATOM 11533 C C . VAL D 1 233 ? 161.466 125.953 106.771 1.00 86.54 233 VAL D C 1
ATOM 11534 O O . VAL D 1 233 ? 161.904 126.699 107.657 1.00 86.54 233 VAL D O 1
ATOM 11538 N N . ARG D 1 234 ? 162.246 125.229 105.978 1.00 91.06 234 ARG D N 1
ATOM 11539 C CA . ARG D 1 234 ? 163.697 125.277 106.044 1.00 91.06 234 ARG D CA 1
ATOM 11540 C C . ARG D 1 234 ? 164.267 125.770 104.722 1.00 91.06 234 ARG D C 1
ATOM 11541 O O . ARG D 1 234 ? 163.560 125.922 103.723 1.00 91.06 234 ARG D O 1
ATOM 11549 N N . LYS D 1 235 ? 165.576 125.986 104.716 1.00 93.32 235 LYS D N 1
ATOM 11550 C CA . LYS D 1 235 ? 166.316 126.304 103.506 1.00 93.32 235 LYS D CA 1
ATOM 11551 C C . LYS D 1 235 ? 167.159 125.104 103.110 1.00 93.32 235 LYS D C 1
ATOM 11552 O O . LYS D 1 235 ? 167.892 124.554 103.938 1.00 93.32 235 LYS D O 1
ATOM 11558 N N . ASP D 1 236 ? 167.052 124.699 101.849 1.00 103.68 236 ASP D N 1
ATOM 11559 C CA . ASP D 1 236 ? 167.858 123.618 101.287 1.00 103.68 236 ASP D CA 1
ATOM 11560 C C . ASP D 1 236 ? 168.683 124.209 100.154 1.00 103.68 236 ASP D C 1
ATOM 11561 O O . ASP D 1 236 ? 168.290 124.153 98.988 1.00 103.68 236 ASP D O 1
ATOM 11566 N N . GLY D 1 237 ? 169.838 124.767 100.500 1.00 101.88 237 GLY D N 1
ATOM 11567 C CA . GLY D 1 237 ? 170.688 125.388 99.507 1.00 101.88 237 GLY D CA 1
ATOM 11568 C C . GLY D 1 237 ? 169.974 126.487 98.752 1.00 101.88 237 GLY D C 1
ATOM 11569 O O . GLY D 1 237 ? 169.742 127.574 99.286 1.00 101.88 237 GLY D O 1
ATOM 11570 N N . ASP D 1 238 ? 169.619 126.209 97.499 1.00 105.43 238 ASP D N 1
ATOM 11571 C CA . ASP D 1 238 ? 168.869 127.138 96.665 1.00 105.43 238 ASP D CA 1
ATOM 11572 C C . ASP D 1 238 ? 167.370 126.888 96.727 1.00 105.43 238 ASP D C 1
ATOM 11573 O O . ASP D 1 238 ? 166.629 127.346 95.849 1.00 105.43 238 ASP D O 1
ATOM 11578 N N . CYS D 1 239 ? 166.899 126.179 97.747 1.00 104.00 239 CYS D N 1
ATOM 11579 C CA . CYS D 1 239 ? 165.517 125.739 97.811 1.00 104.00 239 CYS D CA 1
ATOM 11580 C C . CYS D 1 239 ? 164.921 126.045 99.175 1.00 104.00 239 CYS D C 1
ATOM 11581 O O . CYS D 1 239 ? 165.626 126.091 100.185 1.00 104.00 239 CYS D O 1
ATOM 11584 N N . LEU D 1 240 ? 163.610 126.249 99.189 1.00 98.08 240 LEU D N 1
ATOM 11585 C CA . LEU D 1 240 ? 162.850 126.470 100.411 1.00 98.08 240 LEU D CA 1
ATOM 11586 C C . LEU D 1 240 ? 161.893 125.303 100.590 1.00 98.08 240 LEU D C 1
ATOM 11587 O O . LEU D 1 240 ? 160.931 125.166 99.829 1.00 98.08 240 LEU D O 1
ATOM 11592 N N . VAL D 1 241 ? 162.146 124.474 101.596 1.00 96.46 241 VAL D N 1
ATOM 11593 C CA . VAL D 1 241 ? 161.481 123.186 101.734 1.00 96.46 241 VAL D CA 1
ATOM 11594 C C . VAL D 1 241 ? 160.416 123.296 102.814 1.00 96.46 241 VAL D C 1
ATOM 11595 O O . VAL D 1 241 ? 160.673 123.828 103.901 1.00 96.46 241 VAL D O 1
ATOM 11599 N N . ILE D 1 242 ? 159.221 122.805 102.510 1.00 96.20 242 ILE D N 1
ATOM 11600 C CA . ILE D 1 242 ? 158.104 122.803 103.444 1.00 96.20 242 ILE D CA 1
ATOM 11601 C C . ILE D 1 242 ? 157.988 121.413 104.044 1.00 96.20 242 ILE D C 1
ATOM 11602 O O . ILE D 1 242 ? 157.907 120.422 103.311 1.00 96.20 242 ILE D O 1
ATOM 11607 N N . GLU D 1 243 ? 157.970 121.329 105.370 1.00 99.63 243 GLU D N 1
ATOM 11608 C CA . GLU D 1 243 ? 157.755 120.065 106.052 1.00 99.63 243 GLU D CA 1
ATOM 11609 C C . GLU D 1 243 ? 156.525 120.163 106.939 1.00 99.63 243 GLU D C 1
ATOM 11610 O O . GLU D 1 243 ? 156.143 121.246 107.386 1.00 99.63 243 GLU D O 1
ATOM 11616 N N . GLU D 1 244 ? 155.910 119.009 107.183 1.00 104.10 244 GLU D N 1
ATOM 11617 C CA . GLU D 1 244 ? 154.625 118.914 107.859 1.00 104.10 244 GLU D CA 1
ATOM 11618 C C . GLU D 1 244 ? 154.744 118.298 109.245 1.00 104.10 244 GLU D C 1
ATOM 11619 O O . GLU D 1 244 ? 154.329 118.905 110.234 1.00 104.10 244 GLU D O 1
ATOM 11625 N N . GLU D 1 245 ? 155.287 117.091 109.335 1.00 105.70 245 GLU D N 1
ATOM 11626 C CA . GLU D 1 245 ? 155.512 116.383 110.589 1.00 105.70 245 GLU D CA 1
ATOM 11627 C C . GLU D 1 245 ? 156.841 115.654 110.529 1.00 105.70 245 GLU D C 1
ATOM 11628 O O . GLU D 1 245 ? 156.942 114.469 110.843 1.00 105.70 245 GLU D O 1
ATOM 11634 N N . ARG D 1 246 ? 157.880 116.374 110.107 1.00 105.13 246 ARG D N 1
ATOM 11635 C CA . ARG D 1 246 ? 159.146 115.860 109.596 1.00 105.13 246 ARG D CA 1
ATOM 11636 C C . ARG D 1 246 ? 158.971 115.228 108.226 1.00 105.13 246 ARG D C 1
ATOM 11637 O O . ARG D 1 246 ? 159.910 114.600 107.724 1.00 105.13 246 ARG D O 1
ATOM 11645 N N . VAL D 1 247 ? 157.808 115.386 107.599 1.00 104.31 247 VAL D N 1
ATOM 11646 C CA . VAL D 1 247 ? 157.534 114.884 106.261 1.00 104.31 247 VAL D CA 1
ATOM 11647 C C . VAL D 1 247 ? 157.333 116.061 105.316 1.00 104.31 247 VAL D C 1
ATOM 11648 O O . VAL D 1 247 ? 156.691 117.059 105.669 1.00 104.31 247 VAL D O 1
ATOM 11652 N N . ARG D 1 248 ? 157.893 115.948 104.115 1.00 99.94 248 ARG D N 1
ATOM 11653 C CA . ARG D 1 248 ? 157.899 117.027 103.139 1.00 99.94 248 ARG D CA 1
ATOM 11654 C C . ARG D 1 248 ? 156.500 117.296 102.604 1.00 99.94 248 ARG D C 1
ATOM 11655 O O . ARG D 1 248 ? 155.631 116.424 102.614 1.00 99.94 248 ARG D O 1
ATOM 11663 N N . VAL D 1 249 ? 156.283 118.525 102.139 1.00 99.66 249 VAL D N 1
ATOM 11664 C CA . VAL D 1 249 ? 155.026 118.887 101.499 1.00 99.66 249 VAL D CA 1
ATOM 11665 C C . VAL D 1 249 ? 155.292 119.394 100.088 1.00 99.66 249 VAL D C 1
ATOM 11666 O O . VAL D 1 249 ? 154.790 118.828 99.113 1.00 99.66 249 VAL D O 1
ATOM 11670 N N . ALA D 1 250 ? 156.080 120.457 99.961 1.00 101.42 250 ALA D N 1
ATOM 11671 C CA . ALA D 1 250 ? 156.291 121.089 98.664 1.00 101.42 250 ALA D CA 1
ATOM 11672 C C . ALA D 1 250 ? 157.582 121.895 98.707 1.00 101.42 250 ALA D C 1
ATOM 11673 O O . ALA D 1 250 ? 158.274 121.942 99.726 1.00 101.42 250 ALA D O 1
ATOM 11675 N N . GLU D 1 251 ? 157.898 122.537 97.581 1.00 103.64 251 GLU D N 1
ATOM 11676 C CA . GLU D 1 251 ? 159.115 123.323 97.440 1.00 103.64 251 GLU D CA 1
ATOM 11677 C C . GLU D 1 251 ? 158.806 124.630 96.730 1.00 103.64 251 GLU D C 1
ATOM 11678 O O . GLU D 1 251 ? 157.801 124.750 96.027 1.00 103.64 251 GLU D O 1
ATOM 11684 N N . ALA D 1 252 ? 159.685 125.610 96.926 1.00 101.59 252 ALA D N 1
ATOM 11685 C CA . ALA D 1 252 ? 159.626 126.884 96.220 1.00 101.59 252 ALA D CA 1
ATOM 11686 C C . ALA D 1 252 ? 160.868 127.140 95.383 1.00 101.59 252 ALA D C 1
ATOM 11687 O O . ALA D 1 252 ? 160.757 127.473 94.198 1.00 101.59 252 ALA D O 1
ATOM 11689 N N . ARG D 1 253 ? 162.047 127.019 95.985 1.00 104.34 253 ARG D N 1
ATOM 11690 C CA . ARG D 1 253 ? 163.361 127.026 95.347 1.00 104.34 253 ARG D CA 1
ATOM 11691 C C . ARG D 1 253 ? 163.825 128.406 94.901 1.00 104.34 253 ARG D C 1
ATOM 11692 O O . ARG D 1 253 ? 164.770 128.506 94.111 1.00 104.34 253 ARG D O 1
ATOM 11700 N N . LEU D 1 254 ? 163.184 129.472 95.368 1.00 97.69 254 LEU D N 1
ATOM 11701 C CA . LEU D 1 254 ? 163.701 130.837 95.427 1.00 97.69 254 LEU D CA 1
ATOM 11702 C C . LEU D 1 254 ? 163.985 131.445 94.061 1.00 97.69 254 LEU D C 1
ATOM 11703 O O . LEU D 1 254 ? 164.357 132.617 93.997 1.00 97.69 254 LEU D O 1
ATOM 11708 N N . GLY D 1 255 ? 163.821 130.707 92.973 1.00 102.16 255 GLY D N 1
ATOM 11709 C CA . GLY D 1 255 ? 164.069 131.269 91.664 1.00 102.16 255 GLY D CA 1
ATOM 11710 C C . GLY D 1 255 ? 162.839 131.989 91.165 1.00 102.16 255 GLY D C 1
ATOM 11711 O O . GLY D 1 255 ? 162.910 133.128 90.700 1.00 102.16 255 GLY D O 1
ATOM 11712 N N . GLU D 1 256 ? 161.695 131.322 91.271 1.00 100.43 256 GLU D N 1
ATOM 11713 C CA . GLU D 1 256 ? 160.408 131.917 90.957 1.00 100.43 256 GLU D CA 1
ATOM 11714 C C . GLU D 1 256 ? 159.616 132.279 92.204 1.00 100.43 256 GLU D C 1
ATOM 11715 O O . GLU D 1 256 ? 158.397 132.083 92.236 1.00 100.43 256 GLU D O 1
ATOM 11721 N N . THR D 1 257 ? 160.273 132.784 93.239 1.00 94.51 257 THR D N 1
ATOM 11722 C CA . THR D 1 257 ? 159.557 133.108 94.461 1.00 94.51 257 THR D CA 1
ATOM 11723 C C . THR D 1 257 ? 159.272 134.601 94.564 1.00 94.51 257 THR D C 1
ATOM 11724 O O . THR D 1 257 ? 159.903 135.433 93.914 1.00 94.51 257 THR D O 1
ATOM 11728 N N . SER D 1 258 ? 158.303 134.919 95.410 1.00 87.22 258 SER D N 1
ATOM 11729 C CA . SER D 1 258 ? 157.932 136.280 95.768 1.00 87.22 258 SER D CA 1
ATOM 11730 C C . SER D 1 258 ? 157.650 136.156 97.260 1.00 87.22 258 SER D C 1
ATOM 11731 O O . SER D 1 258 ? 158.194 135.265 97.923 1.00 87.22 258 SER D O 1
ATOM 11734 N N . GLN D 1 259 ? 156.863 137.076 97.821 1.00 78.69 259 GLN D N 1
ATOM 11735 C CA . GLN D 1 259 ? 156.622 137.045 99.261 1.00 78.69 259 GLN D CA 1
ATOM 11736 C C . GLN D 1 259 ? 156.326 135.630 99.727 1.00 78.69 259 GLN D C 1
ATOM 11737 O O . GLN D 1 259 ? 155.638 134.868 99.049 1.00 78.69 259 GLN D O 1
ATOM 11743 N N . VAL D 1 260 ? 156.848 135.287 100.890 1.00 73.79 260 VAL D N 1
ATOM 11744 C CA . VAL D 1 260 ? 156.531 134.032 101.547 1.00 73.79 260 VAL D CA 1
ATOM 11745 C C . VAL D 1 260 ? 155.500 134.357 102.614 1.00 73.79 260 VAL D C 1
ATOM 11746 O O . VAL D 1 260 ? 155.787 135.091 103.563 1.00 73.79 260 VAL D O 1
ATOM 11750 N N . ALA D 1 261 ? 154.291 133.841 102.455 1.00 75.60 261 ALA D N 1
ATOM 11751 C CA . ALA D 1 261 ? 153.202 134.150 103.368 1.00 75.60 261 ALA D CA 1
ATOM 11752 C C . ALA D 1 261 ? 153.051 133.014 104.365 1.00 75.60 261 ALA D C 1
ATOM 11753 O O . ALA D 1 261 ? 152.769 131.879 103.978 1.00 75.60 261 ALA D O 1
ATOM 11755 N N . LEU D 1 262 ? 153.231 133.317 105.641 1.00 75.02 262 LEU D N 1
ATOM 11756 C CA . LEU D 1 262 ? 153.180 132.313 106.692 1.00 75.02 262 LEU D CA 1
ATOM 11757 C C . LEU D 1 262 ? 151.908 132.530 107.491 1.00 75.02 262 LEU D C 1
ATOM 11758 O O . LEU D 1 262 ? 151.675 133.631 107.994 1.00 75.02 262 LEU D O 1
ATOM 11763 N N . PHE D 1 263 ? 151.093 131.490 107.614 1.00 80.60 263 PHE D N 1
ATOM 11764 C CA . PHE D 1 263 ? 149.858 131.615 108.367 1.00 80.60 263 PHE D CA 1
ATOM 11765 C C . PHE D 1 263 ? 150.108 131.301 109.840 1.00 80.60 263 PHE D C 1
ATOM 11766 O O . PHE D 1 263 ? 151.243 131.103 110.275 1.00 80.60 263 PHE D O 1
ATOM 11774 N N . GLY D 1 264 ? 149.037 131.266 110.623 1.00 83.33 264 GLY D N 1
ATOM 11775 C CA . GLY D 1 264 ? 149.157 131.209 112.068 1.00 83.33 264 GLY D CA 1
ATOM 11776 C C . GLY D 1 264 ? 150.010 130.088 112.623 1.00 83.33 264 GLY D C 1
ATOM 11777 O O . GLY D 1 264 ? 149.748 128.911 112.367 1.00 83.33 264 GLY D O 1
ATOM 11778 N N . ASN D 1 265 ? 151.030 130.452 113.396 1.00 83.92 265 ASN D N 1
ATOM 11779 C CA . ASN D 1 265 ? 151.939 129.500 114.040 1.00 83.92 265 ASN D CA 1
ATOM 11780 C C . ASN D 1 265 ? 152.570 128.532 113.046 1.00 83.92 265 ASN D C 1
ATOM 11781 O O . ASN D 1 265 ? 152.830 127.372 113.362 1.00 83.92 265 ASN D O 1
ATOM 11786 N N . ALA D 1 266 ? 152.834 129.008 111.838 1.00 78.22 266 ALA D N 1
ATOM 11787 C CA . ALA D 1 266 ? 153.771 128.295 110.991 1.00 78.22 266 ALA D CA 1
ATOM 11788 C C . ALA D 1 266 ? 155.180 128.605 111.477 1.00 78.22 266 ALA D C 1
ATOM 11789 O O . ALA D 1 266 ? 155.383 129.456 112.343 1.00 78.22 266 ALA D O 1
ATOM 11791 N N . THR D 1 267 ? 156.179 127.914 110.945 1.00 80.88 267 THR D N 1
ATOM 11792 C CA . THR D 1 267 ? 157.541 128.153 111.397 1.00 80.88 267 THR D CA 1
ATOM 11793 C C . THR D 1 267 ? 158.445 128.417 110.207 1.00 80.88 267 THR D C 1
ATOM 11794 O O . THR D 1 267 ? 158.338 127.747 109.180 1.00 80.88 267 THR D O 1
ATOM 11798 N N . LEU D 1 268 ? 159.335 129.393 110.351 1.00 76.39 268 LEU D N 1
ATOM 11799 C CA . LEU D 1 268 ? 160.310 129.741 109.323 1.00 76.39 268 LEU D CA 1
ATOM 11800 C C . LEU D 1 268 ? 161.677 129.809 109.984 1.00 76.39 268 LEU D C 1
ATOM 11801 O O . LEU D 1 268 ? 161.939 130.726 110.766 1.00 76.39 268 LEU D O 1
ATOM 11806 N N . THR D 1 269 ? 162.546 128.845 109.688 1.00 79.06 269 THR D N 1
ATOM 11807 C CA . THR D 1 269 ? 163.840 128.805 110.355 1.00 79.06 269 THR D CA 1
ATOM 11808 C C . THR D 1 269 ? 164.631 130.071 110.063 1.00 79.06 269 THR D C 1
ATOM 11809 O O . THR D 1 269 ? 164.623 130.581 108.941 1.00 79.06 269 THR D O 1
ATOM 11813 N N . THR D 1 270 ? 165.331 130.572 111.083 1.00 75.97 270 THR D N 1
ATOM 11814 C CA . THR D 1 270 ? 166.020 131.851 110.949 1.00 75.97 270 THR D CA 1
ATOM 11815 C C . THR D 1 270 ? 167.039 131.836 109.826 1.00 75.97 270 THR D C 1
ATOM 11816 O O . THR D 1 270 ? 167.319 132.882 109.240 1.00 75.97 270 THR D O 1
ATOM 11820 N N . ALA D 1 271 ? 167.622 130.679 109.522 1.00 76.32 271 ALA D N 1
ATOM 11821 C CA . ALA D 1 271 ? 168.487 130.602 108.352 1.00 76.32 271 ALA D CA 1
ATOM 11822 C C . ALA D 1 271 ? 167.694 130.840 107.078 1.00 76.32 271 ALA D C 1
ATOM 11823 O O . ALA D 1 271 ? 168.147 131.560 106.181 1.00 76.32 271 ALA D O 1
ATOM 11825 N N . ALA D 1 272 ? 166.501 130.257 106.982 1.00 76.23 272 ALA D N 1
ATOM 11826 C CA . ALA D 1 272 ? 165.658 130.519 105.825 1.00 76.23 272 ALA D CA 1
ATOM 11827 C C . ALA D 1 272 ? 165.240 131.977 105.779 1.00 76.23 272 ALA D C 1
ATOM 11828 O O . ALA D 1 272 ? 165.175 132.578 104.702 1.00 76.23 272 ALA D O 1
ATOM 11830 N N . LEU D 1 273 ? 164.948 132.564 106.937 1.00 72.35 273 LEU D N 1
ATOM 11831 C CA . LEU D 1 273 ? 164.596 133.976 106.972 1.00 72.35 273 LEU D CA 1
ATOM 11832 C C . LEU D 1 273 ? 165.742 134.838 106.472 1.00 72.35 273 LEU D C 1
ATOM 11833 O O . LEU D 1 273 ? 165.531 135.774 105.697 1.00 72.35 273 LEU D O 1
ATOM 11838 N N . HIS D 1 274 ? 166.962 134.538 106.907 1.00 72.62 274 HIS D N 1
ATOM 11839 C CA . HIS D 1 274 ? 168.109 135.307 106.450 1.00 72.62 274 HIS D CA 1
ATOM 11840 C C . HIS D 1 274 ? 168.314 135.139 104.957 1.00 72.62 274 HIS D C 1
ATOM 11841 O O . HIS D 1 274 ? 168.664 136.096 104.262 1.00 72.62 274 HIS D O 1
ATOM 11848 N N . GLU D 1 275 ? 168.111 133.928 104.442 1.00 79.34 275 GLU D N 1
ATOM 11849 C CA . GLU D 1 275 ? 168.260 133.735 103.006 1.00 79.34 275 GLU D CA 1
ATOM 11850 C C . GLU D 1 275 ? 167.189 134.483 102.230 1.00 79.34 275 GLU D C 1
ATOM 11851 O O . GLU D 1 275 ? 167.442 134.939 101.111 1.00 79.34 275 GLU D O 1
ATOM 11857 N N . CYS D 1 276 ? 165.989 134.607 102.791 1.00 77.41 276 CYS D N 1
ATOM 11858 C CA . CYS D 1 276 ? 164.976 135.439 102.154 1.00 77.41 276 CYS D CA 1
ATOM 11859 C C . CYS D 1 276 ? 165.387 136.903 102.164 1.00 77.41 276 CYS D C 1
ATOM 11860 O O . CYS D 1 276 ? 165.260 137.596 101.150 1.00 77.41 276 CYS D O 1
ATOM 11863 N N . LEU D 1 277 ? 165.887 137.388 103.302 1.00 72.00 277 LEU D N 1
ATOM 11864 C CA . LEU D 1 277 ? 166.244 138.797 103.415 1.00 72.00 277 LEU D CA 1
ATOM 11865 C C . LEU D 1 277 ? 167.392 139.157 102.484 1.00 72.00 277 LEU D C 1
ATOM 11866 O O . LEU D 1 277 ? 167.361 140.203 101.828 1.00 72.00 277 LEU D O 1
ATOM 11871 N N . ARG D 1 278 ? 168.407 138.300 102.402 1.00 76.73 278 ARG D N 1
ATOM 11872 C CA . ARG D 1 278 ? 169.532 138.579 101.521 1.00 76.73 278 ARG D CA 1
ATOM 11873 C C . ARG D 1 278 ? 169.081 138.694 100.078 1.00 76.73 278 ARG D C 1
ATOM 11874 O O . ARG D 1 278 ? 169.681 139.439 99.297 1.00 76.73 278 ARG D O 1
ATOM 11882 N N . ARG D 1 279 ? 168.036 137.963 99.701 1.00 81.40 279 ARG D N 1
ATOM 11883 C CA . ARG D 1 279 ? 167.452 138.091 98.377 1.00 81.40 279 ARG D CA 1
ATOM 11884 C C . ARG D 1 279 ? 166.265 139.031 98.348 1.00 81.40 279 ARG D C 1
ATOM 11885 O O . ARG D 1 279 ? 165.639 139.183 97.298 1.00 81.40 279 ARG D O 1
ATOM 11893 N N . GLU D 1 280 ? 165.952 139.662 99.472 1.00 76.52 280 GLU D N 1
ATOM 11894 C CA . GLU D 1 280 ? 165.087 140.834 99.488 1.00 76.52 280 GLU D CA 1
ATOM 11895 C C . GLU D 1 280 ? 163.663 140.460 99.070 1.00 76.52 280 GLU D C 1
ATOM 11896 O O . GLU D 1 280 ? 163.056 141.060 98.183 1.00 76.52 280 GLU D O 1
ATOM 11902 N N . ILE D 1 281 ? 163.142 139.448 99.751 1.00 72.27 281 ILE D N 1
ATOM 11903 C CA . ILE D 1 281 ? 161.844 138.835 99.491 1.00 72.27 281 ILE D CA 1
ATOM 11904 C C . ILE D 1 281 ? 160.920 139.180 100.653 1.00 72.27 281 ILE D C 1
ATOM 11905 O O . ILE D 1 281 ? 161.230 138.845 101.801 1.00 72.27 281 ILE D O 1
ATOM 11910 N N . PRO D 1 282 ? 159.798 139.817 100.416 1.00 68.33 282 PRO D N 1
ATOM 11911 C CA . PRO D 1 282 ? 158.974 140.336 101.523 1.00 68.33 282 PRO D CA 1
ATOM 11912 C C . PRO D 1 282 ? 158.146 139.288 102.262 1.00 68.33 282 PRO D C 1
ATOM 11913 O O . PRO D 1 282 ? 156.972 139.077 102.007 1.00 68.33 282 PRO D O 1
ATOM 11917 N N . VAL D 1 283 ? 158.773 138.622 103.229 1.00 64.69 283 VAL D N 1
ATOM 11918 C CA . VAL D 1 283 ? 158.055 137.665 104.065 1.00 64.69 283 VAL D CA 1
ATOM 11919 C C . VAL D 1 283 ? 156.906 138.373 104.759 1.00 64.69 283 VAL D C 1
ATOM 11920 O O . VAL D 1 283 ? 157.102 139.399 105.416 1.00 64.69 283 VAL D O 1
ATOM 11924 N N . THR D 1 284 ? 155.702 137.830 104.623 1.00 66.99 284 THR D N 1
ATOM 11925 C CA . THR D 1 284 ? 154.514 138.420 105.220 1.00 66.99 284 THR D CA 1
ATOM 11926 C C . THR D 1 284 ? 153.843 137.418 106.145 1.00 66.99 284 THR D C 1
ATOM 11927 O O . THR D 1 284 ? 153.798 136.220 105.854 1.00 66.99 284 THR D O 1
ATOM 11931 N N . TRP D 1 285 ? 153.345 137.909 107.272 1.00 67.58 285 TRP D N 1
ATOM 11932 C CA . TRP D 1 285 ? 152.787 137.068 108.319 1.00 67.58 285 TRP D CA 1
ATOM 11933 C C . TRP D 1 285 ? 151.288 137.290 108.397 1.00 67.58 285 TRP D C 1
ATOM 11934 O O . TRP D 1 285 ? 150.838 138.393 108.721 1.00 67.58 285 TRP D O 1
ATOM 11945 N N . LEU D 1 286 ? 150.522 136.247 108.121 1.00 76.28 286 LEU D N 1
ATOM 11946 C CA . LEU D 1 286 ? 149.079 136.292 108.245 1.00 76.28 286 LEU D CA 1
ATOM 11947 C C . LEU D 1 286 ? 148.645 135.424 109.414 1.00 76.28 286 LEU D C 1
ATOM 11948 O O . LEU D 1 286 ? 149.321 134.460 109.775 1.00 76.28 286 LEU D O 1
ATOM 11953 N N . SER D 1 287 ? 147.508 135.772 110.004 1.00 88.46 287 SER D N 1
ATOM 11954 C CA . SER D 1 287 ? 146.944 134.953 111.059 1.00 88.46 287 SER D CA 1
ATOM 11955 C C . SER D 1 287 ? 146.511 133.608 110.490 1.00 88.46 287 SER D C 1
ATOM 11956 O O . SER D 1 287 ? 146.637 133.338 109.296 1.00 88.46 287 SER D O 1
ATOM 11959 N N . TYR D 1 288 ? 145.990 132.743 111.358 1.00 92.93 288 TYR D N 1
ATOM 11960 C CA . TYR D 1 288 ? 145.556 131.430 110.896 1.00 92.93 288 TYR D CA 1
ATOM 11961 C C . TYR D 1 288 ? 144.457 131.563 109.857 1.00 92.93 288 TYR D C 1
ATOM 11962 O O . TYR D 1 288 ? 144.472 130.882 108.827 1.00 92.93 288 TYR D O 1
ATOM 11971 N N . GLY D 1 289 ? 143.486 132.434 110.116 1.00 92.45 289 GLY D N 1
ATOM 11972 C CA . GLY D 1 289 ? 142.416 132.628 109.158 1.00 92.45 289 GLY D CA 1
ATOM 11973 C C . GLY D 1 289 ? 142.898 133.261 107.871 1.00 92.45 289 GLY D C 1
ATOM 11974 O O . GLY D 1 289 ? 142.459 132.887 106.782 1.00 92.45 289 GLY D O 1
ATOM 11975 N N . GLY D 1 290 ? 143.814 134.214 107.974 1.00 86.66 290 GLY D N 1
ATOM 11976 C CA . GLY D 1 290 ? 144.256 134.956 106.815 1.00 86.66 290 GLY D CA 1
ATOM 11977 C C . GLY D 1 290 ? 144.304 136.435 107.108 1.00 86.66 290 GLY D C 1
ATOM 11978 O O . GLY D 1 290 ? 144.541 137.251 106.216 1.00 86.66 290 GLY D O 1
ATOM 11979 N N . TRP D 1 291 ? 144.067 136.793 108.364 1.00 84.89 291 TRP D N 1
ATOM 11980 C CA . TRP D 1 291 ? 144.185 138.183 108.771 1.00 84.89 291 TRP D CA 1
ATOM 11981 C C . TRP D 1 291 ? 145.632 138.629 108.687 1.00 84.89 291 TRP D C 1
ATOM 11982 O O . TRP D 1 291 ? 146.528 137.954 109.195 1.00 84.89 291 TRP D O 1
ATOM 11993 N N . PHE D 1 292 ? 145.860 139.770 108.050 1.00 72.23 292 PHE D N 1
ATOM 11994 C CA . PHE D 1 292 ? 147.212 140.294 107.931 1.00 72.23 292 PHE D CA 1
ATOM 11995 C C . PHE D 1 292 ? 147.709 140.777 109.281 1.00 72.23 292 PHE D C 1
ATOM 11996 O O . PHE D 1 292 ? 146.959 141.382 110.050 1.00 72.23 292 PHE D O 1
ATOM 12004 N N . MET D 1 293 ? 148.985 140.523 109.569 1.00 72.28 293 MET D N 1
ATOM 12005 C CA . MET D 1 293 ? 149.565 140.918 110.843 1.00 72.28 293 MET D CA 1
ATOM 12006 C C . MET D 1 293 ? 150.865 141.694 110.721 1.00 72.28 293 MET D C 1
ATOM 12007 O O . MET D 1 293 ? 151.318 142.249 111.723 1.00 72.28 293 MET D O 1
ATOM 12012 N N . GLY D 1 294 ? 151.482 141.738 109.556 1.00 66.35 294 GLY D N 1
ATOM 12013 C CA . GLY D 1 294 ? 152.715 142.480 109.393 1.00 66.35 294 GLY D CA 1
ATOM 12014 C C . GLY D 1 294 ? 153.560 141.880 108.294 1.00 66.35 294 GLY D C 1
ATOM 12015 O O . GLY D 1 294 ? 153.341 140.761 107.844 1.00 66.35 294 GLY D O 1
ATOM 12016 N N . HIS D 1 295 ? 154.543 142.650 107.867 1.00 61.49 295 HIS D N 1
ATOM 12017 C CA . HIS D 1 295 ? 155.490 142.221 106.860 1.00 61.49 295 HIS D CA 1
ATOM 12018 C C . HIS D 1 295 ? 156.844 141.997 107.505 1.00 61.49 295 HIS D C 1
ATOM 12019 O O . HIS D 1 295 ? 156.991 142.051 108.726 1.00 61.49 295 HIS D O 1
ATOM 12026 N N . THR D 1 296 ? 157.845 141.735 106.673 1.00 60.86 296 THR D N 1
ATOM 12027 C CA . THR D 1 296 ? 159.228 141.674 107.130 1.00 60.86 296 THR D CA 1
ATOM 12028 C C . THR D 1 296 ? 160.086 142.001 105.917 1.00 60.86 296 THR D C 1
ATOM 12029 O O . THR D 1 296 ? 160.347 141.127 105.089 1.00 60.86 296 THR D O 1
ATOM 12033 N N . VAL D 1 297 ? 160.504 143.248 105.808 1.00 61.99 297 VAL D N 1
ATOM 12034 C CA . VAL D 1 297 ? 161.203 143.712 104.623 1.00 61.99 297 VAL D CA 1
ATOM 12035 C C . VAL D 1 297 ? 162.686 143.793 104.926 1.00 61.99 297 VAL D C 1
ATOM 12036 O O . VAL D 1 297 ? 163.103 143.915 106.081 1.00 61.99 297 VAL D O 1
ATOM 12040 N N . SER D 1 298 ? 163.485 143.713 103.876 1.00 66.50 298 SER D N 1
ATOM 12041 C CA . SER D 1 298 ? 164.931 143.747 103.983 1.00 66.50 298 SER D CA 1
ATOM 12042 C C . SER D 1 298 ? 165.450 145.169 103.849 1.00 66.50 298 SER D C 1
ATOM 12043 O O . SER D 1 298 ? 164.843 146.019 103.198 1.00 66.50 298 SER D O 1
ATOM 12046 N N . THR D 1 299 ? 166.608 145.412 104.453 1.00 63.03 299 THR D N 1
ATOM 12047 C CA . THR D 1 299 ? 167.231 146.730 104.426 1.00 63.03 299 THR D CA 1
ATOM 12048 C C . THR D 1 299 ? 168.154 146.850 103.218 1.00 63.03 299 THR D C 1
ATOM 12049 O O . THR D 1 299 ? 169.355 147.069 103.330 1.00 63.03 299 THR D O 1
ATOM 12053 N N . GLY D 1 300 ? 167.555 146.715 102.040 1.00 68.63 300 GLY D N 1
ATOM 12054 C CA . GLY D 1 300 ? 168.289 146.875 100.806 1.00 68.63 300 GLY D CA 1
ATOM 12055 C C . GLY D 1 300 ? 167.539 147.781 99.854 1.00 68.63 300 GLY D C 1
ATOM 12056 O O . GLY D 1 300 ? 166.357 148.068 100.036 1.00 68.63 300 GLY D O 1
ATOM 12057 N N . HIS D 1 301 ? 168.246 148.220 98.837 1.00 74.39 301 HIS D N 1
ATOM 12058 C CA . HIS D 1 301 ? 167.652 149.137 97.879 1.00 74.39 301 HIS D CA 1
ATOM 12059 C C . HIS D 1 301 ? 166.728 148.468 96.957 1.00 74.39 301 HIS D C 1
ATOM 12060 O O . HIS D 1 301 ? 166.454 149.082 95.931 1.00 74.39 301 HIS D O 1
ATOM 12067 N N . ARG D 1 302 ? 166.264 147.242 97.203 1.00 77.42 302 ARG D N 1
ATOM 12068 C CA . ARG D 1 302 ? 165.401 146.579 96.230 1.00 77.42 302 ARG D CA 1
ATOM 12069 C C . ARG D 1 302 ? 164.181 147.427 95.945 1.00 77.42 302 ARG D C 1
ATOM 12070 O O . ARG D 1 302 ? 163.787 147.606 94.791 1.00 77.42 302 ARG D O 1
ATOM 12078 N N . ASN D 1 303 ? 163.567 147.952 96.998 1.00 71.28 303 ASN D N 1
ATOM 12079 C CA . ASN D 1 303 ? 162.243 148.535 96.897 1.00 71.28 303 ASN D CA 1
ATOM 12080 C C . ASN D 1 303 ? 162.271 150.045 97.009 1.00 71.28 303 ASN D C 1
ATOM 12081 O O . ASN D 1 303 ? 161.366 150.713 96.504 1.00 71.28 303 ASN D O 1
ATOM 12086 N N . VAL D 1 304 ? 163.294 150.597 97.658 1.00 66.94 304 VAL D N 1
ATOM 12087 C CA . VAL D 1 304 ? 163.400 152.045 97.746 1.00 66.94 304 VAL D CA 1
ATOM 12088 C C . VAL D 1 304 ? 163.509 152.646 96.362 1.00 66.94 304 VAL D C 1
ATOM 12089 O O . VAL D 1 304 ? 163.081 153.781 96.133 1.00 66.94 304 VAL D O 1
ATOM 12093 N N . GLU D 1 305 ? 164.076 151.902 95.417 1.00 68.89 305 GLU D N 1
ATOM 12094 C CA . GLU D 1 305 ? 163.987 152.313 94.027 1.00 68.89 305 GLU D CA 1
ATOM 12095 C C . GLU D 1 305 ? 162.535 152.421 93.594 1.00 68.89 305 GLU D C 1
ATOM 12096 O O . GLU D 1 305 ? 162.144 153.398 92.951 1.00 68.89 305 GLU D O 1
ATOM 12102 N N . THR D 1 306 ? 161.714 151.437 93.951 1.00 66.55 306 THR D N 1
ATOM 12103 C CA . THR D 1 306 ? 160.304 151.516 93.598 1.00 66.55 306 THR D CA 1
ATOM 12104 C C . THR D 1 306 ? 159.627 152.676 94.306 1.00 66.55 306 THR D C 1
ATOM 12105 O O . THR D 1 306 ? 158.834 153.399 93.697 1.00 66.55 306 THR D O 1
ATOM 12109 N N . ARG D 1 307 ? 159.922 152.876 95.590 1.00 62.59 307 ARG D N 1
ATOM 12110 C CA . ARG D 1 307 ? 159.303 153.985 96.306 1.00 62.59 307 ARG D CA 1
ATOM 12111 C C . ARG D 1 307 ? 159.747 155.325 95.751 1.00 62.59 307 ARG D C 1
ATOM 12112 O O . ARG D 1 307 ? 158.928 156.235 95.595 1.00 62.59 307 ARG D O 1
ATOM 12120 N N . THR D 1 308 ? 161.035 155.480 95.458 1.00 64.59 308 THR D N 1
ATOM 12121 C CA . THR D 1 308 ? 161.467 156.762 94.929 1.00 64.59 308 THR D CA 1
ATOM 12122 C C . THR D 1 308 ? 160.917 156.994 93.536 1.00 64.59 308 THR D C 1
ATOM 12123 O O . THR D 1 308 ? 160.622 158.134 93.181 1.00 64.59 308 THR D O 1
ATOM 12127 N N . TYR D 1 309 ? 160.741 155.938 92.745 1.00 70.77 309 TYR D N 1
ATOM 12128 C CA . TYR D 1 309 ? 160.097 156.116 91.453 1.00 70.77 309 TYR D CA 1
ATOM 12129 C C . TYR D 1 309 ? 158.651 156.535 91.627 1.00 70.77 309 TYR D C 1
ATOM 12130 O O . TYR D 1 309 ? 158.175 157.432 90.928 1.00 70.77 309 TYR D O 1
ATOM 12139 N N . GLN D 1 310 ? 157.949 155.929 92.580 1.00 65.65 310 GLN D N 1
ATOM 12140 C CA . GLN D 1 310 ? 156.565 156.311 92.815 1.00 65.65 310 GLN D CA 1
ATOM 12141 C C . GLN D 1 310 ? 156.465 157.768 93.234 1.00 65.65 310 GLN D C 1
ATOM 12142 O O . GLN D 1 310 ? 155.625 158.513 92.725 1.00 65.65 310 GLN D O 1
ATOM 12148 N N . TYR D 1 311 ? 157.324 158.204 94.150 1.00 63.39 311 TYR D N 1
ATOM 12149 C CA . TYR D 1 311 ? 157.197 159.571 94.640 1.00 63.39 311 TYR D CA 1
ATOM 12150 C C . TYR D 1 311 ? 157.651 160.578 93.598 1.00 63.39 311 TYR D C 1
ATOM 12151 O O . TYR D 1 311 ? 157.032 161.632 93.441 1.00 63.39 311 TYR D O 1
ATOM 12160 N N . GLN D 1 312 ? 158.720 160.277 92.870 1.00 69.73 312 GLN D N 1
ATOM 12161 C CA . GLN D 1 312 ? 159.172 161.179 91.824 1.00 69.73 312 GLN D CA 1
ATOM 12162 C C . GLN D 1 312 ? 158.162 161.271 90.699 1.00 69.73 312 GLN D C 1
ATOM 12163 O O . GLN D 1 312 ? 158.023 162.326 90.077 1.00 69.73 312 GLN D O 1
ATOM 12169 N N . ARG D 1 313 ? 157.444 160.190 90.430 1.00 77.95 313 ARG D N 1
ATOM 12170 C CA . ARG D 1 313 ? 156.539 160.169 89.301 1.00 77.95 313 ARG D CA 1
ATOM 12171 C C . ARG D 1 313 ? 155.121 160.567 89.670 1.00 77.95 313 ARG D C 1
ATOM 12172 O O . ARG D 1 313 ? 154.324 160.857 88.776 1.00 77.95 313 ARG D O 1
ATOM 12180 N N . SER D 1 314 ? 154.784 160.609 90.958 1.00 74.41 314 SER D N 1
ATOM 12181 C CA . SER D 1 314 ? 153.454 161.052 91.344 1.00 74.41 314 SER D CA 1
ATOM 12182 C C . SER D 1 314 ? 153.262 162.541 91.127 1.00 74.41 314 SER D C 1
ATOM 12183 O O . SER D 1 314 ? 152.121 163.006 91.093 1.00 74.41 314 SER D O 1
ATOM 12186 N N . PHE D 1 315 ? 154.345 163.299 90.988 1.00 74.66 315 PHE D N 1
ATOM 12187 C CA . PHE D 1 315 ? 154.244 164.733 90.765 1.00 74.66 315 PHE D CA 1
ATOM 12188 C C . PHE D 1 315 ? 153.945 165.086 89.318 1.00 74.66 315 PHE D C 1
ATOM 12189 O O . PHE D 1 315 ? 153.768 166.268 89.012 1.00 74.66 315 PHE D O 1
ATOM 12197 N N . ASP D 1 316 ? 153.900 164.107 88.432 1.00 88.21 316 ASP D N 1
ATOM 12198 C CA . ASP D 1 316 ? 153.707 164.314 87.007 1.00 88.21 316 ASP D CA 1
ATOM 12199 C C . ASP D 1 316 ? 152.224 164.341 86.634 1.00 88.21 316 ASP D C 1
ATOM 12200 O O . ASP D 1 316 ? 151.401 163.674 87.266 1.00 88.21 316 ASP D O 1
ATOM 12205 N N . PRO D 1 317 ? 151.859 165.126 85.628 1.00 93.69 317 PRO D N 1
ATOM 12206 C CA . PRO D 1 317 ? 150.462 165.150 85.170 1.00 93.69 317 PRO D CA 1
ATOM 12207 C C . PRO D 1 317 ? 150.029 163.954 84.327 1.00 93.69 317 PRO D C 1
ATOM 12208 O O . PRO D 1 317 ? 148.935 163.442 84.562 1.00 93.69 317 PRO D O 1
ATOM 12212 N N . GLU D 1 318 ? 150.805 163.507 83.326 1.00 97.81 318 GLU D N 1
ATOM 12213 C CA . GLU D 1 318 ? 150.392 162.293 82.625 1.00 97.81 318 GLU D CA 1
ATOM 12214 C C . GLU D 1 318 ? 150.474 161.048 83.484 1.00 97.81 318 GLU D C 1
ATOM 12215 O O . GLU D 1 318 ? 149.674 160.144 83.289 1.00 97.81 318 GLU D O 1
ATOM 12221 N N . THR D 1 319 ? 151.431 160.938 84.395 1.00 91.01 319 THR D N 1
ATOM 12222 C CA . THR D 1 319 ? 151.428 159.759 85.248 1.00 91.01 319 THR D CA 1
ATOM 12223 C C . THR D 1 319 ? 150.096 159.628 85.971 1.00 91.01 319 THR D C 1
ATOM 12224 O O . THR D 1 319 ? 149.365 158.643 85.790 1.00 91.01 319 THR D O 1
ATOM 12228 N N . CYS D 1 320 ? 149.736 160.653 86.747 1.00 93.18 320 CYS D N 1
ATOM 12229 C CA . CYS D 1 320 ? 148.463 160.644 87.455 1.00 93.18 320 CYS D CA 1
ATOM 12230 C C . CYS D 1 320 ? 147.309 160.457 86.484 1.00 93.18 320 CYS D C 1
ATOM 12231 O O . CYS D 1 320 ? 146.479 159.557 86.647 1.00 93.18 320 CYS D O 1
ATOM 12234 N N . LEU D 1 321 ? 147.276 161.272 85.434 1.00 96.68 321 LEU D N 1
ATOM 12235 C CA . LEU D 1 321 ? 146.133 161.304 84.531 1.00 96.68 321 LEU D CA 1
ATOM 12236 C C . LEU D 1 321 ? 145.982 159.997 83.769 1.00 96.68 321 LEU D C 1
ATOM 12237 O O . LEU D 1 321 ? 144.881 159.454 83.666 1.00 96.68 321 LEU D O 1
ATOM 12242 N N . ASN D 1 322 ? 147.077 159.497 83.208 1.00 96.12 322 ASN D N 1
ATOM 12243 C CA . ASN D 1 322 ? 147.072 158.283 82.413 1.00 96.12 322 ASN D CA 1
ATOM 12244 C C . ASN D 1 322 ? 146.678 157.076 83.251 1.00 96.12 322 ASN D C 1
ATOM 12245 O O . ASN D 1 322 ? 145.788 156.307 82.862 1.00 96.12 322 ASN D O 1
ATOM 12250 N N . LEU D 1 323 ? 147.326 156.877 84.406 1.00 92.61 323 LEU D N 1
ATOM 12251 C CA . LEU D 1 323 ? 146.898 155.751 85.224 1.00 92.61 323 LEU D CA 1
ATOM 12252 C C . LEU D 1 323 ? 145.464 155.916 85.694 1.00 92.61 323 LEU D C 1
ATOM 12253 O O . LEU D 1 323 ? 144.741 154.923 85.818 1.00 92.61 323 LEU D O 1
ATOM 12258 N N . ALA D 1 324 ? 145.021 157.147 85.944 1.00 95.19 324 ALA D N 1
ATOM 12259 C CA . ALA D 1 324 ? 143.637 157.344 86.345 1.00 95.19 324 ALA D CA 1
ATOM 12260 C C . ALA D 1 324 ? 142.681 156.962 85.227 1.00 95.19 324 ALA D C 1
ATOM 12261 O O . ALA D 1 324 ? 141.656 156.317 85.472 1.00 95.19 324 ALA D O 1
ATOM 12263 N N . ARG D 1 325 ? 142.996 157.357 83.997 1.00 98.97 325 ARG D N 1
ATOM 12264 C CA . ARG D 1 325 ? 142.146 157.001 82.871 1.00 98.97 325 ARG D CA 1
ATOM 12265 C C . ARG D 1 325 ? 142.076 155.494 82.712 1.00 98.97 325 ARG D C 1
ATOM 12266 O O . ARG D 1 325 ? 140.996 154.931 82.503 1.00 98.97 325 ARG D O 1
ATOM 12274 N N . ARG D 1 326 ? 143.219 154.821 82.830 1.00 96.67 326 ARG D N 1
ATOM 12275 C CA . ARG D 1 326 ? 143.213 153.369 82.713 1.00 96.67 326 ARG D CA 1
ATOM 12276 C C . ARG D 1 326 ? 142.388 152.733 83.823 1.00 96.67 326 ARG D C 1
ATOM 12277 O O . ARG D 1 326 ? 141.588 151.826 83.569 1.00 96.67 326 ARG D O 1
ATOM 12285 N N . TRP D 1 327 ? 142.554 153.204 85.058 1.00 90.38 327 TRP D N 1
ATOM 12286 C CA . TRP D 1 327 ? 141.815 152.614 86.163 1.00 90.38 327 TRP D CA 1
ATOM 12287 C C . TRP D 1 327 ? 140.322 152.798 85.974 1.00 90.38 327 TRP D C 1
ATOM 12288 O O . TRP D 1 327 ? 139.542 151.871 86.206 1.00 90.38 327 TRP D O 1
ATOM 12299 N N . ILE D 1 328 ? 139.903 153.980 85.533 1.00 96.10 328 ILE D N 1
ATOM 12300 C CA . ILE D 1 328 ? 138.474 154.219 85.388 1.00 96.10 328 ILE D CA 1
ATOM 12301 C C . ILE D 1 328 ? 137.901 153.409 84.237 1.00 96.10 328 ILE D C 1
ATOM 12302 O O . ILE D 1 328 ? 136.817 152.830 84.361 1.00 96.10 328 ILE D O 1
ATOM 12307 N N . VAL D 1 329 ? 138.597 153.351 83.100 1.00 98.92 329 VAL D N 1
ATOM 12308 C CA . VAL D 1 329 ? 138.058 152.567 81.994 1.00 98.92 329 VAL D CA 1
ATOM 12309 C C . VAL D 1 329 ? 137.961 151.102 82.390 1.00 98.92 329 VAL D C 1
ATOM 12310 O O . VAL D 1 329 ? 136.995 150.418 82.040 1.00 98.92 329 VAL D O 1
ATOM 12314 N N . ALA D 1 330 ? 138.933 150.604 83.157 1.00 97.01 330 ALA D N 1
ATOM 12315 C CA . ALA D 1 330 ? 138.856 149.223 83.615 1.00 97.01 330 ALA D CA 1
ATOM 12316 C C . ALA D 1 330 ? 137.695 149.022 84.575 1.00 97.01 330 ALA D C 1
ATOM 12317 O O . ALA D 1 330 ? 137.004 148.002 84.513 1.00 97.01 330 ALA D O 1
ATOM 12319 N N . LYS D 1 331 ? 137.472 149.977 85.479 1.00 95.87 331 LYS D N 1
ATOM 12320 C CA . LYS D 1 331 ? 136.357 149.866 86.415 1.00 95.87 331 LYS D CA 1
ATOM 12321 C C . LYS D 1 331 ? 135.028 149.827 85.675 1.00 95.87 331 LYS D C 1
ATOM 12322 O O . LYS D 1 331 ? 134.156 149.004 85.976 1.00 95.87 331 LYS D O 1
ATOM 12328 N N . ILE D 1 332 ? 134.865 150.703 84.684 1.00 104.24 332 ILE D N 1
ATOM 12329 C CA . ILE D 1 332 ? 133.631 150.737 83.902 1.00 104.24 332 ILE D CA 1
ATOM 12330 C C . ILE D 1 332 ? 133.448 149.430 83.146 1.00 104.24 332 ILE D C 1
ATOM 12331 O O . ILE D 1 332 ? 132.341 148.888 83.057 1.00 104.24 332 ILE D O 1
ATOM 12336 N N . ALA D 1 333 ? 134.530 148.930 82.546 1.00 105.44 333 ALA D N 1
ATOM 12337 C CA . ALA D 1 333 ? 134.442 147.693 81.791 1.00 105.44 333 ALA D CA 1
ATOM 12338 C C . ALA D 1 333 ? 134.065 146.532 82.691 1.00 105.44 333 ALA D C 1
ATOM 12339 O O . ALA D 1 333 ? 133.248 145.689 82.315 1.00 105.44 333 ALA D O 1
ATOM 12341 N N . ASN D 1 334 ? 134.648 146.470 83.886 1.00 104.45 334 ASN D N 1
ATOM 12342 C CA . ASN D 1 334 ? 134.258 145.434 84.830 1.00 104.45 334 ASN D CA 1
ATOM 12343 C C . ASN D 1 334 ? 132.797 145.576 85.222 1.00 104.45 334 ASN D C 1
ATOM 12344 O O . ASN D 1 334 ? 132.089 144.576 85.362 1.00 104.45 334 ASN D O 1
ATOM 12349 N N . CYS D 1 335 ? 132.322 146.809 85.396 1.00 111.41 335 CYS D N 1
ATOM 12350 C CA . CYS D 1 335 ? 130.922 147.014 85.755 1.00 111.41 335 CYS D CA 1
ATOM 12351 C C . CYS D 1 335 ? 129.984 146.498 84.668 1.00 111.41 335 CYS D C 1
ATOM 12352 O O . CYS D 1 335 ? 129.009 145.796 84.952 1.00 111.41 335 CYS D O 1
ATOM 12355 N N . ARG D 1 336 ? 130.263 146.833 83.409 1.00 116.47 336 ARG D N 1
ATOM 12356 C CA . ARG D 1 336 ? 129.361 146.405 82.342 1.00 116.47 336 ARG D CA 1
ATOM 12357 C C . ARG D 1 336 ? 129.486 144.908 82.083 1.00 116.47 336 ARG D C 1
ATOM 12358 O O . ARG D 1 336 ? 128.499 144.243 81.742 1.00 116.47 336 ARG D O 1
ATOM 12366 N N . THR D 1 337 ? 130.685 144.353 82.250 1.00 112.36 337 THR D N 1
ATOM 12367 C CA . THR D 1 337 ? 130.829 142.911 82.149 1.00 112.36 337 THR D CA 1
ATOM 12368 C C . THR D 1 337 ? 130.060 142.217 83.259 1.00 112.36 337 THR D C 1
ATOM 12369 O O . THR D 1 337 ? 129.436 141.182 83.031 1.00 112.36 337 THR D O 1
ATOM 12373 N N . LEU D 1 338 ? 130.067 142.782 84.463 1.00 115.06 338 LEU D N 1
ATOM 12374 C CA . LEU D 1 338 ? 129.256 142.222 85.532 1.00 115.06 338 LEU D CA 1
ATOM 12375 C C . LEU D 1 338 ? 127.769 142.384 85.257 1.00 115.06 338 LEU D C 1
ATOM 12376 O O . LEU D 1 338 ? 126.974 141.539 85.683 1.00 115.06 338 LEU D O 1
ATOM 12381 N N . LEU D 1 339 ? 127.380 143.443 84.546 1.00 119.36 339 LEU D N 1
ATOM 12382 C CA . LEU D 1 339 ? 126.004 143.552 84.073 1.00 119.36 339 LEU D CA 1
ATOM 12383 C C . LEU D 1 339 ? 125.653 142.379 83.169 1.00 119.36 339 LEU D C 1
ATOM 12384 O O . LEU D 1 339 ? 124.666 141.673 83.396 1.00 119.36 339 LEU D O 1
ATOM 12389 N N . ARG D 1 340 ? 126.478 142.138 82.153 1.00 119.40 340 ARG D N 1
ATOM 12390 C CA . ARG D 1 340 ? 126.197 141.052 81.225 1.00 119.40 340 ARG D CA 1
ATOM 12391 C C . ARG D 1 340 ? 126.395 139.679 81.860 1.00 119.40 340 ARG D C 1
ATOM 12392 O O . ARG D 1 340 ? 125.904 138.688 81.316 1.00 119.40 340 ARG D O 1
ATOM 12400 N N . ARG D 1 341 ? 127.100 139.599 82.990 1.00 121.00 341 ARG D N 1
ATOM 12401 C CA . ARG D 1 341 ? 127.253 138.327 83.688 1.00 121.00 341 ARG D CA 1
ATOM 12402 C C . ARG D 1 341 ? 126.021 138.027 84.527 1.00 121.00 341 ARG D C 1
ATOM 12403 O O . ARG D 1 341 ? 125.368 136.994 84.358 1.00 121.00 341 ARG D O 1
ATOM 12411 N N . ASN D 1 342 ? 125.690 138.938 85.441 1.00 127.42 342 ASN D N 1
ATOM 12412 C CA . ASN D 1 342 ? 124.826 138.659 86.576 1.00 127.42 342 ASN D CA 1
ATOM 12413 C C . ASN D 1 342 ? 123.455 139.303 86.454 1.00 127.42 342 ASN D C 1
ATOM 12414 O O . ASN D 1 342 ? 122.747 139.422 87.458 1.00 127.42 342 ASN D O 1
ATOM 12419 N N . TRP D 1 343 ? 123.082 139.751 85.263 1.00 137.76 343 TRP D N 1
ATOM 12420 C CA . TRP D 1 343 ? 121.763 140.337 85.086 1.00 137.76 343 TRP D CA 1
ATOM 12421 C C . TRP D 1 343 ? 120.706 139.289 85.381 1.00 137.76 343 TRP D C 1
ATOM 12422 O O . TRP D 1 343 ? 120.669 138.233 84.743 1.00 137.76 343 TRP D O 1
ATOM 12433 N N . ARG D 1 344 ? 119.835 139.583 86.340 1.00 140.11 344 ARG D N 1
ATOM 12434 C CA . ARG D 1 344 ? 118.815 138.634 86.758 1.00 140.11 344 ARG D CA 1
ATOM 12435 C C . ARG D 1 344 ? 117.419 139.217 86.618 1.00 140.11 344 ARG D C 1
ATOM 12436 O O . ARG D 1 344 ? 116.535 138.907 87.421 1.00 140.11 344 ARG D O 1
ATOM 12444 N N . GLY D 1 345 ? 117.207 140.063 85.613 1.00 147.00 345 GLY D N 1
ATOM 12445 C CA . GLY D 1 345 ? 115.866 140.454 85.229 1.00 147.00 345 GLY D CA 1
ATOM 12446 C C . GLY D 1 345 ? 115.204 139.307 84.497 1.00 147.00 345 GLY D C 1
ATOM 12447 O O . GLY D 1 345 ? 114.761 139.444 83.352 1.00 147.00 345 GLY D O 1
ATOM 12448 N N . GLU D 1 346 ? 115.137 138.165 85.172 1.00 152.16 346 GLU D N 1
ATOM 12449 C CA . GLU D 1 346 ? 114.803 136.904 84.534 1.00 152.16 346 GLU D CA 1
ATOM 12450 C C . GLU D 1 346 ? 113.298 136.756 84.348 1.00 152.16 346 GLU D C 1
ATOM 12451 O O . GLU D 1 346 ? 112.494 137.246 85.147 1.00 152.16 346 GLU D O 1
ATOM 12457 N N . GLY D 1 347 ? 112.925 136.077 83.267 1.00 155.62 347 GLY D N 1
ATOM 12458 C CA . GLY D 1 347 ? 111.533 135.857 82.934 1.00 155.62 347 GLY D CA 1
ATOM 12459 C C . GLY D 1 347 ? 111.075 136.659 81.733 1.00 155.62 347 GLY D C 1
ATOM 12460 O O . GLY D 1 347 ? 110.363 136.139 80.870 1.00 155.62 347 GLY D O 1
ATOM 12461 N N . ASP D 1 348 ? 111.479 137.928 81.662 1.00 155.31 348 ASP D N 1
ATOM 12462 C CA . ASP D 1 348 ? 111.075 138.786 80.554 1.00 155.31 348 ASP D CA 1
ATOM 12463 C C . ASP D 1 348 ? 112.184 139.660 79.992 1.00 155.31 348 ASP D C 1
ATOM 12464 O O . ASP D 1 348 ? 112.014 140.190 78.890 1.00 155.31 348 ASP D O 1
ATOM 12469 N N . GLU D 1 349 ? 113.298 139.840 80.694 1.00 152.17 349 GLU D N 1
ATOM 12470 C CA . GLU D 1 349 ? 114.369 140.748 80.294 1.00 152.17 349 GLU D CA 1
ATOM 12471 C C . GLU D 1 349 ? 115.721 140.071 80.447 1.00 152.17 349 GLU D C 1
ATOM 12472 O O . GLU D 1 349 ? 116.639 140.596 81.078 1.00 152.17 349 GLU D O 1
ATOM 12478 N N . ALA D 1 350 ? 115.841 138.870 79.873 1.00 150.75 350 ALA D N 1
ATOM 12479 C CA . ALA D 1 350 ? 117.050 138.063 80.019 1.00 150.75 350 ALA D CA 1
ATOM 12480 C C . ALA D 1 350 ? 118.320 138.847 79.719 1.00 150.75 350 ALA D C 1
ATOM 12481 O O . ALA D 1 350 ? 119.392 138.509 80.232 1.00 150.75 350 ALA D O 1
ATOM 12483 N N . LYS D 1 351 ? 118.227 139.886 78.896 1.00 147.61 351 LYS D N 1
ATOM 12484 C CA . LYS D 1 351 ? 119.361 140.744 78.595 1.00 147.61 351 LYS D CA 1
ATOM 12485 C C . LYS D 1 351 ? 119.148 142.132 79.180 1.00 147.61 351 LYS D C 1
ATOM 12486 O O . LYS D 1 351 ? 118.020 142.624 79.266 1.00 147.61 351 LYS D O 1
ATOM 12492 N N . ALA D 1 352 ? 120.248 142.753 79.590 1.00 140.19 352 ALA D N 1
ATOM 12493 C CA . ALA D 1 352 ? 120.207 144.143 79.984 1.00 140.19 352 ALA D CA 1
ATOM 12494 C C . ALA D 1 352 ? 119.840 145.001 78.779 1.00 140.19 352 ALA D C 1
ATOM 12495 O O . ALA D 1 352 ? 120.086 144.614 77.636 1.00 140.19 352 ALA D O 1
ATOM 12497 N N . PRO D 1 353 ? 119.223 146.156 79.008 1.00 140.12 353 PRO D N 1
ATOM 12498 C CA . PRO D 1 353 ? 118.930 147.071 77.904 1.00 140.12 353 PRO D CA 1
ATOM 12499 C C . PRO D 1 353 ? 120.204 147.463 77.183 1.00 140.12 353 PRO D C 1
ATOM 12500 O O . PRO D 1 353 ? 121.083 148.112 77.770 1.00 140.12 353 PRO D O 1
ATOM 12504 N N . PRO D 1 354 ? 120.347 147.089 75.911 1.00 140.03 354 PRO D N 1
ATOM 12505 C CA . PRO D 1 354 ? 121.576 147.435 75.182 1.00 140.03 354 PRO D CA 1
ATOM 12506 C C . PRO D 1 354 ? 121.797 148.929 75.059 1.00 140.03 354 PRO D C 1
ATOM 12507 O O . PRO D 1 354 ? 122.925 149.352 74.777 1.00 140.03 354 PRO D O 1
ATOM 12511 N N . GLY D 1 355 ? 120.756 149.741 75.246 1.00 135.85 355 GLY D N 1
ATOM 12512 C CA . GLY D 1 355 ? 120.964 151.175 75.358 1.00 135.85 355 GLY D CA 1
ATOM 12513 C C . GLY D 1 355 ? 121.828 151.539 76.550 1.00 135.85 355 GLY D C 1
ATOM 12514 O O . GLY D 1 355 ? 122.676 152.428 76.466 1.00 135.85 355 GLY D O 1
ATOM 12515 N N . LEU D 1 356 ? 121.621 150.855 77.679 1.00 132.49 356 LEU D N 1
ATOM 12516 C CA . LEU D 1 356 ? 122.495 151.037 78.834 1.00 132.49 356 LEU D CA 1
ATOM 12517 C C . LEU D 1 356 ? 123.920 150.608 78.516 1.00 132.49 356 LEU D C 1
ATOM 12518 O O . LEU D 1 356 ? 124.882 151.284 78.895 1.00 132.49 356 LEU D O 1
ATOM 12523 N N . LEU D 1 357 ? 124.073 149.473 77.834 1.00 131.47 357 LEU D N 1
ATOM 12524 C CA . LEU D 1 357 ? 125.400 148.976 77.496 1.00 131.47 357 LEU D CA 1
ATOM 12525 C C . LEU D 1 357 ? 126.114 149.917 76.534 1.00 131.47 357 LEU D C 1
ATOM 12526 O O . LEU D 1 357 ? 127.309 150.188 76.693 1.00 131.47 357 LEU D O 1
ATOM 12531 N N . MET D 1 358 ? 125.398 150.424 75.530 1.00 134.41 358 MET D N 1
ATOM 12532 C CA . MET D 1 358 ? 125.974 151.430 74.651 1.00 134.41 358 MET D CA 1
ATOM 12533 C C . MET D 1 358 ? 126.321 152.694 75.424 1.00 134.41 358 MET D C 1
ATOM 12534 O O . MET D 1 358 ? 127.354 153.324 75.169 1.00 134.41 358 MET D O 1
ATOM 12539 N N . SER D 1 359 ? 125.470 153.088 76.372 1.00 132.09 359 SER D N 1
ATOM 12540 C CA . SER D 1 359 ? 125.755 154.272 77.177 1.00 132.09 359 SER D CA 1
ATOM 12541 C C . SER D 1 359 ? 127.045 154.098 77.965 1.00 132.09 359 SER D C 1
ATOM 12542 O O . SER D 1 359 ? 127.887 155.001 78.007 1.00 132.09 359 SER D O 1
ATOM 12545 N N . LEU D 1 360 ? 127.217 152.941 78.602 1.00 128.07 360 LEU D N 1
ATOM 12546 C CA . LEU D 1 360 ? 128.432 152.723 79.379 1.00 128.07 360 LEU D CA 1
ATOM 12547 C C . LEU D 1 360 ? 129.648 152.574 78.482 1.00 128.07 360 LEU D C 1
ATOM 12548 O O . LEU D 1 360 ? 130.746 152.977 78.866 1.00 128.07 360 LEU D O 1
ATOM 12553 N N . GLN D 1 361 ? 129.476 152.023 77.282 1.00 128.86 361 GLN D N 1
ATOM 12554 C CA . GLN D 1 361 ? 130.571 151.991 76.318 1.00 128.86 361 GLN D CA 1
ATOM 12555 C C . GLN D 1 361 ? 130.982 153.420 75.968 1.00 128.86 361 GLN D C 1
ATOM 12556 O O . GLN D 1 361 ? 132.173 153.760 75.959 1.00 128.86 361 GLN D O 1
ATOM 12562 N N . ASP D 1 362 ? 129.999 154.290 75.732 1.00 130.02 362 ASP D N 1
ATOM 12563 C CA . ASP D 1 362 ? 130.308 155.678 75.411 1.00 130.02 362 ASP D CA 1
ATOM 12564 C C . ASP D 1 362 ? 131.032 156.353 76.562 1.00 130.02 362 ASP D C 1
ATOM 12565 O O . ASP D 1 362 ? 132.023 157.068 76.359 1.00 130.02 362 ASP D O 1
ATOM 12570 N N . ASP D 1 363 ? 130.556 156.123 77.783 1.00 128.62 363 ASP D N 1
ATOM 12571 C CA . ASP D 1 363 ? 131.230 156.687 78.943 1.00 128.62 363 ASP D CA 1
ATOM 12572 C C . ASP D 1 363 ? 132.640 156.138 79.078 1.00 128.62 363 ASP D C 1
ATOM 12573 O O . ASP D 1 363 ? 133.541 156.854 79.522 1.00 128.62 363 ASP D O 1
ATOM 12578 N N . MET D 1 364 ? 132.853 154.883 78.686 1.00 123.69 364 MET D N 1
ATOM 12579 C CA . MET D 1 364 ? 134.193 154.315 78.722 1.00 123.69 364 MET D CA 1
ATOM 12580 C C . MET D 1 364 ? 135.112 155.034 77.752 1.00 123.69 364 MET D C 1
ATOM 12581 O O . MET D 1 364 ? 136.263 155.338 78.087 1.00 123.69 364 MET D O 1
ATOM 12586 N N . ARG D 1 365 ? 134.626 155.332 76.549 1.00 126.70 365 ARG D N 1
ATOM 12587 C CA . ARG D 1 365 ? 135.467 156.101 75.629 1.00 126.70 365 ARG D CA 1
ATOM 12588 C C . ARG D 1 365 ? 135.752 157.477 76.211 1.00 126.70 365 ARG D C 1
ATOM 12589 O O . ARG D 1 365 ? 136.877 157.983 76.127 1.00 126.70 365 ARG D O 1
ATOM 12597 N N . HIS D 1 366 ? 134.732 158.101 76.803 1.00 124.41 366 HIS D N 1
ATOM 12598 C CA . HIS D 1 366 ? 134.929 159.414 77.405 1.00 124.41 366 HIS D CA 1
ATOM 12599 C C . HIS D 1 366 ? 136.023 159.357 78.462 1.00 124.41 366 HIS D C 1
ATOM 12600 O O . HIS D 1 366 ? 136.877 160.247 78.542 1.00 124.41 366 HIS D O 1
ATOM 12607 N N . ALA D 1 367 ? 136.015 158.303 79.277 1.00 119.20 367 ALA D N 1
ATOM 12608 C CA . ALA D 1 367 ? 137.066 158.126 80.270 1.00 119.20 367 ALA D CA 1
ATOM 12609 C C . ALA D 1 367 ? 138.417 157.892 79.612 1.00 119.20 367 ALA D C 1
ATOM 12610 O O . ALA D 1 367 ? 139.448 158.299 80.154 1.00 119.20 367 ALA D O 1
ATOM 12612 N N . MET D 1 368 ? 138.432 157.237 78.450 1.00 121.82 368 MET D N 1
ATOM 12613 C CA . MET D 1 368 ? 139.673 157.117 77.692 1.00 121.82 368 MET D CA 1
ATOM 12614 C C . MET D 1 368 ? 140.211 158.486 77.312 1.00 121.82 368 MET D C 1
ATOM 12615 O O . MET D 1 368 ? 141.422 158.720 77.366 1.00 121.82 368 MET D O 1
ATOM 12620 N N . ARG D 1 369 ? 139.329 159.403 76.919 1.00 123.95 369 ARG D N 1
ATOM 12621 C CA . ARG D 1 369 ? 139.750 160.726 76.475 1.00 123.95 369 ARG D CA 1
ATOM 12622 C C . ARG D 1 369 ? 139.289 161.840 77.408 1.00 123.95 369 ARG D C 1
ATOM 12623 O O . ARG D 1 369 ? 138.871 162.905 76.944 1.00 123.95 369 ARG D O 1
ATOM 12631 N N . ALA D 1 370 ? 139.353 161.616 78.715 1.00 116.67 370 ALA D N 1
ATOM 12632 C CA . ALA D 1 370 ? 139.128 162.705 79.651 1.00 116.67 370 ALA D CA 1
ATOM 12633 C C . ALA D 1 370 ? 140.300 163.682 79.593 1.00 116.67 370 ALA D C 1
ATOM 12634 O O . ALA D 1 370 ? 141.454 163.260 79.459 1.00 116.67 370 ALA D O 1
ATOM 12636 N N . PRO D 1 371 ? 140.048 164.983 79.670 1.00 114.99 371 PRO D N 1
ATOM 12637 C CA . PRO D 1 371 ? 141.149 165.948 79.575 1.00 114.99 371 PRO D CA 1
ATOM 12638 C C . PRO D 1 371 ? 141.974 166.058 80.844 1.00 114.99 371 PRO D C 1
ATOM 12639 O O . PRO D 1 371 ? 143.204 166.123 80.773 1.00 114.99 371 PRO D O 1
ATOM 12643 N N . SER D 1 372 ? 141.327 166.088 82.006 1.00 110.32 372 SER D N 1
ATOM 12644 C CA . SER D 1 372 ? 142.041 166.303 83.256 1.00 110.32 372 SER D CA 1
ATOM 12645 C C . SER D 1 372 ? 141.348 165.541 84.377 1.00 110.32 372 SER D C 1
ATOM 12646 O O . SER D 1 372 ? 140.286 164.942 84.190 1.00 110.32 372 SER D O 1
ATOM 12649 N N . LEU D 1 373 ? 141.963 165.587 85.561 1.00 105.92 373 LEU D N 1
ATOM 12650 C CA . LEU D 1 373 ? 141.548 164.723 86.661 1.00 105.92 373 LEU D CA 1
ATOM 12651 C C . LEU D 1 373 ? 140.144 165.047 87.151 1.00 105.92 373 LEU D C 1
ATOM 12652 O O . LEU D 1 373 ? 139.380 164.137 87.480 1.00 105.92 373 LEU D O 1
ATOM 12657 N N . GLU D 1 374 ? 139.789 166.328 87.245 1.00 109.45 374 GLU D N 1
ATOM 12658 C CA . GLU D 1 374 ? 138.475 166.668 87.782 1.00 109.45 374 GLU D CA 1
ATOM 12659 C C . GLU D 1 374 ? 137.364 166.249 86.827 1.00 109.45 374 GLU D C 1
ATOM 12660 O O . GLU D 1 374 ? 136.299 165.794 87.264 1.00 109.45 374 GLU D O 1
ATOM 12666 N N . VAL D 1 375 ? 137.598 166.377 85.521 1.00 107.30 375 VAL D N 1
ATOM 12667 C CA . VAL D 1 375 ? 136.620 165.895 84.555 1.00 107.30 375 VAL D CA 1
ATOM 12668 C C . VAL D 1 375 ? 136.447 164.397 84.700 1.00 107.30 375 VAL D C 1
ATOM 12669 O O . VAL D 1 375 ? 135.328 163.873 84.646 1.00 107.30 375 VAL D O 1
ATOM 12673 N N . LEU D 1 376 ? 137.557 163.683 84.870 1.00 102.68 376 LEU D N 1
ATOM 12674 C CA . LEU D 1 376 ? 137.480 162.242 85.040 1.00 102.68 376 LEU D CA 1
ATOM 12675 C C . LEU D 1 376 ? 136.729 161.893 86.310 1.00 102.68 376 LEU D C 1
ATOM 12676 O O . LEU D 1 376 ? 135.947 160.943 86.329 1.00 102.68 376 LEU D O 1
ATOM 12681 N N . LEU D 1 377 ? 136.939 162.654 87.380 1.00 102.87 377 LEU D N 1
ATOM 12682 C CA . LEU D 1 377 ? 136.215 162.379 88.613 1.00 102.87 377 LEU D CA 1
ATOM 12683 C C . LEU D 1 377 ? 134.720 162.573 88.419 1.00 102.87 377 LEU D C 1
ATOM 12684 O O . LEU D 1 377 ? 133.913 161.745 88.862 1.00 102.87 377 LEU D O 1
ATOM 12689 N N . GLY D 1 378 ? 134.330 163.661 87.757 1.00 105.98 378 GLY D N 1
ATOM 12690 C CA . GLY D 1 378 ? 132.912 163.888 87.526 1.00 105.98 378 GLY D CA 1
ATOM 12691 C C . GLY D 1 378 ? 132.289 162.801 86.659 1.00 105.98 378 GLY D C 1
ATOM 12692 O O . GLY D 1 378 ? 131.212 162.279 86.966 1.00 105.98 378 GLY D O 1
ATOM 12693 N N . ILE D 1 379 ? 132.978 162.427 85.581 1.00 106.47 379 ILE D N 1
ATOM 12694 C CA . ILE D 1 379 ? 132.450 161.432 84.685 1.00 106.47 379 ILE D CA 1
ATOM 12695 C C . ILE D 1 379 ? 132.389 160.072 85.377 1.00 106.47 379 ILE D C 1
ATOM 12696 O O . ILE D 1 379 ? 131.440 159.301 85.176 1.00 106.47 379 ILE D O 1
ATOM 12701 N N . GLU D 1 380 ? 133.387 159.762 86.201 1.00 102.16 380 GLU D N 1
ATOM 12702 C CA . GLU D 1 380 ? 133.397 158.529 86.961 1.00 102.16 380 GLU D CA 1
ATOM 12703 C C . GLU D 1 380 ? 132.203 158.457 87.891 1.00 102.16 380 GLU D C 1
ATOM 12704 O O . GLU D 1 380 ? 131.522 157.425 87.979 1.00 102.16 380 GLU D O 1
ATOM 12710 N N . GLY D 1 381 ? 131.954 159.539 88.621 1.00 107.94 381 GLY D N 1
ATOM 12711 C CA . GLY D 1 381 ? 130.802 159.569 89.497 1.00 107.94 381 GLY D CA 1
ATOM 12712 C C . GLY D 1 381 ? 129.519 159.349 88.727 1.00 107.94 381 GLY D C 1
ATOM 12713 O O . GLY D 1 381 ? 128.658 158.565 89.139 1.00 107.94 381 GLY D O 1
ATOM 12714 N N . ALA D 1 382 ? 129.387 160.014 87.578 1.00 111.44 382 ALA D N 1
ATOM 12715 C CA . ALA D 1 382 ? 128.192 159.822 86.768 1.00 111.44 382 ALA D CA 1
ATOM 12716 C C . ALA D 1 382 ? 128.013 158.354 86.412 1.00 111.44 382 ALA D C 1
ATOM 12717 O O . ALA D 1 382 ? 127.011 157.734 86.787 1.00 111.44 382 ALA D O 1
ATOM 12719 N N . SER D 1 383 ? 129.019 157.763 85.766 1.00 112.78 383 SER D N 1
ATOM 12720 C CA . SER D 1 383 ? 128.874 156.405 85.250 1.00 112.78 383 SER D CA 1
ATOM 12721 C C . SER D 1 383 ? 128.631 155.405 86.369 1.00 112.78 383 SER D C 1
ATOM 12722 O O . SER D 1 383 ? 127.834 154.472 86.215 1.00 112.78 383 SER D O 1
ATOM 12725 N N . ALA D 1 384 ? 129.316 155.570 87.499 1.00 113.18 384 ALA D N 1
ATOM 12726 C CA . ALA D 1 384 ? 129.075 154.682 88.628 1.00 113.18 384 ALA D CA 1
ATOM 12727 C C . ALA D 1 384 ? 127.654 154.832 89.146 1.00 113.18 384 ALA D C 1
ATOM 12728 O O . ALA D 1 384 ? 127.020 153.845 89.530 1.00 113.18 384 ALA D O 1
ATOM 12730 N N . GLY D 1 385 ? 127.130 156.053 89.158 1.00 116.10 385 GLY D N 1
ATOM 12731 C CA . GLY D 1 385 ? 125.741 156.224 89.537 1.00 116.10 385 GLY D CA 1
ATOM 12732 C C . GLY D 1 385 ? 124.782 155.517 88.599 1.00 116.10 385 GLY D C 1
ATOM 12733 O O . GLY D 1 385 ? 123.825 154.876 89.037 1.00 116.10 385 GLY D O 1
ATOM 12734 N N . ARG D 1 386 ? 125.023 155.616 87.292 1.00 117.03 386 ARG D N 1
ATOM 12735 C CA . ARG D 1 386 ? 124.070 154.989 86.377 1.00 117.03 386 ARG D CA 1
ATOM 12736 C C . ARG D 1 386 ? 124.211 153.470 86.389 1.00 117.03 386 ARG D C 1
ATOM 12737 O O . ARG D 1 386 ? 123.254 152.756 86.072 1.00 117.03 386 ARG D O 1
ATOM 12745 N N . TYR D 1 387 ? 125.386 152.960 86.751 1.00 116.22 387 TYR D N 1
ATOM 12746 C CA . TYR D 1 387 ? 125.504 151.540 87.088 1.00 116.22 387 TYR D CA 1
ATOM 12747 C C . TYR D 1 387 ? 124.711 151.179 88.340 1.00 116.22 387 TYR D C 1
ATOM 12748 O O . TYR D 1 387 ? 124.018 150.154 88.379 1.00 116.22 387 TYR D O 1
ATOM 12757 N N . PHE D 1 388 ? 124.831 151.975 89.394 1.00 117.32 388 PHE D N 1
ATOM 12758 C CA . PHE D 1 388 ? 124.092 151.635 90.596 1.00 117.32 388 PHE D CA 1
ATOM 12759 C C . PHE D 1 388 ? 122.602 151.802 90.394 1.00 117.32 388 PHE D C 1
ATOM 12760 O O . PHE D 1 388 ? 121.821 151.286 91.195 1.00 117.32 388 PHE D O 1
ATOM 12768 N N . GLN D 1 389 ? 122.193 152.513 89.343 1.00 120.70 389 GLN D N 1
ATOM 12769 C CA . GLN D 1 389 ? 120.768 152.607 89.054 1.00 120.70 389 GLN D CA 1
ATOM 12770 C C . GLN D 1 389 ? 120.175 151.233 88.784 1.00 120.70 389 GLN D C 1
ATOM 12771 O O . GLN D 1 389 ? 119.040 150.953 89.186 1.00 120.70 389 GLN D O 1
ATOM 12777 N N . HIS D 1 390 ? 120.932 150.357 88.128 1.00 123.25 390 HIS D N 1
ATOM 12778 C CA . HIS D 1 390 ? 120.478 149.009 87.836 1.00 123.25 390 HIS D CA 1
ATOM 12779 C C . HIS D 1 390 ? 121.191 147.974 88.682 1.00 123.25 390 HIS D C 1
ATOM 12780 O O . HIS D 1 390 ? 121.081 146.779 88.407 1.00 123.25 390 HIS D O 1
ATOM 12787 N N . PHE D 1 391 ? 121.969 148.402 89.671 1.00 119.96 391 PHE D N 1
ATOM 12788 C CA . PHE D 1 391 ? 122.491 147.419 90.611 1.00 119.96 391 PHE D CA 1
ATOM 12789 C C . PHE D 1 391 ? 121.376 146.631 91.287 1.00 119.96 391 PHE D C 1
ATOM 12790 O O . PHE D 1 391 ? 121.488 145.409 91.424 1.00 119.96 391 PHE D O 1
ATOM 12798 N N . SER D 1 392 ? 120.296 147.291 91.712 1.00 125.43 392 SER D N 1
ATOM 12799 C CA . SER D 1 392 ? 119.208 146.557 92.358 1.00 125.43 392 SER D CA 1
ATOM 12800 C C . SER D 1 392 ? 118.480 145.651 91.380 1.00 125.43 392 SER D C 1
ATOM 12801 O O . SER D 1 392 ? 117.775 144.728 91.799 1.00 125.43 392 SER D O 1
ATOM 12804 N N . ARG D 1 393 ? 118.636 145.908 90.083 1.00 131.43 393 ARG D N 1
ATOM 12805 C CA . ARG D 1 393 ? 118.121 145.027 89.045 1.00 131.43 393 ARG D CA 1
ATOM 12806 C C . ARG D 1 393 ? 118.798 143.665 89.075 1.00 131.43 393 ARG D C 1
ATOM 12807 O O . ARG D 1 393 ? 118.290 142.717 88.471 1.00 131.43 393 ARG D O 1
ATOM 12815 N N . MET D 1 394 ? 119.935 143.552 89.764 1.00 126.40 394 MET D N 1
ATOM 12816 C CA . MET D 1 394 ? 120.739 142.336 89.784 1.00 126.40 394 MET D CA 1
ATOM 12817 C C . MET D 1 394 ? 120.465 141.451 90.985 1.00 126.40 394 MET D C 1
ATOM 12818 O O . MET D 1 394 ? 121.207 140.489 91.204 1.00 126.40 394 MET D O 1
ATOM 12823 N N . LEU D 1 395 ? 119.439 141.752 91.771 1.00 132.54 395 LEU D N 1
ATOM 12824 C CA . LEU D 1 395 ? 119.171 141.001 92.988 1.00 132.54 395 LEU D CA 1
ATOM 12825 C C . LEU D 1 395 ? 118.500 139.684 92.637 1.00 132.54 395 LEU D C 1
ATOM 12826 O O . LEU D 1 395 ? 118.528 139.267 91.474 1.00 132.54 395 LEU D O 1
ATOM 12831 N N . ARG D 1 396 ? 117.894 139.016 93.619 1.00 139.33 396 ARG D N 1
ATOM 12832 C CA . ARG D 1 396 ? 117.369 137.672 93.401 1.00 139.33 396 ARG D CA 1
ATOM 12833 C C . ARG D 1 396 ? 116.285 137.631 92.325 1.00 139.33 396 ARG D C 1
ATOM 12834 O O . ARG D 1 396 ? 115.708 136.566 92.083 1.00 139.33 396 ARG D O 1
ATOM 12842 N N . GLY D 1 397 ? 116.008 138.754 91.667 1.00 141.63 397 GLY D N 1
ATOM 12843 C CA . GLY D 1 397 ? 115.138 138.780 90.511 1.00 141.63 397 GLY D CA 1
ATOM 12844 C C . GLY D 1 397 ? 114.281 140.024 90.448 1.00 141.63 397 GLY D C 1
ATOM 12845 O O . GLY D 1 397 ? 113.950 140.502 89.359 1.00 141.63 397 GLY D O 1
ATOM 12846 N N . GLY D 1 398 ? 113.927 140.569 91.611 1.00 143.12 398 GLY D N 1
ATOM 12847 C CA . GLY D 1 398 ? 113.164 141.789 91.700 1.00 143.12 398 GLY D CA 1
ATOM 12848 C C . GLY D 1 398 ? 113.717 142.726 92.762 1.00 143.12 398 GLY D C 1
ATOM 12849 O O . GLY D 1 398 ? 114.834 142.577 93.253 1.00 143.12 398 GLY D O 1
ATOM 12850 N N . ASP D 1 399 ? 112.898 143.718 93.101 1.00 143.80 399 ASP D N 1
ATOM 12851 C CA . ASP D 1 399 ? 113.232 144.589 94.217 1.00 143.80 399 ASP D CA 1
ATOM 12852 C C . ASP D 1 399 ? 113.294 143.774 95.501 1.00 143.80 399 ASP D C 1
ATOM 12853 O O . ASP D 1 399 ? 112.446 142.915 95.756 1.00 143.80 399 ASP D O 1
ATOM 12858 N N . GLY D 1 400 ? 114.307 144.050 96.310 1.00 136.73 400 GLY D N 1
ATOM 12859 C CA . GLY D 1 400 ? 114.559 143.255 97.491 1.00 136.73 400 GLY D CA 1
ATOM 12860 C C . GLY D 1 400 ? 113.871 143.763 98.738 1.00 136.73 400 GLY D C 1
ATOM 12861 O O . GLY D 1 400 ? 114.544 143.993 99.742 1.00 136.73 400 GLY D O 1
ATOM 12862 N N . GLU D 1 401 ? 112.553 143.969 98.683 1.00 137.31 401 GLU D N 1
ATOM 12863 C CA . GLU D 1 401 ? 111.801 144.498 99.819 1.00 137.31 401 GLU D CA 1
ATOM 12864 C C . GLU D 1 401 ? 112.241 143.843 101.122 1.00 137.31 401 GLU D C 1
ATOM 12865 O O . GLU D 1 401 ? 112.211 142.618 101.262 1.00 137.31 401 GLU D O 1
ATOM 12871 N N . GLY D 1 402 ? 112.651 144.678 102.076 1.00 129.09 402 GLY D N 1
ATOM 12872 C CA . GLY D 1 402 ? 113.411 144.264 103.226 1.00 129.09 402 GLY D CA 1
ATOM 12873 C C . GLY D 1 402 ? 114.901 144.491 103.064 1.00 129.09 402 GLY D C 1
ATOM 12874 O O . GLY D 1 402 ? 115.628 144.533 104.061 1.00 129.09 402 GLY D O 1
ATOM 12875 N N . MET D 1 403 ? 115.366 144.634 101.825 1.00 125.74 403 MET D N 1
ATOM 12876 C CA . MET D 1 403 ? 116.732 145.045 101.507 1.00 125.74 403 MET D CA 1
ATOM 12877 C C . MET D 1 403 ? 116.599 146.113 100.427 1.00 125.74 403 MET D C 1
ATOM 12878 O O . MET D 1 403 ? 116.699 145.819 99.232 1.00 125.74 403 MET D O 1
ATOM 12883 N N . GLY D 1 404 ? 116.375 147.356 100.850 1.00 119.81 404 GLY D N 1
ATOM 12884 C CA . GLY D 1 404 ? 116.182 148.448 99.918 1.00 119.81 404 GLY D CA 1
ATOM 12885 C C . GLY D 1 404 ? 117.509 149.085 99.567 1.00 119.81 404 GLY D C 1
ATOM 12886 O O . GLY D 1 404 ? 118.380 149.243 100.426 1.00 119.81 404 GLY D O 1
ATOM 12887 N N . PHE D 1 405 ? 117.660 149.447 98.299 1.00 118.34 405 PHE D N 1
ATOM 12888 C CA . PHE D 1 405 ? 118.877 150.062 97.797 1.00 118.34 405 PHE D CA 1
ATOM 12889 C C . PHE D 1 405 ? 118.566 151.476 97.332 1.00 118.34 405 PHE D C 1
ATOM 12890 O O . PHE D 1 405 ? 117.641 151.681 96.540 1.00 118.34 405 PHE D O 1
ATOM 12898 N N . ASP D 1 406 ? 119.338 152.444 97.816 1.00 122.18 406 ASP D N 1
ATOM 12899 C CA . ASP D 1 406 ? 119.156 153.840 97.446 1.00 122.18 406 ASP D CA 1
ATOM 12900 C C . ASP D 1 406 ? 120.173 154.230 96.387 1.00 122.18 406 ASP D C 1
ATOM 12901 O O . ASP D 1 406 ? 121.380 154.063 96.582 1.00 122.18 406 ASP D O 1
ATOM 12906 N N . PHE D 1 407 ? 119.678 154.770 95.277 1.00 125.66 407 PHE D N 1
ATOM 12907 C CA . PHE D 1 407 ? 120.538 155.111 94.156 1.00 125.66 407 PHE D CA 1
ATOM 12908 C C . PHE D 1 407 ? 121.377 156.343 94.437 1.00 125.66 407 PHE D C 1
ATOM 12909 O O . PHE D 1 407 ? 122.415 156.531 93.795 1.00 125.66 407 PHE D O 1
ATOM 12917 N N . THR D 1 408 ? 120.948 157.186 95.374 1.00 125.60 408 THR D N 1
ATOM 12918 C CA . THR D 1 408 ? 121.530 158.507 95.557 1.00 125.60 408 THR D CA 1
ATOM 12919 C C . THR D 1 408 ? 122.255 158.689 96.877 1.00 125.60 408 THR D C 1
ATOM 12920 O O . THR D 1 408 ? 123.240 159.427 96.923 1.00 125.60 408 THR D O 1
ATOM 12924 N N . THR D 1 409 ? 121.819 158.022 97.944 1.00 121.53 409 THR D N 1
ATOM 12925 C CA . THR D 1 409 ? 122.465 158.159 99.242 1.00 121.53 409 THR D CA 1
ATOM 12926 C C . THR D 1 409 ? 123.728 157.338 99.338 1.00 121.53 409 THR D C 1
ATOM 12927 O O . THR D 1 409 ? 124.121 156.937 100.439 1.00 121.53 409 THR D O 1
ATOM 12931 N N . ARG D 1 410 ? 124.328 157.045 98.189 1.00 116.03 410 ARG D N 1
ATOM 12932 C CA . ARG D 1 410 ? 125.570 156.296 98.129 1.00 116.03 410 ARG D CA 1
ATOM 12933 C C . ARG D 1 410 ? 126.616 156.878 99.068 1.00 116.03 410 ARG D C 1
ATOM 12934 O O . ARG D 1 410 ? 126.666 158.087 99.303 1.00 116.03 410 ARG D O 1
ATOM 12942 N N . ASN D 1 411 ? 127.430 155.988 99.626 1.00 114.60 411 ASN D N 1
ATOM 12943 C CA . ASN D 1 411 ? 128.732 156.304 100.203 1.00 114.60 411 ASN D CA 1
ATOM 12944 C C . ASN D 1 411 ? 128.733 157.384 101.276 1.00 114.60 411 ASN D C 1
ATOM 12945 O O . ASN D 1 411 ? 129.793 157.943 101.570 1.00 114.60 411 ASN D O 1
ATOM 12950 N N . ARG D 1 412 ? 127.592 157.701 101.875 1.00 107.33 412 ARG D N 1
ATOM 12951 C CA . ARG D 1 412 ? 127.668 158.533 103.064 1.00 107.33 412 ARG D CA 1
ATOM 12952 C C . ARG D 1 412 ? 128.159 157.698 104.239 1.00 107.33 412 ARG D C 1
ATOM 12953 O O . ARG D 1 412 ? 127.883 156.501 104.333 1.00 107.33 412 ARG D O 1
ATOM 12961 N N . ARG D 1 413 ? 128.906 158.348 105.133 1.00 98.91 413 ARG D N 1
ATOM 12962 C CA . ARG D 1 413 ? 129.730 157.614 106.093 1.00 98.91 413 ARG D CA 1
ATOM 12963 C C . ARG D 1 413 ? 128.942 156.589 106.896 1.00 98.91 413 ARG D C 1
ATOM 12964 O O . ARG D 1 413 ? 129.413 155.446 107.016 1.00 98.91 413 ARG D O 1
ATOM 12972 N N . PRO D 1 414 ? 127.780 156.896 107.464 1.00 100.10 414 PRO D N 1
ATOM 12973 C CA . PRO D 1 414 ? 126.948 155.843 108.017 1.00 100.10 414 PRO D CA 1
ATOM 12974 C C . PRO D 1 414 ? 126.112 155.215 106.921 1.00 100.10 414 PRO D C 1
ATOM 12975 O O . PRO D 1 414 ? 125.582 155.919 106.050 1.00 100.10 414 PRO D O 1
ATOM 12979 N N . PRO D 1 415 ? 125.986 153.911 106.917 1.00 107.26 415 PRO D N 1
ATOM 12980 C CA . PRO D 1 415 ? 125.172 153.254 105.891 1.00 107.26 415 PRO D CA 1
ATOM 12981 C C . PRO D 1 415 ? 123.683 153.388 106.165 1.00 107.26 415 PRO D C 1
ATOM 12982 O O . PRO D 1 415 ? 123.193 152.892 107.179 1.00 107.26 415 PRO D O 1
ATOM 12986 N N . LYS D 1 416 ? 122.952 154.053 105.270 1.00 112.41 416 LYS D N 1
ATOM 12987 C CA . LYS D 1 416 ? 121.523 154.239 105.491 1.00 112.41 416 LYS D CA 1
ATOM 12988 C C . LYS D 1 416 ? 120.666 153.132 104.886 1.00 112.41 416 LYS D C 1
ATOM 12989 O O . LYS D 1 416 ? 119.445 153.146 105.073 1.00 112.41 416 LYS D O 1
ATOM 12995 N N . ASP D 1 417 ? 121.259 152.189 104.170 1.00 115.22 417 ASP D N 1
ATOM 12996 C CA . ASP D 1 417 ? 120.536 151.060 103.608 1.00 115.22 417 ASP D CA 1
ATOM 12997 C C . ASP D 1 417 ? 121.266 149.763 103.898 1.00 115.22 417 ASP D C 1
ATOM 12998 O O . ASP D 1 417 ? 122.498 149.738 103.995 1.00 115.22 417 ASP D O 1
ATOM 13003 N N . PRO D 1 418 ? 120.531 148.658 104.030 1.00 114.22 418 PRO D N 1
ATOM 13004 C CA . PRO D 1 418 ? 121.199 147.365 104.234 1.00 114.22 418 PRO D CA 1
ATOM 13005 C C . PRO D 1 418 ? 122.105 146.976 103.081 1.00 114.22 418 PRO D C 1
ATOM 13006 O O . PRO D 1 418 ? 123.230 146.506 103.304 1.00 114.22 418 PRO D O 1
ATOM 13010 N N . VAL D 1 419 ? 121.650 147.175 101.845 1.00 111.17 419 VAL D N 1
ATOM 13011 C CA . VAL D 1 419 ? 122.512 146.906 100.702 1.00 111.17 419 VAL D CA 1
ATOM 13012 C C . VAL D 1 419 ? 123.710 147.839 100.715 1.00 111.17 419 VAL D C 1
ATOM 13013 O O . VAL D 1 419 ? 124.839 147.428 100.428 1.00 111.17 419 VAL D O 1
ATOM 13017 N N . ASN D 1 420 ? 123.490 149.110 101.052 1.00 109.93 420 ASN D N 1
ATOM 13018 C CA . ASN D 1 420 ? 124.611 150.033 101.140 1.00 109.93 420 ASN D CA 1
ATOM 13019 C C . ASN D 1 420 ? 125.522 149.698 102.309 1.00 109.93 420 ASN D C 1
ATOM 13020 O O . ASN D 1 420 ? 126.729 149.936 102.232 1.00 109.93 420 ASN D O 1
ATOM 13025 N N . ALA D 1 421 ? 124.979 149.140 103.389 1.00 104.81 421 ALA D N 1
ATOM 13026 C CA . ALA D 1 421 ? 125.834 148.673 104.473 1.00 104.81 421 ALA D CA 1
ATOM 13027 C C . ALA D 1 421 ? 126.752 147.559 103.997 1.00 104.81 421 ALA D C 1
ATOM 13028 O O . ALA D 1 421 ? 127.961 147.571 104.265 1.00 104.81 421 ALA D O 1
ATOM 13030 N N . LEU D 1 422 ? 126.193 146.590 103.274 1.00 104.05 422 LEU D N 1
ATOM 13031 C CA . LEU D 1 422 ? 127.027 145.536 102.712 1.00 104.05 422 LEU D CA 1
ATOM 13032 C C . LEU D 1 422 ? 128.073 146.114 101.775 1.00 104.05 422 LEU D C 1
ATOM 13033 O O . LEU D 1 422 ? 129.241 145.717 101.816 1.00 104.05 422 LEU D O 1
ATOM 13038 N N . LEU D 1 423 ? 127.670 147.053 100.922 1.00 98.54 423 LEU D N 1
ATOM 13039 C CA . LEU D 1 423 ? 128.602 147.622 99.960 1.00 98.54 423 LEU D CA 1
ATOM 13040 C C . LEU D 1 423 ? 129.755 148.320 100.662 1.00 98.54 423 LEU D C 1
ATOM 13041 O O . LEU D 1 423 ? 130.920 148.134 100.299 1.00 98.54 423 LEU D O 1
ATOM 13046 N N . SER D 1 424 ? 129.452 149.126 101.676 1.00 95.56 424 SER D N 1
ATOM 13047 C CA . SER D 1 424 ? 130.511 149.843 102.373 1.00 95.56 424 SER D CA 1
ATOM 13048 C C . SER D 1 424 ? 131.443 148.885 103.098 1.00 95.56 424 SER D C 1
ATOM 13049 O O . SER D 1 424 ? 132.665 149.072 103.080 1.00 95.56 424 SER D O 1
ATOM 13052 N N . PHE D 1 425 ? 130.897 147.852 103.740 1.00 92.27 425 PHE D N 1
ATOM 13053 C CA . PHE D 1 425 ? 131.760 146.926 104.464 1.00 92.27 425 PHE D CA 1
ATOM 13054 C C . PHE D 1 425 ? 132.655 146.150 103.508 1.00 92.27 425 PHE D C 1
ATOM 13055 O O . PHE D 1 425 ? 133.853 145.962 103.771 1.00 92.27 425 PHE D O 1
ATOM 13063 N N . ALA D 1 426 ? 132.104 145.714 102.376 1.00 89.35 426 ALA D N 1
ATOM 13064 C CA . ALA D 1 426 ? 132.926 145.031 101.386 1.00 89.35 426 ALA D CA 1
ATOM 13065 C C . ALA D 1 426 ? 133.997 145.955 100.836 1.00 89.35 426 ALA D C 1
ATOM 13066 O O . ALA D 1 426 ? 135.140 145.536 100.628 1.00 89.35 426 ALA D O 1
ATOM 13068 N N . TYR D 1 427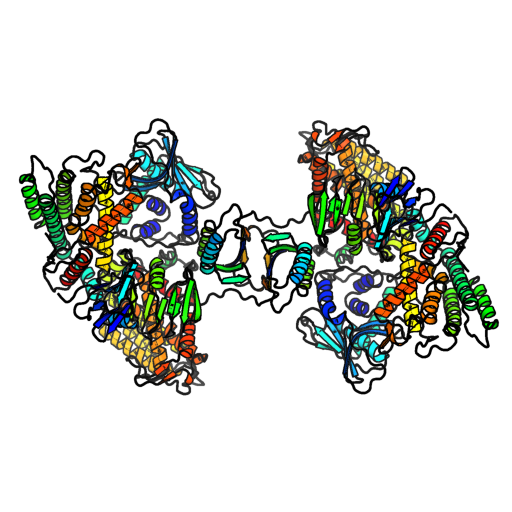 ? 133.646 147.218 100.589 1.00 89.37 427 TYR D N 1
ATOM 13069 C CA . TYR D 1 427 ? 134.627 148.172 100.093 1.00 89.37 427 TYR D CA 1
ATOM 13070 C C . TYR D 1 427 ? 135.758 148.362 101.087 1.00 89.37 427 TYR D C 1
ATOM 13071 O O . TYR D 1 427 ? 136.926 148.454 100.699 1.00 89.37 427 TYR D O 1
ATOM 13080 N N . ALA D 1 428 ? 135.432 148.431 102.374 1.00 85.14 428 ALA D N 1
ATOM 13081 C CA . ALA D 1 428 ? 136.473 148.604 103.379 1.00 85.14 428 ALA D CA 1
ATOM 13082 C C . ALA D 1 428 ? 137.403 147.402 103.428 1.00 85.14 428 ALA D C 1
ATOM 13083 O O . ALA D 1 428 ? 138.629 147.558 103.513 1.00 85.14 428 ALA D O 1
ATOM 13085 N N . MET D 1 429 ? 136.850 146.192 103.379 1.00 81.68 429 MET D N 1
ATOM 13086 C CA . MET D 1 429 ? 137.727 145.025 103.403 1.00 81.68 429 MET D CA 1
ATOM 13087 C C . MET D 1 429 ? 138.593 144.953 102.152 1.00 81.68 429 MET D C 1
ATOM 13088 O O . MET D 1 429 ? 139.777 144.597 102.227 1.00 81.68 429 MET D O 1
ATOM 13093 N N . LEU D 1 430 ? 138.031 145.294 100.996 1.00 78.72 430 LEU D N 1
ATOM 13094 C CA . LEU D 1 430 ? 138.827 145.311 99.778 1.00 78.72 430 LEU D CA 1
ATOM 13095 C C . LEU D 1 430 ? 139.944 146.335 99.875 1.00 78.72 430 LEU D C 1
ATOM 13096 O O . LEU D 1 430 ? 141.070 146.084 99.427 1.00 78.72 430 LEU D O 1
ATOM 13101 N N . THR D 1 431 ? 139.655 147.493 100.462 1.00 76.32 431 THR D N 1
ATOM 13102 C CA . THR D 1 431 ? 140.692 148.497 100.654 1.00 76.32 431 THR D CA 1
ATOM 13103 C C . THR D 1 431 ? 141.806 147.972 101.548 1.00 76.32 431 THR D C 1
ATOM 13104 O O . THR D 1 431 ? 142.985 148.214 101.281 1.00 76.32 431 THR D O 1
ATOM 13108 N N . ARG D 1 432 ? 141.458 147.250 102.615 1.00 74.77 432 ARG D N 1
ATOM 13109 C CA . ARG D 1 432 ? 142.498 146.692 103.480 1.00 74.77 432 ARG D CA 1
ATOM 13110 C C . ARG D 1 432 ? 143.368 145.685 102.738 1.00 74.77 432 ARG D C 1
ATOM 13111 O O . ARG D 1 432 ? 144.603 145.705 102.859 1.00 74.77 432 ARG D O 1
ATOM 13119 N N . GLU D 1 433 ? 142.740 144.781 101.980 1.00 77.44 433 GLU D N 1
ATOM 13120 C CA . GLU D 1 433 ? 143.501 143.811 101.196 1.00 77.44 433 GLU D CA 1
ATOM 13121 C C . GLU D 1 433 ? 144.454 144.505 100.242 1.00 77.44 433 GLU D C 1
ATOM 13122 O O . GLU D 1 433 ? 145.616 144.106 100.107 1.00 77.44 433 GLU D O 1
ATOM 13128 N N . TRP D 1 434 ? 143.973 145.533 99.553 1.00 72.12 434 TRP D N 1
ATOM 13129 C CA . TRP D 1 434 ? 144.833 146.255 98.631 1.00 72.12 434 TRP D CA 1
ATOM 13130 C C . TRP D 1 434 ? 145.954 146.978 99.355 1.00 72.12 434 TRP D C 1
ATOM 13131 O O . TRP D 1 434 ? 147.066 147.068 98.829 1.00 72.12 434 TRP D O 1
ATOM 13142 N N . THR D 1 435 ? 145.690 147.504 100.548 1.00 68.57 435 THR D N 1
ATOM 13143 C CA . THR D 1 435 ? 146.746 148.157 101.310 1.00 68.57 435 THR D CA 1
ATOM 13144 C C . THR D 1 435 ? 147.864 147.181 101.630 1.00 68.57 435 THR D C 1
ATOM 13145 O O . THR D 1 435 ? 149.044 147.479 101.415 1.00 68.57 435 THR D O 1
ATOM 13149 N N . VAL D 1 436 ? 147.516 146.002 102.142 1.00 66.25 436 VAL D N 1
ATOM 13150 C CA . VAL D 1 436 ? 148.567 145.065 102.526 1.00 66.25 436 VAL D CA 1
ATOM 13151 C C . VAL D 1 436 ? 149.290 144.538 101.294 1.00 66.25 436 VAL D C 1
ATOM 13152 O O . VAL D 1 436 ? 150.505 144.327 101.320 1.00 66.25 436 VAL D O 1
ATOM 13156 N N . ALA D 1 437 ? 148.567 144.325 100.195 1.00 66.11 437 ALA D N 1
ATOM 13157 C CA . ALA D 1 437 ? 149.225 143.875 98.975 1.00 66.11 437 ALA D CA 1
ATOM 13158 C C . ALA D 1 437 ? 150.193 144.922 98.448 1.00 66.11 437 ALA D C 1
ATOM 13159 O O . ALA D 1 437 ? 151.294 144.589 98.002 1.00 66.11 437 ALA D O 1
ATOM 13161 N N . LEU D 1 438 ? 149.798 146.192 98.481 1.00 64.88 438 LEU D N 1
ATOM 13162 C CA . LEU D 1 438 ? 150.678 147.250 98.009 1.00 64.88 438 LEU D CA 1
ATOM 13163 C C . LEU D 1 438 ? 151.898 147.389 98.898 1.00 64.88 438 LEU D C 1
ATOM 13164 O O . LEU D 1 438 ? 153.009 147.590 98.405 1.00 64.88 438 LEU D O 1
ATOM 13169 N N . ALA D 1 439 ? 151.715 147.301 100.210 1.00 63.74 439 ALA D N 1
ATOM 13170 C CA . ALA D 1 439 ? 152.857 147.423 101.099 1.00 63.74 439 ALA D CA 1
ATOM 13171 C C . ALA D 1 439 ? 153.766 146.213 101.031 1.00 63.74 439 ALA D C 1
ATOM 13172 O O . ALA D 1 439 ? 154.942 146.322 101.384 1.00 63.74 439 ALA D O 1
ATOM 13174 N N . ALA D 1 440 ? 153.250 145.060 100.606 1.00 66.53 440 ALA D N 1
ATOM 13175 C CA . ALA D 1 440 ? 154.106 143.893 100.426 1.00 66.53 440 ALA D CA 1
ATOM 13176 C C . ALA D 1 440 ? 155.200 144.184 99.417 1.00 66.53 440 ALA D C 1
ATOM 13177 O O . ALA D 1 440 ? 156.386 143.984 99.691 1.00 66.53 440 ALA D O 1
ATOM 13179 N N . VAL D 1 441 ? 154.822 144.663 98.247 1.00 67.31 441 VAL D N 1
ATOM 13180 C CA . VAL D 1 441 ? 155.799 145.234 97.345 1.00 67.31 441 VAL D CA 1
ATOM 13181 C C . VAL D 1 441 ? 156.305 146.539 97.945 1.00 67.31 441 VAL D C 1
ATOM 13182 O O . VAL D 1 441 ? 155.698 147.111 98.850 1.00 67.31 441 VAL D O 1
ATOM 13186 N N . GLY D 1 442 ? 157.434 147.014 97.453 1.00 67.82 442 GLY D N 1
ATOM 13187 C CA . GLY D 1 442 ? 157.955 148.249 97.990 1.00 67.82 442 GLY D CA 1
ATOM 13188 C C . GLY D 1 442 ? 157.228 149.473 97.483 1.00 67.82 442 GLY D C 1
ATOM 13189 O O . GLY D 1 442 ? 157.772 150.231 96.678 1.00 67.82 442 GLY D O 1
ATOM 13190 N N . LEU D 1 443 ? 156.000 149.678 97.931 1.00 61.92 443 LEU D N 1
ATOM 13191 C CA . LEU D 1 443 ? 155.214 150.823 97.511 1.00 61.92 443 LEU D CA 1
ATOM 13192 C C . LEU D 1 443 ? 154.623 151.490 98.735 1.00 61.92 443 LEU D C 1
ATOM 13193 O O . LEU D 1 443 ? 154.343 150.834 99.737 1.00 61.92 443 LEU D O 1
ATOM 13198 N N . ASP D 1 444 ? 154.442 152.800 98.657 1.00 60.32 444 ASP D N 1
ATOM 13199 C CA . ASP D 1 444 ? 153.811 153.526 99.744 1.00 60.32 444 ASP D CA 1
ATOM 13200 C C . ASP D 1 444 ? 152.329 153.614 99.439 1.00 60.32 444 ASP D C 1
ATOM 13201 O O . ASP D 1 444 ? 151.939 154.380 98.549 1.00 60.32 444 ASP D O 1
ATOM 13206 N N . PRO D 1 445 ? 151.472 152.868 100.131 1.00 58.50 445 PRO D N 1
ATOM 13207 C CA . PRO D 1 445 ? 150.051 152.890 99.785 1.00 58.50 445 PRO D CA 1
ATOM 13208 C C . PRO D 1 445 ? 149.401 154.230 100.010 1.00 58.50 445 PRO D C 1
ATOM 13209 O O . PRO D 1 445 ? 148.302 154.457 99.496 1.00 58.50 445 PRO D O 1
ATOM 13213 N N . TYR D 1 446 ? 150.033 155.127 100.752 1.00 58.15 446 TYR D N 1
ATOM 13214 C CA . TYR D 1 446 ? 149.402 156.368 101.161 1.00 58.15 446 TYR D CA 1
ATOM 13215 C C . TYR D 1 446 ? 149.713 157.536 100.242 1.00 58.15 446 TYR D C 1
ATOM 13216 O O . TYR D 1 446 ? 149.355 158.667 100.569 1.00 58.15 446 TYR D O 1
ATOM 13225 N N . ARG D 1 447 ? 150.371 157.301 99.116 1.00 63.92 447 ARG D N 1
ATOM 13226 C CA . ARG D 1 447 ? 150.682 158.357 98.158 1.00 63.92 447 ARG D CA 1
ATOM 13227 C C . ARG D 1 447 ? 150.051 157.983 96.829 1.00 63.92 447 ARG D C 1
ATOM 13228 O O . ARG D 1 447 ? 150.614 157.187 96.074 1.00 63.92 447 ARG D O 1
ATOM 13236 N N . GLY D 1 448 ? 148.898 158.557 96.534 1.00 66.62 448 GLY D N 1
ATOM 13237 C CA . GLY D 1 448 ? 148.118 158.148 95.393 1.00 66.62 448 GLY D CA 1
ATOM 13238 C C . GLY D 1 448 ? 148.349 159.009 94.177 1.00 66.62 448 GLY D C 1
ATOM 13239 O O . GLY D 1 448 ? 148.853 160.121 94.264 1.00 66.62 448 GLY D O 1
ATOM 13240 N N . PHE D 1 449 ? 147.964 158.471 93.027 1.00 76.86 449 PHE D N 1
ATOM 13241 C CA . PHE D 1 449 ? 148.050 159.196 91.770 1.00 76.86 449 PHE D CA 1
ATOM 13242 C C . PHE D 1 449 ? 146.757 159.892 91.396 1.00 76.86 449 PHE D C 1
ATOM 13243 O O . PHE D 1 449 ? 146.795 160.952 90.768 1.00 76.86 449 PHE D O 1
ATOM 13251 N N . TYR D 1 450 ? 145.617 159.326 91.770 1.00 80.79 450 TYR D N 1
ATOM 13252 C CA . TYR D 1 450 ? 144.322 159.856 91.387 1.00 80.79 450 TYR D CA 1
ATOM 13253 C C . TYR D 1 450 ? 143.538 160.401 92.568 1.00 80.79 450 TYR D C 1
ATOM 13254 O O . TYR D 1 450 ? 143.001 161.506 92.493 1.00 80.79 450 TYR D O 1
ATOM 13263 N N . HIS D 1 451 ? 143.469 159.666 93.670 1.00 71.99 451 HIS D N 1
ATOM 13264 C CA . HIS D 1 451 ? 142.757 160.145 94.844 1.00 71.99 451 HIS D CA 1
ATOM 13265 C C . HIS D 1 451 ? 143.617 161.177 95.567 1.00 71.99 451 HIS D C 1
ATOM 13266 O O . HIS D 1 451 ? 144.659 161.608 95.070 1.00 71.99 451 HIS D O 1
ATOM 13273 N N . GLN D 1 452 ? 143.191 161.595 96.747 1.00 65.92 452 GLN D N 1
ATOM 13274 C CA . GLN D 1 452 ? 143.975 162.614 97.414 1.00 65.92 452 GLN D CA 1
ATOM 13275 C C . GLN D 1 452 ? 144.660 162.044 98.645 1.00 65.92 452 GLN D C 1
ATOM 13276 O O . GLN D 1 452 ? 144.073 161.227 99.357 1.00 65.92 452 GLN D O 1
ATOM 13282 N N . PRO D 1 453 ? 145.884 162.457 98.920 1.00 60.79 453 PRO D N 1
ATOM 13283 C CA . PRO D 1 453 ? 146.749 161.685 99.818 1.00 60.79 453 PRO D CA 1
ATOM 13284 C C . PRO D 1 453 ? 146.457 161.768 101.307 1.00 60.79 453 PRO D C 1
ATOM 13285 O O . PRO D 1 453 ? 146.496 160.739 101.985 1.00 60.79 453 PRO D O 1
ATOM 13289 N N . ARG D 1 454 ? 146.188 162.952 101.842 1.00 54.66 454 ARG D N 1
ATOM 13290 C CA . ARG D 1 454 ? 146.327 163.167 103.277 1.00 54.66 454 ARG D CA 1
ATOM 13291 C C . ARG D 1 454 ? 145.118 162.638 104.039 1.00 54.66 454 ARG D C 1
ATOM 13292 O O . ARG D 1 454 ? 144.288 161.901 103.508 1.00 54.66 454 ARG D O 1
ATOM 13300 N N . PHE D 1 455 ? 145.032 163.004 105.317 1.00 50.22 455 PHE D N 1
ATOM 13301 C CA . PHE D 1 455 ? 143.979 162.644 106.264 1.00 50.22 455 PHE D CA 1
ATOM 13302 C C . PHE D 1 455 ? 143.996 161.178 106.655 1.00 50.22 455 PHE D C 1
ATOM 13303 O O . PHE D 1 455 ? 143.042 160.706 107.271 1.00 50.22 455 PHE D O 1
ATOM 13311 N N . GLY D 1 456 ? 145.054 160.446 106.336 1.00 54.40 456 GLY D N 1
ATOM 13312 C CA . GLY D 1 456 ? 145.108 159.040 106.666 1.00 54.40 456 GLY D CA 1
ATOM 13313 C C . GLY D 1 456 ? 144.465 158.121 105.659 1.00 54.40 456 GLY D C 1
ATOM 13314 O O . GLY D 1 456 ? 144.416 156.911 105.892 1.00 54.40 456 GLY D O 1
ATOM 13315 N N . ARG D 1 457 ? 143.971 158.645 104.564 1.00 56.12 457 ARG D N 1
ATOM 13316 C CA . ARG D 1 457 ? 143.366 157.810 103.543 1.00 56.12 457 ARG D CA 1
ATOM 13317 C C . ARG D 1 457 ? 144.450 157.084 102.762 1.00 56.12 457 ARG D C 1
ATOM 13318 O O . ARG D 1 457 ? 145.406 157.717 102.316 1.00 56.12 457 ARG D O 1
ATOM 13326 N N . PRO D 1 458 ? 144.339 155.781 102.567 1.00 58.51 458 PRO D N 1
ATOM 13327 C CA . PRO D 1 458 ? 145.287 155.109 101.682 1.00 58.51 458 PRO D CA 1
ATOM 13328 C C . PRO D 1 458 ? 144.992 155.510 100.261 1.00 58.51 458 PRO D C 1
ATOM 13329 O O . PRO D 1 458 ? 144.039 155.006 99.674 1.00 58.51 458 PRO D O 1
ATOM 13333 N N . ALA D 1 459 ? 145.785 156.395 99.689 1.00 62.33 459 ALA D N 1
ATOM 13334 C CA . ALA D 1 459 ? 145.410 156.973 98.415 1.00 62.33 459 ALA D CA 1
ATOM 13335 C C . ALA D 1 459 ? 145.857 156.148 97.229 1.00 62.33 459 ALA D C 1
ATOM 13336 O O . ALA D 1 459 ? 145.494 156.479 96.101 1.00 62.33 459 ALA D O 1
ATOM 13338 N N . LEU D 1 460 ? 146.638 155.097 97.442 1.00 63.91 460 LEU D N 1
ATOM 13339 C CA . LEU D 1 460 ? 146.974 154.202 96.347 1.00 63.91 460 LEU D CA 1
ATOM 13340 C C . LEU D 1 460 ? 146.148 152.932 96.366 1.00 63.91 460 LEU D C 1
ATOM 13341 O O . LEU D 1 460 ? 145.811 152.410 95.302 1.00 63.91 460 LEU D O 1
ATOM 13346 N N . ALA D 1 461 ? 145.794 152.437 97.547 1.00 66.78 461 ALA D N 1
ATOM 13347 C CA . ALA D 1 461 ? 144.783 151.395 97.620 1.00 66.78 461 ALA D CA 1
ATOM 13348 C C . ALA D 1 461 ? 143.473 151.881 97.027 1.00 66.78 461 ALA D C 1
ATOM 13349 O O . ALA D 1 461 ? 142.831 151.171 96.251 1.00 66.78 461 ALA D O 1
ATOM 13351 N N . LEU D 1 462 ? 143.057 153.094 97.385 1.00 69.15 462 LEU D N 1
ATOM 13352 C CA . LEU D 1 462 ? 141.838 153.651 96.818 1.00 69.15 462 LEU D CA 1
ATOM 13353 C C . LEU D 1 462 ? 141.971 153.860 95.323 1.00 69.15 462 LEU D C 1
ATOM 13354 O O . LEU D 1 462 ? 140.978 153.784 94.597 1.00 69.15 462 LEU D O 1
ATOM 13359 N N . ASP D 1 463 ? 143.178 154.139 94.843 1.00 75.21 463 ASP D N 1
ATOM 13360 C CA . ASP D 1 463 ? 143.358 154.347 93.414 1.00 75.21 463 ASP D CA 1
ATOM 13361 C C . ASP D 1 463 ? 143.274 153.039 92.653 1.00 75.21 463 ASP D C 1
ATOM 13362 O O . ASP D 1 463 ? 142.729 152.994 91.546 1.00 75.21 463 ASP D O 1
ATOM 13367 N N . MET D 1 464 ? 143.810 151.965 93.217 1.00 76.86 464 MET D N 1
ATOM 13368 C CA . MET D 1 464 ? 143.927 150.727 92.467 1.00 76.86 464 MET D CA 1
ATOM 13369 C C . MET D 1 464 ? 142.766 149.777 92.684 1.00 76.86 464 MET D C 1
ATOM 13370 O O . MET D 1 464 ? 142.541 148.901 91.847 1.00 76.86 464 MET D O 1
ATOM 13375 N N . MET D 1 465 ? 142.032 149.910 93.777 1.00 79.79 465 MET D N 1
ATOM 13376 C CA . MET D 1 465 ? 140.882 149.054 93.991 1.00 79.79 465 MET D CA 1
ATOM 13377 C C . MET D 1 465 ? 139.729 149.391 93.065 1.00 79.79 465 MET D C 1
ATOM 13378 O O . MET D 1 465 ? 138.742 148.652 93.046 1.00 79.79 465 MET D O 1
ATOM 13383 N N . GLU D 1 466 ? 139.820 150.480 92.309 1.00 85.55 466 GLU D N 1
ATOM 13384 C CA . GLU D 1 466 ? 138.702 150.867 91.451 1.00 85.55 466 GLU D CA 1
ATOM 13385 C C . GLU D 1 466 ? 138.352 149.802 90.423 1.00 85.55 466 GLU D C 1
ATOM 13386 O O . GLU D 1 466 ? 137.168 149.443 90.327 1.00 85.55 466 GLU D O 1
ATOM 13392 N N . PRO D 1 467 ? 139.287 149.250 89.645 1.00 85.84 467 PRO D N 1
ATOM 13393 C CA . PRO D 1 467 ? 138.903 148.152 88.749 1.00 85.84 467 PRO D CA 1
ATOM 13394 C C . PRO D 1 467 ? 138.344 146.957 89.480 1.00 85.84 467 PRO D C 1
ATOM 13395 O O . PRO D 1 467 ? 137.505 146.240 88.928 1.00 85.84 467 PRO D O 1
ATOM 13399 N N . PHE D 1 468 ? 138.772 146.724 90.709 1.00 85.54 468 PHE D N 1
ATOM 13400 C CA . PHE D 1 468 ? 138.407 145.518 91.430 1.00 85.54 468 PHE D CA 1
ATOM 13401 C C . PHE D 1 468 ? 137.148 145.676 92.261 1.00 85.54 468 PHE D C 1
ATOM 13402 O O . PHE D 1 468 ? 136.735 144.712 92.910 1.00 85.54 468 PHE D O 1
ATOM 13410 N N . ARG D 1 469 ? 136.537 146.856 92.274 1.00 88.98 469 ARG D N 1
ATOM 13411 C CA . ARG D 1 469 ? 135.289 147.013 93.014 1.00 88.98 469 ARG D CA 1
ATOM 13412 C C . ARG D 1 469 ? 134.208 146.065 92.518 1.00 88.98 469 ARG D C 1
ATOM 13413 O O . ARG D 1 469 ? 133.634 145.338 93.346 1.00 88.98 469 ARG D O 1
ATOM 13421 N N . PRO D 1 470 ? 133.894 145.994 91.220 1.00 96.69 470 PRO D N 1
ATOM 13422 C CA . PRO D 1 470 ? 132.847 145.061 90.793 1.00 96.69 470 PRO D CA 1
ATOM 13423 C C . PRO D 1 470 ? 133.220 143.609 91.011 1.00 96.69 470 PRO D C 1
ATOM 13424 O O . PRO D 1 470 ? 132.342 142.787 91.293 1.00 96.69 470 PRO D O 1
ATOM 13428 N N . LEU D 1 471 ? 134.501 143.260 90.881 1.00 96.13 471 LEU D N 1
ATOM 13429 C CA . LEU D 1 471 ? 134.856 141.848 90.885 1.00 96.13 471 LEU D CA 1
ATOM 13430 C C . LEU D 1 471 ? 134.870 141.264 92.286 1.00 96.13 471 LEU D C 1
ATOM 13431 O O . LEU D 1 471 ? 134.606 140.074 92.458 1.00 96.13 471 LEU D O 1
ATOM 13436 N N . ILE D 1 472 ? 135.218 142.053 93.296 1.00 94.37 472 ILE D N 1
ATOM 13437 C CA . ILE D 1 472 ? 135.387 141.512 94.631 1.00 94.37 472 ILE D CA 1
ATOM 13438 C C . ILE D 1 472 ? 134.390 142.082 95.630 1.00 94.37 472 ILE D C 1
ATOM 13439 O O . ILE D 1 472 ? 134.034 141.389 96.587 1.00 94.37 472 ILE D O 1
ATOM 13444 N N . ALA D 1 473 ? 133.911 143.309 95.440 1.00 100.43 473 ALA D N 1
ATOM 13445 C CA . ALA D 1 473 ? 132.974 143.905 96.382 1.00 100.43 473 ALA D CA 1
ATOM 13446 C C . ALA D 1 473 ? 131.529 143.731 95.931 1.00 100.43 473 ALA D C 1
ATOM 13447 O O . ALA D 1 473 ? 130.719 143.124 96.641 1.00 100.43 473 ALA D O 1
ATOM 13449 N N . ASP D 1 474 ? 131.191 144.263 94.756 1.00 105.58 474 ASP D N 1
ATOM 13450 C CA . ASP D 1 474 ? 129.869 144.024 94.194 1.00 105.58 474 ASP D CA 1
ATOM 13451 C C . ASP D 1 474 ? 129.611 142.533 94.044 1.00 105.58 474 ASP D C 1
ATOM 13452 O O . ASP D 1 474 ? 128.525 142.049 94.378 1.00 105.58 474 ASP D O 1
ATOM 13457 N N . SER D 1 475 ? 130.611 141.779 93.579 1.00 105.86 475 SER D N 1
ATOM 13458 C CA . SER D 1 475 ? 130.423 140.347 93.394 1.00 105.86 475 SER D CA 1
ATOM 13459 C C . SER D 1 475 ? 130.192 139.647 94.724 1.00 105.86 475 SER D C 1
ATOM 13460 O O . SER D 1 475 ? 129.359 138.745 94.817 1.00 105.86 475 SER D O 1
ATOM 13463 N N . THR D 1 476 ? 130.926 140.036 95.766 1.00 106.80 476 THR D N 1
ATOM 13464 C CA . THR D 1 476 ? 130.715 139.400 97.061 1.00 106.80 476 THR D CA 1
ATOM 13465 C C . THR D 1 476 ? 129.333 139.702 97.607 1.00 106.80 476 THR D C 1
ATOM 13466 O O . THR D 1 476 ? 128.674 138.818 98.166 1.00 106.80 476 THR D O 1
ATOM 13470 N N . VAL D 1 477 ? 128.880 140.948 97.473 1.00 110.50 477 VAL D N 1
ATOM 13471 C CA . VAL D 1 477 ? 127.545 141.283 97.957 1.00 110.50 477 VAL D CA 1
ATOM 13472 C C . VAL D 1 477 ? 126.493 140.495 97.192 1.00 110.50 477 VAL D C 1
ATOM 13473 O O . VAL D 1 477 ? 125.556 139.945 97.784 1.00 110.50 477 VAL D O 1
ATOM 13477 N N . LEU D 1 478 ? 126.630 140.425 95.868 1.00 114.34 478 LEU D N 1
ATOM 13478 C CA . LEU D 1 478 ? 125.677 139.655 95.080 1.00 114.34 478 LEU D CA 1
ATOM 13479 C C . LEU D 1 478 ? 125.699 138.188 95.479 1.00 114.34 478 LEU D C 1
ATOM 13480 O O . LEU D 1 478 ? 124.645 137.562 95.612 1.00 114.34 478 LEU D O 1
ATOM 13485 N N . MET D 1 479 ? 126.891 137.624 95.682 1.00 115.15 479 MET D N 1
ATOM 13486 C CA . MET D 1 479 ? 126.998 136.247 96.147 1.00 115.15 479 MET D CA 1
ATOM 13487 C C . MET D 1 479 ? 126.225 136.048 97.440 1.00 115.15 479 MET D C 1
ATOM 13488 O O . MET D 1 479 ? 125.362 135.166 97.532 1.00 115.15 479 MET D O 1
ATOM 13493 N N . ALA D 1 480 ? 126.498 136.884 98.436 1.00 118.95 480 ALA D N 1
ATOM 13494 C CA . ALA D 1 480 ? 125.936 136.678 99.759 1.00 118.95 480 ALA D CA 1
ATOM 13495 C C . ALA D 1 480 ? 124.476 137.082 99.851 1.00 118.95 480 ALA D C 1
ATOM 13496 O O . ALA D 1 480 ? 123.834 136.788 100.864 1.00 118.95 480 ALA D O 1
ATOM 13498 N N . ILE D 1 481 ? 123.937 137.754 98.839 1.00 120.39 481 ILE D N 1
ATOM 13499 C CA . ILE D 1 481 ? 122.528 138.125 98.900 1.00 120.39 481 ILE D CA 1
ATOM 13500 C C . ILE D 1 481 ? 121.690 137.212 98.017 1.00 120.39 481 ILE D C 1
ATOM 13501 O O . ILE D 1 481 ? 120.500 137.008 98.275 1.00 120.39 481 ILE D O 1
ATOM 13506 N N . ASN D 1 482 ? 122.294 136.648 96.975 1.00 122.94 482 ASN D N 1
ATOM 13507 C CA . ASN D 1 482 ? 121.591 135.672 96.163 1.00 122.94 482 ASN D CA 1
ATOM 13508 C C . ASN D 1 482 ? 121.753 134.263 96.700 1.00 122.94 482 ASN D C 1
ATOM 13509 O O . ASN D 1 482 ? 121.085 133.348 96.212 1.00 122.94 482 ASN D O 1
ATOM 13514 N N . ASN D 1 483 ? 122.626 134.067 97.682 1.00 122.98 483 ASN D N 1
ATOM 13515 C CA . ASN D 1 483 ? 122.738 132.791 98.367 1.00 122.98 483 ASN D CA 1
ATOM 13516 C C . ASN D 1 483 ? 122.013 132.787 99.703 1.00 122.98 483 ASN D C 1
ATOM 13517 O O . ASN D 1 483 ? 122.189 131.854 100.490 1.00 122.98 483 ASN D O 1
ATOM 13522 N N . GLY D 1 484 ? 121.219 133.817 99.985 1.00 125.37 484 GLY D N 1
ATOM 13523 C CA . GLY D 1 484 ? 120.465 133.867 101.218 1.00 125.37 484 GLY D CA 1
ATOM 13524 C C . GLY D 1 484 ? 121.293 134.020 102.470 1.00 125.37 484 GLY D C 1
ATOM 13525 O O . GLY D 1 484 ? 120.751 133.889 103.570 1.00 125.37 484 GLY D O 1
ATOM 13526 N N . GLU D 1 485 ? 122.591 134.292 102.341 1.00 124.91 485 GLU D N 1
ATOM 13527 C CA . GLU D 1 485 ? 123.438 134.420 103.520 1.00 124.91 485 GLU D CA 1
ATOM 13528 C C . GLU D 1 485 ? 123.073 135.654 104.334 1.00 124.91 485 GLU D C 1
ATOM 13529 O O . GLU D 1 485 ? 123.194 135.653 105.565 1.00 124.91 485 GLU D O 1
ATOM 13535 N N . ILE D 1 486 ? 122.622 136.712 103.671 1.00 122.47 486 ILE D N 1
ATOM 13536 C CA . ILE D 1 486 ? 122.291 137.972 104.322 1.00 122.47 486 ILE D CA 1
ATOM 13537 C C . ILE D 1 486 ? 120.796 138.203 104.172 1.00 122.47 486 ILE D C 1
ATOM 13538 O O . ILE D 1 486 ? 120.269 138.197 103.053 1.00 122.47 486 ILE D O 1
ATOM 13543 N N . ARG D 1 487 ? 120.114 138.409 105.293 1.00 122.93 487 ARG D N 1
ATOM 13544 C CA . ARG D 1 487 ? 118.673 138.591 105.298 1.00 122.93 487 ARG D CA 1
ATOM 13545 C C . ARG D 1 487 ? 118.311 139.813 106.127 1.00 122.93 487 ARG D C 1
ATOM 13546 O O . ARG D 1 487 ? 119.133 140.356 106.867 1.00 122.93 487 ARG D O 1
ATOM 13554 N N . THR D 1 488 ? 117.054 140.237 105.989 1.00 123.03 488 THR D N 1
ATOM 13555 C CA . THR D 1 488 ? 116.608 141.472 106.621 1.00 123.03 488 THR D CA 1
ATOM 13556 C C . THR D 1 488 ? 116.762 141.427 108.132 1.00 123.03 488 THR D C 1
ATOM 13557 O O . THR D 1 488 ? 116.906 142.474 108.771 1.00 123.03 488 THR D O 1
ATOM 13561 N N . GLY D 1 489 ? 116.737 140.233 108.724 1.00 119.96 489 GLY D N 1
ATOM 13562 C CA . GLY D 1 489 ? 116.883 140.132 110.162 1.00 119.96 489 GLY D CA 1
ATOM 13563 C C . GLY D 1 489 ? 118.283 140.411 110.659 1.00 119.96 489 GLY D C 1
ATOM 13564 O O . GLY D 1 489 ? 118.483 140.560 111.868 1.00 119.96 489 GLY D O 1
ATOM 13565 N N . ASP D 1 490 ? 119.258 140.490 109.754 1.00 119.46 490 ASP D N 1
ATOM 13566 C CA . ASP D 1 490 ? 120.649 140.678 110.142 1.00 119.46 490 ASP D CA 1
ATOM 13567 C C . ASP D 1 490 ? 121.008 142.134 110.411 1.00 119.46 490 ASP D C 1
ATOM 13568 O O . ASP D 1 490 ? 122.122 142.402 110.871 1.00 119.46 490 ASP D O 1
ATOM 13573 N N . PHE D 1 491 ? 120.102 143.066 110.149 1.00 116.01 491 PHE D N 1
ATOM 13574 C CA . PHE D 1 491 ? 120.380 144.492 110.187 1.00 116.01 491 PHE D CA 1
ATOM 13575 C C . PHE D 1 491 ? 119.717 145.151 111.387 1.00 116.01 491 PHE D C 1
ATOM 13576 O O . PHE D 1 491 ? 118.683 144.693 111.880 1.00 116.01 491 PHE D O 1
ATOM 13584 N N . VAL D 1 492 ? 120.333 146.231 111.854 1.00 115.68 492 VAL D N 1
ATOM 13585 C CA . VAL D 1 492 ? 119.760 147.095 112.876 1.00 115.68 492 VAL D CA 1
ATOM 13586 C C . VAL D 1 492 ? 119.720 148.501 112.308 1.00 115.68 492 VAL D C 1
ATOM 13587 O O . VAL D 1 492 ? 120.716 148.974 111.748 1.00 115.68 492 VAL D O 1
ATOM 13591 N N . ARG D 1 493 ? 118.574 149.160 112.426 1.00 113.96 493 ARG D N 1
ATOM 13592 C CA . ARG D 1 493 ? 118.380 150.486 111.857 1.00 113.96 493 ARG D CA 1
ATOM 13593 C C . ARG 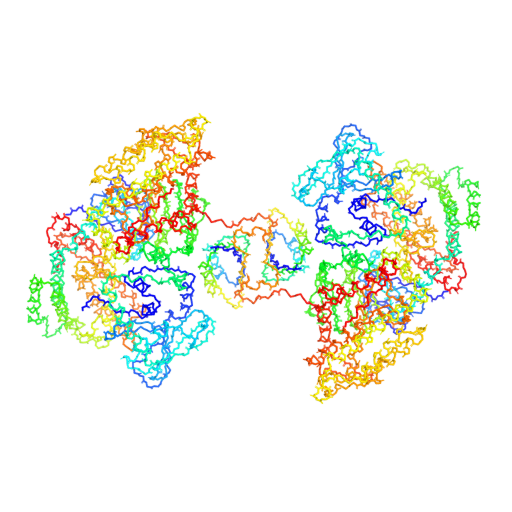D 1 493 ? 118.200 151.497 112.976 1.00 113.96 493 ARG D C 1
ATOM 13594 O O . ARG D 1 493 ? 117.477 151.234 113.941 1.00 113.96 493 ARG D O 1
ATOM 13602 N N . SER D 1 494 ? 118.851 152.646 112.844 1.00 114.10 494 SER D N 1
ATOM 13603 C CA . SER D 1 494 ? 118.834 153.652 113.900 1.00 114.10 494 SER D CA 1
ATOM 13604 C C . SER D 1 494 ? 118.918 155.030 113.257 1.00 114.10 494 SER D C 1
ATOM 13605 O O . SER D 1 494 ? 120.012 155.498 112.932 1.00 114.10 494 SER D O 1
ATOM 13608 N N . ALA D 1 495 ? 117.760 155.653 113.068 1.00 113.60 495 ALA D N 1
ATOM 13609 C CA . ALA D 1 495 ? 117.663 157.081 112.782 1.00 113.60 495 ALA D CA 1
ATOM 13610 C C . ALA D 1 495 ? 118.592 157.494 111.648 1.00 113.60 495 ALA D C 1
ATOM 13611 O O . ALA D 1 495 ? 119.176 158.578 111.647 1.00 113.60 495 ALA D O 1
ATOM 13613 N N . GLY D 1 496 ? 118.731 156.613 110.671 1.00 112.73 496 GLY D N 1
ATOM 13614 C CA . GLY D 1 496 ? 119.612 156.864 109.557 1.00 112.73 496 GLY D CA 1
ATOM 13615 C C . GLY D 1 496 ? 120.896 156.072 109.556 1.00 112.73 496 GLY D C 1
ATOM 13616 O O . GLY D 1 496 ? 121.897 156.556 109.016 1.00 112.73 496 GLY D O 1
ATOM 13617 N N . GLY D 1 497 ? 120.911 154.893 110.165 1.00 115.74 497 GLY D N 1
ATOM 13618 C CA . GLY D 1 497 ? 122.041 153.999 110.036 1.00 115.74 497 GLY D CA 1
ATOM 13619 C C . GLY D 1 497 ? 121.615 152.548 110.047 1.00 115.74 497 GLY D C 1
ATOM 13620 O O . GLY D 1 497 ? 120.966 152.099 110.992 1.00 115.74 497 GLY D O 1
ATOM 13621 N N . CYS D 1 498 ? 121.972 151.803 109.007 1.00 114.70 498 CYS D N 1
ATOM 13622 C CA . CYS D 1 498 ? 121.688 150.375 108.921 1.00 114.70 498 CYS D CA 1
ATOM 13623 C C . CYS D 1 498 ? 123.008 149.632 109.057 1.00 114.70 498 CYS D C 1
ATOM 13624 O O . CYS D 1 498 ? 123.842 149.679 108.150 1.00 114.70 498 CYS D O 1
ATOM 13627 N N . ASN D 1 499 ? 123.203 148.945 110.177 1.00 116.19 499 ASN D N 1
ATOM 13628 C CA . ASN D 1 499 ? 124.457 148.251 110.424 1.00 116.19 499 ASN D CA 1
ATOM 13629 C C . ASN D 1 499 ? 124.202 146.777 110.703 1.00 116.19 499 ASN D C 1
ATOM 13630 O O . ASN D 1 499 ? 123.157 146.398 111.234 1.00 116.19 499 ASN D O 1
ATOM 13635 N N . LEU D 1 500 ? 125.181 145.954 110.344 1.00 110.72 500 LEU D N 1
ATOM 13636 C CA . LEU D 1 500 ? 125.085 144.512 110.486 1.00 110.72 500 LEU D CA 1
ATOM 13637 C C . LEU D 1 500 ? 125.168 144.088 111.949 1.00 110.72 500 LEU D C 1
ATOM 13638 O O . LEU D 1 500 ? 125.629 144.830 112.818 1.00 110.72 500 LEU D O 1
ATOM 13643 N N . THR D 1 501 ? 124.719 142.867 112.209 1.00 113.56 501 THR D N 1
ATOM 13644 C CA . THR D 1 501 ? 124.880 142.229 113.504 1.00 113.56 501 THR D CA 1
ATOM 13645 C C . THR D 1 501 ? 126.102 141.322 113.483 1.00 113.56 501 THR D C 1
ATOM 13646 O O . THR D 1 501 ? 126.534 140.852 112.430 1.00 113.56 501 THR D O 1
ATOM 13650 N N . ASP D 1 502 ? 126.647 141.062 114.672 1.00 113.59 502 ASP D N 1
ATOM 13651 C CA . ASP D 1 502 ? 127.951 140.410 114.762 1.00 113.59 502 ASP D CA 1
ATOM 13652 C C . ASP D 1 502 ? 127.968 139.081 114.017 1.00 113.59 502 ASP D C 1
ATOM 13653 O O . ASP D 1 502 ? 128.862 138.827 113.200 1.00 113.59 502 ASP D O 1
ATOM 13658 N N . SER D 1 503 ? 126.982 138.225 114.274 1.00 111.75 503 SER D N 1
ATOM 13659 C CA . SER D 1 503 ? 126.916 136.954 113.567 1.00 111.75 503 SER D CA 1
ATOM 13660 C C . SER D 1 503 ? 126.873 137.186 112.065 1.00 111.75 503 SER D C 1
ATOM 13661 O O . SER D 1 503 ? 127.608 136.551 111.298 1.00 111.75 503 SER D O 1
ATOM 13664 N N . ALA D 1 504 ? 126.046 138.138 111.638 1.00 111.30 504 ALA D N 1
ATOM 13665 C CA . ALA D 1 504 ? 126.002 138.511 110.235 1.00 111.30 504 ALA D CA 1
ATOM 13666 C C . ALA D 1 504 ? 127.315 139.123 109.769 1.00 111.30 504 ALA D C 1
ATOM 13667 O O . ALA D 1 504 ? 127.768 138.827 108.661 1.00 111.30 504 ALA D O 1
ATOM 13669 N N . ARG D 1 505 ? 127.952 139.953 110.593 1.00 112.45 505 ARG D N 1
ATOM 13670 C CA . ARG D 1 505 ? 129.235 140.527 110.201 1.00 112.45 505 ARG D CA 1
ATOM 13671 C C . ARG D 1 505 ? 130.243 139.439 109.841 1.00 112.45 505 ARG D C 1
ATOM 13672 O O . ARG D 1 505 ? 130.848 139.470 108.765 1.00 112.45 505 ARG D O 1
ATOM 13680 N N . LYS D 1 506 ? 130.428 138.452 110.713 1.00 110.04 506 LYS D N 1
ATOM 13681 C CA . LYS D 1 506 ? 131.474 137.467 110.433 1.00 110.04 506 LYS D CA 1
ATOM 13682 C C . LYS D 1 506 ? 131.031 136.388 109.441 1.00 110.04 506 LYS D C 1
ATOM 13683 O O . LYS D 1 506 ? 131.877 135.812 108.742 1.00 110.04 506 LYS D O 1
ATOM 13689 N N . ARG D 1 507 ? 129.728 136.146 109.296 1.00 110.57 507 ARG D N 1
ATOM 13690 C CA . ARG D 1 507 ? 129.281 135.369 108.145 1.00 110.57 507 ARG D CA 1
ATOM 13691 C C . ARG D 1 507 ? 129.656 136.074 106.851 1.00 110.57 507 ARG D C 1
ATOM 13692 O O . ARG D 1 507 ? 130.132 135.444 105.899 1.00 110.57 507 ARG D O 1
ATOM 13700 N N . PHE D 1 508 ? 129.475 137.394 106.809 1.00 102.72 508 PHE D N 1
ATOM 13701 C CA . PHE D 1 508 ? 129.864 138.134 105.619 1.00 102.72 508 PHE D CA 1
ATOM 13702 C C . PHE D 1 508 ? 131.372 138.138 105.433 1.00 102.72 508 PHE D C 1
ATOM 13703 O O . PHE D 1 508 ? 131.847 138.123 104.299 1.00 102.72 508 PHE D O 1
ATOM 13711 N N . ILE D 1 509 ? 132.136 138.155 106.522 1.00 102.85 509 ILE D N 1
ATOM 13712 C CA . ILE D 1 509 ? 133.588 138.043 106.398 1.00 102.85 509 ILE D CA 1
ATOM 13713 C C . ILE D 1 509 ? 133.971 136.703 105.779 1.00 102.85 509 ILE D C 1
ATOM 13714 O O . ILE D 1 509 ? 134.860 136.626 104.921 1.00 102.85 509 ILE D O 1
ATOM 13719 N N . ALA D 1 510 ? 133.314 135.626 106.209 1.00 102.33 510 ALA D N 1
ATOM 13720 C CA . ALA D 1 510 ? 133.552 134.332 105.581 1.00 102.33 510 ALA D CA 1
ATOM 13721 C C . ALA D 1 510 ? 133.213 134.379 104.099 1.00 102.33 510 ALA D C 1
ATOM 13722 O O . ALA D 1 510 ? 133.932 133.809 103.269 1.00 102.33 510 ALA D O 1
ATOM 13724 N N . GLY D 1 511 ? 132.114 135.047 103.750 1.00 101.04 511 GLY D N 1
ATOM 13725 C CA . GLY D 1 511 ? 131.760 135.175 102.345 1.00 101.04 511 GLY D CA 1
ATOM 13726 C C . GLY D 1 511 ? 132.792 135.952 101.549 1.00 101.04 511 GLY D C 1
ATOM 13727 O O . GLY D 1 511 ? 133.094 135.614 100.401 1.00 101.04 511 GLY D O 1
ATOM 13728 N N . PHE D 1 512 ? 133.339 137.008 102.144 1.00 96.32 512 PHE D N 1
ATOM 13729 C CA . PHE D 1 512 ? 134.366 137.788 101.468 1.00 96.32 512 PHE D CA 1
ATOM 13730 C C . PHE D 1 512 ? 135.607 136.944 101.247 1.00 96.32 512 PHE D C 1
ATOM 13731 O O . PHE D 1 512 ? 136.216 136.991 100.175 1.00 96.32 512 PHE D O 1
ATOM 13739 N N . GLU D 1 513 ? 135.988 136.147 102.249 1.00 102.78 513 GLU D N 1
ATOM 13740 C CA . GLU D 1 513 ? 137.029 135.152 102.023 1.00 102.78 513 GLU D CA 1
ATOM 13741 C C . GLU D 1 513 ? 136.701 134.285 100.821 1.00 102.78 513 GLU D C 1
ATOM 13742 O O . GLU D 1 513 ? 137.484 134.216 99.870 1.00 102.78 513 GLU D O 1
ATOM 13748 N N . ARG D 1 514 ? 135.522 133.663 100.825 1.00 102.08 514 ARG D N 1
ATOM 13749 C CA . ARG D 1 514 ? 135.182 132.705 99.780 1.00 102.08 514 ARG D CA 1
ATOM 13750 C C . ARG D 1 514 ? 135.279 133.339 98.405 1.00 102.08 514 ARG D C 1
ATOM 13751 O O . ARG D 1 514 ? 135.667 132.680 97.435 1.00 102.08 514 ARG D O 1
ATOM 13759 N N . ARG D 1 515 ? 134.922 134.617 98.295 1.00 101.51 515 ARG D N 1
ATOM 13760 C CA . ARG D 1 515 ? 135.115 135.291 97.018 1.00 101.51 515 ARG D CA 1
ATOM 13761 C C . ARG D 1 515 ? 136.587 135.576 96.757 1.00 101.51 515 ARG D C 1
ATOM 13762 O O . ARG D 1 515 ? 137.019 135.600 95.601 1.00 101.51 515 ARG D O 1
ATOM 13770 N N . MET D 1 516 ? 137.374 135.800 97.808 1.00 99.65 516 MET D N 1
ATOM 13771 C CA . MET D 1 516 ? 138.799 136.029 97.606 1.00 99.65 516 MET D CA 1
ATOM 13772 C C . MET D 1 516 ? 139.563 134.747 97.322 1.00 99.65 516 MET D C 1
ATOM 13773 O O . MET D 1 516 ? 140.735 134.809 96.945 1.00 99.65 516 MET D O 1
ATOM 13778 N N . GLU D 1 517 ? 138.934 133.593 97.501 1.00 103.80 517 GLU D N 1
ATOM 13779 C CA . GLU D 1 517 ? 139.606 132.330 97.263 1.00 103.80 517 GLU D CA 1
ATOM 13780 C C . GLU D 1 517 ? 139.443 131.835 95.835 1.00 103.80 517 GLU D C 1
ATOM 13781 O O . GLU D 1 517 ? 140.123 130.881 95.451 1.00 103.80 517 GLU D O 1
ATOM 13787 N N . GLN D 1 518 ? 138.578 132.456 95.043 1.00 103.23 518 GLN D N 1
ATOM 13788 C CA . GLN D 1 518 ? 138.321 131.938 93.713 1.00 103.23 518 GLN D CA 1
ATOM 13789 C C . GLN D 1 518 ? 139.532 132.158 92.818 1.00 103.23 518 GLN D C 1
ATOM 13790 O O . GLN D 1 518 ? 140.358 133.040 93.046 1.00 103.23 518 GLN D O 1
ATOM 13796 N N . GLU D 1 519 ? 139.619 131.347 91.776 1.00 106.66 519 GLU D N 1
ATOM 13797 C CA . GLU D 1 519 ? 140.725 131.397 90.842 1.00 106.66 519 GLU D CA 1
ATOM 13798 C C . GLU D 1 519 ? 140.278 132.102 89.574 1.00 106.66 519 GLU D C 1
ATOM 13799 O O . GLU D 1 519 ? 139.229 131.772 89.017 1.00 106.66 519 GLU D O 1
ATOM 13805 N N . VAL D 1 520 ? 141.063 133.074 89.124 1.00 109.39 520 VAL D N 1
ATOM 13806 C CA . VAL D 1 520 ? 140.884 133.645 87.801 1.00 109.39 520 VAL D CA 1
ATOM 13807 C C . VAL D 1 520 ? 142.235 133.604 87.104 1.00 109.39 520 VAL D C 1
ATOM 13808 O O . VAL D 1 520 ? 143.288 133.704 87.742 1.00 109.39 520 VAL D O 1
ATOM 13812 N N . THR D 1 521 ? 142.197 133.436 85.784 1.00 119.07 521 THR D N 1
ATOM 13813 C CA . THR D 1 521 ? 143.313 132.883 85.038 1.00 119.07 521 THR D CA 1
ATOM 13814 C C . THR D 1 521 ? 144.217 133.896 84.358 1.00 119.07 521 THR D C 1
ATOM 13815 O O . THR D 1 521 ? 145.387 133.585 84.130 1.00 119.07 521 THR D O 1
ATOM 13819 N N . HIS D 1 522 ? 143.728 135.087 84.024 1.00 122.01 522 HIS D N 1
ATOM 13820 C CA . HIS D 1 522 ? 144.327 135.903 82.973 1.00 122.01 522 HIS D CA 1
ATOM 13821 C C . HIS D 1 522 ? 144.696 137.295 83.469 1.00 122.01 522 HIS D C 1
ATOM 13822 O O . HIS D 1 522 ? 143.943 138.252 83.242 1.00 122.01 522 HIS D O 1
ATOM 13829 N N . PRO D 1 523 ? 145.839 137.456 84.158 1.00 122.69 523 PRO D N 1
ATOM 13830 C CA . PRO D 1 523 ? 146.413 138.804 84.269 1.00 122.69 523 PRO D CA 1
ATOM 13831 C C . PRO D 1 523 ? 146.926 139.272 82.920 1.00 122.69 523 PRO D C 1
ATOM 13832 O O . PRO D 1 523 ? 146.388 140.202 82.314 1.00 122.69 523 PRO D O 1
ATOM 13836 N N . ILE D 1 524 ? 147.979 138.609 82.446 1.00 124.00 524 ILE D N 1
ATOM 13837 C CA . ILE D 1 524 ? 148.337 138.574 81.035 1.00 124.00 524 ILE D CA 1
ATOM 13838 C C . ILE D 1 524 ? 148.832 137.171 80.705 1.00 124.00 524 ILE D C 1
ATOM 13839 O O . ILE D 1 524 ? 148.919 136.787 79.534 1.00 124.00 524 ILE D O 1
ATOM 13844 N N . PHE D 1 525 ? 149.152 136.403 81.744 1.00 125.33 525 PHE D N 1
ATOM 13845 C CA . PHE D 1 525 ? 149.688 135.051 81.630 1.00 125.33 525 PHE D CA 1
ATOM 13846 C C . PHE D 1 525 ? 148.718 134.105 82.317 1.00 125.33 525 PHE D C 1
ATOM 13847 O O . PHE D 1 525 ? 148.363 134.315 83.479 1.00 125.33 525 PHE D O 1
ATOM 13855 N N . LYS D 1 526 ? 148.306 133.061 81.611 1.00 122.22 526 LYS D N 1
ATOM 13856 C CA . LYS D 1 526 ? 147.119 132.295 81.984 1.00 122.22 526 LYS D CA 1
ATOM 13857 C C . LYS D 1 526 ? 147.526 131.172 82.929 1.00 122.22 526 LYS D C 1
ATOM 13858 O O . LYS D 1 526 ? 147.962 130.107 82.491 1.00 122.22 526 LYS D O 1
ATOM 13864 N N . TYR D 1 527 ? 147.406 131.409 84.244 1.00 117.81 527 TYR D N 1
ATOM 13865 C CA . TYR D 1 527 ? 147.756 130.353 85.192 1.00 117.81 527 TYR D CA 1
ATOM 13866 C C . TYR D 1 527 ? 146.887 130.329 86.449 1.00 117.81 527 TYR D C 1
ATOM 13867 O O . TYR D 1 527 ? 147.334 129.834 87.490 1.00 117.81 527 TYR D O 1
ATOM 13876 N N . THR D 1 528 ? 145.661 130.844 86.381 1.00 115.22 528 THR D N 1
ATOM 13877 C CA . THR D 1 528 ? 144.616 130.567 87.376 1.00 115.22 528 THR D CA 1
ATOM 13878 C C . THR D 1 528 ? 145.085 130.850 88.808 1.00 115.22 528 THR D C 1
ATOM 13879 O O . THR D 1 528 ? 145.213 129.958 89.647 1.00 115.22 528 THR D O 1
ATOM 13883 N N . ILE D 1 529 ? 145.338 132.133 89.064 1.00 108.00 529 ILE D N 1
ATOM 13884 C CA . ILE D 1 529 ? 145.725 132.564 90.399 1.00 108.00 529 ILE D CA 1
ATOM 13885 C C . ILE D 1 529 ? 144.478 132.819 91.236 1.00 108.00 529 ILE D C 1
ATOM 13886 O O . ILE D 1 529 ? 143.407 133.151 90.727 1.00 108.00 529 ILE D O 1
ATOM 13891 N N . SER D 1 530 ? 144.631 132.684 92.546 1.00 100.11 530 SER D N 1
ATOM 13892 C CA . SER D 1 530 ? 143.607 133.177 93.447 1.00 100.11 530 SER D CA 1
ATOM 13893 C C . SER D 1 530 ? 143.620 134.700 93.442 1.00 100.11 530 SER D C 1
ATOM 13894 O O . SER D 1 530 ? 144.611 135.333 93.077 1.00 100.11 530 SER D O 1
ATOM 13897 N N . TYR D 1 531 ? 142.497 135.295 93.845 1.00 93.39 531 TYR D N 1
ATOM 13898 C CA . TYR D 1 531 ? 142.398 136.751 93.812 1.00 93.39 531 TYR D CA 1
ATOM 13899 C C . TYR D 1 531 ? 143.453 137.392 94.699 1.00 93.39 531 TYR D C 1
ATOM 13900 O O . TYR D 1 531 ? 144.096 138.375 94.306 1.00 93.39 531 TYR D O 1
ATOM 13909 N N . ARG D 1 532 ? 143.657 136.839 95.893 1.00 91.82 532 ARG D N 1
ATOM 13910 C CA . ARG D 1 532 ? 144.595 137.425 96.837 1.00 91.82 532 ARG D CA 1
ATOM 13911 C C . ARG D 1 532 ? 146.020 137.439 96.303 1.00 91.82 532 ARG D C 1
ATOM 13912 O O . ARG D 1 532 ? 146.842 138.220 96.789 1.00 91.82 532 ARG D O 1
ATOM 13920 N N . ARG D 1 533 ? 146.339 136.599 95.323 1.00 91.68 533 ARG D N 1
ATOM 13921 C CA . ARG D 1 533 ? 147.636 136.673 94.666 1.00 91.68 533 ARG D CA 1
ATOM 13922 C C . ARG D 1 533 ? 147.594 137.488 93.388 1.00 91.68 533 ARG D C 1
ATOM 13923 O O . ARG D 1 533 ? 148.618 138.054 92.983 1.00 91.68 533 ARG D O 1
ATOM 13931 N N . LEU D 1 534 ? 146.432 137.565 92.746 1.00 88.80 534 LEU D N 1
ATOM 13932 C CA . LEU D 1 534 ? 146.289 138.469 91.618 1.00 88.80 534 LEU D CA 1
ATOM 13933 C C . LEU D 1 534 ? 146.541 139.901 92.047 1.00 88.80 534 LEU D C 1
ATOM 13934 O O . LEU D 1 534 ? 147.077 140.696 91.269 1.00 88.80 534 LEU D O 1
ATOM 13939 N N . LEU D 1 535 ? 146.175 140.243 93.283 1.00 85.51 535 LEU D N 1
ATOM 13940 C CA . LEU D 1 535 ? 146.469 141.580 93.789 1.00 85.51 535 LEU D CA 1
ATOM 13941 C C . LEU D 1 535 ? 147.963 141.867 93.743 1.00 85.51 535 LEU D C 1
ATOM 13942 O O . LEU D 1 535 ? 148.392 142.921 93.258 1.00 85.51 535 LEU D O 1
ATOM 13947 N N . GLU D 1 536 ? 148.777 140.939 94.244 1.00 85.18 536 GLU D N 1
ATOM 13948 C CA . GLU D 1 536 ? 150.217 141.152 94.204 1.00 85.18 536 GLU D CA 1
ATOM 13949 C C . GLU D 1 536 ? 150.727 141.197 92.778 1.00 85.18 536 GLU D C 1
ATOM 13950 O O . GLU D 1 536 ? 151.642 141.964 92.464 1.00 85.18 536 GLU D O 1
ATOM 13956 N N . VAL D 1 537 ? 150.185 140.349 91.909 1.00 86.76 537 VAL D N 1
ATOM 13957 C CA . VAL D 1 537 ? 150.622 140.375 90.519 1.00 86.76 537 VAL D CA 1
ATOM 13958 C C . VAL D 1 537 ? 150.389 141.758 89.929 1.00 86.76 537 VAL D C 1
ATOM 13959 O O . VAL D 1 537 ? 151.252 142.317 89.243 1.00 86.76 537 VAL D O 1
ATOM 13963 N N . GLN D 1 538 ? 149.230 142.344 90.221 1.00 85.97 538 GLN D N 1
ATOM 13964 C CA . GLN D 1 538 ? 148.938 143.686 89.732 1.00 85.97 538 GLN D CA 1
ATOM 13965 C C . GLN D 1 538 ? 149.879 144.719 90.337 1.00 85.97 538 GLN D C 1
ATOM 13966 O O . GLN D 1 538 ? 150.355 145.620 89.637 1.00 85.97 538 GLN D O 1
ATOM 13972 N N . ALA D 1 539 ? 150.155 144.616 91.637 1.00 81.87 539 ALA D N 1
ATOM 13973 C CA . ALA D 1 539 ? 151.050 145.582 92.270 1.00 81.87 539 ALA D CA 1
ATOM 13974 C C . ALA D 1 539 ? 152.447 145.514 91.672 1.00 81.87 539 ALA D C 1
ATOM 13975 O O . ALA D 1 539 ? 153.082 146.547 91.413 1.00 81.87 539 ALA D O 1
ATOM 13977 N N . ARG D 1 540 ? 152.949 144.301 91.464 1.00 84.97 540 ARG D N 1
ATOM 13978 C CA . ARG D 1 540 ? 154.254 144.142 90.845 1.00 84.97 540 ARG D CA 1
ATOM 13979 C C . ARG D 1 540 ? 154.242 144.689 89.433 1.00 84.97 540 ARG D C 1
ATOM 13980 O O . ARG D 1 540 ? 155.201 145.335 89.005 1.00 84.97 540 ARG D O 1
ATOM 13988 N N . LEU D 1 541 ? 153.156 144.455 88.699 1.00 84.79 541 LEU D N 1
ATOM 13989 C CA . LEU D 1 541 ? 153.026 145.051 87.380 1.00 84.79 541 LEU D CA 1
ATOM 13990 C C . LEU D 1 541 ? 153.102 146.565 87.464 1.00 84.79 541 LEU D C 1
ATOM 13991 O O . LEU D 1 541 ? 153.648 147.214 86.570 1.00 84.79 541 LEU D O 1
ATOM 13996 N N . LEU D 1 542 ? 152.559 147.147 88.530 1.00 82.17 542 LEU D N 1
ATOM 13997 C CA . LEU D 1 542 ? 152.598 148.599 88.661 1.00 82.17 542 LEU D CA 1
ATOM 13998 C C . LEU D 1 542 ? 154.017 149.095 88.878 1.00 82.17 542 LEU D C 1
ATOM 13999 O O . LEU D 1 542 ? 154.470 150.029 88.205 1.00 82.17 542 LEU D O 1
ATOM 14004 N N . THR D 1 543 ? 154.725 148.500 89.838 1.00 81.85 543 THR D N 1
ATOM 14005 C CA . THR D 1 543 ? 156.109 148.905 90.060 1.00 81.85 543 THR D CA 1
ATOM 14006 C C . THR D 1 543 ? 156.944 148.660 88.821 1.00 81.85 543 THR D C 1
ATOM 14007 O O . THR D 1 543 ? 157.954 149.334 88.601 1.00 81.85 543 THR D O 1
ATOM 14011 N N . ARG D 1 544 ? 156.548 147.686 88.016 1.00 90.44 544 ARG D N 1
ATOM 14012 C CA . ARG D 1 544 ? 157.298 147.359 86.825 1.00 90.44 544 ARG D CA 1
ATOM 14013 C C . ARG D 1 544 ? 156.984 148.341 85.708 1.00 90.44 544 ARG D C 1
ATOM 14014 O O . ARG D 1 544 ? 157.855 148.631 84.884 1.00 90.44 544 ARG D O 1
ATOM 14022 N N . TYR D 1 545 ? 155.762 148.878 85.682 1.00 89.18 545 TYR D N 1
ATOM 14023 C CA . TYR D 1 545 ? 155.457 150.001 84.800 1.00 89.18 545 TYR D CA 1
ATOM 14024 C C . TYR D 1 545 ? 156.268 151.220 85.185 1.00 89.18 545 TYR D C 1
ATOM 14025 O O . TYR D 1 545 ? 156.883 151.869 84.334 1.00 89.18 545 TYR D O 1
ATOM 14034 N N . LEU D 1 546 ? 156.235 151.573 86.464 1.00 85.65 546 LEU D N 1
ATOM 14035 C CA . LEU D 1 546 ? 157.146 152.578 86.971 1.00 85.65 546 LEU D CA 1
ATOM 14036 C C . LEU D 1 546 ? 158.573 152.103 86.728 1.00 85.65 546 LEU D C 1
ATOM 14037 O O . LEU D 1 546 ? 158.828 150.921 86.495 1.00 85.65 546 LEU D O 1
ATOM 14042 N N . SER D 1 547 ? 159.508 153.044 86.742 1.00 85.99 547 SER D N 1
ATOM 14043 C CA . SER D 1 547 ? 160.911 152.777 86.446 1.00 85.99 547 SER D CA 1
ATOM 14044 C C . SER D 1 547 ? 161.118 152.335 85.007 1.00 85.99 547 SER D C 1
ATOM 14045 O O . SER D 1 547 ? 162.254 152.095 84.590 1.00 85.99 547 SER D O 1
ATOM 14048 N N . GLY D 1 548 ? 160.047 152.231 84.235 1.00 89.88 548 GLY D N 1
ATOM 14049 C CA . GLY D 1 548 ? 160.164 152.033 82.810 1.00 89.88 548 GLY D CA 1
ATOM 14050 C C . GLY D 1 548 ? 160.608 150.654 82.380 1.00 89.88 548 GLY D C 1
ATOM 14051 O O . GLY D 1 548 ? 161.662 150.496 81.757 1.00 89.88 548 GLY D O 1
ATOM 14052 N N . GLU D 1 549 ? 159.818 149.641 82.721 1.00 93.32 549 GLU D N 1
ATOM 14053 C CA . GLU D 1 549 ? 159.962 148.330 82.108 1.00 93.32 549 GLU D CA 1
ATOM 14054 C C . GLU D 1 549 ? 158.862 148.084 81.083 1.00 93.32 549 GLU D C 1
ATOM 14055 O O . GLU D 1 549 ? 159.146 147.862 79.904 1.00 93.32 549 GLU D O 1
ATOM 14061 N N . ILE D 1 550 ? 157.607 148.155 81.510 1.00 93.72 550 ILE D N 1
ATOM 14062 C CA . ILE D 1 550 ? 156.472 147.863 80.644 1.00 93.72 550 ILE D CA 1
ATOM 14063 C C . ILE D 1 550 ? 155.589 149.098 80.518 1.00 93.72 550 ILE D C 1
ATOM 14064 O O . ILE D 1 550 ? 155.048 149.588 81.518 1.00 93.72 550 ILE D O 1
ATOM 14069 N N . PRO D 1 551 ? 155.430 149.648 79.317 1.00 96.22 551 PRO D N 1
ATOM 14070 C CA . PRO D 1 551 ? 154.590 150.842 79.153 1.00 96.22 551 PRO D CA 1
ATOM 14071 C C . PRO D 1 551 ? 153.138 150.573 79.524 1.00 96.22 551 PRO D C 1
ATOM 14072 O O . PRO D 1 551 ? 152.592 149.508 79.233 1.00 96.22 551 PRO D O 1
ATOM 14076 N N . ALA D 1 552 ? 152.534 151.544 80.206 1.00 96.46 552 ALA D N 1
ATOM 14077 C CA . ALA D 1 552 ? 151.086 151.716 80.277 1.00 96.46 552 ALA D CA 1
ATOM 14078 C C . ALA D 1 552 ? 150.380 150.677 81.142 1.00 96.46 552 ALA D C 1
ATOM 14079 O O . ALA D 1 552 ? 149.164 150.522 81.030 1.00 96.46 552 ALA D O 1
ATOM 14081 N N . TYR D 1 553 ? 151.109 149.969 82.015 1.00 90.75 553 TYR D N 1
ATOM 14082 C CA . TYR D 1 553 ? 150.485 149.219 83.106 1.00 90.75 553 TYR D CA 1
ATOM 14083 C C . TYR D 1 553 ? 149.307 148.346 82.677 1.00 90.75 553 TYR D C 1
ATOM 14084 O O . TYR D 1 553 ? 148.151 148.771 82.794 1.00 90.75 553 TYR D O 1
ATOM 14093 N N . PRO D 1 554 ? 149.538 147.150 82.171 1.00 92.18 554 PRO D N 1
ATOM 14094 C CA . PRO D 1 554 ? 148.445 146.388 81.557 1.00 92.18 554 PRO D CA 1
ATOM 14095 C C . PRO D 1 554 ? 147.410 145.921 82.565 1.00 92.18 554 PRO D C 1
ATOM 14096 O O . PRO D 1 554 ? 147.497 144.819 83.111 1.00 92.18 554 PRO D O 1
ATOM 14100 N N . ASN D 1 555 ? 146.441 146.795 82.832 1.00 93.79 555 ASN D N 1
ATOM 14101 C CA . ASN D 1 555 ? 145.383 146.545 83.803 1.00 93.79 555 ASN D CA 1
ATOM 14102 C C . ASN D 1 555 ? 144.674 145.219 83.570 1.00 93.79 555 ASN D C 1
ATOM 14103 O O . ASN D 1 555 ? 144.642 144.698 82.454 1.00 93.79 555 ASN D O 1
ATOM 14108 N N . PHE D 1 556 ? 144.097 144.686 84.645 1.00 96.85 556 PHE D N 1
ATOM 14109 C CA . PHE D 1 556 ? 143.335 143.445 84.580 1.00 96.85 556 PHE D CA 1
ATOM 14110 C C . PHE D 1 556 ? 141.861 143.744 84.361 1.00 96.85 556 PHE D C 1
ATOM 14111 O O . PHE D 1 556 ? 141.210 144.339 85.223 1.00 96.85 556 PHE D O 1
ATOM 14119 N N . VAL D 1 557 ? 141.329 143.316 83.224 1.00 98.91 557 VAL D N 1
ATOM 14120 C CA . VAL D 1 557 ? 139.917 143.480 82.907 1.00 98.91 557 VAL D CA 1
ATOM 14121 C C . VAL D 1 557 ? 139.374 142.154 82.397 1.00 98.91 557 VAL D C 1
ATOM 14122 O O . VAL D 1 557 ? 140.043 141.448 81.636 1.00 98.91 557 VAL D O 1
ATOM 14126 N N . THR D 1 558 ? 138.177 141.801 82.840 1.00 101.20 558 THR D N 1
ATOM 14127 C CA . THR D 1 558 ? 137.548 140.578 82.375 1.00 101.20 558 THR D CA 1
ATOM 14128 C C . THR D 1 558 ? 136.493 140.905 81.331 1.00 101.20 558 THR D C 1
ATOM 14129 O O . THR D 1 558 ? 136.700 141.773 80.484 1.00 101.20 558 THR D O 1
ATOM 14133 N N . MET E 2 1 ? 153.601 161.289 166.336 1.00 78.64 1 MET E N 1
ATOM 14134 C CA . MET E 2 1 ? 153.169 160.970 164.983 1.00 78.64 1 MET E CA 1
ATOM 14135 C C . MET E 2 1 ? 153.242 159.477 164.741 1.00 78.64 1 MET E C 1
ATOM 14136 O O . MET E 2 1 ? 154.258 158.849 165.019 1.00 78.64 1 MET E O 1
ATOM 14141 N N . GLU E 2 2 ? 152.162 158.911 164.221 1.00 71.38 2 GLU E N 1
ATOM 14142 C CA . GLU E 2 2 ? 152.079 157.485 163.964 1.00 71.38 2 GLU E CA 1
ATOM 14143 C C . GLU E 2 2 ? 152.083 157.219 162.470 1.00 71.38 2 GLU E C 1
ATOM 14144 O O . GLU E 2 2 ? 151.658 158.055 161.673 1.00 71.38 2 GLU E O 1
ATOM 14150 N N . HIS E 2 3 ? 152.556 156.039 162.102 1.00 64.59 3 HIS E N 1
ATOM 14151 C CA . HIS E 2 3 ? 152.624 155.617 160.718 1.00 64.59 3 HIS E CA 1
ATOM 14152 C C . HIS E 2 3 ? 151.729 154.409 160.514 1.00 64.59 3 HIS E C 1
ATOM 14153 O O . HIS E 2 3 ? 151.403 153.692 161.458 1.00 64.59 3 HIS E O 1
ATOM 14160 N N . LEU E 2 4 ? 151.328 154.184 159.272 1.00 59.72 4 LEU E N 1
ATOM 14161 C CA . LEU E 2 4 ? 150.534 153.017 158.928 1.00 59.72 4 LEU E CA 1
ATOM 14162 C C . LEU E 2 4 ? 151.430 151.988 158.266 1.00 59.72 4 LEU E C 1
ATOM 14163 O O . LEU E 2 4 ? 151.983 152.240 157.192 1.00 59.72 4 LEU E O 1
ATOM 14168 N N . TYR E 2 5 ? 151.556 150.830 158.895 1.00 56.03 5 TYR E N 1
ATOM 14169 C CA . TYR E 2 5 ? 152.369 149.745 158.383 1.00 56.03 5 TYR E CA 1
ATOM 14170 C C . TYR E 2 5 ? 151.469 148.640 157.869 1.00 56.03 5 TYR E C 1
ATOM 14171 O O . TYR E 2 5 ? 150.415 148.368 158.445 1.00 56.03 5 TYR E O 1
ATOM 14180 N N . ILE E 2 6 ? 151.886 148.018 156.778 1.00 50.24 6 ILE E N 1
ATOM 14181 C CA . ILE E 2 6 ? 151.209 146.863 156.216 1.00 50.24 6 ILE E CA 1
ATOM 14182 C C . ILE E 2 6 ? 152.169 145.695 156.322 1.00 50.24 6 ILE E C 1
ATOM 14183 O O . ILE E 2 6 ? 153.301 145.778 155.839 1.00 50.24 6 ILE E O 1
ATOM 14188 N N . VAL E 2 7 ? 151.729 144.612 156.946 1.00 49.00 7 VAL E N 1
ATOM 14189 C CA . VAL E 2 7 ? 152.586 143.472 157.233 1.00 49.00 7 VAL E CA 1
ATOM 14190 C C . VAL E 2 7 ? 152.003 142.248 156.557 1.00 49.00 7 VAL E C 1
ATOM 14191 O O . VAL E 2 7 ? 150.832 141.922 156.769 1.00 49.00 7 VAL E O 1
ATOM 14195 N N . SER E 2 8 ? 152.812 141.571 155.750 1.00 48.87 8 SER E N 1
ATOM 14196 C CA . SER E 2 8 ? 152.359 140.393 155.020 1.00 48.87 8 SER E CA 1
ATOM 14197 C C . SER E 2 8 ? 153.394 139.296 155.146 1.00 48.87 8 SER E C 1
ATOM 14198 O O . SER E 2 8 ? 154.586 139.553 154.986 1.00 48.87 8 SER E O 1
ATOM 14201 N N . TYR E 2 9 ? 152.954 138.073 155.399 1.00 50.65 9 TYR E N 1
ATOM 14202 C CA . TYR E 2 9 ? 153.889 137.016 155.727 1.00 50.65 9 TYR E CA 1
ATOM 14203 C C . TYR E 2 9 ? 153.601 135.741 154.955 1.00 50.65 9 TYR E C 1
ATOM 14204 O O . TYR E 2 9 ? 152.484 135.502 154.493 1.00 50.65 9 TYR E O 1
ATOM 14213 N N . ASP E 2 10 ? 154.653 134.943 154.807 1.00 53.88 10 ASP E N 1
ATOM 14214 C CA . ASP E 2 10 ? 154.591 133.550 154.391 1.00 53.88 10 ASP E CA 1
ATOM 14215 C C . ASP E 2 10 ? 155.335 132.757 155.449 1.00 53.88 10 ASP E C 1
ATOM 14216 O O . ASP E 2 10 ? 156.532 132.976 155.663 1.00 53.88 10 ASP E O 1
ATOM 14221 N N . ILE E 2 11 ? 154.630 131.853 156.113 1.00 55.93 11 ILE E N 1
ATOM 14222 C CA . ILE E 2 11 ? 155.173 131.083 157.219 1.00 55.93 11 ILE E CA 1
ATOM 14223 C C . ILE E 2 11 ? 155.027 129.613 156.882 1.00 55.93 11 ILE E C 1
ATOM 14224 O O . ILE E 2 11 ? 153.931 129.154 156.555 1.00 55.93 11 ILE E O 1
ATOM 14229 N N . ARG E 2 12 ? 156.124 128.871 156.977 1.00 60.83 12 ARG E N 1
ATOM 14230 C CA . ARG E 2 12 ? 156.164 127.493 156.515 1.00 60.83 12 ARG E CA 1
ATOM 14231 C C . ARG E 2 12 ? 156.168 126.485 157.653 1.00 60.83 12 ARG E C 1
ATOM 14232 O O . ARG E 2 12 ? 156.801 125.432 157.539 1.00 60.83 12 ARG E O 1
ATOM 14240 N N . ASN E 2 13 ? 155.476 126.782 158.748 1.00 60.73 13 ASN E N 1
ATOM 14241 C CA . ASN E 2 13 ? 155.341 125.845 159.852 1.00 60.73 13 ASN E CA 1
ATOM 14242 C C . ASN E 2 13 ? 154.174 126.291 160.705 1.00 60.73 13 ASN E C 1
ATOM 14243 O O . ASN E 2 13 ? 154.169 127.416 161.213 1.00 60.73 13 ASN E O 1
ATOM 14248 N N . GLN E 2 14 ? 153.212 125.393 160.890 1.00 60.11 14 GLN E N 1
ATOM 14249 C CA . GLN E 2 14 ? 151.937 125.811 161.443 1.00 60.11 14 GLN E CA 1
ATOM 14250 C C . GLN E 2 14 ? 152.089 126.352 162.852 1.00 60.11 14 GLN E C 1
ATOM 14251 O O . GLN E 2 14 ? 151.351 127.259 163.241 1.00 60.11 14 GLN E O 1
ATOM 14257 N N . ARG E 2 15 ? 153.037 125.822 163.628 1.00 62.13 15 ARG E N 1
ATOM 14258 C CA . ARG E 2 15 ? 153.274 126.351 164.964 1.00 62.13 15 ARG E CA 1
ATOM 14259 C C . ARG E 2 15 ? 153.768 127.784 164.906 1.00 62.13 15 ARG E C 1
ATOM 14260 O O . ARG E 2 15 ? 153.277 128.659 165.629 1.00 62.13 15 ARG E O 1
ATOM 14268 N N . ARG E 2 16 ? 154.753 128.043 164.053 1.00 59.77 16 ARG E N 1
ATOM 14269 C CA . ARG E 2 16 ? 155.207 129.414 163.901 1.00 59.77 16 ARG E CA 1
ATOM 14270 C C . ARG E 2 16 ? 154.099 130.298 163.377 1.00 59.77 16 ARG E C 1
ATOM 14271 O O . ARG E 2 16 ? 154.028 131.474 163.738 1.00 59.77 16 ARG E O 1
ATOM 14279 N N . TRP E 2 17 ? 153.218 129.758 162.541 1.00 54.90 17 TRP E N 1
ATOM 14280 C CA . TRP E 2 17 ? 152.100 130.564 162.080 1.00 54.90 17 TRP E CA 1
ATOM 14281 C C . TRP E 2 17 ? 151.191 130.942 163.231 1.00 54.90 17 TRP E C 1
ATOM 14282 O O . TRP E 2 17 ? 150.716 132.076 163.299 1.00 54.90 17 TRP E O 1
ATOM 14293 N N . ARG E 2 18 ? 150.898 129.999 164.126 1.00 60.52 18 ARG E N 1
ATOM 14294 C CA . ARG E 2 18 ? 150.075 130.336 165.286 1.00 60.52 18 ARG E CA 1
ATOM 14295 C C . ARG E 2 18 ? 150.746 131.408 166.119 1.00 60.52 18 ARG E C 1
ATOM 14296 O O . ARG E 2 18 ? 150.110 132.367 166.565 1.00 60.52 18 ARG E O 1
ATOM 14304 N N . ARG E 2 19 ? 152.047 131.262 166.318 1.00 59.75 19 ARG E N 1
ATOM 14305 C CA . ARG E 2 19 ? 152.806 132.212 167.117 1.00 59.75 19 ARG E CA 1
ATOM 14306 C C . ARG E 2 19 ? 152.729 133.602 166.496 1.00 59.75 19 ARG E C 1
ATOM 14307 O O . ARG E 2 19 ? 152.544 134.609 167.192 1.00 59.75 19 ARG E O 1
ATOM 14315 N N . LEU E 2 20 ? 152.809 133.669 165.171 1.00 56.11 20 LEU E N 1
ATOM 14316 C CA . LEU E 2 20 ? 152.810 134.963 164.511 1.00 56.11 20 LEU E CA 1
ATOM 14317 C C . LEU E 2 20 ? 151.412 135.558 164.432 1.00 56.11 20 LEU E C 1
ATOM 14318 O O . LEU E 2 20 ? 151.257 136.775 164.495 1.00 56.11 20 LEU E O 1
ATOM 14323 N N . PHE E 2 21 ? 150.382 134.734 164.287 1.00 56.03 21 PHE E N 1
ATOM 14324 C CA . PHE E 2 21 ? 149.030 135.266 164.264 1.00 56.03 21 PHE E CA 1
ATOM 14325 C C . PHE E 2 21 ? 148.656 135.815 165.631 1.00 56.03 21 PHE E C 1
ATOM 14326 O O . PHE E 2 21 ? 148.091 136.911 165.755 1.00 56.03 21 PHE E O 1
ATOM 14334 N N . LYS E 2 22 ? 148.999 135.065 166.670 1.00 59.26 22 LYS E N 1
ATOM 14335 C CA . LYS E 2 22 ? 149.107 135.557 168.045 1.00 59.26 22 LYS E CA 1
ATOM 14336 C C . LYS E 2 22 ? 149.645 136.978 168.075 1.00 59.26 22 LYS E C 1
ATOM 14337 O O . LYS E 2 22 ? 148.914 137.944 168.348 1.00 59.26 22 LYS E O 1
ATOM 14343 N N . THR E 2 23 ? 150.926 137.113 167.738 1.00 56.60 23 THR E N 1
ATOM 14344 C CA . THR E 2 23 ? 151.619 138.380 167.911 1.00 56.60 23 THR E CA 1
ATOM 14345 C C . THR E 2 23 ? 150.972 139.478 167.089 1.00 56.60 23 THR E C 1
ATOM 14346 O O . THR E 2 23 ? 150.887 140.620 167.538 1.00 56.60 23 THR E O 1
ATOM 14350 N N . MET E 2 24 ? 150.514 139.156 165.878 1.00 55.67 24 MET E N 1
ATOM 14351 C CA . MET E 2 24 ? 150.051 140.202 164.980 1.00 55.67 24 MET E CA 1
ATOM 14352 C C . MET E 2 24 ? 148.703 140.744 165.426 1.00 55.67 24 MET E C 1
ATOM 14353 O O . MET E 2 24 ? 148.482 141.954 165.376 1.00 55.67 24 MET E O 1
ATOM 14358 N N . HIS E 2 25 ? 147.783 139.883 165.869 1.00 58.86 25 HIS E N 1
ATOM 14359 C CA . HIS E 2 25 ? 146.612 140.423 166.549 1.00 58.86 25 HIS E CA 1
ATOM 14360 C C . HIS E 2 25 ? 147.005 141.240 167.764 1.00 58.86 25 HIS E C 1
ATOM 14361 O O . HIS E 2 25 ? 146.273 142.151 168.156 1.00 58.86 25 HIS E O 1
ATOM 14368 N N . GLY E 2 26 ? 148.159 140.956 168.361 1.00 59.37 26 GLY E N 1
ATOM 14369 C CA . GLY E 2 26 ? 148.633 141.871 169.384 1.00 59.37 26 GLY E CA 1
ATOM 14370 C C . GLY E 2 26 ? 148.848 143.297 168.905 1.00 59.37 26 GLY E C 1
ATOM 14371 O O . GLY E 2 26 ? 148.749 144.226 169.710 1.00 59.37 26 GLY E O 1
ATOM 14372 N N . PHE E 2 27 ? 149.127 143.498 167.617 1.00 57.22 27 PHE E N 1
ATOM 14373 C CA . PHE E 2 27 ? 149.635 144.778 167.127 1.00 57.22 27 PHE E CA 1
ATOM 14374 C C . PHE E 2 27 ? 148.713 145.497 166.161 1.00 57.22 27 PHE E C 1
ATOM 14375 O O . PHE E 2 27 ? 148.492 146.695 166.314 1.00 57.22 27 PHE E O 1
ATOM 14383 N N . GLY E 2 28 ? 148.186 144.813 165.158 1.00 55.74 28 GLY E N 1
ATOM 14384 C CA . GLY E 2 28 ? 147.360 145.483 164.176 1.00 55.74 28 GLY E CA 1
ATOM 14385 C C . GLY E 2 28 ? 146.048 144.776 163.936 1.00 55.74 28 GLY E C 1
ATOM 14386 O O . GLY E 2 28 ? 145.644 143.939 164.741 1.00 55.74 28 GLY E O 1
ATOM 14387 N N . CYS E 2 29 ? 145.376 145.088 162.836 1.00 55.98 29 CYS E N 1
ATOM 14388 C CA . CYS E 2 29 ? 144.081 144.507 162.527 1.00 55.98 29 CYS E CA 1
ATOM 14389 C C . CYS E 2 29 ? 144.140 143.794 161.185 1.00 55.98 29 CYS E C 1
ATOM 14390 O O . CYS E 2 29 ? 144.822 144.244 160.260 1.00 55.98 29 CYS E O 1
ATOM 14393 N N . TRP E 2 30 ? 143.423 142.681 161.092 1.00 48.04 30 TRP E N 1
ATOM 14394 C CA . TRP E 2 30 ? 143.417 141.862 159.890 1.00 48.04 30 TRP E CA 1
ATOM 14395 C C . TRP E 2 30 ? 142.938 142.663 158.694 1.00 48.04 30 TRP E C 1
ATOM 14396 O O . TRP E 2 30 ? 141.975 143.423 158.787 1.00 48.04 30 TRP E O 1
ATOM 14407 N N . LEU E 2 31 ? 143.614 142.497 157.561 1.00 47.47 31 LEU E N 1
ATOM 14408 C CA . LEU E 2 31 ? 143.255 143.187 156.333 1.00 47.47 31 LEU E CA 1
ATOM 14409 C C . LEU E 2 31 ? 142.955 142.232 155.195 1.00 47.47 31 LEU E C 1
ATOM 14410 O O . LEU E 2 31 ? 141.946 142.390 154.507 1.00 47.47 31 LEU E O 1
ATOM 14415 N N . GLN E 2 32 ? 143.812 141.245 154.978 1.00 49.65 32 GLN E N 1
ATOM 14416 C CA . GLN E 2 32 ? 143.714 140.352 153.841 1.00 49.65 32 GLN E CA 1
ATOM 14417 C C . GLN E 2 32 ? 144.109 138.966 154.317 1.00 49.65 32 GLN E C 1
ATOM 14418 O O . GLN E 2 32 ? 144.389 138.762 155.499 1.00 49.65 32 GLN E O 1
ATOM 14424 N N . LEU E 2 33 ? 144.160 138.001 153.401 1.00 49.77 33 LEU E N 1
ATOM 14425 C CA . LEU E 2 33 ? 144.264 136.619 153.846 1.00 49.77 33 LEU E CA 1
ATOM 14426 C C . LEU E 2 33 ? 145.554 136.346 154.595 1.00 49.77 33 LEU E C 1
ATOM 14427 O O . LEU E 2 33 ? 145.597 135.428 155.408 1.00 49.77 33 LEU E O 1
ATOM 14432 N N . SER E 2 34 ? 146.617 137.087 154.336 1.00 47.31 34 SER E N 1
ATOM 14433 C CA . SER E 2 34 ? 147.779 136.965 155.204 1.00 47.31 34 SER E CA 1
ATOM 14434 C C . SER E 2 34 ? 148.412 138.318 155.425 1.00 47.31 34 SER E C 1
ATOM 14435 O O . SER E 2 34 ? 149.635 138.449 155.466 1.00 47.31 34 SER E O 1
ATOM 14438 N N . VAL E 2 35 ? 147.593 139.348 155.572 1.00 46.78 35 VAL E N 1
ATOM 14439 C CA . VAL E 2 35 ? 148.072 140.717 155.654 1.00 46.78 35 VAL E CA 1
ATOM 14440 C C . VAL E 2 35 ? 147.404 141.406 156.830 1.00 46.78 35 VAL E C 1
ATOM 14441 O O . VAL E 2 35 ? 146.198 141.263 157.046 1.00 46.78 35 VAL E O 1
ATOM 14445 N N . PHE E 2 36 ? 148.188 142.154 157.590 1.00 50.06 36 PHE E N 1
ATOM 14446 C CA . PHE E 2 36 ? 147.686 142.953 158.691 1.00 50.06 36 PHE E CA 1
ATOM 14447 C C . PHE E 2 36 ? 148.035 144.406 158.447 1.00 50.06 36 PHE E C 1
ATOM 14448 O O . PHE E 2 36 ? 149.099 144.706 157.908 1.00 50.06 36 PHE E O 1
ATOM 14456 N N . GLN E 2 37 ? 147.146 145.307 158.837 1.00 55.50 37 GLN E N 1
ATOM 14457 C CA . GLN E 2 37 ? 147.442 146.729 158.825 1.00 55.50 37 GLN E CA 1
ATOM 14458 C C . GLN E 2 37 ? 147.665 147.181 160.256 1.00 55.50 37 GLN E C 1
ATOM 14459 O O . GLN E 2 37 ? 146.852 146.890 161.134 1.00 55.50 37 GLN E O 1
ATOM 14465 N N . CYS E 2 38 ? 148.773 147.866 160.496 1.00 57.75 38 CYS E N 1
ATOM 14466 C CA . CYS E 2 38 ? 149.137 148.294 161.834 1.00 57.75 38 CYS E CA 1
ATOM 14467 C C . CYS E 2 38 ? 149.339 149.795 161.836 1.00 57.75 38 CYS E C 1
ATOM 14468 O O . CYS E 2 38 ? 150.017 150.330 160.956 1.00 57.75 38 CYS E O 1
ATOM 14471 N N . ARG E 2 39 ? 148.749 150.470 162.811 1.00 64.33 39 ARG E N 1
ATOM 14472 C CA . ARG E 2 39 ? 148.948 151.900 163.017 1.00 64.33 39 ARG E CA 1
ATOM 14473 C C . ARG E 2 39 ? 149.794 152.066 164.266 1.00 64.33 39 ARG E C 1
ATOM 14474 O O . ARG E 2 39 ? 149.281 151.989 165.382 1.00 64.33 39 ARG E O 1
ATOM 14482 N N . LEU E 2 40 ? 151.084 152.295 164.086 1.00 62.56 40 LEU E N 1
ATOM 14483 C CA . LEU E 2 40 ? 152.001 152.293 165.209 1.00 62.56 40 LEU E CA 1
ATOM 14484 C C . LEU E 2 40 ? 152.867 153.534 165.218 1.00 62.56 40 LEU E C 1
ATOM 14485 O O . LEU E 2 40 ? 153.216 154.070 164.165 1.00 62.56 40 LEU E O 1
ATOM 14490 N N . ASP E 2 41 ? 153.205 153.978 166.417 1.00 67.51 41 ASP E N 1
ATOM 14491 C CA . ASP E 2 41 ? 154.236 154.975 166.627 1.00 67.51 41 ASP E CA 1
ATOM 14492 C C . ASP E 2 41 ? 155.583 154.265 166.715 1.00 67.51 41 ASP E C 1
ATOM 14493 O O . ASP E 2 41 ? 155.705 153.088 166.379 1.00 67.51 41 ASP E O 1
ATOM 14498 N N . ARG E 2 42 ? 156.615 154.967 167.174 1.00 63.56 42 ARG E N 1
ATOM 14499 C CA . ARG E 2 42 ? 157.964 154.418 167.097 1.00 63.56 42 ARG E CA 1
ATOM 14500 C C . ARG E 2 42 ? 158.184 153.293 168.101 1.00 63.56 42 ARG E C 1
ATOM 14501 O O . ARG E 2 42 ? 158.767 152.252 167.768 1.00 63.56 42 ARG E O 1
ATOM 14509 N N . ILE E 2 43 ? 157.733 153.480 169.338 1.00 64.04 43 ILE E N 1
ATOM 14510 C CA . ILE E 2 43 ? 157.953 152.452 170.347 1.00 64.04 43 ILE E CA 1
ATOM 14511 C C . ILE E 2 43 ? 157.342 151.140 169.896 1.00 64.04 43 ILE E C 1
ATOM 14512 O O . ILE E 2 43 ? 157.960 150.073 170.000 1.00 64.04 43 ILE E O 1
ATOM 14517 N N . ARG E 2 44 ? 156.136 151.198 169.349 1.00 62.59 44 ARG E N 1
ATOM 14518 C CA . ARG E 2 44 ? 155.459 149.968 168.989 1.00 62.59 44 ARG E CA 1
ATOM 14519 C C . ARG E 2 44 ? 156.023 149.344 167.725 1.00 62.59 44 ARG E C 1
ATOM 14520 O O . ARG E 2 44 ? 155.990 148.122 167.594 1.00 62.59 44 ARG E O 1
ATOM 14528 N N . ILE E 2 45 ? 156.561 150.126 166.791 1.00 59.43 45 ILE E N 1
ATOM 14529 C CA . ILE E 2 45 ? 157.202 149.485 165.648 1.00 59.43 45 ILE E CA 1
ATOM 14530 C C . ILE E 2 45 ? 158.474 148.777 166.085 1.00 59.43 45 ILE E C 1
ATOM 14531 O O . ILE E 2 45 ? 158.793 147.684 165.596 1.00 59.43 45 ILE E O 1
ATOM 14536 N N . ILE E 2 46 ? 159.215 149.369 167.022 1.00 58.89 46 ILE E N 1
ATOM 14537 C CA . ILE E 2 46 ? 160.377 148.675 167.566 1.00 58.89 46 ILE E CA 1
ATOM 14538 C C . ILE E 2 46 ? 159.944 147.368 168.207 1.00 58.89 46 ILE E C 1
ATOM 14539 O O . ILE E 2 46 ? 160.550 146.315 167.986 1.00 58.89 46 ILE E O 1
ATOM 14544 N N . LYS E 2 47 ? 158.870 147.414 168.995 1.00 60.06 47 LYS E N 1
ATOM 14545 C CA . LYS E 2 47 ? 158.358 146.184 169.592 1.00 60.06 47 LYS E CA 1
ATOM 14546 C C . LYS E 2 47 ? 157.977 145.157 168.534 1.00 60.06 47 LYS E C 1
ATOM 14547 O O . LYS E 2 47 ? 158.278 143.969 168.685 1.00 60.06 47 LYS E O 1
ATOM 14553 N N . MET E 2 48 ? 157.312 145.583 167.461 1.00 62.09 48 MET E N 1
ATOM 14554 C CA . MET E 2 48 ? 156.856 144.600 166.490 1.00 62.09 48 MET E CA 1
ATOM 14555 C C . MET E 2 48 ? 158.025 143.938 165.789 1.00 62.09 48 MET E C 1
ATOM 14556 O O . MET E 2 48 ? 158.027 142.719 165.588 1.00 62.09 48 MET E O 1
ATOM 14561 N N . GLU E 2 49 ? 158.999 144.725 165.348 1.00 64.74 49 GLU E N 1
ATOM 14562 C CA . GLU E 2 49 ? 160.129 144.103 164.671 1.00 64.74 49 GLU E CA 1
ATOM 14563 C C . GLU E 2 49 ? 160.970 143.287 165.640 1.00 64.74 49 GLU E C 1
ATOM 14564 O O . GLU E 2 49 ? 161.669 142.362 165.223 1.00 64.74 49 GLU E O 1
ATOM 14570 N N . ALA E 2 50 ? 160.930 143.611 166.932 1.00 62.44 50 ALA E N 1
ATOM 14571 C CA . ALA E 2 50 ? 161.592 142.747 167.895 1.00 62.44 50 ALA E CA 1
ATOM 14572 C C . ALA E 2 50 ? 160.893 141.405 167.990 1.00 62.44 50 ALA E C 1
ATOM 14573 O O . ALA E 2 50 ? 161.547 140.359 168.041 1.00 62.44 50 ALA E O 1
ATOM 14575 N N . ALA E 2 51 ? 159.563 141.419 168.019 1.00 63.74 51 ALA E N 1
ATOM 14576 C CA . ALA E 2 51 ? 158.811 140.175 168.125 1.00 63.74 51 ALA E CA 1
ATOM 14577 C C . ALA E 2 51 ? 159.000 139.320 166.883 1.00 63.74 51 ALA E C 1
ATOM 14578 O O . ALA E 2 51 ? 159.284 138.116 166.970 1.00 63.74 51 ALA E O 1
ATOM 14580 N N . ILE E 2 52 ? 158.849 139.923 165.711 1.00 61.89 52 ILE E N 1
ATOM 14581 C CA . ILE E 2 52 ? 159.031 139.142 164.502 1.00 61.89 52 ILE E CA 1
ATOM 14582 C C . ILE E 2 52 ? 160.494 139.241 164.120 1.00 61.89 52 ILE E C 1
ATOM 14583 O O . ILE E 2 52 ? 160.853 139.838 163.101 1.00 61.89 52 ILE E O 1
ATOM 14588 N N . ASN E 2 53 ? 161.349 138.649 164.935 1.00 63.93 53 ASN E N 1
ATOM 14589 C CA . ASN E 2 53 ? 162.686 138.285 164.520 1.00 63.93 53 ASN E CA 1
ATOM 14590 C C . ASN E 2 53 ? 162.996 137.042 165.318 1.00 63.93 53 ASN E C 1
ATOM 14591 O O . ASN E 2 53 ? 164.027 136.390 165.141 1.00 63.93 53 ASN E O 1
ATOM 14596 N N . GLU E 2 54 ? 162.068 136.726 166.212 1.00 67.15 54 GLU E N 1
ATOM 14597 C CA . GLU E 2 54 ? 162.140 135.540 167.030 1.00 67.15 54 GLU E CA 1
ATOM 14598 C C . GLU E 2 54 ? 160.931 134.651 166.863 1.00 67.15 54 GLU E C 1
ATOM 14599 O O . GLU E 2 54 ? 161.029 133.455 167.146 1.00 67.15 54 GLU E O 1
ATOM 14605 N N . ILE E 2 55 ? 159.796 135.189 166.418 1.00 64.21 55 ILE E N 1
ATOM 14606 C CA . ILE E 2 55 ? 158.700 134.313 166.034 1.00 64.21 55 ILE E CA 1
ATOM 14607 C C . ILE E 2 55 ? 159.097 133.479 164.826 1.00 64.21 55 ILE E C 1
ATOM 14608 O O . ILE E 2 55 ? 158.889 132.263 164.794 1.00 64.21 55 ILE E O 1
ATOM 14613 N N . VAL E 2 56 ? 159.688 134.119 163.817 1.00 63.10 56 VAL E N 1
ATOM 14614 C CA . VAL E 2 56 ? 159.901 133.483 162.523 1.00 63.10 56 VAL E CA 1
ATOM 14615 C C . VAL E 2 56 ? 161.249 132.792 162.474 1.00 63.10 56 VAL E C 1
ATOM 14616 O O . VAL E 2 56 ? 162.126 133.046 163.302 1.00 63.10 56 VAL E O 1
ATOM 14620 N N . ASN E 2 57 ? 161.416 131.915 161.494 1.00 64.67 57 ASN E N 1
ATOM 14621 C CA . ASN E 2 57 ? 162.679 131.261 161.200 1.00 64.67 57 ASN E CA 1
ATOM 14622 C C . ASN E 2 57 ? 163.263 131.931 159.970 1.00 64.67 57 ASN E C 1
ATOM 14623 O O . ASN E 2 57 ? 162.710 131.808 158.876 1.00 64.67 57 ASN E O 1
ATOM 14628 N N . HIS E 2 58 ? 164.390 132.613 160.144 1.00 67.28 58 HIS E N 1
ATOM 14629 C CA . HIS E 2 58 ? 164.948 133.411 159.064 1.00 67.28 58 HIS E CA 1
ATOM 14630 C C . HIS E 2 58 ? 165.369 132.580 157.867 1.00 67.28 58 HIS E C 1
ATOM 14631 O O . HIS E 2 58 ? 165.594 133.147 156.795 1.00 67.28 58 HIS E O 1
ATOM 14638 N N . ALA E 2 59 ? 165.490 131.266 158.017 1.00 67.64 59 ALA E N 1
ATOM 14639 C CA . ALA E 2 59 ? 165.979 130.454 156.913 1.00 67.64 59 ALA E CA 1
ATOM 14640 C C . ALA E 2 59 ? 164.955 130.356 155.791 1.00 67.64 59 ALA E C 1
ATOM 14641 O O . ALA E 2 59 ? 165.314 130.454 154.614 1.00 67.64 59 ALA E O 1
ATOM 14643 N N . GLU E 2 60 ? 163.678 130.166 156.124 1.00 66.40 60 GLU E N 1
ATOM 14644 C CA . GLU E 2 60 ? 162.688 129.878 155.098 1.00 66.40 60 GLU E CA 1
ATOM 14645 C C . GLU E 2 60 ? 161.384 130.656 155.198 1.00 66.40 60 GLU E C 1
ATOM 14646 O O . GLU E 2 60 ? 160.555 130.525 154.294 1.00 66.40 60 GLU E O 1
ATOM 14652 N N . ASP E 2 61 ? 161.160 131.442 156.244 1.00 62.26 61 ASP E N 1
ATOM 14653 C CA . ASP E 2 61 ? 159.958 132.256 156.273 1.00 62.26 61 ASP E CA 1
ATOM 14654 C C . ASP E 2 61 ? 160.209 133.588 155.588 1.00 62.26 61 ASP E C 1
ATOM 14655 O O . ASP E 2 61 ? 161.328 133.909 155.193 1.00 62.26 61 ASP E O 1
ATOM 14660 N N . HIS E 2 62 ? 159.151 134.376 155.446 1.00 55.89 62 HIS E N 1
ATOM 14661 C CA . HIS E 2 62 ? 159.296 135.676 154.799 1.00 55.89 62 HIS E CA 1
ATOM 14662 C C . HIS E 2 62 ? 158.243 136.609 155.365 1.00 55.89 62 HIS E C 1
ATOM 14663 O O . HIS E 2 62 ? 157.055 136.379 155.171 1.00 55.89 62 HIS E O 1
ATOM 14670 N N . VAL E 2 63 ? 158.662 137.668 156.040 1.00 54.10 63 VAL E N 1
ATOM 14671 C CA . VAL E 2 63 ? 157.740 138.675 156.539 1.00 54.10 63 VAL E CA 1
ATOM 14672 C C . VAL E 2 63 ? 158.140 140.008 155.941 1.00 54.10 63 VAL E C 1
ATOM 14673 O O . VAL E 2 63 ? 159.324 140.353 155.921 1.00 54.10 63 VAL E O 1
ATOM 14677 N N . LEU E 2 64 ? 157.160 140.744 155.440 1.00 54.15 64 LEU E N 1
ATOM 14678 C CA . LEU E 2 64 ? 157.380 141.998 154.746 1.00 54.15 64 LEU E CA 1
ATOM 14679 C C . LEU E 2 64 ? 156.626 143.093 155.474 1.00 54.15 64 LEU E C 1
ATOM 14680 O O . LEU E 2 64 ? 155.432 142.942 155.753 1.00 54.15 64 LEU E O 1
ATOM 14685 N N . ILE E 2 65 ? 157.316 144.188 155.768 1.00 55.89 65 ILE E N 1
ATOM 14686 C CA . ILE E 2 65 ? 156.761 145.303 156.520 1.00 55.89 65 ILE E CA 1
ATOM 14687 C C . ILE E 2 65 ? 156.897 146.556 155.675 1.00 55.89 65 ILE E C 1
ATOM 14688 O O . ILE E 2 65 ? 158.015 146.986 155.375 1.00 55.89 65 ILE E O 1
ATOM 14693 N N . LEU E 2 66 ? 155.772 147.153 155.310 1.00 55.65 66 LEU E N 1
ATOM 14694 C CA . LEU E 2 66 ? 155.742 148.313 154.436 1.00 55.65 66 LEU E CA 1
ATOM 14695 C C . LEU E 2 66 ? 155.276 149.518 155.230 1.00 55.65 66 LEU E C 1
ATOM 14696 O O . LEU E 2 66 ? 154.238 149.459 155.891 1.00 55.65 66 LEU E O 1
ATOM 14701 N N . ASP E 2 67 ? 156.032 150.600 155.160 1.00 61.17 67 ASP E N 1
ATOM 14702 C CA . ASP E 2 67 ? 155.716 151.834 155.871 1.00 61.17 67 ASP E CA 1
ATOM 14703 C C . ASP E 2 67 ? 155.034 152.758 154.874 1.00 61.17 67 ASP E C 1
ATOM 14704 O O . ASP E 2 67 ? 155.700 153.453 154.108 1.00 61.17 67 ASP E O 1
ATOM 14709 N N . LEU E 2 68 ? 153.702 152.773 154.881 1.00 60.59 68 LEU E N 1
ATOM 14710 C CA . LEU E 2 68 ? 152.985 153.533 153.866 1.00 60.59 68 LEU E CA 1
ATOM 14711 C C . LEU E 2 68 ? 153.197 155.029 154.031 1.00 60.59 68 LEU E C 1
ATOM 14712 O O . LEU E 2 68 ? 153.550 155.721 153.072 1.00 60.59 68 LEU E O 1
ATOM 14717 N N . GLY E 2 69 ? 152.993 155.550 155.233 1.00 64.88 69 GLY E N 1
ATOM 14718 C CA . GLY E 2 69 ? 153.097 156.972 155.442 1.00 64.88 69 GLY E CA 1
ATOM 14719 C C . GLY E 2 69 ? 152.724 157.392 156.843 1.00 64.88 69 GLY E C 1
ATOM 14720 O O . GLY E 2 69 ? 152.747 156.595 157.778 1.00 64.88 69 GLY E O 1
ATOM 14721 N N . PRO E 2 70 ? 152.381 158.667 157.015 1.00 69.06 70 PRO E N 1
ATOM 14722 C CA . PRO E 2 70 ? 152.081 159.197 158.346 1.00 69.06 70 PRO E CA 1
ATOM 14723 C C . PRO E 2 70 ? 150.679 158.904 158.853 1.00 69.06 70 PRO E C 1
ATOM 14724 O O . PRO E 2 70 ? 150.218 159.601 159.760 1.00 69.06 70 PRO E O 1
ATOM 14728 N N . ALA E 2 71 ? 149.966 157.952 158.262 1.00 70.52 71 ALA E N 1
ATOM 14729 C CA . ALA E 2 71 ? 148.733 157.418 158.830 1.00 70.52 71 ALA E CA 1
ATOM 14730 C C . ALA E 2 71 ? 147.601 158.432 158.857 1.00 70.52 71 ALA E C 1
ATOM 14731 O O . ALA E 2 71 ? 146.468 158.088 159.199 1.00 70.52 71 ALA E O 1
ATOM 14733 N N . GLU E 2 72 ? 147.885 159.676 158.500 1.00 76.83 72 GLU E N 1
ATOM 14734 C CA . GLU E 2 72 ? 146.840 160.660 158.271 1.00 76.83 72 GLU E CA 1
ATOM 14735 C C . GLU E 2 72 ? 146.540 160.832 156.800 1.00 76.83 72 GLU E C 1
ATOM 14736 O O . GLU E 2 72 ? 145.447 161.282 156.446 1.00 76.83 72 GLU E O 1
ATOM 14742 N N . ASN E 2 73 ? 147.487 160.480 155.949 1.00 77.15 73 ASN E N 1
ATOM 14743 C CA . ASN E 2 73 ? 147.426 160.733 154.526 1.00 77.15 73 ASN E CA 1
ATOM 14744 C C . ASN E 2 73 ? 147.582 159.435 153.759 1.00 77.15 73 ASN E C 1
ATOM 14745 O O . ASN E 2 73 ? 148.053 159.414 152.624 1.00 77.15 73 ASN E O 1
ATOM 14750 N N . VAL E 2 74 ? 147.186 158.332 154.378 1.00 71.17 74 VAL E N 1
ATOM 14751 C CA . VAL E 2 74 ? 147.385 157.039 153.751 1.00 71.17 74 VAL E CA 1
ATOM 14752 C C . VAL E 2 74 ? 146.339 156.768 152.678 1.00 71.17 74 VAL E C 1
ATOM 14753 O O . VAL E 2 74 ? 146.621 156.042 151.721 1.00 71.17 74 VAL E O 1
ATOM 14757 N N . LYS E 2 75 ? 145.151 157.355 152.797 1.00 68.00 75 LYS E N 1
ATOM 14758 C CA . LYS E 2 75 ? 144.058 157.018 151.893 1.00 68.00 75 LYS E CA 1
ATOM 14759 C C . LYS E 2 75 ? 144.393 157.250 150.428 1.00 68.00 75 LYS E C 1
ATOM 14760 O O . LYS E 2 75 ? 144.011 156.406 149.606 1.00 68.00 75 LYS E O 1
ATOM 14766 N N . PRO E 2 76 ? 145.075 158.325 150.022 1.00 69.25 76 PRO E N 1
ATOM 14767 C CA . PRO E 2 76 ? 145.508 158.418 148.621 1.00 69.25 76 PRO E CA 1
ATOM 14768 C C . PRO E 2 76 ? 146.503 157.352 148.225 1.00 69.25 76 PRO E C 1
ATOM 14769 O O . PRO E 2 76 ? 146.682 157.123 147.026 1.00 69.25 76 PRO E O 1
ATOM 14773 N N . LYS E 2 77 ? 147.161 156.706 149.181 1.00 65.14 77 LYS E N 1
ATOM 14774 C CA . LYS E 2 77 ? 148.200 155.738 148.869 1.00 65.14 77 LYS E CA 1
ATOM 14775 C C . LYS E 2 77 ? 147.686 154.318 148.724 1.00 65.14 77 LYS E C 1
ATOM 14776 O O . LYS E 2 77 ? 148.434 153.455 148.258 1.00 65.14 77 LYS E O 1
ATOM 14782 N N . VAL E 2 78 ? 146.445 154.045 149.106 1.00 59.60 78 VAL E N 1
ATOM 14783 C CA . VAL E 2 78 ? 145.906 152.694 149.082 1.00 59.60 78 VAL E CA 1
ATOM 14784 C C . VAL E 2 78 ? 144.648 152.677 148.235 1.00 59.60 78 VAL E C 1
ATOM 14785 O O . VAL E 2 78 ? 143.727 153.465 148.467 1.00 59.60 78 VAL E O 1
ATOM 14789 N N . SER E 2 79 ? 144.607 151.770 147.270 1.00 55.91 79 SER E N 1
ATOM 14790 C CA . SER E 2 79 ? 143.449 151.576 146.414 1.00 55.91 79 SER E CA 1
ATOM 14791 C C . SER E 2 79 ? 143.043 150.117 146.491 1.00 55.91 79 SER E C 1
ATOM 14792 O O . SER E 2 79 ? 143.828 149.237 146.133 1.00 55.91 79 SER E O 1
ATOM 14795 N N . SER E 2 80 ? 141.826 149.861 146.952 1.00 56.55 80 SER E N 1
ATOM 14796 C CA . SER E 2 80 ? 141.311 148.512 147.102 1.00 56.55 80 SER E CA 1
ATOM 14797 C C . SER E 2 80 ? 140.238 148.260 146.059 1.00 56.55 80 SER E C 1
ATOM 14798 O O . SER E 2 80 ? 139.392 149.121 145.809 1.00 56.55 80 SER E O 1
ATOM 14801 N N . ILE E 2 81 ? 140.267 147.075 145.460 1.00 55.93 81 ILE E N 1
ATOM 14802 C CA . ILE E 2 81 ? 139.407 146.779 144.324 1.00 55.93 81 ILE E CA 1
ATOM 14803 C C . ILE E 2 81 ? 138.194 145.975 144.759 1.00 55.93 81 ILE E C 1
ATOM 14804 O O . ILE E 2 81 ? 137.107 146.119 144.195 1.00 55.93 81 ILE E O 1
ATOM 14809 N N . GLY E 2 82 ? 138.352 145.148 145.775 1.00 58.65 82 GLY E N 1
ATOM 14810 C CA . GLY E 2 82 ? 137.234 144.348 146.223 1.00 58.65 82 GLY E CA 1
ATOM 14811 C C . GLY E 2 82 ? 136.488 145.021 147.350 1.00 58.65 82 GLY E C 1
ATOM 14812 O O . GLY E 2 82 ? 135.692 145.932 147.120 1.00 58.65 82 GLY E O 1
ATOM 14813 N N . LYS E 2 83 ? 136.733 144.565 148.572 1.00 64.62 83 LYS E N 1
ATOM 14814 C CA . LYS E 2 83 ? 136.142 145.188 149.738 1.00 64.62 83 LYS E CA 1
ATOM 14815 C C . LYS E 2 83 ? 136.603 146.636 149.856 1.00 64.62 83 LYS E C 1
ATOM 14816 O O . LYS E 2 83 ? 137.494 147.101 149.149 1.00 64.62 83 LYS E O 1
ATOM 14822 N N . THR E 2 84 ? 135.978 147.354 150.771 1.00 70.52 84 THR E N 1
ATOM 14823 C CA . THR E 2 84 ? 136.431 148.694 151.087 1.00 70.52 84 THR E CA 1
ATOM 14824 C C . THR E 2 84 ? 137.725 148.619 151.877 1.00 70.52 84 THR E C 1
ATOM 14825 O O . THR E 2 84 ? 138.024 147.616 152.526 1.00 70.52 84 THR E O 1
ATOM 14829 N N . PHE E 2 85 ? 138.501 149.691 151.802 1.00 69.82 85 PHE E N 1
ATOM 14830 C CA . PHE E 2 85 ? 139.667 149.861 152.653 1.00 69.82 85 PHE E CA 1
ATOM 14831 C C . PHE E 2 85 ? 139.411 151.019 153.601 1.00 69.82 85 PHE E C 1
ATOM 14832 O O . PHE E 2 85 ? 139.027 152.109 153.168 1.00 69.82 85 PHE E O 1
ATOM 14840 N N . ASP E 2 86 ? 139.616 150.778 154.891 1.00 73.14 86 ASP E N 1
ATOM 14841 C CA . ASP E 2 86 ? 139.425 151.795 155.914 1.00 73.14 86 ASP E CA 1
ATOM 14842 C C . ASP E 2 86 ? 140.542 151.722 156.947 1.00 73.14 86 ASP E C 1
ATOM 14843 O O . ASP E 2 86 ? 140.673 150.705 157.651 1.00 73.14 86 ASP E O 1
ATOM 14848 N N . PRO E 2 87 ? 141.373 152.747 157.060 1.00 70.00 87 PRO E N 1
ATOM 14849 C CA . PRO E 2 87 ? 142.549 152.654 157.921 1.00 70.00 87 PRO E CA 1
ATOM 14850 C C . PRO E 2 87 ? 142.159 152.561 159.383 1.00 70.00 87 PRO E C 1
ATOM 14851 O O . PRO E 2 87 ? 141.043 152.889 159.782 1.00 70.00 87 PRO E O 1
ATOM 14855 N N . ILE E 2 88 ? 143.103 152.078 160.185 1.00 66.99 88 ILE E N 1
ATOM 14856 C CA . ILE E 2 88 ? 142.890 152.002 161.621 1.00 66.99 88 ILE E CA 1
ATOM 14857 C C . ILE E 2 88 ? 142.741 153.407 162.177 1.00 66.99 88 ILE E C 1
ATOM 14858 O O . ILE E 2 88 ? 143.545 154.299 161.881 1.00 66.99 88 ILE E O 1
ATOM 14863 N N . LEU E 2 89 ? 141.708 153.616 162.981 1.00 69.60 89 LEU E N 1
ATOM 14864 C CA . LEU E 2 89 ? 141.432 154.910 163.583 1.00 69.60 89 LEU E CA 1
ATOM 14865 C C . LEU E 2 89 ? 141.822 154.874 165.050 1.00 69.60 89 LEU E C 1
ATOM 14866 O O . LEU E 2 89 ? 141.546 153.892 165.742 1.00 69.60 89 LEU E O 1
ATOM 14871 N N . ARG E 2 90 ? 142.479 155.931 165.513 1.00 69.97 90 ARG E N 1
ATOM 14872 C CA . ARG E 2 90 ? 142.907 156.029 166.903 1.00 69.97 90 ARG E CA 1
ATOM 14873 C C . ARG E 2 90 ? 141.817 156.718 167.705 1.00 69.97 90 ARG E C 1
ATOM 14874 O O . ARG E 2 90 ? 141.778 157.945 167.791 1.00 69.97 90 ARG E O 1
ATOM 14882 N N . GLN E 2 91 ? 140.924 155.923 168.292 1.00 67.90 91 GLN E N 1
ATOM 14883 C CA . GLN E 2 91 ? 139.893 156.409 169.188 1.00 67.90 91 GLN E CA 1
ATOM 14884 C C . GLN E 2 91 ? 139.597 155.325 170.209 1.00 67.90 91 GLN E C 1
ATOM 14885 O O . GLN E 2 91 ? 139.826 154.141 169.970 1.00 67.90 91 GLN E O 1
ATOM 14891 N N . ALA E 2 92 ? 139.075 155.734 171.357 1.00 62.85 92 ALA E N 1
ATOM 14892 C CA . ALA E 2 92 ? 138.781 154.781 172.401 1.00 62.85 92 ALA E CA 1
ATOM 14893 C C . ALA E 2 92 ? 137.691 153.817 171.955 1.00 62.85 92 ALA E C 1
ATOM 14894 O O . ALA E 2 92 ? 137.035 153.999 170.928 1.00 62.85 92 ALA E O 1
ATOM 14896 N N . VAL E 2 93 ? 137.488 152.779 172.748 1.00 62.52 93 VAL E N 1
ATOM 14897 C CA . VAL E 2 93 ? 136.430 151.814 172.495 1.00 62.52 93 VAL E CA 1
ATOM 14898 C C . VAL E 2 93 ? 135.352 152.034 173.544 1.00 62.52 93 VAL E C 1
ATOM 14899 O O . VAL E 2 93 ? 135.546 151.744 174.732 1.00 62.52 93 VAL E O 1
ATOM 14903 N N . ILE E 2 94 ? 134.206 152.536 173.094 1.00 64.09 94 ILE E N 1
ATOM 14904 C CA . ILE E 2 94 ? 133.181 153.018 174.007 1.00 64.09 94 ILE E CA 1
ATOM 14905 C C . ILE E 2 94 ? 132.259 151.882 174.431 1.00 64.09 94 ILE E C 1
ATOM 14906 O O . ILE E 2 94 ? 131.634 151.960 175.488 1.00 64.09 94 ILE E O 1
ATOM 14911 N N . VAL E 2 95 ? 132.163 150.818 173.643 1.00 69.42 95 VAL E N 1
ATOM 14912 C CA . VAL E 2 95 ? 131.160 149.782 173.870 1.00 69.42 95 VAL E CA 1
ATOM 14913 C C . VAL E 2 95 ? 131.380 148.984 175.149 1.00 69.42 95 VAL E C 1
ATOM 14914 O O . VAL E 2 95 ? 130.422 148.492 175.737 1.00 69.42 95 VAL E O 1
ATOM 14919 N N . MET F 2 1 ? 158.663 160.051 136.042 1.00 77.03 1 MET F N 1
ATOM 14920 C CA . MET F 2 1 ? 158.853 159.518 137.383 1.00 77.03 1 MET F CA 1
ATOM 14921 C C . MET F 2 1 ? 157.974 158.304 137.601 1.00 77.03 1 MET F C 1
ATOM 14922 O O . MET F 2 1 ? 156.779 158.343 137.327 1.00 77.03 1 MET F O 1
ATOM 14927 N N . GLU F 2 2 ? 158.568 157.227 138.096 1.00 69.73 2 GLU F N 1
ATOM 14928 C CA . GLU F 2 2 ? 157.856 155.984 138.328 1.00 69.73 2 GLU F CA 1
ATOM 14929 C C . GLU F 2 2 ? 157.710 155.731 139.817 1.00 69.73 2 GLU F C 1
ATOM 14930 O O . GLU F 2 2 ? 158.526 156.180 140.622 1.00 69.73 2 GLU F O 1
ATOM 14936 N N . HIS F 2 3 ? 156.669 154.996 140.172 1.00 63.43 3 HIS F N 1
ATOM 14937 C CA . HIS F 2 3 ? 156.384 154.650 141.549 1.00 63.43 3 HIS F CA 1
ATOM 14938 C C . HIS F 2 3 ? 156.471 153.145 141.720 1.00 63.43 3 HIS F C 1
ATOM 14939 O O . HIS F 2 3 ? 156.347 152.387 140.759 1.00 63.43 3 HIS F O 1
ATOM 14946 N N . LEU F 2 4 ? 156.686 152.710 142.952 1.00 58.43 4 LEU F N 1
ATOM 14947 C CA . LEU F 2 4 ? 156.711 151.291 143.265 1.00 58.43 4 LEU F CA 1
ATOM 14948 C C . LEU F 2 4 ? 155.399 150.908 143.922 1.00 58.43 4 LEU F C 1
ATOM 14949 O O . LEU F 2 4 ? 155.078 151.398 145.008 1.00 58.43 4 LEU F O 1
ATOM 14954 N N . TYR F 2 5 ? 154.657 150.023 143.276 1.00 55.11 5 TYR F N 1
ATOM 14955 C CA . TYR F 2 5 ? 153.383 149.550 143.781 1.00 55.11 5 TYR F CA 1
ATOM 14956 C C . TYR F 2 5 ? 153.531 148.121 144.263 1.00 55.11 5 TYR F C 1
ATOM 14957 O O . TYR F 2 5 ? 154.261 147.329 143.668 1.00 55.11 5 TYR F O 1
ATOM 14966 N N . ILE F 2 6 ? 152.844 147.806 145.349 1.00 48.37 6 ILE F N 1
ATOM 14967 C CA . ILE F 2 6 ? 152.778 146.457 145.882 1.00 48.37 6 ILE F CA 1
ATOM 14968 C C . ILE F 2 6 ? 151.335 146.009 145.770 1.00 48.37 6 ILE F C 1
ATOM 14969 O O . ILE F 2 6 ? 150.435 146.688 146.270 1.00 48.37 6 ILE F O 1
ATOM 14974 N N . VAL F 2 7 ? 151.107 144.876 145.122 1.00 48.17 7 VAL F N 1
ATOM 14975 C CA . VAL F 2 7 ? 149.765 144.399 144.827 1.00 48.17 7 VAL F CA 1
ATOM 14976 C C . VAL F 2 7 ? 149.583 143.041 145.474 1.00 48.17 7 VAL F C 1
ATOM 14977 O O . VAL F 2 7 ? 150.382 142.132 145.240 1.00 48.17 7 VAL F O 1
ATOM 14981 N N . SER F 2 8 ? 148.537 142.901 146.281 1.00 49.45 8 SER F N 1
ATOM 14982 C CA . SER F 2 8 ? 148.272 141.652 146.984 1.00 49.45 8 SER F CA 1
ATOM 14983 C C . SER F 2 8 ? 146.804 141.305 146.855 1.00 49.45 8 SER F C 1
ATOM 14984 O O . SER F 2 8 ? 145.949 142.170 147.037 1.00 49.45 8 SER F O 1
ATOM 14987 N N . TYR F 2 9 ? 146.501 140.047 146.576 1.00 51.52 9 TYR F N 1
ATOM 14988 C CA . TYR F 2 9 ? 145.138 139.683 146.243 1.00 51.52 9 TYR F CA 1
ATOM 14989 C C . TYR F 2 9 ? 144.682 138.443 146.989 1.00 51.52 9 TYR F C 1
ATOM 14990 O O . TYR F 2 9 ? 145.486 137.620 147.431 1.00 51.52 9 TYR F O 1
ATOM 14999 N N . ASP F 2 10 ? 143.365 138.349 147.139 1.00 56.18 10 ASP F N 1
ATOM 15000 C CA . ASP F 2 10 ? 142.654 137.141 147.530 1.00 56.18 10 ASP F CA 1
ATOM 15001 C C . ASP F 2 10 ? 141.594 136.909 146.470 1.00 56.18 10 ASP F C 1
ATOM 15002 O O . ASP F 2 10 ? 140.712 137.753 146.276 1.00 56.18 10 ASP F O 1
ATOM 15007 N N . ILE F 2 11 ? 141.686 135.782 145.780 1.00 58.65 11 ILE F N 1
ATOM 15008 C CA . ILE F 2 11 ? 140.806 135.460 144.670 1.00 58.65 11 ILE F CA 1
ATOM 15009 C C . ILE F 2 11 ? 140.123 134.143 144.980 1.00 58.65 11 ILE F C 1
ATOM 15010 O O . ILE F 2 11 ? 140.789 133.151 145.283 1.00 58.65 11 ILE F O 1
ATOM 15015 N N . ARG F 2 12 ? 138.799 134.126 144.887 1.00 64.30 12 ARG F N 1
ATOM 15016 C CA . ARG F 2 12 ? 138.011 132.987 145.327 1.00 64.30 12 ARG F CA 1
ATOM 15017 C C . ARG F 2 12 ? 137.451 132.171 144.172 1.00 64.30 12 ARG F C 1
ATOM 15018 O O . ARG F 2 12 ? 136.345 131.635 144.277 1.00 64.30 12 ARG F O 1
ATOM 15026 N N . ASN F 2 13 ? 138.190 132.064 143.073 1.00 67.34 13 ASN F N 1
ATOM 15027 C CA . ASN F 2 13 ? 137.786 131.231 141.951 1.00 67.34 13 ASN F CA 1
ATOM 15028 C C . ASN F 2 13 ? 139.004 130.983 141.089 1.00 67.34 13 ASN F C 1
ATOM 15029 O O . ASN F 2 13 ? 139.624 131.931 140.600 1.00 67.34 13 ASN F O 1
ATOM 15034 N N . GLN F 2 14 ? 139.315 129.708 140.875 1.00 69.42 14 GLN F N 1
ATOM 15035 C CA . GLN F 2 14 ? 140.610 129.371 140.311 1.00 69.42 14 GLN F CA 1
ATOM 15036 C C . GLN F 2 14 ? 140.775 129.937 138.913 1.00 69.42 14 GLN F C 1
ATOM 15037 O O . GLN F 2 14 ? 141.888 130.300 138.529 1.00 69.42 14 GLN F O 1
ATOM 15043 N N . ARG F 2 15 ? 139.690 130.031 138.143 1.00 69.77 15 ARG F N 1
ATOM 15044 C CA . ARG F 2 15 ? 139.778 130.633 136.819 1.00 69.77 15 ARG F CA 1
ATOM 15045 C C . ARG F 2 15 ? 140.151 132.101 136.908 1.00 69.77 15 ARG F C 1
ATOM 15046 O O . ARG F 2 15 ? 141.039 132.579 136.193 1.00 69.77 15 ARG F O 1
ATOM 15054 N N . ARG F 2 16 ? 139.472 132.838 137.780 1.00 64.41 16 ARG F N 1
ATOM 15055 C CA . ARG F 2 16 ? 139.844 134.230 137.962 1.00 64.41 16 ARG F CA 1
ATOM 15056 C C . ARG F 2 16 ? 141.257 134.350 138.484 1.00 64.41 16 ARG F C 1
ATOM 15057 O O . ARG F 2 16 ? 141.960 135.302 138.142 1.00 64.41 16 ARG F O 1
ATOM 15065 N N . TRP F 2 17 ? 141.700 133.397 139.298 1.00 60.14 17 TRP F N 1
ATOM 15066 C CA . TRP F 2 17 ? 143.078 133.449 139.756 1.00 60.14 17 TRP F CA 1
ATOM 15067 C C . TRP F 2 17 ? 144.043 133.290 138.600 1.00 60.14 17 TRP F C 1
ATOM 15068 O O . TRP F 2 17 ? 145.061 133.980 138.544 1.00 60.14 17 TRP F O 1
ATOM 15079 N N . ARG F 2 18 ? 143.768 132.361 137.685 1.00 67.07 18 ARG F N 1
ATOM 15080 C CA . ARG F 2 18 ? 144.637 132.217 136.519 1.00 67.07 18 ARG F CA 1
ATOM 15081 C C . ARG F 2 18 ? 144.662 133.500 135.713 1.00 67.07 18 ARG F C 1
ATOM 15082 O O . ARG F 2 18 ? 145.718 133.962 135.275 1.00 67.07 18 ARG F O 1
ATOM 15090 N N . ARG F 2 19 ? 143.493 134.096 135.531 1.00 63.19 19 ARG F N 1
ATOM 15091 C CA . ARG F 2 19 ? 143.378 135.324 134.759 1.00 63.19 19 ARG F CA 1
ATOM 15092 C C . ARG F 2 19 ? 144.206 136.430 135.402 1.00 63.19 19 ARG F C 1
ATOM 15093 O O . ARG F 2 19 ? 144.912 137.185 134.721 1.00 63.19 19 ARG F O 1
ATOM 15101 N N . LEU F 2 20 ? 144.180 136.500 136.729 1.00 57.68 20 LEU F N 1
ATOM 15102 C CA . LEU F 2 20 ? 144.890 137.568 137.411 1.00 57.68 20 LEU F CA 1
ATOM 15103 C C . LEU F 2 20 ? 146.386 137.297 137.480 1.00 57.68 20 LEU F C 1
ATOM 15104 O O . LEU F 2 20 ? 147.183 138.231 137.435 1.00 57.68 20 LEU F O 1
ATOM 15109 N N . PHE F 2 21 ? 146.795 136.041 137.596 1.00 56.49 21 PHE F N 1
ATOM 15110 C CA . PHE F 2 21 ? 148.218 135.744 137.608 1.00 56.49 21 PHE F CA 1
ATOM 15111 C C . PHE F 2 21 ? 148.829 136.028 136.246 1.00 56.49 21 PHE F C 1
ATOM 15112 O O . PHE F 2 21 ? 149.902 136.637 136.132 1.00 56.49 21 PHE F O 1
ATOM 15120 N N . LYS F 2 22 ? 148.127 135.611 135.199 1.00 62.26 22 LYS F N 1
ATOM 15121 C CA . LYS F 2 22 ? 148.303 136.112 133.835 1.00 62.26 22 LYS F CA 1
ATOM 15122 C C . LYS F 2 22 ? 148.632 137.596 133.836 1.00 62.26 22 LYS F C 1
ATOM 15123 O O . LYS F 2 22 ? 149.773 138.009 133.570 1.00 62.26 22 LYS F O 1
ATOM 15129 N N . THR F 2 23 ? 147.636 138.404 134.194 1.00 58.50 23 THR F N 1
ATOM 15130 C CA . THR F 2 23 ? 147.751 139.847 134.052 1.00 58.50 23 THR F CA 1
ATOM 15131 C C . THR F 2 23 ? 148.896 140.391 134.884 1.00 58.50 23 THR F C 1
ATOM 15132 O O . THR F 2 23 ? 149.593 141.310 134.452 1.00 58.50 23 THR F O 1
ATOM 15136 N N . MET F 2 24 ? 149.107 139.845 136.082 1.00 57.97 24 MET F N 1
ATOM 15137 C CA . MET F 2 24 ? 150.069 140.445 136.991 1.00 57.97 24 MET F CA 1
ATOM 15138 C C . MET F 2 24 ? 151.492 140.169 136.535 1.00 57.97 24 MET F C 1
ATOM 15139 O O . MET F 2 24 ? 152.341 141.059 136.602 1.00 57.97 24 MET F O 1
ATOM 15144 N N . HIS F 2 25 ? 151.788 138.955 136.064 1.00 58.23 25 HIS F N 1
ATOM 15145 C CA . HIS F 2 25 ? 153.062 138.779 135.376 1.00 58.23 25 HIS F CA 1
ATOM 15146 C C . HIS F 2 25 ? 153.179 139.705 134.182 1.00 58.23 25 HIS F C 1
ATOM 15147 O O . HIS F 2 25 ? 154.289 140.074 133.795 1.00 58.23 25 HIS F O 1
ATOM 15154 N N . GLY F 2 26 ? 152.056 140.113 133.597 1.00 61.11 26 GLY F N 1
ATOM 15155 C CA . GLY F 2 26 ? 152.158 141.160 132.596 1.00 61.11 26 GLY F CA 1
ATOM 15156 C C . GLY F 2 26 ? 152.762 142.460 133.102 1.00 61.11 26 GLY F C 1
ATOM 15157 O O . GLY F 2 26 ? 153.353 143.200 132.311 1.00 61.11 26 GLY F O 1
ATOM 15158 N N . PHE F 2 27 ? 152.642 142.752 134.397 1.00 59.52 27 PHE F N 1
ATOM 15159 C CA . PHE F 2 27 ? 152.921 144.091 134.916 1.00 59.52 27 PHE F CA 1
ATOM 15160 C C . PHE F 2 27 ? 154.089 144.165 135.880 1.00 59.52 27 PHE F C 1
ATOM 15161 O O . PHE F 2 27 ? 154.931 145.048 135.745 1.00 59.52 27 PHE F O 1
ATOM 15169 N N . GLY F 2 28 ? 154.158 143.282 136.864 1.00 59.00 28 GLY F N 1
ATOM 15170 C CA . GLY F 2 28 ? 155.218 143.368 137.845 1.00 59.00 28 GLY F CA 1
ATOM 15171 C C . GLY F 2 28 ? 155.928 142.052 138.055 1.00 59.00 28 GLY F C 1
ATOM 15172 O O . GLY F 2 28 ? 155.804 141.148 137.230 1.00 59.00 28 GLY F O 1
ATOM 15173 N N . CYS F 2 29 ? 156.664 141.920 139.150 1.00 56.32 29 CYS F N 1
ATOM 15174 C CA . CYS F 2 29 ? 157.430 140.718 139.430 1.00 56.32 29 CYS F CA 1
ATOM 15175 C C . CYS F 2 29 ? 156.993 140.125 140.761 1.00 56.32 29 CYS F C 1
ATOM 15176 O O . CYS F 2 29 ? 156.672 140.854 141.703 1.00 56.32 29 CYS F O 1
ATOM 15179 N N . TRP F 2 30 ? 156.982 138.799 140.824 1.00 47.03 30 TRP F N 1
ATOM 15180 C CA . TRP F 2 30 ? 156.541 138.084 142.013 1.00 47.03 30 TRP F CA 1
ATOM 15181 C C . TRP F 2 30 ? 157.384 138.466 143.215 1.00 47.03 30 TRP F C 1
ATOM 15182 O O . TRP F 2 30 ? 158.606 138.575 143.121 1.00 47.03 30 TRP F O 1
ATOM 15193 N N . LEU F 2 31 ? 156.730 138.672 144.355 1.00 46.11 31 LEU F N 1
ATOM 15194 C CA . LEU F 2 31 ? 157.413 139.024 145.589 1.00 46.11 31 LEU F CA 1
ATOM 15195 C C . LEU F 2 31 ? 157.143 138.037 146.706 1.00 46.11 31 LEU F C 1
ATOM 15196 O O . LEU F 2 31 ? 158.075 137.600 147.382 1.00 46.11 31 LEU F O 1
ATOM 15201 N N . GLN F 2 32 ? 155.886 137.677 146.918 1.00 50.14 32 GLN F N 1
ATOM 15202 C CA . GLN F 2 32 ? 155.481 136.852 148.039 1.00 50.14 32 GLN F CA 1
ATOM 15203 C C . GLN F 2 32 ? 154.389 135.920 147.545 1.00 50.14 32 GLN F C 1
ATOM 15204 O O . GLN F 2 32 ? 154.041 135.929 146.364 1.00 50.14 32 GLN F O 1
ATOM 15210 N N . LEU F 2 33 ? 153.820 135.121 148.446 1.00 49.49 33 LEU F N 1
ATOM 15211 C CA . LEU F 2 33 ? 152.974 134.033 147.978 1.00 49.49 33 LEU F CA 1
ATOM 15212 C C . LEU F 2 33 ? 151.744 134.528 147.244 1.00 49.49 33 LEU F C 1
ATOM 15213 O O . LEU F 2 33 ? 151.202 133.802 146.416 1.00 49.49 33 LEU F O 1
ATOM 15218 N N . SER F 2 34 ? 151.262 135.725 147.531 1.00 49.87 34 SER F N 1
ATOM 15219 C CA . SER F 2 34 ? 150.221 136.279 146.678 1.00 49.87 34 SER F CA 1
ATOM 15220 C C . SER F 2 34 ? 150.433 137.762 146.488 1.00 49.87 34 SER F C 1
ATOM 15221 O O . SER F 2 34 ? 149.482 138.543 146.467 1.00 49.87 34 SER F O 1
ATOM 15224 N N . VAL F 2 35 ? 151.682 138.177 146.347 1.00 48.83 35 VAL F N 1
ATOM 15225 C CA . VAL F 2 35 ? 152.032 139.586 146.295 1.00 48.83 35 VAL F CA 1
ATOM 15226 C C . VAL F 2 35 ? 152.965 139.822 145.121 1.00 48.83 35 VAL F C 1
ATOM 15227 O O . VAL F 2 35 ? 153.895 139.046 144.886 1.00 48.83 35 VAL F O 1
ATOM 15231 N N . PHE F 2 36 ? 152.718 140.893 144.385 1.00 50.04 36 PHE F N 1
ATOM 15232 C CA . PHE F 2 36 ? 153.572 141.311 143.290 1.00 50.04 36 PHE F CA 1
ATOM 15233 C C . PHE F 2 36 ? 154.079 142.711 143.565 1.00 50.04 36 PHE F C 1
ATOM 15234 O O . PHE F 2 36 ? 153.355 143.534 144.123 1.00 50.04 36 PHE F O 1
ATOM 15242 N N . GLN F 2 37 ? 155.315 142.986 143.177 1.00 53.84 37 GLN F N 1
ATOM 15243 C CA . GLN F 2 37 ? 155.847 144.337 143.217 1.00 53.84 37 GLN F CA 1
ATOM 15244 C C . GLN F 2 37 ? 155.906 144.868 141.798 1.00 53.84 37 GLN F C 1
ATOM 15245 O O . GLN F 2 37 ? 156.423 144.198 140.903 1.00 53.84 37 GLN F O 1
ATOM 15251 N N . CYS F 2 38 ? 155.354 146.054 141.585 1.00 57.69 38 CYS F N 1
ATOM 15252 C CA . CYS F 2 38 ? 155.280 146.640 140.259 1.00 57.69 38 CYS F CA 1
ATOM 15253 C C . CYS F 2 38 ? 155.935 148.006 140.286 1.00 57.69 38 CYS F C 1
ATOM 15254 O O . CYS F 2 38 ? 155.664 148.805 141.184 1.00 57.69 38 CYS F O 1
ATOM 15257 N N . ARG F 2 39 ? 156.795 148.268 139.314 1.00 62.48 39 ARG F N 1
ATOM 15258 C CA . ARG F 2 39 ? 157.413 149.577 139.135 1.00 62.48 39 ARG F CA 1
ATOM 15259 C C . ARG F 2 39 ? 156.793 150.207 137.902 1.00 62.48 39 ARG F C 1
ATOM 15260 O O . ARG F 2 39 ? 157.177 149.886 136.777 1.00 62.48 39 ARG F O 1
ATOM 15268 N N . LEU F 2 40 ? 155.841 151.102 138.104 1.00 61.34 40 LEU F N 1
ATOM 15269 C CA . LEU F 2 40 ? 155.070 151.628 136.994 1.00 61.34 40 LEU F CA 1
ATOM 15270 C C . LEU F 2 40 ? 155.027 153.141 137.019 1.00 61.34 40 LEU F C 1
ATOM 15271 O O . LEU F 2 40 ? 155.031 153.757 138.085 1.00 61.34 40 LEU F O 1
ATOM 15276 N N . ASP F 2 41 ? 154.984 153.723 135.833 1.00 67.02 41 ASP F N 1
ATOM 15277 C CA . ASP F 2 41 ? 154.668 155.127 135.654 1.00 67.02 41 ASP F CA 1
ATOM 15278 C C . ASP F 2 41 ? 153.152 155.274 135.573 1.00 67.02 41 ASP F C 1
ATOM 15279 O O . ASP F 2 41 ? 152.405 154.349 135.891 1.00 67.02 41 ASP F O 1
ATOM 15284 N N . ARG F 2 42 ? 152.673 156.437 135.141 1.00 64.04 42 ARG F N 1
ATOM 15285 C CA . ARG F 2 42 ? 151.244 156.716 135.228 1.00 64.04 42 ARG F CA 1
ATOM 15286 C C . ARG F 2 42 ? 150.440 155.918 134.208 1.00 64.04 42 ARG F C 1
ATOM 15287 O O . ARG F 2 42 ? 149.383 155.360 134.533 1.00 64.04 42 ARG F O 1
ATOM 15295 N N . ILE F 2 43 ? 150.916 155.854 132.968 1.00 65.10 43 ILE F N 1
ATOM 15296 C CA . ILE F 2 43 ? 150.166 155.138 131.945 1.00 65.10 43 ILE F CA 1
ATOM 15297 C C . ILE F 2 43 ? 149.959 153.695 132.365 1.00 65.10 43 ILE F C 1
ATOM 15298 O O . ILE F 2 43 ? 148.856 153.145 132.252 1.00 65.10 43 ILE F O 1
ATOM 15303 N N . ARG F 2 44 ? 151.000 153.071 132.896 1.00 62.63 44 ARG F N 1
ATOM 15304 C CA . ARG F 2 44 ? 150.893 151.664 133.226 1.00 62.63 44 ARG F CA 1
ATOM 15305 C C . ARG F 2 44 ? 150.083 151.423 134.487 1.00 62.63 44 ARG F C 1
ATOM 15306 O O . ARG F 2 44 ? 149.440 150.380 134.597 1.00 62.63 44 ARG F O 1
ATOM 15314 N N . ILE F 2 45 ? 150.064 152.351 135.442 1.00 61.07 45 ILE F N 1
ATOM 15315 C CA . ILE F 2 45 ? 149.179 152.142 136.583 1.00 61.07 45 ILE F CA 1
ATOM 15316 C C . ILE F 2 45 ? 147.726 152.257 136.152 1.00 61.07 45 ILE F C 1
ATOM 15317 O O . ILE F 2 45 ? 146.862 151.507 136.627 1.00 61.07 45 ILE F O 1
ATOM 15322 N N . ILE F 2 46 ? 147.429 153.179 135.236 1.00 61.20 46 ILE F N 1
ATOM 15323 C CA . ILE F 2 46 ? 146.075 153.248 134.696 1.00 61.20 46 ILE F CA 1
ATOM 15324 C C . ILE F 2 46 ? 145.719 151.932 134.027 1.00 61.20 46 ILE F C 1
ATOM 15325 O O . ILE F 2 46 ? 144.635 151.379 134.240 1.00 61.20 46 ILE F O 1
ATOM 15330 N N . LYS F 2 47 ? 146.640 151.399 133.225 1.00 61.87 47 LYS F N 1
ATOM 15331 C CA . LYS F 2 47 ? 146.392 150.103 132.600 1.00 61.87 47 LYS F CA 1
ATOM 15332 C C . LYS F 2 47 ? 146.150 149.012 133.635 1.00 61.87 47 LYS F C 1
ATOM 15333 O O . LYS F 2 47 ? 145.246 148.187 133.468 1.00 61.87 47 LYS F O 1
ATOM 15339 N N . MET F 2 48 ? 146.943 148.979 134.705 1.00 62.32 48 MET F N 1
ATOM 15340 C CA . MET F 2 48 ? 146.787 147.886 135.653 1.00 62.32 48 MET F CA 1
ATOM 15341 C C . MET F 2 48 ? 145.449 147.959 136.359 1.00 62.32 48 MET F C 1
ATOM 15342 O O . MET F 2 48 ? 144.779 146.936 136.540 1.00 62.32 48 MET F O 1
ATOM 15347 N N . GLU F 2 49 ? 145.067 149.141 136.828 1.00 65.41 49 GLU F N 1
ATOM 15348 C CA . GLU F 2 49 ? 143.783 149.226 137.510 1.00 65.41 49 GLU F CA 1
ATOM 15349 C C . GLU F 2 49 ? 142.630 149.026 136.540 1.00 65.41 49 GLU F C 1
ATOM 15350 O O . GLU F 2 49 ? 141.539 148.627 136.952 1.00 65.41 49 GLU F O 1
ATOM 15356 N N . ALA F 2 50 ? 142.837 149.303 135.253 1.00 62.99 50 ALA F N 1
ATOM 15357 C CA . ALA F 2 50 ? 141.807 148.965 134.285 1.00 62.99 50 ALA F CA 1
ATOM 15358 C C . ALA F 2 50 ? 141.655 147.462 134.157 1.00 62.99 50 ALA F C 1
ATOM 15359 O O . ALA F 2 50 ? 140.535 146.947 134.098 1.00 62.99 50 ALA F O 1
ATOM 15361 N N . ALA F 2 51 ? 142.775 146.745 134.110 1.00 61.56 51 ALA F N 1
ATOM 15362 C CA . ALA F 2 51 ? 142.721 145.296 133.972 1.00 61.56 51 ALA F CA 1
ATOM 15363 C C . ALA F 2 51 ? 142.098 144.657 135.202 1.00 61.56 51 ALA F C 1
ATOM 15364 O O . ALA F 2 51 ? 141.200 143.808 135.099 1.00 61.56 51 ALA F O 1
ATOM 15366 N N . ILE F 2 52 ? 142.557 145.052 136.382 1.00 60.36 52 ILE F N 1
ATOM 15367 C CA . ILE F 2 52 ? 141.980 144.472 137.580 1.00 60.36 52 ILE F CA 1
ATOM 15368 C C . ILE F 2 52 ? 140.812 145.349 137.984 1.00 60.36 52 ILE F C 1
ATOM 15369 O O . ILE F 2 52 ? 140.843 146.023 139.018 1.00 60.36 52 ILE F O 1
ATOM 15374 N N . ASN F 2 53 ? 139.771 145.341 137.172 1.00 61.73 53 ASN F N 1
ATOM 15375 C CA . ASN F 2 53 ? 138.455 145.760 137.600 1.00 61.73 53 ASN F CA 1
ATOM 15376 C C . ASN F 2 53 ? 137.511 144.909 136.785 1.00 61.73 53 ASN F C 1
ATOM 15377 O O . ASN F 2 53 ? 136.292 144.925 136.966 1.00 61.73 53 ASN F O 1
ATOM 15382 N N . GLU F 2 54 ? 138.111 144.155 135.873 1.00 66.34 54 GLU F N 1
ATOM 15383 C CA . GLU F 2 54 ? 137.398 143.221 135.036 1.00 66.34 54 GLU F CA 1
ATOM 15384 C C . GLU F 2 54 ? 137.923 141.812 135.171 1.00 66.34 54 GLU F C 1
ATOM 15385 O O . GLU F 2 54 ? 137.184 140.872 134.869 1.00 66.34 54 GLU F O 1
ATOM 15391 N N . ILE F 2 55 ? 139.168 141.630 135.608 1.00 63.26 55 ILE F N 1
ATOM 15392 C CA . ILE F 2 55 ? 139.605 140.287 135.962 1.00 63.26 55 ILE F CA 1
ATOM 15393 C C . ILE F 2 55 ? 138.818 139.782 137.162 1.00 63.26 55 ILE F C 1
ATOM 15394 O O . ILE F 2 55 ? 138.326 138.651 137.169 1.00 63.26 55 ILE F O 1
ATOM 15399 N N . VAL F 2 56 ? 138.678 140.618 138.189 1.00 62.04 56 VAL F N 1
ATOM 15400 C CA . VAL F 2 56 ? 138.155 140.175 139.475 1.00 62.04 56 VAL F CA 1
ATOM 15401 C C . VAL F 2 56 ? 136.648 140.336 139.532 1.00 62.04 56 VAL F C 1
ATOM 15402 O O . VAL F 2 56 ? 136.052 141.047 138.721 1.00 62.04 56 VAL F O 1
ATOM 15406 N N . ASN F 2 57 ? 136.031 139.672 140.499 1.00 64.33 57 ASN F N 1
ATOM 15407 C CA . ASN F 2 57 ? 134.617 139.811 140.800 1.00 64.33 57 ASN F CA 1
ATOM 15408 C C . ASN F 2 57 ? 134.499 140.665 142.049 1.00 64.33 57 ASN F C 1
ATOM 15409 O O . ASN F 2 57 ? 134.897 140.235 143.133 1.00 64.33 57 ASN F O 1
ATOM 15414 N N . HIS F 2 58 ? 133.931 141.857 141.903 1.00 63.69 58 HIS F N 1
ATOM 15415 C CA . HIS F 2 58 ? 133.905 142.806 143.004 1.00 63.69 58 HIS F CA 1
ATOM 15416 C C . HIS F 2 58 ? 133.100 142.316 144.193 1.00 63.69 58 HIS F C 1
ATOM 15417 O O . HIS F 2 58 ? 133.226 142.889 145.278 1.00 63.69 58 HIS F O 1
ATOM 15424 N N . ALA F 2 59 ? 132.278 141.287 144.023 1.00 63.60 59 ALA F N 1
ATOM 15425 C CA . ALA F 2 59 ? 131.427 140.851 145.120 1.00 63.60 59 ALA F CA 1
ATOM 15426 C C . ALA F 2 59 ? 132.232 140.184 146.225 1.00 63.60 59 ALA F C 1
ATOM 15427 O O . ALA F 2 59 ? 131.989 140.437 147.409 1.00 63.60 59 ALA F O 1
ATOM 15429 N N . GLU F 2 60 ? 133.195 139.332 145.871 1.00 66.18 60 GLU F N 1
ATOM 15430 C CA . GLU F 2 60 ? 133.868 138.526 146.877 1.00 66.18 60 GLU F CA 1
ATOM 15431 C C . GLU F 2 60 ? 135.385 138.464 146.772 1.00 66.18 60 GLU F C 1
ATOM 15432 O O . GLU F 2 60 ? 136.009 137.880 147.661 1.00 66.18 60 GLU F O 1
ATOM 15438 N N . ASP F 2 61 ? 136.000 139.021 145.736 1.00 63.58 61 ASP F N 1
ATOM 15439 C CA . ASP F 2 61 ? 137.451 139.043 145.704 1.00 63.58 61 ASP F CA 1
ATOM 15440 C C . ASP F 2 61 ? 137.973 140.279 146.414 1.00 63.58 61 ASP F C 1
ATOM 15441 O O . ASP F 2 61 ? 137.215 141.153 146.831 1.00 63.58 61 ASP F O 1
ATOM 15446 N N . HIS F 2 62 ? 139.291 140.355 146.555 1.00 55.28 62 HIS F N 1
ATOM 15447 C CA . HIS F 2 62 ? 139.884 141.507 147.226 1.00 55.28 62 HIS F CA 1
ATOM 15448 C C . HIS F 2 62 ? 141.275 141.723 146.661 1.00 55.28 62 HIS F C 1
ATOM 15449 O O . HIS F 2 62 ? 142.143 140.874 146.834 1.00 55.28 62 HIS F O 1
ATOM 15456 N N . VAL F 2 63 ? 141.504 142.852 146.010 1.00 51.72 63 VAL F N 1
ATOM 15457 C CA . VAL F 2 63 ? 142.826 143.200 145.515 1.00 51.72 63 VAL F CA 1
ATOM 15458 C C . VAL F 2 63 ? 143.224 144.520 146.141 1.00 51.72 63 VAL F C 1
ATOM 15459 O O . VAL F 2 63 ? 142.423 145.457 146.183 1.00 51.72 63 VAL F O 1
ATOM 15463 N N . LEU F 2 64 ? 144.449 144.587 146.639 1.00 49.41 64 LEU F N 1
ATOM 15464 C CA . LEU F 2 64 ? 144.954 145.740 147.357 1.00 49.41 64 LEU F CA 1
ATOM 15465 C C . LEU F 2 64 ? 146.183 146.258 146.638 1.00 49.41 64 LEU F C 1
ATOM 15466 O O . LEU F 2 64 ? 147.098 145.484 146.339 1.00 49.41 64 LEU F O 1
ATOM 15471 N N . ILE F 2 65 ? 146.206 147.558 146.372 1.00 50.60 65 ILE F N 1
ATOM 15472 C CA . ILE F 2 65 ? 147.279 148.203 145.631 1.00 50.60 65 ILE F CA 1
ATOM 15473 C C . ILE F 2 65 ? 147.855 149.307 146.499 1.00 50.60 65 ILE F C 1
ATOM 15474 O O . ILE F 2 65 ? 147.157 150.273 146.822 1.00 50.60 65 ILE F O 1
ATOM 15479 N N . LEU F 2 66 ? 149.125 149.181 146.858 1.00 52.07 66 LEU F N 1
ATOM 15480 C CA . LEU F 2 66 ? 149.788 150.115 147.751 1.00 52.07 66 LEU F CA 1
ATOM 15481 C C . LEU F 2 66 ? 150.836 150.884 146.970 1.00 52.07 66 LEU F C 1
ATOM 15482 O O . LEU F 2 66 ? 151.670 150.281 146.294 1.00 52.07 66 LEU F O 1
ATOM 15487 N N . ASP F 2 67 ? 150.799 152.202 147.070 1.00 57.92 67 ASP F N 1
ATOM 15488 C CA . ASP F 2 67 ? 151.737 153.076 146.376 1.00 57.92 67 ASP F CA 1
ATOM 15489 C C . ASP F 2 67 ? 152.817 153.452 147.378 1.00 57.92 67 ASP F C 1
ATOM 15490 O O . ASP F 2 67 ? 152.643 154.382 148.165 1.00 57.92 67 ASP F O 1
ATOM 15495 N N . LEU F 2 68 ? 153.939 152.735 147.352 1.00 58.67 68 LEU F N 1
ATOM 15496 C CA . LEU F 2 68 ? 154.958 152.954 148.369 1.00 58.67 68 LEU F CA 1
ATOM 15497 C C . LEU F 2 68 ? 155.601 154.325 148.233 1.00 58.67 68 LEU F C 1
ATOM 15498 O O . LEU F 2 68 ? 155.688 155.077 149.209 1.00 58.67 68 LEU F O 1
ATOM 15503 N N . GLY F 2 69 ? 156.054 154.675 147.037 1.00 62.40 69 GLY F N 1
ATOM 15504 C CA . GLY F 2 69 ? 156.746 155.925 146.853 1.00 62.40 69 GLY F CA 1
ATOM 15505 C C . GLY F 2 69 ? 157.285 156.104 145.455 1.00 62.40 69 GLY F C 1
ATOM 15506 O O . GLY F 2 69 ? 156.826 155.470 144.506 1.00 62.40 69 GLY F O 1
ATOM 15507 N N . PRO F 2 70 ? 158.271 156.985 145.299 1.00 66.97 70 PRO F N 1
ATOM 15508 C CA . PRO F 2 70 ? 158.808 157.293 143.973 1.00 66.97 70 PRO F CA 1
ATOM 15509 C C . PRO F 2 70 ? 159.819 156.291 143.441 1.00 66.97 70 PRO F C 1
ATOM 15510 O O . PRO F 2 70 ? 160.583 156.641 142.539 1.00 66.97 70 PRO F O 1
ATOM 15514 N N . ALA F 2 71 ? 159.894 155.091 144.006 1.00 65.86 71 ALA F N 1
ATOM 15515 C CA . ALA F 2 71 ? 160.631 153.981 143.411 1.00 65.86 71 ALA F CA 1
ATOM 15516 C C . ALA F 2 71 ? 162.133 154.208 143.385 1.00 65.86 71 ALA F C 1
ATOM 15517 O O . ALA F 2 71 ? 162.891 153.307 143.021 1.00 65.86 71 ALA F O 1
ATOM 15519 N N . GLU F 2 72 ? 162.579 155.396 143.767 1.00 73.51 72 GLU F N 1
ATOM 15520 C CA . GLU F 2 72 ? 163.993 155.640 143.998 1.00 73.51 72 GLU F CA 1
ATOM 15521 C C . GLU F 2 72 ? 164.342 155.588 145.467 1.00 73.51 72 GLU F C 1
ATOM 15522 O O . GLU F 2 72 ? 165.504 155.357 145.812 1.00 73.51 72 GLU F O 1
ATOM 15528 N N . ASN F 2 73 ? 163.360 155.794 146.325 1.00 74.00 73 ASN F N 1
ATOM 15529 C CA . ASN F 2 73 ? 163.553 155.941 147.752 1.00 74.00 73 ASN F CA 1
ATOM 15530 C C . ASN F 2 73 ? 162.713 154.924 148.499 1.00 74.00 73 ASN F C 1
ATOM 15531 O O . ASN F 2 73 ? 162.311 155.140 149.639 1.00 74.00 73 ASN F O 1
ATOM 15536 N N . VAL F 2 74 ? 162.438 153.799 147.855 1.00 69.53 74 VAL F N 1
ATOM 15537 C CA . VAL F 2 74 ? 161.564 152.813 148.463 1.00 69.53 74 VAL F CA 1
ATOM 15538 C C . VAL F 2 74 ? 162.293 151.989 149.516 1.00 69.53 74 VAL F C 1
ATOM 15539 O O . VAL F 2 74 ? 161.662 151.516 150.465 1.00 69.53 74 VAL F O 1
ATOM 15543 N N . LYS F 2 75 ? 163.608 151.831 149.390 1.00 72.06 75 LYS F N 1
ATOM 15544 C CA . LYS F 2 75 ? 164.340 150.930 150.273 1.00 72.06 75 LYS F CA 1
ATOM 15545 C C . LYS F 2 75 ? 164.190 151.276 151.746 1.00 72.06 75 LYS F C 1
ATOM 15546 O O . LYS F 2 75 ? 164.049 150.343 152.548 1.00 72.06 75 LYS F O 1
ATOM 15552 N N . PRO F 2 76 ? 164.211 152.539 152.180 1.00 71.81 76 PRO F N 1
ATOM 15553 C CA . PRO F 2 76 ? 163.904 152.824 153.588 1.00 71.81 76 PRO F CA 1
ATOM 15554 C C . PRO F 2 76 ? 162.488 152.470 153.980 1.00 71.81 76 PRO F C 1
ATOM 15555 O O . PRO F 2 76 ? 162.216 152.350 155.178 1.00 71.81 76 PRO F O 1
ATOM 15559 N N . LYS F 2 77 ? 161.581 152.311 153.023 1.00 67.51 77 LYS F N 1
ATOM 15560 C CA . LYS F 2 77 ? 160.182 152.065 153.334 1.00 67.51 77 LYS F CA 1
ATOM 15561 C C . LYS F 2 77 ? 159.834 150.593 153.447 1.00 67.51 77 LYS F C 1
ATOM 15562 O O . LYS F 2 77 ? 158.736 150.271 153.909 1.00 67.51 77 LYS F O 1
ATOM 15568 N N . VAL F 2 78 ? 160.720 149.693 153.043 1.00 65.05 78 VAL F N 1
ATOM 15569 C CA . VAL F 2 78 ? 160.431 148.267 153.037 1.00 65.05 78 VAL F CA 1
ATOM 15570 C C . VAL F 2 78 ? 161.475 147.545 153.864 1.00 65.05 78 VAL F C 1
ATOM 15571 O O . VAL F 2 78 ? 162.677 147.703 153.633 1.00 65.05 78 VAL F O 1
ATOM 15575 N N . SER F 2 79 ? 161.015 146.742 154.814 1.00 63.98 79 SER F N 1
ATOM 15576 C CA . SER F 2 79 ? 161.879 145.926 155.650 1.00 63.98 79 SER F CA 1
ATOM 15577 C C . SER F 2 79 ? 161.418 144.486 155.542 1.00 63.98 79 SER F C 1
ATOM 15578 O O . SER F 2 79 ? 160.280 144.173 155.897 1.00 63.98 79 SER F O 1
ATOM 15581 N N . SER F 2 80 ? 162.294 143.615 155.060 1.00 63.16 80 SER F N 1
ATOM 15582 C CA . SER F 2 80 ? 161.984 142.207 154.879 1.00 63.16 80 SER F CA 1
ATOM 15583 C C . SER F 2 80 ? 162.746 141.386 155.903 1.00 63.16 80 SER F C 1
ATOM 15584 O O . SER F 2 80 ? 163.926 141.637 156.155 1.00 63.16 80 SER F O 1
ATOM 15587 N N . ILE F 2 81 ? 162.073 140.398 156.482 1.00 60.90 81 ILE F N 1
ATOM 15588 C CA . ILE F 2 81 ? 162.633 139.655 157.601 1.00 60.90 81 ILE F CA 1
ATOM 15589 C C . ILE F 2 81 ? 163.205 138.326 157.135 1.00 60.90 81 ILE F C 1
ATOM 15590 O O . ILE F 2 81 ? 164.195 137.839 157.685 1.00 60.90 81 ILE F O 1
ATOM 15595 N N . GLY F 2 82 ? 162.617 137.744 156.107 1.00 61.70 82 GLY F N 1
ATOM 15596 C CA . GLY F 2 82 ? 163.112 136.473 155.629 1.00 61.70 82 GLY F CA 1
ATOM 15597 C C . GLY F 2 82 ? 164.102 136.651 154.504 1.00 61.70 82 GLY F C 1
ATOM 15598 O O . GLY F 2 82 ? 165.268 136.971 154.737 1.00 61.70 82 GLY F O 1
ATOM 15599 N N . LYS F 2 83 ? 163.644 136.430 153.278 1.00 62.45 83 LYS F N 1
ATOM 15600 C CA . LYS F 2 83 ? 164.476 136.653 152.114 1.00 62.45 83 LYS F CA 1
ATOM 15601 C C . LYS F 2 83 ? 164.885 138.118 152.027 1.00 62.45 83 LYS F C 1
ATOM 15602 O O . LYS F 2 83 ? 164.396 138.980 152.754 1.00 62.45 83 LYS F O 1
ATOM 15608 N N . THR F 2 84 ? 165.798 138.397 151.115 1.00 69.35 84 THR F N 1
ATOM 15609 C CA . THR F 2 84 ? 166.154 139.772 150.828 1.00 69.35 84 THR F CA 1
ATOM 15610 C C . THR F 2 84 ? 165.028 140.437 150.056 1.00 69.35 84 THR F C 1
ATOM 15611 O O . THR F 2 84 ? 164.226 139.776 149.394 1.00 69.35 84 THR F O 1
ATOM 15615 N N . PHE F 2 85 ? 164.967 141.756 150.160 1.00 67.67 85 PHE F N 1
ATOM 15616 C CA . PHE F 2 85 ? 164.084 142.556 149.329 1.00 67.67 85 PHE F CA 1
ATOM 15617 C C . PHE F 2 85 ? 164.930 143.405 148.397 1.00 67.67 85 PHE F C 1
ATOM 15618 O O . PHE F 2 85 ? 165.851 144.096 148.843 1.00 67.67 85 PHE F O 1
ATOM 15626 N N . ASP F 2 86 ? 164.623 143.345 147.107 1.00 70.91 86 ASP F N 1
ATOM 15627 C CA . ASP F 2 86 ? 165.338 144.113 146.098 1.00 70.91 86 ASP F CA 1
ATOM 15628 C C . ASP F 2 86 ? 164.361 144.686 145.080 1.00 70.91 86 ASP F C 1
ATOM 15629 O O . ASP F 2 86 ? 163.691 143.923 144.361 1.00 70.91 86 ASP F O 1
ATOM 15634 N N . PRO F 2 87 ? 164.228 146.001 144.996 1.00 68.91 87 PRO F N 1
ATOM 15635 C CA . PRO F 2 87 ? 163.191 146.587 144.151 1.00 68.91 87 PRO F CA 1
ATOM 15636 C C . PRO F 2 87 ? 163.462 146.327 142.682 1.00 68.91 87 PRO F C 1
ATOM 15637 O O . PRO F 2 87 ? 164.575 145.999 142.272 1.00 68.91 87 PRO F O 1
ATOM 15641 N N . ILE F 2 88 ? 162.406 146.460 141.885 1.00 65.85 88 ILE F N 1
ATOM 15642 C CA . ILE F 2 88 ? 162.538 146.310 140.445 1.00 65.85 88 ILE F CA 1
ATOM 15643 C C . ILE F 2 88 ? 163.432 147.416 139.911 1.00 65.85 88 ILE F C 1
ATOM 15644 O O . ILE F 2 88 ? 163.250 148.595 140.233 1.00 65.85 88 ILE F O 1
ATOM 15649 N N . LEU F 2 89 ? 164.408 147.042 139.096 1.00 70.46 89 LEU F N 1
ATOM 15650 C CA . LEU F 2 89 ? 165.348 147.985 138.512 1.00 70.46 89 LEU F CA 1
ATOM 15651 C C . LEU F 2 89 ? 164.997 148.201 137.051 1.00 70.46 89 LEU F C 1
ATOM 15652 O O . LEU F 2 89 ? 164.687 147.244 136.338 1.00 70.46 89 LEU F O 1
ATOM 15657 N N . ARG F 2 90 ? 165.026 149.455 136.615 1.00 70.70 90 ARG F N 1
ATOM 15658 C CA . ARG F 2 90 ? 164.718 149.802 135.233 1.00 70.70 90 ARG F CA 1
ATOM 15659 C C . ARG F 2 90 ? 166.005 149.799 134.428 1.00 70.70 90 ARG F C 1
ATOM 15660 O O . ARG F 2 90 ? 166.711 150.806 134.361 1.00 70.70 90 ARG F O 1
ATOM 15668 N N . GLN F 2 91 ? 166.315 148.657 133.814 1.00 69.11 91 GLN F N 1
ATOM 15669 C CA . GLN F 2 91 ? 167.441 148.518 132.912 1.00 69.11 91 GLN F CA 1
ATOM 15670 C C . GLN F 2 91 ? 167.091 147.472 131.868 1.00 69.11 91 GLN F C 1
ATOM 15671 O O . GLN F 2 91 ? 166.251 146.603 132.091 1.00 69.11 91 GLN F O 1
ATOM 15677 N N . ALA F 2 92 ? 167.748 147.553 130.720 1.00 66.90 92 ALA F N 1
ATOM 15678 C CA . ALA F 2 92 ? 167.469 146.618 129.656 1.00 66.90 92 ALA F CA 1
ATOM 15679 C C . ALA F 2 92 ? 167.853 145.205 130.070 1.00 66.90 92 ALA F C 1
ATOM 15680 O O . ALA F 2 92 ? 168.503 144.975 131.091 1.00 66.90 92 ALA F O 1
ATOM 15682 N N . VAL F 2 93 ? 167.451 144.243 129.257 1.00 67.97 93 VAL F N 1
ATOM 15683 C CA . VAL F 2 93 ? 167.807 142.850 129.479 1.00 67.97 93 VAL F CA 1
ATOM 15684 C C . VAL F 2 93 ? 168.827 142.467 128.418 1.00 67.97 93 VAL F C 1
ATOM 15685 O O . VAL F 2 93 ? 168.502 142.356 127.229 1.00 67.97 93 VAL F O 1
ATOM 15689 N N . ILE F 2 94 ? 170.061 142.248 128.860 1.00 72.96 94 ILE F N 1
ATOM 15690 C CA . ILE F 2 94 ? 171.180 142.109 127.940 1.00 72.96 94 ILE F CA 1
ATOM 15691 C C . ILE F 2 94 ? 171.327 140.663 127.484 1.00 72.96 94 ILE F C 1
ATOM 15692 O O . ILE F 2 94 ? 171.889 140.409 126.420 1.00 72.96 94 ILE F O 1
ATOM 15697 N N . VAL F 2 95 ? 170.825 139.704 128.252 1.00 72.04 95 VAL F N 1
ATOM 15698 C CA . VAL F 2 95 ? 171.095 138.293 127.994 1.00 72.04 95 VAL F CA 1
ATOM 15699 C C . VAL F 2 95 ? 170.471 137.774 126.705 1.00 72.04 95 VAL F C 1
ATOM 15700 O O . VAL F 2 95 ? 171.000 136.850 126.095 1.00 72.04 95 VAL F O 1
#

Nearest PDB structures (foldseek):
  7mi4-assembly1_B  TM=1.003E+00  e=2.146E-65  Geobacter sulfurreducens PCA
  7mi9-assembly1_D  TM=9.597E-01  e=3.009E-48  Geobacter sulfurreducens PCA
  7mi4-assembly1_A  TM=7.563E-01  e=2.529E-50  Geobacter sulfurreducens PCA
  7mi5-assembly1_C  TM=7.502E-01  e=1.157E-49  Geobacter sulfurreducens PCA
  8d3q-assembly1_A  TM=9.013E-01  e=6.962E-24  Halalkalibacterium halodurans C-125

B-factor: mean 79.66, std 21.28, range [37.27, 155.62]

Secondary structure (DSSP, 8-state):
-TTS-PEEHHHHHHHTT-HHHHIIIIIS------HHHHHHHHHHIIIIIS--B---SS-SSSEEEEEEEEEEETTTTEEEEEEEEEEETTB--EEEEESSPPPSSTTSS-HHHHHHHHHHHHHHHHTT-----EEEEETTT---EEE---HHHHHHHHHHHHHHHHHHHH--PPPPPSS-SSGGGSS-HHHH-HHHHHHHTT----PPPP----S--EEEEE--TTEEEEEETTEEEEEETTEEEEE--GGGEEEEEEESS-EE-HHHHHHHHHTT--EEEE-TT--EEEE---S--S--HHHHHHHHHHT-HHHHHHHHHHHHHHHHHHHHHHHHHT---SSSSSS--HHHHHHHHHHHHHHHT-SSHHHHHHHHHHHHHHHHHTGGGGSTTS--SS----GGG-SSSS--SHHHHHHHHHHHHHHHHHHHHHHTTT--TT--SSSPPBTTB-TTHHHHTTTHIIIIIIHHHHHHHHHTS--GGGEEE-SS-EEE-HHHHHHHHHHHHHHHT-EEE-TTT--EEEHHHHHHHHHHHHHHHHTTSSSS------/---EEEEE--TT-EEEEETTEEEEESSSSEEEE--SSSEEEEEE-TT-EE-HHHHHHHHHTT--EEEE-SSS-EEEEEEESSHHHHHHHHHHHHHHT-HHHHHHHHHHHHHHHHHHHHHHHHHH---TTT--S--HHHHHHHHHHHHHHHT--SHHHHHHHHHHHHHHHHHTTGGGSSSS--TTS---SSSTT-SS--SHHHHHHHHHHHHHHHHHHHHHHHTT--TTS-SSS---TT--TTHHHHHHHHIIIIIIHHHHHHHHTS-S-GGGEEE-SS-EEE-HHHHHHHHHHHHHHHT-EE--SSS-S-EEHHHHHHHHHHHHHHHTTTSSTT------/-TTS-PEEHHHHHHHTT-HHHHIIIIIS------HHHHHHHHHHIIIIIS--B---SS-SSSEEEEEEEEEEETTTTEEEEEEEEEEETTB--EEEEESSPPPSSTTSS-HHHHHHHHHHHHHHHHTT-----EEEEETTT---EEE---HHHHHHHHHHHHHHHHHHHH--PPPPPSS-SSGGGSS-HHHH-HHHHHHHTT----PPPP----S--EEEEE--TTEEEEEETTEEEEEETTEEEEE--GGGEEEEEEESS-EE-HHHHHHHHHTT--EEEE-TT--EEEE---S--S--HHHHHHHHHHT-HHHHHHHHHHHHHHHHHHHHHHHHHT---SSSSSS--HHHHHHHHHHHHHHHT-SSHHHHHHHHHHHHHHHHHTGGGGSTTS--SS----GGG-SSSS--SHHHHHHHHHHHHHHHHHHHHHHTTT--TT--SSSPPBTTB-TTHHHHTTTHIIIIIIHHHHHHHHHTS--GGGEEE-SS-EEE-HHHHHHHHHHHHHHHT-EEE-TTT--EEEHHHHHHHHHHHHHHHHTTSSSS------/---EEEEE--TT-EEEEETTEEEEESSSSEEEE--SSSEEEEEE-TT-EE-HHHHHHHHHTT--EEEE-SSS-EEEEEEESSHHHHHHHHHHHHHHT-HHHHHHHHHHHHHHHHHHHHHHHHHH---TTT--S--HHHHHHHHHHHHHHHT--SHHHHHHHHHHHHHHHHHTTGGGSSSS--TTS---SSSTT-SS--SHHHHHHHHHHHHHHHHHHHHHHHTT--TTS-SSS---TT--TTHHHHHHHHIIIIIIHHHHHHHHTS-S-GGGEEE-SS-EEE-HHHHHHHHHHHHHHHT-EE--SSS-S-EEHHHHHHHHHHHHHHHTTTSSTT------/--EEEEEEEE-SSHHHHHHHHHHHHHHSEEEETTEEEEEE-HHHHHHHHHHTTTSS-TTT-EEEEEEEESSSS-GGGEEESSS---------B--/--EEEEEEEE-SSHHHHHHHHHHHHHHSEEEETTEEEEEE-HHHHHHHHHHTTTSS-TTT-EEEEEEEESSSS-GGGEEESSS---------B--

Organism: Geobacter sulfurreducens (strain ATCC 51573 / DSM 12127 / PCA) (NCBI:txid243231)

Solvent-accessible surface area: 81225 Å² total; per-residue (Å²): 143,42,35,44,20,29,10,43,6,108,32,0,5,18,7,36,60,9,44,0,11,2,4,0,33,19,4,6,4,19,88,42,92,12,38,49,38,9,12,14,76,19,72,51,103,123,66,4,73,42,63,54,86,65,5,32,92,105,40,125,130,75,154,4,66,0,67,29,12,65,10,9,7,124,174,28,12,0,33,6,144,0,23,5,1,52,1,97,5,57,105,1,20,0,1,5,26,34,83,20,127,103,24,190,56,100,56,0,5,122,57,18,28,50,0,12,0,0,0,5,0,26,0,4,86,71,51,62,28,56,0,94,9,9,7,2,42,11,35,47,44,177,56,103,8,101,12,64,22,76,122,107,0,38,40,114,0,80,59,5,19,83,84,3,16,150,27,1,96,71,25,96,29,23,94,12,39,137,83,13,123,82,6,46,166,20,18,1,20,34,11,6,2,4,4,9,2,23,53,25,35,147,91,75,45,121,8,53,102,42,39,98,43,68,43,100,11,23,1,0,0,0,2,9,47,114,3,98,0,76,61,66,23,45,4,0,1,1,26,30,130,209,92,137,63,23,36,4,33,3,36,24,12,33,10,0,0,0,0,6,86,0,46,24,28,13,36,0,5,15,15,0,17,141,94,148,11,41,0,1,5,0,34,90,49,0,54,3,7,0,20,18,46,54,24,40,62,119,1,5,22,13,11,20,61,0,0,90,55,9,73,58,93,108,17,12,21,51,3,0,56,94,1,0,14,0,14,0,10,2,4,37,11,17,0,93,147,51,17,92,27,146,46,147,70,40,142,17,46,105,52,16,34,128,33,0,78,50,18,39,118,84,0,86,163,2,92,48,60,140,65,0,110,43,25,28,44,52,2,20,39,78,4,18,91,36,0,30,92,0,1,126,44,18,98,29,150,48,11,29,33,52,113,97,18,30,127,117,168,53,31,94,20,10,0,2,6,0,0,36,9,0,20,22,0,0,6,0,4,0,4,21,8,0,47,56,0,0,7,7,10,14,55,10,10,16,41,113,45,118,49,3,84,2,0,0,0,12,0,2,0,4,4,3,49,2,14,0,0,1,8,5,0,2,78,4,9,26,110,29,42,2,130,58,70,14,17,70,158,55,120,42,6,2,60,14,42,52,74,0,6,82,74,1,0,29,9,0,10,136,30,0,67,67,116,32,90,1,44,52,0,146,14,79,6,20,6,15,30,0,0,38,2,0,0,19,0,0,6,9,24,4,36,59,40,5,84,46,15,12,19,6,66,78,83,154,22,60,8,35,43,7,105,37,35,134,1,91,0,78,71,73,56,87,0,0,1,8,20,52,129,225,80,120,81,48,75,25,119,9,46,119,10,7,9,0,0,0,3,9,100,1,57,17,26,13,44,0,6,18,22,0,0,124,98,34,13,23,0,5,7,12,35,149,51,13,155,13,30,0,2,0,18,7,1,3,54,118,24,4,80,26,36,18,77,0,0,96,74,5,84,57,95,106,9,16,14,35,4,0,56,84,1,0,27,5,16,4,14,2,7,52,16,17,0,115,148,33,29,56,4,111,86,121,90,83,130,6,52,91,46,18,18,124,24,1,77,51,21,38,88,74,0,115,154,6,95,45,58,114,62,0,93,44,42,22,44,57,1,18,25,79,3,20,88,49,1,15,84,0,9,129,20,37,119,20,159,26,15,34,23,55,96,122,31,34,104,85,137,16,32,78,16,0,4,4,6,1,0,39,57,0,21,60,28,0,24,81,27,2,10,21,10,0,12,4,9,8,5,6,2,16,32,6,5,14,53,85,24,48,22,15,55,27,0,0,0,34,0,3,0,4,2,3,48,2,16,0,0,3,3,1,2,0,73,7,10,31,110,18,52,2,161,69,68,11,17,61,99,29,16,24,14,6,79,20,45,94,72,0,99,131,92,0,78,40,10,12,66,138,40,0,69,83,112,43,55,80,8,84,118,140,72,83,1,16,6,37,52,0,1,2,22,1,0,43,18,0,14,76,28,0,42,58,113,41,119,36,7,50,30,5,72,88,141,42,35,44,21,27,10,43,6,107,31,0,5,18,7,39,62,8,45,0,10,2,4,0,31,21,4,6,3,18,87,42,92,12,38,52,38,10,11,14,77,19,73,49,97,119,66,4,73,43,64,52,83,66,5,32,95,107,41,126,131,76,150,4,67,0,67,28,9,60,6,7,8,119,172,26,13,0,32,6,146,0,22,5,2,53,1,97,4,58,103,1,20,0,1,5,27,34,83,20,128,103,27,193,58,100,57,0,4,119,57,16,29,48,0,11,0,1,0,4,0,26,0,3,87,70,45,61,29,55,0,96,9,9,7,3,42,12,34,48,45,174,56,103,8,100,12,64,22,76,122,105,0,38,39,114,0,81,59,5,20,82,82,3,15,148,28,0,95,72,23,96,29,23,96,12,39,138,86,14,122,80,5,46,166,19,18,1,19,34,11,6,2,4,4,9,2,22,51,26,34,148,92,74,45,120,8,51,101,40,38,99,45,71,42,102,13,29,2,0,0,0,1,9,47,114,4,97,0,76,61,66,22,46,4,0,1,2,26,29,134,208,92,138,62,19,38,5,39,3,37,29,13,33,10,0,0,0,0,6,86,0,48,23,30,14,35,0,5,15,14,0,18,142,94,146,11,42,0,0,6,0,34,89,49,0,55,3,8,0,18,20,47,54,24,41,60,122,2,4,21,13,12,21,61,0,0,89,55,8,73,58,92,106,18,11,20,51,3,0,55,97,1,0,15,0,13,0,9,2,5,36,10,16,0,92,148,52,17,90,27,146,46,146,69,40,142,17,46,105,53,16,34,129,33,0,79,51,18,38,121,85,0,85,166,2,91,48,60,140,67,0,111,42,25,29,42,50,2,20,41,78,3,20,91,38,0,30,91,0,2,128,44,17,98,29,149,46,10,29,30,53,110,96,17,30,127,116,166,54,30,94,19,10,0,2,6,0,0,36,10,0,20,21,0,0,7,0,3,0,4,23,8,0,47,56,1,0,7,8,9,14,54,10,8,16,43,114,45,119,49,3,83,2,0,0,0,12,0,2,0,4,3,3,48,2,14,0,0,1,9,4,0,2,78,4,9,26,110,28,43,2,127,57,70,15,18,71,157,56,121,41,6,2,61,14,42,51,73,0,6,69,75,0,0,21,9,0,8,139,29,0,68,67,116,31,89,1,44,51,0,145,14,80,6,20,6,14,32,0,0,37,3,0,0,20,0,0,6,8,25,3,35,58,40,5,84,47,16,11,20,5,67,80,83,151,22,60,8,34,43,7,105,38,36,133,2,92,0,79,73,72,57,86,0,0,1,9,20,53,128,224,80,121,83,48,75,25,118,9,46,120,10,7,9,0,0,0,3,9,97,1,55,17,25,15,45,0,7,19,22,0,0,126,99,33,14,24,0,6,7,12,34,149,52,12,152,12,28,0,2,0,18,7,1,3,55,119,25,4,83,27,35,18,77,0,0,98,76,5,81,56,95,102,10,16,15,35,4,0,56,81,2,0,27,6,17,5,12,2,6,52,17,18,0,115,148,33,31,56,5,110,88,122,91,82,128,6,52,90,46,18,18,125,24,1,78,51,21,37,90,75,0,116,154,5,94,45,57,113,64,0,89,43,41,21,45,58,1,20,25,79,4,18,86,49,0,14,85,0,9,130,20,36,119,20,159,28,15,34,21,56,93,121,30,32,103,76,132,11,32,77,16,0,4,4,6,0,0,38,56,0,21,59,28,0,22,77,26,2,10,20,10,0,12,4,9,9,5,7,2,14,32,6,5,14,53,86,23,47,21,14,53,27,0,0,0,35,0,4,0,4,1,4,48,2,16,0,0,3,4,1,2,0,72,6,10,32,110,18,51,2,164,69,70,12,17,58,97,26,13,23,11,6,80,20,43,95,70,0,98,132,92,0,76,40,10,11,66,138,39,0,70,82,114,42,56,78,10,85,118,140,72,82,2,17,5,36,51,0,2,2,24,1,0,44,18,0,13,75,28,1,42,58,112,42,120,36,7,48,30,6,74,90,172,38,43,1,14,2,0,6,10,14,31,120,66,132,160,38,94,122,108,0,58,95,21,0,52,8,22,2,38,108,18,3,115,35,6,0,7,0,28,1,19,116,11,23,6,34,84,0,57,13,23,0,58,104,11,10,60,94,93,60,2,6,0,0,5,3,31,1,7,47,6,133,82,1,133,119,61,13,40,31,15,20,100,125,28,100,18,24,126,64,127,7,38,22,26,173,37,42,0,15,3,0,6,10,15,30,118,67,133,164,39,96,123,109,0,58,87,20,0,53,8,22,2,42,110,19,3,115,36,6,0,8,0,29,1,20,111,11,18,6,29,91,0,56,12,22,0,51,104,11,9,60,94,90,61,1,6,0,0,4,3,29,2,8,48,5,132,82,1,134,118,60,13,42,31,18,22,106,127,25,102,18,27,127,74,128,9,47,30,39

Foldseek 3Di:
DVLDAQAELVLLLVCVVWVLLSCCCPVFNQAFDDPFVVQFCVLLPVPQVDWDDDDDLQFAFDWAWTAQCWFDDVVLRYTYGFGIWTDGRFAIATEAEHEDDQDPDVQSDDLRVLLSRLVVVVRSVVSRGHYQWYWYQYSVVRPTRIHGCDPCSVVVNSVSSVVSVVVSSVQARDAGDDVDPVLLPSRCCLQNVRQVLCCQQPVNDFRDFDSDDDQEAEAAEALDLAWEWEDDDQKIFIDGPNHGPDIHGNSRHQEYEAEANHHYDVVNVVVCVVVVRKYWYAYNLLQTADIDDDPARSGDLLAVLVVVVLPPFVSLLQLLLLLLLLLLLLLLVLCAPQQPADPPRRGPDVVLVVVSVVLSVCSNPDDHLVVNVVSSVVSLLSSLVCLQRGALNHADVQQDDDSVQEDDDQAAGPLNSLLVSLVSNQLVLLCVLLRVSRYHQASHNRAHGDGRHRRNSVRLCSSVSCVQRVVLSRCCRRVVLDDPVQWDADPRHIDGDPSSVVSSVVSSSCQQQPWDAQPPNGYTDGNSSVSNSQSSQVSCCSSVSGPDRDNRRD/DWAFEDEDLDLQWAWDDDPQKIWIARPVHTDDIGRVRRYAAHEHEANHHYDVVNVVVCQVVFHWHFYAYNVGHGDDIDTHPDCPQVVLAVLCVVPLVDFCVLLLLLLVLLLLLLQQLVVVQQVQQQLPDPPNHDDVVLVVVSVVLSVCSVVPDGQVSNVVSSVVSVLVSQVCLCSRALNHRPVLFHDDSPVAPDPFQQTPLNQLLVVQVVVQLVLLCVLLVSHSYQQQRASRADRDPPDRRNSVSNCSSVSCQQRSVLSRVCRNVVVDGSVQWDHDPRHTHGDPVSVVSSVVSSVVSQQFWDAPPPHGDTDGNSRVSNVQSVLVSCCRVDNDPSRSGDHD/DVLDAQAELVLLLVCVVWVLLSCCCPVFNQAFDDPFVVQFCVLLPVPQVDWDDDDDLQFAFDWAWTAQCWFDDVVLRYTYGFGIWTDGRFAIATEAEHEDDQDPDVQSDDLRVLLSRLVVVVRSVVSRGHYQWYWYQYSVVRPTRIHGCDPCSVVVNSVSSVVSVVVSSVQARDAGDDVDPVLLPSRCCLQNVRQVLCCQQPVNDFRDFDSDDDQEAEAAEALDLAWEWEDDDQKIFIDGPNHGPDIHGNSRHQEYEAEANHHYDVVNVVVCVVVVRKYWYAYNLLQTADIDDDPARSGDLLAVLVVVVLPPFVSLLQLLLLLLLLLLLLLLVLCAPQQPADPPRRGPDVVLVVVSVVLSVCSNPDDHLVVNVVSSVVSLLSSLVCLQRGALNHADVQQDDDSVQEDDDQAAGPLNSLLVSLVSNQLVLLCVLLRVSRYHQASHNRAHGDGRHRRNSVRLCSSVSCVQRVVLSRCCRRVVLDDPVQWDADPRHIDGDPSSVVSSVVSSSCQQQPWDAQPPNGYTDGNSSVSNSQSSQVSCCSSVSGPDRDNRRD/DWAFEDEDLDLQWAWDDDPQKIWIARPVHTDDIGRVRRYAAHEHEANHHYDVVNVVVCQVVFHWHFYAYNVGHGDDIDTHPDCPQVVLAVLCVVPLVDFCVLLLLLLVLLLLLLQQLVVVQQVQQQLPDPPNHDDVVLVVVSVVLSVCSVVPDGQVSNVVSSVVSVLVSQVCLCSRALNHRPVLFHDDSPVAPDPFQQTPLNQLLVVQVVVQLVLLCVLLVSHSYQQQRASRADRDPPDRRNSVSNCSSVSCQQRSVLSRVCRNVVVDGSVQWDHDPRHTHGDPVSVVSSVVSSVVSQQFWDAPPPHGDTDGNSRVSNVQSVLVSCCRVDNDPSRSGDHD/DKWKKKKFKDADDVQLVVQVVVVLVVAFDDDDPGMTIGTGDDVVVVVSVVSVVPSGDVPDMDMDMDGQGRQVPNVVVDDDDPDDDDHDDDDDDDD/DKWKKKKFKDADDVQLVVQVVVVLVVAFDDDDPGMTIGTGDDVVVVVSVVSVVPSGDVPDMDMDMDGQGRQVPNVVVDDDDPDDDDHDDDDDDDD

Radius of gyration: 49.51 Å; Cα contacts (8 Å, |Δi|>4): 3645; chains: 6; bounding box: 98×79×154 Å

InterPro domains:
  IPR002729 CRISPR-associated protein Cas1 [MF_01470] (49-544)
  IPR002729 CRISPR-associated protein Cas1 [PF01867] (224-513)
  IPR002729 CRISPR-associated protein Cas1 [TIGR00287] (224-553)
  IPR011604 PD-(D/E)XK endonuclease-like domain superfamily [G3DSA:3.90.320.10] (3-197)
  IPR013343 CRISPR-associated protein Cas4 [TIGR00372] (12-198)
  IPR022765 Dna2/Cas4, domain of unknown function DUF83 [PF01930] (15-197)
  IPR042206 CRISPR-associated endonuclease Cas1, C-terminal domain [G3DSA:1.20.120.920] (302-559)
  IPR042211 CRISPR-associated endonuclease Cas1, N-terminal domain [G3DSA:3.100.10.20] (221-299)
  IPR050646 CRISPR-associated endonuclease Cas1 [PTHR34353] (222-559)